Protein 7W5K (pdb70)

Secondary structure (DSSP, 8-state):
-PPPSSPEEP-EEETTEEE--SEEEEEE-TTT-SEEEEEEE--HHHHHHHHHHHHHHHHTSSSTTS-HHHHHHHHHHHHHHHHHHHHHHHHHHHHHH---HHHHHHHHHHHHHHHHHHHHHHHH--EEEETTS-TTEEEEEEEEE-SEEEEE--SSSHHHHHHTTHHHHHHTT-EEEEE--GGG-HHHHHHHHHHHHTTPPTTSEEE--S-IIIIIHHHHT-TT--EEEEES-HHHHHHHHHHHHHTT--EEEEE----EEEEE-TTS-HHHHHHHHHHHHHGGGG--TT-EEEEEEEHHHHHHHHHHHHHHHHTS-BS-TTSTT--B---S-HHHHHHHHHHHHHHHHTTPEEEE--SEE--SSS-EE--EEEES--TTSHHHHS---SSEEEEEEESSHHHHHHHHH-SS--SEEEEE-SBHHHHHHHHHHS--SEEEESSSS---TTS-B--SGGGEES-BSHHHHHHHTEEEEEEEEE-S----S--/---SSPEEPPEEETTEEE--SSEEEEE-TTT-SEEEEEE---HHHHHHHHHHHHHHHHTTSSSSS-HHHHHHHHHHHHHHHHHTHHHHHHHHHHHH---HHHHHHHHHHHHHHHHHHHHHHHH--EEEE--S-TTEEEEEEEEE-SEEEEE--SSSHHHHHHTTHHHHHHTT-EEEEE--GGG-HHHHHHHHHHHHTTPPTTSEEE--S-IIIIIHHHHT-TT--EEEEES-HHHHHHHHHHHHHTT--EEEEE----EEEEE-TTS-HHHHHHHHHHHHHGGGG--TT-EEEEEEEHHHHHHHHHHHHHHHHTS-BS-TTSTT--B---S-HHHHHHHHHHHHHHHHTTPEEEE--SEE--SSS-EE--EEEES--TTSHHHHS---SSEEEEEEESSHHHHHHHHH-SS--SEEEEE-SBHHHHHHHHHHS--SEEEES-SS---TTS-B--SGGGEES-BSHHHHHHHTEEEEEEEEE-SPP--S--/-PPPSSPEEPPEEETTEEE--SSEEEEE-TTT-SEEEEEE---HHHHHHHHHHHHHHHHTSSSTTS-HHHHHHHHHHHHHHHHHTHHHHHHHHHHHH---HHHHHHHHHHHHHHHHHHHHHHHH--EEEE--S-TT-EEEEEEEE-SEEEEE--SSSHHHHHHTTHHHHHHTT-EEEEE--GGG-HHHHHHHHHHHHTTPPTTSEEE--S-IIIIIHHHHT-TT--EEEEES-HHHHHHHHHHHHHTT--EEEEE----EEEEE-TTS-HHHHHHHHHHHHHGGGG--TT-EEEEEEEGGGHHHHHHHHHHHHHTS-BS-TTSTT--B---S-HHHHHHHHHHHHHH---PEEEE--SEE-SSSS-EE--EEEES--TTSHHHHS---SSEEEEEEESSHHHHHHHHH-SS--SEEEEE-SBHHHHHHHHHHS--SEEEES-SS---TTS-B--SGGGEES-BSHHHHHHHTEEEEEEEE-/---SSPEEPPEEETTEEE--SEEEEEE-TTT-SEEEEEEE--HHHHHHHHHHHHHHHHTSSSTTS-HHHHHHHHHHHHHHHHHTHHHHHHHHHHHH---HHHHHHHHHHHHHHHHHHHHHHHH--EEEE--S-TT-EEEEEEEE-SEEEEE--SSSHHHHHHTTHHHHHHTT-EEEEE--GGG-HHHHHHHHHHHHTTPPTTSEEE--S-IIIIIHHHHT-TT--EEEEES-HHHHHHHHHHHHHTT--EEEEE----EEEEE-TTS-HHHHHHHHHHHHHGGGG--TT-EEEEEEEHHHHHHHHHHHHHHHHTS-BS-TTSTT--B---S-HHHHHHHHHHHHHHHHTTPEEEE--SEE--SSS-EE--EEEES--TTSHHHHS---SSEEEEEEESSHHHHHHHHH-SS--SEEEEE-SBHHHHHHHHHHS--SEEEES-SS---TTS-B--SGGGEES-BSHHHHHHTTEEEEEEEE-

InterPro domains:
  IPR015590 Aldehyde dehydrogenase domain [PF00171] (30-486)
  IPR016161 Aldehyde/histidinol dehydrogenase [SSF53720] (12-490)
  IPR016162 Aldehyde dehydrogenase, N-terminal [G3DSA:3.40.605.10] (31-486)
  IPR016163 Aldehyde dehydrogenase, C-terminal [G3DSA:3.40.309.10] (267-457)
  IPR029510 Aldehyde dehydrogenase, glutamic acid active site [PS00687] (261-268)

B-factor: mean 35.24, std 9.29, range [18.1, 87.81]

Solvent-accessible surface area: 54364 Å² total; per-residue (Å²): 174,76,44,24,186,171,40,86,97,11,18,13,8,2,21,31,99,103,52,92,15,173,66,29,32,89,21,43,1,12,0,18,91,51,68,0,0,78,1,1,112,10,52,135,110,22,0,41,81,0,1,47,0,0,35,116,3,23,91,90,10,38,0,26,12,50,31,0,27,68,1,0,48,14,0,30,104,0,4,31,10,0,130,137,64,67,86,67,0,0,48,18,2,0,0,2,0,0,2,1,15,50,21,0,63,34,10,1,64,37,0,6,15,0,0,18,0,0,2,5,0,0,7,5,4,49,0,12,0,7,21,8,11,11,106,31,33,1,0,3,0,0,24,16,17,14,0,0,0,0,0,10,4,23,40,4,7,0,1,26,15,0,0,11,4,0,0,0,0,0,0,2,0,0,0,0,0,0,7,0,9,39,22,1,0,0,1,0,1,6,0,0,67,2,0,43,66,4,47,15,34,135,0,0,1,0,0,0,0,3,39,39,215,83,1,2,58,13,0,5,77,15,118,47,0,23,1,0,0,8,12,19,59,8,48,76,0,51,46,0,0,46,3,0,1,100,9,16,1,3,39,9,0,0,6,3,3,2,1,5,5,0,0,0,1,35,53,10,49,13,81,13,0,0,0,0,0,0,25,0,1,0,26,1,1,0,2,2,25,14,6,2,8,4,0,0,0,28,123,92,22,2,100,110,0,7,151,44,0,27,45,25,5,116,110,8,93,33,6,54,0,25,62,91,106,9,14,0,0,0,0,1,21,133,75,32,12,132,45,0,50,64,41,2,54,94,0,100,92,71,44,9,116,54,51,10,33,8,29,93,38,113,89,77,64,19,52,1,0,20,9,0,0,0,6,78,12,109,77,91,7,3,0,5,129,40,39,2,36,1,0,0,0,0,2,14,50,1,78,65,38,91,74,0,8,62,35,1,18,82,24,77,32,4,5,1,1,0,0,6,0,65,16,2,39,51,1,17,26,0,1,37,103,2,53,1,0,41,0,4,2,15,1,7,49,26,24,26,2,7,5,1,11,0,0,4,59,13,0,0,14,12,5,0,0,0,24,31,0,0,34,42,0,5,5,21,0,4,0,7,5,46,16,58,162,35,102,63,51,6,115,138,50,20,170,162,36,80,101,11,15,12,8,2,15,37,87,108,55,88,17,188,87,40,41,89,21,47,1,11,0,20,90,46,71,0,0,75,0,1,102,7,59,94,108,25,0,70,80,0,1,46,0,0,43,122,2,23,86,89,11,36,0,26,11,54,29,0,28,70,2,0,45,14,0,30,110,0,4,31,20,0,134,136,62,75,83,65,0,0,53,20,2,0,0,1,0,0,2,1,16,51,22,0,58,36,9,1,64,36,0,5,16,0,0,15,0,0,1,5,0,0,6,5,5,50,1,14,0,8,21,8,9,11,74,22,32,1,0,3,0,0,23,19,17,11,0,0,0,0,0,11,3,23,42,4,9,0,1,29,16,0,0,12,4,0,0,0,0,0,0,1,0,0,0,0,0,0,9,0,9,27,21,1,0,0,1,0,1,7,0,0,69,0,1,44,58,3,47,14,34,128,0,0,1,0,0,0,0,1,26,42,203,46,0,3,50,7,0,4,65,26,119,48,0,22,2,0,0,8,12,18,58,14,46,78,0,48,38,0,0,48,3,0,2,99,7,14,1,2,39,11,0,0,7,3,3,3,2,3,5,0,0,0,2,33,50,10,43,43,120,8,0,1,0,0,0,0,28,0,0,0,31,1,1,0,2,4,26,20,7,3,7,4,0,0,0,32,111,91,24,0,123,58,0,4,118,61,0,16,44,21,3,122,101,9,91,36,8,48,0,42,67,91,101,7,18,0,0,0,0,1,20,133,76,31,11,136,48,0,51,52,32,2,55,96,0,99,92,79,53,9,104,57,22,8,27,7,25,87,31,112,81,80,63,21,50,1,0,63,9,0,0,0,6,84,13,133,68,94,11,14,0,5,103,56,44,2,34,1,0,0,0,0,2,13,44,1,79,64,39,88,71,0,9,58,38,1,22,60,19,80,24,4,6,0,1,1,0,5,0,50,14,2,50,49,1,19,25,0,0,37,98,2,46,0,0,42,1,5,1,6,1,8,40,25,24,24,2,8,7,1,10,0,0,3,52,15,0,0,15,16,5,0,0,0,24,31,0,0,37,47,0,6,5,21,0,2,0,6,6,48,25,41,176,35,109,70,54,2,116,127,92,54,24,194,156,29,85,93,8,16,9,7,2,17,32,94,112,58,88,17,182,78,28,39,81,20,45,1,10,1,6,87,47,68,0,0,75,1,1,99,4,52,93,118,24,0,72,69,0,1,48,0,0,37,119,2,25,88,92,10,37,0,26,11,53,28,0,31,64,2,0,43,14,0,30,109,0,3,32,21,0,134,136,65,72,87,66,1,0,45,20,2,0,0,2,1,0,3,1,16,53,22,0,56,36,10,1,59,34,0,8,16,0,0,28,0,0,2,4,0,0,7,4,4,50,4,35,0,9,19,9,10,8,115,39,32,4,0,3,5,0,21,19,17,11,0,0,0,0,0,10,4,21,42,4,9,0,1,27,16,0,0,13,4,0,0,0,0,0,0,1,0,0,0,0,0,0,7,0,10,39,19,1,0,0,2,0,0,6,0,0,66,2,0,42,64,2,42,14,34,119,1,0,2,0,0,0,0,2,19,41,179,24,0,2,52,8,0,5,67,28,122,46,0,21,0,0,0,7,11,19,60,11,48,75,0,47,39,0,0,46,4,0,1,101,6,16,2,2,43,9,0,0,7,3,2,1,1,3,5,0,0,0,2,32,53,11,74,24,89,72,0,0,75,6,0,4,79,0,1,2,39,1,1,0,2,3,25,18,6,1,7,5,0,0,0,32,124,91,20,3,126,113,0,3,145,40,0,28,61,53,3,109,164,25,120,36,7,57,0,15,69,89,100,7,78,1,0,1,0,1,23,138,75,32,11,132,43,0,53,56,40,1,62,86,0,115,91,56,9,112,62,50,4,18,11,27,86,35,112,94,66,88,21,43,4,0,67,8,0,0,0,7,86,12,139,73,111,11,9,0,4,80,56,43,3,35,2,0,0,0,0,1,14,49,1,78,66,35,90,72,0,5,62,34,1,19,61,12,65,34,6,5,1,1,1,0,15,0,75,24,2,28,58,1,8,26,0,1,34,105,2,52,1,0,40,1,4,2,20,6,20,42,36,17,24,3,9,7,1,10,0,0,3,62,18,0,1,13,8,4,0,0,0,27,32,0,0,32,37,0,5,9,8,0,3,0,8,6,92,132,54,23,164,148,32,86,97,10,15,7,8,4,27,31,109,111,64,87,15,195,84,38,37,79,20,44,1,11,1,9,83,35,74,0,0,72,0,0,87,4,59,125,115,23,0,69,74,0,1,53,1,0,39,102,2,23,89,95,13,37,0,26,13,52,32,0,29,70,2,0,40,15,0,30,117,0,2,20,16,0,124,134,63,67,86,65,1,0,51,21,3,0,0,2,1,0,3,0,15,53,21,1,66,34,8,2,69,36,0,11,14,0,0,17,0,0,2,5,0,0,7,4,4,49,1,13,0,7,21,7,10,9,122,44,29,3,0,2,0,0,24,18,18,11,0,0,0,0,0,11,3,23,41,4,8,0,2,30,14,0,0,10,4,0,0,0,0,0,0,1,0,0,0,0,0,0,8,0,10,29,24,1,0,0,1,0,0,7,0,0,64,0,0,42,66,6,47,16,32,132,1,0,2,0,0,0,0,0,30,37,217,34,0,3,54,11,0,5,80,29,127,47,0,27,6,0,0,7,11,19,58,12,50,78,0,48,38,2,0,48,3,0,1,100,8,17,2,2,44,12,1,0,8,3,3,3,2,3,5,0,1,0,2,32,51,10,70,29,109,73,0,0,70,8,0,3,76,0,0,1,40,2,1,0,2,2,26,17,7,0,8,4,0,0,0,32,120,92,22,1,112,131,0,5,156,51,0,25,40,71,3,121,154,26,109,31,6,62,0,45,64,94,99,8,83,4,1,1,0,1,20,136,76,33,9,132,44,0,49,63,39,2,55,94,0,100,91,59,48,8,112,62,51,8,27,7,26,86,36,115,98,74,101,15,53,4,0,62,9,0,0,0,7,70,12,112,79,72,5,5,0,5,140,57,44,2,34,2,0,0,0,0,1,14,40,2,83,62,42,108,70,0,19,62,31,1,19,86,25,76,31,5,5,1,1,0,0,15,0,71,14,4,28,51,1,10,22,0,0,31,92,1,54,1,0,44,1,3,2,18,23,17,45,38,18,24,3,9,6,6,10,0,0,4,53,13,0,1,14,21,6,0,0,1,25,63,0,0,24,26,0,3,5,19,0,3,0,6,6,106

Structure (mmCIF, N/CA/C/O backbone):
data_7W5K
#
_entry.id   7W5K
#
_cell.length_a   80.305
_cell.length_b   117.928
_cell.length_c   108.179
_cell.angle_alpha   90.000
_cell.angle_beta   95.140
_cell.angle_gamma   90.000
#
_symmetry.space_group_name_H-M   'P 1 21 1'
#
loop_
_entity.id
_entity.type
_entity.pdbx_description
1 polymer 'L-sorbosone dehydrogenase, NAD(P) dependent'
2 non-polymer 'NADP NICOTINAMIDE-ADENINE-DINUCLEOTIDE PHOSPHATE'
3 water water
#
loop_
_atom_site.group_PDB
_atom_site.id
_atom_site.type_symbol
_atom_site.label_atom_id
_atom_site.label_alt_id
_atom_site.label_comp_id
_atom_site.label_asym_id
_atom_site.label_entity_id
_atom_site.label_seq_id
_atom_site.pdbx_PDB_ins_code
_atom_site.Cartn_x
_atom_site.Cartn_y
_atom_site.Cartn_z
_atom_site.occupancy
_atom_site.B_iso_or_equiv
_atom_site.auth_seq_id
_atom_site.auth_comp_id
_atom_site.auth_asym_id
_atom_site.auth_atom_id
_atom_site.pdbx_PDB_model_num
ATOM 1 N N . VAL A 1 8 ? -9.148 24.687 30.043 1.00 48.30 8 VAL A N 1
ATOM 2 C CA . VAL A 1 8 ? -8.471 25.947 29.753 1.00 43.90 8 VAL A CA 1
ATOM 3 C C . VAL A 1 8 ? -7.205 26.081 30.602 1.00 45.34 8 VAL A C 1
ATOM 4 O O . VAL A 1 8 ? -6.121 26.304 30.066 1.00 46.67 8 VAL A O 1
ATOM 8 N N . SER A 1 9 ? -7.329 25.922 31.918 1.00 39.91 9 SER A N 1
ATOM 9 C CA . SER A 1 9 ? -6.261 26.278 32.841 1.00 40.52 9 SER A CA 1
ATOM 10 C C . SER A 1 9 ? -5.498 25.039 33.307 1.00 37.05 9 SER A C 1
ATOM 11 O O . SER A 1 9 ? -6.096 24.066 33.778 1.00 34.20 9 SER A O 1
ATOM 14 N N . LEU A 1 10 ? -4.176 25.090 33.172 1.00 29.81 10 LEU A N 1
ATOM 15 C CA . LEU A 1 10 ? -3.249 24.065 33.622 1.00 33.04 10 LEU A CA 1
ATOM 16 C C . LEU A 1 10 ? -2.964 24.239 35.107 1.00 32.28 10 LEU A C 1
ATOM 17 O O . LEU A 1 10 ? -3.146 25.325 35.665 1.00 32.56 10 LEU A O 1
ATOM 22 N N . PRO A 1 11 ? -2.560 23.171 35.786 1.00 32.76 11 PRO A N 1
ATOM 23 C CA . PRO A 1 11 ? -2.310 23.285 37.225 1.00 34.76 11 PRO A CA 1
ATOM 24 C C . PRO A 1 11 ? -1.181 24.266 37.492 1.00 30.99 11 PRO A C 1
ATOM 25 O O . PRO A 1 11 ? -0.125 24.211 36.859 1.00 33.40 11 PRO A O 1
ATOM 29 N N . LEU A 1 12 ? -1.406 25.142 38.472 1.00 32.46 12 LEU A N 1
ATOM 30 C CA . LEU A 1 12 ? -0.406 26.139 38.851 1.00 36.36 12 LEU A CA 1
ATOM 31 C C . LEU A 1 12 ? 0.898 25.485 39.263 1.00 35.03 12 LEU A C 1
ATOM 32 O O . LEU A 1 12 ? 1.981 25.968 38.923 1.00 42.20 12 LEU A O 1
ATOM 37 N N . LYS A 1 13 ? 0.812 24.399 40.019 1.00 33.19 13 LYS A N 1
ATOM 38 C CA . LYS A 1 13 ? 1.951 23.595 40.403 1.00 31.05 13 LYS A CA 1
ATOM 39 C C . LYS A 1 13 ? 1.572 22.156 40.077 1.00 34.52 13 LYS A C 1
ATOM 40 O O . LYS A 1 13 ? 0.396 21.800 40.200 1.00 36.57 13 LYS A O 1
ATOM 46 N N . PRO A 1 14 ? 2.505 21.318 39.626 1.00 33.38 14 PRO A N 1
ATOM 47 C CA . PRO A 1 14 ? 2.113 19.960 39.225 1.00 30.55 14 PRO A CA 1
ATOM 48 C C . PRO A 1 14 ? 1.451 19.215 40.376 1.00 33.06 14 PRO A C 1
ATOM 49 O O . PRO A 1 14 ? 1.900 19.268 41.526 1.00 33.95 14 PRO A O 1
ATOM 53 N N . ARG A 1 15 ? 0.373 18.511 40.058 1.00 31.35 15 ARG A N 1
ATOM 54 C CA . ARG A 1 15 ? -0.344 17.779 41.086 1.00 28.34 15 ARG A CA 1
ATOM 55 C C . ARG A 1 15 ? 0.459 16.549 41.465 1.00 32.58 15 ARG A C 1
ATOM 56 O O . ARG A 1 15 ? 0.782 15.710 40.612 1.00 29.41 15 ARG A O 1
ATOM 64 N N . GLU A 1 16 ? 0.817 16.467 42.734 1.00 29.80 16 GLU A N 1
ATOM 65 C CA . GLU A 1 16 ? 1.573 15.342 43.244 1.00 30.07 16 GLU A CA 1
ATOM 66 C C . GLU A 1 16 ? 0.603 14.267 43.703 1.00 29.97 16 GLU A C 1
ATOM 67 O O . GLU A 1 16 ? -0.196 14.489 44.618 1.00 31.19 16 GLU A O 1
ATOM 73 N N . PHE A 1 17 ? 0.704 13.104 43.098 1.00 30.65 17 PHE A N 1
ATOM 74 C CA . PHE A 1 17 ? -0.136 11.976 43.443 1.00 28.89 17 PHE A CA 1
ATOM 75 C C . PHE A 1 17 ? 0.567 11.076 44.447 1.00 28.19 17 PHE A C 1
ATOM 76 O O . PHE A 1 17 ? 1.789 11.118 44.620 1.00 29.16 17 PHE A O 1
ATOM 84 N N . GLY A 1 18 ? -0.238 10.276 45.141 1.00 26.88 18 GLY A N 1
ATOM 85 C CA . GLY A 1 18 ? 0.248 9.117 45.850 1.00 23.01 18 GLY A CA 1
ATOM 86 C C . GLY A 1 18 ? 0.069 7.862 45.006 1.00 25.15 18 GLY A C 1
ATOM 87 O O . GLY A 1 18 ? -0.417 7.893 43.876 1.00 27.39 18 GLY A O 1
ATOM 88 N N . PHE A 1 19 ? 0.565 6.753 45.530 1.00 26.22 19 PHE A N 1
ATOM 89 C CA . PHE A 1 19 ? 0.141 5.463 45.007 1.00 26.83 19 PHE A CA 1
ATOM 90 C C . PHE A 1 19 ? -0.841 4.821 45.986 1.00 25.32 19 PHE A C 1
ATOM 91 O O . PHE A 1 19 ? -1.105 5.339 47.068 1.00 29.83 19 PHE A O 1
ATOM 99 N N . PHE A 1 20 ? -1.425 3.706 45.575 1.00 27.10 20 PHE A N 1
ATOM 100 C CA . PHE A 1 20 ? -2.626 3.185 46.221 1.00 26.81 20 PHE A CA 1
ATOM 101 C C . PHE A 1 20 ? -2.414 1.719 46.533 1.00 24.45 20 PHE A C 1
ATOM 102 O O . PHE A 1 20 ? -2.354 0.884 45.626 1.00 26.80 20 PHE A O 1
ATOM 110 N N . ILE A 1 21 ? -2.295 1.404 47.806 1.00 27.40 21 ILE A N 1
ATOM 111 C CA . ILE A 1 21 ? -2.114 0.029 48.234 1.00 29.36 21 ILE A CA 1
ATOM 112 C C . ILE A 1 21 ? -3.074 -0.246 49.366 1.00 28.57 21 ILE A C 1
ATOM 113 O O . ILE A 1 21 ? -3.144 0.531 50.322 1.00 31.16 21 ILE A O 1
ATOM 118 N N . ASP A 1 22 ? -3.815 -1.348 49.253 1.00 31.08 22 ASP A N 1
ATOM 119 C CA . ASP A 1 22 ? -4.660 -1.835 50.334 1.00 30.03 22 ASP A CA 1
ATOM 120 C C . ASP A 1 22 ? -5.642 -0.769 50.797 1.00 29.54 22 ASP A C 1
ATOM 121 O O . ASP A 1 22 ? -5.821 -0.535 51.993 1.00 29.44 22 ASP A O 1
ATOM 126 N N . GLY A 1 23 ? -6.281 -0.119 49.830 1.00 27.18 23 GLY A N 1
ATOM 127 C CA . GLY A 1 23 ? -7.261 0.891 50.127 1.00 27.04 23 GLY A CA 1
ATOM 128 C C . GLY A 1 23 ? -6.682 2.169 50.667 1.00 28.90 23 GLY A C 1
ATOM 129 O O . GLY A 1 23 ? -7.442 3.088 50.971 1.00 29.17 23 GLY A O 1
ATOM 130 N N . GLU A 1 24 ? -5.364 2.221 50.721 1.00 30.66 24 GLU A N 1
ATOM 131 C CA . GLU A 1 24 ? -4.705 3.387 51.320 1.00 35.19 24 GLU A CA 1
ATOM 132 C C . GLU A 1 24 ? -3.831 4.119 50.325 1.00 31.47 24 GLU A C 1
ATOM 133 O O . GLU A 1 24 ? -3.053 3.475 49.620 1.00 28.95 24 GLU A O 1
ATOM 139 N N . TRP A 1 25 ? -3.991 5.428 50.274 1.00 32.01 25 TRP A N 1
ATOM 140 C CA . TRP A 1 25 ? -3.069 6.257 49.519 1.00 27.60 25 TRP A CA 1
ATOM 141 C C . TRP A 1 25 ? -1.745 6.382 50.261 1.00 31.37 25 TRP A C 1
ATOM 142 O O . TRP A 1 25 ? -1.704 6.459 51.494 1.00 31.50 25 TRP A O 1
ATOM 153 N N . ARG A 1 26 ? -0.660 6.284 49.508 1.00 29.51 26 ARG A N 1
ATOM 154 C CA . ARG A 1 26 ? 0.689 6.269 50.045 1.00 31.26 26 ARG A CA 1
ATOM 155 C C . ARG A 1 26 ? 1.434 7.464 49.493 1.00 33.59 26 ARG A C 1
ATOM 156 O O . ARG A 1 26 ? 1.341 7.760 48.296 1.00 30.64 26 ARG A O 1
ATOM 164 N N . ALA A 1 27 ? 2.094 8.196 50.371 1.00 31.27 27 ALA A N 1
ATOM 165 C CA . ALA A 1 27 ? 3.003 9.208 49.885 1.00 34.53 27 ALA A CA 1
ATOM 166 C C . ALA A 1 27 ? 4.128 8.505 49.141 1.00 40.69 27 ALA A C 1
ATOM 167 O O . ALA A 1 27 ? 4.628 7.462 49.572 1.00 48.98 27 ALA A O 1
ATOM 169 N N . GLY A 1 28 ? 4.528 9.053 48.022 1.00 40.25 28 GLY A N 1
ATOM 170 C CA . GLY A 1 28 ? 5.725 8.533 47.401 1.00 43.47 28 GLY A CA 1
ATOM 171 C C . GLY A 1 28 ? 6.956 8.978 48.169 1.00 40.78 28 GLY A C 1
ATOM 172 O O . GLY A 1 28 ? 6.899 9.829 49.057 1.00 39.52 28 GLY A O 1
ATOM 173 N N . LYS A 1 29 ? 8.081 8.335 47.868 1.00 40.63 29 LYS A N 1
ATOM 174 C CA . LYS A 1 29 ? 9.383 8.834 48.294 1.00 36.35 29 LYS A CA 1
ATOM 175 C C . LYS A 1 29 ? 10.100 9.504 47.126 1.00 45.49 29 LYS A C 1
ATOM 176 O O . LYS A 1 29 ? 10.448 10.688 47.192 1.00 47.47 29 LYS A O 1
ATOM 182 N N . ASP A 1 30 ? 10.289 8.774 46.030 1.00 46.47 30 ASP A N 1
ATOM 183 C CA . ASP A 1 30 ? 10.764 9.351 44.783 1.00 38.07 30 ASP A CA 1
ATOM 184 C C . ASP A 1 30 ? 9.596 9.606 43.841 1.00 36.77 30 ASP A C 1
ATOM 185 O O . ASP A 1 30 ? 8.601 8.875 43.836 1.00 33.98 30 ASP A O 1
ATOM 190 N N . PHE A 1 31 ? 9.732 10.638 43.023 1.00 34.77 31 PHE A N 1
ATOM 191 C CA . PHE A 1 31 ? 8.643 11.050 42.158 1.00 34.12 31 PHE A CA 1
ATOM 192 C C . PHE A 1 31 ? 9.130 11.228 40.738 1.00 32.86 31 PHE A C 1
ATOM 193 O O . PHE A 1 31 ? 10.209 11.763 40.499 1.00 33.47 31 PHE A O 1
ATOM 201 N N . PHE A 1 32 ? 8.302 10.775 39.807 1.00 33.24 32 PHE A N 1
ATOM 202 C CA . PHE A 1 32 ? 8.450 11.084 38.404 1.00 30.91 32 PHE A CA 1
ATOM 203 C C . PHE A 1 32 ? 7.707 12.380 38.134 1.00 29.69 32 PHE A C 1
ATOM 204 O O . PHE A 1 32 ? 6.559 12.536 38.552 1.00 28.77 32 PHE A O 1
ATOM 212 N N . ASP A 1 33 ? 8.376 13.327 37.485 1.00 33.83 33 ASP A N 1
ATOM 213 C CA . ASP A 1 33 ? 7.772 14.613 37.152 1.00 29.40 33 ASP A CA 1
ATOM 214 C C . ASP A 1 33 ? 7.279 14.559 35.723 1.00 27.94 33 ASP A C 1
ATOM 215 O O . ASP A 1 33 ? 8.066 14.361 34.791 1.00 33.33 33 ASP A O 1
ATOM 220 N N . ARG A 1 34 ? 5.978 14.692 35.559 1.00 26.79 34 ARG A N 1
ATOM 221 C CA . ARG A 1 34 ? 5.359 14.585 34.256 1.00 28.85 34 ARG A CA 1
ATOM 222 C C . ARG A 1 34 ? 4.922 15.963 33.800 1.00 25.19 34 ARG A C 1
ATOM 223 O O . ARG A 1 34 ? 4.237 16.680 34.535 1.00 26.65 34 ARG A O 1
ATOM 231 N N . SER A 1 35 ? 5.343 16.333 32.602 1.00 29.87 35 SER A N 1
ATOM 232 C CA . SER A 1 35 ? 4.889 17.541 31.943 1.00 29.06 35 SER A CA 1
ATOM 233 C C . SER A 1 35 ? 3.869 17.180 30.885 1.00 26.09 35 SER A C 1
ATOM 234 O O . SER A 1 35 ? 3.924 16.102 30.289 1.00 29.84 35 SER A O 1
ATOM 237 N N . SER A 1 36 ? 2.938 18.086 30.667 1.00 29.15 36 SER A N 1
ATOM 238 C CA . SER A 1 36 ? 1.986 17.930 29.590 1.00 30.64 36 SER A CA 1
ATOM 239 C C . SER A 1 36 ? 2.730 17.740 28.279 1.00 31.19 36 SER A C 1
ATOM 240 O O . SER A 1 36 ? 3.537 18.600 27.904 1.00 33.68 36 SER A O 1
ATOM 243 N N . PRO A 1 37 ? 2.524 16.638 27.567 1.00 31.00 37 PRO A N 1
ATOM 244 C CA . PRO A 1 37 ? 3.146 16.526 26.243 1.00 33.25 37 PRO A CA 1
ATOM 245 C C . PRO A 1 37 ? 2.627 17.573 25.281 1.00 31.70 37 PRO A C 1
ATOM 246 O O . PRO A 1 37 ? 3.305 17.869 24.295 1.00 34.91 37 PRO A O 1
ATOM 250 N N . ALA A 1 38 ? 1.446 18.138 25.528 1.00 30.38 38 ALA A N 1
ATOM 251 C CA . ALA A 1 38 ? 0.907 19.166 24.648 1.00 33.95 38 ALA A CA 1
ATOM 252 C C . ALA A 1 38 ? 1.320 20.573 25.034 1.00 36.24 38 ALA A C 1
ATOM 253 O O . ALA A 1 38 ? 1.238 21.473 24.193 1.00 39.88 38 ALA A O 1
ATOM 255 N N . HIS A 1 39 ? 1.730 20.794 26.277 1.00 36.64 39 HIS A N 1
ATOM 256 C CA . HIS A 1 39 ? 1.935 22.147 26.765 1.00 40.05 39 HIS A CA 1
ATOM 257 C C . HIS A 1 39 ? 3.336 22.422 27.275 1.00 36.78 39 HIS A C 1
ATOM 258 O O . HIS A 1 39 ? 3.668 23.595 27.484 1.00 34.57 39 HIS A O 1
ATOM 265 N N . ASP A 1 40 ? 4.179 21.396 27.420 1.00 35.76 40 ASP A N 1
ATOM 266 C CA . ASP A 1 40 ? 5.508 21.539 28.025 1.00 40.13 40 ASP A CA 1
ATOM 267 C C . ASP A 1 40 ? 5.423 22.296 29.343 1.00 37.88 40 ASP A C 1
ATOM 268 O O . ASP A 1 40 ? 6.245 23.156 29.652 1.00 36.63 40 ASP A O 1
ATOM 273 N N . VAL A 1 41 ? 4.423 21.948 30.139 1.00 35.49 41 VAL A N 1
ATOM 274 C CA . VAL A 1 41 ? 4.277 22.510 31.468 1.00 31.03 41 VAL A CA 1
ATOM 275 C C . VAL A 1 41 ? 4.197 21.337 32.430 1.00 33.80 41 VAL A C 1
ATOM 276 O O . VAL A 1 41 ? 3.521 20.339 32.134 1.00 33.36 41 VAL A O 1
ATOM 280 N N . PRO A 1 42 ? 4.868 21.402 33.574 1.00 30.80 42 PRO A N 1
ATOM 281 C CA . PRO A 1 42 ? 4.711 20.345 34.575 1.00 29.32 42 PRO A CA 1
ATOM 282 C C . PRO A 1 42 ? 3.262 20.266 35.013 1.00 28.45 42 PRO A C 1
ATOM 283 O O . PRO A 1 42 ? 2.653 21.273 35.369 1.00 32.13 42 PRO A O 1
ATOM 287 N N . VAL A 1 43 ? 2.714 19.058 35.027 1.00 26.03 43 VAL A N 1
ATOM 288 C CA . VAL A 1 43 ? 1.308 18.864 35.346 1.00 27.08 43 VAL A CA 1
ATOM 289 C C . VAL A 1 43 ? 1.125 17.934 36.529 1.00 25.56 43 VAL A C 1
ATOM 290 O O . VAL A 1 43 ? 0.236 18.148 37.355 1.00 27.90 43 VAL A O 1
ATOM 294 N N . THR A 1 44 ? 1.941 16.891 36.620 1.00 22.77 44 THR A N 1
ATOM 295 C CA . THR A 1 44 ? 1.746 15.885 37.637 1.00 28.68 44 THR A CA 1
ATOM 296 C C . THR A 1 44 ? 3.085 15.428 38.173 1.00 27.18 44 THR A C 1
ATOM 297 O O . THR A 1 44 ? 4.133 15.577 37.541 1.00 27.64 44 THR A O 1
ATOM 301 N N . ARG A 1 45 ? 3.010 14.875 39.371 1.00 25.63 45 ARG A N 1
ATOM 302 C CA . ARG A 1 45 ? 4.143 14.308 40.078 1.00 30.91 45 ARG A CA 1
ATOM 303 C C . ARG A 1 45 ? 3.676 12.971 40.615 1.00 27.43 45 ARG A C 1
ATOM 304 O O . ARG A 1 45 ? 2.709 12.913 41.380 1.00 27.27 45 ARG A O 1
ATOM 312 N N . ILE A 1 46 ? 4.320 11.894 40.185 1.00 29.06 46 ILE A N 1
ATOM 313 C CA . ILE A 1 46 ? 3.820 10.544 40.382 1.00 28.04 46 ILE A CA 1
ATOM 314 C C . ILE A 1 46 ? 4.853 9.767 41.191 1.00 29.66 46 ILE A C 1
ATOM 315 O O . ILE A 1 46 ? 6.045 9.852 40.887 1.00 29.25 46 ILE A O 1
ATOM 320 N N . PRO A 1 47 ? 4.452 9.056 42.231 1.00 29.75 47 PRO A N 1
ATOM 321 C CA . PRO A 1 47 ? 5.411 8.239 42.971 1.00 31.71 47 PRO A CA 1
ATOM 322 C C . PRO A 1 47 ? 6.136 7.277 42.040 1.00 31.81 47 PRO A C 1
ATOM 323 O O . PRO A 1 47 ? 5.528 6.667 41.154 1.00 33.74 47 PRO A O 1
ATOM 327 N N . ARG A 1 48 ? 7.456 7.183 42.209 1.00 33.92 48 ARG A N 1
ATOM 328 C CA . ARG A 1 48 ? 8.223 6.091 41.611 1.00 31.92 48 ARG A CA 1
ATOM 329 C C . ARG A 1 48 ? 8.260 4.998 42.658 1.00 31.76 48 ARG A C 1
ATOM 330 O O . ARG A 1 48 ? 8.972 5.099 43.662 1.00 32.82 48 ARG A O 1
ATOM 338 N N . CYS A 1 49 ? 7.430 3.984 42.464 1.00 27.37 49 CYS A N 1
ATOM 339 C CA . CYS A 1 49 ? 7.347 2.971 43.486 1.00 27.97 49 CYS A CA 1
ATOM 340 C C . CYS A 1 49 ? 8.500 2.004 43.380 1.00 31.05 49 CYS A C 1
ATOM 341 O O . CYS A 1 49 ? 9.134 1.839 42.338 1.00 29.62 49 CYS A O 1
ATOM 344 N N . THR A 1 50 ? 8.699 1.305 44.470 1.00 28.63 50 THR A N 1
ATOM 345 C CA . THR A 1 50 ? 9.782 0.366 44.610 1.00 29.56 50 THR A CA 1
ATOM 346 C C . THR A 1 50 ? 9.200 -1.015 44.479 1.00 33.75 50 THR A C 1
ATOM 347 O O . THR A 1 50 ? 7.975 -1.221 44.441 1.00 33.37 50 THR A O 1
ATOM 351 N N . ARG A 1 51 ? 10.084 -2.004 44.443 1.00 36.39 51 ARG A N 1
ATOM 352 C CA . ARG A 1 51 ? 9.623 -3.408 44.367 1.00 38.46 51 ARG A CA 1
ATOM 353 C C . ARG A 1 51 ? 8.958 -3.771 45.690 1.00 31.74 51 ARG A C 1
ATOM 354 O O . ARG A 1 51 ? 8.043 -4.596 45.673 1.00 31.54 51 ARG A O 1
ATOM 362 N N . GLU A 1 52 ? 9.404 -3.150 46.778 1.00 31.45 52 GLU A N 1
ATOM 363 C CA . GLU A 1 52 ? 8.734 -3.447 48.042 1.00 36.27 52 GLU A CA 1
ATOM 364 C C . GLU A 1 52 ? 7.294 -2.946 48.025 1.00 31.24 52 GLU A C 1
ATOM 365 O O . GLU A 1 52 ? 6.385 -3.656 48.468 1.00 32.42 52 GLU A O 1
ATOM 371 N N . ASP A 1 53 ? 7.069 -1.749 47.466 1.00 32.44 53 ASP A N 1
ATOM 372 C CA . ASP A 1 53 ? 5.710 -1.273 47.223 1.00 32.00 53 ASP A CA 1
ATOM 373 C C . ASP A 1 53 ? 4.938 -2.280 46.404 1.00 26.19 53 ASP A C 1
ATOM 374 O O . ASP A 1 53 ? 3.828 -2.683 46.773 1.00 30.01 53 ASP A O 1
ATOM 379 N N . LEU A 1 54 ? 5.532 -2.730 45.303 1.00 29.29 54 LEU A N 1
ATOM 380 C CA . LEU A 1 54 ? 4.867 -3.726 44.474 1.00 28.47 54 LEU A CA 1
ATOM 381 C C . LEU A 1 54 ? 4.546 -4.972 45.286 1.00 28.44 54 LEU A C 1
ATOM 382 O O . LEU A 1 54 ? 3.413 -5.465 45.263 1.00 26.56 54 LEU A O 1
ATOM 387 N N . ASP A 1 55 ? 5.527 -5.478 46.038 1.00 29.81 55 ASP A N 1
ATOM 388 C CA . ASP A 1 55 ? 5.272 -6.650 46.862 1.00 29.38 55 ASP A CA 1
ATOM 389 C C . ASP A 1 55 ? 4.124 -6.397 47.821 1.00 27.59 55 ASP A C 1
ATOM 390 O O . ASP A 1 55 ? 3.255 -7.258 48.000 1.00 26.88 55 ASP A O 1
ATOM 395 N N . GLU A 1 56 ? 4.086 -5.205 48.416 1.00 27.17 56 GLU A N 1
ATOM 396 C CA . GLU A 1 56 ? 3.013 -4.875 49.339 1.00 29.73 56 GLU A CA 1
ATOM 397 C C . GLU A 1 56 ? 1.680 -4.874 48.620 1.00 27.47 56 GLU A C 1
ATOM 398 O O . GLU A 1 56 ? 0.681 -5.374 49.142 1.00 30.40 56 GLU A O 1
ATOM 404 N N . ALA A 1 57 ? 1.646 -4.281 47.428 1.00 25.69 57 ALA A N 1
ATOM 405 C CA . ALA A 1 57 ? 0.422 -4.260 46.640 1.00 26.12 57 ALA A CA 1
ATOM 406 C C . ALA A 1 57 ? -0.010 -5.671 46.285 1.00 27.63 57 ALA A C 1
ATOM 407 O O . ALA A 1 57 ? -1.197 -6.009 46.379 1.00 26.29 57 ALA A O 1
ATOM 409 N N . VAL A 1 58 ? 0.938 -6.516 45.877 1.00 26.14 58 VAL A N 1
ATOM 410 C CA . VAL A 1 58 ? 0.587 -7.903 45.616 1.00 24.49 58 VAL A CA 1
ATOM 411 C C . VAL A 1 58 ? 0.077 -8.561 46.888 1.00 28.57 58 VAL A C 1
ATOM 412 O O . VAL A 1 58 ? -0.926 -9.291 46.867 1.00 26.77 58 VAL A O 1
ATOM 416 N N . ALA A 1 59 ? 0.754 -8.304 48.017 1.00 27.55 59 ALA A N 1
ATOM 417 C CA . ALA A 1 59 ? 0.328 -8.866 49.297 1.00 32.21 59 ALA A CA 1
ATOM 418 C C . ALA A 1 59 ? -1.072 -8.398 49.657 1.00 27.50 59 ALA A C 1
ATOM 419 O O . ALA A 1 59 ? -1.900 -9.189 50.124 1.00 26.82 59 ALA A O 1
ATOM 421 N N . ALA A 1 60 ? -1.355 -7.114 49.428 1.00 27.07 60 ALA A N 1
ATOM 422 C CA . ALA A 1 60 ? -2.700 -6.592 49.638 1.00 27.02 60 ALA A CA 1
ATOM 423 C C . ALA A 1 60 ? -3.697 -7.238 48.682 1.00 28.03 60 ALA A C 1
ATOM 424 O O . ALA A 1 60 ? -4.816 -7.596 49.078 1.00 30.84 60 ALA A O 1
ATOM 426 N N . ALA A 1 61 ? -3.327 -7.349 47.400 1.00 25.97 61 ALA A N 1
ATOM 427 C CA . ALA A 1 61 ? -4.225 -7.969 46.426 1.00 27.31 61 ALA A CA 1
ATOM 428 C C . ALA A 1 61 ? -4.460 -9.428 46.769 1.00 27.88 61 ALA A C 1
ATOM 429 O O . ALA A 1 61 ? -5.579 -9.945 46.636 1.00 27.47 61 ALA A O 1
ATOM 431 N N . ARG A 1 62 ? -3.404 -10.104 47.212 1.00 29.79 62 ARG A N 1
ATOM 432 C CA . ARG A 1 62 ? -3.537 -11.476 47.660 1.00 28.05 62 ARG A CA 1
ATOM 433 C C . ARG A 1 62 ? -4.468 -11.567 48.852 1.00 28.70 62 ARG A C 1
ATOM 434 O O . ARG A 1 62 ? -5.428 -12.346 48.846 1.00 29.78 62 ARG A O 1
ATOM 442 N N . ARG A 1 63 ? -4.199 -10.762 49.882 1.00 30.23 63 ARG A N 1
ATOM 443 C CA . ARG A 1 63 ? -5.046 -10.745 51.064 1.00 30.42 63 ARG A CA 1
ATOM 444 C C . ARG A 1 63 ? -6.494 -10.496 50.683 1.00 26.87 63 ARG A C 1
ATOM 445 O O . ARG A 1 63 ? -7.389 -11.279 51.027 1.00 31.87 63 ARG A O 1
ATOM 453 N N . ALA A 1 64 ? -6.731 -9.424 49.930 1.00 28.61 64 ALA A N 1
ATOM 454 C CA . ALA A 1 64 ? -8.091 -9.074 49.548 1.00 28.72 64 ALA A CA 1
ATOM 455 C C . ALA A 1 64 ? -8.720 -10.171 48.720 1.00 27.45 64 ALA A C 1
ATOM 456 O O . ALA A 1 64 ? -9.944 -10.340 48.739 1.00 30.73 64 ALA A O 1
ATOM 458 N N . PHE A 1 65 ? -7.909 -10.922 47.981 1.00 25.93 65 PHE A N 1
ATOM 459 C CA . PHE A 1 65 ? -8.481 -12.001 47.196 1.00 28.36 65 PHE A CA 1
ATOM 460 C C . PHE A 1 65 ? -8.780 -13.222 48.052 1.00 29.18 65 PHE A C 1
ATOM 461 O O . PHE A 1 65 ? -9.846 -13.836 47.902 1.00 30.64 65 PHE A O 1
ATOM 469 N N . GLU A 1 66 ? -7.853 -13.586 48.948 1.00 28.19 66 GLU A N 1
ATOM 470 C CA . GLU A 1 66 ? -7.999 -14.805 49.734 1.00 31.88 66 GLU A CA 1
ATOM 471 C C . GLU A 1 66 ? -8.988 -14.642 50.878 1.00 30.65 66 GLU A C 1
ATOM 472 O O . GLU A 1 66 ? -9.576 -15.627 51.319 1.00 36.01 66 GLU A O 1
ATOM 478 N N . ASN A 1 67 ? -9.179 -13.432 51.391 1.00 30.60 67 ASN A N 1
ATOM 479 C CA . ASN A 1 67 ? -10.071 -13.314 52.536 1.00 33.59 67 ASN A CA 1
ATOM 480 C C . ASN A 1 67 ? -11.535 -13.220 52.137 1.00 34.58 67 ASN A C 1
ATOM 481 O O . ASN A 1 67 ? -12.388 -13.003 53.001 1.00 31.66 67 ASN A O 1
ATOM 486 N N . GLY A 1 68 ? -11.839 -13.356 50.851 1.00 34.94 68 GLY A N 1
ATOM 487 C CA . GLY A 1 68 ? -13.206 -13.325 50.407 1.00 30.55 68 GLY A CA 1
ATOM 488 C C . GLY A 1 68 ? -13.854 -11.962 50.377 1.00 31.47 68 GLY A C 1
ATOM 489 O O . GLY A 1 68 ? -15.034 -11.881 50.037 1.00 36.21 68 GLY A O 1
ATOM 490 N N . SER A 1 69 ? -13.121 -10.882 50.670 1.00 30.51 69 SER A N 1
ATOM 491 C CA . SER A 1 69 ? -13.733 -9.559 50.712 1.00 28.54 69 SER A CA 1
ATOM 492 C C . SER A 1 69 ? -14.252 -9.110 49.356 1.00 30.25 69 SER A C 1
ATOM 493 O O . SER A 1 69 ? -15.039 -8.164 49.294 1.00 31.89 69 SER A O 1
ATOM 496 N N . TRP A 1 70 ? -13.860 -9.786 48.282 1.00 26.11 70 TRP A N 1
ATOM 497 C CA . TRP A 1 70 ? -14.227 -9.382 46.939 1.00 26.33 70 TRP A CA 1
ATOM 498 C C . TRP A 1 70 ? -14.682 -10.589 46.140 1.00 25.96 70 TRP A C 1
ATOM 499 O O . TRP A 1 70 ? -15.798 -10.611 45.611 1.00 29.16 70 TRP A O 1
ATOM 510 N N . ALA A 1 71 ? -13.811 -11.597 46.051 1.00 28.16 71 ALA A N 1
ATOM 511 C CA . ALA A 1 71 ? -14.164 -12.822 45.347 1.00 28.44 71 ALA A CA 1
ATOM 512 C C . ALA A 1 71 ? -15.239 -13.601 46.089 1.00 29.28 71 ALA A C 1
ATOM 513 O O . ALA A 1 71 ? -16.047 -14.294 45.459 1.00 29.59 71 ALA A O 1
ATOM 515 N N . GLY A 1 72 ? -15.282 -13.486 47.415 1.00 27.68 72 GLY A N 1
ATOM 516 C CA . GLY A 1 72 ? -16.296 -14.194 48.163 1.00 30.53 72 GLY A CA 1
ATOM 517 C C . GLY A 1 72 ? -17.646 -13.525 48.160 1.00 29.43 72 GLY A C 1
ATOM 518 O O . GLY A 1 72 ? -18.618 -14.125 48.616 1.00 30.17 72 GLY A O 1
ATOM 519 N N . LEU A 1 73 ? -17.719 -12.276 47.703 1.00 29.40 73 LEU A N 1
ATOM 520 C CA . LEU A 1 73 ? -19.001 -11.603 47.591 1.00 27.27 73 LEU A CA 1
ATOM 521 C C . LEU A 1 73 ? -19.824 -12.238 46.494 1.00 29.75 73 LEU A C 1
ATOM 522 O O . LEU A 1 73 ? -19.312 -12.953 45.621 1.00 28.49 73 LEU A O 1
ATOM 527 N N . ALA A 1 74 ? -21.123 -11.974 46.558 1.00 25.95 74 ALA A N 1
ATOM 528 C CA . ALA A 1 74 ? -21.983 -12.207 45.416 1.00 27.82 74 ALA A CA 1
ATOM 529 C C . ALA A 1 74 ? -21.572 -11.296 44.267 1.00 27.53 74 ALA A C 1
ATOM 530 O O . ALA A 1 74 ? -21.127 -10.164 44.471 1.00 25.24 74 ALA A O 1
ATOM 532 N N . ALA A 1 75 ? -21.722 -11.805 43.047 1.00 24.95 75 ALA A N 1
ATOM 533 C CA . ALA A 1 75 ? -21.553 -10.967 41.867 1.00 23.05 75 ALA A CA 1
ATOM 534 C C . ALA A 1 75 ? -22.347 -9.680 42.000 1.00 26.13 75 ALA A C 1
ATOM 535 O O . ALA A 1 75 ? -21.883 -8.610 41.595 1.00 31.40 75 ALA A O 1
ATOM 537 N N . ALA A 1 76 ? -23.537 -9.764 42.600 1.00 25.89 76 ALA A N 1
ATOM 538 C CA . ALA A 1 76 ? -24.369 -8.587 42.809 1.00 26.86 76 ALA A CA 1
ATOM 539 C C . ALA A 1 76 ? -23.593 -7.478 43.506 1.00 28.54 76 ALA A C 1
ATOM 540 O O . ALA A 1 76 ? -23.747 -6.296 43.174 1.00 24.07 76 ALA A O 1
ATOM 542 N N . ASP A 1 77 ? -22.738 -7.851 44.444 1.00 25.70 77 ASP A N 1
ATOM 543 C CA . ASP A 1 77 ? -21.973 -6.841 45.218 1.00 30.20 77 ASP A CA 1
ATOM 544 C C . ASP A 1 77 ? -20.831 -6.305 44.353 1.00 28.70 77 ASP A C 1
ATOM 545 O O . ASP A 1 77 ? -20.564 -5.107 44.417 1.00 29.24 77 ASP A O 1
ATOM 550 N N . ARG A 1 78 ? -20.189 -7.173 43.579 1.00 28.65 78 ARG A N 1
ATOM 551 C CA . ARG A 1 78 ? -19.180 -6.674 42.651 1.00 27.51 78 ARG A CA 1
ATOM 552 C C . ARG A 1 78 ? -19.822 -5.810 41.573 1.00 25.82 78 ARG A C 1
ATOM 553 O O . ARG A 1 78 ? -19.283 -4.759 41.194 1.00 24.53 78 ARG A O 1
ATOM 561 N N . ALA A 1 79 ? -20.968 -6.246 41.058 1.00 27.35 79 ALA A N 1
ATOM 562 C CA . ALA A 1 79 ? -21.700 -5.424 40.105 1.00 26.82 79 ALA A CA 1
ATOM 563 C C . ALA A 1 79 ? -22.079 -4.086 40.725 1.00 29.90 79 ALA A C 1
ATOM 564 O O . ALA A 1 79 ? -22.009 -3.044 40.061 1.00 28.99 79 ALA A O 1
ATOM 566 N N . ALA A 1 80 ? -22.486 -4.092 41.998 1.00 27.90 80 ALA A N 1
ATOM 567 C CA . ALA A 1 80 ? -22.854 -2.843 42.658 1.00 27.89 80 ALA A CA 1
ATOM 568 C C . ALA A 1 80 ? -21.700 -1.854 42.618 1.00 29.54 80 ALA A C 1
ATOM 569 O O . ALA A 1 80 ? -21.877 -0.683 42.259 1.00 28.14 80 ALA A O 1
ATOM 571 N N . VAL A 1 81 ? -20.505 -2.313 42.988 1.00 25.32 81 VAL A N 1
ATOM 572 C CA . VAL A 1 81 ? -19.340 -1.438 42.981 1.00 27.87 81 VAL A CA 1
ATOM 573 C C . VAL A 1 81 ? -19.037 -0.975 41.562 1.00 26.46 81 VAL A C 1
ATOM 574 O O . VAL A 1 81 ? -18.809 0.217 41.314 1.00 28.27 81 VAL A O 1
ATOM 578 N N . LEU A 1 82 ? -19.025 -1.912 40.609 1.00 27.42 82 LEU A N 1
ATOM 579 C CA . LEU A 1 82 ? -18.720 -1.548 39.229 1.00 24.74 82 LEU A CA 1
ATOM 580 C C . LEU A 1 82 ? -19.748 -0.564 38.687 1.00 25.47 82 LEU A C 1
ATOM 581 O O . LEU A 1 82 ? -19.397 0.406 38.003 1.00 26.88 82 LEU A O 1
ATOM 586 N N . LEU A 1 83 ? -21.025 -0.799 38.990 1.00 24.77 83 LEU A N 1
ATOM 587 C CA . LEU A 1 83 ? -22.073 0.111 38.553 1.00 29.37 83 LEU A CA 1
ATOM 588 C C . LEU A 1 83 ? -21.938 1.459 39.230 1.00 27.70 83 LEU A C 1
ATOM 589 O O . LEU A 1 83 ? -22.142 2.500 38.601 1.00 30.67 83 LEU A O 1
ATOM 594 N N . LYS A 1 84 ? -21.602 1.462 40.515 1.00 29.05 84 LYS A N 1
ATOM 595 C CA . LYS A 1 84 ? -21.393 2.737 41.181 1.00 27.58 84 LYS A CA 1
ATOM 596 C C . LYS A 1 84 ? -20.177 3.441 40.600 1.00 28.84 84 LYS A C 1
ATOM 597 O O . LYS A 1 84 ? -20.218 4.648 40.343 1.00 30.03 84 LYS A O 1
ATOM 603 N N . ALA A 1 85 ? -19.097 2.691 40.362 1.00 27.72 85 ALA A N 1
ATOM 604 C CA . ALA A 1 85 ? -17.932 3.257 39.694 1.00 28.22 85 ALA A CA 1
ATOM 605 C C . ALA A 1 85 ? -18.324 3.846 38.351 1.00 27.49 85 ALA A C 1
ATOM 606 O O . ALA A 1 85 ? -17.889 4.946 37.999 1.00 26.88 85 ALA A O 1
ATOM 608 N N . ALA A 1 86 ? -19.137 3.118 37.582 1.00 24.62 86 ALA A N 1
ATOM 609 C CA . ALA A 1 86 ? -19.619 3.651 36.312 1.00 28.44 86 ALA A CA 1
ATOM 610 C C . ALA A 1 86 ? -20.319 4.985 36.518 1.00 28.64 86 ALA A C 1
ATOM 611 O O . ALA A 1 86 ? -20.163 5.910 35.711 1.00 28.88 86 ALA A O 1
ATOM 613 N N . GLY A 1 87 ? -21.122 5.092 37.578 1.00 26.21 87 GLY A N 1
ATOM 614 C CA . GLY A 1 87 ? -21.745 6.365 37.888 1.00 27.93 87 GLY A CA 1
ATOM 615 C C . GLY A 1 87 ? -20.729 7.436 38.240 1.00 28.29 87 GLY A C 1
ATOM 616 O O . GLY A 1 87 ? -20.829 8.577 37.782 1.00 28.93 87 GLY A O 1
ATOM 617 N N . LEU A 1 88 ? -19.732 7.080 39.050 1.00 24.25 88 LEU A N 1
ATOM 618 C CA . LEU A 1 88 ? -18.693 8.038 39.407 1.00 31.66 88 LEU A CA 1
ATOM 619 C C . LEU A 1 88 ? -17.879 8.447 38.186 1.00 29.31 88 LEU A C 1
ATOM 620 O O . LEU A 1 88 ? -17.459 9.603 38.079 1.00 29.74 88 LEU A O 1
ATOM 625 N N . LEU A 1 89 ? -17.632 7.516 37.263 1.00 28.32 89 LEU A N 1
ATOM 626 C CA . LEU A 1 89 ? -16.975 7.892 36.014 1.00 31.68 89 LEU A CA 1
ATOM 627 C C . LEU A 1 89 ? -17.756 8.983 35.308 1.00 32.08 89 LEU A C 1
ATOM 628 O O . LEU A 1 89 ? -17.179 9.971 34.840 1.00 29.31 89 LEU A O 1
ATOM 633 N N . ARG A 1 90 ? -19.075 8.808 35.204 1.00 29.91 90 ARG A N 1
ATOM 634 C CA . ARG A 1 90 ? -19.888 9.834 34.562 1.00 32.39 90 ARG A CA 1
ATOM 635 C C . ARG A 1 90 ? -19.765 11.162 35.298 1.00 26.54 90 ARG A C 1
ATOM 636 O O . ARG A 1 90 ? -19.545 12.208 34.677 1.00 33.16 90 ARG A O 1
ATOM 644 N N . GLU A 1 91 ? -19.897 11.133 36.626 1.00 28.82 91 GLU A N 1
ATOM 645 C CA . GLU A 1 91 ? -19.820 12.356 37.424 1.00 32.10 91 GLU A CA 1
ATOM 646 C C . GLU A 1 91 ? -18.470 13.045 37.280 1.00 30.96 91 GLU A C 1
ATOM 647 O O . GLU A 1 91 ? -18.376 14.278 37.323 1.00 32.80 91 GLU A O 1
ATOM 653 N N . ARG A 1 92 ? -17.406 12.266 37.190 1.00 32.92 92 ARG A N 1
ATOM 654 C CA . ARG A 1 92 ? -16.062 12.810 37.195 1.00 27.67 92 ARG A CA 1
ATOM 655 C C . ARG A 1 92 ? -15.455 12.859 35.814 1.00 27.05 92 ARG A C 1
ATOM 656 O O . ARG A 1 92 ? -14.255 13.120 35.685 1.00 31.53 92 ARG A O 1
ATOM 664 N N . ARG A 1 93 ? -16.273 12.630 34.787 1.00 27.88 93 ARG A N 1
ATOM 665 C CA . ARG A 1 93 ? -15.853 12.666 33.396 1.00 31.17 93 ARG A CA 1
ATOM 666 C C . ARG A 1 93 ? -14.903 13.820 33.110 1.00 31.40 93 ARG A C 1
ATOM 667 O O . ARG A 1 93 ? -13.786 13.626 32.618 1.00 33.11 93 ARG A O 1
ATOM 675 N N . ASP A 1 94 ? -15.344 15.036 33.415 1.00 30.19 94 ASP A N 1
ATOM 676 C CA . ASP A 1 94 ? -14.551 16.205 33.061 1.00 32.97 94 ASP A CA 1
ATOM 677 C C . ASP A 1 94 ? -13.211 16.199 33.786 1.00 31.38 94 ASP A C 1
ATOM 678 O O . ASP A 1 94 ? -12.173 16.516 33.196 1.00 31.12 94 ASP A O 1
ATOM 683 N N . ASP A 1 95 ? -13.209 15.817 35.060 1.00 33.77 95 ASP A N 1
ATOM 684 C CA . ASP A 1 95 ? -11.960 15.793 35.804 1.00 30.27 95 ASP A CA 1
ATOM 685 C C . ASP A 1 95 ? -11.024 14.708 35.272 1.00 32.55 95 ASP A C 1
ATOM 686 O O . ASP A 1 95 ? -9.842 14.965 35.012 1.00 30.56 95 ASP A O 1
ATOM 691 N N . ILE A 1 96 ? -11.540 13.490 35.087 1.00 29.92 96 ILE A N 1
ATOM 692 C CA . ILE A 1 96 ? -10.733 12.416 34.518 1.00 28.02 96 ILE A CA 1
ATOM 693 C C . ILE A 1 96 ? -10.168 12.844 33.171 1.00 27.23 96 ILE A C 1
ATOM 694 O O . ILE A 1 96 ? -8.983 12.652 32.878 1.00 29.29 96 ILE A O 1
ATOM 699 N N . ALA A 1 97 ? -11.030 13.391 32.316 1.00 23.80 97 ALA A N 1
ATOM 700 C CA . ALA A 1 97 ? -10.606 13.803 30.992 1.00 26.31 97 ALA A CA 1
ATOM 701 C C . ALA A 1 97 ? -9.558 14.899 31.085 1.00 28.06 97 ALA A C 1
ATOM 702 O O . ALA A 1 97 ? -8.594 14.925 30.309 1.00 31.17 97 ALA A O 1
ATOM 704 N N . TYR A 1 98 ? -9.726 15.816 32.027 1.00 28.42 98 TYR A N 1
ATOM 705 C CA . TYR A 1 98 ? -8.730 16.861 32.205 1.00 23.35 98 TYR A CA 1
ATOM 706 C C . TYR A 1 98 ? -7.360 16.263 32.483 1.00 26.29 98 TYR A C 1
ATOM 707 O O . TYR A 1 98 ? -6.393 16.551 31.771 1.00 29.43 98 TYR A O 1
ATOM 716 N N . TRP A 1 99 ? -7.266 15.381 33.486 1.00 26.99 99 TRP A N 1
ATOM 717 C CA . TRP A 1 99 ? -5.977 14.779 33.813 1.00 28.66 99 TRP A CA 1
ATOM 718 C C . TRP A 1 99 ? -5.489 13.886 32.690 1.00 29.41 99 TRP A C 1
ATOM 719 O O . TRP A 1 99 ? -4.282 13.842 32.414 1.00 27.16 99 TRP A O 1
ATOM 730 N N . GLU A 1 100 ? -6.414 13.220 32.001 1.00 26.06 100 GLU A N 1
ATOM 731 C CA . GLU A 1 100 ? -6.024 12.358 30.863 1.00 26.20 100 GLU A CA 1
ATOM 732 C C . GLU A 1 100 ? -5.330 13.218 29.808 1.00 26.21 100 GLU A C 1
ATOM 733 O O . GLU A 1 100 ? -4.231 12.877 29.387 1.00 23.50 100 GLU A O 1
ATOM 739 N N . VAL A 1 101 ? -5.979 14.311 29.435 1.00 26.43 101 VAL A N 1
ATOM 740 C CA . VAL A 1 101 ? -5.391 15.195 28.444 1.00 26.77 101 VAL A CA 1
ATOM 741 C C . VAL A 1 101 ? -4.024 15.665 28.909 1.00 27.85 101 VAL A C 1
ATOM 742 O O . VAL A 1 101 ? -3.042 15.618 28.156 1.00 27.38 101 VAL A O 1
ATOM 746 N N . LEU A 1 102 ? -3.942 16.095 30.169 1.00 28.58 102 LEU A N 1
ATOM 747 C CA . LEU A 1 102 ? -2.717 16.692 30.689 1.00 28.66 102 LEU A CA 1
ATOM 748 C C . LEU A 1 102 ? -1.536 15.752 30.550 1.00 29.67 102 LEU A C 1
ATOM 749 O O . LEU A 1 102 ? -0.432 16.180 30.205 1.00 27.70 102 LEU A O 1
ATOM 754 N N . GLU A 1 103 ? -1.730 14.477 30.848 1.00 27.18 103 GLU A N 1
ATOM 755 C CA . GLU A 1 103 ? -0.592 13.573 30.825 1.00 26.85 103 GLU A CA 1
ATOM 756 C C . GLU A 1 103 ? -0.390 12.915 29.481 1.00 28.35 103 GLU A C 1
ATOM 757 O O . GLU A 1 103 ? 0.723 12.473 29.168 1.00 29.43 103 GLU A O 1
ATOM 763 N N . ASN A 1 104 ? -1.435 12.844 28.682 1.00 25.73 104 ASN A N 1
ATOM 764 C CA . ASN A 1 104 ? -1.387 12.107 27.438 1.00 27.05 104 ASN A CA 1
ATOM 765 C C . ASN A 1 104 ? -1.316 13.010 26.226 1.00 26.90 104 ASN A C 1
ATOM 766 O O . ASN A 1 104 ? -0.631 12.684 25.250 1.00 27.88 104 ASN A O 1
ATOM 771 N N . GLY A 1 105 ? -2.008 14.141 26.268 1.00 26.12 105 GLY A N 1
ATOM 772 C CA . GLY A 1 105 ? -2.020 15.031 25.133 1.00 27.23 105 GLY A CA 1
ATOM 773 C C . GLY A 1 105 ? -3.163 14.817 24.174 1.00 30.74 105 GLY A C 1
ATOM 774 O O . GLY A 1 105 ? -3.261 15.566 23.198 1.00 29.17 105 GLY A O 1
ATOM 775 N N . LYS A 1 106 ? -4.012 13.801 24.400 1.00 28.85 106 LYS A N 1
ATOM 776 C CA . LYS A 1 106 ? -5.160 13.593 23.537 1.00 26.83 106 LYS A CA 1
ATOM 777 C C . LYS A 1 106 ? -6.147 14.752 23.697 1.00 27.83 106 LYS A C 1
ATOM 778 O O . LYS A 1 106 ? -6.160 15.434 24.729 1.00 26.15 106 LYS A O 1
ATOM 784 N N . PRO A 1 107 ? -6.957 15.011 22.675 1.00 25.63 107 PRO A N 1
ATOM 785 C CA . PRO A 1 107 ? -7.949 16.089 22.763 1.00 27.92 107 PRO A CA 1
ATOM 786 C C . PRO A 1 107 ? -8.970 15.840 23.862 1.00 27.79 107 PRO A C 1
ATOM 787 O O . PRO A 1 107 ? -9.385 14.703 24.111 1.00 25.69 107 PRO A O 1
ATOM 791 N N . ILE A 1 108 ? -9.434 16.939 24.471 1.00 29.93 108 ILE A N 1
ATOM 792 C CA . ILE A 1 108 ? -10.386 16.839 25.579 1.00 29.40 108 ILE A CA 1
ATOM 793 C C . ILE A 1 108 ? -11.679 16.177 25.123 1.00 30.24 108 ILE A C 1
ATOM 794 O O . ILE A 1 108 ? -12.249 15.346 25.842 1.00 33.62 108 ILE A O 1
ATOM 799 N N . SER A 1 109 ? -12.145 16.504 23.915 1.00 30.13 109 SER A N 1
ATOM 800 C CA . SER A 1 109 ? -13.366 15.896 23.392 1.00 31.31 109 SER A CA 1
ATOM 801 C C . SER A 1 109 ? -13.204 14.394 23.222 1.00 30.74 109 SER A C 1
ATOM 802 O O . SER A 1 109 ? -14.112 13.618 23.553 1.00 32.22 109 SER A O 1
ATOM 805 N N . GLN A 1 110 ? -12.068 13.960 22.678 1.00 30.38 110 GLN A N 1
ATOM 806 C CA . GLN A 1 110 ? -11.820 12.530 22.606 1.00 30.60 110 GLN A CA 1
ATOM 807 C C . GLN A 1 110 ? -11.742 11.933 24.005 1.00 33.76 110 GLN A C 1
ATOM 808 O O . GLN A 1 110 ? -12.354 10.891 24.283 1.00 30.82 110 GLN A O 1
ATOM 814 N N . ALA A 1 111 ? -10.996 12.591 24.902 1.00 25.27 111 ALA A N 1
ATOM 815 C CA . ALA A 1 111 ? -10.851 12.085 26.266 1.00 29.07 111 ALA A CA 1
ATOM 816 C C . ALA A 1 111 ? -12.206 11.926 26.945 1.00 32.10 111 ALA A C 1
ATOM 817 O O . ALA A 1 111 ? -12.477 10.901 27.578 1.00 34.95 111 ALA A O 1
ATOM 819 N N . LYS A 1 112 ? -13.087 12.908 26.784 1.00 32.48 112 LYS A N 1
ATOM 820 C CA . LYS A 1 112 ? -14.413 12.795 27.368 1.00 35.58 112 LYS A CA 1
ATOM 821 C C . LYS A 1 112 ? -15.190 11.653 26.736 1.00 35.96 112 LYS A C 1
ATOM 822 O O . LYS A 1 112 ? -15.802 10.842 27.439 1.00 37.85 112 LYS A O 1
ATOM 828 N N . GLY A 1 113 ? -15.155 11.560 25.407 1.00 31.42 113 GLY A N 1
ATOM 829 C CA . GLY A 1 113 ? -15.841 10.473 24.735 1.00 34.06 113 GLY A CA 1
ATOM 830 C C . GLY A 1 113 ? -15.274 9.119 25.100 1.00 35.34 113 GLY A C 1
ATOM 831 O O . GLY A 1 113 ? -16.004 8.122 25.140 1.00 35.73 113 GLY A O 1
ATOM 832 N N . GLU A 1 114 ? -13.966 9.061 25.362 1.00 31.51 114 GLU A N 1
ATOM 833 C CA . GLU A 1 114 ? -13.372 7.830 25.863 1.00 35.62 114 GLU A CA 1
ATOM 834 C C . GLU A 1 114 ? -13.994 7.418 27.181 1.00 29.95 114 GLU A C 1
ATOM 835 O O . GLU A 1 114 ? -14.148 6.222 27.441 1.00 29.87 114 GLU A O 1
ATOM 841 N N . ILE A 1 115 ? -14.350 8.394 28.024 1.00 34.21 115 ILE A N 1
ATOM 842 C CA . ILE A 1 115 ? -14.935 8.073 29.320 1.00 31.52 115 ILE A CA 1
ATOM 843 C C . ILE A 1 115 ? -16.256 7.349 29.137 1.00 32.58 115 ILE A C 1
ATOM 844 O O . ILE A 1 115 ? -16.589 6.449 29.914 1.00 31.11 115 ILE A O 1
ATOM 849 N N . ASP A 1 116 ? -17.021 7.715 28.098 1.00 31.76 116 ASP A N 1
ATOM 850 C CA . ASP A 1 116 ? -18.251 6.989 27.801 1.00 30.29 116 ASP A CA 1
ATOM 851 C C . ASP A 1 116 ? -17.970 5.514 27.591 1.00 29.47 116 ASP A C 1
ATOM 852 O O . ASP A 1 116 ? -18.701 4.658 28.092 1.00 31.21 116 ASP A O 1
ATOM 857 N N . HIS A 1 117 ? -16.925 5.198 26.834 1.00 26.04 117 HIS A N 1
ATOM 858 C CA . HIS A 1 117 ? -16.566 3.806 26.661 1.00 29.27 117 HIS A CA 1
ATOM 859 C C . HIS A 1 117 ? -16.183 3.187 27.995 1.00 26.01 117 HIS A C 1
ATOM 860 O O . HIS A 1 117 ? -16.546 2.040 28.287 1.00 26.32 117 HIS A O 1
ATOM 867 N N . CYS A 1 118 ? -15.463 3.947 28.826 1.00 26.20 118 CYS A N 1
ATOM 868 C CA . CYS A 1 118 ? -15.124 3.480 30.161 1.00 25.32 118 CYS A CA 1
ATOM 869 C C . CYS A 1 118 ? -16.373 3.155 30.953 1.00 27.39 118 CYS A C 1
ATOM 870 O O . CYS A 1 118 ? -16.435 2.130 31.633 1.00 24.64 118 CYS A O 1
ATOM 873 N N . ILE A 1 119 ? -17.387 4.012 30.862 1.00 24.62 119 ILE A N 1
ATOM 874 C CA . ILE A 1 119 ? -18.623 3.752 31.575 1.00 26.59 119 ILE A CA 1
ATOM 875 C C . ILE A 1 119 ? -19.259 2.481 31.047 1.00 27.97 119 ILE A C 1
ATOM 876 O O . ILE A 1 119 ? -19.665 1.603 31.813 1.00 30.33 119 ILE A O 1
ATOM 881 N N . ALA A 1 120 ? -19.314 2.350 29.722 1.00 26.94 120 ALA A N 1
ATOM 882 C CA . ALA A 1 120 ? -19.838 1.137 29.118 1.00 29.41 120 ALA A CA 1
ATOM 883 C C . ALA A 1 120 ? -19.072 -0.087 29.599 1.00 27.62 120 ALA A C 1
ATOM 884 O O . ALA A 1 120 ? -19.673 -1.123 29.896 1.00 24.49 120 ALA A O 1
ATOM 886 N N . CYS A 1 121 ? -17.747 0.021 29.699 1.00 27.59 121 CYS A N 1
ATOM 887 C CA . CYS A 1 121 ? -16.957 -1.113 30.169 1.00 27.45 121 CYS A CA 1
ATOM 888 C C . CYS A 1 121 ? -17.341 -1.486 31.581 1.00 22.58 121 CYS A C 1
ATOM 889 O O . CYS A 1 121 ? -17.520 -2.666 31.897 1.00 22.91 121 CYS A O 1
ATOM 892 N N . PHE A 1 122 ? -17.463 -0.489 32.449 1.00 24.74 122 PHE A N 1
ATOM 893 C CA . PHE A 1 122 ? -17.832 -0.773 33.828 1.00 27.00 122 PHE A CA 1
ATOM 894 C C . PHE A 1 122 ? -19.214 -1.390 33.904 1.00 26.33 122 PHE A C 1
ATOM 895 O O . PHE A 1 122 ? -19.447 -2.310 34.697 1.00 27.03 122 PHE A O 1
ATOM 903 N N . GLU A 1 123 ? -20.150 -0.880 33.106 1.00 25.30 123 GLU A N 1
ATOM 904 C CA . GLU A 1 123 ? -21.475 -1.485 33.047 1.00 25.92 123 GLU A CA 1
ATOM 905 C C . GLU A 1 123 ? -21.408 -2.881 32.457 1.00 29.32 123 GLU A C 1
ATOM 906 O O . GLU A 1 123 ? -22.046 -3.815 32.962 1.00 29.01 123 GLU A O 1
ATOM 912 N N . MET A 1 124 ? -20.674 -3.034 31.354 1.00 28.14 124 MET A N 1
ATOM 913 C CA . MET A 1 124 ? -20.530 -4.356 30.760 1.00 28.55 124 MET A CA 1
ATOM 914 C C . MET A 1 124 ? -19.975 -5.338 31.782 1.00 27.19 124 MET A C 1
ATOM 915 O O . MET A 1 124 ? -20.505 -6.438 31.964 1.00 26.61 124 MET A O 1
ATOM 920 N N . ALA A 1 125 ? -18.911 -4.940 32.474 1.00 26.68 125 ALA A N 1
ATOM 921 C CA . ALA A 1 125 ? -18.322 -5.803 33.490 1.00 27.99 125 ALA A CA 1
ATOM 922 C C . ALA A 1 125 ? -19.291 -6.048 34.632 1.00 25.90 125 ALA A C 1
ATOM 923 O O . ALA A 1 125 ? -19.373 -7.164 35.163 1.00 26.01 125 ALA A O 1
ATOM 925 N N . ALA A 1 126 ? -20.016 -5.010 35.040 1.00 25.49 126 ALA A N 1
ATOM 926 C CA . ALA A 1 126 ? -20.996 -5.183 36.101 1.00 26.67 126 ALA A CA 1
ATOM 927 C C . ALA A 1 126 ? -22.009 -6.237 35.706 1.00 25.58 126 ALA A C 1
ATOM 928 O O . ALA A 1 126 ? -22.310 -7.156 36.479 1.00 26.34 126 ALA A O 1
ATOM 930 N N . GLY A 1 127 ? -22.529 -6.121 34.488 1.00 25.11 127 GLY A N 1
ATOM 931 C CA . GLY A 1 127 ? -23.404 -7.148 33.969 1.00 25.73 127 GLY A CA 1
ATOM 932 C C . GLY A 1 127 ? -22.705 -8.484 33.878 1.00 24.71 127 GLY A C 1
ATOM 933 O O . GLY A 1 127 ? -23.237 -9.508 34.311 1.00 28.26 127 GLY A O 1
ATOM 934 N N . ALA A 1 128 ? -21.487 -8.486 33.333 1.00 25.40 128 ALA A N 1
ATOM 935 C CA . ALA A 1 128 ? -20.770 -9.744 33.175 1.00 24.99 128 ALA A CA 1
ATOM 936 C C . ALA A 1 128 ? -20.499 -10.389 34.518 1.00 22.28 128 ALA A C 1
ATOM 937 O O . ALA A 1 128 ? -20.506 -11.617 34.622 1.00 26.42 128 ALA A O 1
ATOM 939 N N . ALA A 1 129 ? -20.284 -9.584 35.558 1.00 23.65 129 ALA A N 1
ATOM 940 C CA . ALA A 1 129 ? -20.059 -10.140 36.888 1.00 25.51 129 ALA A CA 1
ATOM 941 C C . ALA A 1 129 ? -21.154 -11.129 37.250 1.00 24.80 129 ALA A C 1
ATOM 942 O O . ALA A 1 129 ? -20.880 -12.232 37.734 1.00 28.30 129 ALA A O 1
ATOM 944 N N . ARG A 1 130 ? -22.395 -10.772 36.953 1.00 24.55 130 ARG A N 1
ATOM 945 C CA . ARG A 1 130 ? -23.522 -11.620 37.287 1.00 25.16 130 ARG A CA 1
ATOM 946 C C . ARG A 1 130 ? -23.645 -12.784 36.329 1.00 25.47 130 ARG A C 1
ATOM 947 O O . ARG A 1 130 ? -24.048 -13.879 36.731 1.00 28.26 130 ARG A O 1
ATOM 955 N N . MET A 1 131 ? -23.317 -12.568 35.062 1.00 26.10 131 MET A N 1
ATOM 956 C CA . MET A 1 131 ? -23.558 -13.603 34.079 1.00 26.67 131 MET A CA 1
ATOM 957 C C . MET A 1 131 ? -22.409 -14.570 33.976 1.00 25.61 131 MET A C 1
ATOM 958 O O . MET A 1 131 ? -22.572 -15.621 33.357 1.00 27.89 131 MET A O 1
ATOM 963 N N . LEU A 1 132 ? -21.281 -14.259 34.609 1.00 24.85 132 LEU A N 1
ATOM 964 C CA . LEU A 1 132 ? -20.135 -15.156 34.612 1.00 24.89 132 LEU A CA 1
ATOM 965 C C . LEU A 1 132 ? -20.546 -16.543 35.077 1.00 24.86 132 LEU A C 1
ATOM 966 O O . LEU A 1 132 ? -21.046 -16.720 36.189 1.00 28.36 132 LEU A O 1
ATOM 971 N N . HIS A 1 133 ? -20.366 -17.530 34.218 1.00 24.06 133 HIS A N 1
ATOM 972 C CA . HIS A 1 133 ? -20.916 -18.832 34.531 1.00 27.45 133 HIS A CA 1
ATOM 973 C C . HIS A 1 133 ? -20.043 -19.909 33.922 1.00 27.98 133 HIS A C 1
ATOM 974 O O . HIS A 1 133 ? -19.316 -19.674 32.954 1.00 29.10 133 HIS A O 1
ATOM 981 N N . GLY A 1 134 ? -20.140 -21.103 34.487 1.00 26.94 134 GLY A N 1
ATOM 982 C CA . GLY A 1 134 ? -19.522 -22.247 33.859 1.00 28.59 134 GLY A CA 1
ATOM 983 C C . GLY A 1 134 ? -20.600 -23.152 33.316 1.00 28.72 134 GLY A C 1
ATOM 984 O O . GLY A 1 134 ? -21.663 -22.674 32.912 1.00 27.42 134 GLY A O 1
ATOM 985 N N . ASP A 1 135 ? -20.362 -24.455 33.317 1.00 26.94 135 ASP A N 1
ATOM 986 C CA . ASP A 1 135 ? -21.291 -25.399 32.727 1.00 28.77 135 ASP A CA 1
ATOM 987 C C . ASP A 1 135 ? -21.680 -26.468 33.726 1.00 29.31 135 ASP A C 1
ATOM 988 O O . ASP A 1 135 ? -20.891 -26.844 34.599 1.00 30.87 135 ASP A O 1
ATOM 993 N N . THR A 1 136 ? -22.884 -26.996 33.562 1.00 26.97 136 THR A N 1
ATOM 994 C CA . THR A 1 136 ? -23.240 -28.258 34.190 1.00 27.33 136 THR A CA 1
ATOM 995 C C . THR A 1 136 ? -23.370 -29.322 33.118 1.00 29.52 136 THR A C 1
ATOM 996 O O . THR A 1 136 ? -23.936 -29.079 32.044 1.00 28.36 136 THR A O 1
ATOM 1000 N N . PHE A 1 137 ? -22.852 -30.499 33.417 1.00 25.77 137 PHE A N 1
ATOM 1001 C CA . PHE A 1 137 ? -22.997 -31.649 32.544 1.00 29.53 137 PHE A CA 1
ATOM 1002 C C . PHE A 1 137 ? -23.818 -32.639 33.344 1.00 30.20 137 PHE A C 1
ATOM 1003 O O . PHE A 1 137 ? -23.295 -33.485 34.084 1.00 28.56 137 PHE A O 1
ATOM 1011 N N . ASN A 1 138 ? -25.127 -32.466 33.211 1.00 26.46 138 ASN A N 1
ATOM 1012 C CA . ASN A 1 138 ? -26.128 -33.334 33.796 1.00 28.61 138 ASN A CA 1
ATOM 1013 C C . ASN A 1 138 ? -26.407 -34.518 32.907 1.00 27.98 138 ASN A C 1
ATOM 1014 O O . ASN A 1 138 ? -27.309 -35.307 33.189 1.00 29.42 138 ASN A O 1
ATOM 1019 N N . ASN A 1 139 ? -25.628 -34.658 31.844 1.00 30.51 139 ASN A N 1
ATOM 1020 C CA . ASN A 1 139 ? -25.850 -35.643 30.802 1.00 30.02 139 ASN A CA 1
ATOM 1021 C C . ASN A 1 139 ? -24.831 -36.773 30.866 1.00 29.37 139 ASN A C 1
ATOM 1022 O O . ASN A 1 139 ? -24.661 -37.509 29.888 1.00 31.57 139 ASN A O 1
ATOM 1027 N N . LEU A 1 140 ? -24.129 -36.917 31.981 1.00 28.76 140 LEU A N 1
ATOM 1028 C CA . LEU A 1 140 ? -23.016 -37.854 32.035 1.00 30.14 140 LEU A CA 1
ATOM 1029 C C . LEU A 1 140 ? -23.408 -39.207 32.587 1.00 31.27 140 LEU A C 1
ATOM 1030 O O . LEU A 1 140 ? -22.558 -40.092 32.659 1.00 31.38 140 LEU A O 1
ATOM 1035 N N . GLY A 1 141 ? -24.668 -39.383 32.984 1.00 35.16 141 GLY A N 1
ATOM 1036 C CA . GLY A 1 141 ? -25.131 -40.620 33.582 1.00 34.52 141 GLY A CA 1
ATOM 1037 C C . GLY A 1 141 ? -25.716 -40.395 34.964 1.00 42.78 141 GLY A C 1
ATOM 1038 O O . GLY A 1 141 ? -25.443 -39.371 35.608 1.00 41.38 141 GLY A O 1
ATOM 1039 N N . GLU A 1 142 ? -26.515 -41.358 35.441 1.00 41.87 142 GLU A N 1
ATOM 1040 C CA . GLU A 1 142 ? -27.155 -41.208 36.745 1.00 42.35 142 GLU A CA 1
ATOM 1041 C C . GLU A 1 142 ? -26.129 -41.027 37.850 1.00 38.92 142 GLU A C 1
ATOM 1042 O O . GLU A 1 142 ? -26.374 -40.282 38.806 1.00 40.56 142 GLU A O 1
ATOM 1048 N N . GLY A 1 143 ? -25.010 -41.740 37.774 1.00 32.14 143 GLY A N 1
ATOM 1049 C CA . GLY A 1 143 ? -24.047 -41.730 38.846 1.00 36.45 143 GLY A CA 1
ATOM 1050 C C . GLY A 1 143 ? -22.868 -40.811 38.652 1.00 39.22 143 GLY A C 1
ATOM 1051 O O . GLY A 1 143 ? -21.939 -40.848 39.467 1.00 37.20 143 GLY A O 1
ATOM 1052 N N . LEU A 1 144 ? -22.865 -39.985 37.613 1.00 32.35 144 LEU A N 1
ATOM 1053 C CA . LEU A 1 144 ? -21.743 -39.083 37.376 1.00 33.09 144 LEU A CA 1
ATOM 1054 C C . LEU A 1 144 ? -22.313 -37.721 37.021 1.00 29.79 144 LEU A C 1
ATOM 1055 O O . LEU A 1 144 ? -22.982 -37.560 35.992 1.00 32.19 144 LEU A O 1
ATOM 1060 N N . PHE A 1 145 ? -22.069 -36.753 37.887 1.00 28.89 145 PHE A N 1
ATOM 1061 C CA . PHE A 1 145 ? -22.467 -35.380 37.651 1.00 27.41 145 PHE A CA 1
ATOM 1062 C C . PHE A 1 145 ? -21.218 -34.581 37.324 1.00 31.45 145 PHE A C 1
ATOM 1063 O O . PHE A 1 145 ? -20.200 -34.697 38.017 1.00 31.66 145 PHE A O 1
ATOM 1071 N N . GLY A 1 146 ? -21.272 -33.825 36.250 1.00 26.53 146 GLY A N 1
ATOM 1072 C CA . GLY A 1 146 ? -20.149 -33.010 35.833 1.00 24.81 146 GLY A CA 1
ATOM 1073 C C . GLY A 1 146 ? -20.547 -31.555 35.823 1.00 30.18 146 GLY A C 1
ATOM 1074 O O . GLY A 1 146 ? -21.699 -31.214 35.512 1.00 28.12 146 GLY A O 1
ATOM 1075 N N . MET A 1 147 ? -19.618 -30.702 36.231 1.00 26.10 147 MET A N 1
ATOM 1076 C CA . MET A 1 147 ? -19.810 -29.282 36.056 1.00 25.92 147 MET A CA 1
ATOM 1077 C C . MET A 1 147 ? -18.463 -28.659 35.741 1.00 28.85 147 MET A C 1
ATOM 1078 O O . MET A 1 147 ? -17.403 -29.263 35.931 1.00 26.56 147 MET A O 1
ATOM 1083 N N . VAL A 1 148 ? -18.536 -27.454 35.195 1.00 28.85 148 VAL A N 1
ATOM 1084 C CA . VAL A 1 148 ? -17.381 -26.617 34.963 1.00 28.66 148 VAL A CA 1
ATOM 1085 C C . VAL A 1 148 ? -17.634 -25.325 35.708 1.00 27.50 148 VAL A C 1
ATOM 1086 O O . VAL A 1 148 ? -18.637 -24.648 35.457 1.00 25.17 148 VAL A O 1
ATOM 1090 N N . LEU A 1 149 ? -16.773 -25.035 36.672 1.00 23.53 149 LEU A N 1
ATOM 1091 C CA . LEU A 1 149 ? -16.809 -23.793 37.414 1.00 22.36 149 LEU A CA 1
ATOM 1092 C C . LEU A 1 149 ? -15.850 -22.788 36.796 1.00 25.41 149 LEU A C 1
ATOM 1093 O O . LEU A 1 149 ? -14.809 -23.146 36.239 1.00 26.15 149 LEU A O 1
ATOM 1098 N N . ARG A 1 150 ? -16.221 -21.523 36.886 1.00 22.74 150 ARG A N 1
ATOM 1099 C CA . ARG A 1 150 ? -15.296 -20.435 36.656 1.00 25.27 150 ARG A CA 1
ATOM 1100 C C . ARG A 1 150 ? -15.045 -19.758 37.987 1.00 26.31 150 ARG A C 1
ATOM 1101 O O . ARG A 1 150 ? -15.945 -19.659 38.829 1.00 23.90 150 ARG A O 1
ATOM 1109 N N . GLU A 1 151 ? -13.807 -19.347 38.198 1.00 24.43 151 GLU A N 1
ATOM 1110 C CA . GLU A 1 151 ? -13.484 -18.656 39.420 1.00 22.87 151 GLU A CA 1
ATOM 1111 C C . GLU A 1 151 ? -12.422 -17.632 39.100 1.00 28.63 151 GLU A C 1
ATOM 1112 O O . GLU A 1 151 ? -11.573 -17.873 38.233 1.00 26.17 151 GLU A O 1
ATOM 1118 N N . PRO A 1 152 ? -12.431 -16.491 39.777 1.00 27.28 152 PRO A N 1
ATOM 1119 C CA . PRO A 1 152 ? -11.374 -15.504 39.559 1.00 26.60 152 PRO A CA 1
ATOM 1120 C C . PRO A 1 152 ? -10.015 -16.168 39.700 1.00 24.97 152 PRO A C 1
ATOM 1121 O O . PRO A 1 152 ? -9.792 -16.978 40.604 1.00 25.37 152 PRO A O 1
ATOM 1125 N N . ILE A 1 153 ? -9.115 -15.873 38.761 1.00 22.37 153 ILE A N 1
ATOM 1126 C CA . ILE A 1 153 ? -7.825 -16.545 38.835 1.00 24.38 153 ILE A CA 1
ATOM 1127 C C . ILE A 1 153 ? -7.088 -16.125 40.102 1.00 24.50 153 ILE A C 1
ATOM 1128 O O . ILE A 1 153 ? -6.313 -16.905 40.669 1.00 28.18 153 ILE A O 1
ATOM 1133 N N . GLY A 1 154 ? -7.378 -14.934 40.615 1.00 22.37 154 GLY A N 1
ATOM 1134 C CA . GLY A 1 154 ? -6.736 -14.487 41.826 1.00 27.13 154 GLY A CA 1
ATOM 1135 C C . GLY A 1 154 ? -6.169 -13.100 41.683 1.00 24.77 154 GLY A C 1
ATOM 1136 O O . GLY A 1 154 ? -6.897 -12.169 41.316 1.00 26.71 154 GLY A O 1
ATOM 1137 N N . VAL A 1 155 ? -4.883 -12.945 41.979 1.00 23.16 155 VAL A N 1
ATOM 1138 C CA . VAL A 1 155 ? -4.247 -11.632 41.919 1.00 25.68 155 VAL A CA 1
ATOM 1139 C C . VAL A 1 155 ? -3.805 -11.355 40.490 1.00 24.17 155 VAL A C 1
ATOM 1140 O O . VAL A 1 155 ? -2.990 -12.090 39.915 1.00 21.23 155 VAL A O 1
ATOM 1144 N N . VAL A 1 156 ? -4.316 -10.277 39.920 1.00 22.78 156 VAL A N 1
ATOM 1145 C CA . VAL A 1 156 ? -4.045 -9.962 38.533 1.00 20.91 156 VAL A CA 1
ATOM 1146 C C . VAL A 1 156 ? -3.185 -8.711 38.486 1.00 20.18 156 VAL A C 1
ATOM 1147 O O . VAL A 1 156 ? -3.517 -7.689 39.102 1.00 22.08 156 VAL A O 1
ATOM 1151 N N . GLY A 1 157 ? -2.043 -8.821 37.812 1.00 20.09 157 GLY A N 1
ATOM 1152 C CA . GLY A 1 157 ? -1.278 -7.648 37.469 1.00 18.10 157 GLY A CA 1
ATOM 1153 C C . GLY A 1 157 ? -1.867 -7.022 36.215 1.00 21.86 157 GLY A C 1
ATOM 1154 O O . GLY A 1 157 ? -2.306 -7.707 35.291 1.00 24.44 157 GLY A O 1
ATOM 1155 N N . LEU A 1 158 ? -1.876 -5.705 36.193 1.00 22.03 158 LEU A N 1
ATOM 1156 C CA . LEU A 1 158 ? -2.440 -4.951 35.086 1.00 22.30 158 LEU A CA 1
ATOM 1157 C C . LEU A 1 158 ? -1.430 -3.886 34.712 1.00 23.34 158 LEU A C 1
ATOM 1158 O O . LEU A 1 158 ? -1.156 -2.968 35.496 1.00 27.03 158 LEU A O 1
ATOM 1163 N N . ILE A 1 159 ? -0.847 -4.028 33.536 1.00 25.37 159 ILE A N 1
ATOM 1164 C CA . ILE A 1 159 ? 0.101 -3.058 33.017 1.00 22.41 159 ILE A CA 1
ATOM 1165 C C . ILE A 1 159 ? -0.547 -2.440 31.793 1.00 26.46 159 ILE A C 1
ATOM 1166 O O . ILE A 1 159 ? -1.122 -3.151 30.957 1.00 25.81 159 ILE A O 1
ATOM 1171 N N . THR A 1 160 ? -0.564 -1.124 31.752 1.00 21.48 160 THR A N 1
ATOM 1172 C CA . THR A 1 160 ? -1.271 -0.412 30.708 1.00 22.10 160 THR A CA 1
ATOM 1173 C C . THR A 1 160 ? -0.324 0.581 30.061 1.00 26.85 160 THR A C 1
ATOM 1174 O O . THR A 1 160 ? 0.722 0.920 30.629 1.00 24.07 160 THR A O 1
ATOM 1178 N N . PRO A 1 161 ? -0.623 1.001 28.842 1.00 26.60 161 PRO A N 1
ATOM 1179 C CA . PRO A 1 161 ? 0.262 1.924 28.130 1.00 24.05 161 PRO A CA 1
ATOM 1180 C C . PRO A 1 161 ? -0.200 3.359 28.276 1.00 27.84 161 PRO A C 1
ATOM 1181 O O . PRO A 1 161 ? -1.223 3.640 28.915 1.00 22.97 161 PRO A O 1
ATOM 1185 N N . TRP A 1 162 ? 0.518 4.278 27.644 1.00 29.45 162 TRP A N 1
ATOM 1186 C CA . TRP A 1 162 ? 0.182 5.679 27.798 1.00 27.04 162 TRP A CA 1
ATOM 1187 C C . TRP A 1 162 ? -0.779 6.196 26.739 1.00 26.13 162 TRP A C 1
ATOM 1188 O O . TRP A 1 162 ? -1.193 7.356 26.823 1.00 29.07 162 TRP A O 1
ATOM 1199 N N . ASN A 1 163 ? -1.143 5.394 25.738 1.00 25.35 163 ASN A N 1
ATOM 1200 C CA . ASN A 1 163 ? -1.897 5.989 24.636 1.00 26.03 163 ASN A CA 1
ATOM 1201 C C . ASN A 1 163 ? -3.373 6.158 24.975 1.00 24.67 163 ASN A C 1
ATOM 1202 O O . ASN A 1 163 ? -3.973 7.183 24.635 1.00 25.55 163 ASN A O 1
ATOM 1207 N N . PHE A 1 164 ? -3.971 5.188 25.650 1.00 25.72 164 PHE A N 1
ATOM 1208 C CA . PHE A 1 164 ? -5.336 5.303 26.168 1.00 23.47 164 PHE A CA 1
ATOM 1209 C C . PHE A 1 164 ? -5.262 4.917 27.632 1.00 27.74 164 PHE A C 1
ATOM 1210 O O . PHE A 1 164 ? -5.747 3.856 28.048 1.00 28.94 164 PHE A O 1
ATOM 1218 N N . PRO A 1 165 ? -4.611 5.756 28.440 1.00 28.75 165 PRO A N 1
ATOM 1219 C CA . PRO A 1 165 ? -4.322 5.357 29.820 1.00 28.00 165 PRO A CA 1
ATOM 1220 C C . PRO A 1 165 ? -5.569 4.993 30.587 1.00 23.98 165 PRO A C 1
ATOM 1221 O O . PRO A 1 165 ? -5.651 3.898 31.156 1.00 23.55 165 PRO A O 1
ATOM 1225 N N . PHE A 1 166 ? -6.551 5.881 30.607 1.00 23.95 166 PHE A N 1
ATOM 1226 C CA . PHE A 1 166 ? -7.753 5.599 31.371 1.00 24.58 166 PHE A CA 1
ATOM 1227 C C . PHE A 1 166 ? -8.627 4.578 30.666 1.00 24.35 166 PHE A C 1
ATOM 1228 O O . PHE A 1 166 ? -9.165 3.666 31.300 1.00 25.45 166 PHE A O 1
ATOM 1236 N N . MET A 1 167 ? -8.769 4.703 29.354 1.00 26.46 167 MET A N 1
ATOM 1237 C CA . MET A 1 167 ? -9.699 3.835 28.654 1.00 28.08 167 MET A CA 1
ATOM 1238 C C . MET A 1 167 ? -9.225 2.390 28.649 1.00 28.60 167 MET A C 1
ATOM 1239 O O . MET A 1 167 ? -10.011 1.464 28.890 1.00 25.76 167 MET A O 1
ATOM 1244 N N . ILE A 1 168 ? -7.957 2.166 28.323 1.00 26.89 168 ILE A N 1
ATOM 1245 C CA . ILE A 1 168 ? -7.484 0.791 28.327 1.00 30.73 168 ILE A CA 1
ATOM 1246 C C . ILE A 1 168 ? -7.576 0.220 29.731 1.00 24.96 168 ILE A C 1
ATOM 1247 O O . ILE A 1 168 ? -7.989 -0.923 29.926 1.00 25.97 168 ILE A O 1
ATOM 1252 N N . LEU A 1 169 ? -7.237 1.027 30.731 1.00 25.78 169 LEU A N 1
ATOM 1253 C CA . LEU A 1 169 ? -7.430 0.617 32.111 1.00 25.11 169 LEU A CA 1
ATOM 1254 C C . LEU A 1 169 ? -8.863 0.172 32.339 1.00 27.41 169 LEU A C 1
ATOM 1255 O O . LEU A 1 169 ? -9.113 -0.901 32.900 1.00 25.83 169 LEU A O 1
ATOM 1260 N N . CYS A 1 170 ? -9.821 0.990 31.885 1.00 27.27 170 CYS A N 1
ATOM 1261 C CA . CYS A 1 170 ? -11.228 0.670 32.074 1.00 27.74 170 CYS A CA 1
ATOM 1262 C C . CYS A 1 170 ? -11.684 -0.447 31.155 1.00 28.71 170 CYS A C 1
ATOM 1263 O O . CYS A 1 170 ? -12.755 -1.019 31.366 1.00 25.96 170 CYS A O 1
ATOM 1266 N N . GLU A 1 171 ? -10.907 -0.752 30.134 1.00 25.77 171 GLU A N 1
ATOM 1267 C CA . GLU A 1 171 ? -11.170 -1.880 29.272 1.00 25.93 171 GLU A CA 1
ATOM 1268 C C . GLU A 1 171 ? -10.539 -3.148 29.819 1.00 25.70 171 GLU A C 1
ATOM 1269 O O . GLU A 1 171 ? -10.523 -4.172 29.138 1.00 30.77 171 GLU A O 1
ATOM 1275 N N . ARG A 1 172 ? -10.006 -3.087 31.033 1.00 25.52 172 ARG A N 1
ATOM 1276 C CA . ARG A 1 172 ? -9.359 -4.225 31.663 1.00 25.97 172 ARG A CA 1
ATOM 1277 C C . ARG A 1 172 ? -9.850 -4.387 33.086 1.00 24.99 172 ARG A C 1
ATOM 1278 O O . ARG A 1 172 ? -10.481 -5.387 33.425 1.00 27.45 172 ARG A O 1
ATOM 1286 N N . ALA A 1 173 ? -9.554 -3.397 33.920 1.00 25.15 173 ALA A N 1
ATOM 1287 C CA . ALA A 1 173 ? -9.820 -3.498 35.354 1.00 25.54 173 ALA A CA 1
ATOM 1288 C C . ALA A 1 173 ? -11.242 -3.946 35.698 1.00 23.80 173 ALA A C 1
ATOM 1289 O O . ALA A 1 173 ? -11.387 -4.880 36.502 1.00 27.44 173 ALA A O 1
ATOM 1291 N N . PRO A 1 174 ? -12.315 -3.339 35.171 1.00 26.36 174 PRO A N 1
ATOM 1292 C CA . PRO A 1 174 ? -13.651 -3.798 35.588 1.00 24.91 174 PRO A CA 1
ATOM 1293 C C . PRO A 1 174 ? -13.915 -5.237 35.208 1.00 25.51 174 PRO A C 1
ATOM 1294 O O . PRO A 1 174 ? -14.539 -5.969 35.983 1.00 29.63 174 PRO A O 1
ATOM 1298 N N . PHE A 1 175 ? -13.446 -5.667 34.031 1.00 24.04 175 PHE A N 1
ATOM 1299 C CA . PHE A 1 175 ? -13.632 -7.053 33.613 1.00 28.21 175 PHE A CA 1
ATOM 1300 C C . PHE A 1 175 ? -12.815 -7.999 34.478 1.00 24.95 175 PHE A C 1
ATOM 1301 O O . PHE A 1 175 ? -13.269 -9.099 34.812 1.00 23.48 175 PHE A O 1
ATOM 1309 N N . ILE A 1 176 ? -11.613 -7.581 34.857 1.00 23.70 176 ILE A N 1
ATOM 1310 C CA . ILE A 1 176 ? -10.816 -8.387 35.763 1.00 25.59 176 ILE A CA 1
ATOM 1311 C C . ILE A 1 176 ? -11.501 -8.455 37.117 1.00 25.18 176 ILE A C 1
ATOM 1312 O O . ILE A 1 176 ? -11.693 -9.538 37.684 1.00 22.78 176 ILE A O 1
ATOM 1317 N N . LEU A 1 177 ? -11.942 -7.295 37.608 1.00 24.21 177 LEU A N 1
ATOM 1318 C CA . LEU A 1 177 ? -12.569 -7.199 38.920 1.00 24.57 177 LEU A CA 1
ATOM 1319 C C . LEU A 1 177 ? -13.859 -7.995 38.982 1.00 27.16 177 LEU A C 1
ATOM 1320 O O . LEU A 1 177 ? -14.162 -8.628 40.006 1.00 25.31 177 LEU A O 1
ATOM 1325 N N . ALA A 1 178 ? -14.603 -8.006 37.867 1.00 25.16 178 ALA A N 1
ATOM 1326 C CA . ALA A 1 178 ? -15.969 -8.518 37.847 1.00 27.12 178 ALA A CA 1
ATOM 1327 C C . ALA A 1 178 ? -16.041 -9.942 38.364 1.00 23.49 178 ALA A C 1
ATOM 1328 O O . ALA A 1 178 ? -16.995 -10.311 39.059 1.00 21.43 178 ALA A O 1
ATOM 1330 N N . SER A 1 179 ? -15.052 -10.761 38.021 1.00 23.15 179 SER A N 1
ATOM 1331 C CA . SER A 1 179 ? -15.051 -12.153 38.436 1.00 22.11 179 SER A CA 1
ATOM 1332 C C . SER A 1 179 ? -14.690 -12.324 39.902 1.00 26.09 179 SER A C 1
ATOM 1333 O O . SER A 1 179 ? -14.920 -13.403 40.458 1.00 23.77 179 SER A O 1
ATOM 1336 N N . GLY A 1 180 ? -14.134 -11.295 40.537 1.00 22.34 180 GLY A N 1
ATOM 1337 C CA . GLY A 1 180 ? -13.617 -11.441 41.879 1.00 24.00 180 GLY A CA 1
ATOM 1338 C C . GLY A 1 180 ? -12.115 -11.396 41.965 1.00 25.38 180 GLY A C 1
ATOM 1339 O O . GLY A 1 180 ? -11.572 -11.571 43.061 1.00 26.22 180 GLY A O 1
ATOM 1340 N N . CYS A 1 181 ? -11.420 -11.179 40.849 1.00 26.88 181 CYS A N 1
ATOM 1341 C CA . CYS A 1 181 ? -9.984 -10.967 40.906 1.00 24.24 181 CYS A CA 1
ATOM 1342 C C . CYS A 1 181 ? -9.671 -9.678 41.649 1.00 23.06 181 CYS A C 1
ATOM 1343 O O . CYS A 1 181 ? -10.496 -8.776 41.760 1.00 22.66 181 CYS A O 1
ATOM 1346 N N . THR A 1 182 ? -8.469 -9.624 42.203 1.00 25.83 182 THR A N 1
ATOM 1347 C CA . THR A 1 182 ? -7.899 -8.397 42.714 1.00 20.71 182 THR A CA 1
ATOM 1348 C C . THR A 1 182 ? -6.803 -7.943 41.760 1.00 23.16 182 THR A C 1
ATOM 1349 O O . THR A 1 182 ? -6.256 -8.726 40.976 1.00 22.67 182 THR A O 1
ATOM 1353 N N . LEU A 1 183 ? -6.467 -6.672 41.846 1.00 24.28 183 LEU A N 1
ATOM 1354 C CA . LEU A 1 183 ? -5.654 -6.053 40.814 1.00 25.83 183 LEU A CA 1
ATOM 1355 C C . LEU A 1 183 ? -4.469 -5.360 41.432 1.00 21.76 183 LEU A C 1
ATOM 1356 O O . LEU A 1 183 ? -4.609 -4.644 42.422 1.00 24.89 183 LEU A O 1
ATOM 1361 N N . VAL A 1 184 ? -3.312 -5.546 40.818 1.00 24.48 184 VAL A N 1
ATOM 1362 C CA . VAL A 1 184 ? -2.175 -4.659 41.017 1.00 22.89 184 VAL A CA 1
ATOM 1363 C C . VAL A 1 184 ? -1.894 -4.022 39.668 1.00 24.57 184 VAL A C 1
ATOM 1364 O O . VAL A 1 184 ? -1.622 -4.725 38.683 1.00 24.30 184 VAL A O 1
ATOM 1368 N N . VAL A 1 185 ? -1.981 -2.700 39.615 1.00 20.72 185 VAL A N 1
ATOM 1369 C CA . VAL A 1 185 ? -1.969 -1.954 38.364 1.00 23.64 185 VAL A CA 1
ATOM 1370 C C . VAL A 1 185 ? -0.713 -1.091 38.302 1.00 24.13 185 VAL A C 1
ATOM 1371 O O . VAL A 1 185 ? -0.401 -0.361 39.250 1.00 22.35 185 VAL A O 1
ATOM 1375 N N . LYS A 1 186 ? 0.011 -1.177 37.192 1.00 23.67 186 LYS A N 1
ATOM 1376 C CA . LYS A 1 186 ? 1.043 -0.183 36.888 1.00 24.27 186 LYS A CA 1
ATOM 1377 C C . LYS A 1 186 ? 0.674 0.505 35.592 1.00 23.35 186 LYS A C 1
ATOM 1378 O O . LYS A 1 186 ? 0.837 -0.087 34.511 1.00 25.11 186 LYS A O 1
ATOM 1384 N N . PRO A 1 187 ? 0.183 1.740 35.634 1.00 25.47 187 PRO A N 1
ATOM 1385 C CA . PRO A 1 187 ? -0.058 2.485 34.396 1.00 22.09 187 PRO A CA 1
ATOM 1386 C C . PRO A 1 187 ? 1.269 2.949 33.818 1.00 24.97 187 PRO A C 1
ATOM 1387 O O . PRO A 1 187 ? 2.325 2.815 34.437 1.00 24.10 187 PRO A O 1
ATOM 1391 N N . ALA A 1 188 ? 1.205 3.500 32.614 1.00 25.51 188 ALA A N 1
ATOM 1392 C CA . ALA A 1 188 ? 2.405 4.068 32.034 1.00 28.53 188 ALA A CA 1
ATOM 1393 C C . ALA A 1 188 ? 2.935 5.141 32.962 1.00 25.78 188 ALA A C 1
ATOM 1394 O O . ALA A 1 188 ? 2.169 5.880 33.582 1.00 27.23 188 ALA A O 1
ATOM 1396 N N . GLU A 1 189 ? 4.252 5.159 33.124 1.00 27.20 189 GLU A N 1
ATOM 1397 C CA . GLU A 1 189 ? 4.869 6.189 33.943 1.00 26.92 189 GLU A CA 1
ATOM 1398 C C . GLU A 1 189 ? 4.393 7.583 33.549 1.00 26.94 189 GLU A C 1
ATOM 1399 O O . GLU A 1 189 ? 4.126 8.421 34.417 1.00 30.92 189 GLU A O 1
ATOM 1405 N N . VAL A 1 190 ? 4.255 7.844 32.242 1.00 26.38 190 VAL A N 1
ATOM 1406 C CA . VAL A 1 190 ? 3.935 9.201 31.787 1.00 26.46 190 VAL A CA 1
ATOM 1407 C C . VAL A 1 190 ? 2.463 9.547 31.895 1.00 24.79 190 VAL A C 1
ATOM 1408 O O . VAL A 1 190 ? 2.097 10.722 31.760 1.00 27.04 190 VAL A O 1
ATOM 1412 N N . THR A 1 191 ? 1.610 8.560 32.136 1.00 26.01 191 THR A N 1
ATOM 1413 C CA . THR A 1 191 ? 0.178 8.748 32.191 1.00 23.29 191 THR A CA 1
ATOM 1414 C C . THR A 1 191 ? -0.365 7.905 33.340 1.00 26.44 191 THR A C 1
ATOM 1415 O O . THR A 1 191 ? -1.143 6.974 33.154 1.00 25.20 191 THR A O 1
ATOM 1419 N N . SER A 1 192 ? 0.082 8.212 34.553 1.00 25.12 192 SER A N 1
ATOM 1420 C CA . SER A 1 192 ? -0.357 7.458 35.715 1.00 23.75 192 SER A CA 1
ATOM 1421 C C . SER A 1 192 ? -1.535 8.105 36.430 1.00 23.46 192 SER A C 1
ATOM 1422 O O . SER A 1 192 ? -2.264 7.402 37.142 1.00 23.19 192 SER A O 1
ATOM 1425 N N . ALA A 1 193 ? -1.754 9.406 36.219 1.00 24.67 193 ALA A N 1
ATOM 1426 C CA . ALA A 1 193 ? -2.727 10.165 37.006 1.00 23.28 193 ALA A CA 1
ATOM 1427 C C . ALA A 1 193 ? -4.101 9.516 36.992 1.00 22.46 193 ALA A C 1
ATOM 1428 O O . ALA A 1 193 ? -4.667 9.218 38.047 1.00 29.80 193 ALA A O 1
ATOM 1430 N N . THR A 1 194 ? -4.658 9.290 35.799 1.00 24.26 194 THR A N 1
ATOM 1431 C CA . THR A 1 194 ? -6.051 8.867 35.731 1.00 26.32 194 THR A CA 1
ATOM 1432 C C . THR A 1 194 ? -6.244 7.457 36.245 1.00 24.09 194 THR A C 1
ATOM 1433 O O . THR A 1 194 ? -7.341 7.120 36.698 1.00 25.44 194 THR A O 1
ATOM 1437 N N . THR A 1 195 ? -5.200 6.643 36.207 1.00 24.72 195 THR A N 1
ATOM 1438 C CA . THR A 1 195 ? -5.279 5.349 36.856 1.00 24.83 195 THR A CA 1
ATOM 1439 C C . THR A 1 195 ? -5.372 5.522 38.353 1.00 24.79 195 THR A C 1
ATOM 1440 O O . THR A 1 195 ? -6.135 4.819 39.021 1.00 23.89 195 THR A O 1
ATOM 1444 N N . LEU A 1 196 ? -4.605 6.469 38.896 1.00 26.80 196 LEU A N 1
ATOM 1445 C CA . LEU A 1 196 ? -4.760 6.801 40.301 1.00 25.24 196 LEU A CA 1
ATOM 1446 C C . LEU A 1 196 ? -6.137 7.387 40.565 1.00 23.17 196 LEU A C 1
ATOM 1447 O O . LEU A 1 196 ? -6.715 7.144 41.621 1.00 27.09 196 LEU A O 1
ATOM 1452 N N . LEU A 1 197 ? -6.687 8.148 39.616 1.00 25.10 197 LEU A N 1
ATOM 1453 C CA . LEU A 1 197 ? -8.057 8.630 39.770 1.00 26.24 197 LEU A CA 1
ATOM 1454 C C . LEU A 1 197 ? -9.045 7.472 39.808 1.00 26.14 197 LEU A C 1
ATOM 1455 O O . LEU A 1 197 ? -10.001 7.490 40.591 1.00 28.47 197 LEU A O 1
ATOM 1460 N N . LEU A 1 198 ? -8.812 6.432 38.998 1.00 26.99 198 LEU A N 1
ATOM 1461 C CA . LEU A 1 198 ? -9.710 5.280 39.038 1.00 27.89 198 LEU A CA 1
ATOM 1462 C C . LEU A 1 198 ? -9.665 4.602 40.396 1.00 28.29 198 LEU A C 1
ATOM 1463 O O . LEU A 1 198 ? -10.709 4.187 40.918 1.00 25.71 198 LEU A O 1
ATOM 1468 N N . ALA A 1 199 ? -8.466 4.507 40.997 1.00 26.20 199 ALA A N 1
ATOM 1469 C CA . ALA A 1 199 ? -8.355 3.944 42.342 1.00 24.32 199 ALA A CA 1
ATOM 1470 C C . ALA A 1 199 ? -9.225 4.722 43.314 1.00 26.41 199 ALA A C 1
ATOM 1471 O O . ALA A 1 199 ? -9.970 4.133 44.103 1.00 28.55 199 ALA A O 1
ATOM 1473 N N . GLU A 1 200 ? -9.187 6.050 43.222 1.00 24.27 200 GLU A N 1
ATOM 1474 C CA . GLU A 1 200 ? -10.049 6.884 44.048 1.00 27.96 200 GLU A CA 1
ATOM 1475 C C . GLU A 1 200 ? -11.520 6.610 43.755 1.00 27.66 200 GLU A C 1
ATOM 1476 O O . GLU A 1 200 ? -12.331 6.411 44.670 1.00 28.86 200 GLU A O 1
ATOM 1482 N N . ILE A 1 201 ? -11.873 6.576 42.472 1.00 27.37 201 ILE A N 1
ATOM 1483 C CA . ILE A 1 201 ? -13.238 6.285 42.058 1.00 24.67 201 ILE A CA 1
ATOM 1484 C C . ILE A 1 201 ? -13.671 4.917 42.569 1.00 29.51 201 ILE A C 1
ATOM 1485 O O . ILE A 1 201 ? -14.747 4.761 43.169 1.00 29.62 201 ILE A O 1
ATOM 1490 N N . LEU A 1 202 ? -12.816 3.915 42.391 1.00 25.76 202 LEU A N 1
ATOM 1491 C CA . LEU A 1 202 ? -13.160 2.571 42.826 1.00 26.06 202 LEU A CA 1
ATOM 1492 C C . LEU A 1 202 ? -13.365 2.510 44.333 1.00 27.70 202 LEU A C 1
ATOM 1493 O O . LEU A 1 202 ? -14.283 1.834 44.814 1.00 28.35 202 LEU A O 1
ATOM 1498 N N . ALA A 1 203 ? -12.504 3.190 45.095 1.00 27.30 203 ALA A N 1
ATOM 1499 C CA . ALA A 1 203 ? -12.691 3.260 46.541 1.00 28.05 203 ALA A CA 1
ATOM 1500 C C . ALA A 1 203 ? -13.995 3.969 46.879 1.00 27.68 203 ALA A C 1
ATOM 1501 O O . ALA A 1 203 ? -14.753 3.506 47.733 1.00 29.46 203 ALA A O 1
ATOM 1503 N N . ASP A 1 204 ? -14.283 5.089 46.209 1.00 25.98 204 ASP A N 1
ATOM 1504 C CA . ASP A 1 204 ? -15.564 5.743 46.445 1.00 30.11 204 ASP A CA 1
ATOM 1505 C C . ASP A 1 204 ? -16.720 4.867 45.998 1.00 32.47 204 ASP A C 1
ATOM 1506 O O . ASP A 1 204 ? -17.822 4.967 46.552 1.00 32.42 204 ASP A O 1
ATOM 1511 N N . ALA A 1 205 ? -16.496 3.997 45.016 1.00 28.29 205 ALA A N 1
ATOM 1512 C CA . ALA A 1 205 ? -17.566 3.111 44.587 1.00 29.92 205 ALA A CA 1
ATOM 1513 C C . ALA A 1 205 ? -17.781 1.965 45.564 1.00 30.01 205 ALA A C 1
ATOM 1514 O O . ALA A 1 205 ? -18.698 1.168 45.371 1.00 30.68 205 ALA A O 1
ATOM 1516 N N . GLY A 1 206 ? -16.979 1.882 46.616 1.00 28.42 206 GLY A N 1
ATOM 1517 C CA . GLY A 1 206 ? -17.111 0.814 47.565 1.00 29.18 206 GLY A CA 1
ATOM 1518 C C . GLY A 1 206 ? -16.227 -0.379 47.307 1.00 30.52 206 GLY A C 1
ATOM 1519 O O . GLY A 1 206 ? -16.440 -1.422 47.925 1.00 30.81 206 GLY A O 1
ATOM 1520 N N . LEU A 1 207 ? -15.259 -0.275 46.404 1.00 31.12 207 LEU A N 1
ATOM 1521 C CA . LEU A 1 207 ? -14.350 -1.385 46.202 1.00 27.44 207 LEU A CA 1
ATOM 1522 C C . LEU A 1 207 ? -13.578 -1.668 47.482 1.00 26.01 207 LEU A C 1
ATOM 1523 O O . LEU A 1 207 ? -12.952 -0.756 48.037 1.00 27.91 207 LEU A O 1
ATOM 1528 N N . PRO A 1 208 ? -13.585 -2.896 47.976 1.00 27.72 208 PRO A N 1
ATOM 1529 C CA . PRO A 1 208 ? -12.822 -3.192 49.184 1.00 24.97 208 PRO A CA 1
ATOM 1530 C C . PRO A 1 208 ? -11.349 -2.897 48.974 1.00 26.80 208 PRO A C 1
ATOM 1531 O O . PRO A 1 208 ? -10.823 -2.981 47.859 1.00 27.73 208 PRO A O 1
ATOM 1535 N N . LYS A 1 209 ? -10.690 -2.555 50.076 1.00 25.46 209 LYS A N 1
ATOM 1536 C CA . LYS A 1 209 ? -9.266 -2.278 50.061 1.00 28.96 209 LYS A CA 1
ATOM 1537 C C . LYS A 1 209 ? -8.494 -3.483 49.528 1.00 26.55 209 LYS A C 1
ATOM 1538 O O . LYS A 1 209 ? -8.902 -4.635 49.692 1.00 28.53 209 LYS A O 1
ATOM 1544 N N . GLY A 1 210 ? -7.383 -3.204 48.847 1.00 25.69 210 GLY A N 1
ATOM 1545 C CA . GLY A 1 210 ? -6.525 -4.243 48.322 1.00 25.98 210 GLY A CA 1
ATOM 1546 C C . GLY A 1 210 ? -7.019 -4.875 47.043 1.00 26.97 210 GLY A C 1
ATOM 1547 O O . GLY A 1 210 ? -6.270 -5.628 46.408 1.00 28.91 210 GLY A O 1
ATOM 1548 N N . VAL A 1 211 ? -8.248 -4.581 46.633 1.00 25.55 211 VAL A N 1
ATOM 1549 C CA . VAL A 1 211 ? -8.796 -5.171 45.423 1.00 29.14 211 VAL A CA 1
ATOM 1550 C C . VAL A 1 211 ? -8.231 -4.486 44.186 1.00 24.72 211 VAL A C 1
ATOM 1551 O O . VAL A 1 211 ? -8.011 -5.124 43.152 1.00 25.54 211 VAL A O 1
ATOM 1555 N N . PHE A 1 212 ? -7.963 -3.197 44.275 1.00 24.88 212 PHE A N 1
ATOM 1556 C CA . PHE A 1 212 ? -7.373 -2.438 43.186 1.00 22.70 212 PHE A CA 1
ATOM 1557 C C . PHE A 1 212 ? -6.225 -1.644 43.784 1.00 26.81 212 PHE A C 1
ATOM 1558 O O . PHE A 1 212 ? -6.442 -0.742 44.599 1.00 26.50 212 PHE A O 1
ATOM 1566 N N . ASN A 1 213 ? -5.011 -2.012 43.423 1.00 25.76 213 ASN A N 1
ATOM 1567 C CA . ASN A 1 213 ? -3.816 -1.345 43.893 1.00 23.57 213 ASN A CA 1
ATOM 1568 C C . ASN A 1 213 ? -3.077 -0.781 42.701 1.00 24.39 213 ASN A C 1
ATOM 1569 O O . ASN A 1 213 ? -3.019 -1.409 41.645 1.00 27.09 213 ASN A O 1
ATOM 1574 N N . VAL A 1 214 ? -2.550 0.423 42.855 1.00 26.04 214 VAL A N 1
ATOM 1575 C CA . VAL A 1 214 ? -1.767 1.065 41.814 1.00 25.84 214 VAL A CA 1
ATOM 1576 C C . VAL A 1 214 ? -0.381 1.301 42.364 1.00 26.76 214 VAL A C 1
ATOM 1577 O O . VAL A 1 214 ? -0.208 2.012 43.364 1.00 24.11 214 VAL A O 1
ATOM 1581 N N . VAL A 1 215 ? 0.563 0.650 41.712 1.00 24.10 215 VAL A N 1
ATOM 1582 C CA . VAL A 1 215 ? 1.988 0.872 42.026 1.00 27.17 215 VAL A CA 1
ATOM 1583 C C . VAL A 1 215 ? 2.522 1.566 40.776 1.00 25.04 215 VAL A C 1
ATOM 1584 O O . VAL A 1 215 ? 2.623 0.919 39.735 1.00 29.55 215 VAL A O 1
ATOM 1588 N N . THR A 1 216 ? 2.745 2.869 40.867 1.00 26.14 216 THR A N 1
ATOM 1589 C CA . THR A 1 216 ? 3.241 3.620 39.741 1.00 29.90 216 THR A CA 1
ATOM 1590 C C . THR A 1 216 ? 4.746 3.468 39.632 1.00 26.56 216 THR A C 1
ATOM 1591 O O . THR A 1 216 ? 5.437 3.168 40.594 1.00 30.56 216 THR A O 1
ATOM 1595 N N . GLY A 1 217 ? 5.251 3.662 38.446 1.00 28.56 217 GLY A N 1
ATOM 1596 C CA . GLY A 1 217 ? 6.670 3.527 38.223 1.00 31.64 217 GLY A CA 1
ATOM 1597 C C . GLY A 1 217 ? 6.917 3.007 36.827 1.00 30.21 217 GLY A C 1
ATOM 1598 O O . GLY A 1 217 ? 5.998 2.853 36.027 1.00 33.88 217 GLY A O 1
ATOM 1599 N N . THR A 1 218 ? 8.173 2.697 36.565 1.00 32.42 218 THR A N 1
ATOM 1600 C CA . THR A 1 218 ? 8.556 2.346 35.210 1.00 34.38 218 THR A CA 1
ATOM 1601 C C . THR A 1 218 ? 8.288 0.877 34.956 1.00 28.51 218 THR A C 1
ATOM 1602 O O . THR A 1 218 ? 8.302 0.052 35.877 1.00 28.47 218 THR A O 1
ATOM 1606 N N . GLY A 1 219 ? 8.040 0.555 33.688 1.00 31.34 219 GLY A N 1
ATOM 1607 C CA . GLY A 1 219 ? 7.894 -0.836 33.310 1.00 28.87 219 GLY A CA 1
ATOM 1608 C C . GLY A 1 219 ? 9.137 -1.648 33.601 1.00 31.25 219 GLY A C 1
ATOM 1609 O O . GLY A 1 219 ? 9.048 -2.842 33.910 1.00 27.66 219 GLY A O 1
ATOM 1610 N N . ARG A 1 220 ? 10.320 -0.911 33.562 1.00 33.65 220 ARG A N 1
ATOM 1611 C CA . ARG A 1 220 ? 11.591 -1.651 33.760 1.00 33.48 220 ARG A CA 1
ATOM 1612 C C . ARG A 1 220 ? 11.791 -1.941 35.251 1.00 34.44 220 ARG A C 1
ATOM 1613 O O . ARG A 1 220 ? 12.526 -2.882 35.557 1.00 36.11 220 ARG A O 1
ATOM 1621 N N . THR A 1 221 ? 11.142 -1.240 36.129 1.00 31.25 221 THR A N 1
ATOM 1622 C CA . THR A 1 22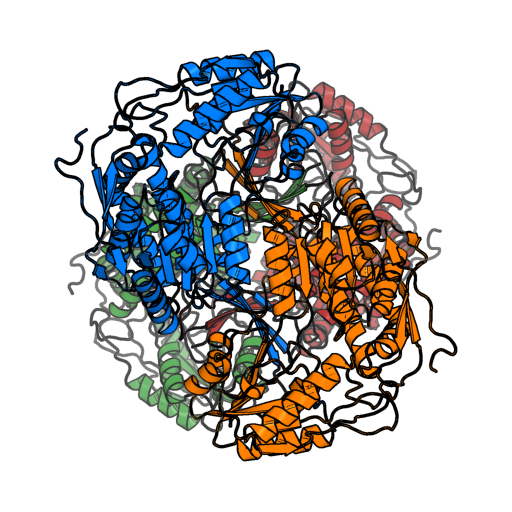1 ? 11.272 -1.542 37.552 1.00 30.81 221 THR A CA 1
ATOM 1623 C C . THR A 1 221 ? 10.013 -2.236 38.073 1.00 27.37 221 THR A C 1
ATOM 1624 O O . THR A 1 221 ? 9.995 -3.450 38.271 1.00 30.55 221 THR A O 1
ATOM 1628 N N . VAL A 1 222 ? 8.926 -1.483 38.204 1.00 27.90 222 VAL A N 1
ATOM 1629 C CA . VAL A 1 222 ? 7.698 -2.028 38.765 1.00 25.47 222 VAL A CA 1
ATOM 1630 C C . VAL A 1 222 ? 7.094 -3.045 37.805 1.00 26.54 222 VAL A C 1
ATOM 1631 O O . VAL A 1 222 ? 6.725 -4.156 38.201 1.00 25.93 222 VAL A O 1
ATOM 1635 N N . GLY A 1 223 ? 6.996 -2.678 36.524 1.00 27.19 223 GLY A N 1
ATOM 1636 C CA . GLY A 1 223 ? 6.401 -3.573 35.546 1.00 25.34 223 GLY A CA 1
ATOM 1637 C C . GLY A 1 223 ? 7.128 -4.898 35.463 1.00 26.90 223 GLY A C 1
ATOM 1638 O O . GLY A 1 223 ? 6.510 -5.964 35.502 1.00 25.77 223 GLY A O 1
ATOM 1639 N N . GLN A 1 224 ? 8.455 -4.846 35.308 1.00 29.02 224 GLN A N 1
ATOM 1640 C CA . GLN A 1 224 ? 9.229 -6.080 35.231 1.00 28.64 224 GLN A CA 1
ATOM 1641 C C . GLN A 1 224 ? 9.048 -6.912 36.489 1.00 29.74 224 GLN A C 1
ATOM 1642 O O . GLN A 1 224 ? 8.959 -8.141 36.417 1.00 34.91 224 GLN A O 1
ATOM 1648 N N . ALA A 1 225 ? 9.009 -6.259 37.657 1.00 28.89 225 ALA A N 1
ATOM 1649 C CA . ALA A 1 225 ? 8.787 -7.001 38.891 1.00 34.25 225 ALA A CA 1
ATOM 1650 C C . ALA A 1 225 ? 7.385 -7.603 38.925 1.00 28.57 225 ALA A C 1
ATOM 1651 O O . ALA A 1 225 ? 7.191 -8.708 39.447 1.00 26.39 225 ALA A O 1
ATOM 1653 N N . MET A 1 226 ? 6.408 -6.913 38.344 1.00 26.13 226 MET A N 1
ATOM 1654 C CA . MET A 1 226 ? 5.065 -7.473 38.250 1.00 27.86 226 MET A CA 1
ATOM 1655 C C . MET A 1 226 ? 5.052 -8.721 37.375 1.00 28.32 226 MET A C 1
ATOM 1656 O O . MET A 1 226 ? 4.424 -9.728 37.725 1.00 24.76 226 MET A O 1
ATOM 1661 N N . THR A 1 227 ? 5.681 -8.648 36.194 1.00 24.20 227 THR A N 1
ATOM 1662 C CA . THR A 1 227 ? 5.683 -9.806 35.313 1.00 27.28 227 THR A CA 1
ATOM 1663 C C . THR A 1 227 ? 6.444 -10.958 35.941 1.00 26.13 227 THR A C 1
ATOM 1664 O O . THR A 1 227 ? 6.130 -12.131 35.695 1.00 25.26 227 THR A O 1
ATOM 1668 N N . GLU A 1 228 ? 7.424 -10.646 36.771 1.00 26.09 228 GLU A N 1
ATOM 1669 C CA . GLU A 1 228 ? 8.186 -11.679 37.447 1.00 29.81 228 GLU A CA 1
ATOM 1670 C C . GLU A 1 228 ? 7.592 -12.074 38.782 1.00 25.68 228 GLU A C 1
ATOM 1671 O O . GLU A 1 228 ? 8.165 -12.926 39.453 1.00 27.39 228 GLU A O 1
ATOM 1677 N N . HIS A 1 229 ? 6.477 -11.478 39.200 1.00 28.42 229 HIS A N 1
ATOM 1678 C CA . HIS A 1 229 ? 6.062 -11.676 40.577 1.00 27.67 229 HIS A CA 1
ATOM 1679 C C . HIS A 1 229 ? 5.612 -13.110 40.809 1.00 30.34 229 HIS A C 1
ATOM 1680 O O . HIS A 1 229 ? 4.930 -13.722 39.977 1.00 25.35 229 HIS A O 1
ATOM 1687 N N . GLN A 1 230 ? 6.060 -13.664 41.932 1.00 32.48 230 GLN A N 1
ATOM 1688 C CA . GLN A 1 230 ? 5.776 -15.044 42.271 1.00 29.06 230 GLN A CA 1
ATOM 1689 C C . GLN A 1 230 ? 4.353 -15.223 42.742 1.00 28.77 230 GLN A C 1
ATOM 1690 O O . GLN A 1 230 ? 3.880 -16.361 42.846 1.00 33.00 230 GLN A O 1
ATOM 1696 N N . ASP A 1 231 ? 3.644 -14.131 42.990 1.00 25.52 231 ASP A N 1
ATOM 1697 C CA . ASP A 1 231 ? 2.327 -14.241 43.582 1.00 26.77 231 ASP A CA 1
ATOM 1698 C C . ASP A 1 231 ? 1.256 -13.533 42.764 1.00 28.15 231 ASP A C 1
ATOM 1699 O O . ASP A 1 231 ? 0.104 -13.440 43.212 1.00 26.70 231 ASP A O 1
ATOM 1704 N N . ILE A 1 232 ? 1.581 -13.077 41.565 1.00 27.25 232 ILE A N 1
ATOM 1705 C CA . ILE A 1 232 ? 0.573 -12.584 40.638 1.00 21.68 232 ILE A CA 1
ATOM 1706 C C . ILE A 1 232 ? 0.164 -13.744 39.744 1.00 22.11 232 ILE A C 1
ATOM 1707 O O . ILE A 1 232 ? 0.995 -14.330 39.043 1.00 24.20 232 ILE A O 1
ATOM 1712 N N . ASP A 1 233 ? -1.112 -14.088 39.774 1.00 22.70 233 ASP A N 1
ATOM 1713 C CA . ASP A 1 233 ? -1.575 -15.274 39.063 1.00 23.89 233 ASP A CA 1
ATOM 1714 C C . ASP A 1 233 ? -1.759 -15.022 37.582 1.00 24.81 233 ASP A C 1
ATOM 1715 O O . ASP A 1 233 ? -1.660 -15.951 36.774 1.00 25.38 233 ASP A O 1
ATOM 1720 N N . MET A 1 234 ? -2.019 -13.777 37.215 1.00 24.66 234 MET A N 1
ATOM 1721 C CA . MET A 1 234 ? -2.257 -13.432 35.835 1.00 24.17 234 MET A CA 1
ATOM 1722 C C . MET A 1 234 ? -1.858 -11.992 35.634 1.00 22.45 234 MET A C 1
ATOM 1723 O O . MET A 1 234 ? -1.985 -11.166 36.533 1.00 23.32 234 MET A O 1
ATOM 1728 N N . LEU A 1 235 ? -1.381 -11.687 34.445 1.00 25.33 235 LEU A N 1
ATOM 1729 C CA . LEU A 1 235 ? -1.008 -10.316 34.157 1.00 24.99 235 LEU A CA 1
ATOM 1730 C C . LEU A 1 235 ? -1.725 -9.907 32.892 1.00 24.82 235 LEU A C 1
ATOM 1731 O O . LEU A 1 235 ? -1.623 -10.584 31.866 1.00 25.43 235 LEU A O 1
ATOM 1736 N N . SER A 1 236 ? -2.509 -8.849 33.003 1.00 24.53 236 SER A N 1
ATOM 1737 C CA . SER A 1 236 ? -3.029 -8.154 31.851 1.00 24.67 236 SER A CA 1
ATOM 1738 C C . SER A 1 236 ? -1.957 -7.163 31.421 1.00 26.91 236 SER A C 1
ATOM 1739 O O . SER A 1 236 ? -1.627 -6.231 32.161 1.00 23.14 236 SER A O 1
ATOM 1742 N N . PHE A 1 237 ? -1.377 -7.376 30.250 1.00 26.89 237 PHE A N 1
ATOM 1743 C CA . PHE A 1 237 ? -0.399 -6.448 29.714 1.00 21.03 237 PHE A CA 1
ATOM 1744 C C . PHE A 1 237 ? -0.908 -5.879 28.406 1.00 26.11 237 PHE A C 1
ATOM 1745 O O . PHE A 1 237 ? -1.257 -6.625 27.483 1.00 28.33 237 PHE A O 1
ATOM 1753 N N . THR A 1 238 ? -0.914 -4.562 28.311 1.00 27.13 238 THR A N 1
ATOM 1754 C CA . THR A 1 238 ? -1.238 -3.889 27.068 1.00 24.05 238 THR A CA 1
ATOM 1755 C C . THR A 1 238 ? -0.083 -2.966 26.745 1.00 26.22 238 THR A C 1
ATOM 1756 O O . THR A 1 238 ? 0.271 -2.096 27.550 1.00 28.72 238 THR A O 1
ATOM 1760 N N . GLY A 1 239 ? 0.519 -3.175 25.588 1.00 25.78 239 GLY A N 1
ATOM 1761 C CA . GLY A 1 239 ? 1.719 -2.453 25.230 1.00 26.34 239 GLY A CA 1
ATOM 1762 C C . GLY A 1 239 ? 2.383 -3.147 24.060 1.00 31.42 239 GLY A C 1
ATOM 1763 O O . GLY A 1 239 ? 1.744 -3.897 23.325 1.00 29.72 239 GLY A O 1
ATOM 1764 N N . SER A 1 240 ? 3.660 -2.858 23.891 1.00 30.54 240 SER A N 1
ATOM 1765 C CA . SER A 1 240 ? 4.345 -3.320 22.700 1.00 32.73 240 SER A CA 1
ATOM 1766 C C . SER A 1 240 ? 4.508 -4.836 22.713 1.00 31.72 240 SER A C 1
ATOM 1767 O O . SER A 1 240 ? 4.563 -5.479 23.768 1.00 30.37 240 SER A O 1
ATOM 1770 N N . THR A 1 241 ? 4.561 -5.408 21.512 1.00 27.70 241 THR A N 1
ATOM 1771 C CA . THR A 1 241 ? 4.894 -6.816 21.396 1.00 30.36 241 THR A CA 1
ATOM 1772 C C . THR A 1 241 ? 6.257 -7.094 22.012 1.00 27.83 241 THR A C 1
ATOM 1773 O O . THR A 1 241 ? 6.448 -8.121 22.670 1.00 27.30 241 THR A O 1
ATOM 1777 N N . GLY A 1 242 ? 7.199 -6.159 21.865 1.00 28.61 242 GLY A N 1
ATOM 1778 C CA . GLY A 1 242 ? 8.510 -6.350 22.474 1.00 29.69 242 GLY A CA 1
ATOM 1779 C C . GLY A 1 242 ? 8.425 -6.555 23.975 1.00 26.57 242 GLY A C 1
ATOM 1780 O O . GLY A 1 242 ? 8.982 -7.508 24.516 1.00 29.66 242 GLY A O 1
ATOM 1781 N N . VAL A 1 243 ? 7.697 -5.677 24.667 1.00 27.53 243 VAL A N 1
ATOM 1782 C CA . VAL A 1 243 ? 7.565 -5.840 26.109 1.00 27.60 243 VAL A CA 1
ATOM 1783 C C . VAL A 1 243 ? 6.632 -6.999 26.420 1.00 29.90 243 VAL A C 1
ATOM 1784 O O . VAL A 1 243 ? 6.821 -7.719 27.414 1.00 27.87 243 VAL A O 1
ATOM 1788 N N . GLY A 1 244 ? 5.641 -7.230 25.557 1.00 27.66 244 GLY A N 1
ATOM 1789 C CA . GLY A 1 244 ? 4.826 -8.416 25.712 1.00 27.85 244 GLY A CA 1
ATOM 1790 C C . GLY A 1 244 ? 5.676 -9.661 25.797 1.00 28.81 244 GLY A C 1
ATOM 1791 O O . GLY A 1 244 ? 5.442 -10.532 26.641 1.00 29.71 244 GLY A O 1
ATOM 1792 N N . LYS A 1 245 ? 6.685 -9.757 24.928 1.00 28.54 245 LYS A N 1
ATOM 1793 C CA . LYS A 1 245 ? 7.607 -10.883 24.991 1.00 30.25 245 LYS A CA 1
ATOM 1794 C C . LYS A 1 245 ? 8.359 -10.907 26.314 1.00 31.06 245 LYS A C 1
ATOM 1795 O O . LYS A 1 245 ? 8.580 -11.983 26.885 1.00 31.25 245 LYS A O 1
ATOM 1801 N N . SER A 1 246 ? 8.728 -9.730 26.843 1.00 29.64 246 SER A N 1
ATOM 1802 C CA . SER A 1 246 ? 9.356 -9.702 28.160 1.00 27.82 246 SER A CA 1
ATOM 1803 C C . SER A 1 246 ? 8.427 -10.285 29.215 1.00 26.86 246 SER A C 1
ATOM 1804 O O . SER A 1 246 ? 8.860 -11.072 30.060 1.00 30.54 246 SER A O 1
ATOM 1807 N N . CYS A 1 247 ? 7.137 -9.934 29.162 1.00 25.14 247 CYS A N 1
ATOM 1808 C CA . CYS A 1 247 ? 6.167 -10.534 30.072 1.00 29.01 247 CYS A CA 1
ATOM 1809 C C . CYS A 1 247 ? 6.149 -12.051 29.956 1.00 28.00 247 CYS A C 1
ATOM 1810 O O . CYS A 1 247 ? 6.131 -12.754 30.970 1.00 28.78 247 CYS A O 1
ATOM 1813 N N . ILE A 1 248 ? 6.162 -12.569 28.724 1.00 23.91 248 ILE A N 1
ATOM 1814 C CA . ILE A 1 248 ? 6.092 -14.010 28.517 1.00 24.39 248 ILE A CA 1
ATOM 1815 C C . ILE A 1 248 ? 7.303 -14.701 29.134 1.00 27.08 248 ILE A C 1
ATOM 1816 O O . ILE A 1 248 ? 7.161 -15.646 29.921 1.00 23.82 248 ILE A O 1
ATOM 1821 N N . HIS A 1 249 ? 8.512 -14.221 28.803 1.00 25.28 249 HIS A N 1
ATOM 1822 C CA . HIS A 1 249 ? 9.719 -14.706 29.463 1.00 27.87 249 HIS A CA 1
ATOM 1823 C C . HIS A 1 249 ? 9.574 -14.624 30.974 1.00 28.94 249 HIS A C 1
ATOM 1824 O O . HIS A 1 249 ? 9.862 -15.586 31.696 1.00 30.91 249 HIS A O 1
ATOM 1831 N N . ALA A 1 250 ? 9.101 -13.479 31.467 1.00 26.81 250 ALA A N 1
ATOM 1832 C CA . ALA A 1 250 ? 9.021 -13.289 32.903 1.00 31.42 250 ALA A CA 1
ATOM 1833 C C . ALA A 1 250 ? 8.050 -14.277 33.527 1.00 27.02 250 ALA A C 1
ATOM 1834 O O . ALA A 1 250 ? 8.321 -14.826 34.600 1.00 27.79 250 ALA A O 1
ATOM 1836 N N . ALA A 1 251 ? 6.939 -14.560 32.844 1.00 26.86 251 ALA A N 1
ATOM 1837 C CA . ALA A 1 251 ? 6.018 -15.588 33.330 1.00 30.31 251 ALA A CA 1
ATOM 1838 C C . ALA A 1 251 ? 6.710 -16.944 33.392 1.00 26.25 251 ALA A C 1
ATOM 1839 O O . ALA A 1 251 ? 6.584 -17.681 34.375 1.00 28.83 251 ALA A O 1
ATOM 1841 N N . ALA A 1 252 ? 7.438 -17.297 32.337 1.00 25.56 252 ALA A N 1
ATOM 1842 C CA . ALA A 1 252 ? 8.160 -18.560 32.352 1.00 29.02 252 ALA A CA 1
ATOM 1843 C C . ALA A 1 252 ? 9.182 -18.575 33.473 1.00 30.34 252 ALA A C 1
ATOM 1844 O O . ALA A 1 252 ? 9.352 -19.588 34.161 1.00 30.01 252 ALA A O 1
ATOM 1846 N N . ASP A 1 253 ? 9.820 -17.438 33.719 1.00 28.16 253 ASP A N 1
ATOM 1847 C CA . ASP A 1 253 ? 10.892 -17.397 34.699 1.00 29.48 253 ASP A CA 1
ATOM 1848 C C . ASP A 1 253 ? 10.382 -17.260 36.112 1.00 27.74 253 ASP A C 1
ATOM 1849 O O . ASP A 1 253 ? 11.166 -17.437 37.050 1.00 33.17 253 ASP A O 1
ATOM 1854 N N . SER A 1 254 ? 9.091 -16.979 36.289 1.00 29.32 254 SER A N 1
ATOM 1855 C CA . SER A 1 254 ? 8.536 -16.888 37.629 1.00 26.49 254 SER A CA 1
ATOM 1856 C C . SER A 1 254 ? 7.555 -18.029 37.852 1.00 29.58 254 SER A C 1
ATOM 1857 O O . SER A 1 254 ? 7.966 -19.188 37.934 1.00 30.55 254 SER A O 1
ATOM 1860 N N . ASN A 1 255 ? 6.256 -17.725 37.894 1.00 29.53 255 ASN A N 1
ATOM 1861 C CA . ASN A 1 255 ? 5.259 -18.651 38.414 1.00 26.48 255 ASN A CA 1
ATOM 1862 C C . ASN A 1 255 ? 4.307 -19.158 37.346 1.00 29.66 255 ASN A C 1
ATOM 1863 O O . ASN A 1 255 ? 3.229 -19.666 37.684 1.00 27.06 255 ASN A O 1
ATOM 1868 N N . LEU A 1 256 ? 4.654 -18.982 36.072 1.00 25.53 256 LEU A N 1
ATOM 1869 C CA . LEU A 1 256 ? 3.798 -19.404 34.973 1.00 30.42 256 LEU A CA 1
ATOM 1870 C C . LEU A 1 256 ? 2.477 -18.642 34.978 1.00 28.96 256 LEU A C 1
ATOM 1871 O O . LEU A 1 256 ? 1.450 -19.153 34.514 1.00 30.88 256 LEU A O 1
ATOM 1876 N N . LYS A 1 257 ? 2.482 -17.427 35.521 1.00 25.29 257 LYS A N 1
ATOM 1877 C CA . LYS A 1 257 ? 1.270 -16.627 35.526 1.00 24.12 257 LYS A CA 1
ATOM 1878 C C . LYS A 1 257 ? 0.708 -16.542 34.114 1.00 26.71 257 LYS A C 1
ATOM 1879 O O . LYS A 1 257 ? 1.461 -16.500 33.136 1.00 27.25 257 LYS A O 1
ATOM 1885 N N . LYS A 1 258 ? -0.619 -16.587 34.010 1.00 26.70 258 LYS A N 1
ATOM 1886 C CA . LYS A 1 258 ? -1.265 -16.391 32.722 1.00 28.09 258 LYS A CA 1
ATOM 1887 C C . LYS A 1 258 ? -1.039 -14.956 32.260 1.00 30.00 258 LYS A C 1
ATOM 1888 O O . LYS A 1 258 ? -0.885 -14.034 33.070 1.00 27.18 258 LYS A O 1
ATOM 1894 N N . LEU A 1 259 ? -1.029 -14.761 30.947 1.00 25.45 259 LEU A N 1
ATOM 1895 C CA . LEU A 1 259 ? -0.787 -13.437 30.394 1.00 28.03 259 LEU A CA 1
ATOM 1896 C C . LEU A 1 259 ? -1.914 -13.090 29.440 1.00 28.04 259 LEU A C 1
ATOM 1897 O O . LEU A 1 259 ? -2.153 -13.818 28.472 1.00 26.50 259 LEU A O 1
ATOM 1902 N N . GLY A 1 260 ? -2.598 -11.981 29.717 1.00 22.75 260 GLY A N 1
ATOM 1903 C CA . GLY A 1 260 ? -3.508 -11.408 28.756 1.00 24.49 260 GLY A CA 1
ATOM 1904 C C . GLY A 1 260 ? -2.751 -10.316 28.045 1.00 26.95 260 GLY A C 1
ATOM 1905 O O . GLY A 1 260 ? -2.528 -9.244 28.612 1.00 26.30 260 GLY A O 1
ATOM 1906 N N . LEU A 1 261 ? -2.324 -10.586 26.813 1.00 23.67 261 LEU A N 1
ATOM 1907 C CA . LEU A 1 261 ? -1.420 -9.694 26.103 1.00 27.06 261 LEU A CA 1
ATOM 1908 C C . LEU A 1 261 ? -2.208 -8.958 25.030 1.00 25.03 261 LEU A C 1
ATOM 1909 O O . LEU A 1 261 ? -2.918 -9.575 24.228 1.00 23.48 261 LEU A O 1
ATOM 1914 N N . GLU A 1 262 ? -2.132 -7.642 25.073 1.00 25.39 262 GLU A N 1
ATOM 1915 C CA . GLU A 1 262 ? -2.713 -6.769 24.066 1.00 26.04 262 GLU A CA 1
ATOM 1916 C C . GLU A 1 262 ? -1.524 -6.002 23.534 1.00 26.99 262 GLU A C 1
ATOM 1917 O O . GLU A 1 262 ? -1.043 -5.057 24.168 1.00 24.09 262 GLU A O 1
ATOM 1923 N N . LEU A 1 263 ? -1.026 -6.442 22.383 1.00 27.77 263 LEU A N 1
ATOM 1924 C CA . LEU A 1 263 ? 0.281 -6.037 21.948 1.00 28.19 263 LEU A CA 1
ATOM 1925 C C . LEU A 1 263 ? 0.155 -5.082 20.761 1.00 29.19 263 LEU A C 1
ATOM 1926 O O . LEU A 1 263 ? -0.856 -4.363 20.642 1.00 30.88 263 LEU A O 1
ATOM 1931 N N . GLY A 1 264 ? 1.173 -5.051 19.919 1.00 29.19 264 GLY A N 1
ATOM 1932 C CA . GLY A 1 264 ? 1.207 -4.130 18.820 1.00 28.80 264 GLY A CA 1
ATOM 1933 C C . GLY A 1 264 ? 0.271 -4.550 17.702 1.00 26.91 264 GLY A C 1
ATOM 1934 O O . GLY A 1 264 ? -0.389 -5.590 17.726 1.00 24.59 264 GLY A O 1
ATOM 1935 N N . GLY A 1 265 ? 0.248 -3.712 16.681 1.00 25.80 265 GLY A N 1
ATOM 1936 C CA . GLY A 1 265 ? -0.522 -3.998 15.492 1.00 25.96 265 GLY A CA 1
ATOM 1937 C C . GLY A 1 265 ? 0.060 -3.211 14.348 1.00 30.50 265 GLY A C 1
ATOM 1938 O O . GLY A 1 265 ? 0.812 -2.250 14.542 1.00 27.61 265 GLY A O 1
ATOM 1939 N N . LYS A 1 266 ? -0.239 -3.684 13.142 1.00 30.63 266 LYS A N 1
ATOM 1940 C CA . LYS A 1 266 ? 0.058 -2.983 11.922 1.00 24.90 266 LYS A CA 1
ATOM 1941 C C . LYS A 1 266 ? -1.175 -3.249 11.072 1.00 27.99 266 LYS A C 1
ATOM 1942 O O . LYS A 1 266 ? -1.175 -4.060 10.142 1.00 28.09 266 LYS A O 1
ATOM 1948 N N . ASN A 1 267 ? -2.244 -2.577 11.427 1.00 26.77 267 ASN A N 1
ATOM 1949 C CA . ASN A 1 267 ? -3.550 -3.061 11.043 1.00 26.58 267 ASN A CA 1
ATOM 1950 C C . ASN A 1 267 ? -3.902 -2.602 9.639 1.00 27.33 267 ASN A C 1
ATOM 1951 O O . ASN A 1 267 ? -3.615 -1.464 9.264 1.00 30.30 267 ASN A O 1
ATOM 1956 N N . PRO A 1 268 ? -4.470 -3.495 8.842 1.00 28.46 268 PRO A N 1
ATOM 1957 C CA . PRO A 1 268 ? -4.882 -3.134 7.491 1.00 26.89 268 PRO A CA 1
ATOM 1958 C C . PRO A 1 268 ? -6.255 -2.484 7.477 1.00 30.10 268 PRO A C 1
ATOM 1959 O O . PRO A 1 268 ? -7.156 -2.835 8.249 1.00 33.33 268 PRO A O 1
ATOM 1963 N N . ILE A 1 269 ? -6.419 -1.527 6.573 1.00 24.66 269 ILE A N 1
ATOM 1964 C CA . ILE A 1 269 ? -7.741 -1.059 6.213 1.00 26.35 269 ILE A CA 1
ATOM 1965 C C . ILE A 1 269 ? -7.878 -1.327 4.724 1.00 28.49 269 ILE A C 1
ATOM 1966 O O . ILE A 1 269 ? -7.177 -0.727 3.898 1.00 29.37 269 ILE A O 1
ATOM 1971 N N . VAL A 1 270 ? -8.715 -2.300 4.392 1.00 27.56 270 VAL A N 1
ATOM 1972 C CA . VAL A 1 270 ? -8.907 -2.733 3.017 1.00 30.99 270 VAL A CA 1
ATOM 1973 C C . VAL A 1 270 ? -10.062 -1.927 2.437 1.00 26.55 270 VAL A C 1
ATOM 1974 O O . VAL A 1 270 ? -11.188 -1.972 2.943 1.00 29.29 270 VAL A O 1
ATOM 1978 N N . VAL A 1 271 ? -9.773 -1.142 1.413 1.00 30.88 271 VAL A N 1
ATOM 1979 C CA . VAL A 1 271 ? -10.773 -0.275 0.809 1.00 31.90 271 VAL A CA 1
ATOM 1980 C C . VAL A 1 271 ? -11.001 -0.763 -0.612 1.00 32.88 271 VAL A C 1
ATOM 1981 O O . VAL A 1 271 ? -10.077 -0.766 -1.436 1.00 34.59 271 VAL A O 1
ATOM 1985 N N . PHE A 1 272 ? -12.222 -1.201 -0.884 1.00 31.34 272 PHE A N 1
ATOM 1986 C CA . PHE A 1 272 ? -12.603 -1.662 -2.205 1.00 31.93 272 PHE A CA 1
ATOM 1987 C C . PHE A 1 272 ? -13.217 -0.531 -3.019 1.00 32.80 272 PHE A C 1
ATOM 1988 O O . PHE A 1 272 ? -13.795 0.419 -2.483 1.00 31.81 272 PHE A O 1
ATOM 1996 N N . ALA A 1 273 ? -13.082 -0.650 -4.337 1.00 37.43 273 ALA A N 1
ATOM 1997 C CA . ALA A 1 273 ? -13.666 0.349 -5.217 1.00 32.23 273 ALA A CA 1
ATOM 1998 C C . ALA A 1 273 ? -15.164 0.472 -4.997 1.00 35.62 273 ALA A C 1
ATOM 1999 O O . ALA A 1 273 ? -15.725 1.560 -5.158 1.00 37.37 273 ALA A O 1
ATOM 2001 N N . ASP A 1 274 ? -15.833 -0.621 -4.626 1.00 33.24 274 ASP A N 1
ATOM 2002 C CA . ASP A 1 274 ? -17.280 -0.581 -4.458 1.00 31.02 274 ASP A CA 1
ATOM 2003 C C . ASP A 1 274 ? -17.701 -0.156 -3.063 1.00 33.15 274 ASP A C 1
ATOM 2004 O O . ASP A 1 274 ? -18.882 -0.268 -2.727 1.00 36.05 274 ASP A O 1
ATOM 2009 N N . SER A 1 275 ? -16.764 0.293 -2.233 1.00 32.83 275 SER A N 1
ATOM 2010 C CA . SER A 1 275 ? -17.150 0.880 -0.965 1.00 33.90 275 SER A CA 1
ATOM 2011 C C . SER A 1 275 ? -17.621 2.312 -1.183 1.00 32.60 275 SER A C 1
ATOM 2012 O O . SER A 1 275 ? -17.402 2.913 -2.233 1.00 35.81 275 SER A O 1
ATOM 2015 N N . ASN A 1 276 ? -18.269 2.869 -0.172 1.00 35.15 276 ASN A N 1
ATOM 2016 C CA . ASN A 1 276 ? -18.477 4.309 -0.154 1.00 31.93 276 ASN A CA 1
ATOM 2017 C C . ASN A 1 276 ? -17.119 4.941 0.110 1.00 38.34 276 ASN A C 1
ATOM 2018 O O . ASN A 1 276 ? -16.641 4.967 1.248 1.00 35.63 276 ASN A O 1
ATOM 2023 N N . LEU A 1 277 ? -16.475 5.414 -0.961 1.00 31.43 277 LEU A N 1
ATOM 2024 C CA . LEU A 1 277 ? -15.080 5.828 -0.869 1.00 37.92 277 LEU A CA 1
ATOM 2025 C C . LEU A 1 277 ? -14.910 7.033 0.046 1.00 37.10 277 LEU A C 1
ATOM 2026 O O . LEU A 1 277 ? -13.907 7.141 0.763 1.00 35.04 277 LEU A O 1
ATOM 2031 N N . GLU A 1 278 ? -15.873 7.954 0.027 1.00 39.73 278 GLU A N 1
ATOM 2032 C CA . GLU A 1 278 ? -15.804 9.114 0.905 1.00 39.04 278 GLU A CA 1
ATOM 2033 C C . GLU A 1 278 ? -15.906 8.687 2.365 1.00 36.01 278 GLU A C 1
ATOM 2034 O O . GLU A 1 278 ? -15.151 9.175 3.208 1.00 38.91 278 GLU A O 1
ATOM 2040 N N . ASP A 1 279 ? -16.829 7.772 2.679 1.00 39.21 279 ASP A N 1
ATOM 2041 C CA . ASP A 1 279 ? -16.904 7.221 4.028 1.00 36.08 279 ASP A CA 1
ATOM 2042 C C . ASP A 1 279 ? -15.599 6.531 4.396 1.00 34.61 279 ASP A C 1
ATOM 2043 O O . ASP A 1 279 ? -15.007 6.810 5.447 1.00 39.25 279 ASP A O 1
ATOM 2048 N N . ALA A 1 280 ? -15.109 5.658 3.511 1.00 31.87 280 ALA A N 1
ATOM 2049 C CA . ALA A 1 280 ? -13.862 4.952 3.777 1.00 30.49 280 ALA A CA 1
ATOM 2050 C C . ALA A 1 280 ? -12.707 5.922 3.945 1.00 31.41 280 ALA A C 1
ATOM 2051 O O . ALA A 1 280 ? -11.872 5.744 4.835 1.00 31.98 280 ALA A O 1
ATOM 2053 N N . ALA A 1 281 ? -12.644 6.965 3.111 1.00 31.04 281 ALA A N 1
ATOM 2054 C CA . ALA A 1 281 ? -11.554 7.931 3.245 1.00 33.66 281 ALA A CA 1
ATOM 2055 C C . ALA A 1 281 ? -11.595 8.618 4.601 1.00 33.07 281 ALA A C 1
ATOM 2056 O O . ALA A 1 281 ? -10.551 8.833 5.231 1.00 31.59 281 ALA A O 1
ATOM 2058 N N . ASP A 1 282 ? -12.788 9.013 5.041 1.00 30.30 282 ASP A N 1
ATOM 2059 C CA . ASP A 1 282 ? -12.927 9.578 6.375 1.00 35.91 282 ASP A CA 1
ATOM 2060 C C . ASP A 1 282 ? -12.483 8.577 7.437 1.00 34.88 282 ASP A C 1
ATOM 2061 O O . ASP A 1 282 ? -11.713 8.909 8.348 1.00 31.70 282 ASP A O 1
ATOM 2066 N N . ALA A 1 283 ? -12.953 7.336 7.323 1.00 33.86 283 ALA A N 1
ATOM 2067 C CA . ALA A 1 283 ? -12.568 6.311 8.288 1.00 30.14 283 ALA A CA 1
ATOM 2068 C C . ALA A 1 283 ? -11.083 6.012 8.208 1.00 29.87 283 ALA A C 1
ATOM 2069 O O . ALA A 1 283 ? -10.446 5.713 9.224 1.00 33.58 283 ALA A O 1
ATOM 2071 N N . VAL A 1 284 ? -10.519 6.028 7.005 1.00 29.39 284 VAL A N 1
ATOM 2072 C CA . VAL A 1 284 ? -9.088 5.796 6.892 1.00 30.18 284 VAL A CA 1
ATOM 2073 C C . VAL A 1 284 ? -8.320 6.924 7.569 1.00 31.80 284 VAL A C 1
ATOM 2074 O O . VAL A 1 284 ? -7.419 6.685 8.384 1.00 32.56 284 VAL A O 1
ATOM 2078 N N . ALA A 1 285 ? -8.678 8.172 7.252 1.00 32.57 285 ALA A N 1
ATOM 2079 C CA . ALA A 1 285 ? -8.045 9.315 7.901 1.00 31.30 285 ALA A CA 1
ATOM 2080 C C . ALA A 1 285 ? -8.199 9.228 9.412 1.00 32.15 285 ALA A C 1
ATOM 2081 O O . ALA A 1 285 ? -7.239 9.428 10.163 1.00 32.91 285 ALA A O 1
ATOM 2083 N N . PHE A 1 286 ? -9.421 8.957 9.871 1.00 32.03 286 PHE A N 1
ATOM 2084 C CA . PHE A 1 286 ? -9.660 8.749 11.290 1.00 32.01 286 PHE A CA 1
ATOM 2085 C C . PHE A 1 286 ? -8.820 7.595 11.817 1.00 33.82 286 PHE A C 1
ATOM 2086 O O . PHE A 1 286 ? -8.152 7.718 12.851 1.00 29.85 286 PHE A O 1
ATOM 2094 N N . GLY A 1 287 ? -8.834 6.466 11.098 1.00 28.09 287 GLY A N 1
ATOM 2095 C CA . GLY A 1 287 ? -8.236 5.252 11.615 1.00 31.36 287 GLY A CA 1
ATOM 2096 C C . GLY A 1 287 ? -6.763 5.394 11.925 1.00 30.33 287 GLY A C 1
ATOM 2097 O O . GLY A 1 287 ? -6.269 4.810 12.889 1.00 28.41 287 GLY A O 1
ATOM 2098 N N . ILE A 1 288 ? -6.055 6.202 11.149 1.00 26.73 288 ILE A N 1
ATOM 2099 C CA . ILE A 1 288 ? -4.640 6.404 11.390 1.00 30.32 288 ILE A CA 1
ATOM 2100 C C . ILE A 1 288 ? -4.367 7.669 12.196 1.00 28.96 288 ILE A C 1
ATOM 2101 O O . ILE A 1 288 ? -3.288 7.777 12.787 1.00 29.95 288 ILE A O 1
ATOM 2106 N N . SER A 1 289 ? -5.307 8.620 12.241 1.00 28.96 289 SER A N 1
ATOM 2107 C CA . SER A 1 289 ? -5.087 9.893 12.920 1.00 32.52 289 SER A CA 1
ATOM 2108 C C . SER A 1 289 ? -5.664 9.964 14.323 1.00 29.39 289 SER A C 1
ATOM 2109 O O . SER A 1 289 ? -5.196 10.787 15.125 1.00 28.59 289 SER A O 1
ATOM 2112 N N . PHE A 1 290 ? -6.681 9.166 14.623 1.00 29.13 290 PHE A N 1
ATOM 2113 C CA . PHE A 1 290 ? -7.244 9.138 15.963 1.00 32.13 290 PHE A CA 1
ATOM 2114 C C . PHE A 1 290 ? -6.139 8.905 16.979 1.00 29.21 290 PHE A C 1
ATOM 2115 O O . PHE A 1 290 ? -5.278 8.040 16.787 1.00 29.17 290 PHE A O 1
ATOM 2123 N N . ASN A 1 291 ? -6.152 9.705 18.045 1.00 26.57 291 ASN A N 1
ATOM 2124 C CA . ASN A 1 291 ? -5.110 9.650 19.056 1.00 26.16 291 ASN A CA 1
ATOM 2125 C C . ASN A 1 291 ? -3.736 9.919 18.454 1.00 29.54 291 ASN A C 1
ATOM 2126 O O . ASN A 1 291 ? -2.719 9.428 18.958 1.00 29.96 291 ASN A O 1
ATOM 2131 N N . THR A 1 292 ? -3.713 10.714 17.377 1.00 29.79 292 THR A N 1
ATOM 2132 C CA . THR A 1 292 ? -2.503 10.988 16.602 1.00 27.13 292 THR A CA 1
ATOM 2133 C C . THR A 1 292 ? -1.803 9.692 16.208 1.00 25.94 292 THR A C 1
ATOM 2134 O O . THR A 1 292 ? -0.581 9.569 16.265 1.00 27.75 292 THR A O 1
ATOM 2138 N N . GLY A 1 293 ? -2.593 8.706 15.800 1.00 27.01 293 GLY A N 1
ATOM 2139 C CA . GLY A 1 293 ? -2.022 7.436 15.414 1.00 27.58 293 GLY A CA 1
ATOM 2140 C C . GLY A 1 293 ? -1.388 6.627 16.526 1.00 28.12 293 GLY A C 1
ATOM 2141 O O . GLY A 1 293 ? -0.889 5.531 16.249 1.00 30.25 293 GLY A O 1
ATOM 2142 N N . GLN A 1 294 ? -1.387 7.116 17.770 1.00 23.72 294 GLN A N 1
ATOM 2143 C CA . GLN A 1 294 ? -0.876 6.342 18.907 1.00 26.95 294 GLN A CA 1
ATOM 2144 C C . GLN A 1 294 ? -2.003 5.434 19.377 1.00 28.98 294 GLN A C 1
ATOM 2145 O O . GLN A 1 294 ? -2.664 5.651 20.394 1.00 27.39 294 GLN A O 1
ATOM 2151 N N . CYS A 1 295 ? -2.255 4.429 18.556 1.00 29.52 295 CYS A N 1
ATOM 2152 C CA . CYS A 1 295 ? -3.427 3.589 18.706 1.00 27.46 295 CYS A CA 1
ATOM 2153 C C . CYS A 1 295 ? -3.066 2.246 18.108 1.00 29.81 295 CYS A C 1
ATOM 2154 O O . CYS A 1 295 ? -2.692 2.174 16.932 1.00 29.13 295 CYS A O 1
ATOM 2157 N N . ALA A 1 296 ? -3.166 1.193 18.915 1.00 27.91 296 ALA A N 1
ATOM 2158 C CA . ALA A 1 296 ? -2.764 -0.117 18.434 1.00 29.96 296 ALA A CA 1
ATOM 2159 C C . ALA A 1 296 ? -3.710 -0.662 17.378 1.00 28.16 296 ALA A C 1
ATOM 2160 O O . ALA A 1 296 ? -3.310 -1.520 16.591 1.00 28.74 296 ALA A O 1
ATOM 2162 N N . VAL A 1 297 ? -4.963 -0.221 17.379 1.00 27.06 297 VAL A N 1
ATOM 2163 C CA . VAL A 1 297 ? -5.915 -0.638 16.366 1.00 29.72 297 VAL A CA 1
ATOM 2164 C C . VAL A 1 297 ? -5.965 0.365 15.222 1.00 29.71 297 VAL A C 1
ATOM 2165 O O . VAL A 1 297 ? -6.878 0.315 14.394 1.00 28.13 297 VAL A O 1
ATOM 2169 N N . SER A 1 298 ? -5.006 1.284 15.166 1.00 26.47 298 SER A N 1
ATOM 2170 C CA . SER A 1 298 ? -4.998 2.249 14.081 1.00 30.24 298 SER A CA 1
ATOM 2171 C C . SER A 1 298 ? -4.883 1.543 12.736 1.00 27.69 298 SER A C 1
ATOM 2172 O O . SER A 1 298 ? -4.196 0.531 12.592 1.00 30.29 298 SER A O 1
ATOM 2175 N N . SER A 1 299 ? -5.593 2.057 11.751 1.00 26.09 299 SER A N 1
ATOM 2176 C CA . SER A 1 299 ? -5.495 1.475 10.423 1.00 28.70 299 SER A CA 1
ATOM 2177 C C . SER A 1 299 ? -4.249 2.090 9.802 1.00 29.64 299 SER A C 1
ATOM 2178 O O . SER A 1 299 ? -4.288 3.157 9.193 1.00 32.26 299 SER A O 1
ATOM 2181 N N . SER A 1 300 ? -3.111 1.443 10.034 1.00 28.31 300 SER A N 1
ATOM 2182 C CA . SER A 1 300 ? -1.834 1.976 9.595 1.00 28.84 300 SER A CA 1
ATOM 2183 C C . SER A 1 300 ? -1.476 1.560 8.180 1.00 28.90 300 SER A C 1
ATOM 2184 O O . SER A 1 300 ? -0.584 2.169 7.579 1.00 29.87 300 SER A O 1
ATOM 2187 N N . ARG A 1 301 ? -2.121 0.531 7.644 1.00 27.63 301 ARG A N 1
ATOM 2188 C CA . ARG A 1 301 ? -1.818 0.048 6.301 1.00 28.33 301 ARG A CA 1
ATOM 2189 C C . ARG A 1 301 ? -3.080 0.167 5.461 1.00 28.57 301 ARG A C 1
ATOM 2190 O O . ARG A 1 301 ? -4.007 -0.638 5.592 1.00 30.87 301 ARG A O 1
ATOM 2198 N N . LEU A 1 302 ? -3.113 1.195 4.620 1.00 27.61 302 LEU A N 1
ATOM 2199 C CA . LEU A 1 302 ? -4.180 1.358 3.647 1.00 28.32 302 LEU A CA 1
ATOM 2200 C C . LEU A 1 302 ? -3.953 0.362 2.531 1.00 28.94 302 LEU A C 1
ATOM 2201 O O . LEU A 1 302 ? -2.879 0.325 1.921 1.00 32.43 302 LEU A O 1
ATOM 2206 N N . ILE A 1 303 ? -4.936 -0.472 2.299 1.00 29.53 303 ILE A N 1
ATOM 2207 C CA . ILE A 1 303 ? -4.867 -1.482 1.264 1.00 30.40 303 ILE A CA 1
ATOM 2208 C C . ILE A 1 303 ? -6.042 -1.209 0.346 1.00 30.52 303 ILE A C 1
ATOM 2209 O O . ILE A 1 303 ? -7.180 -1.591 0.643 1.00 29.13 303 ILE A O 1
ATOM 2214 N N . VAL A 1 304 ? -5.787 -0.502 -0.741 1.00 26.71 304 VAL A N 1
ATOM 2215 C CA . VAL A 1 304 ? -6.860 0.066 -1.536 1.00 31.77 304 VAL A CA 1
ATOM 2216 C C . VAL A 1 304 ? -6.815 -0.539 -2.928 1.00 29.85 304 VAL A C 1
ATOM 2217 O O . VAL A 1 304 ? -5.736 -0.799 -3.471 1.00 32.65 304 VAL A O 1
ATOM 2221 N N . GLU A 1 305 ? -7.996 -0.821 -3.476 1.00 32.28 305 GLU A N 1
ATOM 2222 C CA . GLU A 1 305 ? -8.081 -1.384 -4.814 1.00 28.78 305 GLU A CA 1
ATOM 2223 C C . GLU A 1 305 ? -7.439 -0.436 -5.817 1.00 31.53 305 GLU A C 1
ATOM 2224 O O . GLU A 1 305 ? -7.769 0.759 -5.866 1.00 33.88 305 GLU A O 1
ATOM 2230 N N . ARG A 1 306 ? -6.533 -0.984 -6.628 1.00 32.42 306 ARG A N 1
ATOM 2231 C CA . ARG A 1 306 ? -5.694 -0.160 -7.492 1.00 40.27 306 ARG A CA 1
ATOM 2232 C C . ARG A 1 306 ? -6.509 0.766 -8.380 1.00 34.62 306 ARG A C 1
ATOM 2233 O O . ARG A 1 306 ? -6.085 1.895 -8.646 1.00 38.14 306 ARG A O 1
ATOM 2241 N N . SER A 1 307 ? -7.690 0.321 -8.815 1.00 36.52 307 SER A N 1
ATOM 2242 C CA . SER A 1 307 ? -8.497 1.107 -9.748 1.00 38.47 307 SER A CA 1
ATOM 2243 C C . SER A 1 307 ? -8.903 2.457 -9.164 1.00 38.61 307 SER A C 1
ATOM 2244 O O . SER A 1 307 ? -9.142 3.416 -9.915 1.00 36.63 307 SER A O 1
ATOM 2247 N N . VAL A 1 308 ? -9.016 2.548 -7.839 1.00 39.61 308 VAL A N 1
ATOM 2248 C CA . VAL A 1 308 ? -9.367 3.795 -7.177 1.00 38.61 308 VAL A CA 1
ATOM 2249 C C . VAL A 1 308 ? -8.273 4.259 -6.233 1.00 34.18 308 VAL A C 1
ATOM 2250 O O . VAL A 1 308 ? -8.482 5.188 -5.457 1.00 35.20 308 VAL A O 1
ATOM 2254 N N . ALA A 1 309 ? -7.111 3.610 -6.281 1.00 36.83 309 ALA A N 1
ATOM 2255 C CA . ALA A 1 309 ? -6.075 3.830 -5.279 1.00 37.97 309 ALA A CA 1
ATOM 2256 C C . ALA A 1 309 ? -5.676 5.296 -5.237 1.00 38.54 309 ALA A C 1
ATOM 2257 O O . ALA A 1 309 ? -5.600 5.902 -4.158 1.00 36.30 309 ALA A O 1
ATOM 2259 N N . GLU A 1 310 ? -5.403 5.882 -6.409 1.00 37.70 310 GLU A N 1
ATOM 2260 C CA . GLU A 1 310 ? -4.907 7.250 -6.432 1.00 39.25 310 GLU A CA 1
ATOM 2261 C C . GLU A 1 310 ? -6.000 8.222 -6.044 1.00 36.75 310 GLU A C 1
ATOM 2262 O O . GLU A 1 310 ? -5.774 9.127 -5.234 1.00 36.65 310 GLU A O 1
ATOM 2268 N N . LYS A 1 311 ? -7.220 7.957 -6.495 1.00 38.61 311 LYS A N 1
ATOM 2269 C CA . LYS A 1 311 ? -8.344 8.780 -6.081 1.00 36.65 311 LYS A CA 1
ATOM 2270 C C . LYS A 1 311 ? -8.538 8.695 -4.581 1.00 38.15 311 LYS A C 1
ATOM 2271 O O . LYS A 1 311 ? -8.730 9.713 -3.907 1.00 38.60 311 LYS A O 1
ATOM 2277 N N . PHE A 1 312 ? -8.461 7.483 -4.040 1.00 36.66 312 PHE A N 1
ATOM 2278 C CA . PHE A 1 312 ? -8.696 7.309 -2.623 1.00 33.89 312 PHE A CA 1
ATOM 2279 C C . PHE A 1 312 ? -7.588 7.933 -1.795 1.00 29.99 312 PHE A C 1
ATOM 2280 O O . PHE A 1 312 ? -7.858 8.659 -0.832 1.00 30.35 312 PHE A O 1
ATOM 2288 N N . GLU A 1 313 ? -6.332 7.673 -2.167 1.00 30.02 313 GLU A N 1
ATOM 2289 C CA . GLU A 1 313 ? -5.217 8.280 -1.457 1.00 28.60 313 GLU A CA 1
ATOM 2290 C C . GLU A 1 313 ? -5.359 9.787 -1.415 1.00 35.58 313 GLU A C 1
ATOM 2291 O O . GLU A 1 313 ? -5.121 10.422 -0.376 1.00 34.24 313 GLU A O 1
ATOM 2297 N N . ARG A 1 314 ? -5.777 10.376 -2.537 1.00 35.16 314 ARG A N 1
ATOM 2298 C CA . ARG A 1 314 ? -6.016 11.810 -2.565 1.00 36.49 314 ARG A CA 1
ATOM 2299 C C . ARG A 1 314 ? -7.192 12.186 -1.673 1.00 33.04 314 ARG A C 1
ATOM 2300 O O . ARG A 1 314 ? -7.147 13.217 -0.993 1.00 33.17 314 ARG A O 1
ATOM 2308 N N . LEU A 1 315 ? -8.259 11.374 -1.671 1.00 30.41 315 LEU A N 1
ATOM 2309 C CA . LEU A 1 315 ? -9.360 11.612 -0.740 1.00 34.47 315 LEU A CA 1
ATOM 2310 C C . LEU A 1 315 ? -8.874 11.591 0.709 1.00 35.02 315 LEU A C 1
ATOM 2311 O O . LEU A 1 315 ? -9.280 12.428 1.529 1.00 33.30 315 LEU A O 1
ATOM 2316 N N . VAL A 1 316 ? -7.994 10.642 1.035 1.00 32.19 316 VAL A N 1
ATOM 2317 C CA . VAL A 1 316 ? -7.485 10.542 2.397 1.00 34.20 316 VAL A CA 1
ATOM 2318 C C . VAL A 1 316 ? -6.610 11.742 2.726 1.00 32.84 316 VAL A C 1
ATOM 2319 O O . VAL A 1 316 ? -6.690 12.296 3.827 1.00 35.44 316 VAL A O 1
ATOM 2323 N N . VAL A 1 317 ? -5.767 12.162 1.784 1.00 31.47 317 VAL A N 1
ATOM 2324 C CA . VAL A 1 317 ? -4.978 13.371 1.993 1.00 32.04 317 VAL A CA 1
ATOM 2325 C C . VAL A 1 317 ? -5.898 14.549 2.287 1.00 33.15 317 VAL A C 1
ATOM 2326 O O . VAL A 1 317 ? -5.705 15.279 3.263 1.00 33.01 317 VAL A O 1
ATOM 2330 N N . ALA A 1 318 ? -6.912 14.750 1.444 1.00 31.96 318 ALA A N 1
ATOM 2331 C CA . ALA A 1 318 ? -7.852 15.838 1.673 1.00 35.03 318 ALA A CA 1
ATOM 2332 C C . ALA A 1 318 ? -8.486 15.710 3.044 1.00 37.14 318 ALA A C 1
ATOM 2333 O O . ALA A 1 318 ? -8.809 16.712 3.689 1.00 40.81 318 ALA A O 1
ATOM 2335 N N . LYS A 1 319 ? -8.755 14.490 3.477 1.00 37.46 319 LYS A N 1
ATOM 2336 C CA . LYS A 1 319 ? -9.302 14.359 4.816 1.00 38.74 319 LYS A CA 1
ATOM 2337 C C . LYS A 1 319 ? -8.245 14.710 5.871 1.00 37.66 319 LYS A C 1
ATOM 2338 O O . LYS A 1 319 ? -8.554 15.365 6.873 1.00 35.82 319 LYS A O 1
ATOM 2344 N N . MET A 1 320 ? -7.025 14.233 5.686 1.00 32.32 320 MET A N 1
ATOM 2345 C CA . MET A 1 320 ? -5.978 14.439 6.709 1.00 37.48 320 MET A CA 1
ATOM 2346 C C . MET A 1 320 ? -5.661 15.926 6.851 1.00 39.48 320 MET A C 1
ATOM 2347 O O . MET A 1 320 ? -5.412 16.350 7.972 1.00 40.36 320 MET A O 1
ATOM 2352 N N . GLU A 1 321 ? -5.707 16.660 5.747 1.00 46.97 321 GLU A N 1
ATOM 2353 C CA . GLU A 1 321 ? -5.353 18.094 5.727 1.00 41.37 321 GLU A CA 1
ATOM 2354 C C . GLU A 1 321 ? -6.354 18.897 6.547 1.00 41.77 321 GLU A C 1
ATOM 2355 O O . GLU A 1 321 ? -5.985 19.964 7.028 1.00 41.36 321 GLU A O 1
ATOM 2361 N N . LYS A 1 322 ? -7.566 18.375 6.702 1.00 42.82 322 LYS A N 1
ATOM 2362 C CA . LYS A 1 322 ? -8.537 19.085 7.517 1.00 45.53 322 LYS A CA 1
ATOM 2363 C C . LYS A 1 322 ? -8.633 18.574 8.931 1.00 42.48 322 LYS A C 1
ATOM 2364 O O . LYS A 1 322 ? -9.502 19.032 9.658 1.00 40.22 322 LYS A O 1
ATOM 2370 N N . ILE A 1 323 ? -7.816 17.602 9.324 1.00 40.77 323 ILE A N 1
ATOM 2371 C CA . ILE A 1 323 ? -7.881 17.147 10.705 1.00 43.22 323 ILE A CA 1
ATOM 2372 C C . ILE A 1 323 ? -7.395 18.276 11.602 1.00 37.27 323 ILE A C 1
ATOM 2373 O O . ILE A 1 323 ? -6.281 18.785 11.436 1.00 39.86 323 ILE A O 1
ATOM 2378 N N . ARG A 1 324 ? -8.242 18.695 12.537 1.00 38.92 324 ARG A N 1
ATOM 2379 C CA . ARG A 1 324 ? -7.889 19.805 13.414 1.00 43.32 324 ARG A CA 1
ATOM 2380 C C . ARG A 1 324 ? -6.839 19.336 14.415 1.00 41.33 324 ARG A C 1
ATOM 2381 O O . ARG A 1 324 ? -7.131 18.548 15.322 1.00 37.26 324 ARG A O 1
ATOM 2389 N N . VAL A 1 325 ? -5.603 19.784 14.207 1.00 38.81 325 VAL A N 1
ATOM 2390 C CA . VAL A 1 325 ? -4.502 19.573 15.136 1.00 43.07 325 VAL A CA 1
ATOM 2391 C C . VAL A 1 325 ? -4.386 20.818 15.992 1.00 43.10 325 VAL A C 1
ATOM 2392 O O . VAL A 1 325 ? -4.561 21.938 15.499 1.00 47.21 325 VAL A O 1
ATOM 2396 N N . GLY A 1 326 ? -4.103 20.640 17.273 1.00 47.97 326 GLY A N 1
ATOM 2397 C CA . GLY A 1 326 ? -3.990 21.819 18.109 1.00 49.62 326 GLY A CA 1
ATOM 2398 C C . GLY A 1 326 ? -4.054 21.473 19.581 1.00 45.29 326 GLY A C 1
ATOM 2399 O O . GLY A 1 326 ? -3.901 20.318 19.972 1.00 47.54 326 GLY A O 1
ATOM 2400 N N . ASP A 1 327 ? -4.273 22.520 20.366 1.00 47.98 327 ASP A N 1
ATOM 2401 C CA . ASP A 1 327 ? -4.362 22.453 21.813 1.00 41.02 327 ASP A CA 1
ATOM 2402 C C . ASP A 1 327 ? -5.438 21.448 22.208 1.00 38.89 327 ASP A C 1
ATOM 2403 O O . ASP A 1 327 ? -6.607 21.627 21.844 1.00 38.58 327 ASP A O 1
ATOM 2408 N N . PRO A 1 328 ? -5.095 20.389 22.937 1.00 39.72 328 PRO A N 1
ATOM 2409 C CA . PRO A 1 328 ? -6.090 19.351 23.238 1.00 37.20 328 PRO A CA 1
ATOM 2410 C C . PRO A 1 328 ? -7.274 19.861 24.020 1.00 36.61 328 PRO A C 1
ATOM 2411 O O . PRO A 1 328 ? -8.321 19.210 24.033 1.00 34.56 328 PRO A O 1
ATOM 2415 N N . PHE A 1 329 ? -7.139 20.986 24.708 1.00 40.53 329 PHE A N 1
ATOM 2416 C CA . PHE A 1 329 ? -8.266 21.505 25.456 1.00 36.22 329 PHE A CA 1
ATOM 2417 C C . PHE A 1 329 ? -9.215 22.303 24.593 1.00 39.51 329 PHE A C 1
ATOM 2418 O O . PHE A 1 329 ? -10.319 22.626 25.051 1.00 41.33 329 PHE A O 1
ATOM 2426 N N . ASP A 1 330 ? -8.815 22.616 23.373 1.00 38.19 330 ASP A N 1
ATOM 2427 C CA . ASP A 1 330 ? -9.754 23.104 22.381 1.00 41.20 330 ASP A CA 1
ATOM 2428 C C . ASP A 1 330 ? -10.725 21.983 22.047 1.00 37.39 330 ASP A C 1
ATOM 2429 O O . ASP A 1 330 ? -10.307 20.975 21.468 1.00 39.09 330 ASP A O 1
ATOM 2434 N N . PRO A 1 331 ? -12.018 22.122 22.347 1.00 41.92 331 PRO A N 1
ATOM 2435 C CA . PRO A 1 331 ? -12.956 21.022 22.051 1.00 43.75 331 PRO A CA 1
ATOM 2436 C C . PRO A 1 331 ? -13.044 20.698 20.574 1.00 46.40 331 PRO A C 1
ATOM 2437 O O . PRO A 1 331 ? -13.542 19.625 20.213 1.00 44.70 331 PRO A O 1
ATOM 2441 N N . GLU A 1 332 ? -12.595 21.600 19.708 1.00 46.88 332 GLU A N 1
ATOM 2442 C CA . GLU A 1 332 ? -12.582 21.321 18.283 1.00 48.09 332 GLU A CA 1
ATOM 2443 C C . GLU A 1 332 ? -11.327 20.573 17.844 1.00 42.85 332 GLU A C 1
ATOM 2444 O O . GLU A 1 332 ? -11.307 20.020 16.740 1.00 41.06 332 GLU A O 1
ATOM 2450 N N . THR A 1 333 ? -10.280 20.557 18.668 1.00 39.99 333 THR A N 1
ATOM 2451 C CA . THR A 1 333 ? -9.078 19.810 18.320 1.00 39.82 333 THR A CA 1
ATOM 2452 C C . THR A 1 333 ? -9.425 18.333 18.144 1.00 39.53 333 THR A C 1
ATOM 2453 O O . THR A 1 333 ? -10.086 17.732 18.991 1.00 39.26 333 THR A O 1
ATOM 2457 N N . GLN A 1 334 ? -8.989 17.753 17.034 1.00 35.68 334 GLN A N 1
ATOM 2458 C CA . GLN A 1 334 ? -9.309 16.366 16.749 1.00 39.16 334 GLN A CA 1
ATOM 2459 C C . GLN A 1 334 ? -8.158 15.413 17.035 1.00 37.38 334 GLN A C 1
ATOM 2460 O O . GLN A 1 334 ? -8.398 14.259 17.407 1.00 35.42 334 GLN A O 1
ATOM 2466 N N . ILE A 1 335 ? -6.915 15.844 16.864 1.00 35.31 335 ILE A N 1
ATOM 2467 C CA . ILE A 1 335 ? -5.782 15.033 17.275 1.00 35.29 335 ILE A CA 1
ATOM 2468 C C . ILE A 1 335 ? -4.883 15.885 18.150 1.00 32.95 335 ILE A C 1
ATOM 2469 O O . ILE A 1 335 ? -4.722 17.086 17.911 1.00 33.04 335 ILE A O 1
ATOM 2474 N N . GLY A 1 336 ? -4.332 15.266 19.195 1.00 32.82 336 GLY A N 1
ATOM 2475 C CA . GLY A 1 336 ? -3.527 15.954 20.165 1.00 30.15 336 GLY A CA 1
ATOM 2476 C C . GLY A 1 336 ? -2.050 15.639 20.051 1.00 27.43 336 GLY A C 1
ATOM 2477 O O . GLY A 1 336 ? -1.541 15.235 18.998 1.00 28.45 336 GLY A O 1
ATOM 2478 N N . ALA A 1 337 ? -1.350 15.811 21.161 1.00 30.73 337 ALA A N 1
ATOM 2479 C CA . ALA A 1 337 ? 0.092 15.743 21.138 1.00 29.05 337 ALA A CA 1
ATOM 2480 C C . ALA A 1 337 ? 0.554 14.292 21.111 1.00 30.03 337 ALA A C 1
ATOM 2481 O O . ALA A 1 337 ? -0.168 13.372 21.510 1.00 32.04 337 ALA A O 1
ATOM 2483 N N . ILE A 1 338 ? 1.766 14.092 20.594 1.00 27.97 338 ILE A N 1
ATOM 2484 C CA . ILE A 1 338 ? 2.452 12.832 20.819 1.00 29.38 338 ILE A CA 1
ATOM 2485 C C . ILE A 1 338 ? 2.798 12.735 22.296 1.00 30.05 338 ILE A C 1
ATOM 2486 O O . ILE A 1 338 ? 3.320 13.685 22.896 1.00 30.87 338 ILE A O 1
ATOM 2491 N N . THR A 1 339 ? 2.496 11.591 22.897 1.00 29.42 339 THR A N 1
ATOM 2492 C CA . THR A 1 339 ? 2.484 11.528 24.351 1.00 29.75 339 THR A CA 1
ATOM 2493 C C . THR A 1 339 ? 3.896 11.555 24.928 1.00 30.62 339 THR A C 1
ATOM 2494 O O . THR A 1 339 ? 4.129 12.153 25.984 1.00 30.15 339 THR A O 1
ATOM 2498 N N . THR A 1 340 ? 4.845 10.896 24.270 1.00 33.93 340 THR A N 1
ATOM 2499 C CA . THR A 1 340 ? 6.210 10.829 24.762 1.00 31.54 340 THR A CA 1
ATOM 2500 C C . THR A 1 340 ? 7.170 11.339 23.706 1.00 32.40 340 THR A C 1
ATOM 2501 O O . THR A 1 340 ? 6.882 11.311 22.507 1.00 31.43 340 THR A O 1
ATOM 2505 N N . GLU A 1 341 ? 8.313 11.818 24.180 1.00 31.39 341 GLU A N 1
ATOM 2506 C CA . GLU A 1 341 ? 9.343 12.275 23.270 1.00 35.11 341 GLU A CA 1
ATOM 2507 C C . GLU A 1 341 ? 9.901 11.121 22.468 1.00 31.58 341 GLU A C 1
ATOM 2508 O O . GLU A 1 341 ? 10.147 11.263 21.268 1.00 32.22 341 GLU A O 1
ATOM 2514 N N . ALA A 1 342 ? 10.122 9.975 23.121 1.00 33.94 342 ALA A N 1
ATOM 2515 C CA . ALA A 1 342 ? 10.614 8.803 22.415 1.00 32.75 342 ALA A CA 1
ATOM 2516 C C . ALA A 1 342 ? 9.677 8.437 21.276 1.00 34.14 342 ALA A C 1
ATOM 2517 O O . ALA A 1 342 ? 10.120 8.238 20.139 1.00 36.42 342 ALA A O 1
ATOM 2519 N N . GLN A 1 343 ? 8.366 8.386 21.545 1.00 32.87 343 GLN A N 1
ATOM 2520 C CA . GLN A 1 343 ? 7.444 8.035 20.467 1.00 31.77 343 GLN A CA 1
ATOM 2521 C C . GLN A 1 343 ? 7.450 9.102 19.388 1.00 32.28 343 GLN A C 1
ATOM 2522 O O . GLN A 1 343 ? 7.347 8.784 18.198 1.00 30.45 343 GLN A O 1
ATOM 2528 N N . ASN A 1 344 ? 7.557 10.370 19.787 1.00 29.19 344 ASN A N 1
ATOM 2529 C CA . ASN A 1 344 ? 7.665 11.440 18.803 1.00 34.59 344 ASN A CA 1
ATOM 2530 C C . ASN A 1 344 ? 8.880 11.230 17.904 1.00 32.59 344 ASN A C 1
ATOM 2531 O O . ASN A 1 344 ? 8.779 11.288 16.670 1.00 27.97 344 ASN A O 1
ATOM 2536 N N . LYS A 1 345 ? 10.032 10.940 18.511 1.00 29.86 345 LYS A N 1
ATOM 2537 C CA . LYS A 1 345 ? 11.228 10.669 17.724 1.00 32.79 345 LYS A CA 1
ATOM 2538 C C . LYS A 1 345 ? 11.044 9.430 16.860 1.00 32.90 345 LYS A C 1
ATOM 2539 O O . LYS A 1 345 ? 11.446 9.411 15.692 1.00 29.77 345 LYS A O 1
ATOM 2545 N N . THR A 1 346 ? 10.481 8.367 17.440 1.00 33.85 346 THR A N 1
ATOM 2546 C CA . THR A 1 346 ? 10.217 7.150 16.684 1.00 32.80 346 THR A CA 1
ATOM 2547 C C . THR A 1 346 ? 9.371 7.441 15.452 1.00 31.26 346 THR A C 1
ATOM 2548 O O . THR A 1 346 ? 9.704 7.009 14.341 1.00 33.31 346 THR A O 1
ATOM 2552 N N . ILE A 1 347 ? 8.281 8.193 15.627 1.00 30.64 347 ILE A N 1
ATOM 2553 C CA . ILE A 1 347 ? 7.398 8.497 14.505 1.00 28.39 347 ILE A CA 1
ATOM 2554 C C . ILE A 1 347 ? 8.146 9.297 13.445 1.00 32.32 347 ILE A C 1
ATOM 2555 O O . ILE A 1 347 ? 8.131 8.955 12.255 1.00 34.35 347 ILE A O 1
ATOM 2560 N N . LEU A 1 348 ? 8.821 10.369 13.867 1.00 34.74 348 LEU A N 1
ATOM 2561 C CA . LEU A 1 348 ? 9.597 11.172 12.927 1.00 35.69 348 LEU A CA 1
ATOM 2562 C C . LEU A 1 348 ? 10.659 10.328 12.227 1.00 34.38 348 LEU A C 1
ATOM 2563 O O . LEU A 1 348 ? 10.837 10.436 11.008 1.00 36.41 348 LEU A O 1
ATOM 2568 N N . ASP A 1 349 ? 11.355 9.464 12.981 1.00 33.74 349 ASP A N 1
ATOM 2569 C CA . ASP A 1 349 ? 12.329 8.555 12.380 1.00 32.92 349 ASP A CA 1
ATOM 2570 C C . ASP A 1 349 ? 11.682 7.675 11.323 1.00 37.80 349 ASP A C 1
ATOM 2571 O O . ASP A 1 349 ? 12.259 7.456 10.253 1.00 39.89 349 ASP A O 1
ATOM 2576 N N . TYR A 1 350 ? 10.493 7.148 11.614 1.00 33.43 350 TYR A N 1
ATOM 2577 C CA . TYR A 1 350 ? 9.831 6.282 10.654 1.00 36.42 350 TYR A CA 1
ATOM 2578 C C . TYR A 1 350 ? 9.409 7.067 9.427 1.00 31.66 350 TYR A C 1
ATOM 2579 O O . TYR A 1 350 ? 9.496 6.567 8.304 1.00 34.47 350 TYR A O 1
ATOM 2588 N N . ILE A 1 351 ? 8.989 8.311 9.618 1.00 36.15 351 ILE A N 1
ATOM 2589 C CA . ILE A 1 351 ? 8.711 9.157 8.468 1.00 35.78 351 ILE A CA 1
ATOM 2590 C C . ILE A 1 351 ? 9.976 9.349 7.637 1.00 39.62 351 ILE A C 1
ATOM 2591 O O . ILE A 1 351 ? 9.964 9.177 6.412 1.00 42.01 351 ILE A O 1
ATOM 2596 N N . ALA A 1 352 ? 11.101 9.647 8.297 1.00 38.10 352 ALA A N 1
ATOM 2597 C CA . ALA A 1 352 ? 12.373 9.741 7.582 1.00 38.92 352 ALA A CA 1
ATOM 2598 C C . ALA A 1 352 ? 12.711 8.426 6.900 1.00 41.69 352 ALA A C 1
ATOM 2599 O O . ALA A 1 352 ? 13.081 8.399 5.720 1.00 39.63 352 ALA A O 1
ATOM 2601 N N . LYS A 1 353 ? 12.605 7.319 7.639 1.00 40.06 353 LYS A N 1
ATOM 2602 C CA . LYS A 1 353 ? 12.884 6.018 7.050 1.00 39.75 353 LYS A CA 1
ATOM 2603 C C . LYS A 1 353 ? 11.974 5.752 5.858 1.00 39.23 353 LYS A C 1
ATOM 2604 O O . LYS A 1 353 ? 12.399 5.155 4.865 1.00 40.21 353 LYS A O 1
ATOM 2610 N N . GLY A 1 354 ? 10.705 6.135 5.960 1.00 38.83 354 GLY A N 1
ATOM 2611 C CA . GLY A 1 354 ? 9.813 5.985 4.824 1.00 41.65 354 GLY A CA 1
ATOM 2612 C C . GLY A 1 354 ? 10.318 6.710 3.592 1.00 43.69 354 GLY A C 1
ATOM 2613 O O . GLY A 1 354 ? 10.352 6.146 2.495 1.00 45.22 354 GLY A O 1
ATOM 2614 N N . LYS A 1 355 ? 10.692 7.986 3.750 1.00 40.84 355 LYS A N 1
ATOM 2615 C CA . LYS A 1 355 ? 11.220 8.733 2.612 1.00 42.37 355 LYS A CA 1
ATOM 2616 C C . LYS A 1 355 ? 12.534 8.128 2.141 1.00 43.28 355 LYS A C 1
ATOM 2617 O O . LYS A 1 355 ? 12.724 7.880 0.944 1.00 45.57 355 LYS A O 1
ATOM 2623 N N . ALA A 1 356 ? 13.436 7.845 3.083 1.00 41.57 356 ALA A N 1
ATOM 2624 C CA . ALA A 1 356 ? 14.746 7.315 2.740 1.00 37.24 356 ALA A CA 1
ATOM 2625 C C . ALA A 1 356 ? 14.635 6.001 1.991 1.00 41.56 356 ALA A C 1
ATOM 2626 O O . ALA A 1 356 ? 15.453 5.724 1.106 1.00 35.05 356 ALA A O 1
ATOM 2628 N N . GLU A 1 357 ? 13.586 5.225 2.279 1.00 43.08 357 GLU A N 1
ATOM 2629 C CA . GLU A 1 357 ? 13.414 3.886 1.647 1.00 42.11 357 GLU A CA 1
ATOM 2630 C C . GLU A 1 357 ? 12.675 4.014 0.312 1.00 40.66 357 GLU A C 1
ATOM 2631 O O . GLU A 1 357 ? 12.454 2.988 -0.324 1.00 41.03 357 GLU A O 1
ATOM 2637 N N . GLY A 1 358 ? 12.304 5.230 -0.086 1.00 39.84 358 GLY A N 1
ATOM 2638 C CA . GLY A 1 358 ? 11.721 5.421 -1.392 1.00 41.15 358 GLY A CA 1
ATOM 2639 C C . GLY A 1 358 ? 10.216 5.482 -1.440 1.00 39.53 358 GLY A C 1
ATOM 2640 O O . GLY A 1 358 ? 9.655 5.537 -2.540 1.00 46.77 358 GLY A O 1
ATOM 2641 N N . ALA A 1 359 ? 9.540 5.442 -0.299 1.00 44.00 359 ALA A N 1
ATOM 2642 C CA . ALA A 1 359 ? 8.099 5.635 -0.305 1.00 41.55 359 ALA A CA 1
ATOM 2643 C C . ALA A 1 359 ? 7.779 7.088 -0.628 1.00 38.96 359 ALA A C 1
ATOM 2644 O O . ALA A 1 359 ? 8.544 8.000 -0.305 1.00 43.65 359 ALA A O 1
ATOM 2646 N N . LYS A 1 360 ? 6.652 7.298 -1.291 1.00 34.70 360 LYS A N 1
ATOM 2647 C CA . LYS A 1 360 ? 6.234 8.636 -1.684 1.00 36.55 360 LYS A CA 1
ATOM 2648 C C . LYS A 1 360 ? 5.358 9.260 -0.598 1.00 36.91 360 LYS A C 1
ATOM 2649 O O . LYS A 1 360 ? 4.267 8.762 -0.297 1.00 37.99 360 LYS A O 1
ATOM 2655 N N . LEU A 1 361 ? 5.828 10.365 -0.033 1.00 37.93 361 LEU A N 1
ATOM 2656 C CA . LEU A 1 361 ? 5.047 11.133 0.925 1.00 38.74 361 LEU A CA 1
ATOM 2657 C C . LEU A 1 361 ? 3.949 11.896 0.192 1.00 36.65 361 LEU A C 1
ATOM 2658 O O . LEU A 1 361 ? 4.234 12.666 -0.728 1.00 42.39 361 LEU A O 1
ATOM 2663 N N . LEU A 1 362 ? 2.696 11.688 0.586 1.00 36.43 362 LEU A N 1
ATOM 2664 C CA . LEU A 1 362 ? 1.596 12.420 -0.033 1.00 39.39 362 LEU A CA 1
ATOM 2665 C C . LEU A 1 362 ? 1.135 13.605 0.787 1.00 35.57 362 LEU A C 1
ATOM 2666 O O . LEU A 1 362 ? 0.618 14.574 0.224 1.00 38.24 362 LEU A O 1
ATOM 2671 N N . CYS A 1 363 ? 1.267 13.528 2.103 1.00 31.52 363 CYS A N 1
ATOM 2672 C CA . CYS A 1 363 ? 0.870 14.630 2.958 1.00 32.83 363 CYS A CA 1
ATOM 2673 C C . CYS A 1 363 ? 1.524 14.421 4.309 1.00 33.80 363 CYS A C 1
ATOM 2674 O O . CYS A 1 363 ? 1.978 13.318 4.639 1.00 36.33 363 CYS A O 1
ATOM 2677 N N . GLY A 1 364 ? 1.587 15.506 5.074 1.00 35.80 364 GLY A N 1
ATOM 2678 C CA . GLY A 1 364 ? 2.191 15.440 6.389 1.00 31.72 364 GLY A CA 1
ATOM 2679 C C . GLY A 1 364 ? 3.670 15.157 6.257 1.00 35.24 364 GLY A C 1
ATOM 2680 O O . GLY A 1 364 ? 4.352 15.692 5.376 1.00 38.53 364 GLY A O 1
ATOM 2681 N N . GLY A 1 365 ? 4.170 14.265 7.106 1.00 34.40 365 GLY A N 1
ATOM 2682 C CA . GLY A 1 365 ? 5.569 13.941 7.103 1.00 32.68 365 GLY A CA 1
ATOM 2683 C C . GLY A 1 365 ? 6.394 14.725 8.095 1.00 38.46 365 GLY A C 1
ATOM 2684 O O . GLY A 1 365 ? 7.596 14.464 8.226 1.00 44.18 365 GLY A O 1
ATOM 2685 N N . GLY A 1 366 ? 5.804 15.692 8.790 1.00 37.49 366 GLY A N 1
ATOM 2686 C CA . GLY A 1 366 ? 6.560 16.499 9.721 1.00 35.43 366 GLY A CA 1
ATOM 2687 C C . GLY A 1 366 ? 5.761 16.823 10.966 1.00 39.77 366 GLY A C 1
ATOM 2688 O O . GLY A 1 366 ? 4.594 16.445 11.106 1.00 42.23 366 GLY A O 1
ATOM 2689 N N . ILE A 1 367 ? 6.421 17.543 11.871 1.00 38.07 367 ILE A N 1
ATOM 2690 C CA . ILE A 1 367 ? 5.740 18.021 13.058 1.00 37.25 367 ILE A CA 1
ATOM 2691 C C . ILE A 1 367 ? 4.749 19.117 12.685 1.00 39.04 367 ILE A C 1
ATOM 2692 O O . ILE A 1 367 ? 4.764 19.670 11.583 1.00 45.61 367 ILE A O 1
ATOM 2697 N N . VAL A 1 368 ? 3.824 19.376 13.598 1.00 41.26 368 VAL A N 1
ATOM 2698 C CA . VAL A 1 368 ? 3.020 20.591 13.603 1.00 41.27 368 VAL A CA 1
ATOM 2699 C C . VAL A 1 368 ? 3.577 21.461 14.722 1.00 42.29 368 VAL A C 1
ATOM 2700 O O . VAL A 1 368 ? 3.549 21.065 15.896 1.00 44.88 368 VAL A O 1
ATOM 2704 N N . ASP A 1 369 ? 4.109 22.623 14.372 1.00 45.02 369 ASP A N 1
ATOM 2705 C CA . ASP A 1 369 ? 4.848 23.435 15.334 1.00 52.33 369 ASP A CA 1
ATOM 2706 C C . ASP A 1 369 ? 3.919 24.467 15.956 1.00 52.82 369 ASP A C 1
ATOM 2707 O O . ASP A 1 369 ? 3.547 25.452 15.311 1.00 51.45 369 ASP A O 1
ATOM 2712 N N . PHE A 1 370 ? 3.535 24.228 17.206 1.00 55.09 370 PHE A N 1
ATOM 2713 C CA . PHE A 1 370 ? 2.837 25.219 18.009 1.00 58.72 370 PHE A CA 1
ATOM 2714 C C . PHE A 1 370 ? 3.771 25.934 18.976 1.00 54.75 370 PHE A C 1
ATOM 2715 O O . PHE A 1 370 ? 3.299 26.686 19.835 1.00 58.84 370 PHE A O 1
ATOM 2723 N N . GLY A 1 371 ? 5.081 25.705 18.858 1.00 54.07 371 GLY A N 1
ATOM 2724 C CA . GLY A 1 371 ? 6.066 26.267 19.766 1.00 50.70 371 GLY A CA 1
ATOM 2725 C C . GLY A 1 371 ? 6.085 25.607 21.131 1.00 52.36 371 GLY A C 1
ATOM 2726 O O . GLY A 1 371 ? 7.039 25.780 21.896 1.00 59.23 371 GLY A O 1
ATOM 2727 N N . LYS A 1 372 ? 5.016 24.879 21.456 1.00 56.51 372 LYS A N 1
ATOM 2728 C CA . LYS A 1 372 ? 4.916 24.062 22.657 1.00 54.90 372 LYS A CA 1
ATOM 2729 C C . LYS A 1 372 ? 4.476 22.653 22.267 1.00 52.66 372 LYS A C 1
ATOM 2730 O O . LYS A 1 372 ? 3.820 22.444 21.239 1.00 50.83 372 LYS A O 1
ATOM 2736 N N . GLY A 1 373 ? 4.822 21.687 23.119 1.00 46.57 373 GLY A N 1
ATOM 2737 C CA . GLY A 1 373 ? 4.490 20.287 22.910 1.00 43.00 373 GLY A CA 1
ATOM 2738 C C . GLY A 1 373 ? 4.916 19.656 21.597 1.00 42.64 373 GLY A C 1
ATOM 2739 O O . GLY A 1 373 ? 5.567 20.301 20.773 1.00 49.18 373 GLY A O 1
ATOM 2740 N N . GLN A 1 374 ? 4.509 18.408 21.367 1.00 42.71 374 GLN A N 1
ATOM 2741 C CA . GLN A 1 374 ? 4.948 17.631 20.211 1.00 38.62 374 GLN A CA 1
ATOM 2742 C C . GLN A 1 374 ? 3.740 17.158 19.418 1.00 37.95 374 GLN A C 1
ATOM 2743 O O . GLN A 1 374 ? 2.992 16.288 19.877 1.00 40.05 374 GLN A O 1
ATOM 2749 N N . TYR A 1 375 ? 3.540 17.747 18.242 1.00 38.54 375 TYR A N 1
ATOM 2750 C CA . TYR A 1 375 ? 2.469 17.369 17.336 1.00 38.53 375 TYR A CA 1
ATOM 2751 C C . TYR A 1 375 ? 3.044 16.912 16.002 1.00 41.28 375 TYR A C 1
ATOM 2752 O O . TYR A 1 375 ? 4.071 17.424 15.545 1.00 40.26 375 TYR A O 1
ATOM 2761 N N . ILE A 1 376 ? 2.368 15.960 15.362 1.00 35.52 376 ILE A N 1
ATOM 2762 C CA . ILE A 1 376 ? 2.833 15.417 14.092 1.00 37.79 376 ILE A CA 1
ATOM 2763 C C . ILE A 1 376 ? 1.676 15.437 13.106 1.00 35.11 376 ILE A C 1
ATOM 2764 O O . ILE A 1 376 ? 0.541 15.120 13.469 1.00 33.34 376 ILE A O 1
ATOM 2769 N N . GLN A 1 377 ? 1.950 15.886 11.888 1.00 38.47 377 GLN A N 1
ATOM 2770 C CA . GLN A 1 377 ? 0.906 15.965 10.881 1.00 37.53 377 GLN A CA 1
ATOM 2771 C C . GLN A 1 377 ? 0.415 14.560 10.539 1.00 33.90 377 GLN A C 1
ATOM 2772 O O . GLN A 1 377 ? 1.214 13.613 10.481 1.00 33.02 377 GLN A O 1
ATOM 2774 N N . PRO A 1 378 ? -0.882 14.377 10.321 1.00 33.40 378 PRO A N 1
ATOM 2775 C CA . PRO A 1 378 ? -1.339 13.127 9.712 1.00 32.74 378 PRO A CA 1
ATOM 2776 C C . PRO A 1 378 ? -0.624 12.908 8.390 1.00 32.68 378 PRO A C 1
ATOM 2777 O O . PRO A 1 378 ? -0.600 13.780 7.518 1.00 33.41 378 PRO A O 1
ATOM 2781 N N . THR A 1 379 ? -0.035 11.728 8.257 1.00 33.83 379 THR A N 1
ATOM 2782 C CA . THR A 1 379 ? 0.962 11.443 7.242 1.00 29.36 379 THR A CA 1
ATOM 2783 C C . THR A 1 379 ? 0.524 10.233 6.442 1.00 31.96 379 THR A C 1
ATOM 2784 O O . THR A 1 379 ? 0.151 9.207 7.015 1.00 32.59 379 THR A O 1
ATOM 2788 N N . LEU A 1 380 ? 0.542 10.364 5.122 1.00 36.45 380 LEU A N 1
ATOM 2789 C CA . LEU A 1 380 ? 0.210 9.277 4.215 1.00 34.57 380 LEU A CA 1
ATOM 2790 C C . LEU A 1 380 ? 1.388 9.035 3.290 1.00 33.47 380 LEU A C 1
ATOM 2791 O O . LEU A 1 380 ? 1.875 9.967 2.643 1.00 33.93 380 LEU A O 1
ATOM 2796 N N . PHE A 1 381 ? 1.858 7.796 3.258 1.00 30.57 381 PHE A N 1
ATOM 2797 C CA . PHE A 1 381 ? 2.833 7.339 2.284 1.00 31.15 381 PHE A CA 1
ATOM 2798 C C . PHE A 1 381 ? 2.158 6.435 1.263 1.00 34.42 381 PHE A C 1
ATOM 2799 O O . PHE A 1 381 ? 1.347 5.578 1.621 1.00 33.32 381 PHE A O 1
ATOM 2807 N N . THR A 1 382 ? 2.497 6.621 -0.002 1.00 34.65 382 THR A N 1
ATOM 2808 C CA . THR A 1 382 ? 2.172 5.633 -1.016 1.00 33.70 382 THR A CA 1
ATOM 2809 C C . THR A 1 382 ? 3.480 5.142 -1.636 1.00 32.87 382 THR A C 1
ATOM 2810 O O . THR A 1 382 ? 4.567 5.506 -1.183 1.00 33.49 382 THR A O 1
ATOM 2814 N N . ASP A 1 383 ? 3.367 4.318 -2.681 1.00 31.98 383 ASP A N 1
ATOM 2815 C CA . ASP A 1 383 ? 4.513 3.602 -3.254 1.00 38.20 383 ASP A CA 1
ATOM 2816 C C . ASP A 1 383 ? 5.286 2.882 -2.155 1.00 35.25 383 ASP A C 1
ATOM 2817 O O . ASP A 1 383 ? 6.521 2.903 -2.103 1.00 40.82 383 ASP A O 1
ATOM 2822 N N . VAL A 1 384 ? 4.550 2.245 -1.263 1.00 38.73 384 VAL A N 1
ATOM 2823 C CA . VAL A 1 384 ? 5.141 1.547 -0.135 1.00 37.13 384 VAL A CA 1
ATOM 2824 C C . VAL A 1 384 ? 5.393 0.108 -0.544 1.00 41.39 384 VAL A C 1
ATOM 2825 O O . VAL A 1 384 ? 4.478 -0.587 -0.998 1.00 38.04 384 VAL A O 1
ATOM 2829 N N . LYS A 1 385 ? 6.636 -0.328 -0.406 1.00 42.14 385 LYS A N 1
ATOM 2830 C CA . LYS A 1 385 ? 6.839 -1.729 -0.726 1.00 45.00 385 LYS A CA 1
ATOM 2831 C C . LYS A 1 385 ? 6.760 -2.546 0.556 1.00 44.44 385 LYS A C 1
ATOM 2832 O O . LYS A 1 385 ? 7.158 -2.062 1.623 1.00 43.75 385 LYS A O 1
ATOM 2838 N N . PRO A 1 386 ? 6.234 -3.770 0.467 1.00 44.55 386 PRO A N 1
ATOM 2839 C CA . PRO A 1 386 ? 6.006 -4.564 1.688 1.00 43.47 386 PRO A CA 1
ATOM 2840 C C . PRO A 1 386 ? 7.221 -4.695 2.592 1.00 41.79 386 PRO A C 1
ATOM 2841 O O . PRO A 1 386 ? 7.060 -4.844 3.809 1.00 42.51 386 PRO A O 1
ATOM 2845 N N . SER A 1 387 ? 8.433 -4.587 2.049 1.00 43.23 387 SER A N 1
ATOM 2846 C CA . SER A 1 387 ? 9.645 -4.738 2.840 1.00 41.58 387 SER A CA 1
ATOM 2847 C C . SER A 1 387 ? 10.091 -3.455 3.528 1.00 42.49 387 SER A C 1
ATOM 2848 O O . SER A 1 387 ? 10.969 -3.511 4.397 1.00 45.29 387 SER A O 1
ATOM 2851 N N . MET A 1 388 ? 9.530 -2.305 3.169 1.00 42.36 388 MET A N 1
ATOM 2852 C CA . MET A 1 388 ? 9.977 -1.086 3.816 1.00 37.68 388 MET A CA 1
ATOM 2853 C C . MET A 1 388 ? 9.602 -1.098 5.286 1.00 41.78 388 MET A C 1
ATOM 2854 O O . MET A 1 388 ? 8.654 -1.764 5.711 1.00 42.10 388 MET A O 1
ATOM 2859 N N . GLY A 1 389 ? 10.367 -0.335 6.066 1.00 43.79 389 GLY A N 1
ATOM 2860 C CA . GLY A 1 389 ? 10.103 -0.260 7.489 1.00 38.29 389 GLY A CA 1
ATOM 2861 C C . GLY A 1 389 ? 8.700 0.220 7.799 1.00 34.11 389 GLY A C 1
ATOM 2862 O O . GLY A 1 389 ? 8.031 -0.325 8.678 1.00 34.14 389 GLY A O 1
ATOM 2863 N N . ILE A 1 390 ? 8.238 1.253 7.090 1.00 33.37 390 ILE A N 1
ATOM 2864 C CA . ILE A 1 390 ? 6.904 1.772 7.349 1.00 34.24 390 ILE A CA 1
ATOM 2865 C C . ILE A 1 390 ? 5.827 0.784 6.915 1.00 33.78 390 ILE A C 1
ATOM 2866 O O . ILE A 1 390 ? 4.672 0.917 7.327 1.00 32.01 390 ILE A O 1
ATOM 2871 N N . ALA A 1 391 ? 6.169 -0.173 6.049 1.00 33.21 391 ALA A N 1
ATOM 2872 C CA . ALA A 1 391 ? 5.254 -1.251 5.704 1.00 30.82 391 ALA A CA 1
ATOM 2873 C C . ALA A 1 391 ? 5.189 -2.231 6.856 1.00 34.03 391 ALA A C 1
ATOM 2874 O O . ALA A 1 391 ? 4.147 -2.838 7.135 1.00 34.37 391 ALA A O 1
ATOM 2876 N N . ARG A 1 392 ? 6.274 -2.438 7.570 1.00 36.59 392 ARG A N 1
ATOM 2877 C CA . ARG A 1 392 ? 6.202 -3.526 8.576 1.00 38.04 392 ARG A CA 1
ATOM 2878 C C . ARG A 1 392 ? 6.172 -3.024 10.019 1.00 38.90 392 ARG A C 1
ATOM 2879 O O . ARG A 1 392 ? 5.380 -3.570 10.788 1.00 34.43 392 ARG A O 1
ATOM 2887 N N . ASP A 1 393 ? 6.992 -2.038 10.377 1.00 32.60 393 ASP A N 1
ATOM 2888 C CA . ASP A 1 393 ? 7.030 -1.691 11.776 1.00 34.50 393 ASP A CA 1
ATOM 2889 C C . ASP A 1 393 ? 5.816 -0.871 12.158 1.00 31.21 393 ASP A C 1
ATOM 2890 O O . ASP A 1 393 ? 5.316 -0.055 11.377 1.00 30.10 393 ASP A O 1
ATOM 2895 N N . GLU A 1 394 ? 5.331 -1.116 13.362 1.00 30.73 394 GLU A N 1
ATOM 2896 C CA . GLU A 1 394 ? 4.311 -0.256 13.922 1.00 31.67 394 GLU A CA 1
ATOM 2897 C C . GLU A 1 394 ? 4.944 1.094 14.228 1.00 27.78 394 GLU A C 1
ATOM 2898 O O . GLU A 1 394 ? 5.877 1.193 15.034 1.00 31.75 394 GLU A O 1
ATOM 2904 N N . ILE A 1 395 ? 4.470 2.125 13.544 1.00 28.93 395 ILE A N 1
ATOM 2905 C CA . ILE A 1 395 ? 4.996 3.453 13.787 1.00 31.82 395 ILE A CA 1
ATOM 2906 C C . ILE A 1 395 ? 4.370 4.063 15.036 1.00 27.62 395 ILE A C 1
ATOM 2907 O O . ILE A 1 395 ? 5.010 4.862 15.721 1.00 27.33 395 ILE A O 1
ATOM 2912 N N . PHE A 1 396 ? 3.128 3.695 15.358 1.00 28.67 396 PHE A N 1
ATOM 2913 C CA . PHE A 1 396 ? 2.407 4.244 16.516 1.00 27.57 396 PHE A CA 1
ATOM 2914 C C . PHE A 1 396 ? 2.342 5.759 16.440 1.00 30.69 396 PHE A C 1
ATOM 2915 O O . PHE A 1 396 ? 2.565 6.470 17.424 1.00 29.19 396 PHE A O 1
ATOM 2923 N N . GLY A 1 397 ? 2.114 6.246 15.236 1.00 31.98 397 GLY A N 1
ATOM 2924 C CA . GLY A 1 397 ? 1.902 7.641 14.986 1.00 26.70 397 GLY A CA 1
ATOM 2925 C C . GLY A 1 397 ? 0.969 7.753 13.817 1.00 28.22 397 GLY A C 1
ATOM 2926 O O . GLY A 1 397 ? 0.592 6.749 13.205 1.00 29.79 397 GLY A O 1
ATOM 2927 N N . PRO A 1 398 ? 0.620 8.968 13.461 1.00 31.27 398 PRO A N 1
ATOM 2928 C CA . PRO A 1 398 ? -0.375 9.201 12.391 1.00 26.92 398 PRO A CA 1
ATOM 2929 C C . PRO A 1 398 ? 0.198 9.008 10.990 1.00 31.59 398 PRO A C 1
ATOM 2930 O O . PRO A 1 398 ? 0.115 9.890 10.136 1.00 30.59 398 PRO A O 1
ATOM 2934 N N . VAL A 1 399 ? 0.790 7.840 10.747 1.00 31.93 399 VAL A N 1
ATOM 2935 C CA . VAL A 1 399 ? 1.526 7.587 9.519 1.00 29.10 399 VAL A CA 1
ATOM 2936 C C . VAL A 1 399 ? 0.886 6.407 8.810 1.00 29.64 399 VAL A C 1
ATOM 2937 O O . VAL A 1 399 ? 0.959 5.262 9.278 1.00 32.69 399 VAL A O 1
ATOM 2941 N N . LEU A 1 400 ? 0.246 6.688 7.689 1.00 28.42 400 LEU A N 1
ATOM 2942 C CA . LEU A 1 400 ? -0.471 5.691 6.923 1.00 28.75 400 LEU A CA 1
ATOM 2943 C C . LEU A 1 400 ? 0.379 5.266 5.731 1.00 33.93 400 LEU A C 1
ATOM 2944 O O . LEU A 1 400 ? 0.929 6.117 5.022 1.00 28.78 400 LEU A O 1
ATOM 2949 N N . ALA A 1 401 ? 0.505 3.953 5.541 1.00 29.45 401 ALA A N 1
ATOM 2950 C CA . ALA A 1 401 ? 1.174 3.359 4.394 1.00 31.85 401 ALA A CA 1
ATOM 2951 C C . ALA A 1 401 ? 0.126 2.780 3.452 1.00 32.53 401 ALA A C 1
ATOM 2952 O O . ALA A 1 401 ? -0.720 1.978 3.867 1.00 31.03 401 ALA A O 1
ATOM 2954 N N . SER A 1 402 ? 0.184 3.177 2.191 1.00 30.38 402 SER A N 1
ATOM 2955 C CA . SER A 1 402 ? -0.834 2.803 1.225 1.00 31.50 402 SER A CA 1
ATOM 2956 C C . SER A 1 402 ? -0.324 1.684 0.332 1.00 31.84 402 SER A C 1
ATOM 2957 O O . SER A 1 402 ? 0.788 1.765 -0.200 1.00 33.36 402 SER A O 1
ATOM 2960 N N . PHE A 1 403 ? -1.144 0.646 0.169 1.00 30.97 403 PHE A N 1
ATOM 2961 C CA . PHE A 1 403 ? -0.829 -0.476 -0.699 1.00 32.52 403 PHE A CA 1
ATOM 2962 C C . PHE A 1 403 ? -1.992 -0.717 -1.641 1.00 31.76 403 PHE A C 1
ATOM 2963 O O . PHE A 1 403 ? -3.157 -0.571 -1.260 1.00 33.05 403 PHE A O 1
ATOM 2971 N N . HIS A 1 404 ? -1.677 -1.085 -2.874 1.00 33.81 404 HIS A N 1
ATOM 2972 C CA . HIS A 1 404 ? -2.714 -1.279 -3.868 1.00 36.18 404 HIS A CA 1
ATOM 2973 C C . HIS A 1 404 ? -2.858 -2.756 -4.182 1.00 34.48 404 HIS A C 1
ATOM 2974 O O . HIS A 1 404 ? -1.893 -3.517 -4.152 1.00 34.03 404 HIS A O 1
ATOM 2981 N N . PHE A 1 405 ? -4.072 -3.139 -4.535 1.00 40.26 405 PHE A N 1
ATOM 2982 C CA . PHE A 1 405 ? -4.357 -4.513 -4.894 1.00 35.96 405 PHE A CA 1
ATOM 2983 C C . PHE A 1 405 ? -5.363 -4.501 -6.025 1.00 37.20 405 PHE A C 1
ATOM 2984 O O . PHE A 1 405 ? -6.083 -3.520 -6.241 1.00 34.76 405 PHE A O 1
ATOM 2992 N N . ASP A 1 406 ? -5.402 -5.606 -6.749 1.00 39.90 406 ASP A N 1
ATOM 2993 C CA . ASP A 1 406 ? -6.413 -5.799 -7.771 1.00 40.66 406 ASP A CA 1
ATOM 2994 C C . ASP A 1 406 ? -7.460 -6.816 -7.382 1.00 36.86 406 ASP A C 1
ATOM 2995 O O . ASP A 1 406 ? -8.620 -6.655 -7.745 1.00 39.06 406 ASP A O 1
ATOM 3000 N N . THR A 1 407 ? -7.086 -7.833 -6.618 1.00 38.67 407 THR A N 1
ATOM 3001 C CA . THR A 1 407 ? -7.980 -8.935 -6.322 1.00 38.65 407 THR A CA 1
ATOM 3002 C C . THR A 1 407 ? -8.250 -9.001 -4.828 1.00 36.61 407 THR A C 1
ATOM 3003 O O . THR A 1 407 ? -7.440 -8.552 -4.009 1.00 37.50 407 THR A O 1
ATOM 3007 N N . VAL A 1 408 ? -9.406 -9.574 -4.492 1.00 32.97 408 VAL A N 1
ATOM 3008 C CA . VAL A 1 408 ? -9.728 -9.832 -3.096 1.00 30.93 408 VAL A CA 1
ATOM 3009 C C . VAL A 1 408 ? -8.604 -10.619 -2.436 1.00 34.48 408 VAL A C 1
ATOM 3010 O O . VAL A 1 408 ? -8.113 -10.250 -1.361 1.00 34.40 408 VAL A O 1
ATOM 3014 N N . ASP A 1 409 ? -8.135 -11.677 -3.106 1.00 34.95 409 ASP A N 1
ATOM 3015 C CA . ASP A 1 409 ? -7.044 -12.478 -2.563 1.00 35.18 409 ASP A CA 1
ATOM 3016 C C . ASP A 1 409 ? -5.821 -11.632 -2.293 1.00 31.30 409 ASP A C 1
ATOM 3017 O O . ASP A 1 409 ? -5.167 -11.807 -1.260 1.00 32.91 409 ASP A O 1
ATOM 3022 N N . GLU A 1 410 ? -5.473 -10.736 -3.227 1.00 32.40 410 GLU A N 1
ATOM 3023 C CA . GLU A 1 410 ? -4.309 -9.877 -3.027 1.00 36.05 410 GLU A CA 1
ATOM 3024 C C . GLU A 1 410 ? -4.514 -8.974 -1.820 1.00 36.03 410 GLU A C 1
ATOM 3025 O O . GLU A 1 410 ? -3.611 -8.820 -0.990 1.00 36.23 410 GLU A O 1
ATOM 3031 N N . ALA A 1 411 ? -5.694 -8.343 -1.725 1.00 29.54 411 ALA A N 1
ATOM 3032 C CA . ALA A 1 411 ? -5.982 -7.509 -0.569 1.00 28.18 411 ALA A CA 1
ATOM 3033 C C . ALA A 1 411 ? -5.820 -8.318 0.707 1.00 33.45 411 ALA A C 1
ATOM 3034 O O . ALA A 1 411 ? -5.244 -7.841 1.691 1.00 31.68 411 ALA A O 1
ATOM 3036 N N . ILE A 1 412 ? -6.282 -9.563 0.696 1.00 32.23 412 ILE A N 1
ATOM 3037 C CA . ILE A 1 412 ? -6.192 -10.366 1.906 1.00 31.80 412 ILE A CA 1
ATOM 3038 C C . ILE A 1 412 ? -4.744 -10.740 2.196 1.00 31.66 412 ILE A C 1
ATOM 3039 O O . ILE A 1 412 ? -4.288 -10.662 3.342 1.00 29.21 412 ILE A O 1
ATOM 3044 N N . ALA A 1 413 ? -3.980 -11.089 1.158 1.00 31.79 413 ALA A N 1
ATOM 3045 C CA . ALA A 1 413 ? -2.578 -11.425 1.367 1.00 29.52 413 ALA A CA 1
ATOM 3046 C C . ALA A 1 413 ? -1.802 -10.220 1.867 1.00 30.50 413 ALA A C 1
ATOM 3047 O O . ALA A 1 413 ? -0.964 -10.344 2.767 1.00 29.12 413 ALA A O 1
ATOM 3049 N N . ILE A 1 414 ? -2.057 -9.044 1.291 1.00 26.84 414 ILE A N 1
ATOM 3050 C CA . ILE A 1 414 ? -1.417 -7.830 1.791 1.00 29.80 414 ILE A CA 1
ATOM 3051 C C . ILE A 1 414 ? -1.832 -7.568 3.234 1.00 30.16 414 ILE A C 1
ATOM 3052 O O . ILE A 1 414 ? -0.990 -7.302 4.101 1.00 30.79 414 ILE A O 1
ATOM 3057 N N . ALA A 1 415 ? -3.139 -7.637 3.507 1.00 28.95 415 ALA A N 1
ATOM 3058 C CA . ALA A 1 415 ? -3.646 -7.377 4.850 1.00 28.72 415 ALA A CA 1
ATOM 3059 C C . ALA A 1 415 ? -3.018 -8.318 5.869 1.00 32.40 415 ALA A C 1
ATOM 3060 O O . ALA A 1 415 ? -2.662 -7.899 6.979 1.00 28.73 415 ALA A O 1
ATOM 3062 N N . ASN A 1 416 ? -2.861 -9.589 5.496 1.00 29.32 416 ASN A N 1
ATOM 3063 C CA . ASN A 1 416 ? -2.270 -10.610 6.346 1.00 33.48 416 ASN A CA 1
ATOM 3064 C C . ASN A 1 416 ? -0.760 -10.562 6.358 1.00 28.89 416 ASN A C 1
ATOM 3065 O O . ASN A 1 416 ? -0.147 -11.314 7.124 1.00 29.40 416 ASN A O 1
ATOM 3070 N N . ASP A 1 417 ? -0.144 -9.730 5.515 1.00 29.88 417 ASP A N 1
ATOM 3071 C CA . ASP A 1 417 ? 1.316 -9.689 5.418 1.00 29.28 417 ASP A CA 1
ATOM 3072 C C . ASP A 1 417 ? 1.870 -8.874 6.595 1.00 33.23 417 ASP A C 1
ATOM 3073 O O . ASP A 1 417 ? 2.346 -7.741 6.464 1.00 33.90 417 ASP A O 1
ATOM 3078 N N . THR A 1 418 ? 1.810 -9.485 7.775 1.00 30.29 418 THR A N 1
ATOM 3079 C CA . THR A 1 418 ? 2.278 -8.834 8.993 1.00 33.28 418 THR A CA 1
ATOM 3080 C C . THR A 1 418 ? 2.477 -9.892 10.074 1.00 31.96 418 THR A C 1
ATOM 3081 O O . THR A 1 418 ? 1.816 -10.930 10.052 1.00 32.99 418 THR A O 1
ATOM 3085 N N . VAL A 1 419 ? 3.405 -9.651 11.006 1.00 29.61 419 VAL A N 1
ATOM 3086 C CA . VAL A 1 419 ? 3.445 -10.520 12.183 1.00 33.53 419 VAL A CA 1
ATOM 3087 C C . VAL A 1 419 ? 2.296 -10.264 13.126 1.00 30.04 419 VAL A C 1
ATOM 3088 O O . VAL A 1 419 ? 2.080 -11.045 14.051 1.00 29.97 419 VAL A O 1
ATOM 3092 N N . TYR A 1 420 ? 1.588 -9.171 12.933 1.00 27.99 420 TYR A N 1
ATOM 3093 C CA . TYR A 1 420 ? 0.551 -8.760 13.846 1.00 27.78 420 TYR A CA 1
ATOM 3094 C C . TYR A 1 420 ? -0.790 -9.322 13.409 1.00 29.59 420 TYR A C 1
ATOM 3095 O O . TYR A 1 420 ? -0.913 -10.064 12.430 1.00 32.07 420 TYR A O 1
ATOM 3104 N N . GLY A 1 421 ? -1.810 -8.978 14.166 1.00 26.94 421 GLY A N 1
ATOM 3105 C CA . GLY A 1 421 ? -3.131 -9.449 13.835 1.00 27.29 421 GLY A CA 1
ATOM 3106 C C . GLY A 1 421 ? -4.105 -8.881 14.824 1.00 25.08 421 GLY A C 1
ATOM 3107 O O . GLY A 1 421 ? -4.980 -9.578 15.329 1.00 26.41 421 GLY A O 1
ATOM 3108 N N . LEU A 1 422 ? -3.922 -7.612 15.154 1.00 27.98 422 LEU A N 1
ATOM 3109 C CA . LEU A 1 422 ? -4.788 -7.018 16.154 1.00 26.35 422 LEU A CA 1
ATOM 3110 C C . LEU A 1 422 ? -6.127 -6.634 15.553 1.00 28.26 422 LEU A C 1
ATOM 3111 O O . LEU A 1 422 ? -7.185 -7.001 16.073 1.00 27.94 422 LEU A O 1
ATOM 3116 N N . ALA A 1 423 ? -6.092 -5.850 14.487 1.00 26.78 423 ALA A N 1
ATOM 3117 C CA . ALA A 1 423 ? -7.287 -5.207 13.988 1.00 26.19 423 ALA A CA 1
ATOM 3118 C C . ALA A 1 423 ? -7.250 -5.210 12.477 1.00 29.96 423 ALA A C 1
ATOM 3119 O O . ALA A 1 423 ? -6.194 -5.329 11.855 1.00 28.91 423 ALA A O 1
ATOM 3121 N N . ALA A 1 424 ? -8.424 -5.054 11.894 1.00 27.33 424 ALA A N 1
ATOM 3122 C CA . ALA A 1 424 ? -8.510 -4.924 10.457 1.00 31.29 424 ALA A CA 1
ATOM 3123 C C . ALA A 1 424 ? -9.819 -4.239 10.148 1.00 27.76 424 ALA A C 1
ATOM 3124 O O . ALA A 1 424 ? -10.790 -4.345 10.903 1.00 30.44 424 ALA A O 1
ATOM 3126 N N . SER A 1 425 ? -9.838 -3.559 9.019 1.00 32.14 425 SER A N 1
ATOM 3127 C CA . SER A 1 425 ? -11.016 -2.844 8.565 1.00 29.34 425 SER A CA 1
ATOM 3128 C C . SER A 1 425 ? -11.183 -3.186 7.095 1.00 31.24 425 SER A C 1
ATOM 3129 O O . SER A 1 425 ? -10.197 -3.233 6.355 1.00 31.83 425 SER A O 1
ATOM 3132 N N . VAL A 1 426 ? -12.401 -3.482 6.678 1.00 31.35 426 VAL A N 1
ATOM 3133 C CA . VAL A 1 426 ? -12.669 -3.718 5.269 1.00 30.14 426 VAL A CA 1
ATOM 3134 C C . VAL A 1 426 ? -13.796 -2.793 4.863 1.00 28.00 426 VAL A C 1
ATOM 3135 O O . VAL A 1 426 ? -14.809 -2.681 5.564 1.00 25.64 426 VAL A O 1
ATOM 3139 N N . TRP A 1 427 ? -13.606 -2.114 3.749 1.00 29.51 427 TRP A N 1
ATOM 3140 C CA . TRP A 1 427 ? -14.580 -1.159 3.249 1.00 29.88 427 TRP A CA 1
ATOM 3141 C C . TRP A 1 427 ? -15.038 -1.686 1.904 1.00 26.38 427 TRP A C 1
ATOM 3142 O O . TRP A 1 427 ? -14.250 -1.783 0.957 1.00 30.95 427 TRP A O 1
ATOM 3153 N N . SER A 1 428 ? -16.294 -2.083 1.848 1.00 25.92 428 SER A N 1
ATOM 3154 C CA . SER A 1 428 ? -16.874 -2.625 0.632 1.00 30.00 428 SER A CA 1
ATOM 3155 C C . SER A 1 428 ? -18.364 -2.747 0.860 1.00 33.37 428 SER A C 1
ATOM 3156 O O . SER A 1 428 ? -18.798 -3.166 1.937 1.00 29.97 428 SER A O 1
ATOM 3159 N N . LYS A 1 429 ? -19.139 -2.367 -0.145 1.00 31.98 429 LYS A N 1
ATOM 3160 C CA . LYS A 1 429 ? -20.558 -2.654 -0.091 1.00 33.50 429 LYS A CA 1
ATOM 3161 C C . LYS A 1 429 ? -20.852 -4.083 -0.502 1.00 30.04 429 LYS A C 1
ATOM 3162 O O . LYS A 1 429 ? -21.963 -4.574 -0.282 1.00 34.91 429 LYS A O 1
ATOM 3168 N N . ASP A 1 430 ? -19.875 -4.777 -1.051 1.00 32.53 430 ASP A N 1
ATOM 3169 C CA . ASP A 1 430 ? -20.108 -6.125 -1.529 1.00 34.05 430 ASP A CA 1
ATOM 3170 C C . ASP A 1 430 ? -20.019 -7.089 -0.358 1.00 33.96 430 ASP A C 1
ATOM 3171 O O . ASP A 1 430 ? -18.970 -7.194 0.290 1.00 29.87 430 ASP A O 1
ATOM 3176 N N . ILE A 1 431 ? -21.123 -7.784 -0.085 1.00 33.20 431 ILE A N 1
ATOM 3177 C CA . ILE A 1 431 ? -21.163 -8.681 1.063 1.00 30.38 431 ILE A CA 1
ATOM 3178 C C . ILE A 1 431 ? -20.090 -9.768 0.948 1.00 34.76 431 ILE A C 1
ATOM 3179 O O . ILE A 1 431 ? -19.466 -10.147 1.946 1.00 30.92 431 ILE A O 1
ATOM 3184 N N . ASP A 1 432 ? -19.835 -10.266 -0.265 1.00 32.07 432 ASP A N 1
ATOM 3185 C CA . ASP A 1 432 ? -18.857 -11.345 -0.422 1.00 34.29 432 ASP A CA 1
ATOM 3186 C C . ASP A 1 432 ? -17.441 -10.860 -0.158 1.00 29.46 432 ASP A C 1
ATOM 3187 O O . ASP A 1 432 ? -16.663 -11.539 0.514 1.00 30.15 432 ASP A O 1
ATOM 3192 N N . LYS A 1 433 ? -17.078 -9.702 -0.707 1.00 31.36 433 LYS A N 1
ATOM 3193 C CA . LYS A 1 433 ? -15.767 -9.145 -0.410 1.00 30.07 433 LYS A CA 1
ATOM 3194 C C . LYS A 1 433 ? -15.643 -8.851 1.077 1.00 30.90 433 LYS A C 1
ATOM 3195 O O . LYS A 1 433 ? -14.648 -9.219 1.711 1.00 27.63 433 LYS A O 1
ATOM 3201 N N . ALA A 1 434 ? -16.666 -8.213 1.655 1.00 28.36 434 ALA A N 1
ATOM 3202 C CA . ALA A 1 434 ? -16.645 -7.918 3.083 1.00 31.32 434 ALA A CA 1
ATOM 3203 C C . ALA A 1 434 ? -16.474 -9.196 3.893 1.00 31.69 434 ALA A C 1
ATOM 3204 O O . ALA A 1 434 ? -15.659 -9.256 4.823 1.00 30.02 434 ALA A O 1
ATOM 3206 N N . LEU A 1 435 ? -17.240 -10.229 3.557 1.00 27.93 435 LEU A N 1
ATOM 3207 C CA . LEU A 1 435 ? -17.147 -11.466 4.317 1.00 27.28 435 LEU A CA 1
ATOM 3208 C C . LEU A 1 435 ? -15.833 -12.175 4.051 1.00 30.03 435 LEU A C 1
ATOM 3209 O O . LEU A 1 435 ? -15.240 -12.746 4.966 1.00 34.53 435 LEU A O 1
ATOM 3214 N N . ALA A 1 436 ? -15.360 -12.161 2.808 1.00 26.11 436 ALA A N 1
ATOM 3215 C CA . ALA A 1 436 ? -14.094 -12.817 2.520 1.00 28.05 436 ALA A CA 1
ATOM 3216 C C . ALA A 1 436 ? -12.960 -12.174 3.311 1.00 29.31 436 ALA A C 1
ATOM 3217 O O . ALA A 1 436 ? -12.155 -12.865 3.943 1.00 32.50 436 ALA A O 1
ATOM 3219 N N . VAL A 1 437 ? -12.863 -10.848 3.266 1.00 29.66 437 VAL A N 1
ATOM 3220 C CA . VAL A 1 437 ? -11.804 -10.167 4.002 1.00 32.27 437 VAL A CA 1
ATOM 3221 C C . VAL A 1 437 ? -11.967 -10.401 5.499 1.00 28.69 437 VAL A C 1
ATOM 3222 O O . VAL A 1 437 ? -11.006 -10.724 6.206 1.00 29.39 437 VAL A O 1
ATOM 3226 N N . THR A 1 438 ? -13.195 -10.266 5.993 1.00 28.02 438 THR A N 1
ATOM 3227 C CA . THR A 1 438 ? -13.448 -10.440 7.410 1.00 25.40 438 THR A CA 1
ATOM 3228 C C . THR A 1 438 ? -13.022 -11.821 7.862 1.00 29.16 438 THR A C 1
ATOM 3229 O O . THR A 1 438 ? -12.362 -11.972 8.893 1.00 31.08 438 THR A O 1
ATOM 3233 N N . ARG A 1 439 ? -13.388 -12.842 7.100 1.00 27.17 439 ARG A N 1
ATOM 3234 C CA . ARG A 1 439 ? -13.100 -14.205 7.505 1.00 25.91 439 ARG A CA 1
ATOM 3235 C C . ARG A 1 439 ? -11.668 -14.613 7.219 1.00 28.63 439 ARG A C 1
ATOM 3236 O O . ARG A 1 439 ? -11.152 -15.521 7.879 1.00 31.03 439 ARG A O 1
ATOM 3244 N N . ARG A 1 440 ? -11.001 -13.973 6.270 1.00 28.98 440 ARG A N 1
ATOM 3245 C CA . ARG A 1 440 ? -9.702 -14.466 5.862 1.00 26.88 440 ARG A CA 1
ATOM 3246 C C . ARG A 1 440 ? -8.538 -13.618 6.341 1.00 26.94 440 ARG A C 1
ATOM 3247 O O . ARG A 1 440 ? -7.392 -14.065 6.240 1.00 31.71 440 ARG A O 1
ATOM 3255 N N . VAL A 1 441 ? -8.778 -12.439 6.880 1.00 26.39 441 VAL A N 1
ATOM 3256 C CA . VAL A 1 441 ? -7.690 -11.632 7.415 1.00 29.58 441 VAL A CA 1
ATOM 3257 C C . VAL A 1 441 ? -7.533 -11.928 8.895 1.00 26.68 441 VAL A C 1
ATOM 3258 O O . VAL A 1 441 ? -8.500 -11.845 9.662 1.00 26.76 441 VAL A O 1
ATOM 3262 N N . ARG A 1 442 ? -6.303 -12.235 9.302 1.00 26.14 442 ARG A N 1
ATOM 3263 C CA . ARG A 1 442 ? -6.015 -12.692 10.662 1.00 31.13 442 ARG A CA 1
ATOM 3264 C C . ARG A 1 442 ? -5.890 -11.508 11.618 1.00 27.28 442 ARG A C 1
ATOM 3265 O O . ARG A 1 442 ? -4.804 -11.087 12.013 1.00 27.56 442 ARG A O 1
ATOM 3273 N N . ALA A 1 443 ? -7.036 -10.973 12.014 1.00 26.72 443 ALA A N 1
ATOM 3274 C CA . ALA A 1 443 ? -7.076 -9.884 12.979 1.00 25.77 443 ALA A CA 1
ATOM 3275 C C . ALA A 1 443 ? -8.181 -10.167 13.982 1.00 25.78 443 ALA A C 1
ATOM 3276 O O . ALA A 1 443 ? -9.233 -10.691 13.609 1.00 27.49 443 ALA A O 1
ATOM 3278 N N . GLY A 1 444 ? -7.945 -9.827 15.255 1.00 24.31 444 GLY A N 1
ATOM 3279 C CA . GLY A 1 444 ? -8.930 -10.132 16.285 1.00 23.42 444 GLY A CA 1
ATOM 3280 C C . GLY A 1 444 ? -10.095 -9.167 16.354 1.00 26.91 444 GLY A C 1
ATOM 3281 O O . GLY A 1 444 ? -11.168 -9.526 16.855 1.00 23.63 444 GLY A O 1
ATOM 3282 N N . ARG A 1 445 ? -9.918 -7.953 15.866 1.00 26.84 445 ARG A N 1
ATOM 3283 C CA . ARG A 1 445 ? -10.983 -6.956 15.880 1.00 28.70 445 ARG A CA 1
ATOM 3284 C C . ARG A 1 445 ? -11.177 -6.487 14.451 1.00 28.88 445 ARG A C 1
ATOM 3285 O O . ARG A 1 445 ? -10.283 -5.865 13.873 1.00 30.27 445 ARG A O 1
ATOM 3293 N N . PHE A 1 446 ? -12.335 -6.817 13.900 1.00 29.64 446 PHE A N 1
ATOM 3294 C CA . PHE A 1 446 ? -12.629 -6.477 12.494 1.00 27.83 446 PHE A CA 1
ATOM 3295 C C . PHE A 1 446 ? -13.732 -5.434 12.415 1.00 23.14 446 PHE A C 1
ATOM 3296 O O . PHE A 1 446 ? -14.706 -5.525 13.157 1.00 25.63 446 PHE A O 1
ATOM 3304 N N . TRP A 1 447 ? -13.532 -4.450 11.552 1.00 26.72 447 TRP A N 1
ATOM 3305 C CA . TRP A 1 447 ? -14.552 -3.459 11.283 1.00 26.69 447 TRP A CA 1
ATOM 3306 C C . TRP A 1 447 ? -14.910 -3.539 9.812 1.00 27.70 447 TRP A C 1
ATOM 3307 O O . TRP A 1 447 ? -14.027 -3.543 8.948 1.00 31.95 447 TRP A O 1
ATOM 3318 N N . VAL A 1 448 ? -16.198 -3.656 9.534 1.00 27.47 448 VAL A N 1
ATOM 3319 C CA . VAL A 1 448 ? -16.693 -3.700 8.171 1.00 27.62 448 VAL A CA 1
ATOM 3320 C C . VAL A 1 448 ? -17.471 -2.417 7.945 1.00 27.45 448 VAL A C 1
ATOM 3321 O O . VAL A 1 448 ? -18.493 -2.177 8.603 1.00 24.99 448 VAL A O 1
ATOM 3325 N N . ASN A 1 449 ? -16.973 -1.596 7.016 1.00 26.02 449 ASN A N 1
ATOM 3326 C CA . ASN A 1 449 ? -17.566 -0.296 6.692 1.00 31.96 449 ASN A CA 1
ATOM 3327 C C . ASN A 1 449 ? -17.685 0.569 7.933 1.00 30.99 449 ASN A C 1
ATOM 3328 O O . ASN A 1 449 ? -18.669 1.283 8.133 1.00 38.34 449 ASN A O 1
ATOM 3333 N N . THR A 1 450 ? -16.692 0.448 8.794 1.00 28.30 450 THR A N 1
ATOM 3334 C CA . THR A 1 450 ? -16.577 1.245 9.999 1.00 28.96 450 THR A CA 1
ATOM 3335 C C . THR A 1 450 ? -15.128 1.135 10.444 1.00 31.63 450 THR A C 1
ATOM 3336 O O . THR A 1 450 ? -14.323 0.435 9.824 1.00 30.23 450 THR A O 1
ATOM 3340 N N . ILE A 1 451 ? -14.801 1.825 11.524 1.00 29.61 451 ILE A N 1
ATOM 3341 C CA . ILE A 1 451 ? -13.481 1.718 12.122 1.00 31.14 451 ILE A CA 1
ATOM 3342 C C . ILE A 1 451 ? -13.648 2.036 13.590 1.00 30.99 451 ILE A C 1
ATOM 3343 O O . ILE A 1 451 ? -14.357 2.978 13.944 1.00 32.39 451 ILE A O 1
ATOM 3348 N N . MET A 1 452 ? -13.037 1.220 14.442 1.00 31.27 452 MET A N 1
ATOM 3349 C CA . MET A 1 452 ? -12.966 1.490 15.879 1.00 37.38 452 MET A CA 1
ATOM 3350 C C . MET A 1 452 ? -14.340 1.745 16.494 1.00 33.70 452 MET A C 1
ATOM 3351 O O . MET A 1 452 ? -14.538 2.663 17.289 1.00 34.24 452 MET A O 1
ATOM 3356 N N . SER A 1 453 ? -15.304 0.935 16.105 1.00 29.15 453 SER A N 1
ATOM 3357 C CA . SER A 1 453 ? -16.645 1.027 16.637 1.00 30.80 453 SER A CA 1
ATOM 3358 C C . SER A 1 453 ? -16.947 -0.276 17.361 1.00 28.97 453 SER A C 1
ATOM 3359 O O . SER A 1 453 ? -16.194 -1.245 17.287 1.00 33.83 453 SER A O 1
ATOM 3362 N N . GLY A 1 454 ? -18.053 -0.284 18.075 1.00 30.23 454 GLY A N 1
ATOM 3363 C CA . GLY A 1 454 ? -18.430 -1.431 18.867 1.00 34.53 454 GLY A CA 1
ATOM 3364 C C . GLY A 1 454 ? -17.931 -1.228 20.279 1.00 34.70 454 GLY A C 1
ATOM 3365 O O . GLY A 1 454 ? -16.745 -0.978 20.509 1.00 42.71 454 GLY A O 1
ATOM 3366 N N . GLY A 1 455 ? -18.835 -1.377 21.231 1.00 36.14 455 GLY A N 1
ATOM 3367 C CA . GLY A 1 455 ? -18.534 -1.216 22.625 1.00 32.38 455 GLY A CA 1
ATOM 3368 C C . GLY A 1 455 ? -18.006 -2.479 23.248 1.00 31.42 455 GLY A C 1
ATOM 3369 O O . GLY A 1 455 ? -17.629 -3.435 22.569 1.00 27.95 455 GLY A O 1
ATOM 3370 N N . PRO A 1 456 ? -17.978 -2.497 24.565 1.00 31.87 456 PRO A N 1
ATOM 3371 C CA . PRO A 1 456 ? -17.364 -3.611 25.290 1.00 28.39 456 PRO A CA 1
ATOM 3372 C C . PRO A 1 456 ? -18.190 -4.888 25.311 1.00 29.35 456 PRO A C 1
ATOM 3373 O O . PRO A 1 456 ? -17.838 -5.820 26.040 1.00 31.98 456 PRO A O 1
ATOM 3377 N N . GLU A 1 457 ? -19.276 -4.955 24.536 1.00 25.78 457 GLU A N 1
ATOM 3378 C CA . GLU A 1 457 ? -20.053 -6.187 24.479 1.00 27.17 457 GLU A CA 1
ATOM 3379 C C . GLU A 1 457 ? -19.232 -7.322 23.904 1.00 31.12 457 GLU A C 1
ATOM 3380 O O . GLU A 1 457 ? -19.443 -8.493 24.248 1.00 34.16 457 GLU A O 1
ATOM 3386 N N . THR A 1 458 ? -18.300 -6.998 23.073 1.00 29.47 458 THR A N 1
ATOM 3387 C CA . THR A 1 458 ? -17.572 -7.967 22.316 1.00 27.71 458 THR A CA 1
ATOM 3388 C C . THR A 1 458 ? -16.156 -8.090 22.843 1.00 28.67 458 THR A C 1
ATOM 3389 O O . THR A 1 458 ? -15.593 -7.124 23.369 1.00 28.62 458 THR A O 1
ATOM 3393 N N . PRO A 1 459 ? -15.560 -9.269 22.727 1.00 31.79 459 PRO A N 1
ATOM 3394 C CA . PRO A 1 459 ? -14.150 -9.416 23.090 1.00 27.96 459 PRO A CA 1
ATOM 3395 C C . PRO A 1 459 ? -13.271 -8.674 22.103 1.00 29.85 459 PRO A C 1
ATOM 3396 O O . PRO A 1 459 ? -13.611 -8.489 20.929 1.00 30.99 459 PRO A O 1
ATOM 3400 N N . LEU A 1 460 ? -12.129 -8.243 22.590 1.00 28.50 460 LEU A N 1
ATOM 3401 C CA . LEU A 1 460 ? -11.135 -7.631 21.738 1.00 24.19 460 LEU A CA 1
ATOM 3402 C C . LEU A 1 460 ? -9.795 -8.285 22.020 1.00 27.87 460 LEU A C 1
ATOM 3403 O O . LEU A 1 460 ? -9.507 -8.693 23.150 1.00 25.44 460 LEU A O 1
ATOM 3408 N N . GLY A 1 461 ? -8.965 -8.348 20.996 1.00 26.63 461 GLY A N 1
ATOM 3409 C CA . GLY A 1 461 ? -7.658 -8.948 21.145 1.00 28.35 461 GLY A CA 1
ATOM 3410 C C . GLY A 1 461 ? -7.079 -9.216 19.779 1.00 28.26 461 GLY A C 1
ATOM 3411 O O . GLY A 1 461 ? -7.668 -8.875 18.750 1.00 26.54 461 GLY A O 1
ATOM 3412 N N . GLY A 1 462 ? -5.908 -9.840 19.789 1.00 25.56 462 GLY A N 1
ATOM 3413 C CA . GLY A 1 462 ? -5.207 -9.984 18.535 1.00 27.09 462 GLY A CA 1
ATOM 3414 C C . GLY A 1 462 ? -4.935 -11.413 18.129 1.00 28.61 462 GLY A C 1
ATOM 3415 O O . GLY A 1 462 ? -4.988 -12.340 18.948 1.00 27.72 462 GLY A O 1
ATOM 3416 N N . PHE A 1 463 ? -4.668 -11.597 16.842 1.00 28.02 463 PHE A N 1
ATOM 3417 C CA . PHE A 1 463 ? -4.033 -12.814 16.379 1.00 26.15 463 PHE A CA 1
ATOM 3418 C C . PHE A 1 463 ? -2.532 -12.619 16.461 1.00 24.30 463 PHE A C 1
ATOM 3419 O O . PHE A 1 463 ? -2.043 -11.495 16.589 1.00 22.74 463 PHE A O 1
ATOM 3427 N N . LYS A 1 464 ? -1.804 -13.724 16.324 1.00 23.20 464 LYS A N 1
ATOM 3428 C CA . LYS A 1 464 ? -0.362 -13.710 16.042 1.00 28.00 464 LYS A CA 1
ATOM 3429 C C . LYS A 1 464 ? 0.359 -12.890 17.110 1.00 25.76 464 LYS A C 1
ATOM 3430 O O . LYS A 1 464 ? 0.136 -13.115 18.305 1.00 28.25 464 LYS A O 1
ATOM 3436 N N . GLN A 1 465 ? 1.231 -11.963 16.746 1.00 31.53 465 GLN A N 1
ATOM 3437 C CA . GLN A 1 465 ? 2.037 -11.247 17.717 1.00 27.35 465 GLN A CA 1
ATOM 3438 C C . GLN A 1 465 ? 1.316 -10.044 18.284 1.00 28.26 465 GLN A C 1
ATOM 3439 O O . GLN A 1 465 ? 1.925 -9.245 19.002 1.00 27.60 465 GLN A O 1
ATOM 3445 N N . SER A 1 466 ? 0.031 -9.905 17.996 1.00 25.63 466 SER A N 1
ATOM 3446 C CA . SER A 1 466 ? -0.721 -8.794 18.553 1.00 27.70 466 SER A CA 1
ATOM 3447 C C . SER A 1 466 ? -1.272 -9.097 19.929 1.00 28.30 466 SER A C 1
ATOM 3448 O O . SER A 1 466 ? -1.822 -8.197 20.567 1.00 26.25 466 SER A O 1
ATOM 3451 N N . GLY A 1 467 ? -1.122 -10.317 20.414 1.00 28.80 467 GLY A N 1
ATOM 3452 C CA . GLY A 1 467 ? -1.403 -10.566 21.812 1.00 29.26 467 GLY A CA 1
ATOM 3453 C C . GLY A 1 467 ? -1.920 -11.967 22.047 1.00 27.61 467 GLY A C 1
ATOM 3454 O O . GLY A 1 467 ? -1.965 -12.802 21.154 1.00 24.38 467 GLY A O 1
ATOM 3455 N N . TRP A 1 468 ? -2.260 -12.203 23.303 1.00 25.33 468 TRP A N 1
ATOM 3456 C CA . TRP A 1 468 ? -2.858 -13.432 23.789 1.00 24.59 468 TRP A CA 1
ATOM 3457 C C . TRP A 1 468 ? -4.137 -13.087 24.525 1.00 29.18 468 TRP A C 1
ATOM 3458 O O . TRP A 1 468 ? -4.180 -12.119 25.299 1.00 24.74 468 TRP A O 1
ATOM 3469 N N . GLY A 1 469 ? -5.150 -13.913 24.330 1.00 26.04 469 GLY A N 1
ATOM 3470 C CA . GLY A 1 469 ? -6.367 -13.744 25.063 1.00 23.31 469 GLY A CA 1
ATOM 3471 C C . GLY A 1 469 ? -7.211 -12.640 24.480 1.00 28.10 469 GLY A C 1
ATOM 3472 O O . GLY A 1 469 ? -6.860 -11.963 23.509 1.00 27.85 469 GLY A O 1
ATOM 3473 N N . ARG A 1 470 ? -8.363 -12.462 25.099 1.00 25.84 470 ARG A N 1
ATOM 3474 C CA . ARG A 1 470 ? -9.297 -11.439 24.692 1.00 25.14 470 ARG A CA 1
ATOM 3475 C C . ARG A 1 470 ? -9.687 -10.611 25.904 1.00 28.02 470 ARG A C 1
ATOM 3476 O O . ARG A 1 470 ? -9.619 -11.067 27.044 1.00 29.42 470 ARG A O 1
ATOM 3484 N N . GLU A 1 471 ? -10.097 -9.380 25.646 1.00 29.24 471 GLU A N 1
ATOM 3485 C CA . GLU A 1 471 ? -10.491 -8.458 26.692 1.00 27.44 471 GLU A CA 1
ATOM 3486 C C . GLU A 1 471 ? -11.894 -7.973 26.368 1.00 26.18 471 GLU A C 1
ATOM 3487 O O . GLU A 1 471 ? -12.332 -8.039 25.220 1.00 29.23 471 GLU A O 1
ATOM 3493 N N . ALA A 1 472 ? -12.586 -7.470 27.392 1.00 27.32 472 ALA A N 1
ATOM 3494 C CA . ALA A 1 472 ? -13.974 -7.017 27.299 1.00 24.48 472 ALA A CA 1
ATOM 3495 C C . ALA A 1 472 ? -14.932 -8.128 26.896 1.00 28.17 472 ALA A C 1
ATOM 3496 O O . ALA A 1 472 ? -14.533 -9.289 26.733 1.00 30.86 472 ALA A O 1
ATOM 3498 N N . GLY A 1 473 ? -16.202 -7.776 26.728 1.00 28.87 473 GLY A N 1
ATOM 3499 C CA . GLY A 1 473 ? -17.217 -8.797 26.591 1.00 28.03 473 GLY A CA 1
ATOM 3500 C C . GLY A 1 473 ? -17.278 -9.660 27.849 1.00 30.87 473 GLY A C 1
ATOM 3501 O O . GLY A 1 473 ? -16.640 -9.401 28.873 1.00 26.58 473 GLY A O 1
ATOM 3502 N N . LEU A 1 474 ? -18.099 -10.701 27.754 1.00 28.46 474 LEU A N 1
ATOM 3503 C CA . LEU A 1 474 ? -18.034 -11.741 28.763 1.00 30.90 474 LEU A CA 1
ATOM 3504 C C . LEU A 1 474 ? -16.690 -12.444 28.709 1.00 32.24 474 LEU A C 1
ATOM 3505 O O . LEU A 1 474 ? -16.137 -12.807 29.756 1.00 31.09 474 LEU A O 1
ATOM 3510 N N . TYR A 1 475 ? -16.136 -12.592 27.498 1.00 30.74 475 TYR A N 1
ATOM 3511 C CA . TYR A 1 475 ? -14.824 -13.207 27.300 1.00 33.40 475 TYR A CA 1
ATOM 3512 C C . TYR A 1 475 ? -13.755 -12.585 28.180 1.00 29.92 475 TYR A C 1
ATOM 3513 O O . TYR A 1 475 ? -12.981 -13.295 28.829 1.00 33.23 475 TYR A O 1
ATOM 3522 N N . GLY A 1 476 ? -13.666 -11.254 28.170 1.00 28.70 476 GLY A N 1
ATOM 3523 C CA . GLY A 1 476 ? -12.637 -10.593 28.944 1.00 28.10 476 GLY A CA 1
ATOM 3524 C C . GLY A 1 476 ? -12.789 -10.845 30.427 1.00 30.55 476 GLY A C 1
ATOM 3525 O O . GLY A 1 476 ? -11.802 -10.913 31.153 1.00 29.85 476 GLY A O 1
ATOM 3526 N N . VAL A 1 477 ? -14.027 -10.974 30.900 1.00 26.70 477 VAL A N 1
ATOM 3527 C CA . VAL A 1 477 ? -14.229 -11.392 32.276 1.00 24.95 477 VAL A CA 1
ATOM 3528 C C . VAL A 1 477 ? -13.797 -12.844 32.457 1.00 29.86 477 VAL A C 1
ATOM 3529 O O . VAL A 1 477 ? -13.178 -13.197 33.467 1.00 22.79 477 VAL A O 1
ATOM 3533 N N . GLU A 1 478 ? -14.136 -13.715 31.496 1.00 23.93 478 GLU A N 1
ATOM 3534 C CA . GLU A 1 478 ? -13.735 -15.110 31.619 1.00 26.96 478 GLU A CA 1
ATOM 3535 C C . GLU A 1 478 ? -12.225 -15.284 31.524 1.00 24.97 478 GLU A C 1
ATOM 3536 O O . GLU A 1 478 ? -11.683 -16.226 32.107 1.00 24.55 478 GLU A O 1
ATOM 3542 N N . GLU A 1 479 ? -11.534 -14.396 30.806 1.00 24.27 479 GLU A N 1
ATOM 3543 C CA . GLU A 1 479 ? -10.090 -14.544 30.620 1.00 27.14 479 GLU A CA 1
ATOM 3544 C C . GLU A 1 479 ? -9.344 -14.529 31.941 1.00 26.77 479 GLU A C 1
ATOM 3545 O O . GLU A 1 479 ? -8.283 -15.152 32.062 1.00 26.84 479 GLU A O 1
ATOM 3551 N N . TYR A 1 480 ? -9.880 -13.822 32.935 1.00 22.53 480 TYR A N 1
ATOM 3552 C CA . TYR A 1 480 ? -9.272 -13.719 34.251 1.00 26.61 480 TYR A CA 1
ATOM 3553 C C . TYR A 1 480 ? -9.935 -14.658 35.231 1.00 24.23 480 TYR A C 1
ATOM 3554 O O . TYR A 1 480 ? -9.834 -14.480 36.444 1.00 28.29 480 TYR A O 1
ATOM 3563 N N . THR A 1 481 ? -10.618 -15.653 34.721 1.00 24.18 481 THR A N 1
ATOM 3564 C CA . THR A 1 481 ? -11.139 -16.707 35.551 1.00 28.08 481 THR A CA 1
ATOM 3565 C C . THR A 1 481 ? -10.405 -17.998 35.210 1.00 30.35 481 THR A C 1
ATOM 3566 O O . THR A 1 481 ? -9.871 -18.161 34.106 1.00 27.30 481 THR A O 1
ATOM 3569 N N . GLN A 1 482 ? -10.354 -18.909 36.173 1.00 25.66 482 GLN A N 1
ATOM 3570 C CA . GLN A 1 482 ? -9.864 -20.244 35.905 1.00 26.48 482 GLN A CA 1
ATOM 3571 C C . GLN A 1 482 ? -11.057 -21.162 35.738 1.00 25.87 482 GLN A C 1
ATOM 3572 O O . GLN A 1 482 ? -12.087 -20.979 36.389 1.00 26.85 482 GLN A O 1
ATOM 3578 N N . ILE A 1 483 ? -10.925 -22.101 34.816 1.00 23.86 483 ILE A N 1
ATOM 3579 C CA . ILE A 1 483 ? -11.943 -23.094 34.546 1.00 21.44 483 ILE A CA 1
ATOM 3580 C C . ILE A 1 483 ? -11.637 -24.318 35.395 1.00 25.99 483 ILE A C 1
ATOM 3581 O O . ILE A 1 483 ? -10.514 -24.840 35.356 1.00 24.29 483 ILE A O 1
ATOM 3586 N N . LYS A 1 484 ? -12.622 -24.762 36.180 1.00 22.25 484 LYS A N 1
ATOM 3587 C CA . LYS A 1 484 ? -12.465 -25.905 37.074 1.00 24.73 484 LYS A CA 1
ATOM 3588 C C . LYS A 1 484 ? -13.523 -26.945 36.727 1.00 24.64 484 LYS A C 1
ATOM 3589 O O . LYS A 1 484 ? -14.720 -26.730 36.943 1.00 23.83 484 LYS A O 1
ATOM 3595 N N . SER A 1 485 ? -13.085 -28.054 36.162 1.00 24.73 485 SER A N 1
ATOM 3596 C CA . SER A 1 485 ? -13.983 -29.160 35.908 1.00 27.45 485 SER A CA 1
ATOM 3597 C C . SER A 1 485 ? -14.206 -29.923 37.196 1.00 27.27 485 SER A C 1
ATOM 3598 O O . SER A 1 485 ? -13.280 -30.147 37.974 1.00 24.85 485 SER A O 1
ATOM 3601 N N . VAL A 1 486 ? -15.448 -30.310 37.428 1.00 27.63 486 VAL A N 1
ATOM 3602 C CA . VAL A 1 486 ? -15.798 -31.018 38.639 1.00 26.20 486 VAL A CA 1
ATOM 3603 C C . VAL A 1 486 ? -16.634 -32.204 38.231 1.00 30.70 486 VAL A C 1
ATOM 3604 O O . VAL A 1 486 ? -17.684 -32.044 37.597 1.00 27.82 486 VAL A O 1
ATOM 3608 N N . HIS A 1 487 ? -16.177 -33.389 38.600 1.00 31.61 487 HIS A N 1
ATOM 3609 C CA . HIS A 1 487 ? -16.956 -34.593 38.410 1.00 32.24 487 HIS A CA 1
ATOM 3610 C C . HIS A 1 487 ? -17.260 -35.173 39.777 1.00 28.78 487 HIS A C 1
ATOM 3611 O O . HIS A 1 487 ? -16.362 -35.336 40.610 1.00 27.60 487 HIS A O 1
ATOM 3618 N N . ILE A 1 488 ? -18.543 -35.415 40.002 1.00 29.28 488 ILE A N 1
ATOM 3619 C CA . ILE A 1 488 ? -19.076 -35.974 41.225 1.00 27.92 488 ILE A CA 1
ATOM 3620 C C . ILE A 1 488 ? -19.658 -37.330 40.862 1.00 34.39 488 ILE A C 1
ATOM 3621 O O . ILE A 1 488 ? -20.542 -37.428 39.999 1.00 32.12 488 ILE A O 1
ATOM 3626 N N . GLU A 1 489 ? -19.159 -38.370 41.504 1.00 33.04 489 GLU A N 1
ATOM 3627 C CA . GLU A 1 489 ? -19.769 -39.672 41.384 1.00 38.51 489 GLU A CA 1
ATOM 3628 C C . GLU A 1 489 ? -20.726 -39.841 42.547 1.00 36.76 489 GLU A C 1
ATOM 3629 O O . GLU A 1 489 ? -20.349 -39.618 43.699 1.00 39.60 489 GLU A O 1
ATOM 3635 N N . THR A 1 490 ? -21.970 -40.174 42.239 1.00 39.36 490 THR A N 1
ATOM 3636 C CA . THR A 1 490 ? -22.947 -40.529 43.249 1.00 44.10 490 THR A CA 1
ATOM 3637 C C . THR A 1 490 ? -23.118 -42.042 43.240 1.00 46.20 490 THR A C 1
ATOM 3638 O O . THR A 1 490 ? -22.507 -42.756 42.442 1.00 48.71 490 THR A O 1
ATOM 3642 N N . GLY A 1 491 ? -23.931 -42.543 44.154 1.00 54.59 491 GLY A N 1
ATOM 3643 C CA . GLY A 1 491 ? -24.064 -43.987 44.152 1.00 60.46 491 GLY A CA 1
ATOM 3644 C C . GLY A 1 491 ? -22.815 -44.675 44.694 1.00 67.54 491 GLY A C 1
ATOM 3645 O O . GLY A 1 491 ? -22.007 -44.094 45.430 1.00 66.18 491 GLY A O 1
ATOM 3646 N N . LYS A 1 492 ? -22.660 -45.941 44.311 1.00 67.80 492 LYS A N 1
ATOM 3647 C CA . LYS A 1 492 ? -21.614 -46.789 44.869 1.00 65.59 492 LYS A CA 1
ATOM 3648 C C . LYS A 1 492 ? -20.403 -46.838 43.946 1.00 61.20 492 LYS A C 1
ATOM 3649 O O . LYS A 1 492 ? -20.539 -46.984 42.725 1.00 52.42 492 LYS A O 1
ATOM 3655 N N . ARG A 1 493 ? -19.216 -46.704 44.545 1.00 55.60 493 ARG A N 1
ATOM 3656 C CA . ARG A 1 493 ? -17.983 -46.803 43.777 1.00 49.84 493 ARG A CA 1
ATOM 3657 C C . ARG A 1 493 ? -17.720 -48.254 43.409 1.00 48.03 493 ARG A C 1
ATOM 3658 O O . ARG A 1 493 ? -17.756 -49.141 44.271 1.00 48.17 493 ARG A O 1
ATOM 3666 N N . SER A 1 494 ? -17.478 -48.499 42.126 1.00 45.99 494 SER A N 1
ATOM 3667 C CA . SER A 1 494 ? -16.980 -49.798 41.693 1.00 49.04 494 SER A CA 1
ATOM 3668 C C . SER A 1 494 ? -15.478 -49.822 41.951 1.00 44.72 494 SER A C 1
ATOM 3669 O O . SER A 1 494 ? -14.728 -49.029 41.376 1.00 46.85 494 SER A O 1
ATOM 3672 N N . HIS A 1 495 ? -15.042 -50.687 42.850 1.00 40.21 495 HIS A N 1
ATOM 3673 C CA . HIS A 1 495 ? -13.680 -50.579 43.333 1.00 39.27 495 HIS A CA 1
ATOM 3674 C C . HIS A 1 495 ? -12.690 -51.034 42.271 1.00 38.56 495 HIS A C 1
ATOM 3675 O O . HIS A 1 495 ? -12.921 -52.005 41.548 1.00 43.65 495 HIS A O 1
ATOM 3682 N N . TRP A 1 496 ? -11.580 -50.310 42.182 1.00 36.55 496 TRP A N 1
ATOM 3683 C CA . TRP A 1 496 ? -10.488 -50.699 41.302 1.00 38.85 496 TRP A CA 1
ATOM 3684 C C . TRP A 1 496 ? -9.815 -51.976 41.779 1.00 39.72 496 TRP A C 1
ATOM 3685 O O . TRP A 1 496 ? -9.517 -52.872 40.979 1.00 40.54 496 TRP A O 1
ATOM 3696 N N . ILE A 1 497 ? -9.582 -52.079 43.078 1.00 41.61 497 ILE A N 1
ATOM 3697 C CA . ILE A 1 497 ? -8.827 -53.173 43.664 1.00 40.38 497 ILE A CA 1
ATOM 3698 C C . ILE A 1 497 ? -9.797 -54.226 44.179 1.00 48.73 497 ILE A C 1
ATOM 3699 O O . ILE A 1 497 ? -10.764 -53.903 44.884 1.00 44.72 497 ILE A O 1
ATOM 3704 N N . SER A 1 498 ? -9.544 -55.481 43.822 1.00 55.14 498 SER A N 1
ATOM 3705 C CA . SER A 1 498 ? -10.315 -56.597 44.358 1.00 67.21 498 SER A CA 1
ATOM 3706 C C . SER A 1 498 ? -9.465 -57.411 45.340 1.00 69.02 498 SER A C 1
ATOM 3707 O O . SER A 1 498 ? -9.264 -57.006 46.491 1.00 60.91 498 SER A O 1
ATOM 3710 N N . SER B 1 9 ? 3.997 -63.065 20.766 1.00 38.20 9 SER B N 1
ATOM 3711 C CA . SER B 1 9 ? 3.501 -61.939 21.558 1.00 35.73 9 SER B CA 1
ATOM 3712 C C . SER B 1 9 ? 4.344 -60.673 21.327 1.00 38.92 9 SER B C 1
ATOM 3713 O O . SER B 1 9 ? 3.878 -59.737 20.680 1.00 37.56 9 SER B O 1
ATOM 3716 N N . LEU B 1 10 ? 5.592 -60.648 21.814 1.00 37.95 10 LEU B N 1
ATOM 3717 C CA . LEU B 1 10 ? 6.449 -59.482 21.600 1.00 34.75 10 LEU B CA 1
ATOM 3718 C C . LEU B 1 10 ? 7.095 -59.501 20.218 1.00 35.01 10 LEU B C 1
ATOM 3719 O O . LEU B 1 10 ? 7.193 -60.549 19.585 1.00 39.24 10 LEU B O 1
ATOM 3724 N N . PRO B 1 11 ? 7.489 -58.337 19.694 1.00 38.49 11 PRO B N 1
ATOM 3725 C CA . PRO B 1 11 ? 8.074 -58.324 18.353 1.00 37.82 11 PRO B CA 1
ATOM 3726 C C . PRO B 1 11 ? 9.404 -59.060 18.302 1.00 37.91 11 PRO B C 1
ATOM 3727 O O . PRO B 1 11 ? 10.283 -58.889 19.155 1.00 36.45 11 PRO B O 1
ATOM 3731 N N . LEU B 1 12 ? 9.576 -59.868 17.264 1.00 38.26 12 LEU B N 1
ATOM 3732 C CA . LEU B 1 12 ? 10.843 -60.622 17.094 1.00 40.31 12 LEU B CA 1
ATOM 3733 C C . LEU B 1 12 ? 11.922 -59.613 16.730 1.00 40.17 12 LEU B C 1
ATOM 3734 O O . LEU B 1 12 ? 13.048 -59.767 17.196 1.00 35.22 12 LEU B O 1
ATOM 3739 N N . LYS B 1 13 ? 11.578 -58.653 15.883 1.00 39.40 13 LYS B N 1
ATOM 3740 C CA . LYS B 1 13 ? 12.469 -57.553 15.580 1.00 41.52 13 LYS B CA 1
ATOM 3741 C C . LYS B 1 13 ? 11.727 -56.248 15.825 1.00 36.25 13 LYS B C 1
ATOM 3742 O O . LYS B 1 13 ? 10.514 -56.193 15.667 1.00 32.66 13 LYS B O 1
ATOM 3748 N N . PRO B 1 14 ? 12.415 -55.199 16.271 1.00 39.75 14 PRO B N 1
ATOM 3749 C CA . PRO B 1 14 ? 11.711 -53.934 16.529 1.00 31.74 14 PRO B CA 1
ATOM 3750 C C . PRO B 1 14 ? 11.082 -53.433 15.246 1.00 31.48 14 PRO B C 1
ATOM 3751 O O . PRO B 1 14 ? 11.660 -53.556 14.164 1.00 35.61 14 PRO B O 1
ATOM 3755 N N . ARG B 1 15 ? 9.873 -52.911 15.369 1.00 34.71 15 ARG B N 1
ATOM 3756 C CA . ARG B 1 15 ? 9.154 -52.367 14.229 1.00 31.48 15 ARG B CA 1
ATOM 3757 C C . ARG B 1 15 ? 9.748 -51.014 13.855 1.00 31.42 15 ARG B C 1
ATOM 3758 O O . ARG B 1 15 ? 9.843 -50.112 14.693 1.00 27.44 15 ARG B O 1
ATOM 3766 N N . GLU B 1 16 ? 10.174 -50.873 12.608 1.00 34.09 16 GLU B N 1
ATOM 3767 C CA . GLU B 1 16 ? 10.727 -49.610 12.150 1.00 34.85 16 GLU B CA 1
ATOM 3768 C C . GLU B 1 16 ? 9.587 -48.716 11.678 1.00 31.07 16 GLU B C 1
ATOM 3769 O O . GLU B 1 16 ? 8.848 -49.075 10.755 1.00 33.59 16 GLU B O 1
ATOM 3775 N N . PHE B 1 17 ? 9.431 -47.569 12.322 1.00 31.42 17 PHE B N 1
ATOM 3776 C CA . PHE B 1 17 ? 8.432 -46.602 11.902 1.00 33.07 17 PHE B CA 1
ATOM 3777 C C . PHE B 1 17 ? 9.080 -45.551 11.018 1.00 34.26 17 PHE B C 1
ATOM 3778 O O . PHE B 1 17 ? 10.289 -45.307 11.074 1.00 32.57 17 PHE B O 1
ATOM 3786 N N . GLY B 1 18 ? 8.257 -44.950 10.179 1.00 28.27 18 GLY B N 1
ATOM 3787 C CA . GLY B 1 18 ? 8.606 -43.718 9.525 1.00 28.87 18 GLY B CA 1
ATOM 3788 C C . GLY B 1 18 ? 7.973 -42.567 10.260 1.00 30.91 18 GLY B C 1
ATOM 3789 O O . GLY B 1 18 ? 7.173 -42.746 11.174 1.00 33.59 18 GLY B O 1
ATOM 3790 N N . PHE B 1 19 ? 8.348 -41.369 9.854 1.00 31.08 19 PHE B N 1
ATOM 3791 C CA . PHE B 1 19 ? 7.594 -40.211 10.280 1.00 28.39 19 PHE B CA 1
ATOM 3792 C C . PHE B 1 19 ? 6.678 -39.780 9.145 1.00 30.35 19 PHE B C 1
ATOM 3793 O O . PHE B 1 19 ? 6.703 -40.328 8.037 1.00 31.95 19 PHE B O 1
ATOM 3801 N N . PHE B 1 20 ? 5.815 -38.825 9.455 1.00 26.81 20 PHE B N 1
ATOM 3802 C CA . PHE B 1 20 ? 4.652 -38.547 8.628 1.00 29.21 20 PHE B CA 1
ATOM 3803 C C . PHE B 1 20 ? 4.532 -37.050 8.394 1.00 28.88 20 PHE B C 1
ATOM 3804 O O . PHE B 1 20 ? 4.220 -36.301 9.319 1.00 30.33 20 PHE B O 1
ATOM 3812 N N . ILE B 1 21 ? 4.802 -36.601 7.179 1.00 30.49 21 ILE B N 1
ATOM 3813 C CA . ILE B 1 21 ? 4.538 -35.220 6.815 1.00 30.19 21 ILE B CA 1
ATOM 3814 C C . ILE B 1 21 ? 3.830 -35.220 5.462 1.00 31.25 21 ILE B C 1
ATOM 3815 O O . ILE B 1 21 ? 4.188 -35.987 4.559 1.00 31.21 21 ILE B O 1
ATOM 3819 N N . ASP B 1 22 ? 2.767 -34.426 5.370 1.00 29.32 22 ASP B N 1
ATOM 3820 C CA . ASP B 1 22 ? 2.036 -34.207 4.133 1.00 31.25 22 ASP B CA 1
ATOM 3821 C C . ASP B 1 22 ? 1.513 -35.519 3.555 1.00 35.29 22 ASP B C 1
ATOM 3822 O O . ASP B 1 22 ? 1.617 -35.784 2.355 1.00 35.62 22 ASP B O 1
ATOM 3827 N N . GLY B 1 23 ? 0.949 -36.352 4.423 1.00 33.57 23 GLY B N 1
ATOM 3828 C CA . GLY B 1 23 ? 0.355 -37.583 3.969 1.00 32.45 23 GLY B CA 1
ATOM 3829 C C . GLY B 1 23 ? 1.335 -38.633 3.519 1.00 33.32 23 GLY B C 1
ATOM 3830 O O . GLY B 1 23 ? 0.903 -39.709 3.082 1.00 35.69 23 GLY B O 1
ATOM 3831 N N . GLU B 1 24 ? 2.635 -38.362 3.610 1.00 35.44 24 GLU B N 1
ATOM 3832 C CA . GLU B 1 24 ? 3.666 -39.265 3.123 1.00 34.25 24 GLU B CA 1
ATOM 3833 C C . GLU B 1 24 ? 4.382 -39.842 4.324 1.00 33.48 24 GLU B C 1
ATOM 3834 O O . GLU B 1 24 ? 4.854 -39.094 5.186 1.00 35.36 24 GLU B O 1
ATOM 3840 N N . TRP B 1 25 ? 4.493 -41.158 4.366 1.00 31.43 25 TRP B N 1
ATOM 3841 C CA . TRP B 1 25 ? 5.355 -41.772 5.349 1.00 32.10 25 TRP B CA 1
ATOM 3842 C C . TRP B 1 25 ? 6.803 -41.640 4.910 1.00 33.99 25 TRP B C 1
ATOM 3843 O O . TRP B 1 25 ? 7.168 -42.028 3.798 1.00 35.74 25 TRP B O 1
ATOM 3854 N N . ARG B 1 26 ? 7.643 -41.165 5.811 1.00 32.25 26 ARG B N 1
ATOM 3855 C CA . ARG B 1 26 ? 9.011 -40.829 5.465 1.00 32.26 26 ARG B CA 1
ATOM 3856 C C . ARG B 1 26 ? 9.924 -41.771 6.214 1.00 31.50 26 ARG B C 1
ATOM 3857 O O . ARG B 1 26 ? 9.839 -41.873 7.443 1.00 31.27 26 ARG B O 1
ATOM 3865 N N . ALA B 1 27 ? 10.789 -42.450 5.471 1.00 30.13 27 ALA B N 1
ATOM 3866 C CA . ALA B 1 27 ? 11.758 -43.325 6.089 1.00 30.99 27 ALA B CA 1
ATOM 3867 C C . ALA B 1 27 ? 12.690 -42.488 6.949 1.00 35.25 27 ALA B C 1
ATOM 3868 O O . ALA B 1 27 ? 13.021 -41.345 6.612 1.00 37.16 27 ALA B O 1
ATOM 3870 N N . GLY B 1 28 ? 13.023 -43.002 8.109 1.00 31.79 28 GLY B N 1
ATOM 3871 C CA . GLY B 1 28 ? 14.042 -42.350 8.883 1.00 35.52 28 GLY B CA 1
ATOM 3872 C C . GLY B 1 28 ? 15.428 -42.653 8.351 1.00 40.08 28 GLY B C 1
ATOM 3873 O O . GLY B 1 28 ? 15.676 -43.641 7.652 1.00 31.75 28 GLY B O 1
ATOM 3874 N N . LYS B 1 29 ? 16.353 -41.772 8.705 1.00 39.68 29 LYS B N 1
ATOM 3875 C CA . LYS B 1 29 ? 17.771 -42.027 8.532 1.00 37.49 29 LYS B CA 1
ATOM 3876 C C . LYS B 1 29 ? 18.416 -42.372 9.867 1.00 37.12 29 LYS B C 1
ATOM 3877 O O . LYS B 1 29 ? 19.041 -43.428 10.017 1.00 40.41 29 LYS B O 1
ATOM 3883 N N . ASP B 1 30 ? 18.243 -41.502 10.854 1.00 36.64 30 ASP B N 1
ATOM 3884 C CA . ASP B 1 30 ? 18.629 -41.780 12.225 1.00 37.65 30 ASP B CA 1
ATOM 3885 C C . ASP B 1 30 ? 17.419 -42.229 13.023 1.00 35.60 30 ASP B C 1
ATOM 3886 O O . ASP B 1 30 ? 16.296 -41.769 12.803 1.00 37.41 30 ASP B O 1
ATOM 3891 N N . PHE B 1 31 ? 17.664 -43.122 13.968 1.00 34.92 31 PHE B N 1
ATOM 3892 C CA . PHE B 1 31 ? 16.584 -43.791 14.657 1.00 36.27 31 PHE B CA 1
ATOM 3893 C C . PHE B 1 31 ? 16.811 -43.806 16.153 1.00 33.00 31 PHE B C 1
ATOM 3894 O O . PHE B 1 31 ? 17.936 -43.957 16.629 1.00 33.86 31 PHE B O 1
ATOM 3902 N N . PHE B 1 32 ? 15.727 -43.635 16.884 1.00 33.95 32 PHE B N 1
ATOM 3903 C CA . PHE B 1 32 ? 15.707 -43.971 18.291 1.00 32.38 32 PHE B CA 1
ATOM 3904 C C . PHE B 1 32 ? 15.274 -45.425 18.407 1.00 30.86 32 PHE B C 1
ATOM 3905 O O . PHE B 1 32 ? 14.301 -45.846 17.768 1.00 35.12 32 PHE B O 1
ATOM 3913 N N . ASP B 1 33 ? 16.030 -46.200 19.165 1.00 31.72 33 ASP B N 1
ATOM 3914 C CA . ASP B 1 33 ? 15.709 -47.595 19.405 1.00 31.02 33 ASP B CA 1
ATOM 3915 C C . ASP B 1 33 ? 14.969 -47.659 20.718 1.00 32.29 33 ASP B C 1
ATOM 3916 O O . ASP B 1 33 ? 15.535 -47.351 21.765 1.00 32.64 33 ASP B O 1
ATOM 3921 N N . ARG B 1 34 ? 13.720 -48.076 20.666 1.00 32.28 34 ARG B N 1
ATOM 3922 C CA . ARG B 1 34 ? 12.895 -48.141 21.853 1.00 29.74 34 ARG B CA 1
ATOM 3923 C C . ARG B 1 34 ? 12.767 -49.595 22.258 1.00 29.86 34 ARG B C 1
ATOM 3924 O O . ARG B 1 34 ? 12.367 -50.434 21.442 1.00 29.48 34 ARG B O 1
ATOM 3932 N N . SER B 1 35 ? 13.120 -49.889 23.503 1.00 30.87 35 SER B N 1
ATOM 3933 C CA . SER B 1 35 ? 12.869 -51.195 24.079 1.00 31.02 35 SER B CA 1
ATOM 3934 C C . SER B 1 35 ? 11.656 -51.115 24.992 1.00 32.69 35 SER B C 1
ATOM 3935 O O . SER B 1 35 ? 11.403 -50.084 25.625 1.00 31.85 35 SER B O 1
ATOM 3938 N N . SER B 1 36 ? 10.911 -52.214 25.053 1.00 30.01 36 SER B N 1
ATOM 3939 C CA . SER B 1 36 ? 9.783 -52.303 25.961 1.00 30.78 36 SER B CA 1
ATOM 3940 C C . SER B 1 36 ? 10.249 -52.003 27.378 1.00 33.50 36 SER B C 1
ATOM 3941 O O . SER B 1 36 ? 11.152 -52.690 27.884 1.00 34.41 36 SER B O 1
ATOM 3944 N N . PRO B 1 37 ? 9.692 -50.991 28.041 1.00 31.38 37 PRO B N 1
ATOM 3945 C CA . PRO B 1 37 ? 10.089 -50.745 29.435 1.00 35.87 37 PRO B CA 1
ATOM 3946 C C . PRO B 1 37 ? 9.720 -51.888 30.361 1.00 34.25 37 PRO B C 1
ATOM 3947 O O . PRO B 1 37 ? 10.360 -52.052 31.403 1.00 36.43 37 PRO B O 1
ATOM 3951 N N . ALA B 1 38 ? 8.733 -52.699 29.995 1.00 30.68 38 ALA B N 1
ATOM 3952 C CA . ALA B 1 38 ? 8.322 -53.839 30.802 1.00 38.32 38 ALA B CA 1
ATOM 3953 C C . ALA B 1 38 ? 9.076 -55.116 30.476 1.00 36.48 38 ALA B C 1
ATOM 3954 O O . ALA B 1 38 ? 9.136 -56.012 31.321 1.00 42.25 38 ALA B O 1
ATOM 3956 N N . HIS B 1 39 ? 9.644 -55.227 29.278 1.00 37.52 39 HIS B N 1
ATOM 3957 C CA . HIS B 1 39 ? 10.198 -56.488 28.819 1.00 40.88 39 HIS B CA 1
ATOM 3958 C C . HIS B 1 39 ? 11.667 -56.431 28.438 1.00 41.46 39 HIS B C 1
ATOM 3959 O O . HIS B 1 39 ? 12.257 -57.495 28.211 1.00 45.51 39 HIS B O 1
ATOM 3966 N N . ASP B 1 40 ? 12.280 -55.244 28.387 1.00 39.26 40 ASP B N 1
ATOM 3967 C CA . ASP B 1 40 ? 13.680 -55.093 27.963 1.00 39.22 40 ASP B CA 1
ATOM 3968 C C . ASP B 1 40 ? 13.940 -55.870 26.676 1.00 37.63 40 ASP B C 1
ATOM 3969 O O . ASP B 1 40 ? 14.865 -56.675 26.571 1.00 39.29 40 ASP B O 1
ATOM 3974 N N . VAL B 1 41 ? 13.046 -55.676 25.716 1.00 36.74 41 VAL B N 1
ATOM 3975 C CA . VAL B 1 41 ? 13.181 -56.230 24.377 1.00 35.54 41 VAL B CA 1
ATOM 3976 C C . VAL B 1 41 ? 13.029 -55.083 23.385 1.00 38.35 41 VAL B C 1
ATOM 3977 O O . VAL B 1 41 ? 12.170 -54.213 23.585 1.00 36.82 41 VAL B O 1
ATOM 3981 N N . PRO B 1 42 ? 13.814 -55.028 22.315 1.00 35.92 42 PRO B N 1
ATOM 3982 C CA . PRO B 1 42 ? 13.577 -53.992 21.305 1.00 34.23 42 PRO B CA 1
ATOM 3983 C C . PRO B 1 42 ? 12.173 -54.128 20.739 1.00 32.50 42 PRO B C 1
ATOM 3984 O O . PRO B 1 42 ? 11.727 -55.225 20.396 1.00 34.48 42 PRO B O 1
ATOM 3988 N N . VAL B 1 43 ? 11.456 -53.012 20.643 1.00 30.26 43 VAL B N 1
ATOM 3989 C CA . VAL B 1 43 ? 10.094 -53.039 20.141 1.00 29.02 43 VAL B CA 1
ATOM 3990 C C . VAL B 1 43 ? 9.926 -52.148 18.921 1.00 26.53 43 VAL B C 1
ATOM 3991 O O . VAL B 1 43 ? 9.229 -52.514 17.973 1.00 30.59 43 VAL B O 1
ATOM 3995 N N . THR B 1 44 ? 10.559 -50.987 18.908 1.00 26.98 44 THR B N 1
ATOM 3996 C CA . THR B 1 44 ? 10.362 -50.070 17.802 1.00 29.39 44 THR B CA 1
ATOM 3997 C C . THR B 1 44 ? 11.651 -49.331 17.482 1.00 31.65 44 THR B C 1
ATOM 3998 O O . THR B 1 44 ? 12.553 -49.194 18.315 1.00 26.61 44 THR B O 1
ATOM 4002 N N . ARG B 1 45 ? 11.688 -48.803 16.268 1.00 27.29 45 ARG B N 1
ATOM 4003 C CA . ARG B 1 45 ? 12.742 -47.917 15.824 1.00 32.03 45 ARG B CA 1
ATOM 4004 C C . ARG B 1 45 ? 12.010 -46.716 15.270 1.00 30.87 45 ARG B C 1
ATOM 4005 O O . ARG B 1 45 ? 11.120 -46.865 14.423 1.00 31.21 45 ARG B O 1
ATOM 4013 N N . ILE B 1 46 ? 12.297 -45.552 15.839 1.00 33.15 46 ILE B N 1
ATOM 4014 C CA . ILE B 1 46 ? 11.531 -44.339 15.604 1.00 29.40 46 ILE B CA 1
ATOM 4015 C C . ILE B 1 46 ? 12.471 -43.340 14.966 1.00 30.01 46 ILE B C 1
ATOM 4016 O O . ILE B 1 46 ? 13.575 -43.131 15.473 1.00 31.21 46 ILE B O 1
ATOM 4021 N N . PRO B 1 47 ? 12.103 -42.735 13.845 1.00 31.39 47 PRO B N 1
ATOM 4022 C CA . PRO B 1 47 ? 12.963 -41.731 13.227 1.00 28.74 47 PRO B CA 1
ATOM 4023 C C . PRO B 1 47 ? 13.294 -40.636 14.214 1.00 31.03 47 PRO B C 1
ATOM 4024 O O . PRO B 1 47 ? 12.440 -40.178 14.979 1.00 31.26 47 PRO B O 1
ATOM 4028 N N . ARG B 1 48 ? 14.564 -40.271 14.242 1.00 32.28 48 ARG B N 1
ATOM 4029 C CA . ARG B 1 48 ? 14.993 -39.065 14.932 1.00 37.98 48 ARG B CA 1
ATOM 4030 C C . ARG B 1 48 ? 15.044 -37.978 13.878 1.00 34.38 48 ARG B C 1
ATOM 4031 O O . ARG B 1 48 ? 16.017 -37.866 13.131 1.00 33.86 48 ARG B O 1
ATOM 4039 N N . CYS B 1 49 ? 13.987 -37.184 13.812 1.00 30.94 49 CYS B N 1
ATOM 4040 C CA . CYS B 1 49 ? 13.900 -36.214 12.744 1.00 33.04 49 CYS B CA 1
ATOM 4041 C C . CYS B 1 49 ? 14.727 -34.984 13.062 1.00 33.25 49 CYS B C 1
ATOM 4042 O O . CYS B 1 49 ? 15.186 -34.766 14.187 1.00 31.09 49 CYS B O 1
ATOM 4045 N N . THR B 1 50 ? 14.887 -34.168 12.035 1.00 33.27 50 THR B N 1
ATOM 4046 C CA . THR B 1 50 ? 15.673 -32.952 12.091 1.00 33.59 50 THR B CA 1
ATOM 4047 C C . THR B 1 50 ? 14.748 -31.742 12.158 1.00 33.39 50 THR B C 1
ATOM 4048 O O . THR B 1 50 ? 13.523 -31.850 12.032 1.00 32.90 50 THR B O 1
ATOM 4052 N N . ARG B 1 51 ? 15.352 -30.574 12.368 1.00 34.29 51 ARG B N 1
ATOM 4053 C CA . ARG B 1 51 ? 14.593 -29.335 12.299 1.00 33.36 51 ARG B CA 1
ATOM 4054 C C . ARG B 1 51 ? 14.052 -29.114 10.902 1.00 33.80 51 ARG B C 1
ATOM 4055 O O . ARG B 1 51 ? 12.964 -28.553 10.739 1.00 32.15 51 ARG B O 1
ATOM 4063 N N . GLU B 1 52 ? 14.787 -29.583 9.892 1.00 33.05 52 GLU B N 1
ATOM 4064 C CA . GLU B 1 52 ? 14.342 -29.474 8.509 1.00 33.20 52 GLU B CA 1
ATOM 4065 C C . GLU B 1 52 ? 13.117 -30.345 8.261 1.00 34.54 52 GLU B C 1
ATOM 4066 O O . GLU B 1 52 ? 12.211 -29.946 7.521 1.00 32.47 52 GLU B O 1
ATOM 4072 N N . ASP B 1 53 ? 13.091 -31.553 8.840 1.00 29.15 53 ASP B N 1
ATOM 4073 C CA . ASP B 1 53 ? 11.880 -32.365 8.818 1.00 29.08 53 ASP B CA 1
ATOM 4074 C C . ASP B 1 53 ? 10.736 -31.614 9.463 1.00 30.42 53 ASP B C 1
ATOM 4075 O O . ASP B 1 53 ? 9.610 -31.584 8.946 1.00 32.47 53 ASP B O 1
ATOM 4080 N N . LEU B 1 54 ? 11.012 -31.012 10.617 1.00 30.93 54 LEU B N 1
ATOM 4081 C CA . LEU B 1 54 ? 10.005 -30.210 11.287 1.00 30.61 54 LEU B CA 1
ATOM 4082 C C . LEU B 1 54 ? 9.517 -29.095 10.375 1.00 29.46 54 LEU B C 1
ATOM 4083 O O . LEU B 1 54 ? 8.309 -28.877 10.236 1.00 28.04 54 LEU B O 1
ATOM 4088 N N . ASP B 1 55 ? 10.450 -28.371 9.744 1.00 27.13 55 ASP B N 1
ATOM 4089 C CA . ASP B 1 55 ? 10.057 -27.285 8.851 1.00 28.28 55 ASP B CA 1
ATOM 4090 C C . ASP B 1 55 ? 9.151 -27.783 7.743 1.00 27.45 55 ASP B C 1
ATOM 4091 O O . ASP B 1 55 ? 8.140 -27.151 7.429 1.00 29.08 55 ASP B O 1
ATOM 4096 N N . GLU B 1 56 ? 9.486 -28.928 7.156 1.00 28.18 56 GLU B N 1
ATOM 4097 C CA . GLU B 1 56 ? 8.648 -29.483 6.107 1.00 33.98 56 GLU B CA 1
ATOM 4098 C C . GLU B 1 56 ? 7.268 -29.813 6.645 1.00 30.11 56 GLU B C 1
ATOM 4099 O O . GLU B 1 56 ? 6.258 -29.568 5.977 1.00 32.27 56 GLU B O 1
ATOM 4105 N N . ALA B 1 57 ? 7.211 -30.396 7.842 1.00 26.80 57 ALA B N 1
ATOM 4106 C CA . ALA B 1 57 ? 5.921 -30.715 8.441 1.00 32.12 57 ALA B CA 1
ATOM 4107 C C . ALA B 1 57 ? 5.115 -29.456 8.707 1.00 26.74 57 ALA B C 1
ATOM 4108 O O . ALA B 1 57 ? 3.920 -29.389 8.402 1.00 30.28 57 ALA B O 1
ATOM 4110 N N . VAL B 1 58 ? 5.757 -28.443 9.279 1.00 27.41 58 VAL B N 1
ATOM 4111 C CA . VAL B 1 58 ? 5.073 -27.177 9.472 1.00 28.74 58 VAL B CA 1
ATOM 4112 C C . VAL B 1 58 ? 4.644 -26.611 8.126 1.00 30.57 58 VAL B C 1
ATOM 4113 O O . VAL B 1 58 ? 3.510 -26.139 7.969 1.00 31.51 58 VAL B O 1
ATOM 4117 N N . ALA B 1 59 ? 5.528 -26.690 7.124 1.00 27.75 59 ALA B N 1
ATOM 4118 C CA . ALA B 1 59 ? 5.180 -26.209 5.790 1.00 30.16 59 ALA B CA 1
ATOM 4119 C C . ALA B 1 59 ? 3.991 -26.968 5.219 1.00 28.67 59 ALA B C 1
ATOM 4120 O O . ALA B 1 59 ? 3.082 -26.370 4.625 1.00 28.48 59 ALA B O 1
ATOM 4122 N N . ALA B 1 60 ? 3.985 -28.289 5.387 1.00 25.94 60 ALA B N 1
ATOM 4123 C CA . ALA B 1 60 ? 2.850 -29.088 4.953 1.00 28.39 60 ALA B CA 1
ATOM 4124 C C . ALA B 1 60 ? 1.599 -28.697 5.722 1.00 28.35 60 ALA B C 1
ATOM 4125 O O . ALA B 1 60 ? 0.519 -28.559 5.135 1.00 26.40 60 ALA B O 1
ATOM 4127 N N . ALA B 1 61 ? 1.733 -28.532 7.042 1.00 23.82 61 ALA B N 1
ATOM 4128 C CA . ALA B 1 61 ? 0.614 -28.106 7.869 1.00 26.02 61 ALA B CA 1
ATOM 4129 C C . ALA B 1 61 ? 0.134 -26.731 7.462 1.00 26.24 61 ALA B C 1
ATOM 4130 O O . ALA B 1 61 ? -1.072 -26.465 7.447 1.00 26.49 61 ALA B O 1
ATOM 4132 N N . ARG B 1 62 ? 1.068 -25.836 7.152 1.00 27.50 62 ARG B N 1
ATOM 4133 C CA . ARG B 1 62 ? 0.698 -24.507 6.686 1.00 28.45 62 ARG B CA 1
ATOM 4134 C C . ARG B 1 62 ? -0.060 -24.582 5.372 1.00 26.87 62 ARG B C 1
ATOM 4135 O O . ARG B 1 62 ? -1.113 -23.952 5.198 1.00 30.19 62 ARG B O 1
ATOM 4143 N N . ARG B 1 63 ? 0.504 -25.303 4.413 1.00 26.45 63 ARG B N 1
ATOM 4144 C CA . ARG B 1 63 ? -0.168 -25.520 3.141 1.00 29.44 63 ARG B CA 1
ATOM 4145 C C . ARG B 1 63 ? -1.548 -26.122 3.361 1.00 29.51 63 ARG B C 1
ATOM 4146 O O . ARG B 1 63 ? -2.553 -25.589 2.873 1.00 29.77 63 ARG B O 1
ATOM 4154 N N . ALA B 1 64 ? -1.625 -27.218 4.126 1.00 27.17 64 ALA B N 1
ATOM 4155 C CA . ALA B 1 64 ? -2.923 -27.857 4.328 1.00 27.89 64 ALA B CA 1
ATOM 4156 C C . ALA B 1 64 ? -3.902 -26.909 5.009 1.00 27.86 64 ALA B C 1
ATOM 4157 O O . ALA B 1 64 ? -5.103 -26.950 4.730 1.00 29.94 64 ALA B O 1
ATOM 4159 N N . PHE B 1 65 ? -3.404 -26.003 5.848 1.00 29.25 65 PHE B N 1
ATOM 4160 C CA . PHE B 1 65 ? -4.309 -25.062 6.491 1.00 28.72 65 PHE B CA 1
ATOM 4161 C C . PHE B 1 65 ? -4.678 -23.915 5.556 1.00 30.14 65 PHE B C 1
ATOM 4162 O O . PHE B 1 65 ? -5.839 -23.509 5.499 1.00 31.03 65 PHE B O 1
ATOM 4170 N N . GLU B 1 66 ? -3.710 -23.381 4.813 1.00 34.99 66 GLU B N 1
ATOM 4171 C CA . GLU B 1 66 ? -3.984 -22.201 4.007 1.00 32.03 66 GLU B CA 1
ATOM 4172 C C . GLU B 1 66 ? -4.779 -22.544 2.758 1.00 32.61 66 GLU B C 1
ATOM 4173 O O . GLU B 1 66 ? -5.509 -21.691 2.246 1.00 32.50 66 GLU B O 1
ATOM 4179 N N . ASN B 1 67 ? -4.662 -23.763 2.248 1.00 33.14 67 ASN B N 1
ATOM 4180 C CA . ASN B 1 67 ? -5.350 -24.089 1.007 1.00 29.76 67 ASN B CA 1
ATOM 4181 C C . ASN B 1 67 ? -6.799 -24.502 1.213 1.00 30.88 67 ASN B C 1
ATOM 4182 O O . ASN B 1 67 ? -7.440 -24.938 0.251 1.00 30.59 67 ASN B O 1
ATOM 4187 N N . GLY B 1 68 ? -7.315 -24.417 2.439 1.00 33.04 68 GLY B N 1
ATOM 4188 C CA . GLY B 1 68 ? -8.704 -24.757 2.708 1.00 27.60 68 GLY B CA 1
ATOM 4189 C C . GLY B 1 68 ? -9.031 -26.230 2.698 1.00 30.57 68 GLY B C 1
ATOM 4190 O O . GLY B 1 68 ? -10.202 -26.595 2.833 1.00 30.77 68 GLY B O 1
ATOM 4191 N N . SER B 1 69 ? -8.034 -27.100 2.556 1.00 30.32 69 SER B N 1
ATOM 4192 C CA . SER B 1 69 ? -8.329 -28.519 2.441 1.00 29.48 69 SER B CA 1
ATOM 4193 C C . SER B 1 69 ? -8.932 -29.092 3.707 1.00 31.76 69 SER B C 1
ATOM 4194 O O . SER B 1 69 ? -9.438 -30.220 3.674 1.00 31.18 69 SER B O 1
ATOM 4197 N N . TRP B 1 70 ? -8.867 -28.357 4.813 1.00 27.19 70 TRP B N 1
ATOM 4198 C CA . TRP B 1 70 ? -9.343 -28.852 6.091 1.00 29.97 70 TRP B CA 1
ATOM 4199 C C . TRP B 1 70 ? -10.145 -27.772 6.805 1.00 26.83 70 TRP B C 1
ATOM 4200 O O . TRP B 1 70 ? -11.291 -27.993 7.201 1.00 26.84 70 TRP B O 1
ATOM 4211 N N . ALA B 1 71 ? -9.524 -26.607 7.001 1.00 28.38 71 ALA B N 1
ATOM 4212 C CA . ALA B 1 71 ? -10.215 -25.477 7.609 1.00 27.93 71 ALA B CA 1
ATOM 4213 C C . ALA B 1 71 ? -11.288 -24.916 6.678 1.00 29.64 71 ALA B C 1
ATOM 4214 O O . ALA B 1 71 ? -12.262 -24.304 7.141 1.00 25.92 71 ALA B O 1
ATOM 4216 N N . GLY B 1 72 ? -11.113 -25.086 5.365 1.00 31.42 72 GLY B N 1
ATOM 4217 C CA . GLY B 1 72 ? -12.120 -24.612 4.439 1.00 33.13 72 GLY B CA 1
ATOM 4218 C C . GLY B 1 72 ? -13.309 -25.527 4.317 1.00 32.76 72 GLY B C 1
ATOM 4219 O O . GLY B 1 72 ? -14.353 -25.107 3.811 1.00 36.15 72 GLY B O 1
ATOM 4220 N N . LEU B 1 73 ? -13.188 -26.750 4.824 1.00 28.75 73 LEU B N 1
ATOM 4221 C CA . LEU B 1 73 ? -14.300 -27.691 4.808 1.00 27.15 73 LEU B CA 1
ATOM 4222 C C . LEU B 1 73 ? -15.402 -27.241 5.757 1.00 29.98 73 LEU B C 1
ATOM 4223 O O . LEU B 1 73 ? -15.195 -26.436 6.676 1.00 27.59 73 LEU B O 1
ATOM 4228 N N . ALA B 1 74 ? -16.596 -27.764 5.507 1.00 30.45 74 ALA B N 1
ATOM 4229 C CA . ALA B 1 74 ? -17.667 -27.684 6.481 1.00 29.91 74 ALA B CA 1
ATOM 4230 C C . ALA B 1 74 ? -17.282 -28.493 7.711 1.00 29.61 74 ALA B C 1
ATOM 4231 O O . ALA B 1 74 ? -16.570 -29.495 7.620 1.00 33.55 74 ALA B O 1
ATOM 4233 N N . ALA B 1 75 ? -17.738 -28.035 8.876 1.00 31.57 75 ALA B N 1
ATOM 4234 C CA . ALA B 1 75 ? -17.548 -28.817 10.091 1.00 29.70 75 ALA B CA 1
ATOM 4235 C C . ALA B 1 75 ? -17.964 -30.263 9.871 1.00 30.01 75 ALA B C 1
ATOM 4236 O O . ALA B 1 75 ? -17.332 -31.194 10.388 1.00 27.95 75 ALA B O 1
ATOM 4238 N N . ALA B 1 76 ? -19.026 -30.456 9.081 1.00 30.83 76 ALA B N 1
ATOM 4239 C CA . ALA B 1 76 ? -19.540 -31.783 8.778 1.00 28.28 76 ALA B CA 1
ATOM 4240 C C . ALA B 1 76 ? -18.451 -32.688 8.236 1.00 28.23 76 ALA B C 1
ATOM 4241 O O . ALA B 1 76 ? -18.370 -33.869 8.597 1.00 30.08 76 ALA B O 1
ATOM 4243 N N . ASP B 1 77 ? -17.587 -32.138 7.404 1.00 28.24 77 ASP B N 1
ATOM 4244 C CA . ASP B 1 77 ? -16.540 -32.969 6.765 1.00 28.24 77 ASP B CA 1
ATOM 4245 C C . ASP B 1 77 ? -15.421 -33.245 7.770 1.00 25.96 77 ASP B C 1
ATOM 4246 O O . ASP B 1 77 ? -14.883 -34.349 7.750 1.00 29.21 77 ASP B O 1
ATOM 4251 N N . ARG B 1 78 ? -15.092 -32.267 8.603 1.00 25.97 78 ARG B N 1
ATOM 4252 C CA . ARG B 1 78 ? -14.133 -32.545 9.663 1.00 26.48 78 ARG B CA 1
ATOM 4253 C C . ARG B 1 78 ? -14.708 -33.549 10.645 1.00 28.94 78 ARG B C 1
ATOM 4254 O O . ARG B 1 78 ? -14.037 -34.525 11.008 1.00 28.84 78 ARG B O 1
ATOM 4262 N N . ALA B 1 79 ? -15.972 -33.361 11.033 1.00 25.28 79 ALA B N 1
ATOM 4263 C CA . ALA B 1 79 ? -16.610 -34.328 11.910 1.00 28.52 79 ALA B CA 1
ATOM 4264 C C . ALA B 1 79 ? -16.614 -35.709 11.266 1.00 29.76 79 ALA B C 1
ATOM 4265 O O . ALA B 1 79 ? -16.361 -36.710 11.943 1.00 31.01 79 ALA B O 1
ATOM 4267 N N . ALA B 1 80 ? -16.856 -35.778 9.951 1.00 26.61 80 ALA B N 1
ATOM 4268 C CA . ALA B 1 80 ? -16.880 -37.072 9.265 1.00 30.30 80 ALA B CA 1
ATOM 4269 C C . ALA B 1 80 ? -15.567 -37.811 9.459 1.00 28.15 80 ALA B C 1
ATOM 4270 O O . ALA B 1 80 ? -15.553 -38.996 9.808 1.00 27.35 80 ALA B O 1
ATOM 4272 N N . VAL B 1 81 ? -14.450 -37.118 9.235 1.00 27.41 81 VAL B N 1
ATOM 4273 C CA . VAL B 1 81 ? -13.142 -37.739 9.400 1.00 25.44 81 VAL B CA 1
ATOM 4274 C C . VAL B 1 81 ? -12.945 -38.167 10.845 1.00 27.32 81 VAL B C 1
ATOM 4275 O O . VAL B 1 81 ? -12.557 -39.308 11.132 1.00 29.42 81 VAL B O 1
ATOM 4279 N N . LEU B 1 82 ? -13.242 -37.264 11.777 1.00 27.59 82 LEU B N 1
ATOM 4280 C CA . LEU B 1 82 ? -13.063 -37.572 13.189 1.00 27.92 82 LEU B CA 1
ATOM 4281 C C . LEU B 1 82 ? -13.949 -38.731 13.614 1.00 28.52 82 LEU B C 1
ATOM 4282 O O . LEU B 1 82 ? -13.524 -39.592 14.396 1.00 27.75 82 LEU B O 1
ATOM 4287 N N . LEU B 1 83 ? -15.200 -38.749 13.147 1.00 24.89 83 LEU B N 1
ATOM 4288 C CA . LEU B 1 83 ? -16.072 -39.873 13.467 1.00 30.08 83 LEU B CA 1
ATOM 4289 C C . LEU B 1 83 ? -15.524 -41.131 12.834 1.00 25.83 83 LEU B C 1
ATOM 4290 O O . LEU B 1 83 ? -15.559 -42.227 13.411 1.00 25.68 83 LEU B O 1
ATOM 4295 N N . LYS B 1 84 ? -14.954 -41.006 11.646 1.00 27.15 84 LYS B N 1
ATOM 4296 C CA . LYS B 1 84 ? -14.310 -42.190 11.029 1.00 33.15 84 LYS B CA 1
ATOM 4297 C C . LYS B 1 84 ? -13.047 -42.545 11.816 1.00 28.59 84 LYS B C 1
ATOM 4298 O O . LYS B 1 84 ? -12.848 -43.731 12.062 1.00 28.13 84 LYS B O 1
ATOM 4304 N N . ALA B 1 85 ? -12.229 -41.551 12.169 1.00 30.32 85 ALA B N 1
ATOM 4305 C CA . ALA B 1 85 ? -11.081 -41.912 12.985 1.00 27.73 85 ALA B CA 1
ATOM 4306 C C . ALA B 1 85 ? -11.541 -42.659 14.240 1.00 27.60 85 ALA B C 1
ATOM 4307 O O . ALA B 1 85 ? -11.002 -43.716 14.573 1.00 29.17 85 ALA B O 1
ATOM 4309 N N . ALA B 1 86 ? -12.558 -42.139 14.940 1.00 27.59 86 ALA B N 1
ATOM 4310 C CA . ALA B 1 86 ? -13.076 -42.822 16.130 1.00 25.81 86 ALA B CA 1
ATOM 4311 C C . ALA B 1 86 ? -13.462 -44.264 15.823 1.00 32.66 86 ALA B C 1
ATOM 4312 O O . ALA B 1 86 ? -13.116 -45.187 16.578 1.00 28.23 86 ALA B O 1
ATOM 4314 N N . GLY B 1 87 ? -14.131 -44.481 14.684 1.00 28.11 87 GLY B N 1
ATOM 4315 C CA . GLY B 1 87 ? -14.458 -45.841 14.283 1.00 25.84 87 GLY B CA 1
ATOM 4316 C C . GLY B 1 87 ? -13.226 -46.694 14.055 1.00 29.11 87 GLY B C 1
ATOM 4317 O O . GLY B 1 87 ? -13.162 -47.837 14.506 1.00 29.37 87 GLY B O 1
ATOM 4318 N N . LEU B 1 88 ? -12.224 -46.146 13.371 1.00 26.78 88 LEU B N 1
ATOM 4319 C CA . LEU B 1 88 ? -11.009 -46.916 13.144 1.00 30.05 88 LEU B CA 1
ATOM 4320 C C . LEU B 1 88 ? -10.274 -47.189 14.452 1.00 29.29 88 LEU B C 1
ATOM 4321 O O . LEU B 1 88 ? -9.690 -48.267 14.626 1.00 31.85 88 LEU B O 1
ATOM 4326 N N . LEU B 1 89 ? -10.297 -46.233 15.384 1.00 28.85 89 LEU B N 1
ATOM 4327 C CA . LEU B 1 89 ? -9.730 -46.460 16.714 1.00 29.77 89 LEU B CA 1
ATOM 4328 C C . LEU B 1 89 ? -10.325 -47.711 17.349 1.00 28.54 89 LEU B C 1
ATOM 4329 O O . LEU B 1 89 ? -9.600 -48.546 17.902 1.00 25.60 89 LEU B O 1
ATOM 4334 N N . ARG B 1 90 ? -11.655 -47.840 17.286 1.00 28.30 90 ARG B N 1
ATOM 4335 C CA . ARG B 1 90 ? -12.322 -49.033 17.801 1.00 33.68 90 ARG B CA 1
ATOM 4336 C C . ARG B 1 90 ? -11.838 -50.284 17.083 1.00 27.88 90 ARG B C 1
ATOM 4337 O O . ARG B 1 90 ? -11.473 -51.278 17.718 1.00 34.89 90 ARG B O 1
ATOM 4345 N N . GLU B 1 91 ? -11.823 -50.249 15.757 1.00 27.36 91 GLU B N 1
ATOM 4346 C CA . GLU B 1 91 ? -11.383 -51.415 14.998 1.00 35.41 91 GLU B CA 1
ATOM 4347 C C . GLU B 1 91 ? -9.956 -51.780 15.350 1.00 31.40 91 GLU B C 1
ATOM 4348 O O . GLU B 1 91 ? -9.605 -52.960 15.408 1.00 29.93 91 GLU B O 1
ATOM 4354 N N . ARG B 1 92 ? -9.113 -50.776 15.568 1.00 32.27 92 ARG B N 1
ATOM 4355 C CA . ARG B 1 92 ? -7.698 -50.997 15.796 1.00 30.61 92 ARG B CA 1
ATOM 4356 C C . ARG B 1 92 ? -7.333 -50.915 17.265 1.00 30.47 92 ARG B C 1
ATOM 4357 O O . ARG B 1 92 ? -6.144 -50.811 17.583 1.00 30.46 92 ARG B O 1
ATOM 4365 N N . ARG B 1 93 ? -8.328 -50.920 18.161 1.00 28.74 93 ARG B N 1
ATOM 4366 C CA . ARG B 1 93 ? -8.068 -50.836 19.595 1.00 32.88 93 ARG B CA 1
ATOM 4367 C C . ARG B 1 93 ? -6.913 -51.737 20.033 1.00 32.38 93 ARG B C 1
ATOM 4368 O O . ARG B 1 93 ? -5.918 -51.269 20.599 1.00 33.86 93 ARG B O 1
ATOM 4376 N N . ASP B 1 94 ? -7.026 -53.033 19.727 1.00 34.15 94 ASP B N 1
ATOM 4377 C CA . ASP B 1 94 ? -6.059 -54.024 20.192 1.00 34.94 94 ASP B CA 1
ATOM 4378 C C . ASP B 1 94 ? -4.665 -53.739 19.658 1.00 34.20 94 ASP B C 1
ATOM 4379 O O . ASP B 1 94 ? -3.672 -53.923 20.371 1.00 33.58 94 ASP B O 1
ATOM 4384 N N . ASP B 1 95 ? -4.566 -53.336 18.388 1.00 29.62 95 ASP B N 1
ATOM 4385 C CA . ASP B 1 95 ? -3.256 -53.051 17.818 1.00 33.80 95 ASP B CA 1
ATOM 4386 C C . ASP B 1 95 ? -2.645 -51.813 18.459 1.00 32.64 95 ASP B C 1
ATOM 4387 O O . ASP B 1 95 ? -1.486 -51.834 18.886 1.00 30.72 95 ASP B O 1
ATOM 4392 N N . ILE B 1 96 ? -3.423 -50.735 18.553 1.00 31.76 96 ILE B N 1
ATOM 4393 C CA . ILE B 1 96 ? -2.946 -49.518 19.202 1.00 32.51 96 ILE B CA 1
ATOM 4394 C C . ILE B 1 96 ? -2.492 -49.824 20.618 1.00 30.37 96 ILE B C 1
ATOM 4395 O O . ILE B 1 96 ? -1.400 -49.428 21.038 1.00 33.98 96 ILE B O 1
ATOM 4400 N N . ALA B 1 97 ? -3.329 -50.537 21.373 1.00 30.24 97 ALA B N 1
ATOM 4401 C CA . ALA B 1 97 ? -2.997 -50.851 22.760 1.00 33.69 97 ALA B CA 1
ATOM 4402 C C . ALA B 1 97 ? -1.743 -51.704 22.844 1.00 29.73 97 ALA B C 1
ATOM 4403 O O . ALA B 1 97 ? -0.911 -51.517 23.734 1.00 28.86 97 ALA B O 1
ATOM 4405 N N . TYR B 1 98 ? -1.603 -52.665 21.938 1.00 30.42 98 TYR B N 1
ATOM 4406 C CA . TYR B 1 98 ? -0.411 -53.500 21.944 1.00 31.53 98 TYR B CA 1
ATOM 4407 C C . TYR B 1 98 ? 0.843 -52.648 21.783 1.00 30.86 98 TYR B C 1
ATOM 4408 O O . TYR B 1 98 ? 1.796 -52.772 22.557 1.00 29.01 98 TYR B O 1
ATOM 4417 N N . TRP B 1 99 ? 0.861 -51.776 20.776 1.00 29.69 99 TRP B N 1
ATOM 4418 C CA . TRP B 1 99 ? 2.011 -50.901 20.608 1.00 29.67 99 TRP B CA 1
ATOM 4419 C C . TRP B 1 99 ? 2.113 -49.895 21.738 1.00 30.03 99 TRP B C 1
ATOM 4420 O O . TRP B 1 99 ? 3.220 -49.546 22.151 1.00 29.17 99 TRP B O 1
ATOM 4431 N N . GLU B 1 100 ? 0.974 -49.434 22.257 1.00 28.02 100 GLU B N 1
ATOM 4432 C CA . GLU B 1 100 ? 1.000 -48.520 23.386 1.00 28.69 100 GLU B CA 1
ATOM 4433 C C . GLU B 1 100 ? 1.674 -49.172 24.571 1.00 29.59 100 GLU B C 1
ATOM 4434 O O . GLU B 1 100 ? 2.514 -48.561 25.236 1.00 32.53 100 GLU B O 1
ATOM 4440 N N . VAL B 1 101 ? 1.293 -50.412 24.864 1.00 30.93 101 VAL B N 1
ATOM 4441 C CA . VAL B 1 101 ? 1.924 -51.154 25.949 1.00 30.10 101 VAL B CA 1
ATOM 4442 C C . VAL B 1 101 ? 3.409 -51.341 25.675 1.00 29.04 101 VAL B C 1
ATOM 4443 O O . VAL B 1 101 ? 4.253 -51.123 26.552 1.00 30.44 101 VAL B O 1
ATOM 4447 N N . LEU B 1 102 ? 3.749 -51.745 24.450 1.00 31.55 102 LEU B N 1
ATOM 4448 C CA . LEU B 1 102 ? 5.135 -52.074 24.148 1.00 31.79 102 LEU B CA 1
ATOM 4449 C C . LEU B 1 102 ? 6.047 -50.906 24.456 1.00 28.07 102 LEU B C 1
ATOM 4450 O O . LEU B 1 102 ? 7.105 -51.081 25.059 1.00 26.89 102 LEU B O 1
ATOM 4455 N N . GLU B 1 103 ? 5.637 -49.707 24.068 1.00 29.72 103 GLU B N 1
ATOM 4456 C CA . GLU B 1 103 ? 6.459 -48.525 24.235 1.00 26.21 103 GLU B CA 1
ATOM 4457 C C . GLU B 1 103 ? 6.253 -47.829 25.570 1.00 25.75 103 GLU B C 1
ATOM 4458 O O . GLU B 1 103 ? 7.152 -47.115 26.023 1.00 30.35 103 GLU B O 1
ATOM 4464 N N . ASN B 1 104 ? 5.112 -48.020 26.221 1.00 28.26 104 ASN B N 1
ATOM 4465 C CA . ASN B 1 104 ? 4.853 -47.293 27.451 1.00 27.16 104 ASN B CA 1
ATOM 4466 C C . ASN B 1 104 ? 5.007 -48.163 28.688 1.00 27.16 104 ASN B C 1
ATOM 4467 O O . ASN B 1 104 ? 5.521 -47.689 29.702 1.00 28.58 104 ASN B O 1
ATOM 4472 N N . GLY B 1 105 ? 4.595 -49.429 28.620 1.00 26.62 105 GLY B N 1
ATOM 4473 C CA . GLY B 1 105 ? 4.648 -50.329 29.755 1.00 31.02 105 GLY B CA 1
ATOM 4474 C C . GLY B 1 105 ? 3.377 -50.399 30.573 1.00 31.70 105 GLY B C 1
ATOM 4475 O O . GLY B 1 105 ? 3.292 -51.237 31.480 1.00 27.69 105 GLY B O 1
ATOM 4476 N N . LYS B 1 106 ? 2.376 -49.573 30.260 1.00 26.52 106 LYS B N 1
ATOM 4477 C CA . LYS B 1 106 ? 1.120 -49.601 30.984 1.00 28.39 106 LYS B CA 1
ATOM 4478 C C . LYS B 1 106 ? 0.409 -50.925 30.739 1.00 29.58 106 LYS B C 1
ATOM 4479 O O . LYS B 1 106 ? 0.668 -51.600 29.746 1.00 35.94 106 LYS B O 1
ATOM 4485 N N . PRO B 1 107 ? -0.486 -51.323 31.634 1.00 30.47 107 PRO B N 1
ATOM 4486 C CA . PRO B 1 107 ? -1.226 -52.569 31.414 1.00 29.18 107 PRO B CA 1
ATOM 4487 C C . PRO B 1 107 ? -2.062 -52.513 30.141 1.00 32.63 107 PRO B C 1
ATOM 4488 O O . PRO B 1 107 ? -2.602 -51.465 29.763 1.00 32.73 107 PRO B O 1
ATOM 4492 N N . ILE B 1 108 ? -2.171 -53.675 29.491 1.00 30.15 108 ILE B N 1
ATOM 4493 C CA . ILE B 1 108 ? -2.944 -53.799 28.258 1.00 32.82 108 ILE B CA 1
ATOM 4494 C C . ILE B 1 108 ? -4.409 -53.500 28.527 1.00 33.25 108 ILE B C 1
ATOM 4495 O O . ILE B 1 108 ? -5.097 -52.897 27.695 1.00 35.91 108 ILE B O 1
ATOM 4500 N N . SER B 1 109 ? -4.918 -53.925 29.685 1.00 34.72 109 SER B N 1
ATOM 4501 C CA . SER B 1 109 ? -6.301 -53.605 30.027 1.00 36.13 109 SER B CA 1
ATOM 4502 C C . SER B 1 109 ? -6.494 -52.103 30.125 1.00 32.49 109 SER B C 1
ATOM 4503 O O . SER B 1 109 ? -7.493 -51.554 29.642 1.00 34.40 109 SER B O 1
ATOM 4506 N N . GLN B 1 110 ? -5.552 -51.426 30.772 1.00 31.65 110 GLN B N 1
ATOM 4507 C CA . GLN B 1 110 ? -5.613 -49.979 30.859 1.00 30.35 110 GLN B CA 1
ATOM 4508 C C . GLN B 1 110 ? -5.510 -49.345 29.478 1.00 28.91 110 GLN B C 1
ATOM 4509 O O . GLN B 1 110 ? -6.336 -48.509 29.113 1.00 31.17 110 GLN B O 1
ATOM 4515 N N . ALA B 1 111 ? -4.517 -49.763 28.683 1.00 32.56 111 ALA B N 1
ATOM 4516 C CA . ALA B 1 111 ? -4.339 -49.207 27.340 1.00 33.09 111 ALA B CA 1
ATOM 4517 C C . ALA B 1 111 ? -5.604 -49.358 26.497 1.00 30.55 111 ALA B C 1
ATOM 4518 O O . ALA B 1 111 ? -5.985 -48.437 25.767 1.00 33.88 111 ALA B O 1
ATOM 4520 N N . LYS B 1 112 ? -6.269 -50.511 26.590 1.00 30.97 112 LYS B N 1
ATOM 4521 C CA . LYS B 1 112 ? -7.512 -50.704 25.854 1.00 35.36 112 LYS B CA 1
ATOM 4522 C C . LYS B 1 112 ? -8.584 -49.752 26.352 1.00 35.58 112 LYS B C 1
ATOM 4523 O O . LYS B 1 112 ? -9.277 -49.112 25.554 1.00 36.34 112 LYS B O 1
ATOM 4529 N N . GLY B 1 113 ? -8.707 -49.614 27.669 1.00 35.40 113 GLY B N 1
ATOM 4530 C CA . GLY B 1 113 ? -9.662 -48.674 28.214 1.00 28.34 113 GLY B CA 1
ATOM 4531 C C . GLY B 1 113 ? -9.349 -47.242 27.842 1.00 33.75 113 GLY B C 1
ATOM 4532 O O . GLY B 1 113 ? -10.264 -46.434 27.659 1.00 38.92 113 GLY B O 1
ATOM 4533 N N . GLU B 1 114 ? -8.059 -46.901 27.730 1.00 35.86 114 GLU B N 1
ATOM 4534 C CA . GLU B 1 114 ? -7.685 -45.572 27.239 1.00 30.94 114 GLU B CA 1
ATOM 4535 C C . GLU B 1 114 ? -8.173 -45.351 25.818 1.00 29.67 114 GLU B C 1
ATOM 4536 O O . GLU B 1 114 ? -8.575 -44.238 25.461 1.00 30.76 114 GLU B O 1
ATOM 4542 N N . ILE B 1 115 ? -8.153 -46.398 24.991 1.00 29.38 115 ILE B N 1
ATOM 4543 C CA . ILE B 1 115 ? -8.615 -46.221 23.621 1.00 30.41 115 ILE B CA 1
ATOM 4544 C C . ILE B 1 115 ? -10.075 -45.825 23.625 1.00 31.47 115 ILE B C 1
ATOM 4545 O O . ILE B 1 115 ? -10.509 -45.003 22.807 1.00 33.08 115 ILE B O 1
ATOM 4550 N N . ASP B 1 116 ? -10.851 -46.383 24.560 1.00 31.62 116 ASP B N 1
ATOM 4551 C CA . ASP B 1 116 ? -12.254 -45.996 24.667 1.00 30.80 116 ASP B CA 1
ATOM 4552 C C . ASP B 1 116 ? -12.363 -44.506 24.900 1.00 26.68 116 ASP B C 1
ATOM 4553 O O . ASP B 1 116 ? -13.116 -43.813 24.213 1.00 28.94 116 ASP B O 1
ATOM 4558 N N . HIS B 1 117 ? -11.561 -43.980 25.819 1.00 29.12 117 HIS B N 1
ATOM 4559 C CA . HIS B 1 117 ? -11.573 -42.542 26.021 1.00 27.72 117 HIS B CA 1
ATOM 4560 C C . HIS B 1 117 ? -11.147 -41.806 24.761 1.00 27.54 117 HIS B C 1
ATOM 4561 O O . HIS B 1 117 ? -11.724 -40.768 24.412 1.00 26.75 117 HIS B O 1
ATOM 4568 N N . CYS B 1 118 ? -10.132 -42.330 24.069 1.00 26.69 118 CYS B N 1
ATOM 4569 C CA . CYS B 1 118 ? -9.691 -41.732 22.818 1.00 26.42 118 CYS B CA 1
ATOM 4570 C C . CYS B 1 118 ? -10.826 -41.667 21.820 1.00 27.27 118 CYS B C 1
ATOM 4571 O O . CYS B 1 118 ? -10.969 -40.672 21.097 1.00 28.76 118 CYS B O 1
ATOM 4574 N N . ILE B 1 119 ? -11.614 -42.744 21.737 1.00 27.90 119 ILE B N 1
ATOM 4575 C CA . ILE B 1 119 ? -12.769 -42.767 20.848 1.00 29.60 119 ILE B CA 1
ATOM 4576 C C . ILE B 1 119 ? -13.770 -41.712 21.286 1.00 26.32 119 ILE B C 1
ATOM 4577 O O . ILE B 1 119 ? -14.287 -40.940 20.473 1.00 26.72 119 ILE B O 1
ATOM 4582 N N . ALA B 1 120 ? -14.032 -41.641 22.589 1.00 26.09 120 ALA B N 1
ATOM 4583 C CA . ALA B 1 120 ? -14.908 -40.591 23.093 1.00 28.52 120 ALA B CA 1
ATOM 4584 C C . ALA B 1 120 ? -14.370 -39.207 22.729 1.00 31.08 120 ALA B C 1
ATOM 4585 O O . ALA B 1 120 ? -15.142 -38.310 22.357 1.00 27.02 120 ALA B O 1
ATOM 4587 N N . CYS B 1 121 ? -13.046 -39.013 22.837 1.00 27.11 121 CYS B N 1
ATOM 4588 C CA . CYS B 1 121 ? -12.462 -37.725 22.469 1.00 25.43 121 CYS B CA 1
ATOM 4589 C C . CYS B 1 121 ? -12.703 -37.417 21.006 1.00 24.79 121 CYS B C 1
ATOM 4590 O O . CYS B 1 121 ? -13.085 -36.300 20.654 1.00 25.86 121 CYS B O 1
ATOM 4593 N N . PHE B 1 122 ? -12.484 -38.399 20.134 1.00 23.16 122 PHE B N 1
ATOM 4594 C CA . PHE B 1 122 ? -12.722 -38.163 18.719 1.00 26.14 122 PHE B CA 1
ATOM 4595 C C . PHE B 1 122 ? -14.177 -37.853 18.440 1.00 25.29 122 PHE B C 1
ATOM 4596 O O . PHE B 1 122 ? -14.484 -36.939 17.667 1.00 25.01 122 PHE B O 1
ATOM 4604 N N . GLU B 1 123 ? -15.091 -38.592 19.068 1.00 25.81 123 GLU B N 1
ATOM 4605 C CA . GLU B 1 123 ? -16.504 -38.304 18.869 1.00 26.55 123 GLU B CA 1
ATOM 4606 C C . GLU B 1 123 ? -16.833 -36.917 19.373 1.00 23.67 123 GLU B C 1
ATOM 4607 O O . GLU B 1 123 ? -17.497 -36.137 18.685 1.00 25.81 123 GLU B O 1
ATOM 4613 N N . MET B 1 124 ? -16.364 -36.596 20.580 1.00 24.17 124 MET B N 1
ATOM 4614 C CA . MET B 1 124 ? -16.597 -35.282 21.166 1.00 19.84 124 MET B CA 1
ATOM 4615 C C . MET B 1 124 ? -16.091 -34.188 20.255 1.00 23.75 124 MET B C 1
ATOM 4616 O O . MET B 1 124 ? -16.782 -33.190 20.022 1.00 27.10 124 MET B O 1
ATOM 4621 N N . ALA B 1 125 ? -14.865 -34.345 19.752 1.00 21.66 125 ALA B N 1
ATOM 4622 C CA . ALA B 1 125 ? -14.320 -33.357 18.835 1.00 23.92 125 ALA B CA 1
ATOM 4623 C C . ALA B 1 125 ? -15.151 -33.287 17.571 1.00 25.54 125 ALA B C 1
ATOM 4624 O O . ALA B 1 125 ? -15.424 -32.196 17.059 1.00 24.20 125 ALA B O 1
ATOM 4626 N N . ALA B 1 126 ? -15.572 -34.442 17.055 1.00 23.05 126 ALA B N 1
ATOM 4627 C CA . ALA B 1 126 ? -16.408 -34.414 15.870 1.00 23.83 126 ALA B CA 1
ATOM 4628 C C . ALA B 1 126 ? -17.664 -33.611 16.144 1.00 25.63 126 ALA B C 1
ATOM 4629 O O . ALA B 1 126 ? -18.012 -32.700 15.383 1.00 26.92 126 ALA B O 1
ATOM 4631 N N . GLY B 1 127 ? -18.326 -33.898 17.270 1.00 27.12 127 GLY B N 1
ATOM 4632 C CA . GLY B 1 127 ? -19.487 -33.113 17.651 1.00 28.40 127 GLY B CA 1
ATOM 4633 C C . GLY B 1 127 ? -19.134 -31.653 17.830 1.00 26.95 127 GLY B C 1
ATOM 4634 O O . GLY B 1 127 ? -19.811 -30.765 17.308 1.00 25.52 127 GLY B O 1
ATOM 4635 N N . ALA B 1 128 ? -18.040 -31.393 18.543 1.00 25.16 128 ALA B N 1
ATOM 4636 C CA . ALA B 1 128 ? -17.612 -30.020 18.768 1.00 26.90 128 ALA B CA 1
ATOM 4637 C C . ALA B 1 128 ? -17.290 -29.317 17.456 1.00 25.14 128 ALA B C 1
ATOM 4638 O O . ALA B 1 128 ? -17.500 -28.109 17.340 1.00 23.34 128 ALA B O 1
ATOM 4640 N N . ALA B 1 129 ? -16.792 -30.052 16.457 1.00 22.36 129 ALA B N 1
ATOM 4641 C CA . ALA B 1 129 ? -16.517 -29.430 15.169 1.00 25.43 129 ALA B CA 1
ATOM 4642 C C . ALA B 1 129 ? -17.739 -28.680 14.654 1.00 26.74 129 ALA B C 1
ATOM 4643 O O . ALA B 1 129 ? -17.627 -27.568 14.119 1.00 26.12 129 ALA B O 1
ATOM 4645 N N . ARG B 1 130 ? -18.912 -29.287 14.799 1.00 25.00 130 ARG B N 1
ATOM 4646 C CA . ARG B 1 130 ? -20.157 -28.683 14.347 1.00 28.08 130 ARG B CA 1
ATOM 4647 C C . ARG B 1 130 ? -20.645 -27.600 15.290 1.00 24.69 130 ARG B C 1
ATOM 4648 O O . ARG B 1 130 ? -21.247 -26.618 14.851 1.00 25.14 130 ARG B O 1
ATOM 4656 N N . MET B 1 131 ? -20.428 -27.772 16.580 1.00 25.54 131 MET B N 1
ATOM 4657 C CA . MET B 1 131 ? -21.024 -26.812 17.534 1.00 26.73 131 MET B CA 1
ATOM 4658 C C . MET B 1 131 ? -20.091 -25.620 17.753 1.00 25.83 131 MET B C 1
ATOM 4659 O O . MET B 1 131 ? -20.541 -24.636 18.313 1.00 26.33 131 MET B O 1
ATOM 4664 N N . LEU B 1 132 ? -18.858 -25.712 17.268 1.00 25.71 132 LEU B N 1
ATOM 4665 C CA . LEU B 1 132 ? -17.932 -24.600 17.380 1.00 21.65 132 LEU B CA 1
ATOM 4666 C C . LEU B 1 132 ? -18.588 -23.357 16.830 1.00 26.06 132 LEU B C 1
ATOM 4667 O O . LEU B 1 132 ? -18.938 -23.299 15.642 1.00 25.69 132 LEU B O 1
ATOM 4672 N N . HIS B 1 133 ? -18.758 -22.364 17.695 1.00 23.90 133 HIS B N 1
ATOM 4673 C CA . HIS B 1 133 ? -19.542 -21.197 17.335 1.00 25.27 133 HIS B CA 1
ATOM 4674 C C . HIS B 1 133 ? -18.978 -19.975 18.044 1.00 27.34 133 HIS B C 1
ATOM 4675 O O . HIS B 1 133 ? -18.312 -20.081 19.072 1.00 24.26 133 HIS B O 1
ATOM 4682 N N . GLY B 1 134 ? -19.245 -18.807 17.471 1.00 25.31 134 GLY B N 1
ATOM 4683 C CA . GLY B 1 134 ? -18.952 -17.565 18.143 1.00 24.25 134 GLY B CA 1
ATOM 4684 C C . GLY B 1 134 ? -20.252 -16.891 18.509 1.00 28.04 134 GLY B C 1
ATOM 4685 O O . GLY B 1 134 ? -21.235 -17.566 18.806 1.00 24.86 134 GLY B O 1
ATOM 4686 N N . ASP B 1 135 ? -20.289 -15.569 18.498 1.00 29.22 135 ASP B N 1
ATOM 4687 C CA . ASP B 1 135 ? -21.472 -14.852 18.941 1.00 29.27 135 ASP B CA 1
ATOM 4688 C C . ASP B 1 135 ? -21.946 -13.893 17.868 1.00 25.94 135 ASP B C 1
ATOM 4689 O O . ASP B 1 135 ? -21.156 -13.391 17.062 1.00 28.43 135 ASP B O 1
ATOM 4694 N N . THR B 1 136 ? -23.244 -13.635 17.875 1.00 26.30 136 THR B N 1
ATOM 4695 C CA . THR B 1 136 ? -23.797 -12.486 17.180 1.00 28.00 136 THR B CA 1
ATOM 4696 C C . THR B 1 136 ? -24.280 -11.508 18.222 1.00 25.28 136 THR B C 1
ATOM 4697 O O . THR B 1 136 ? -24.876 -11.905 19.224 1.00 25.89 136 THR B O 1
ATOM 4701 N N . PHE B 1 137 ? -24.020 -10.236 17.979 1.00 29.04 137 PHE B N 1
ATOM 4702 C CA . PHE B 1 137 ? -24.519 -9.170 18.822 1.00 24.36 137 PHE B CA 1
ATOM 4703 C C . PHE B 1 137 ? -25.431 -8.360 17.919 1.00 26.94 137 PHE B C 1
ATOM 4704 O O . PHE B 1 137 ? -25.012 -7.434 17.213 1.00 25.03 137 PHE B O 1
ATOM 4712 N N . ASN B 1 138 ? -26.684 -8.791 17.904 1.00 25.62 138 ASN B N 1
ATOM 4713 C CA . ASN B 1 138 ? -27.748 -8.144 17.166 1.00 25.75 138 ASN B CA 1
ATOM 4714 C C . ASN B 1 138 ? -28.396 -7.042 17.974 1.00 29.15 138 ASN B C 1
ATOM 4715 O O . ASN B 1 138 ? -29.405 -6.476 17.542 1.00 27.26 138 ASN B O 1
ATOM 4720 N N . ASN B 1 139 ? -27.814 -6.732 19.141 1.00 31.75 139 ASN B N 1
ATOM 4721 C CA . ASN B 1 139 ? -28.346 -5.817 20.144 1.00 25.52 139 ASN B CA 1
ATOM 4722 C C . ASN B 1 139 ? -27.567 -4.513 20.194 1.00 24.82 139 ASN B C 1
ATOM 4723 O O . ASN B 1 139 ? -27.618 -3.803 21.199 1.00 27.31 139 ASN B O 1
ATOM 4728 N N . LEU B 1 140 ? -26.783 -4.218 19.171 1.00 27.26 140 LEU B N 1
ATOM 4729 C CA . LEU B 1 140 ? -25.883 -3.079 19.245 1.00 30.60 140 LEU B CA 1
ATOM 4730 C C . LEU B 1 140 ? -26.452 -1.802 18.633 1.00 30.27 140 LEU B C 1
ATOM 4731 O O . LEU B 1 140 ? -25.758 -0.782 18.664 1.00 28.00 140 LEU B O 1
ATOM 4736 N N . GLY B 1 141 ? -27.670 -1.809 18.095 1.00 31.25 141 GLY B N 1
ATOM 4737 C CA . GLY B 1 141 ? -28.213 -0.625 17.469 1.00 31.56 141 GLY B CA 1
ATOM 4738 C C . GLY B 1 141 ? -28.676 -0.882 16.029 1.00 37.48 141 GLY B C 1
ATOM 4739 O O . GLY B 1 141 ? -28.470 -1.944 15.454 1.00 37.19 141 GLY B O 1
ATOM 4740 N N . GLU B 1 142 ? -29.379 0.077 15.453 1.00 42.93 142 GLU B N 1
ATOM 4741 C CA . GLU B 1 142 ? -29.964 -0.155 14.112 1.00 45.19 142 GLU B CA 1
ATOM 4742 C C . GLU B 1 142 ? -28.868 -0.335 13.064 1.00 42.08 142 GLU B C 1
ATOM 4743 O O . GLU B 1 142 ? -28.999 -1.256 12.255 1.00 49.71 142 GLU B O 1
ATOM 4749 N N . GLY B 1 143 ? -27.843 0.504 13.078 1.00 32.35 143 GLY B N 1
ATOM 4750 C CA . GLY B 1 143 ? -26.818 0.410 12.080 1.00 39.21 143 GLY B CA 1
ATOM 4751 C C . GLY B 1 143 ? -25.539 -0.241 12.530 1.00 42.86 143 GLY B C 1
ATOM 4752 O O . GLY B 1 143 ? -24.512 -0.089 11.863 1.00 43.66 143 GLY B O 1
ATOM 4753 N N . LEU B 1 144 ? -25.540 -0.924 13.668 1.00 37.47 144 LEU B N 1
ATOM 4754 C CA . LEU B 1 144 ? -24.307 -1.545 14.136 1.00 31.72 144 LEU B CA 1
ATOM 4755 C C . LEU B 1 144 ? -24.602 -3.000 14.445 1.00 30.94 144 LEU B C 1
ATOM 4756 O O . LEU B 1 144 ? -25.338 -3.319 15.388 1.00 32.40 144 LEU B O 1
ATOM 4761 N N . PHE B 1 145 ? -24.032 -3.874 13.631 1.00 29.16 145 PHE B N 1
ATOM 4762 C CA . PHE B 1 145 ? -24.113 -5.301 13.839 1.00 27.79 145 PHE B CA 1
ATOM 4763 C C . PHE B 1 145 ? -22.756 -5.823 14.270 1.00 33.17 145 PHE B C 1
ATOM 4764 O O . PHE B 1 145 ? -21.741 -5.554 13.614 1.00 30.54 145 PHE B O 1
ATOM 4772 N N . GLY B 1 146 ? -22.749 -6.586 15.347 1.00 30.63 146 GLY B N 1
ATOM 4773 C CA . GLY B 1 146 ? -21.524 -7.135 15.897 1.00 27.82 146 GLY B CA 1
ATOM 4774 C C . GLY B 1 146 ? -21.570 -8.647 15.864 1.00 31.27 146 GLY B C 1
ATOM 4775 O O . GLY B 1 146 ? -22.618 -9.253 16.109 1.00 30.28 146 GLY B O 1
ATOM 4776 N N . MET B 1 147 ? -20.428 -9.249 15.572 1.00 27.98 147 MET B N 1
ATOM 4777 C CA . MET B 1 147 ? -20.294 -10.688 15.668 1.00 30.54 147 MET B CA 1
ATOM 4778 C C . MET B 1 147 ? -18.951 -10.989 16.276 1.00 28.19 147 MET B C 1
ATOM 4779 O O . MET B 1 147 ? -18.027 -10.166 16.259 1.00 30.68 147 MET B O 1
ATOM 4784 N N . VAL B 1 148 ? -18.858 -12.204 16.780 1.00 24.99 148 VAL B N 1
ATOM 4785 C CA . VAL B 1 148 ? -17.611 -12.773 17.230 1.00 26.15 148 VAL B CA 1
ATOM 4786 C C . VAL B 1 148 ? -17.435 -14.059 16.460 1.00 27.95 148 VAL B C 1
ATOM 4787 O O . VAL B 1 148 ? -18.278 -14.963 16.552 1.00 27.39 148 VAL B O 1
ATOM 4791 N N . LEU B 1 149 ? -16.391 -14.114 15.649 1.00 26.90 149 LEU B N 1
ATOM 4792 C CA . LEU B 1 149 ? -16.093 -15.314 14.895 1.00 26.29 149 LEU B CA 1
ATOM 4793 C C . LEU B 1 149 ? -15.048 -16.125 15.626 1.00 27.33 149 LEU B C 1
ATOM 4794 O O . LEU B 1 149 ? -14.146 -15.586 16.275 1.00 28.73 149 LEU B O 1
ATOM 4799 N N . ARG B 1 150 ? -15.175 -17.426 15.492 1.00 22.36 150 ARG B N 1
ATOM 4800 C CA . ARG B 1 150 ? -14.116 -18.344 15.833 1.00 21.22 150 ARG B CA 1
ATOM 4801 C C . ARG B 1 150 ? -13.577 -18.924 14.541 1.00 24.45 150 ARG B C 1
ATOM 4802 O O . ARG B 1 150 ? -14.328 -19.190 13.595 1.00 24.73 150 ARG B O 1
ATOM 4810 N N . GLU B 1 151 ? -12.269 -19.074 14.484 1.00 24.96 151 GLU B N 1
ATOM 4811 C CA . GLU B 1 151 ? -11.656 -19.661 13.312 1.00 26.38 151 GLU B CA 1
ATOM 4812 C C . GLU B 1 151 ? -10.452 -20.430 13.805 1.00 25.22 151 GLU B C 1
ATOM 4813 O O . GLU B 1 151 ? -9.828 -20.018 14.786 1.00 25.87 151 GLU B O 1
ATOM 4819 N N . PRO B 1 152 ? -10.121 -21.554 13.189 1.00 24.22 152 PRO B N 1
ATOM 4820 C CA . PRO B 1 152 ? -8.919 -22.285 13.611 1.00 23.01 152 PRO B CA 1
ATOM 4821 C C . PRO B 1 152 ? -7.695 -21.374 13.595 1.00 28.85 152 PRO B C 1
ATOM 4822 O O . PRO B 1 152 ? -7.486 -20.591 12.654 1.00 24.14 152 PRO B O 1
ATOM 4826 N N . ILE B 1 153 ? -6.902 -21.442 14.674 1.00 24.75 153 ILE B N 1
ATOM 4827 C CA . ILE B 1 153 ? -5.765 -20.539 14.785 1.00 23.55 153 ILE B CA 1
ATOM 4828 C C . ILE B 1 153 ? -4.774 -20.829 13.675 1.00 25.16 153 ILE B C 1
ATOM 4829 O O . ILE B 1 153 ? -4.052 -19.934 13.227 1.00 24.70 153 ILE B O 1
ATOM 4834 N N . GLY B 1 154 ? -4.751 -22.068 13.189 1.00 26.17 154 GLY B N 1
ATOM 4835 C CA . GLY B 1 154 ? -3.897 -22.438 12.087 1.00 24.11 154 GLY B CA 1
ATOM 4836 C C . GLY B 1 154 ? -3.054 -23.656 12.367 1.00 26.11 154 GLY B C 1
ATOM 4837 O O . GLY B 1 154 ? -3.555 -24.721 12.745 1.00 26.01 154 GLY B O 1
ATOM 4838 N N . VAL B 1 155 ? -1.753 -23.496 12.188 1.00 24.51 155 VAL B N 1
ATOM 4839 C CA . VAL B 1 155 ? -0.830 -24.602 12.363 1.00 24.48 155 VAL B CA 1
ATOM 4840 C C . VAL B 1 155 ? -0.564 -24.744 13.847 1.00 26.34 155 VAL B C 1
ATOM 4841 O O . VAL B 1 155 ? -0.087 -23.813 14.502 1.00 26.07 155 VAL B O 1
ATOM 4845 N N . VAL B 1 156 ? -0.880 -25.907 14.381 1.00 24.91 156 VAL B N 1
ATOM 4846 C CA . VAL B 1 156 ? -0.745 -26.168 15.794 1.00 24.73 156 VAL B CA 1
ATOM 4847 C C . VAL B 1 156 ? 0.346 -27.210 15.943 1.00 27.36 156 VAL B C 1
ATOM 4848 O O . VAL B 1 156 ? 0.325 -28.244 15.264 1.00 28.54 156 VAL B O 1
ATOM 4852 N N . GLY B 1 157 ? 1.351 -26.889 16.751 1.00 27.03 157 GLY B N 1
ATOM 4853 C CA . GLY B 1 157 ? 2.312 -27.887 17.165 1.00 22.41 157 GLY B CA 1
ATOM 4854 C C . GLY B 1 157 ? 1.753 -28.649 18.346 1.00 27.55 157 GLY B C 1
ATOM 4855 O O . GLY B 1 157 ? 1.052 -28.096 19.193 1.00 31.07 157 GLY B O 1
ATOM 4856 N N . LEU B 1 158 ? 2.041 -29.944 18.389 1.00 25.56 158 LEU B N 1
ATOM 4857 C CA . LEU B 1 158 ? 1.520 -30.790 19.453 1.00 24.97 158 LEU B CA 1
ATOM 4858 C C . LEU B 1 158 ? 2.664 -31.643 19.968 1.00 25.98 158 LEU B C 1
ATOM 4859 O O . LEU B 1 158 ? 3.190 -32.499 19.248 1.00 30.84 158 LEU B O 1
ATOM 4864 N N . ILE B 1 159 ? 3.054 -31.397 21.205 1.00 27.70 159 ILE B N 1
ATOM 4865 C CA . ILE B 1 159 ? 4.120 -32.141 21.849 1.00 28.01 159 ILE B CA 1
ATOM 4866 C C . ILE B 1 159 ? 3.491 -32.886 23.008 1.00 25.81 159 ILE B C 1
ATOM 4867 O O . ILE B 1 159 ? 2.763 -32.288 23.809 1.00 26.28 159 ILE B O 1
ATOM 4872 N N . THR B 1 160 ? 3.720 -34.185 23.068 1.00 23.08 160 THR B N 1
ATOM 4873 C CA . THR B 1 160 ? 3.045 -35.019 24.047 1.00 28.50 160 THR B CA 1
ATOM 4874 C C . THR B 1 160 ? 4.043 -35.835 24.848 1.00 28.75 160 THR B C 1
ATOM 4875 O O . THR B 1 160 ? 5.158 -36.108 24.387 1.00 24.85 160 THR B O 1
ATOM 4879 N N . PRO B 1 161 ? 3.657 -36.271 26.037 1.00 28.73 161 PRO B N 1
ATOM 4880 C CA . PRO B 1 161 ? 4.604 -36.967 26.901 1.00 27.10 161 PRO B CA 1
ATOM 4881 C C . PRO B 1 161 ? 4.491 -38.461 26.713 1.00 28.22 161 PRO B C 1
ATOM 4882 O O . PRO B 1 161 ? 3.661 -38.918 25.928 1.00 27.29 161 PRO B O 1
ATOM 4886 N N . TRP B 1 162 ? 5.287 -39.232 27.442 1.00 27.29 162 TRP B N 1
ATOM 4887 C CA . TRP B 1 162 ? 5.290 -40.663 27.238 1.00 25.25 162 TRP B CA 1
ATOM 4888 C C . TRP B 1 162 ? 4.337 -41.408 28.153 1.00 26.15 162 TRP B C 1
ATOM 4889 O O . TRP B 1 162 ? 4.218 -42.629 28.014 1.00 28.46 162 TRP B O 1
ATOM 4900 N N . ASN B 1 163 ? 3.680 -40.731 29.098 1.00 24.85 163 ASN B N 1
ATOM 4901 C CA . ASN B 1 163 ? 2.924 -41.480 30.100 1.00 28.27 163 ASN B CA 1
ATOM 4902 C C . ASN B 1 163 ? 1.572 -41.933 29.567 1.00 30.36 163 ASN B C 1
ATOM 4903 O O . ASN B 1 163 ? 1.122 -43.042 29.885 1.00 29.30 163 ASN B O 1
ATOM 4908 N N . PHE B 1 164 ? 0.908 -41.093 28.777 1.00 28.52 164 PHE B N 1
ATOM 4909 C CA . PHE B 1 164 ? -0.330 -41.458 28.086 1.00 29.51 164 PHE B CA 1
ATOM 4910 C C . PHE B 1 164 ? -0.164 -41.060 26.631 1.00 31.51 164 PHE B C 1
ATOM 4911 O O . PHE B 1 164 ? -0.826 -40.139 26.135 1.00 29.22 164 PHE B O 1
ATOM 4919 N N . PRO B 1 165 ? 0.728 -41.749 25.921 1.00 29.51 165 PRO B N 1
ATOM 4920 C CA . PRO B 1 165 ? 1.126 -41.282 24.585 1.00 29.23 165 PRO B CA 1
ATOM 4921 C C . PRO B 1 165 ? -0.044 -41.145 23.646 1.00 29.52 165 PRO B C 1
ATOM 4922 O O . PRO B 1 165 ? -0.224 -40.094 23.025 1.00 30.18 165 PRO B O 1
ATOM 4926 N N . PHE B 1 166 ? -0.833 -42.203 23.517 1.00 29.06 166 PHE B N 1
ATOM 4927 C CA . PHE B 1 166 ? -1.969 -42.184 22.616 1.00 29.04 166 PHE B CA 1
ATOM 4928 C C . PHE B 1 166 ? -3.128 -41.399 23.205 1.00 29.09 166 PHE B C 1
ATOM 4929 O O . PHE B 1 166 ? -3.761 -40.595 22.510 1.00 27.92 166 PHE B O 1
ATOM 4937 N N . MET B 1 167 ? -3.393 -41.588 24.493 1.00 26.87 167 MET B N 1
ATOM 4938 C CA . MET B 1 167 ? -4.559 -40.949 25.074 1.00 29.27 167 MET B CA 1
ATOM 4939 C C . MET B 1 167 ? -4.411 -39.441 25.090 1.00 28.67 167 MET B C 1
ATOM 4940 O O . MET B 1 167 ? -5.328 -38.717 24.690 1.00 30.30 167 MET B O 1
ATOM 4945 N N . ILE B 1 168 ? -3.275 -38.943 25.578 1.00 29.76 168 ILE B N 1
ATOM 4946 C CA . ILE B 1 168 ? -3.093 -37.500 25.602 1.00 28.99 168 ILE B CA 1
ATOM 4947 C C . ILE B 1 168 ? -3.120 -36.969 24.178 1.00 28.50 168 ILE B C 1
ATOM 4948 O O . ILE B 1 168 ? -3.680 -35.900 23.906 1.00 29.73 168 ILE B O 1
ATOM 4953 N N . LEU B 1 169 ? -2.534 -37.724 23.245 1.00 28.86 169 LEU B N 1
ATOM 4954 C CA . LEU B 1 169 ? -2.655 -37.388 21.830 1.00 28.38 169 LEU B CA 1
ATOM 4955 C C . LEU B 1 169 ? -4.117 -37.246 21.430 1.00 26.88 169 LEU B C 1
ATOM 4956 O O . LEU B 1 169 ? -4.500 -36.270 20.773 1.00 26.09 169 LEU B O 1
ATOM 4961 N N . CYS B 1 170 ? -4.951 -38.222 21.810 1.00 23.86 170 CYS B N 1
ATOM 4962 C CA . CYS B 1 170 ? -6.356 -38.140 21.447 1.00 27.86 170 CYS B CA 1
ATOM 4963 C C . CYS B 1 170 ? -7.119 -37.127 22.291 1.00 27.44 170 CYS B C 1
ATOM 4964 O O . CYS B 1 170 ? -8.205 -36.712 21.903 1.00 29.56 170 CYS B O 1
ATOM 4967 N N . GLU B 1 171 ? -6.568 -36.691 23.412 1.00 27.62 171 GLU B N 1
ATOM 4968 C CA . GLU B 1 171 ? -7.159 -35.613 24.180 1.00 28.19 171 GLU B CA 1
ATOM 4969 C C . GLU B 1 171 ? -6.715 -34.249 23.681 1.00 28.07 171 GLU B C 1
ATOM 4970 O O . GLU B 1 171 ? -6.973 -33.244 24.347 1.00 30.43 171 GLU B O 1
ATOM 4976 N N . ARG B 1 172 ? -6.015 -34.198 22.552 1.00 25.76 172 ARG B N 1
ATOM 4977 C CA . ARG B 1 172 ? -5.567 -32.936 21.986 1.00 25.73 172 ARG B CA 1
ATOM 4978 C C . ARG B 1 172 ? -5.908 -32.884 20.510 1.00 26.97 172 ARG B C 1
ATOM 4979 O O . ARG B 1 172 ? -6.668 -32.018 20.076 1.00 26.08 172 ARG B O 1
ATOM 4987 N N . ALA B 1 173 ? -5.327 -33.811 19.743 1.00 27.66 173 ALA B N 1
ATOM 4988 C CA . ALA B 1 173 ? -5.366 -33.814 18.292 1.00 23.91 173 ALA B CA 1
ATOM 4989 C C . ALA B 1 173 ? -6.786 -33.633 17.764 1.00 22.94 173 ALA B C 1
ATOM 4990 O O . ALA B 1 173 ? -7.033 -32.692 17.001 1.00 25.51 173 ALA B O 1
ATOM 4992 N N . PRO B 1 174 ? -7.756 -34.458 18.162 1.00 27.62 174 PRO B N 1
ATOM 4993 C CA . PRO B 1 174 ? -9.093 -34.292 17.574 1.00 23.48 174 PRO B CA 1
ATOM 4994 C C . PRO B 1 174 ? -9.692 -32.940 17.869 1.00 25.11 174 PRO B C 1
ATOM 4995 O O . PRO B 1 174 ? -10.324 -32.333 16.997 1.00 25.92 174 PRO B O 1
ATOM 4999 N N . PHE B 1 175 ? -9.486 -32.431 19.079 1.00 23.71 175 PHE B N 1
ATOM 5000 C CA . PHE B 1 175 ? -10.042 -31.131 19.419 1.00 25.86 175 PHE B CA 1
ATOM 5001 C C . PHE B 1 175 ? -9.381 -30.017 18.623 1.00 26.74 175 PHE B C 1
ATOM 5002 O O . PHE B 1 175 ? -10.041 -29.035 18.242 1.00 25.07 175 PHE B O 1
ATOM 5010 N N . ILE B 1 176 ? -8.074 -30.135 18.400 1.00 22.35 176 ILE B N 1
ATOM 5011 C CA . ILE B 1 176 ? -7.371 -29.160 17.584 1.00 26.18 176 ILE B CA 1
ATOM 5012 C C . ILE B 1 176 ? -7.834 -29.254 16.132 1.00 24.94 176 ILE B C 1
ATOM 5013 O O . ILE B 1 176 ? -8.102 -28.240 15.477 1.00 23.62 176 ILE B O 1
ATOM 5018 N N . LEU B 1 177 ? -7.921 -30.480 15.610 1.00 25.71 177 LEU B N 1
ATOM 5019 C CA . LEU B 1 177 ? -8.343 -30.679 14.230 1.00 26.86 177 LEU B CA 1
ATOM 5020 C C . LEU B 1 177 ? -9.769 -30.221 14.021 1.00 27.09 177 LEU B C 1
ATOM 5021 O O . LEU B 1 177 ? -10.111 -29.759 12.928 1.00 27.34 177 LEU B O 1
ATOM 5026 N N . ALA B 1 178 ? -10.612 -30.362 15.052 1.00 29.09 178 ALA B N 1
ATOM 5027 C CA . ALA B 1 178 ? -12.043 -30.123 14.911 1.00 24.92 178 ALA B CA 1
ATOM 5028 C C . ALA B 1 178 ? -12.325 -28.733 14.361 1.00 29.36 178 ALA B C 1
ATOM 5029 O O . ALA B 1 178 ? -13.203 -28.564 13.510 1.00 27.95 178 ALA B O 1
ATOM 5031 N N . SER B 1 179 ? -11.580 -27.725 14.825 1.00 22.57 179 SER B N 1
ATOM 5032 C CA . SER B 1 179 ? -11.801 -26.365 14.353 1.00 24.18 179 SER B CA 1
ATOM 5033 C C . SER B 1 179 ? -11.288 -26.157 12.933 1.00 31.34 179 SER B C 1
ATOM 5034 O O . SER B 1 179 ? -11.636 -25.155 12.297 1.00 24.43 179 SER B O 1
ATOM 5037 N N . GLY B 1 180 ? -10.452 -27.062 12.427 1.00 24.51 180 GLY B N 1
ATOM 5038 C CA . GLY B 1 180 ? -9.814 -26.834 11.156 1.00 25.48 180 GLY B CA 1
ATOM 5039 C C . GLY B 1 180 ? -8.349 -26.526 11.263 1.00 26.80 180 GLY B C 1
ATOM 5040 O O . GLY B 1 180 ? -7.727 -26.218 10.243 1.00 25.96 180 GLY B O 1
ATOM 5041 N N . CYS B 1 181 ? -7.786 -26.561 12.472 1.00 27.72 181 CYS B N 1
ATOM 5042 C CA . CYS B 1 181 ? -6.345 -26.459 12.620 1.00 26.71 181 CYS B CA 1
ATOM 5043 C C . CYS B 1 181 ? -5.670 -27.644 11.961 1.00 24.53 181 CYS B C 1
ATOM 5044 O O . CYS B 1 181 ? -6.248 -28.733 11.838 1.00 22.35 181 CYS B O 1
ATOM 5047 N N . THR B 1 182 ? -4.437 -27.424 11.538 1.00 22.17 182 THR B N 1
ATOM 5048 C CA . THR B 1 182 ? -3.569 -28.511 11.134 1.00 22.24 182 THR B CA 1
ATOM 5049 C C . THR B 1 182 ? -2.517 -28.723 12.218 1.00 25.72 182 THR B C 1
ATOM 5050 O O . THR B 1 182 ? -2.303 -27.870 13.082 1.00 25.49 182 THR B O 1
ATOM 5054 N N . LEU B 1 183 ? -1.881 -29.890 12.179 1.00 22.57 183 LEU B N 1
ATOM 5055 C CA . LEU B 1 183 ? -1.074 -30.350 13.290 1.00 24.72 183 LEU B CA 1
ATOM 5056 C C . LEU B 1 183 ? 0.308 -30.776 12.838 1.00 25.61 183 LEU B C 1
ATOM 5057 O O . LEU B 1 183 ? 0.473 -31.442 11.811 1.00 22.77 183 LEU B O 1
ATOM 5062 N N . VAL B 1 184 ? 1.293 -30.376 13.623 1.00 22.95 184 VAL B N 1
ATOM 5063 C CA . VAL B 1 184 ? 2.603 -31.001 13.629 1.00 26.09 184 VAL B CA 1
ATOM 5064 C C . VAL B 1 184 ? 2.789 -31.556 15.023 1.00 25.36 184 VAL B C 1
ATOM 5065 O O . VAL B 1 184 ? 2.703 -30.813 16.011 1.00 30.87 184 VAL B O 1
ATOM 5069 N N . VAL B 1 185 ? 2.993 -32.861 15.103 1.00 24.58 185 VAL B N 1
ATOM 5070 C CA . VAL B 1 185 ? 2.971 -33.604 16.350 1.00 24.80 185 VAL B CA 1
ATOM 5071 C C . VAL B 1 185 ? 4.353 -34.167 16.577 1.00 30.42 185 VAL B C 1
ATOM 5072 O O . VAL B 1 185 ? 4.900 -34.849 15.702 1.00 28.29 185 VAL B O 1
ATOM 5076 N N . LYS B 1 186 ? 4.911 -33.899 17.749 1.00 27.79 186 LYS B N 1
ATOM 5077 C CA . LYS B 1 186 ? 6.094 -34.626 18.193 1.00 29.06 186 LYS B CA 1
ATOM 5078 C C . LYS B 1 186 ? 5.706 -35.407 19.439 1.00 26.14 186 LYS B C 1
ATOM 5079 O O . LYS B 1 186 ? 5.568 -34.829 20.529 1.00 27.23 186 LYS B O 1
ATOM 5085 N N . PRO B 1 187 ? 5.476 -36.702 19.329 1.00 24.33 187 PRO B N 1
ATOM 5086 C CA . PRO B 1 187 ? 5.245 -37.498 20.527 1.00 25.81 187 PRO B CA 1
ATOM 5087 C C . PRO B 1 187 ? 6.559 -37.676 21.255 1.00 26.45 187 PRO B C 1
ATOM 5088 O O . PRO B 1 187 ? 7.630 -37.305 20.765 1.00 25.32 187 PRO B O 1
ATOM 5092 N N . ALA B 1 188 ? 6.464 -38.232 22.455 1.00 28.35 188 ALA B N 1
ATOM 5093 C CA . ALA B 1 188 ? 7.676 -38.560 23.180 1.00 28.40 188 ALA B CA 1
ATOM 5094 C C . ALA B 1 188 ? 8.476 -39.562 22.364 1.00 29.07 188 ALA B C 1
ATOM 5095 O O . ALA B 1 188 ? 7.926 -40.480 21.752 1.00 25.78 188 ALA B O 1
ATOM 5097 N N . GLU B 1 189 ? 9.776 -39.324 22.308 1.00 33.22 189 GLU B N 1
ATOM 5098 C CA . GLU B 1 189 ? 10.692 -40.209 21.607 1.00 34.05 189 GLU B CA 1
ATOM 5099 C C . GLU B 1 189 ? 10.510 -41.665 22.023 1.00 32.56 189 GLU B C 1
ATOM 5100 O O . GLU B 1 189 ? 10.551 -42.572 21.179 1.00 33.50 189 GLU B O 1
ATOM 5106 N N . VAL B 1 190 ? 10.286 -41.913 23.319 1.00 25.93 190 VAL B N 1
ATOM 5107 C CA . VAL B 1 190 ? 10.151 -43.293 23.777 1.00 26.48 190 VAL B CA 1
ATOM 5108 C C . VAL B 1 190 ? 8.776 -43.872 23.487 1.00 28.64 190 VAL B C 1
ATOM 5109 O O . VAL B 1 190 ? 8.588 -45.089 23.585 1.00 27.35 190 VAL B O 1
ATOM 5113 N N . THR B 1 191 ? 7.797 -43.048 23.139 1.00 26.46 191 THR B N 1
ATOM 5114 C CA . THR B 1 191 ? 6.449 -43.548 22.921 1.00 28.66 191 THR B CA 1
ATOM 5115 C C . THR B 1 191 ? 5.823 -42.850 21.719 1.00 28.60 191 THR B C 1
ATOM 5116 O O . THR B 1 191 ? 4.785 -42.198 21.819 1.00 29.56 191 THR B O 1
ATOM 5120 N N . SER B 1 192 ? 6.459 -43.017 20.560 1.00 28.35 192 SER B N 1
ATOM 5121 C CA . SER B 1 192 ? 5.988 -42.398 19.326 1.00 28.99 192 SER B CA 1
ATOM 5122 C C . SER B 1 192 ? 5.107 -43.309 18.484 1.00 26.53 192 SER B C 1
ATOM 5123 O O . SER B 1 192 ? 4.359 -42.798 17.640 1.00 29.30 192 SER B O 1
ATOM 5126 N N . ALA B 1 193 ? 5.177 -44.629 18.700 1.00 26.49 193 ALA B N 1
ATOM 5127 C CA . ALA B 1 193 ? 4.546 -45.599 17.807 1.00 25.66 193 ALA B CA 1
ATOM 5128 C C . ALA B 1 193 ? 3.065 -45.306 17.617 1.00 29.17 193 ALA B C 1
ATOM 5129 O O . ALA B 1 193 ? 2.588 -45.146 16.488 1.00 29.63 193 ALA B O 1
ATOM 5131 N N . THR B 1 194 ? 2.312 -45.242 18.718 1.00 27.04 194 THR B N 1
ATOM 5132 C CA . THR B 1 194 ? 0.873 -45.081 18.579 1.00 30.19 194 THR B CA 1
ATOM 5133 C C . THR B 1 194 ? 0.492 -43.716 18.034 1.00 28.51 194 THR B C 1
ATOM 5134 O O . THR B 1 194 ? -0.589 -43.577 17.460 1.00 29.08 194 THR B O 1
ATOM 5138 N N . THR B 1 195 ? 1.353 -42.709 18.185 1.00 30.32 195 THR B N 1
ATOM 5139 C CA . THR B 1 195 ? 1.086 -41.439 17.521 1.00 27.61 195 THR B CA 1
ATOM 5140 C C . THR B 1 195 ? 1.190 -41.595 16.013 1.00 27.17 195 THR B C 1
ATOM 5141 O O . THR B 1 195 ? 0.374 -41.044 15.257 1.00 27.04 195 THR B O 1
ATOM 5145 N N . LEU B 1 196 ? 2.186 -42.362 15.560 1.00 25.72 196 LEU B N 1
ATOM 5146 C CA . LEU B 1 196 ? 2.285 -42.674 14.142 1.00 28.28 196 LEU B CA 1
ATOM 5147 C C . LEU B 1 196 ? 1.109 -43.522 13.685 1.00 27.00 196 LEU B C 1
ATOM 5148 O O . LEU B 1 196 ? 0.597 -43.329 12.580 1.00 29.52 196 LEU B O 1
ATOM 5153 N N . LEU B 1 197 ? 0.636 -44.426 14.543 1.00 28.07 197 LEU B N 1
ATOM 5154 C CA . LEU B 1 197 ? -0.571 -45.177 14.232 1.00 25.81 197 LEU B CA 1
ATOM 5155 C C . LEU B 1 197 ? -1.773 -44.253 14.094 1.00 31.74 197 LEU B C 1
ATOM 5156 O O . LEU B 1 197 ? -2.642 -44.473 13.239 1.00 29.56 197 LEU B O 1
ATOM 5161 N N . LEU B 1 198 ? -1.855 -43.215 14.932 1.00 28.88 198 LEU B N 1
ATOM 5162 C CA . LEU B 1 198 ? -2.954 -42.280 14.766 1.00 25.90 198 LEU B CA 1
ATOM 5163 C C . LEU B 1 198 ? -2.835 -41.566 13.437 1.00 28.00 198 LEU B C 1
ATOM 5164 O O . LEU B 1 198 ? -3.843 -41.323 12.772 1.00 27.00 198 LEU B O 1
ATOM 5169 N N . ALA B 1 199 ? -1.601 -41.225 13.031 1.00 28.41 199 ALA B N 1
ATOM 5170 C CA . ALA B 1 199 ? -1.409 -40.599 11.730 1.00 25.48 199 ALA B CA 1
ATOM 5171 C C . ALA B 1 199 ? -1.981 -41.482 10.629 1.00 30.19 199 ALA B C 1
ATOM 5172 O O . ALA B 1 199 ? -2.704 -41.006 9.748 1.00 30.46 199 ALA B O 1
ATOM 5174 N N . GLU B 1 200 ? -1.715 -42.786 10.705 1.00 28.84 200 GLU B N 1
ATOM 5175 C CA . GLU B 1 200 ? -2.287 -43.725 9.752 1.00 29.93 200 GLU B CA 1
ATOM 5176 C C . GLU B 1 200 ? -3.809 -43.769 9.881 1.00 32.57 200 GLU B C 1
ATOM 5177 O O . GLU B 1 200 ? -4.536 -43.694 8.879 1.00 26.89 200 GLU B O 1
ATOM 5183 N N . ILE B 1 201 ? -4.307 -43.853 11.123 1.00 30.10 201 ILE B N 1
ATOM 5184 C CA . ILE B 1 201 ? -5.748 -43.896 11.359 1.00 30.23 201 ILE B CA 1
ATOM 5185 C C . ILE B 1 201 ? -6.421 -42.679 10.746 1.00 29.28 201 ILE B C 1
ATOM 5186 O O . ILE B 1 201 ? -7.483 -42.782 10.114 1.00 28.14 201 ILE B O 1
ATOM 5191 N N . LEU B 1 202 ? -5.823 -41.505 10.946 1.00 29.37 202 LEU B N 1
ATOM 5192 C CA . LEU B 1 202 ? -6.394 -40.277 10.410 1.00 26.07 202 LEU B CA 1
ATOM 5193 C C . LEU B 1 202 ? -6.366 -40.280 8.890 1.00 28.24 202 LEU B C 1
ATOM 5194 O O . LEU B 1 202 ? -7.330 -39.843 8.249 1.00 27.61 202 LEU B O 1
ATOM 5199 N N . ALA B 1 203 ? -5.259 -40.743 8.300 1.00 24.51 203 ALA B N 1
ATOM 5200 C CA . ALA B 1 203 ? -5.181 -40.840 6.846 1.00 29.12 203 ALA B CA 1
ATOM 5201 C C . ALA B 1 203 ? -6.236 -41.803 6.333 1.00 28.52 203 ALA B C 1
ATOM 5202 O O . ALA B 1 203 ? -6.980 -41.493 5.394 1.00 30.95 203 ALA B O 1
ATOM 5204 N N . ASP B 1 204 ? -6.351 -42.961 6.985 1.00 27.74 204 ASP B N 1
ATOM 5205 C CA . ASP B 1 204 ? -7.412 -43.893 6.639 1.00 29.36 204 ASP B CA 1
ATOM 5206 C C . ASP B 1 204 ? -8.772 -43.277 6.913 1.00 26.99 204 ASP B C 1
ATOM 5207 O O . ASP B 1 204 ? -9.764 -43.664 6.293 1.00 29.90 204 ASP B O 1
ATOM 5212 N N . ALA B 1 205 ? -8.850 -42.335 7.856 1.00 31.86 205 ALA B N 1
ATOM 5213 C CA . ALA B 1 205 ? -10.125 -41.686 8.136 1.00 27.68 205 ALA B CA 1
ATOM 5214 C C . ALA B 1 205 ? -10.484 -40.627 7.105 1.00 29.69 205 ALA B C 1
ATOM 5215 O O . ALA B 1 205 ? -11.560 -40.024 7.207 1.00 27.20 205 ALA B O 1
ATOM 5217 N N . GLY B 1 206 ? -9.611 -40.365 6.131 1.00 26.03 206 GLY B N 1
ATOM 5218 C CA . GLY B 1 206 ? -9.873 -39.337 5.144 1.00 30.30 206 GLY B CA 1
ATOM 5219 C C . GLY B 1 206 ? -9.312 -37.979 5.488 1.00 29.11 206 GLY B C 1
ATOM 5220 O O . GLY B 1 206 ? -9.607 -37.014 4.783 1.00 31.81 206 GLY B O 1
ATOM 5221 N N . LEU B 1 207 ? -8.502 -37.877 6.532 1.00 29.72 207 LEU B N 1
ATOM 5222 C CA . LEU B 1 207 ? -7.845 -36.615 6.841 1.00 27.85 207 LEU B CA 1
ATOM 5223 C C . LEU B 1 207 ? -6.937 -36.209 5.687 1.00 29.01 207 LEU B C 1
ATOM 5224 O O . LEU B 1 207 ? -6.081 -37.004 5.270 1.00 35.11 207 LEU B O 1
ATOM 5229 N N . PRO B 1 208 ? -7.075 -35.000 5.153 1.00 27.18 208 PRO B N 1
ATOM 5230 C CA . PRO B 1 208 ? -6.197 -34.583 4.056 1.00 30.77 208 PRO B CA 1
ATOM 5231 C C . PRO B 1 208 ? -4.733 -34.597 4.465 1.00 35.29 208 PRO B C 1
ATOM 5232 O O . PRO B 1 208 ? -4.388 -34.448 5.639 1.00 33.35 208 PRO B O 1
ATOM 5236 N N . LYS B 1 209 ? -3.872 -34.768 3.466 1.00 33.86 209 LYS B N 1
ATOM 5237 C CA . LYS B 1 209 ? -2.438 -34.696 3.682 1.00 33.62 209 LYS B CA 1
ATOM 5238 C C . LYS B 1 209 ? -2.070 -33.362 4.320 1.00 31.98 209 LYS B C 1
ATOM 5239 O O . LYS B 1 209 ? -2.665 -32.319 4.030 1.00 30.55 209 LYS B O 1
ATOM 5245 N N . GLY B 1 210 ? -1.057 -33.402 5.177 1.00 31.88 210 GLY B N 1
ATOM 5246 C CA . GLY B 1 210 ? -0.544 -32.210 5.810 1.00 29.07 210 GLY B CA 1
ATOM 5247 C C . GLY B 1 210 ? -1.331 -31.718 6.994 1.00 27.21 210 GLY B C 1
ATOM 5248 O O . GLY B 1 210 ? -0.869 -30.794 7.677 1.00 25.96 210 GLY B O 1
ATOM 5249 N N . VAL B 1 211 ? -2.514 -32.279 7.250 1.00 25.41 211 VAL B N 1
ATOM 5250 C CA . VAL B 1 211 ? -3.316 -31.819 8.374 1.00 23.31 211 VAL B CA 1
ATOM 5251 C C . VAL B 1 211 ? -2.804 -32.411 9.674 1.00 27.53 211 VAL B C 1
ATOM 5252 O O . VAL B 1 211 ? -2.859 -31.767 10.727 1.00 25.98 211 VAL B O 1
ATOM 5256 N N . PHE B 1 212 ? -2.292 -33.630 9.624 1.00 26.13 212 PHE B N 1
ATOM 5257 C CA . PHE B 1 212 ? -1.708 -34.277 10.783 1.00 26.28 212 PHE B CA 1
ATOM 5258 C C . PHE B 1 212 ? -0.341 -34.772 10.349 1.00 28.34 212 PHE B C 1
ATOM 5259 O O . PHE B 1 212 ? -0.229 -35.709 9.553 1.00 26.85 212 PHE B O 1
ATOM 5267 N N . ASN B 1 213 ? 0.689 -34.131 10.859 1.00 27.07 213 ASN B N 1
ATOM 5268 C CA . ASN B 1 213 ? 2.052 -34.503 10.562 1.00 26.81 213 ASN B CA 1
ATOM 5269 C C . ASN B 1 213 ? 2.703 -34.922 11.859 1.00 25.49 213 ASN B C 1
ATOM 5270 O O . ASN B 1 213 ? 2.458 -34.315 12.901 1.00 26.17 213 ASN B O 1
ATOM 5275 N N . VAL B 1 214 ? 3.481 -35.993 11.801 1.00 26.18 214 VAL B N 1
ATOM 5276 C CA . VAL B 1 214 ? 4.225 -36.476 12.948 1.00 26.13 214 VAL B CA 1
ATOM 5277 C C . VAL B 1 214 ? 5.697 -36.376 12.618 1.00 29.15 214 VAL B C 1
ATOM 5278 O O . VAL B 1 214 ? 6.178 -37.019 11.673 1.00 26.66 214 VAL B O 1
ATOM 5282 N N . VAL B 1 215 ? 6.395 -35.544 13.376 1.00 24.93 215 VAL B N 1
ATOM 5283 C CA . VAL B 1 215 ? 7.833 -35.406 13.312 1.00 23.74 215 VAL B CA 1
ATOM 5284 C C . VAL B 1 215 ? 8.344 -36.008 14.604 1.00 25.74 215 VAL B C 1
ATOM 5285 O O . VAL B 1 215 ? 8.238 -35.402 15.671 1.00 26.84 215 VAL B O 1
ATOM 5289 N N . THR B 1 216 ? 8.842 -37.222 14.520 1.00 28.82 216 THR B N 1
ATOM 5290 C CA . THR B 1 216 ? 9.350 -37.870 15.704 1.00 27.95 216 THR B CA 1
ATOM 5291 C C . THR B 1 216 ? 10.770 -37.385 15.975 1.00 31.45 216 THR B C 1
ATOM 5292 O O . THR B 1 216 ? 11.478 -36.900 15.091 1.00 27.88 216 THR B O 1
ATOM 5296 N N . GLY B 1 217 ? 11.177 -37.502 17.210 1.00 30.74 217 GLY B N 1
ATOM 5297 C CA . GLY B 1 217 ? 12.488 -37.042 17.582 1.00 28.43 217 GLY B CA 1
ATOM 5298 C C . GLY B 1 217 ? 12.482 -36.540 19.006 1.00 31.50 217 GLY B C 1
ATOM 5299 O O . GLY B 1 217 ? 11.515 -36.711 19.748 1.00 30.39 217 GLY B O 1
ATOM 5300 N N . THR B 1 218 ? 13.588 -35.906 19.357 1.00 31.73 218 THR B N 1
ATOM 5301 C CA . THR B 1 218 ? 13.848 -35.511 20.730 1.00 29.07 218 THR B CA 1
ATOM 5302 C C . THR B 1 218 ? 13.198 -34.174 21.034 1.00 28.61 218 THR B C 1
ATOM 5303 O O . THR B 1 218 ? 12.918 -33.379 20.131 1.00 27.98 218 THR B O 1
ATOM 5307 N N . GLY B 1 219 ? 12.925 -33.944 22.318 1.00 29.44 219 GLY B N 1
ATOM 5308 C CA . GLY B 1 219 ? 12.410 -32.647 22.724 1.00 30.06 219 GLY B CA 1
ATOM 5309 C C . GLY B 1 219 ? 13.364 -31.508 22.435 1.00 30.55 219 GLY B C 1
ATOM 5310 O O . GLY B 1 219 ? 12.965 -30.453 21.947 1.00 30.84 219 GLY B O 1
ATOM 5311 N N . ARG B 1 220 ? 14.645 -31.779 22.638 1.00 37.71 220 ARG B N 1
ATOM 5312 C CA . ARG B 1 220 ? 15.682 -30.745 22.423 1.00 39.92 220 ARG B CA 1
ATOM 5313 C C . ARG B 1 220 ? 15.804 -30.402 20.936 1.00 33.63 220 ARG B C 1
ATOM 5314 O O . ARG B 1 220 ? 16.105 -29.253 20.639 1.00 38.73 220 ARG B O 1
ATOM 5322 N N . THR B 1 221 ? 15.565 -31.359 20.044 1.00 31.96 221 THR B N 1
ATOM 5323 C CA . THR B 1 221 ? 15.760 -31.067 18.634 1.00 35.91 221 THR B CA 1
ATOM 5324 C C . THR B 1 221 ? 14.413 -30.698 18.039 1.00 32.85 221 THR B C 1
ATOM 5325 O O . THR B 1 221 ? 14.191 -29.536 17.701 1.00 34.18 221 THR B O 1
ATOM 5329 N N . VAL B 1 222 ? 13.504 -31.664 17.926 1.00 32.32 222 VAL B N 1
ATOM 5330 C CA . VAL B 1 222 ? 12.230 -31.396 17.262 1.00 32.10 222 VAL B CA 1
ATOM 5331 C C . VAL B 1 222 ? 11.332 -30.527 18.131 1.00 28.43 222 VAL B C 1
ATOM 5332 O O . VAL B 1 222 ? 10.779 -29.526 17.668 1.00 29.28 222 VAL B O 1
ATOM 5336 N N . GLY B 1 223 ? 11.164 -30.899 19.402 1.00 29.25 223 GLY B N 1
ATOM 5337 C CA . GLY B 1 223 ? 10.268 -30.144 20.261 1.00 30.17 223 GLY B CA 1
ATOM 5338 C C . GLY B 1 223 ? 10.668 -28.685 20.369 1.00 29.71 223 GLY B C 1
ATOM 5339 O O . GLY B 1 223 ? 9.849 -27.781 20.175 1.00 32.77 223 GLY B O 1
ATOM 5340 N N . GLN B 1 224 ? 11.937 -28.438 20.683 1.00 28.92 224 GLN B N 1
ATOM 5341 C CA . GLN B 1 224 ? 12.414 -27.070 20.799 1.00 32.44 224 GLN B CA 1
ATOM 5342 C C . GLN B 1 224 ? 12.208 -26.311 19.499 1.00 29.14 224 GLN B C 1
ATOM 5343 O O . GLN B 1 224 ? 11.821 -25.141 19.508 1.00 29.23 224 GLN B O 1
ATOM 5349 N N . ALA B 1 225 ? 12.458 -26.966 18.371 1.00 32.04 225 ALA B N 1
ATOM 5350 C CA . ALA B 1 225 ? 12.269 -26.306 17.092 1.00 32.00 225 ALA B CA 1
ATOM 5351 C C . ALA B 1 225 ? 10.806 -25.959 16.860 1.00 31.50 225 ALA B C 1
ATOM 5352 O O . ALA B 1 225 ? 10.502 -24.945 16.223 1.00 30.26 225 ALA B O 1
ATOM 5354 N N . MET B 1 226 ? 9.898 -26.799 17.367 1.00 30.09 226 MET B N 1
ATOM 5355 C CA . MET B 1 226 ? 8.469 -26.545 17.280 1.00 29.51 226 MET B CA 1
ATOM 5356 C C . MET B 1 226 ? 8.082 -25.328 18.095 1.00 29.59 226 MET B C 1
ATOM 5357 O O . MET B 1 226 ? 7.411 -24.419 17.602 1.00 29.01 226 MET B O 1
ATOM 5362 N N . THR B 1 227 ? 8.501 -25.301 19.354 1.00 26.92 227 THR B N 1
ATOM 5363 C CA . THR B 1 227 ? 8.136 -24.195 20.215 1.00 27.67 227 THR B CA 1
ATOM 5364 C C . THR B 1 227 ? 8.752 -22.903 19.720 1.00 29.62 227 THR B C 1
ATOM 5365 O O . THR B 1 227 ? 8.187 -21.829 19.923 1.00 26.25 227 THR B O 1
ATOM 5369 N N . GLU B 1 228 ? 9.901 -22.985 19.067 1.00 29.63 228 GLU B N 1
ATOM 5370 C CA . GLU B 1 228 ? 10.519 -21.800 18.512 1.00 27.27 228 GLU B CA 1
ATOM 5371 C C . GLU B 1 228 ? 10.041 -21.514 17.102 1.00 29.50 228 GLU B C 1
ATOM 5372 O O . GLU B 1 228 ? 10.515 -20.556 16.486 1.00 26.80 228 GLU B O 1
ATOM 5378 N N . HIS B 1 229 ? 9.157 -22.339 16.554 1.00 28.62 229 HIS B N 1
ATOM 5379 C CA . HIS B 1 229 ? 8.913 -22.248 15.128 1.00 27.67 229 HIS B CA 1
ATOM 5380 C C . HIS B 1 229 ? 8.191 -20.959 14.785 1.00 26.62 229 HIS B C 1
ATOM 5381 O O . HIS B 1 229 ? 7.225 -20.568 15.442 1.00 31.94 229 HIS B O 1
ATOM 5388 N N . GLN B 1 230 ? 8.667 -20.300 13.738 1.00 28.42 230 GLN B N 1
ATOM 5389 C CA . GLN B 1 230 ? 8.110 -19.017 13.349 1.00 28.46 230 GLN B CA 1
ATOM 5390 C C . GLN B 1 230 ? 6.764 -19.141 12.661 1.00 28.35 230 GLN B C 1
ATOM 5391 O O . GLN B 1 230 ? 6.124 -18.113 12.414 1.00 29.60 230 GLN B O 1
ATOM 5397 N N . ASP B 1 231 ? 6.330 -20.359 12.325 1.00 28.28 231 ASP B N 1
ATOM 5398 C CA . ASP B 1 231 ? 5.110 -20.548 11.548 1.00 30.99 231 ASP B CA 1
ATOM 5399 C C . ASP B 1 231 ? 4.129 -21.514 12.209 1.00 32.70 231 ASP B C 1
ATOM 5400 O O . ASP B 1 231 ? 3.123 -21.914 11.582 1.00 24.66 231 ASP B O 1
ATOM 5405 N N . ILE B 1 232 ? 4.394 -21.899 13.449 1.00 29.77 232 ILE B N 1
ATOM 5406 C CA . ILE B 1 232 ? 3.415 -22.589 14.272 1.00 27.89 232 ILE B CA 1
ATOM 5407 C C . ILE B 1 232 ? 2.683 -21.524 15.070 1.00 26.29 232 ILE B C 1
ATOM 5408 O O . ILE B 1 232 ? 3.302 -20.715 15.772 1.00 27.64 232 ILE B O 1
ATOM 5413 N N . ASP B 1 233 ? 1.375 -21.472 14.890 1.00 25.55 233 ASP B N 1
ATOM 5414 C CA . ASP B 1 233 ? 0.562 -20.430 15.485 1.00 25.59 233 ASP B CA 1
ATOM 5415 C C . ASP B 1 233 ? 0.245 -20.725 16.929 1.00 23.65 233 ASP B C 1
ATOM 5416 O O . ASP B 1 233 ? -0.014 -19.813 17.712 1.00 26.04 233 ASP B O 1
ATOM 5421 N N . MET B 1 234 ? 0.229 -21.991 17.292 1.00 30.22 234 MET B N 1
ATOM 5422 C CA . MET B 1 234 ? -0.098 -22.347 18.654 1.00 30.29 234 MET B CA 1
ATOM 5423 C C . MET B 1 234 ? 0.538 -23.698 18.903 1.00 25.21 234 MET B C 1
ATOM 5424 O O . MET B 1 234 ? 0.701 -24.495 17.981 1.00 25.32 234 MET B O 1
ATOM 5429 N N . LEU B 1 235 ? 0.926 -23.944 20.140 1.00 25.91 235 LEU B N 1
ATOM 5430 C CA . LEU B 1 235 ? 1.527 -25.221 20.469 1.00 27.28 235 LEU B CA 1
ATOM 5431 C C . LEU B 1 235 ? 0.810 -25.785 21.676 1.00 27.79 235 LEU B C 1
ATOM 5432 O O . LEU B 1 235 ? 0.706 -25.119 22.708 1.00 28.55 235 LEU B O 1
ATOM 5437 N N . SER B 1 236 ? 0.278 -26.980 21.525 1.00 25.67 236 SER B N 1
ATOM 5438 C CA . SER B 1 236 ? -0.192 -27.751 22.653 1.00 25.95 236 SER B CA 1
ATOM 5439 C C . SER B 1 236 ? 1.002 -28.512 23.199 1.00 26.30 236 SER B C 1
ATOM 5440 O O . SER B 1 236 ? 1.577 -29.357 22.505 1.00 26.63 236 SER B O 1
ATOM 5443 N N . PHE B 1 237 ? 1.395 -28.191 24.420 1.00 28.10 237 PHE B N 1
ATOM 5444 C CA . PHE B 1 237 ? 2.458 -28.911 25.095 1.00 23.41 237 PHE B CA 1
ATOM 5445 C C . PHE B 1 237 ? 1.869 -29.574 26.316 1.00 24.83 237 PHE B C 1
ATOM 5446 O O . PHE B 1 237 ? 1.215 -28.917 27.131 1.00 28.22 237 PHE B O 1
ATOM 5454 N N . THR B 1 238 ? 2.119 -30.862 26.442 1.00 26.07 238 THR B N 1
ATOM 5455 C CA . THR B 1 238 ? 1.782 -31.624 27.630 1.00 25.83 238 THR B CA 1
ATOM 5456 C C . THR B 1 238 ? 3.064 -32.298 28.087 1.00 28.13 238 THR B C 1
ATOM 5457 O O . THR B 1 238 ? 3.665 -33.064 27.328 1.00 30.95 238 THR B O 1
ATOM 5461 N N . GLY B 1 239 ? 3.485 -32.008 29.311 1.00 29.24 239 GLY B N 1
ATOM 5462 C CA . GLY B 1 239 ? 4.767 -32.468 29.804 1.00 27.04 239 GLY B CA 1
ATOM 5463 C C . GLY B 1 239 ? 5.136 -31.679 31.046 1.00 32.51 239 GLY B C 1
ATOM 5464 O O . GLY B 1 239 ? 4.270 -31.133 31.720 1.00 31.75 239 GLY B O 1
ATOM 5465 N N . SER B 1 240 ? 6.430 -31.662 31.350 1.00 31.52 240 SER B N 1
ATOM 5466 C CA . SER B 1 240 ? 6.871 -31.078 32.606 1.00 32.31 240 SER B CA 1
ATOM 5467 C C . SER B 1 240 ? 6.663 -29.570 32.617 1.00 31.83 240 SER B C 1
ATOM 5468 O O . SER B 1 240 ? 6.675 -28.902 31.577 1.00 31.62 240 SER B O 1
ATOM 5471 N N . THR B 1 241 ? 6.472 -29.039 33.822 1.00 31.78 241 THR B N 1
ATOM 5472 C CA . THR B 1 241 ? 6.439 -27.596 33.986 1.00 28.96 241 THR B CA 1
ATOM 5473 C C . THR B 1 241 ? 7.746 -26.983 33.504 1.00 30.71 241 THR B C 1
ATOM 5474 O O . THR B 1 241 ? 7.749 -25.906 32.894 1.00 31.76 241 THR B O 1
ATOM 5478 N N . GLY B 1 242 ? 8.861 -27.682 33.730 1.00 28.10 242 GLY B N 1
ATOM 5479 C CA . GLY B 1 242 ? 10.146 -27.190 33.260 1.00 28.33 242 GLY B CA 1
ATOM 5480 C C . GLY B 1 242 ? 10.187 -26.993 31.757 1.00 28.02 242 GLY B C 1
ATOM 5481 O O . GLY B 1 242 ? 10.606 -25.941 31.267 1.00 29.87 242 GLY B O 1
ATOM 5482 N N . VAL B 1 243 ? 9.773 -28.009 30.999 1.00 28.40 243 VAL B N 1
ATOM 5483 C CA . VAL B 1 243 ? 9.813 -27.865 29.547 1.00 30.03 243 VAL B CA 1
ATOM 5484 C C . VAL B 1 243 ? 8.701 -26.928 29.087 1.00 28.57 243 VAL B C 1
ATOM 5485 O O . VAL B 1 243 ? 8.848 -26.214 28.083 1.00 30.87 243 VAL B O 1
ATOM 5489 N N . GLY B 1 244 ? 7.581 -26.907 29.815 1.00 26.53 244 GLY B N 1
ATOM 5490 C CA . GLY B 1 244 ? 6.547 -25.920 29.546 1.00 27.26 244 GLY B CA 1
ATOM 5491 C C . GLY B 1 244 ? 7.070 -24.497 29.593 1.00 30.44 244 GLY B C 1
ATOM 5492 O O . GLY B 1 244 ? 6.740 -23.671 28.736 1.00 29.89 244 GLY B O 1
ATOM 5493 N N . LYS B 1 245 ? 7.868 -24.178 30.620 1.00 28.60 245 LYS B N 1
ATOM 5494 C CA . LYS B 1 245 ? 8.465 -22.847 30.687 1.00 29.92 245 LYS B CA 1
ATOM 5495 C C . LYS B 1 245 ? 9.374 -22.606 29.495 1.00 27.23 245 LYS B C 1
ATOM 5496 O O . LYS B 1 245 ? 9.488 -21.479 29.002 1.00 29.49 245 LYS B O 1
ATOM 5502 N N . SER B 1 246 ? 10.091 -23.640 29.071 1.00 23.96 246 SER B N 1
ATOM 5503 C CA . SER B 1 246 ? 10.909 -23.516 27.879 1.00 26.73 246 SER B CA 1
ATOM 5504 C C . SER B 1 246 ? 10.035 -23.227 26.663 1.00 29.85 246 SER B C 1
ATOM 5505 O O . SER B 1 246 ? 10.411 -22.433 25.793 1.00 28.05 246 SER B O 1
ATOM 5508 N N . CYS B 1 247 ? 8.864 -23.873 26.581 1.00 25.28 247 CYS B N 1
ATOM 5509 C CA . CYS B 1 247 ? 7.912 -23.548 25.520 1.00 27.08 247 CYS B CA 1
ATOM 5510 C C . CYS B 1 247 ? 7.538 -22.083 25.570 1.00 28.09 247 CYS B C 1
ATOM 5511 O O . CYS B 1 247 ? 7.480 -21.410 24.530 1.00 28.45 247 CYS B O 1
ATOM 5514 N N . ILE B 1 248 ? 7.297 -21.571 26.778 1.00 25.10 248 ILE B N 1
ATOM 5515 C CA . ILE B 1 248 ? 6.910 -20.174 26.941 1.00 27.48 248 ILE B CA 1
ATOM 5516 C C . ILE B 1 248 ? 8.024 -19.254 26.461 1.00 28.32 248 ILE B C 1
ATOM 5517 O O . ILE B 1 248 ? 7.791 -18.301 25.703 1.00 25.85 248 ILE B O 1
ATOM 5522 N N . HIS B 1 249 ? 9.250 -19.511 26.916 1.00 27.40 249 HIS B N 1
ATOM 5523 C CA . HIS B 1 249 ? 10.395 -18.747 26.425 1.00 31.25 249 HIS B CA 1
ATOM 5524 C C . HIS B 1 249 ? 10.457 -18.783 24.913 1.00 24.39 249 HIS B C 1
ATOM 5525 O O . HIS B 1 249 ? 10.651 -17.755 24.254 1.00 25.44 249 HIS B O 1
ATOM 5532 N N . ALA B 1 250 ? 10.293 -19.974 24.351 1.00 25.55 250 ALA B N 1
ATOM 5533 C CA . ALA B 1 250 ? 10.385 -20.138 22.910 1.00 25.70 250 ALA B CA 1
ATOM 5534 C C . ALA B 1 250 ? 9.275 -19.376 22.195 1.00 24.85 250 ALA B C 1
ATOM 5535 O O . ALA B 1 250 ? 9.508 -18.759 21.147 1.00 27.36 250 ALA B O 1
ATOM 5537 N N . ALA B 1 251 ? 8.069 -19.363 22.764 1.00 25.42 251 ALA B N 1
ATOM 5538 C CA . ALA B 1 251 ? 7.010 -18.553 22.172 1.00 22.92 251 ALA B CA 1
ATOM 5539 C C . ALA B 1 251 ? 7.411 -17.085 22.163 1.00 30.26 251 ALA B C 1
ATOM 5540 O O . ALA B 1 251 ? 7.297 -16.402 21.135 1.00 31.72 251 ALA B O 1
ATOM 5542 N N . ALA B 1 252 ? 7.907 -16.587 23.304 1.00 24.74 252 ALA B N 1
ATOM 5543 C CA . ALA B 1 252 ? 8.351 -15.199 23.384 1.00 27.91 252 ALA B CA 1
ATOM 5544 C C . ALA B 1 252 ? 9.498 -14.923 22.421 1.00 28.40 252 ALA B C 1
ATOM 5545 O O . ALA B 1 252 ? 9.593 -13.828 21.859 1.00 32.94 252 ALA B O 1
ATOM 5547 N N . ASP B 1 253 ? 10.387 -15.896 22.225 1.00 29.67 253 ASP B N 1
ATOM 5548 C CA . ASP B 1 253 ? 11.548 -15.664 21.372 1.00 32.02 253 ASP B CA 1
ATOM 5549 C C . ASP B 1 253 ? 11.238 -15.876 19.903 1.00 30.81 253 ASP B C 1
ATOM 5550 O O . ASP B 1 253 ? 12.068 -15.544 19.054 1.00 33.91 253 ASP B O 1
ATOM 5555 N N . SER B 1 254 ? 10.073 -16.425 19.581 1.00 33.47 254 SER B N 1
ATOM 5556 C CA . SER B 1 254 ? 9.719 -16.609 18.182 1.00 29.53 254 SER B CA 1
ATOM 5557 C C . SER B 1 254 ? 8.537 -15.728 17.814 1.00 29.32 254 SER B C 1
ATOM 5558 O O . SER B 1 254 ? 8.664 -14.506 17.717 1.00 32.33 254 SER B O 1
ATOM 5561 N N . ASN B 1 255 ? 7.375 -16.336 17.639 1.00 28.81 255 ASN B N 1
ATOM 5562 C CA . ASN B 1 255 ? 6.273 -15.668 16.976 1.00 31.92 255 ASN B CA 1
ATOM 5563 C C . ASN B 1 255 ? 5.106 -15.407 17.908 1.00 29.02 255 ASN B C 1
ATOM 5564 O O . ASN B 1 255 ? 4.007 -15.108 17.433 1.00 29.75 255 ASN B O 1
ATOM 5569 N N . LEU B 1 256 ? 5.321 -15.517 19.216 1.00 27.58 256 LEU B N 1
ATOM 5570 C CA . LEU B 1 256 ? 4.269 -15.310 20.203 1.00 28.68 256 LEU B CA 1
ATOM 5571 C C . LEU B 1 256 ? 3.163 -16.332 20.016 1.00 26.22 256 LEU B C 1
ATOM 5572 O O . LEU B 1 256 ? 1.991 -16.052 20.266 1.00 28.24 256 LEU B O 1
ATOM 5577 N N . LYS B 1 257 ? 3.542 -17.504 19.522 1.00 26.14 257 LYS B N 1
ATOM 5578 C CA . LYS B 1 257 ? 2.584 -18.575 19.357 1.00 27.77 257 LYS B CA 1
ATOM 5579 C C . LYS B 1 257 ? 1.869 -18.812 20.674 1.00 29.42 257 LYS B C 1
ATOM 5580 O O . LYS B 1 257 ? 2.461 -18.717 21.754 1.00 28.47 257 LYS B O 1
ATOM 5586 N N . LYS B 1 258 ? 0.575 -19.059 20.585 1.00 26.12 258 LYS B N 1
ATOM 5587 C CA . LYS B 1 258 ? -0.153 -19.411 21.783 1.00 27.23 258 LYS B CA 1
ATOM 5588 C C . LYS B 1 258 ? 0.299 -20.773 22.276 1.00 26.10 258 LYS B C 1
ATOM 5589 O O . LYS B 1 258 ? 0.788 -21.613 21.510 1.00 24.46 258 LYS B O 1
ATOM 5595 N N . LEU B 1 259 ? 0.163 -20.980 23.578 1.00 24.99 259 LEU B N 1
ATOM 5596 C CA . LEU B 1 259 ? 0.562 -22.237 24.188 1.00 26.99 259 LEU B CA 1
ATOM 5597 C C . LEU B 1 259 ? -0.608 -22.788 24.979 1.00 27.45 259 LEU B C 1
ATOM 5598 O O . LEU B 1 259 ? -1.181 -22.087 25.819 1.00 29.40 259 LEU B O 1
ATOM 5603 N N . GLY B 1 260 ? -0.998 -24.007 24.663 1.00 26.46 260 GLY B N 1
ATOM 5604 C CA . GLY B 1 260 ? -1.857 -24.762 25.539 1.00 22.56 260 GLY B CA 1
ATOM 5605 C C . GLY B 1 260 ? -0.943 -25.668 26.324 1.00 27.31 260 GLY B C 1
ATOM 5606 O O . GLY B 1 260 ? -0.411 -26.639 25.782 1.00 29.97 260 GLY B O 1
ATOM 5607 N N . LEU B 1 261 ? -0.721 -25.331 27.589 1.00 31.66 261 LEU B N 1
ATOM 5608 C CA . LEU B 1 261 ? 0.254 -26.004 28.433 1.00 25.84 261 LEU B CA 1
ATOM 5609 C C . LEU B 1 261 ? -0.499 -26.889 29.399 1.00 26.61 261 LEU B C 1
ATOM 5610 O O . LEU B 1 261 ? -1.408 -26.425 30.097 1.00 29.52 261 LEU B O 1
ATOM 5615 N N . GLU B 1 262 ? -0.150 -28.161 29.393 1.00 23.51 262 GLU B N 1
ATOM 5616 C CA . GLU B 1 262 ? -0.648 -29.156 30.331 1.00 31.85 262 GLU B CA 1
ATOM 5617 C C . GLU B 1 262 ? 0.604 -29.684 31.017 1.00 29.12 262 GLU B C 1
ATOM 5618 O O . GLU B 1 262 ? 1.354 -30.477 30.437 1.00 27.01 262 GLU B O 1
ATOM 5624 N N . LEU B 1 263 ? 0.845 -29.202 32.232 1.00 26.99 263 LEU B N 1
ATOM 5625 C CA . LEU B 1 263 ? 2.136 -29.307 32.869 1.00 25.54 263 LEU B CA 1
ATOM 5626 C C . LEU B 1 263 ? 2.061 -30.273 34.049 1.00 28.62 263 LEU B C 1
ATOM 5627 O O . LEU B 1 263 ? 1.227 -31.198 34.050 1.00 29.46 263 LEU B O 1
ATOM 5632 N N . GLY B 1 264 ? 2.927 -30.073 35.032 1.00 28.79 264 GLY B N 1
ATOM 5633 C CA . GLY B 1 264 ? 3.020 -30.978 36.147 1.00 29.28 264 GLY B CA 1
ATOM 5634 C C . GLY B 1 264 ? 1.880 -30.804 37.119 1.00 30.05 264 GLY B C 1
ATOM 5635 O O . GLY B 1 264 ? 1.023 -29.922 36.997 1.00 26.27 264 GLY B O 1
ATOM 5636 N N . GLY B 1 265 ? 1.908 -31.655 38.135 1.00 30.32 265 GLY B N 1
ATOM 5637 C CA . GLY B 1 265 ? 0.948 -31.571 39.212 1.00 26.32 265 GLY B CA 1
ATOM 5638 C C . GLY B 1 265 ? 1.476 -32.224 40.465 1.00 27.23 265 GLY B C 1
ATOM 5639 O O . GLY B 1 265 ? 2.378 -33.071 40.436 1.00 28.64 265 GLY B O 1
ATOM 5640 N N . LYS B 1 266 ? 0.912 -31.801 41.571 1.00 24.46 266 LYS B N 1
ATOM 5641 C CA . LYS B 1 266 ? 1.141 -32.426 42.843 1.00 28.45 266 LYS B CA 1
ATOM 5642 C C . LYS B 1 266 ? -0.233 -32.425 43.490 1.00 29.85 266 LYS B C 1
ATOM 5643 O O . LYS B 1 266 ? -0.520 -31.645 44.406 1.00 29.12 266 LYS B O 1
ATOM 5649 N N . ASN B 1 267 ? -1.080 -33.310 42.997 1.00 22.62 267 ASN B N 1
ATOM 5650 C CA . ASN B 1 267 ? -2.501 -33.090 43.183 1.00 28.34 267 ASN B CA 1
ATOM 5651 C C . ASN B 1 267 ? -2.946 -33.588 44.541 1.00 28.16 267 ASN B C 1
ATOM 5652 O O . ASN B 1 267 ? -2.527 -34.659 44.980 1.00 27.88 267 ASN B O 1
ATOM 5657 N N . PRO B 1 268 ? -3.784 -32.821 45.215 1.00 28.79 268 PRO B N 1
ATOM 5658 C CA . PRO B 1 268 ? -4.307 -33.268 46.500 1.00 29.95 268 PRO B CA 1
ATOM 5659 C C . PRO B 1 268 ? -5.460 -34.230 46.293 1.00 26.16 268 PRO B C 1
ATOM 5660 O O . PRO B 1 268 ? -6.272 -34.077 45.381 1.00 32.87 268 PRO B O 1
ATOM 5664 N N . ILE B 1 269 ? -5.537 -35.234 47.151 1.00 29.52 269 ILE B N 1
ATOM 5665 C CA . ILE B 1 269 ? -6.766 -35.983 47.323 1.00 27.91 269 ILE B CA 1
ATOM 5666 C C . ILE B 1 269 ? -7.140 -35.795 48.783 1.00 29.98 269 ILE B C 1
ATOM 5667 O O . ILE B 1 269 ? -6.428 -36.256 49.686 1.00 27.95 269 ILE B O 1
ATOM 5672 N N . VAL B 1 270 ? -8.208 -35.037 49.010 1.00 27.28 270 VAL B N 1
ATOM 5673 C CA . VAL B 1 270 ? -8.652 -34.674 50.346 1.00 28.07 270 VAL B CA 1
ATOM 5674 C C . VAL B 1 270 ? -9.690 -35.692 50.794 1.00 31.69 270 VAL B C 1
ATOM 5675 O O . VAL B 1 270 ? -10.754 -35.821 50.176 1.00 33.89 270 VAL B O 1
ATOM 5679 N N . VAL B 1 271 ? -9.396 -36.415 51.868 1.00 33.10 271 VAL B N 1
ATOM 5680 C CA . VAL B 1 271 ? -10.296 -37.446 52.368 1.00 31.95 271 VAL B CA 1
ATOM 5681 C C . VAL B 1 271 ? -10.805 -37.018 53.730 1.00 26.50 271 VAL B C 1
ATOM 5682 O O . VAL B 1 271 ? -10.019 -36.839 54.663 1.00 29.25 271 VAL B O 1
ATOM 5686 N N . PHE B 1 272 ? -12.111 -36.856 53.839 1.00 32.64 272 PHE B N 1
ATOM 5687 C CA . PHE B 1 272 ? -12.733 -36.542 55.111 1.00 33.05 272 PHE B CA 1
ATOM 5688 C C . PHE B 1 272 ? -13.173 -37.816 55.814 1.00 33.83 272 PHE B C 1
ATOM 5689 O O . PHE B 1 272 ? -13.481 -38.834 55.179 1.00 29.71 272 PHE B O 1
ATOM 5697 N N . ALA B 1 273 ? -13.226 -37.725 57.145 1.00 31.73 273 ALA B N 1
ATOM 5698 C CA . ALA B 1 273 ? -13.668 -38.834 57.981 1.00 31.63 273 ALA B CA 1
ATOM 5699 C C . ALA B 1 273 ? -15.053 -39.313 57.594 1.00 31.92 273 ALA B C 1
ATOM 5700 O O . ALA B 1 273 ? -15.383 -40.487 57.792 1.00 35.49 273 ALA B O 1
ATOM 5702 N N . ASP B 1 274 ? -15.896 -38.420 57.094 1.00 29.26 274 ASP B N 1
ATOM 5703 C CA . ASP B 1 274 ? -17.250 -38.789 56.717 1.00 31.53 274 ASP B CA 1
ATOM 5704 C C . ASP B 1 274 ? -17.338 -39.280 55.275 1.00 36.23 274 ASP B C 1
ATOM 5705 O O . ASP B 1 274 ? -18.443 -39.393 54.733 1.00 37.50 274 ASP B O 1
ATOM 5710 N N . SER B 1 275 ? -16.204 -39.521 54.628 1.00 32.38 275 SER B N 1
ATOM 5711 C CA . SER B 1 275 ? -16.261 -40.152 53.328 1.00 32.45 275 SER B CA 1
ATOM 5712 C C . SER B 1 275 ? -16.525 -41.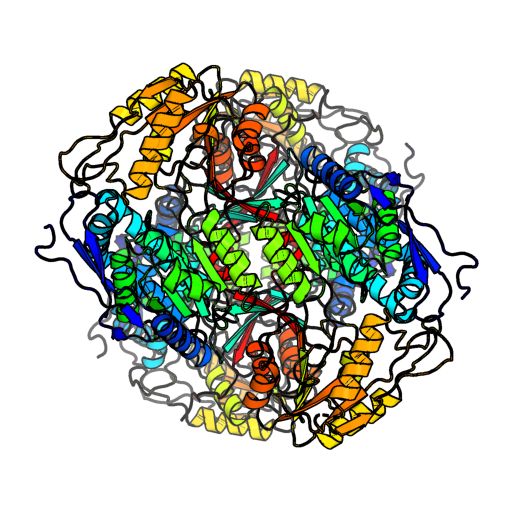643 53.491 1.00 32.02 275 SER B C 1
ATOM 5713 O O . SER B 1 275 ? -16.421 -42.207 54.580 1.00 32.76 275 SER B O 1
ATOM 5716 N N . ASN B 1 276 ? -16.897 -42.284 52.396 1.00 31.16 276 ASN B N 1
ATOM 5717 C CA . ASN B 1 276 ? -16.866 -43.739 52.340 1.00 29.14 276 ASN B CA 1
ATOM 5718 C C . ASN B 1 276 ? -15.398 -44.134 52.309 1.00 32.76 276 ASN B C 1
ATOM 5719 O O . ASN B 1 276 ? -14.721 -43.997 51.283 1.00 30.08 276 ASN B O 1
ATOM 5724 N N . LEU B 1 277 ? -14.884 -44.548 53.465 1.00 30.21 277 LEU B N 1
ATOM 5725 C CA . LEU B 1 277 ? -13.448 -44.728 53.613 1.00 30.00 277 LEU B CA 1
ATOM 5726 C C . LEU B 1 277 ? -12.946 -45.833 52.707 1.00 30.39 277 LEU B C 1
ATOM 5727 O O . LEU B 1 277 ? -11.852 -45.736 52.144 1.00 31.24 277 LEU B O 1
ATOM 5732 N N . GLU B 1 278 ? -13.736 -46.889 52.544 1.00 31.66 278 GLU B N 1
ATOM 5733 C CA . GLU B 1 278 ? -13.322 -47.965 51.658 1.00 37.12 278 GLU B CA 1
ATOM 5734 C C . GLU B 1 278 ? -13.239 -47.471 50.220 1.00 32.73 278 GLU B C 1
ATOM 5735 O O . GLU B 1 278 ? -12.246 -47.715 49.527 1.00 28.66 278 GLU B O 1
ATOM 5741 N N . ASP B 1 279 ? -14.272 -46.751 49.769 1.00 32.53 279 ASP B N 1
ATOM 5742 C CA . ASP B 1 279 ? -14.268 -46.169 48.428 1.00 29.83 279 ASP B CA 1
ATOM 5743 C C . ASP B 1 279 ? -13.118 -45.197 48.257 1.00 30.05 279 ASP B C 1
ATOM 5744 O O . ASP B 1 279 ? -12.417 -45.222 47.237 1.00 29.59 279 ASP B O 1
ATOM 5749 N N . ALA B 1 280 ? -12.926 -44.310 49.241 1.00 29.41 280 ALA B N 1
ATOM 5750 C CA . ALA B 1 280 ? -11.857 -43.323 49.154 1.00 24.78 280 ALA B CA 1
ATOM 5751 C C . ALA B 1 280 ? -10.493 -43.994 49.129 1.00 29.37 280 ALA B C 1
ATOM 5752 O O . ALA B 1 280 ? -9.613 -43.594 48.360 1.00 28.35 280 ALA B O 1
ATOM 5754 N N . ALA B 1 281 ? -10.302 -45.023 49.965 1.00 31.62 281 ALA B N 1
ATOM 5755 C CA . ALA B 1 281 ? -9.035 -45.746 49.987 1.00 28.22 281 ALA B CA 1
ATOM 5756 C C . ALA B 1 281 ? -8.754 -46.379 48.637 1.00 27.37 281 ALA B C 1
ATOM 5757 O O . ALA B 1 281 ? -7.646 -46.268 48.101 1.00 27.08 281 ALA B O 1
ATOM 5759 N N . ASP B 1 282 ? -9.759 -47.032 48.058 1.00 30.45 282 ASP B N 1
ATOM 5760 C CA . ASP B 1 282 ? -9.599 -47.562 46.709 1.00 28.80 282 ASP B CA 1
ATOM 5761 C C . ASP B 1 282 ? -9.252 -46.451 45.722 1.00 30.20 282 ASP B C 1
ATOM 5762 O O . ASP B 1 282 ? -8.321 -46.579 44.917 1.00 28.95 282 ASP B O 1
ATOM 5767 N N . ALA B 1 283 ? -9.979 -45.338 45.790 1.00 25.97 283 ALA B N 1
ATOM 5768 C CA . ALA B 1 283 ? -9.723 -44.230 44.879 1.00 28.66 283 ALA B CA 1
ATOM 5769 C C . ALA B 1 283 ? -8.351 -43.613 45.096 1.00 29.82 283 ALA B C 1
ATOM 5770 O O . ALA B 1 283 ? -7.684 -43.214 44.136 1.00 32.59 283 ALA B O 1
ATOM 5772 N N . VAL B 1 284 ? -7.923 -43.496 46.350 1.00 29.58 284 VAL B N 1
ATOM 5773 C CA . VAL B 1 284 ? -6.599 -42.960 46.618 1.00 29.27 284 VAL B CA 1
ATOM 5774 C C . VAL B 1 284 ? -5.537 -43.892 46.055 1.00 27.89 284 VAL B C 1
ATOM 5775 O O . VAL B 1 284 ? -4.597 -43.464 45.376 1.00 34.58 284 VAL B O 1
ATOM 5779 N N . ALA B 1 285 ? -5.658 -45.183 46.354 1.00 29.56 285 ALA B N 1
ATOM 5780 C CA . ALA B 1 285 ? -4.725 -46.158 45.806 1.00 31.95 285 ALA B CA 1
ATOM 5781 C C . ALA B 1 285 ? -4.719 -46.094 44.287 1.00 29.33 285 ALA B C 1
ATOM 5782 O O . ALA B 1 285 ? -3.655 -46.037 43.654 1.00 29.04 285 ALA B O 1
ATOM 5784 N N . PHE B 1 286 ? -5.907 -46.088 43.686 1.00 27.63 286 PHE B N 1
ATOM 5785 C CA . PHE B 1 286 ? -5.991 -45.908 42.246 1.00 28.05 286 PHE B CA 1
ATOM 5786 C C . PHE B 1 286 ? -5.344 -44.598 41.836 1.00 27.68 286 PHE B C 1
ATOM 5787 O O . PHE B 1 286 ? -4.495 -44.566 40.937 1.00 29.96 286 PHE B O 1
ATOM 5795 N N . GLY B 1 287 ? -5.698 -43.512 42.527 1.00 26.43 287 GLY B N 1
ATOM 5796 C CA . GLY B 1 287 ? -5.289 -42.188 42.090 1.00 28.36 287 GLY B CA 1
ATOM 5797 C C . GLY B 1 287 ? -3.790 -42.002 42.022 1.00 31.36 287 GLY B C 1
ATOM 5798 O O . GLY B 1 287 ? -3.292 -41.240 41.192 1.00 29.91 287 GLY B O 1
ATOM 5799 N N . ILE B 1 288 ? -3.048 -42.666 42.901 1.00 32.55 288 ILE B N 1
ATOM 5800 C CA . ILE B 1 288 ? -1.596 -42.582 42.860 1.00 26.08 288 ILE B CA 1
ATOM 5801 C C . ILE B 1 288 ? -0.975 -43.770 42.121 1.00 25.46 288 ILE B C 1
ATOM 5802 O O . ILE B 1 288 ? 0.167 -43.665 41.651 1.00 26.19 288 ILE B O 1
ATOM 5807 N N . SER B 1 289 ? -1.690 -44.884 41.981 1.00 25.98 289 SER B N 1
ATOM 5808 C CA . SER B 1 289 ? -1.089 -46.050 41.343 1.00 32.01 289 SER B CA 1
ATOM 5809 C C . SER B 1 289 ? -1.422 -46.187 39.868 1.00 28.01 289 SER B C 1
ATOM 5810 O O . SER B 1 289 ? -0.695 -46.880 39.151 1.00 32.74 289 SER B O 1
ATOM 5813 N N . PHE B 1 290 ? -2.508 -45.584 39.410 1.00 27.03 290 PHE B N 1
ATOM 5814 C CA . PHE B 1 290 ? -2.865 -45.630 38.000 1.00 30.39 290 PHE B CA 1
ATOM 5815 C C . PHE B 1 290 ? -1.695 -45.191 37.132 1.00 30.22 290 PHE B C 1
ATOM 5816 O O . PHE B 1 290 ? -1.069 -44.161 37.389 1.00 28.86 290 PHE B O 1
ATOM 5824 N N . ASN B 1 291 ? -1.413 -45.977 36.093 1.00 32.83 291 ASN B N 1
ATOM 5825 C CA . ASN B 1 291 ? -0.277 -45.725 35.217 1.00 29.86 291 ASN B CA 1
ATOM 5826 C C . ASN B 1 291 ? 1.029 -45.720 36.001 1.00 30.13 291 ASN B C 1
ATOM 5827 O O . ASN B 1 291 ? 1.972 -45.000 35.654 1.00 29.71 291 ASN B O 1
ATOM 5832 N N . THR B 1 292 ? 1.054 -46.513 37.075 1.00 29.16 292 THR B N 1
ATOM 5833 C CA . THR B 1 292 ? 2.171 -46.579 38.009 1.00 25.56 292 THR B CA 1
ATOM 5834 C C . THR B 1 292 ? 2.563 -45.190 38.480 1.00 27.54 292 THR B C 1
ATOM 5835 O O . THR B 1 292 ? 3.745 -44.850 38.569 1.00 29.80 292 THR B O 1
ATOM 5839 N N . GLY B 1 293 ? 1.554 -44.370 38.767 1.00 28.15 293 GLY B N 1
ATOM 5840 C CA . GLY B 1 293 ? 1.793 -43.015 39.203 1.00 25.37 293 GLY B CA 1
ATOM 5841 C C . GLY B 1 293 ? 2.375 -42.110 38.152 1.00 29.16 293 GLY B C 1
ATOM 5842 O O . GLY B 1 293 ? 2.635 -40.933 38.440 1.00 28.33 293 GLY B O 1
ATOM 5843 N N . GLN B 1 294 ? 2.599 -42.614 36.938 1.00 29.44 294 GLN B N 1
ATOM 5844 C CA . GLN B 1 294 ? 3.101 -41.774 35.855 1.00 30.53 294 GLN B CA 1
ATOM 5845 C C . GLN B 1 294 ? 1.894 -41.064 35.262 1.00 27.04 294 GLN B C 1
ATOM 5846 O O . GLN B 1 294 ? 1.411 -41.348 34.163 1.00 30.14 294 GLN B O 1
ATOM 5852 N N . CYS B 1 295 ? 1.389 -40.139 36.056 1.00 26.70 295 CYS B N 1
ATOM 5853 C CA . CYS B 1 295 ? 0.100 -39.526 35.790 1.00 32.55 295 CYS B CA 1
ATOM 5854 C C . CYS B 1 295 ? 0.142 -38.138 36.389 1.00 29.45 295 CYS B C 1
ATOM 5855 O O . CYS B 1 295 ? 0.462 -37.980 37.573 1.00 34.70 295 CYS B O 1
ATOM 5858 N N . ALA B 1 296 ? -0.114 -37.139 35.556 1.00 27.72 296 ALA B N 1
ATOM 5859 C CA . ALA B 1 296 ? -0.061 -35.775 36.040 1.00 30.95 296 ALA B CA 1
ATOM 5860 C C . ALA B 1 296 ? -1.246 -35.455 36.929 1.00 31.28 296 ALA B C 1
ATOM 5861 O O . ALA B 1 296 ? -1.160 -34.528 37.740 1.00 29.20 296 ALA B O 1
ATOM 5863 N N . VAL B 1 297 ? -2.367 -36.167 36.763 1.00 26.95 297 VAL B N 1
ATOM 5864 C CA . VAL B 1 297 ? -3.523 -35.967 37.628 1.00 28.19 297 VAL B CA 1
ATOM 5865 C C . VAL B 1 297 ? -3.537 -36.976 38.770 1.00 29.69 297 VAL B C 1
ATOM 5866 O O . VAL B 1 297 ? -4.525 -37.072 39.499 1.00 30.06 297 VAL B O 1
ATOM 5870 N N . SER B 1 298 ? -2.443 -37.708 38.960 1.00 28.86 298 SER B N 1
ATOM 5871 C CA . SER B 1 298 ? -2.365 -38.644 40.069 1.00 29.06 298 SER B CA 1
ATOM 5872 C C . SER B 1 298 ? -2.575 -37.912 41.385 1.00 25.32 298 SER B C 1
ATOM 5873 O O . SER B 1 298 ? -2.155 -36.770 41.562 1.00 25.10 298 SER B O 1
ATOM 5876 N N . SER B 1 299 ? -3.274 -38.560 42.293 1.00 29.98 299 SER B N 1
ATOM 5877 C CA . SER B 1 299 ? -3.507 -37.979 43.606 1.00 30.30 299 SER B CA 1
ATOM 5878 C C . SER B 1 299 ? -2.283 -38.339 44.440 1.00 30.76 299 SER B C 1
ATOM 5879 O O . SER B 1 299 ? -2.244 -39.354 45.125 1.00 30.75 299 SER B O 1
ATOM 5882 N N . SER B 1 300 ? -1.259 -37.501 44.348 1.00 31.38 300 SER B N 1
ATOM 5883 C CA . SER B 1 300 ? 0.018 -37.759 44.991 1.00 31.23 300 SER B CA 1
ATOM 5884 C C . SER B 1 300 ? 0.084 -37.243 46.418 1.00 29.24 300 SER B C 1
ATOM 5885 O O . SER B 1 300 ? 1.018 -37.599 47.145 1.00 27.90 300 SER B O 1
ATOM 5888 N N . ARG B 1 301 ? -0.826 -36.365 46.818 1.00 25.48 301 ARG B N 1
ATOM 5889 C CA . ARG B 1 301 ? -0.817 -35.811 48.170 1.00 24.73 301 ARG B CA 1
ATOM 5890 C C . ARG B 1 301 ? -2.149 -36.147 48.815 1.00 27.17 301 ARG B C 1
ATOM 5891 O O . ARG B 1 301 ? -3.166 -35.515 48.523 1.00 29.48 301 ARG B O 1
ATOM 5899 N N . LEU B 1 302 ? -2.136 -37.156 49.673 1.00 28.73 302 LEU B N 1
ATOM 5900 C CA . LEU B 1 302 ? -3.296 -37.518 50.469 1.00 27.49 302 LEU B CA 1
ATOM 5901 C C . LEU B 1 302 ? -3.431 -36.543 51.625 1.00 27.89 302 LEU B C 1
ATOM 5902 O O . LEU B 1 302 ? -2.523 -36.413 52.448 1.00 28.92 302 LEU B O 1
ATOM 5907 N N . ILE B 1 303 ? -4.565 -35.882 51.702 1.00 29.10 303 ILE B N 1
ATOM 5908 C CA . ILE B 1 303 ? -4.835 -34.937 52.762 1.00 29.33 303 ILE B CA 1
ATOM 5909 C C . ILE B 1 303 ? -6.064 -35.480 53.474 1.00 27.16 303 ILE B C 1
ATOM 5910 O O . ILE B 1 303 ? -7.198 -35.321 53.013 1.00 29.37 303 ILE B O 1
ATOM 5915 N N . VAL B 1 304 ? -5.837 -36.187 54.571 1.00 24.68 304 VAL B N 1
ATOM 5916 C CA . VAL B 1 304 ? -6.878 -36.979 55.204 1.00 29.87 304 VAL B CA 1
ATOM 5917 C C . VAL B 1 304 ? -7.148 -36.407 56.589 1.00 27.37 304 VAL B C 1
ATOM 5918 O O . VAL B 1 304 ? -6.230 -35.981 57.296 1.00 28.49 304 VAL B O 1
ATOM 5922 N N . GLU B 1 305 ? -8.421 -36.373 56.950 1.00 26.23 305 GLU B N 1
ATOM 5923 C CA . GLU B 1 305 ? -8.833 -35.873 58.276 1.00 30.05 305 GLU B CA 1
ATOM 5924 C C . GLU B 1 305 ? -8.115 -36.678 59.355 1.00 31.33 305 GLU B C 1
ATOM 5925 O O . GLU B 1 305 ? -8.152 -37.909 59.290 1.00 31.37 305 GLU B O 1
ATOM 5931 N N . ARG B 1 306 ? -7.564 -35.978 60.331 1.00 23.76 306 ARG B N 1
ATOM 5932 C CA . ARG B 1 306 ? -6.719 -36.617 61.341 1.00 33.63 306 ARG B CA 1
ATOM 5933 C C . ARG B 1 306 ? -7.424 -37.743 62.080 1.00 28.36 306 ARG B C 1
ATOM 5934 O O . ARG B 1 306 ? -6.798 -38.746 62.430 1.00 32.75 306 ARG B O 1
ATOM 5942 N N . SER B 1 307 ? -8.724 -37.603 62.317 1.00 33.27 307 SER B N 1
ATOM 5943 C CA . SER B 1 307 ? -9.446 -38.601 63.096 1.00 31.66 307 SER B CA 1
ATOM 5944 C C . SER B 1 307 ? -9.429 -39.973 62.432 1.00 31.93 307 SER B C 1
ATOM 5945 O O . SER B 1 307 ? -9.446 -40.999 63.126 1.00 33.76 307 SER B O 1
ATOM 5948 N N . VAL B 1 308 ? -9.358 -40.023 61.104 1.00 26.96 308 VAL B N 1
ATOM 5949 C CA . VAL B 1 308 ? -9.298 -41.292 60.392 1.00 31.56 308 VAL B CA 1
ATOM 5950 C C . VAL B 1 308 ? -7.984 -41.443 59.664 1.00 30.29 308 VAL B C 1
ATOM 5951 O O . VAL B 1 308 ? -7.782 -42.439 58.963 1.00 32.93 308 VAL B O 1
ATOM 5955 N N . ALA B 1 309 ? -7.062 -40.501 59.862 1.00 26.90 309 ALA B N 1
ATOM 5956 C CA . ALA B 1 309 ? -5.871 -40.419 59.024 1.00 28.20 309 ALA B CA 1
ATOM 5957 C C . ALA B 1 309 ? -5.072 -41.706 59.084 1.00 31.83 309 ALA B C 1
ATOM 5958 O O . ALA B 1 309 ? -4.727 -42.292 58.050 1.00 30.30 309 ALA B O 1
ATOM 5960 N N . GLU B 1 310 ? -4.750 -42.157 60.295 1.00 32.17 310 GLU B N 1
ATOM 5961 C CA . GLU B 1 310 ? -3.885 -43.319 60.406 1.00 29.72 310 GLU B CA 1
ATOM 5962 C C . GLU B 1 310 ? -4.617 -44.577 59.973 1.00 28.11 310 GLU B C 1
ATOM 5963 O O . GLU B 1 310 ? -4.031 -45.426 59.301 1.00 31.27 310 GLU B O 1
ATOM 5969 N N . LYS B 1 311 ? -5.917 -44.680 60.264 1.00 28.47 311 LYS B N 1
ATOM 5970 C CA . LYS B 1 311 ? -6.655 -45.810 59.726 1.00 26.75 311 LYS B CA 1
ATOM 5971 C C . LYS B 1 311 ? -6.705 -45.727 58.211 1.00 30.66 311 LYS B C 1
ATOM 5972 O O . LYS B 1 311 ? -6.385 -46.703 57.520 1.00 29.28 311 LYS B O 1
ATOM 5974 N N . PHE B 1 312 ? -6.986 -44.532 57.681 1.00 27.79 312 PHE B N 1
ATOM 5975 C CA . PHE B 1 312 ? -7.178 -44.406 56.243 1.00 30.61 312 PHE B CA 1
ATOM 5976 C C . PHE B 1 312 ? -5.898 -44.711 55.486 1.00 30.35 312 PHE B C 1
ATOM 5977 O O . PHE B 1 312 ? -5.941 -45.371 54.446 1.00 27.56 312 PHE B O 1
ATOM 5985 N N . GLU B 1 313 ? -4.757 -44.219 55.982 1.00 30.72 313 GLU B N 1
ATOM 5986 C CA . GLU B 1 313 ? -3.478 -44.546 55.367 1.00 29.63 313 GLU B CA 1
ATOM 5987 C C . GLU B 1 313 ? -3.304 -46.047 55.268 1.00 32.49 313 GLU B C 1
ATOM 5988 O O . GLU B 1 313 ? -2.859 -46.575 54.240 1.00 31.47 313 GLU B O 1
ATOM 5994 N N . ARG B 1 314 ? -3.680 -46.756 56.328 1.00 31.42 314 ARG B N 1
ATOM 5995 C CA . ARG B 1 314 ? -3.592 -48.205 56.299 1.00 31.28 314 ARG B CA 1
ATOM 5996 C C . ARG B 1 314 ? -4.568 -48.791 55.296 1.00 28.14 314 ARG B C 1
ATOM 5997 O O . ARG B 1 314 ? -4.236 -49.762 54.610 1.00 29.19 314 ARG B O 1
ATOM 6005 N N . LEU B 1 315 ? -5.785 -48.234 55.218 1.00 26.98 315 LEU B N 1
ATOM 6006 C CA . LEU B 1 315 ? -6.726 -48.678 54.191 1.00 30.87 315 LEU B CA 1
ATOM 6007 C C . LEU B 1 315 ? -6.113 -48.526 52.808 1.00 32.39 315 LEU B C 1
ATOM 6008 O O . LEU B 1 315 ? -6.312 -49.377 51.926 1.00 32.65 315 LEU B O 1
ATOM 6013 N N . VAL B 1 316 ? -5.367 -47.440 52.597 1.00 31.06 316 VAL B N 1
ATOM 6014 C CA . VAL B 1 316 ? -4.709 -47.261 51.315 1.00 30.75 316 VAL B CA 1
ATOM 6015 C C . VAL B 1 316 ? -3.622 -48.302 51.144 1.00 28.26 316 VAL B C 1
ATOM 6016 O O . VAL B 1 316 ? -3.457 -48.870 50.063 1.00 31.03 316 VAL B O 1
ATOM 6020 N N . VAL B 1 317 ? -2.870 -48.577 52.208 1.00 27.29 317 VAL B N 1
ATOM 6021 C CA . VAL B 1 317 ? -1.837 -49.605 52.138 1.00 27.99 317 VAL B CA 1
ATOM 6022 C C . VAL B 1 317 ? -2.445 -50.931 51.708 1.00 30.59 317 VAL B C 1
ATOM 6023 O O . VAL B 1 317 ? -1.961 -51.585 50.778 1.00 33.77 317 VAL B O 1
ATOM 6027 N N . ALA B 1 318 ? -3.524 -51.343 52.381 1.00 29.08 318 ALA B N 1
ATOM 6028 C CA . ALA B 1 318 ? -4.191 -52.582 52.009 1.00 29.39 318 ALA B CA 1
ATOM 6029 C C . ALA B 1 318 ? -4.593 -52.536 50.548 1.00 34.84 318 ALA B C 1
ATOM 6030 O O . ALA B 1 318 ? -4.349 -53.488 49.800 1.00 38.24 318 ALA B O 1
ATOM 6032 N N . LYS B 1 319 ? -5.111 -51.390 50.102 1.00 35.19 319 LYS B N 1
ATOM 6033 C CA . LYS B 1 319 ? -5.496 -51.267 48.709 1.00 33.36 319 LYS B CA 1
ATOM 6034 C C . LYS B 1 319 ? -4.277 -51.375 47.812 1.00 32.11 319 LYS B C 1
ATOM 6035 O O . LYS B 1 319 ? -4.258 -52.186 46.881 1.00 33.65 319 LYS B O 1
ATOM 6041 N N . MET B 1 320 ? -3.207 -50.648 48.142 1.00 30.19 320 MET B N 1
ATOM 6042 C CA . MET B 1 320 ? -2.025 -50.665 47.279 1.00 30.33 320 MET B CA 1
ATOM 6043 C C . MET B 1 320 ? -1.360 -52.033 47.235 1.00 35.25 320 MET B C 1
ATOM 6044 O O . MET B 1 320 ? -0.842 -52.446 46.191 1.00 38.60 320 MET B O 1
ATOM 6049 N N . GLU B 1 321 ? -1.322 -52.736 48.359 1.00 34.47 321 GLU B N 1
ATOM 6050 C CA . GLU B 1 321 ? -0.655 -54.024 48.348 1.00 33.45 321 GLU B CA 1
ATOM 6051 C C . GLU B 1 321 ? -1.437 -55.065 47.563 1.00 35.34 321 GLU B C 1
ATOM 6052 O O . GLU B 1 321 ? -0.890 -56.117 47.236 1.00 38.13 321 GLU B O 1
ATOM 6058 N N . LYS B 1 322 ? -2.694 -54.805 47.251 1.00 37.52 322 LYS B N 1
ATOM 6059 C CA . LYS B 1 322 ? -3.458 -55.740 46.444 1.00 36.63 322 LYS B CA 1
ATOM 6060 C C . LYS B 1 322 ? -3.444 -55.374 44.967 1.00 37.34 322 LYS B C 1
ATOM 6061 O O . LYS B 1 322 ? -4.011 -56.108 44.153 1.00 37.57 322 LYS B O 1
ATOM 6067 N N . ILE B 1 323 ? -2.770 -54.284 44.603 1.00 39.13 323 ILE B N 1
ATOM 6068 C CA . ILE B 1 323 ? -2.699 -53.860 43.212 1.00 36.95 323 ILE B CA 1
ATOM 6069 C C . ILE B 1 323 ? -1.869 -54.872 42.441 1.00 36.56 323 ILE B C 1
ATOM 6070 O O . ILE B 1 323 ? -0.704 -55.118 42.771 1.00 36.99 323 ILE B O 1
ATOM 6075 N N . ARG B 1 324 ? -2.457 -55.456 41.407 1.00 38.69 324 ARG B N 1
ATOM 6076 C CA . ARG B 1 324 ? -1.749 -56.472 40.637 1.00 33.59 324 ARG B CA 1
ATOM 6077 C C . ARG B 1 324 ? -0.682 -55.787 39.795 1.00 37.66 324 ARG B C 1
ATOM 6078 O O . ARG B 1 324 ? -0.999 -55.034 38.865 1.00 37.29 324 ARG B O 1
ATOM 6086 N N . VAL B 1 325 ? 0.580 -55.969 40.181 1.00 40.71 325 VAL B N 1
ATOM 6087 C CA . VAL B 1 325 ? 1.731 -55.520 39.404 1.00 44.09 325 VAL B CA 1
ATOM 6088 C C . VAL B 1 325 ? 2.248 -56.710 38.614 1.00 46.95 325 VAL B C 1
ATOM 6089 O O . VAL B 1 325 ? 2.236 -57.842 39.111 1.00 48.44 325 VAL B O 1
ATOM 6093 N N . GLY B 1 326 ? 2.688 -56.470 37.382 1.00 45.21 326 GLY B N 1
ATOM 6094 C CA . GLY B 1 326 ? 3.161 -57.576 36.571 1.00 44.52 326 GLY B CA 1
ATOM 6095 C C . GLY B 1 326 ? 3.278 -57.194 35.111 1.00 39.87 326 GLY B C 1
ATOM 6096 O O . GLY B 1 326 ? 3.295 -56.013 34.760 1.00 37.89 326 GLY B O 1
ATOM 6097 N N . ASP B 1 327 ? 3.400 -58.226 34.279 1.00 45.09 327 ASP B N 1
ATOM 6098 C CA . ASP B 1 327 ? 3.515 -58.063 32.841 1.00 38.44 327 ASP B CA 1
ATOM 6099 C C . ASP B 1 327 ? 2.320 -57.260 32.355 1.00 35.98 327 ASP B C 1
ATOM 6100 O O . ASP B 1 327 ? 1.177 -57.687 32.561 1.00 34.93 327 ASP B O 1
ATOM 6105 N N . PRO B 1 328 ? 2.526 -56.103 31.728 1.00 32.83 328 PRO B N 1
ATOM 6106 C CA . PRO B 1 328 ? 1.383 -55.299 31.292 1.00 33.29 328 PRO B CA 1
ATOM 6107 C C . PRO B 1 328 ? 0.480 -56.036 30.330 1.00 34.06 328 PRO B C 1
ATOM 6108 O O . PRO B 1 328 ? -0.698 -55.689 30.225 1.00 32.78 328 PRO B O 1
ATOM 6112 N N . PHE B 1 329 ? 0.978 -57.065 29.651 1.00 34.22 329 PHE B N 1
ATOM 6113 C CA . PHE B 1 329 ? 0.129 -57.829 28.753 1.00 34.56 329 PHE B CA 1
ATOM 6114 C C . PHE B 1 329 ? -0.722 -58.852 29.480 1.00 35.74 329 PHE B C 1
ATOM 6115 O O . PHE B 1 329 ? -1.624 -59.434 28.874 1.00 34.28 329 PHE B O 1
ATOM 6123 N N . ASP B 1 330 ? -0.455 -59.096 30.740 1.00 34.93 330 ASP B N 1
ATOM 6124 C CA . ASP B 1 330 ? -1.402 -59.832 31.539 1.00 36.14 330 ASP B CA 1
ATOM 6125 C C . ASP B 1 330 ? -2.662 -58.981 31.668 1.00 35.21 330 ASP B C 1
ATOM 6126 O O . ASP B 1 330 ? -2.585 -57.865 32.192 1.00 37.67 330 ASP B O 1
ATOM 6131 N N . PRO B 1 331 ? -3.817 -59.427 31.179 1.00 36.49 331 PRO B N 1
ATOM 6132 C CA . PRO B 1 331 ? -5.019 -58.587 31.310 1.00 39.71 331 PRO B CA 1
ATOM 6133 C C . PRO B 1 331 ? -5.368 -58.297 32.758 1.00 39.26 331 PRO B C 1
ATOM 6134 O O . PRO B 1 331 ? -6.123 -57.354 33.020 1.00 39.68 331 PRO B O 1
ATOM 6138 N N . GLU B 1 332 ? -4.826 -59.074 33.700 1.00 39.40 332 GLU B N 1
ATOM 6139 C CA . GLU B 1 332 ? -5.028 -58.869 35.130 1.00 41.50 332 GLU B CA 1
ATOM 6140 C C . GLU B 1 332 ? -4.079 -57.827 35.716 1.00 41.46 332 GLU B C 1
ATOM 6141 O O . GLU B 1 332 ? -4.373 -57.261 36.777 1.00 39.26 332 GLU B O 1
ATOM 6147 N N . THR B 1 333 ? -2.967 -57.543 35.046 1.00 34.67 333 THR B N 1
ATOM 6148 C CA . THR B 1 333 ? -2.049 -56.530 35.539 1.00 37.92 333 THR B CA 1
ATOM 6149 C C . THR B 1 333 ? -2.759 -55.187 35.647 1.00 34.29 333 THR B C 1
ATOM 6150 O O . THR B 1 333 ? -3.439 -54.753 34.716 1.00 33.27 333 THR B O 1
ATOM 6154 N N . GLN B 1 334 ? -2.618 -54.536 36.795 1.00 34.02 334 GLN B N 1
ATOM 6155 C CA . GLN B 1 334 ? -3.292 -53.267 37.000 1.00 33.61 334 GLN B CA 1
ATOM 6156 C C . GLN B 1 334 ? -2.370 -52.077 36.858 1.00 30.88 334 GLN B C 1
ATOM 6157 O O . GLN B 1 334 ? -2.826 -50.994 36.495 1.00 34.37 334 GLN B O 1
ATOM 6163 N N . ILE B 1 335 ? -1.102 -52.221 37.197 1.00 31.33 335 ILE B N 1
ATOM 6164 C CA . ILE B 1 335 ? -0.133 -51.173 36.936 1.00 32.48 335 ILE B CA 1
ATOM 6165 C C . ILE B 1 335 ? 1.069 -51.799 36.251 1.00 33.49 335 ILE B C 1
ATOM 6166 O O . ILE B 1 335 ? 1.459 -52.928 36.565 1.00 30.45 335 ILE B O 1
ATOM 6171 N N . GLY B 1 336 ? 1.626 -51.077 35.291 1.00 30.55 336 GLY B N 1
ATOM 6172 C CA . GLY B 1 336 ? 2.732 -51.574 34.517 1.00 31.86 336 GLY B CA 1
ATOM 6173 C C . GLY B 1 336 ? 4.070 -50.963 34.858 1.00 33.92 336 GLY B C 1
ATOM 6174 O O . GLY B 1 336 ? 4.315 -50.500 35.981 1.00 32.55 336 GLY B O 1
ATOM 6175 N N . ALA B 1 337 ? 4.948 -50.969 33.864 1.00 29.86 337 ALA B N 1
ATOM 6176 C CA . ALA B 1 337 ? 6.326 -50.575 34.059 1.00 31.49 337 ALA B CA 1
ATOM 6177 C C . ALA B 1 337 ? 6.447 -49.065 34.131 1.00 29.64 337 ALA B C 1
ATOM 6178 O O . ALA B 1 337 ? 5.607 -48.317 33.615 1.00 29.31 337 ALA B O 1
ATOM 6180 N N . ILE B 1 338 ? 7.498 -48.622 34.811 1.00 28.50 338 ILE B N 1
ATOM 6181 C CA . ILE B 1 338 ? 7.929 -47.248 34.668 1.00 30.30 338 ILE B CA 1
ATOM 6182 C C . ILE B 1 338 ? 8.452 -47.081 33.254 1.00 29.87 338 ILE B C 1
ATOM 6183 O O . ILE B 1 338 ? 9.212 -47.917 32.748 1.00 31.43 338 ILE B O 1
ATOM 6188 N N . THR B 1 339 ? 8.017 -46.020 32.595 1.00 28.61 339 THR B N 1
ATOM 6189 C CA . THR B 1 339 ? 8.182 -45.954 31.153 1.00 31.77 339 THR B CA 1
ATOM 6190 C C . THR B 1 339 ? 9.627 -45.688 30.770 1.00 30.92 339 THR B C 1
ATOM 6191 O O . THR B 1 339 ? 10.118 -46.228 29.771 1.00 29.37 339 THR B O 1
ATOM 6195 N N . THR B 1 340 ? 10.316 -44.844 31.530 1.00 29.56 340 THR B N 1
ATOM 6196 C CA . THR B 1 340 ? 11.699 -44.513 31.227 1.00 32.60 340 THR B CA 1
ATOM 6197 C C . THR B 1 340 ? 12.588 -44.791 32.430 1.00 32.93 340 THR B C 1
ATOM 6198 O O . THR B 1 340 ? 12.141 -44.760 33.587 1.00 30.12 340 THR B O 1
ATOM 6202 N N . GLU B 1 341 ? 13.861 -45.064 32.140 1.00 35.41 341 GLU B N 1
ATOM 6203 C CA . GLU B 1 341 ? 14.825 -45.282 33.213 1.00 38.51 341 GLU B CA 1
ATOM 6204 C C . GLU B 1 341 ? 15.038 -44.011 34.011 1.00 32.61 341 GLU B C 1
ATOM 6205 O O . GLU B 1 341 ? 15.151 -44.057 35.241 1.00 36.86 341 GLU B O 1
ATOM 6211 N N . ALA B 1 342 ? 15.085 -42.871 33.328 1.00 32.35 342 ALA B N 1
ATOM 6212 C CA . ALA B 1 342 ? 15.214 -41.600 34.026 1.00 35.07 342 ALA B CA 1
ATOM 6213 C C . ALA B 1 342 ? 14.100 -41.432 35.049 1.00 34.85 342 ALA B C 1
ATOM 6214 O O . ALA B 1 342 ? 14.359 -41.122 36.216 1.00 34.29 342 ALA B O 1
ATOM 6216 N N . GLN B 1 343 ? 12.853 -41.678 34.640 1.00 30.92 343 GLN B N 1
ATOM 6217 C CA . GLN B 1 343 ? 11.742 -41.531 35.574 1.00 37.17 343 GLN B CA 1
ATOM 6218 C C . GLN B 1 343 ? 11.817 -42.574 36.674 1.00 34.73 343 GLN B C 1
ATOM 6219 O O . GLN B 1 343 ? 11.475 -42.296 37.830 1.00 30.26 343 GLN B O 1
ATOM 6225 N N . ASN B 1 344 ? 12.224 -43.790 36.313 1.00 31.85 344 ASN B N 1
ATOM 6226 C CA . ASN B 1 344 ? 12.410 -44.836 37.303 1.00 33.27 344 ASN B CA 1
ATOM 6227 C C . ASN B 1 344 ? 13.436 -44.413 38.348 1.00 32.00 344 ASN B C 1
ATOM 6228 O O . ASN B 1 344 ? 13.205 -44.555 39.551 1.00 31.79 344 ASN B O 1
ATOM 6233 N N . LYS B 1 345 ? 14.577 -43.887 37.904 1.00 34.32 345 LYS B N 1
ATOM 6234 C CA . LYS B 1 345 ? 15.567 -43.388 38.851 1.00 34.98 345 LYS B CA 1
ATOM 6235 C C . LYS B 1 345 ? 15.002 -42.237 39.665 1.00 32.47 345 LYS B C 1
ATOM 6236 O O . LYS B 1 345 ? 15.152 -42.199 40.890 1.00 37.27 345 LYS B O 1
ATOM 6242 N N . THR B 1 346 ? 14.341 -41.290 38.994 1.00 32.45 346 THR B N 1
ATOM 6243 C CA . THR B 1 346 ? 13.710 -40.165 39.683 1.00 34.09 346 THR B CA 1
ATOM 6244 C C . THR B 1 346 ? 12.773 -40.649 40.789 1.00 30.86 346 THR B C 1
ATOM 6245 O O . THR B 1 346 ? 12.842 -40.183 41.929 1.00 30.41 346 THR B O 1
ATOM 6249 N N . ILE B 1 347 ? 11.898 -41.608 40.475 1.00 30.33 347 ILE B N 1
ATOM 6250 C CA . ILE B 1 347 ? 10.961 -42.091 41.489 1.00 32.84 347 ILE B CA 1
ATOM 6251 C C . ILE B 1 34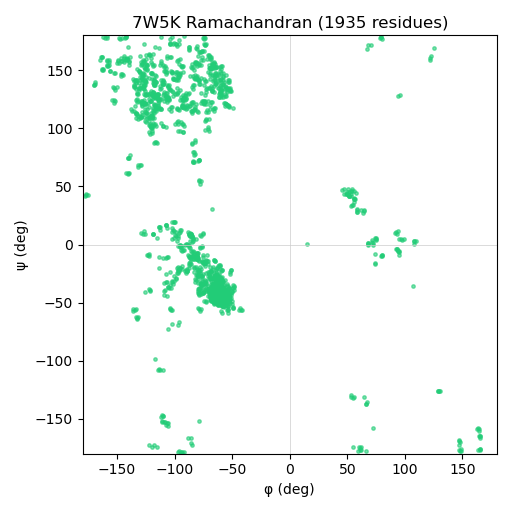7 ? 11.720 -42.726 42.646 1.00 36.48 347 ILE B C 1
ATOM 6252 O O . ILE B 1 347 ? 11.486 -42.401 43.816 1.00 35.11 347 ILE B O 1
ATOM 6257 N N . LEU B 1 348 ? 12.654 -43.632 42.330 1.00 29.75 348 LEU B N 1
ATOM 6258 C CA . LEU B 1 348 ? 13.420 -44.301 43.371 1.00 34.92 348 LEU B CA 1
ATOM 6259 C C . LEU B 1 348 ? 14.180 -43.299 44.221 1.00 37.29 348 LEU B C 1
ATOM 6260 O O . LEU B 1 348 ? 14.209 -43.419 45.453 1.00 33.17 348 LEU B O 1
ATOM 6265 N N . ASP B 1 349 ? 14.809 -42.309 43.576 1.00 37.44 349 ASP B N 1
ATOM 6266 C CA . ASP B 1 349 ? 15.493 -41.258 44.316 1.00 35.03 349 ASP B CA 1
ATOM 6267 C C . ASP B 1 349 ? 14.538 -40.526 45.231 1.00 33.93 349 ASP B C 1
ATOM 6268 O O . ASP B 1 349 ? 14.893 -40.188 46.363 1.00 36.69 349 ASP B O 1
ATOM 6273 N N . TYR B 1 350 ? 13.329 -40.250 44.753 1.00 31.48 350 TYR B N 1
ATOM 6274 C CA . TYR B 1 350 ? 12.381 -39.536 45.596 1.00 35.41 350 TYR B CA 1
ATOM 6275 C C . TYR B 1 350 ? 11.942 -40.395 46.772 1.00 33.96 350 TYR B C 1
ATOM 6276 O O . TYR B 1 350 ? 11.741 -39.886 47.878 1.00 32.85 350 TYR B O 1
ATOM 6285 N N . ILE B 1 351 ? 11.793 -41.697 46.556 1.00 29.58 351 ILE B N 1
ATOM 6286 C CA . ILE B 1 351 ? 11.527 -42.586 47.680 1.00 37.11 351 ILE B CA 1
ATOM 6287 C C . ILE B 1 351 ? 12.689 -42.567 48.658 1.00 33.96 351 ILE B C 1
ATOM 6288 O O . ILE B 1 351 ? 12.497 -42.500 49.879 1.00 34.77 351 ILE B O 1
ATOM 6293 N N . ALA B 1 352 ? 13.912 -42.621 48.138 1.00 35.34 352 ALA B N 1
ATOM 6294 C CA . ALA B 1 352 ? 15.085 -42.519 48.992 1.00 36.67 352 ALA B CA 1
ATOM 6295 C C . ALA B 1 352 ? 15.080 -41.204 49.760 1.00 37.20 352 ALA B C 1
ATOM 6296 O O . ALA B 1 352 ? 15.316 -41.183 50.972 1.00 41.82 352 ALA B O 1
ATOM 6298 N N . LYS B 1 353 ? 14.832 -40.088 49.068 1.00 37.21 353 LYS B N 1
ATOM 6299 C CA . LYS B 1 353 ? 14.760 -38.797 49.754 1.00 39.22 353 LYS B CA 1
ATOM 6300 C C . LYS B 1 353 ? 13.654 -38.783 50.798 1.00 41.67 353 LYS B C 1
ATOM 6301 O O . LYS B 1 353 ? 13.820 -38.207 51.879 1.00 44.59 353 LYS B O 1
ATOM 6307 N N . GLY B 1 354 ? 12.501 -39.374 50.475 1.00 40.09 354 GLY B N 1
ATOM 6308 C CA . GLY B 1 354 ? 11.432 -39.467 51.455 1.00 37.07 354 GLY B CA 1
ATOM 6309 C C . GLY B 1 354 ? 11.896 -40.132 52.735 1.00 40.92 354 GLY B C 1
ATOM 6310 O O . GLY B 1 354 ? 11.686 -39.609 53.834 1.00 43.21 354 GLY B O 1
ATOM 6311 N N . LYS B 1 355 ? 12.566 -41.281 52.610 1.00 37.18 355 LYS B N 1
ATOM 6312 C CA . LYS B 1 355 ? 13.080 -41.964 53.794 1.00 40.63 355 LYS B CA 1
ATOM 6313 C C . LYS B 1 355 ? 14.135 -41.115 54.484 1.00 42.11 355 LYS B C 1
ATOM 6314 O O . LYS B 1 355 ? 14.071 -40.885 55.698 1.00 41.69 355 LYS B O 1
ATOM 6320 N N . ALA B 1 356 ? 15.086 -40.600 53.703 1.00 36.72 356 ALA B N 1
ATOM 6321 C CA . ALA B 1 356 ? 16.188 -39.828 54.251 1.00 39.19 356 ALA B CA 1
ATOM 6322 C C . ALA B 1 356 ? 15.700 -38.590 54.973 1.00 42.42 356 ALA B C 1
ATOM 6323 O O . ALA B 1 356 ? 16.285 -38.195 55.982 1.00 47.30 356 ALA B O 1
ATOM 6325 N N . GLU B 1 357 ? 14.616 -37.992 54.503 1.00 40.42 357 GLU B N 1
ATOM 6326 C CA . GLU B 1 357 ? 14.110 -36.771 55.104 1.00 43.24 357 GLU B CA 1
ATOM 6327 C C . GLU B 1 357 ? 13.202 -37.034 56.290 1.00 41.27 357 GLU B C 1
ATOM 6328 O O . GLU B 1 357 ? 12.682 -36.081 56.875 1.00 44.19 357 GLU B O 1
ATOM 6334 N N . GLY B 1 358 ? 13.020 -38.297 56.666 1.00 42.96 358 GLY B N 1
ATOM 6335 C CA . GLY B 1 358 ? 12.308 -38.653 57.870 1.00 38.61 358 GLY B CA 1
ATOM 6336 C C . GLY B 1 358 ? 10.874 -39.061 57.671 1.00 36.97 358 GLY B C 1
ATOM 6337 O O . GLY B 1 358 ? 10.172 -39.279 58.662 1.00 44.25 358 GLY B O 1
ATOM 6338 N N . ALA B 1 359 ? 10.403 -39.154 56.434 1.00 39.51 359 ALA B N 1
ATOM 6339 C CA . ALA B 1 359 ? 9.045 -39.626 56.223 1.00 39.14 359 ALA B CA 1
ATOM 6340 C C . ALA B 1 359 ? 8.950 -41.107 56.563 1.00 39.52 359 ALA B C 1
ATOM 6341 O O . ALA B 1 359 ? 9.908 -41.868 56.403 1.00 38.18 359 ALA B O 1
ATOM 6343 N N . LYS B 1 360 ? 7.786 -41.505 57.062 1.00 33.93 360 LYS B N 1
ATOM 6344 C CA . LYS B 1 360 ? 7.540 -42.876 57.466 1.00 31.45 360 LYS B CA 1
ATOM 6345 C C . LYS B 1 360 ? 6.995 -43.653 56.271 1.00 38.17 360 LYS B C 1
ATOM 6346 O O . LYS B 1 360 ? 5.910 -43.342 55.763 1.00 35.17 360 LYS B O 1
ATOM 6352 N N . LEU B 1 361 ? 7.748 -44.662 55.828 1.00 37.80 361 LEU B N 1
ATOM 6353 C CA . LEU B 1 361 ? 7.287 -45.548 54.769 1.00 29.82 361 LEU B CA 1
ATOM 6354 C C . LEU B 1 361 ? 6.238 -46.494 55.323 1.00 32.27 361 LEU B C 1
ATOM 6355 O O . LEU B 1 361 ? 6.527 -47.271 56.235 1.00 39.26 361 LEU B O 1
ATOM 6360 N N . LEU B 1 362 ? 5.041 -46.476 54.744 1.00 31.24 362 LEU B N 1
ATOM 6361 C CA . LEU B 1 362 ? 3.987 -47.377 55.187 1.00 35.21 362 LEU B CA 1
ATOM 6362 C C . LEU B 1 362 ? 3.845 -48.606 54.303 1.00 34.97 362 LEU B C 1
ATOM 6363 O O . LEU B 1 362 ? 3.389 -49.650 54.776 1.00 35.13 362 LEU B O 1
ATOM 6368 N N . CYS B 1 363 ? 4.186 -48.496 53.025 1.00 36.94 363 CYS B N 1
ATOM 6369 C CA . CYS B 1 363 ? 4.112 -49.631 52.117 1.00 34.47 363 CYS B CA 1
ATOM 6370 C C . CYS B 1 363 ? 4.931 -49.288 50.889 1.00 32.55 363 CYS B C 1
ATOM 6371 O O . CYS B 1 363 ? 5.236 -48.120 50.634 1.00 35.99 363 CYS B O 1
ATOM 6374 N N . GLY B 1 364 ? 5.288 -50.322 50.136 1.00 34.12 364 GLY B N 1
ATOM 6375 C CA . GLY B 1 364 ? 6.051 -50.105 48.923 1.00 33.37 364 GLY B CA 1
ATOM 6376 C C . GLY B 1 364 ? 7.422 -49.571 49.267 1.00 35.19 364 GLY B C 1
ATOM 6377 O O . GLY B 1 364 ? 8.063 -50.016 50.223 1.00 33.27 364 GLY B O 1
ATOM 6378 N N . GLY B 1 365 ? 7.870 -48.577 48.512 1.00 33.99 365 GLY B N 1
ATOM 6379 C CA . GLY B 1 365 ? 9.167 -47.989 48.753 1.00 33.75 365 GLY B CA 1
ATOM 6380 C C . GLY B 1 365 ? 10.287 -48.576 47.929 1.00 33.31 365 GLY B C 1
ATOM 6381 O O . GLY B 1 365 ? 11.417 -48.088 48.003 1.00 36.85 365 GLY B O 1
ATOM 6382 N N . GLY B 1 366 ? 10.023 -49.619 47.162 1.00 33.75 366 GLY B N 1
ATOM 6383 C CA . GLY B 1 366 ? 11.056 -50.245 46.372 1.00 40.78 366 GLY B CA 1
ATOM 6384 C C . GLY B 1 366 ? 10.521 -50.683 45.026 1.00 44.69 366 GLY B C 1
ATOM 6385 O O . GLY B 1 366 ? 9.336 -50.519 44.711 1.00 41.13 366 GLY B O 1
ATOM 6386 N N . ILE B 1 367 ? 11.432 -51.241 44.233 1.00 39.65 367 ILE B N 1
ATOM 6387 C CA . ILE B 1 367 ? 11.054 -51.822 42.966 1.00 38.82 367 ILE B CA 1
ATOM 6388 C C . ILE B 1 367 ? 10.262 -53.103 43.189 1.00 39.37 367 ILE B C 1
ATOM 6389 O O . ILE B 1 367 ? 10.250 -53.689 44.276 1.00 41.24 367 ILE B O 1
ATOM 6394 N N . VAL B 1 368 ? 9.573 -53.529 42.136 1.00 41.40 368 VAL B N 1
ATOM 6395 C CA . VAL B 1 368 ? 9.070 -54.891 42.012 1.00 42.38 368 VAL B CA 1
ATOM 6396 C C . VAL B 1 368 ? 10.015 -55.606 41.059 1.00 47.85 368 VAL B C 1
ATOM 6397 O O . VAL B 1 368 ? 10.167 -55.194 39.899 1.00 45.36 368 VAL B O 1
ATOM 6401 N N . ASP B 1 369 ? 10.679 -56.650 41.549 1.00 47.16 369 ASP B N 1
ATOM 6402 C CA . ASP B 1 369 ? 11.726 -57.312 40.778 1.00 54.08 369 ASP B CA 1
ATOM 6403 C C . ASP B 1 369 ? 11.106 -58.481 40.025 1.00 59.54 369 ASP B C 1
ATOM 6404 O O . ASP B 1 369 ? 10.828 -59.540 40.597 1.00 51.93 369 ASP B O 1
ATOM 6409 N N . PHE B 1 370 ? 10.900 -58.286 38.728 1.00 57.11 370 PHE B N 1
ATOM 6410 C CA . PHE B 1 370 ? 10.512 -59.359 37.834 1.00 52.07 370 PHE B CA 1
ATOM 6411 C C . PHE B 1 370 ? 11.694 -59.885 37.039 1.00 55.86 370 PHE B C 1
ATOM 6412 O O . PHE B 1 370 ? 11.520 -60.742 36.169 1.00 54.66 370 PHE B O 1
ATOM 6420 N N . GLY B 1 371 ? 12.898 -59.400 37.334 1.00 58.28 371 GLY B N 1
ATOM 6421 C CA . GLY B 1 371 ? 14.101 -59.767 36.609 1.00 58.75 371 GLY B CA 1
ATOM 6422 C C . GLY B 1 371 ? 14.160 -59.129 35.239 1.00 56.81 371 GLY B C 1
ATOM 6423 O O . GLY B 1 371 ? 15.220 -59.023 34.602 1.00 61.95 371 GLY B O 1
ATOM 6424 N N . LYS B 1 372 ? 12.979 -58.649 34.849 1.00 51.48 372 LYS B N 1
ATOM 6425 C CA . LYS B 1 372 ? 12.835 -57.946 33.561 1.00 56.97 372 LYS B CA 1
ATOM 6426 C C . LYS B 1 372 ? 12.044 -56.663 33.807 1.00 55.62 372 LYS B C 1
ATOM 6427 O O . LYS B 1 372 ? 11.225 -56.628 34.738 1.00 56.61 372 LYS B O 1
ATOM 6433 N N . GLY B 1 373 ? 12.289 -55.652 33.000 1.00 47.94 373 GLY B N 1
ATOM 6434 C CA . GLY B 1 373 ? 11.631 -54.361 33.110 1.00 44.50 373 GLY B CA 1
ATOM 6435 C C . GLY B 1 373 ? 11.819 -53.570 34.390 1.00 46.90 373 GLY B C 1
ATOM 6436 O O . GLY B 1 373 ? 12.558 -53.977 35.291 1.00 48.32 373 GLY B O 1
ATOM 6437 N N . GLN B 1 374 ? 11.127 -52.439 34.489 1.00 40.81 374 GLN B N 1
ATOM 6438 C CA . GLN B 1 374 ? 11.254 -51.533 35.628 1.00 40.16 374 GLN B CA 1
ATOM 6439 C C . GLN B 1 374 ? 9.884 -51.295 36.241 1.00 39.00 374 GLN B C 1
ATOM 6440 O O . GLN B 1 374 ? 9.064 -50.562 35.679 1.00 34.00 374 GLN B O 1
ATOM 6446 N N . TYR B 1 375 ? 9.644 -51.903 37.394 1.00 38.59 375 TYR B N 1
ATOM 6447 C CA . TYR B 1 375 ? 8.398 -51.750 38.119 1.00 35.20 375 TYR B CA 1
ATOM 6448 C C . TYR B 1 375 ? 8.673 -51.171 39.496 1.00 41.10 375 TYR B C 1
ATOM 6449 O O . TYR B 1 375 ? 9.724 -51.423 40.096 1.00 40.44 375 TYR B O 1
ATOM 6458 N N . ILE B 1 376 ? 7.729 -50.385 39.999 1.00 33.55 376 ILE B N 1
ATOM 6459 C CA . ILE B 1 376 ? 7.887 -49.772 41.306 1.00 36.05 376 ILE B CA 1
ATOM 6460 C C . ILE B 1 376 ? 6.613 -50.023 42.091 1.00 34.67 376 ILE B C 1
ATOM 6461 O O . ILE B 1 376 ? 5.509 -49.924 41.543 1.00 32.01 376 ILE B O 1
ATOM 6466 N N . GLN B 1 377 ? 6.774 -50.431 43.340 1.00 35.09 377 GLN B N 1
ATOM 6467 C CA . GLN B 1 377 ? 5.629 -50.704 44.184 1.00 32.93 377 GLN B CA 1
ATOM 6468 C C . GLN B 1 377 ? 4.857 -49.421 44.453 1.00 33.13 377 GLN B C 1
ATOM 6469 O O . GLN B 1 377 ? 5.461 -48.351 44.600 1.00 30.77 377 GLN B O 1
ATOM 6475 N N . PRO B 1 378 ? 3.535 -49.497 44.530 1.00 29.54 378 PRO B N 1
ATOM 6476 C CA . PRO B 1 378 ? 2.773 -48.391 45.110 1.00 28.25 378 PRO B CA 1
ATOM 6477 C C . PRO B 1 378 ? 3.282 -48.118 46.515 1.00 31.60 378 PRO B C 1
ATOM 6478 O O . PRO B 1 378 ? 3.451 -49.028 47.330 1.00 32.51 378 PRO B O 1
ATOM 6482 N N . THR B 1 379 ? 3.579 -46.855 46.767 1.00 32.78 379 THR B N 1
ATOM 6483 C CA . THR B 1 379 ? 4.329 -46.424 47.927 1.00 33.71 379 THR B CA 1
ATOM 6484 C C . THR B 1 379 ? 3.534 -45.349 48.647 1.00 36.27 379 THR B C 1
ATOM 6485 O O . THR B 1 379 ? 3.067 -44.388 48.022 1.00 35.18 379 THR B O 1
ATOM 6489 N N . LEU B 1 380 ? 3.366 -45.516 49.949 1.00 31.48 380 LEU B N 1
ATOM 6490 C CA . LEU B 1 380 ? 2.681 -44.530 50.766 1.00 29.99 380 LEU B CA 1
ATOM 6491 C C . LEU B 1 380 ? 3.655 -44.075 51.835 1.00 28.82 380 LEU B C 1
ATOM 6492 O O . LEU B 1 380 ? 4.218 -44.904 52.553 1.00 36.43 380 LEU B O 1
ATOM 6497 N N . PHE B 1 381 ? 3.898 -42.769 51.887 1.00 32.25 381 PHE B N 1
ATOM 6498 C CA . PHE B 1 381 ? 4.640 -42.115 52.951 1.00 28.16 381 PHE B CA 1
ATOM 6499 C C . PHE B 1 381 ? 3.684 -41.352 53.840 1.00 31.16 381 PHE B C 1
ATOM 6500 O O . PHE B 1 381 ? 2.778 -40.674 53.348 1.00 31.25 381 PHE B O 1
ATOM 6508 N N . THR B 1 382 ? 3.878 -41.456 55.145 1.00 32.05 382 THR B N 1
ATOM 6509 C CA . THR B 1 382 ? 3.221 -40.522 56.038 1.00 30.52 382 THR B CA 1
ATOM 6510 C C . THR B 1 382 ? 4.287 -39.798 56.854 1.00 33.91 382 THR B C 1
ATOM 6511 O O . THR B 1 382 ? 5.490 -39.943 56.606 1.00 35.03 382 THR B O 1
ATOM 6515 N N . ASP B 1 383 ? 3.840 -39.017 57.835 1.00 36.13 383 ASP B N 1
ATOM 6516 C CA . ASP B 1 383 ? 4.731 -38.132 58.577 1.00 33.81 383 ASP B CA 1
ATOM 6517 C C . ASP B 1 383 ? 5.544 -37.276 57.614 1.00 37.71 383 ASP B C 1
ATOM 6518 O O . ASP B 1 383 ? 6.766 -37.144 57.719 1.00 33.93 383 ASP B O 1
ATOM 6523 N N . VAL B 1 384 ? 4.855 -36.733 56.624 1.00 39.76 384 VAL B N 1
ATOM 6524 C CA . VAL B 1 384 ? 5.502 -35.901 55.628 1.00 39.37 384 VAL B CA 1
ATOM 6525 C C . VAL B 1 384 ? 5.359 -34.463 56.101 1.00 39.18 384 VAL B C 1
ATOM 6526 O O . VAL B 1 384 ? 4.239 -33.989 56.309 1.00 42.69 384 VAL B O 1
ATOM 6530 N N . LYS B 1 385 ? 6.464 -33.761 56.235 1.00 46.77 385 LYS B N 1
ATOM 6531 C CA . LYS B 1 385 ? 6.326 -32.332 56.582 1.00 50.31 385 LYS B CA 1
ATOM 6532 C C . LYS B 1 385 ? 6.154 -31.583 55.264 1.00 48.41 385 LYS B C 1
ATOM 6533 O O . LYS B 1 385 ? 6.761 -32.012 54.276 1.00 42.61 385 LYS B O 1
ATOM 6539 N N . PRO B 1 386 ? 5.362 -30.501 55.179 1.00 46.17 386 PRO B N 1
ATOM 6540 C CA . PRO B 1 386 ? 5.247 -29.807 53.884 1.00 46.78 386 PRO B CA 1
ATOM 6541 C C . PRO B 1 386 ? 6.568 -29.437 53.210 1.00 43.28 386 PRO B C 1
ATOM 6542 O O . PRO B 1 386 ? 6.603 -29.267 51.988 1.00 44.94 386 PRO B O 1
ATOM 6546 N N . SER B 1 387 ? 7.653 -29.344 53.960 1.00 45.30 387 SER B N 1
ATOM 6547 C CA . SER B 1 387 ? 8.927 -28.942 53.384 1.00 44.30 387 SER B CA 1
ATOM 6548 C C . SER B 1 387 ? 9.706 -30.085 52.740 1.00 44.37 387 SER B C 1
ATOM 6549 O O . SER B 1 387 ? 10.760 -29.829 52.144 1.00 46.55 387 SER B O 1
ATOM 6552 N N . MET B 1 388 ? 9.285 -31.334 52.908 1.00 36.33 388 MET B N 1
ATOM 6553 C CA . MET B 1 388 ? 10.027 -32.429 52.305 1.00 42.10 388 MET B CA 1
ATOM 6554 C C . MET B 1 388 ? 9.881 -32.415 50.789 1.00 42.12 388 MET B C 1
ATOM 6555 O O . MET B 1 388 ? 8.888 -31.928 50.238 1.00 42.02 388 MET B O 1
ATOM 6560 N N . GLY B 1 389 ? 10.884 -32.979 50.118 1.00 37.09 389 GLY B N 1
ATOM 6561 C CA . GLY B 1 389 ? 10.843 -33.038 48.670 1.00 38.42 389 GLY B CA 1
ATOM 6562 C C . GLY B 1 389 ? 9.632 -33.790 48.163 1.00 35.20 389 GLY B C 1
ATOM 6563 O O . GLY B 1 389 ? 8.934 -33.324 47.260 1.00 35.22 389 GLY B O 1
ATOM 6564 N N . ILE B 1 390 ? 9.337 -34.939 48.777 1.00 33.88 390 ILE B N 1
ATOM 6565 C CA . ILE B 1 390 ? 8.220 -35.762 48.355 1.00 35.78 390 ILE B CA 1
ATOM 6566 C C . ILE B 1 390 ? 6.897 -35.067 48.605 1.00 32.44 390 ILE B C 1
ATOM 6567 O O . ILE B 1 390 ? 5.878 -35.465 48.026 1.00 32.21 390 ILE B O 1
ATOM 6572 N N . ALA B 1 391 ? 6.885 -34.067 49.489 1.00 30.91 391 ALA B N 1
ATOM 6573 C CA . ALA B 1 391 ? 5.702 -33.247 49.715 1.00 30.29 391 ALA B CA 1
ATOM 6574 C C . ALA B 1 391 ? 5.473 -32.267 48.583 1.00 31.50 391 ALA B C 1
ATOM 6575 O O . ALA B 1 391 ? 4.328 -31.913 48.292 1.00 33.64 391 ALA B O 1
ATOM 6577 N N . ARG B 1 392 ? 6.546 -31.767 47.987 1.00 33.49 392 ARG B N 1
ATOM 6578 C CA . ARG B 1 392 ? 6.454 -30.656 47.059 1.00 34.19 392 ARG B CA 1
ATOM 6579 C C . ARG B 1 392 ? 6.657 -31.085 45.619 1.00 30.56 392 ARG B C 1
ATOM 6580 O O . ARG B 1 392 ? 5.898 -30.675 44.743 1.00 30.95 392 ARG B O 1
ATOM 6588 N N . ASP B 1 393 ? 7.655 -31.923 45.372 1.00 28.04 393 ASP B N 1
ATOM 6589 C CA . ASP B 1 393 ? 8.035 -32.270 44.016 1.00 29.69 393 ASP B CA 1
ATOM 6590 C C . ASP B 1 393 ? 7.140 -33.332 43.409 1.00 33.25 393 ASP B C 1
ATOM 6591 O O . ASP B 1 393 ? 6.744 -34.302 44.074 1.00 32.30 393 ASP B O 1
ATOM 6596 N N . GLU B 1 394 ? 6.864 -33.164 42.119 1.00 27.49 394 GLU B N 1
ATOM 6597 C CA . GLU B 1 394 ? 6.138 -34.177 41.375 1.00 28.61 394 GLU B CA 1
ATOM 6598 C C . GLU B 1 394 ? 7.042 -35.384 41.182 1.00 32.04 394 GLU B C 1
ATOM 6599 O O . GLU B 1 394 ? 8.050 -35.313 40.473 1.00 34.17 394 GLU B O 1
ATOM 6605 N N . ILE B 1 395 ? 6.676 -36.499 41.799 1.00 30.54 395 ILE B N 1
ATOM 6606 C CA . ILE B 1 395 ? 7.509 -37.684 41.700 1.00 29.89 395 ILE B CA 1
ATOM 6607 C C . ILE B 1 395 ? 7.232 -38.418 40.399 1.00 32.75 395 ILE B C 1
ATOM 6608 O O . ILE B 1 395 ? 8.130 -39.047 39.824 1.00 31.94 395 ILE B O 1
ATOM 6613 N N . PHE B 1 396 ? 6.006 -38.316 39.900 1.00 30.64 396 PHE B N 1
ATOM 6614 C CA . PHE B 1 396 ? 5.582 -39.037 38.711 1.00 33.18 396 PHE B CA 1
ATOM 6615 C C . PHE B 1 396 ? 5.809 -40.530 38.878 1.00 32.40 396 PHE B C 1
ATOM 6616 O O . PHE B 1 396 ? 6.173 -41.243 37.941 1.00 32.74 396 PHE B O 1
ATOM 6624 N N . GLY B 1 397 ? 5.546 -41.011 40.079 1.00 32.39 397 GLY B N 1
ATOM 6625 C CA . GLY B 1 397 ? 5.567 -42.418 40.339 1.00 29.36 397 GLY B CA 1
ATOM 6626 C C . GLY B 1 397 ? 4.459 -42.714 41.313 1.00 28.53 397 GLY B C 1
ATOM 6627 O O . GLY B 1 397 ? 3.734 -41.813 41.748 1.00 26.39 397 GLY B O 1
ATOM 6628 N N . PRO B 1 398 ? 4.289 -43.974 41.636 1.00 27.94 398 PRO B N 1
ATOM 6629 C CA . PRO B 1 398 ? 3.189 -44.403 42.523 1.00 26.43 398 PRO B CA 1
ATOM 6630 C C . PRO B 1 398 ? 3.518 -44.132 43.984 1.00 27.85 398 PRO B C 1
ATOM 6631 O O . PRO B 1 398 ? 3.496 -45.029 44.825 1.00 29.08 398 PRO B O 1
ATOM 6635 N N . VAL B 1 399 ? 3.846 -42.885 44.287 1.00 26.78 399 VAL B N 1
ATOM 6636 C CA . VAL B 1 399 ? 4.368 -42.505 45.584 1.00 26.91 399 VAL B CA 1
ATOM 6637 C C . VAL B 1 399 ? 3.410 -41.504 46.185 1.00 27.55 399 VAL B C 1
ATOM 6638 O O . VAL B 1 399 ? 3.301 -40.362 45.716 1.00 32.17 399 VAL B O 1
ATOM 6642 N N . LEU B 1 400 ? 2.718 -41.932 47.219 1.00 28.00 400 LEU B N 1
ATOM 6643 C CA . LEU B 1 400 ? 1.721 -41.131 47.882 1.00 26.43 400 LEU B CA 1
ATOM 6644 C C . LEU B 1 400 ? 2.335 -40.535 49.134 1.00 30.63 400 LEU B C 1
ATOM 6645 O O . LEU B 1 400 ? 2.954 -41.252 49.931 1.00 30.10 400 LEU B O 1
ATOM 6650 N N . ALA B 1 401 ? 2.178 -39.228 49.293 1.00 26.33 401 ALA B N 1
ATOM 6651 C CA . ALA B 1 401 ? 2.556 -38.524 50.504 1.00 29.12 401 ALA B CA 1
ATOM 6652 C C . ALA B 1 401 ? 1.275 -38.154 51.226 1.00 30.19 401 ALA B C 1
ATOM 6653 O O . ALA B 1 401 ? 0.368 -37.577 50.616 1.00 31.50 401 ALA B O 1
ATOM 6655 N N . SER B 1 402 ? 1.181 -38.526 52.501 1.00 29.03 402 SER B N 1
ATOM 6656 C CA . SER B 1 402 ? -0.038 -38.345 53.279 1.00 28.61 402 SER B CA 1
ATOM 6657 C C . SER B 1 402 ? 0.103 -37.186 54.258 1.00 31.59 402 SER B C 1
ATOM 6658 O O . SER B 1 402 ? 1.106 -37.076 54.971 1.00 28.17 402 SER B O 1
ATOM 6661 N N . PHE B 1 403 ? -0.909 -36.333 54.305 1.00 30.94 403 PHE B N 1
ATOM 6662 C CA . PHE B 1 403 ? -0.914 -35.200 55.216 1.00 31.76 403 PHE B CA 1
ATOM 6663 C C . PHE B 1 403 ? -2.211 -35.214 56.006 1.00 33.28 403 PHE B C 1
ATOM 6664 O O . PHE B 1 403 ? -3.259 -35.568 55.470 1.00 30.77 403 PHE B O 1
ATOM 6672 N N . HIS B 1 404 ? -2.149 -34.819 57.272 1.00 34.19 404 HIS B N 1
ATOM 6673 C CA . HIS B 1 404 ? -3.322 -34.862 58.131 1.00 31.00 404 HIS B CA 1
ATOM 6674 C C . HIS B 1 404 ? -3.842 -33.458 58.385 1.00 30.34 404 HIS B C 1
ATOM 6675 O O . HIS B 1 404 ? -3.081 -32.487 58.388 1.00 33.28 404 HIS B O 1
ATOM 6682 N N . PHE B 1 405 ? -5.150 -33.359 58.621 1.00 30.88 405 PHE B N 1
ATOM 6683 C CA . PHE B 1 405 ? -5.744 -32.061 58.900 1.00 32.08 405 PHE B CA 1
ATOM 6684 C C . PHE B 1 405 ? -6.880 -32.219 59.896 1.00 32.09 405 PHE B C 1
ATOM 6685 O O . PHE B 1 405 ? -7.507 -33.275 59.993 1.00 31.01 405 PHE B O 1
ATOM 6693 N N . ASP B 1 406 ? -7.197 -31.118 60.569 1.00 31.00 406 ASP B N 1
ATOM 6694 C CA . ASP B 1 406 ? -8.327 -31.093 61.483 1.00 34.22 406 ASP B CA 1
ATOM 6695 C C . ASP B 1 406 ? -9.528 -30.367 60.907 1.00 32.98 406 ASP B C 1
ATOM 6696 O O . ASP B 1 406 ? -10.668 -30.763 61.162 1.00 35.38 406 ASP B O 1
ATOM 6701 N N . THR B 1 407 ? -9.304 -29.319 60.132 1.00 30.57 407 THR B N 1
ATOM 6702 C CA . THR B 1 407 ? -10.396 -28.498 59.646 1.00 35.63 407 THR B CA 1
ATOM 6703 C C . THR B 1 407 ? -10.428 -28.473 58.131 1.00 32.47 407 THR B C 1
ATOM 6704 O O . THR B 1 407 ? -9.426 -28.718 57.449 1.00 29.24 407 THR B O 1
ATOM 6708 N N . VAL B 1 408 ? -11.619 -28.163 57.625 1.00 31.89 408 VAL B N 1
ATOM 6709 C CA . VAL B 1 408 ? -11.793 -27.947 56.199 1.00 30.78 408 VAL B CA 1
ATOM 6710 C C . VAL B 1 408 ? -10.790 -26.918 55.698 1.00 33.40 408 VAL B C 1
ATOM 6711 O O . VAL B 1 408 ? -10.129 -27.126 54.673 1.00 30.43 408 VAL B O 1
ATOM 6715 N N . ASP B 1 409 ? -10.629 -25.813 56.436 1.00 31.34 409 ASP B N 1
ATOM 6716 C CA . ASP B 1 409 ? -9.682 -24.778 56.035 1.00 32.13 409 ASP B CA 1
ATOM 6717 C C . ASP B 1 409 ? -8.264 -25.328 55.924 1.00 33.90 409 ASP B C 1
ATOM 6718 O O . ASP B 1 409 ? -7.521 -24.994 54.990 1.00 28.59 409 ASP B O 1
ATOM 6723 N N . GLU B 1 410 ? -7.847 -26.127 56.907 1.00 35.51 410 GLU B N 1
ATOM 6724 C CA . GLU B 1 410 ? -6.510 -26.700 56.842 1.00 33.85 410 GLU B CA 1
ATOM 6725 C C . GLU B 1 410 ? -6.403 -27.620 55.642 1.00 29.25 410 GLU B C 1
ATOM 6726 O O . GLU B 1 410 ? -5.405 -27.594 54.913 1.00 33.03 410 GLU B O 1
ATOM 6732 N N . ALA B 1 411 ? -7.422 -28.443 55.430 1.00 28.13 411 ALA B N 1
ATOM 6733 C CA . ALA B 1 411 ? -7.431 -29.340 54.284 1.00 29.13 411 ALA B CA 1
ATOM 6734 C C . ALA B 1 411 ? -7.249 -28.573 52.982 1.00 28.50 411 ALA B C 1
ATOM 6735 O O . ALA B 1 411 ? -6.421 -28.948 52.144 1.00 28.30 411 ALA B O 1
ATOM 6737 N N . ILE B 1 412 ? -7.990 -27.473 52.799 1.00 32.25 412 ILE B N 1
ATOM 6738 C CA . ILE B 1 412 ? -7.839 -26.776 51.526 1.00 28.52 412 ILE B CA 1
ATOM 6739 C C . ILE B 1 412 ? -6.495 -26.058 51.484 1.00 28.65 412 ILE B C 1
ATOM 6740 O O . ILE B 1 412 ? -5.892 -25.938 50.409 1.00 31.11 412 ILE B O 1
ATOM 6744 N N . ALA B 1 413 ? -6.000 -25.560 52.627 1.00 29.14 413 ALA B N 1
ATOM 6745 C CA . ALA B 1 413 ? -4.703 -24.883 52.628 1.00 29.90 413 ALA B CA 1
ATOM 6746 C C . ALA B 1 413 ? -3.573 -25.854 52.295 1.00 31.25 413 ALA B C 1
ATOM 6747 O O . ALA B 1 413 ? -2.671 -25.531 51.512 1.00 30.28 413 ALA B O 1
ATOM 6749 N N . ILE B 1 414 ? -3.589 -27.039 52.899 1.00 26.99 414 ILE B N 1
ATOM 6750 C CA . ILE B 1 414 ? -2.624 -28.058 52.512 1.00 31.29 414 ILE B CA 1
ATOM 6751 C C . ILE B 1 414 ? -2.816 -28.406 51.040 1.00 31.50 414 ILE B C 1
ATOM 6752 O O . ILE B 1 414 ? -1.854 -28.445 50.261 1.00 30.90 414 ILE B O 1
ATOM 6757 N N . ALA B 1 415 ? -4.071 -28.623 50.632 1.00 26.41 415 ALA B N 1
ATOM 6758 C CA . ALA B 1 415 ? -4.344 -28.949 49.234 1.00 28.38 415 ALA B CA 1
ATOM 6759 C C . ALA B 1 415 ? -3.810 -27.867 48.314 1.00 30.73 415 ALA B C 1
ATOM 6760 O O . ALA B 1 415 ? -3.231 -28.169 47.261 1.00 26.23 415 ALA B O 1
ATOM 6762 N N . ASN B 1 416 ? -3.971 -26.599 48.713 1.00 29.09 416 ASN B N 1
ATOM 6763 C CA . ASN B 1 416 ? -3.494 -25.477 47.919 1.00 30.18 416 ASN B CA 1
ATOM 6764 C C . ASN B 1 416 ? -2.013 -25.217 48.083 1.00 30.50 416 ASN B C 1
ATOM 6765 O O . ASN B 1 416 ? -1.457 -24.424 47.310 1.00 27.72 416 ASN B O 1
ATOM 6770 N N . ASP B 1 417 ? -1.363 -25.876 49.046 1.00 30.94 417 ASP B N 1
ATOM 6771 C CA . ASP B 1 417 ? 0.040 -25.603 49.346 1.00 30.51 417 ASP B CA 1
ATOM 6772 C C . ASP B 1 417 ? 0.887 -26.305 48.293 1.00 30.22 417 ASP B C 1
ATOM 6773 O O . ASP B 1 417 ? 1.522 -27.336 48.521 1.00 31.50 417 ASP B O 1
ATOM 6778 N N . THR B 1 418 ? 0.849 -25.727 47.102 1.00 28.08 418 THR B N 1
ATOM 6779 C CA . THR B 1 418 ? 1.571 -26.265 45.972 1.00 29.28 418 THR B CA 1
ATOM 6780 C C . THR B 1 418 ? 1.675 -25.180 44.924 1.00 28.14 418 THR B C 1
ATOM 6781 O O . THR B 1 418 ? 0.813 -24.306 44.803 1.00 27.15 418 THR B O 1
ATOM 6785 N N . VAL B 1 419 ? 2.759 -25.262 44.167 1.00 28.51 419 VAL B N 1
ATOM 6786 C CA . VAL B 1 419 ? 2.946 -24.414 43.013 1.00 27.65 419 VAL B CA 1
ATOM 6787 C C . VAL B 1 419 ? 2.039 -24.851 41.862 1.00 27.57 419 VAL B C 1
ATOM 6788 O O . VAL B 1 419 ? 1.732 -24.060 40.961 1.00 28.48 419 VAL B O 1
ATOM 6792 N N . TYR B 1 420 ? 1.544 -26.078 41.919 1.00 23.84 420 TYR B N 1
ATOM 6793 C CA . TYR B 1 420 ? 0.755 -26.679 40.862 1.00 27.01 420 TYR B CA 1
ATOM 6794 C C . TYR B 1 420 ? -0.729 -26.454 41.126 1.00 28.04 420 TYR B C 1
ATOM 6795 O O . TYR B 1 420 ? -1.136 -25.805 42.098 1.00 29.69 420 TYR B O 1
ATOM 6803 N N . GLY B 1 421 ? -1.553 -26.981 40.236 1.00 27.95 421 GLY B N 1
ATOM 6804 C CA . GLY B 1 421 ? -2.981 -26.860 40.402 1.00 25.73 421 GLY B CA 1
ATOM 6805 C C . GLY B 1 421 ? -3.693 -27.600 39.299 1.00 29.02 421 GLY B C 1
ATOM 6806 O O . GLY B 1 421 ? -4.658 -27.094 38.719 1.00 28.92 421 GLY B O 1
ATOM 6807 N N . LEU B 1 422 ? -3.208 -28.798 38.986 1.00 29.10 422 LEU B N 1
ATOM 6808 C CA . LEU B 1 422 ? -3.791 -29.539 37.883 1.00 28.41 422 LEU B CA 1
ATOM 6809 C C . LEU B 1 422 ? -5.112 -30.179 38.293 1.00 27.35 422 LEU B C 1
ATOM 6810 O O . LEU B 1 422 ? -6.150 -29.970 37.651 1.00 25.04 422 LEU B O 1
ATOM 6815 N N . ALA B 1 423 ? -5.079 -30.965 39.358 1.00 26.74 423 ALA B N 1
ATOM 6816 C CA . ALA B 1 423 ? -6.189 -31.810 39.736 1.00 26.99 423 ALA B CA 1
ATOM 6817 C C . ALA B 1 423 ? -6.313 -31.808 41.252 1.00 31.24 423 ALA B C 1
ATOM 6818 O O . ALA B 1 423 ? -5.387 -31.445 41.990 1.00 27.50 423 ALA B O 1
ATOM 6820 N N . ALA B 1 424 ? -7.492 -32.201 41.701 1.00 26.56 424 ALA B N 1
ATOM 6821 C CA . ALA B 1 424 ? -7.744 -32.369 43.114 1.00 28.71 424 ALA B CA 1
ATOM 6822 C C . ALA B 1 424 ? -8.926 -33.298 43.247 1.00 28.56 424 ALA B C 1
ATOM 6823 O O . ALA B 1 424 ? -9.774 -33.394 42.356 1.00 28.53 424 ALA B O 1
ATOM 6825 N N . SER B 1 425 ? -8.970 -33.969 44.372 1.00 30.92 425 SER B N 1
ATOM 6826 C CA . SER B 1 425 ? -10.022 -34.919 44.645 1.00 26.75 425 SER B CA 1
ATOM 6827 C C . SER B 1 425 ? -10.473 -34.662 46.073 1.00 29.26 425 SER B C 1
ATOM 6828 O O . SER B 1 425 ? -9.655 -34.344 46.940 1.00 29.68 425 SER B O 1
ATOM 6831 N N . VAL B 1 426 ? -11.774 -34.672 46.301 1.00 29.49 426 VAL B N 1
ATOM 6832 C CA . VAL B 1 426 ? -12.270 -34.558 47.658 1.00 30.13 426 VAL B CA 1
ATOM 6833 C C . VAL B 1 426 ? -13.232 -35.699 47.898 1.00 27.62 426 VAL B C 1
ATOM 6834 O O . VAL B 1 426 ? -14.060 -36.027 47.038 1.00 27.84 426 VAL B O 1
ATOM 6838 N N . TRP B 1 427 ? -13.077 -36.336 49.043 1.00 28.42 427 TRP B N 1
ATOM 6839 C CA . TRP B 1 427 ? -13.907 -37.453 49.445 1.00 28.05 427 TRP B CA 1
ATOM 6840 C C . TRP B 1 427 ? -14.609 -37.046 50.730 1.00 32.02 427 TRP B C 1
ATOM 6841 O O . TRP B 1 427 ? -13.961 -36.794 51.760 1.00 29.94 427 TRP B O 1
ATOM 6852 N N . SER B 1 428 ? -15.926 -36.925 50.644 1.00 30.50 428 SER B N 1
ATOM 6853 C CA . SER B 1 428 ? -16.742 -36.561 51.786 1.00 29.38 428 SER B CA 1
ATOM 6854 C C . SER B 1 428 ? -18.183 -36.772 51.388 1.00 32.80 428 SER B C 1
ATOM 6855 O O . SER B 1 428 ? -18.549 -36.535 50.234 1.00 31.70 428 SER B O 1
ATOM 6858 N N . LYS B 1 429 ? -18.972 -37.295 52.316 1.00 34.75 429 LYS B N 1
ATOM 6859 C CA . LYS B 1 429 ? -20.404 -37.327 52.076 1.00 38.01 429 LYS B CA 1
ATOM 6860 C C . LYS B 1 429 ? -21.039 -35.983 52.376 1.00 31.65 429 LYS B C 1
ATOM 6861 O O . LYS B 1 429 ? -22.201 -35.764 52.031 1.00 32.19 429 LYS B O 1
ATOM 6867 N N . ASP B 1 430 ? -20.288 -35.085 52.992 1.00 31.69 430 ASP B N 1
ATOM 6868 C CA . ASP B 1 430 ? -20.804 -33.788 53.384 1.00 32.56 430 ASP B CA 1
ATOM 6869 C C . ASP B 1 430 ? -20.760 -32.837 52.193 1.00 33.75 430 ASP B C 1
ATOM 6870 O O . ASP B 1 430 ? -19.673 -32.508 51.694 1.00 28.37 430 ASP B O 1
ATOM 6875 N N . ILE B 1 431 ? -21.941 -32.385 51.759 1.00 28.22 431 ILE B N 1
ATOM 6876 C CA . ILE B 1 431 ? -22.030 -31.528 50.584 1.00 29.21 431 ILE B CA 1
ATOM 6877 C C . ILE B 1 431 ? -21.243 -30.244 50.799 1.00 31.84 431 ILE B C 1
ATOM 6878 O O . ILE B 1 431 ? -20.532 -29.785 49.898 1.00 31.67 431 ILE B O 1
ATOM 6883 N N . ASP B 1 432 ? -21.296 -29.690 52.009 1.00 34.12 432 ASP B N 1
ATOM 6884 C CA . ASP B 1 432 ? -20.617 -28.402 52.303 1.00 30.31 432 ASP B CA 1
ATOM 6885 C C . ASP B 1 432 ? -19.108 -28.599 52.255 1.00 33.22 432 ASP B C 1
ATOM 6886 O O . ASP B 1 432 ? -18.439 -27.763 51.658 1.00 30.61 432 ASP B O 1
ATOM 6891 N N . LYS B 1 433 ? -18.620 -29.672 52.869 1.00 32.09 433 LYS B N 1
ATOM 6892 C CA . LYS B 1 433 ? -17.196 -29.973 52.795 1.00 33.80 433 LYS B CA 1
ATOM 6893 C C . LYS B 1 433 ? -16.773 -30.196 51.355 1.00 29.53 433 LYS B C 1
ATOM 6894 O O . LYS B 1 433 ? -15.742 -29.683 50.908 1.00 30.36 433 LYS B O 1
ATOM 6900 N N . ALA B 1 434 ? -17.548 -30.992 50.624 1.00 27.74 434 ALA B N 1
ATOM 6901 C CA . ALA B 1 434 ? -17.238 -31.249 49.225 1.00 30.87 434 ALA B CA 1
ATOM 6902 C C . ALA B 1 434 ? -17.211 -29.949 48.424 1.00 30.56 434 ALA B C 1
ATOM 6903 O O . ALA B 1 434 ? -16.278 -29.704 47.652 1.00 29.19 434 ALA B O 1
ATOM 6905 N N . LEU B 1 435 ? -18.233 -29.104 48.591 1.00 28.68 435 LEU B N 1
ATOM 6906 C CA . LEU B 1 435 ? -18.290 -27.872 47.816 1.00 29.30 435 LEU B CA 1
ATOM 6907 C C . LEU B 1 435 ? -17.216 -26.890 48.261 1.00 31.08 435 LEU B C 1
ATOM 6908 O O . LEU B 1 435 ? -16.659 -26.157 47.437 1.00 28.66 435 LEU B O 1
ATOM 6913 N N . ALA B 1 436 ? -16.945 -26.829 49.565 1.00 28.15 436 ALA B N 1
ATOM 6914 C CA . ALA B 1 436 ? -15.905 -25.939 50.048 1.00 27.78 436 ALA B CA 1
ATOM 6915 C C . ALA B 1 436 ? -14.558 -26.333 49.466 1.00 30.15 436 ALA B C 1
ATOM 6916 O O . ALA B 1 436 ? -13.857 -25.509 48.871 1.00 30.79 436 ALA B O 1
ATOM 6918 N N . VAL B 1 437 ? -14.187 -27.600 49.593 1.00 28.88 437 VAL B N 1
ATOM 6919 C CA . VAL B 1 437 ? -12.905 -27.998 49.037 1.00 31.42 437 VAL B CA 1
ATOM 6920 C C . VAL B 1 437 ? -12.914 -27.793 47.531 1.00 30.06 437 VAL B C 1
ATOM 6921 O O . VAL B 1 437 ? -11.979 -27.222 46.962 1.00 27.91 437 VAL B O 1
ATOM 6925 N N . THR B 1 438 ? -14.000 -28.208 46.877 1.00 28.18 438 THR B N 1
ATOM 6926 C CA . THR B 1 438 ? -14.095 -28.083 45.430 1.00 29.44 438 THR B CA 1
ATOM 6927 C C . THR B 1 438 ? -13.936 -26.640 44.991 1.00 27.60 438 THR B C 1
ATOM 6928 O O . THR B 1 438 ? -13.190 -26.345 44.051 1.00 28.23 438 THR B O 1
ATOM 6932 N N . ARG B 1 439 ? -14.619 -25.722 45.673 1.00 25.16 439 ARG B N 1
ATOM 6933 C CA . ARG B 1 439 ? -14.601 -24.330 45.250 1.00 28.30 439 ARG B CA 1
ATOM 6934 C C . ARG B 1 439 ? -13.332 -23.596 45.669 1.00 28.18 439 ARG B C 1
ATOM 6935 O O . ARG B 1 439 ? -12.934 -22.642 44.993 1.00 26.93 439 ARG B O 1
ATOM 6943 N N . ARG B 1 440 ? -12.659 -24.022 46.742 1.00 24.84 440 ARG B N 1
ATOM 6944 C CA . ARG B 1 440 ? -11.559 -23.225 47.272 1.00 26.50 440 ARG B CA 1
ATOM 6945 C C . ARG B 1 440 ? -10.195 -23.814 46.966 1.00 27.38 440 ARG B C 1
ATOM 6946 O O . ARG B 1 440 ? -9.189 -23.119 47.143 1.00 28.44 440 ARG B O 1
ATOM 6954 N N . VAL B 1 441 ? -10.126 -25.043 46.465 1.00 30.00 441 VAL B N 1
ATOM 6955 C CA . VAL B 1 441 ? -8.845 -25.622 46.074 1.00 28.00 441 VAL B CA 1
ATOM 6956 C C . VAL B 1 441 ? -8.596 -25.301 44.611 1.00 25.32 441 VAL B C 1
ATOM 6957 O O . VAL B 1 441 ? -9.455 -25.537 43.755 1.00 26.25 441 VAL B O 1
ATOM 6961 N N . ARG B 1 442 ? -7.425 -24.740 44.335 1.00 28.65 442 ARG B N 1
ATOM 6962 C CA . ARG B 1 442 ? -7.051 -24.234 43.019 1.00 25.75 442 ARG B CA 1
ATOM 6963 C C . ARG B 1 442 ? -6.536 -25.383 42.174 1.00 24.52 442 ARG B C 1
ATOM 6964 O O . ARG B 1 442 ? -5.328 -25.597 42.026 1.00 26.48 442 ARG B O 1
ATOM 6972 N N . ALA B 1 443 ? -7.477 -26.155 41.641 1.00 24.71 443 ALA B N 1
ATOM 6973 C CA . ALA B 1 443 ? -7.170 -27.249 40.736 1.00 25.44 443 ALA B CA 1
ATOM 6974 C C . ALA B 1 443 ? -8.134 -27.188 39.566 1.00 25.64 443 ALA B C 1
ATOM 6975 O O . ALA B 1 443 ? -9.322 -26.925 39.754 1.00 25.25 443 ALA B O 1
ATOM 6977 N N . GLY B 1 444 ? -7.627 -27.462 38.363 1.00 26.43 444 GLY B N 1
ATOM 6978 C CA . GLY B 1 444 ? -8.458 -27.368 37.174 1.00 24.87 444 GLY B CA 1
ATOM 6979 C C . GLY B 1 444 ? -9.343 -28.567 36.939 1.00 24.92 444 GLY B C 1
ATOM 6980 O O . GLY B 1 444 ? -10.334 -28.465 36.208 1.00 23.25 444 GLY B O 1
ATOM 6981 N N . ARG B 1 445 ? -8.993 -29.710 37.523 1.00 26.84 445 ARG B N 1
ATOM 6982 C CA . ARG B 1 445 ? -9.752 -30.944 37.364 1.00 26.87 445 ARG B CA 1
ATOM 6983 C C . ARG B 1 445 ? -10.121 -31.442 38.750 1.00 29.11 445 ARG B C 1
ATOM 6984 O O . ARG B 1 445 ? -9.251 -31.825 39.541 1.00 28.26 445 ARG B O 1
ATOM 6992 N N . PHE B 1 446 ? -11.396 -31.424 39.068 1.00 28.51 446 PHE B N 1
ATOM 6993 C CA . PHE B 1 446 ? -11.790 -31.762 40.417 1.00 26.69 446 PHE B CA 1
ATOM 6994 C C . PHE B 1 446 ? -12.661 -32.998 40.400 1.00 28.43 446 PHE B C 1
ATOM 6995 O O . PHE B 1 446 ? -13.545 -33.138 39.553 1.00 31.31 446 PHE B O 1
ATOM 7003 N N . TRP B 1 447 ? -12.409 -33.889 41.350 1.00 30.43 447 TRP B N 1
ATOM 7004 C CA . TRP B 1 447 ? -13.207 -35.088 41.521 1.00 31.24 447 TRP B CA 1
ATOM 7005 C C . TRP B 1 447 ? -13.775 -35.108 42.929 1.00 30.43 447 TRP B C 1
ATOM 7006 O O . TRP B 1 447 ? -13.045 -34.945 43.908 1.00 32.31 447 TRP B O 1
ATOM 7017 N N . VAL B 1 448 ? -15.079 -35.297 43.024 1.00 31.69 448 VAL B N 1
ATOM 7018 C CA . VAL B 1 448 ? -15.765 -35.380 44.298 1.00 31.32 448 VAL B CA 1
ATOM 7019 C C . VAL B 1 448 ? -16.247 -36.809 44.437 1.00 28.18 448 VAL B C 1
ATOM 7020 O O . VAL B 1 448 ? -17.054 -37.275 43.622 1.00 25.60 448 VAL B O 1
ATOM 7024 N N . ASN B 1 449 ? -15.730 -37.512 45.450 1.00 28.92 449 ASN B N 1
ATOM 7025 C CA . ASN B 1 449 ? -16.095 -38.909 45.688 1.00 28.76 449 ASN B CA 1
ATOM 7026 C C . ASN B 1 449 ? -15.867 -39.753 44.444 1.00 30.42 449 ASN B C 1
ATOM 7027 O O . ASN B 1 449 ? -16.613 -40.692 44.164 1.00 31.24 449 ASN B O 1
ATOM 7032 N N . THR B 1 450 ? -14.833 -39.402 43.690 1.00 28.88 450 THR B N 1
ATOM 7033 C CA . THR B 1 450 ? -14.394 -40.163 42.535 1.00 31.88 450 THR B CA 1
ATOM 7034 C C . THR B 1 450 ? -12.965 -39.727 42.264 1.00 31.40 450 THR B C 1
ATOM 7035 O O . THR B 1 450 ? -12.457 -38.818 42.918 1.00 36.72 450 THR B O 1
ATOM 7039 N N . ILE B 1 451 ? -12.338 -40.343 41.264 1.00 31.60 451 ILE B N 1
ATOM 7040 C CA . ILE B 1 451 ? -11.003 -39.967 40.795 1.00 33.02 451 ILE B CA 1
ATOM 7041 C C . ILE B 1 451 ? -10.923 -40.286 39.321 1.00 29.34 451 ILE B C 1
ATOM 7042 O O . ILE B 1 451 ? -11.297 -41.383 38.899 1.00 33.83 451 ILE B O 1
ATOM 7046 N N . MET B 1 452 ? -10.365 -39.362 38.548 1.00 34.42 452 MET B N 1
ATOM 7047 C CA . MET B 1 452 ? -10.019 -39.652 37.154 1.00 36.95 452 MET B CA 1
ATOM 7048 C C . MET B 1 452 ? -11.210 -40.211 36.390 1.00 33.91 452 MET B C 1
ATOM 7049 O O . MET B 1 452 ? -11.102 -41.159 35.613 1.00 37.98 452 MET B O 1
ATOM 7054 N N . SER B 1 453 ? -12.359 -39.625 36.636 1.00 32.41 453 SER B N 1
ATOM 7055 C CA . SER B 1 453 ? -13.582 -39.987 35.963 1.00 38.20 453 SER B CA 1
ATOM 7056 C C . SER B 1 453 ? -13.972 -38.784 35.128 1.00 37.20 453 SER B C 1
ATOM 7057 O O . SER B 1 453 ? -13.373 -37.709 35.240 1.00 33.35 453 SER B O 1
ATOM 7060 N N . GLY B 1 454 ? -14.944 -38.986 34.252 1.00 38.61 454 GLY B N 1
ATOM 7061 C CA . GLY B 1 454 ? -15.368 -37.915 33.379 1.00 35.28 454 GLY B CA 1
ATOM 7062 C C . GLY B 1 454 ? -14.679 -38.000 32.043 1.00 34.30 454 GLY B C 1
ATOM 7063 O O . GLY B 1 454 ? -13.451 -38.072 31.958 1.00 41.51 454 GLY B O 1
ATOM 7064 N N . GLY B 1 455 ? -15.481 -37.961 30.991 1.00 36.34 455 GLY B N 1
ATOM 7065 C CA . GLY B 1 455 ? -14.999 -38.015 29.636 1.00 34.03 455 GLY B CA 1
ATOM 7066 C C . GLY B 1 455 ? -14.672 -36.658 29.059 1.00 30.53 455 GLY B C 1
ATOM 7067 O O . GLY B 1 455 ? -14.589 -35.647 29.765 1.00 28.67 455 GLY B O 1
ATOM 7068 N N . PRO B 1 456 ? -14.499 -36.623 27.738 1.00 28.80 456 PRO B N 1
ATOM 7069 C CA . PRO B 1 456 ? -14.064 -35.403 27.056 1.00 28.24 456 PRO B CA 1
ATOM 7070 C C . PRO B 1 456 ? -15.148 -34.351 26.905 1.00 28.43 456 PRO B C 1
ATOM 7071 O O . PRO B 1 456 ? -14.952 -33.403 26.141 1.00 25.92 456 PRO B O 1
ATOM 7075 N N . GLU B 1 457 ? -16.302 -34.529 27.553 1.00 27.88 457 GLU B N 1
ATOM 7076 C CA . GLU B 1 457 ? -17.303 -33.471 27.550 1.00 28.82 457 GLU B CA 1
ATOM 7077 C C . GLU B 1 457 ? -16.790 -32.239 28.270 1.00 27.88 457 GLU B C 1
ATOM 7078 O O . GLU B 1 457 ? -17.205 -31.122 27.958 1.00 31.22 457 GLU B O 1
ATOM 7084 N N . THR B 1 458 ? -15.894 -32.425 29.238 1.00 25.82 458 THR B N 1
ATOM 7085 C CA . THR B 1 458 ? -15.487 -31.337 30.093 1.00 28.83 458 THR B CA 1
ATOM 7086 C C . THR B 1 458 ? -14.064 -30.890 29.754 1.00 28.02 458 THR B C 1
ATOM 7087 O O . THR B 1 458 ? -13.227 -31.702 29.346 1.00 26.46 458 THR B O 1
ATOM 7091 N N . PRO B 1 459 ? -13.767 -29.603 29.902 1.00 25.66 459 PRO B N 1
ATOM 7092 C CA . PRO B 1 459 ? -12.397 -29.137 29.681 1.00 28.92 459 PRO B CA 1
ATOM 7093 C C . PRO B 1 459 ? -11.483 -29.650 30.773 1.00 24.34 459 PRO B C 1
ATOM 7094 O O . PRO B 1 459 ? -11.899 -29.914 31.901 1.00 27.27 459 PRO B O 1
ATOM 7098 N N . LEU B 1 460 ? -10.228 -29.804 30.432 1.00 27.30 460 LEU B N 1
ATOM 7099 C CA . LEU B 1 460 ? -9.238 -30.206 31.409 1.00 25.62 460 LEU B CA 1
ATOM 7100 C C . LEU B 1 460 ? -8.069 -29.257 31.301 1.00 24.51 460 LEU B C 1
ATOM 7101 O O . LEU B 1 460 ? -7.753 -28.748 30.225 1.00 23.14 460 LEU B O 1
ATOM 7106 N N . GLY B 1 461 ? -7.431 -29.035 32.428 1.00 25.34 461 GLY B N 1
ATOM 7107 C CA . GLY B 1 461 ? -6.282 -28.163 32.476 1.00 25.32 461 GLY B CA 1
ATOM 7108 C C . GLY B 1 461 ? -6.011 -27.835 33.922 1.00 26.42 461 GLY B C 1
ATOM 7109 O O . GLY B 1 461 ? -6.680 -28.325 34.832 1.00 27.28 461 GLY B O 1
ATOM 7110 N N . GLY B 1 462 ? -5.016 -26.994 34.112 1.00 23.43 462 GLY B N 1
ATOM 7111 C CA . GLY B 1 462 ? -4.575 -26.728 35.454 1.00 27.06 462 GLY B CA 1
ATOM 7112 C C . GLY B 1 462 ? -4.640 -25.265 35.804 1.00 26.13 462 GLY B C 1
ATOM 7113 O O . GLY B 1 462 ? -4.799 -24.405 34.926 1.00 25.06 462 GLY B O 1
ATOM 7114 N N . PHE B 1 463 ? -4.574 -24.998 37.102 1.00 26.51 463 PHE B N 1
ATOM 7115 C CA . PHE B 1 463 ? -4.263 -23.688 37.639 1.00 25.93 463 PHE B CA 1
ATOM 7116 C C . PHE B 1 463 ? -2.762 -23.559 37.765 1.00 28.71 463 PHE B C 1
ATOM 7117 O O . PHE B 1 463 ? -2.018 -24.534 37.618 1.00 27.94 463 PHE B O 1
ATOM 7125 N N . LYS B 1 464 ? -2.325 -22.332 38.051 1.00 26.81 464 LYS B N 1
ATOM 7126 C CA . LYS B 1 464 ? -0.979 -22.033 38.542 1.00 28.14 464 LYS B CA 1
ATOM 7127 C C . LYS B 1 464 ? 0.034 -22.657 37.579 1.00 30.62 464 LYS B C 1
ATOM 7128 O O . LYS B 1 464 ? -0.110 -22.500 36.359 1.00 24.48 464 LYS B O 1
ATOM 7134 N N . GLN B 1 465 ? 1.030 -23.382 38.066 1.00 26.15 465 GLN B N 1
ATOM 7135 C CA . GLN B 1 465 ? 2.106 -23.862 37.228 1.00 26.99 465 GLN B CA 1
ATOM 7136 C C . GLN B 1 465 ? 1.764 -25.170 36.559 1.00 28.80 465 GLN B C 1
ATOM 7137 O O . GLN B 1 465 ? 2.636 -25.779 35.931 1.00 30.93 465 GLN B O 1
ATOM 7143 N N . SER B 1 466 ? 0.514 -25.602 36.660 1.00 28.96 466 SER B N 1
ATOM 7144 C CA . SER B 1 466 ? 0.094 -26.824 36.004 1.00 29.82 466 SER B CA 1
ATOM 7145 C C . SER B 1 466 ? -0.307 -26.595 34.558 1.00 31.05 466 SER B C 1
ATOM 7146 O O . SER B 1 466 ? -0.546 -27.566 33.834 1.00 28.26 466 SER B O 1
ATOM 7149 N N . GLY B 1 467 ? -0.359 -25.356 34.106 1.00 26.84 467 GLY B N 1
ATOM 7150 C CA . GLY B 1 467 ? -0.486 -25.141 32.685 1.00 26.39 467 GLY B CA 1
ATOM 7151 C C . GLY B 1 467 ? -1.282 -23.899 32.362 1.00 28.85 467 GLY B C 1
ATOM 7152 O O . GLY B 1 467 ? -1.711 -23.141 33.237 1.00 25.83 467 GLY B O 1
ATOM 7153 N N . TRP B 1 468 ? -1.461 -23.715 31.057 1.00 27.29 468 TRP B N 1
ATOM 7154 C CA . TRP B 1 468 ? -2.226 -22.636 30.459 1.00 25.85 468 TRP B CA 1
ATOM 7155 C C . TRP B 1 468 ? -3.262 -23.249 29.543 1.00 26.92 468 TRP B C 1
ATOM 7156 O O . TRP B 1 468 ? -2.965 -24.208 28.821 1.00 27.49 468 TRP B O 1
ATOM 7167 N N . GLY B 1 469 ? -4.460 -22.679 29.555 1.00 26.58 469 GLY B N 1
ATOM 7168 C CA . GLY B 1 469 ? -5.510 -23.117 28.671 1.00 26.02 469 GLY B CA 1
ATOM 7169 C C . GLY B 1 469 ? -6.192 -24.379 29.160 1.00 28.45 469 GLY B C 1
ATOM 7170 O O . GLY B 1 469 ? -5.859 -24.959 30.198 1.00 27.91 469 GLY B O 1
ATOM 7171 N N . ARG B 1 470 ? -7.188 -24.796 28.389 1.00 23.24 470 ARG B N 1
ATOM 7172 C CA . ARG B 1 470 ? -7.929 -26.005 28.669 1.00 27.97 470 ARG B CA 1
ATOM 7173 C C . ARG B 1 470 ? -7.976 -26.863 27.416 1.00 29.90 470 ARG B C 1
ATOM 7174 O O . ARG B 1 470 ? -7.891 -26.355 26.295 1.00 33.33 470 ARG B O 1
ATOM 7182 N N . GLU B 1 471 ? -8.131 -28.168 27.620 1.00 28.71 471 GLU B N 1
ATOM 7183 C CA . GLU B 1 471 ? -8.191 -29.146 26.549 1.00 27.81 471 GLU B CA 1
ATOM 7184 C C . GLU B 1 471 ? -9.476 -29.939 26.697 1.00 29.52 471 GLU B C 1
ATOM 7185 O O . GLU B 1 471 ? -10.100 -29.943 27.762 1.00 27.09 471 GLU B O 1
ATOM 7191 N N . ALA B 1 472 ? -9.855 -30.616 25.612 1.00 26.14 472 ALA B N 1
ATOM 7192 C CA . ALA B 1 472 ? -11.100 -31.369 25.551 1.00 28.07 472 ALA B CA 1
ATOM 7193 C C . ALA B 1 472 ? -12.321 -30.490 25.794 1.00 27.01 472 ALA B C 1
ATOM 7194 O O . ALA B 1 472 ? -12.203 -29.275 25.967 1.00 26.85 472 ALA B O 1
ATOM 7196 N N . GLY B 1 473 ? -13.497 -31.098 25.808 1.00 27.82 473 GLY B N 1
ATOM 7197 C CA . GLY B 1 473 ? -14.742 -30.354 25.785 1.00 26.81 473 GLY B CA 1
ATOM 7198 C C . GLY B 1 473 ? -14.824 -29.506 24.515 1.00 26.74 473 GLY B C 1
ATOM 7199 O O . GLY B 1 473 ? -13.992 -29.558 23.618 1.00 29.51 473 GLY B O 1
ATOM 7200 N N . LEU B 1 474 ? -15.873 -28.695 24.465 1.00 30.24 474 LEU B N 1
ATOM 7201 C CA . LEU B 1 474 ? -15.885 -27.646 23.458 1.00 25.30 474 LEU B CA 1
ATOM 7202 C C . LEU B 1 474 ? -14.771 -26.634 23.726 1.00 27.70 474 LEU B C 1
ATOM 7203 O O . LEU B 1 474 ? -14.159 -26.127 22.778 1.00 29.30 474 LEU B O 1
ATOM 7208 N N . TYR B 1 475 ? -14.457 -26.388 25.007 1.00 28.48 475 TYR B N 1
ATOM 7209 C CA . TYR B 1 475 ? -13.366 -25.489 25.391 1.00 27.84 475 TYR B CA 1
ATOM 7210 C C . TYR B 1 475 ? -12.083 -25.820 24.655 1.00 28.63 475 TYR B C 1
ATOM 7211 O O . TYR B 1 475 ? -11.404 -24.931 24.117 1.00 28.39 475 TYR B O 1
ATOM 7220 N N . GLY B 1 476 ? -11.719 -27.101 24.656 1.00 26.04 476 GLY B N 1
ATOM 7221 C CA . GLY B 1 476 ? -10.478 -27.507 24.040 1.00 27.63 476 GLY B CA 1
ATOM 7222 C C . GLY B 1 476 ? -10.458 -27.252 22.558 1.00 29.27 476 GLY B C 1
ATOM 7223 O O . GLY B 1 476 ? -9.401 -26.958 21.990 1.00 29.69 476 GLY B O 1
ATOM 7224 N N . VAL B 1 477 ? -11.615 -27.377 21.902 1.00 28.68 477 VAL B N 1
ATOM 7225 C CA . VAL B 1 477 ? -11.693 -26.990 20.500 1.00 24.26 477 VAL B CA 1
ATOM 7226 C C . VAL B 1 477 ? -11.566 -25.481 20.361 1.00 23.80 477 VAL B C 1
ATOM 7227 O O . VAL B 1 477 ? -10.812 -24.977 19.516 1.00 22.93 477 VAL B O 1
ATOM 7231 N N . GLU B 1 478 ? -12.275 -24.737 21.212 1.00 25.04 478 GLU B N 1
ATOM 7232 C CA . GLU B 1 478 ? -12.201 -23.281 21.158 1.00 26.72 478 GLU B CA 1
ATOM 7233 C C . GLU B 1 478 ? -10.799 -22.790 21.480 1.00 27.88 478 GLU B C 1
ATOM 7234 O O . GLU B 1 478 ? -10.383 -21.739 20.985 1.00 27.59 478 GLU B O 1
ATOM 7240 N N . GLU B 1 479 ? -10.053 -23.552 22.287 1.00 26.72 479 GLU B N 1
ATOM 7241 C CA . GLU B 1 479 ? -8.719 -23.130 22.692 1.00 31.14 479 GLU B CA 1
ATOM 7242 C C . GLU B 1 479 ? -7.804 -22.937 21.496 1.00 29.08 479 GLU B C 1
ATOM 7243 O O . GLU B 1 479 ? -6.875 -22.124 21.548 1.00 25.91 479 GLU B O 1
ATOM 7249 N N . TYR B 1 480 ? -8.045 -23.681 20.420 1.00 26.79 480 TYR B N 1
ATOM 7250 C CA . TYR B 1 480 ? -7.235 -23.637 19.213 1.00 25.08 480 TYR B CA 1
ATOM 7251 C C . TYR B 1 480 ? -7.894 -22.831 18.108 1.00 25.11 480 TYR B C 1
ATOM 7252 O O . TYR B 1 480 ? -7.553 -22.985 16.934 1.00 28.09 480 TYR B O 1
ATOM 7261 N N . THR B 1 481 ? -8.836 -21.982 18.463 1.00 21.88 481 THR B N 1
ATOM 7262 C CA . THR B 1 481 ? -9.400 -21.016 17.546 1.00 25.13 481 THR B CA 1
ATOM 7263 C C . THR B 1 481 ? -8.988 -19.625 17.980 1.00 26.19 481 THR B C 1
ATOM 7264 O O . THR B 1 481 ? -8.667 -19.376 19.142 1.00 25.82 481 THR B O 1
ATOM 7268 N N . GLN B 1 482 ? -9.018 -18.709 17.039 1.00 25.13 482 GLN B N 1
ATOM 7269 C CA . GLN B 1 482 ? -8.863 -17.315 17.391 1.00 26.44 482 GLN B CA 1
ATOM 7270 C C . GLN B 1 482 ? -10.236 -16.672 17.399 1.00 24.48 482 GLN B C 1
ATOM 7271 O O . GLN B 1 482 ? -11.120 -17.063 16.636 1.00 27.18 482 GLN B O 1
ATOM 7277 N N . ILE B 1 483 ? -10.437 -15.760 18.324 1.00 25.24 483 ILE B N 1
ATOM 7278 C CA . ILE B 1 483 ? -11.686 -15.029 18.428 1.00 23.86 483 ILE B CA 1
ATOM 7279 C C . ILE B 1 483 ? -11.529 -13.752 17.617 1.00 26.29 483 ILE B C 1
ATOM 7280 O O . ILE B 1 483 ? -10.565 -13.003 17.801 1.00 24.41 483 ILE B O 1
ATOM 7285 N N . LYS B 1 484 ? -12.442 -13.539 16.682 1.00 27.79 484 LYS B N 1
ATOM 7286 C CA . LYS B 1 484 ? -12.415 -12.390 15.794 1.00 24.61 484 LYS B CA 1
ATOM 7287 C C . LYS B 1 484 ? -13.729 -11.646 15.981 1.00 24.25 484 LYS B C 1
ATOM 7288 O O . LYS B 1 484 ? -14.790 -12.122 15.557 1.00 24.56 484 LYS B O 1
ATOM 7294 N N . SER B 1 485 ? -13.673 -10.504 16.646 1.00 21.58 485 SER B N 1
ATOM 7295 C CA . SER B 1 485 ? -14.860 -9.678 16.742 1.00 27.44 485 SER B CA 1
ATOM 7296 C C . SER B 1 485 ? -15.016 -8.893 15.451 1.00 23.33 485 SER B C 1
ATOM 7297 O O . SER B 1 485 ? -14.039 -8.446 14.842 1.00 25.58 485 SER B O 1
ATOM 7300 N N . VAL B 1 486 ? -16.250 -8.752 15.014 1.00 29.08 486 VAL B N 1
ATOM 7301 C CA . VAL B 1 486 ? -16.547 -8.077 13.766 1.00 27.21 486 VAL B CA 1
ATOM 7302 C C . VAL B 1 486 ? -17.657 -7.106 14.060 1.00 25.35 486 VAL B C 1
ATOM 7303 O O . VAL B 1 486 ? -18.728 -7.506 14.524 1.00 25.17 486 VAL B O 1
ATOM 7307 N N . HIS B 1 487 ? -17.395 -5.850 13.762 1.00 27.48 487 HIS B N 1
ATOM 7308 C CA . HIS B 1 487 ? -18.443 -4.822 13.898 1.00 28.10 487 HIS B CA 1
ATOM 7309 C C . HIS B 1 487 ? -18.740 -4.309 12.494 1.00 24.28 487 HIS B C 1
ATOM 7310 O O . HIS B 1 487 ? -17.820 -3.861 11.817 1.00 28.38 487 HIS B O 1
ATOM 7317 N N . ILE B 1 488 ? -19.980 -4.462 12.073 1.00 30.55 488 ILE B N 1
ATOM 7318 C CA . ILE B 1 488 ? -20.394 -3.976 10.738 1.00 31.63 488 ILE B CA 1
ATOM 7319 C C . ILE B 1 488 ? -21.309 -2.778 10.941 1.00 31.09 488 ILE B C 1
ATOM 7320 O O . ILE B 1 488 ? -22.295 -2.901 11.664 1.00 31.00 488 ILE B O 1
ATOM 7325 N N . GLU B 1 489 ? -20.932 -1.659 10.351 1.00 30.43 489 GLU B N 1
ATOM 7326 C CA . GLU B 1 489 ? -21.784 -0.459 10.367 1.00 34.66 489 GLU B CA 1
ATOM 7327 C C . GLU B 1 489 ? -22.573 -0.497 9.062 1.00 35.88 489 GLU B C 1
ATOM 7328 O O . GLU B 1 489 ? -21.944 -0.611 8.015 1.00 33.80 489 GLU B O 1
ATOM 7334 N N . THR B 1 490 ? -23.897 -0.443 9.144 1.00 37.95 490 THR B N 1
ATOM 7335 C CA . THR B 1 490 ? -24.770 -0.511 7.982 1.00 47.01 490 THR B CA 1
ATOM 7336 C C . THR B 1 490 ? -25.417 0.821 7.641 1.00 49.31 490 THR B C 1
ATOM 7337 O O . THR B 1 490 ? -25.776 1.036 6.482 1.00 53.80 490 THR B O 1
ATOM 7341 N N . GLY B 1 491 ? -25.583 1.718 8.626 1.00 51.06 491 GLY B N 1
ATOM 7342 C CA . GLY B 1 491 ? -26.025 3.065 8.341 1.00 53.83 491 GLY B CA 1
ATOM 7343 C C . GLY B 1 491 ? -24.886 3.903 7.809 1.00 58.13 491 GLY B C 1
ATOM 7344 O O . GLY B 1 491 ? -23.720 3.521 7.896 1.00 59.24 491 GLY B O 1
ATOM 7345 N N . LYS B 1 492 ? -25.229 5.058 7.240 1.00 59.39 492 LYS B N 1
ATOM 7346 C CA . LYS B 1 492 ? -24.192 5.927 6.698 1.00 60.16 492 LYS B CA 1
ATOM 7347 C C . LYS B 1 492 ? -23.321 6.469 7.818 1.00 53.88 492 LYS B C 1
ATOM 7348 O O . LYS B 1 492 ? -23.796 6.780 8.917 1.00 47.83 492 LYS B O 1
ATOM 7354 N N . ARG B 1 493 ? -22.027 6.541 7.535 1.00 49.95 493 ARG B N 1
ATOM 7355 C CA . ARG B 1 493 ? -21.067 6.954 8.542 1.00 50.84 493 ARG B CA 1
ATOM 7356 C C . ARG B 1 493 ? -21.197 8.451 8.789 1.00 47.64 493 ARG B C 1
ATOM 7357 O O . ARG B 1 493 ? -21.295 9.250 7.847 1.00 42.02 493 ARG B O 1
ATOM 7365 N N . SER B 1 494 ? -21.271 8.824 10.060 1.00 41.66 494 SER B N 1
ATOM 7366 C CA . SER B 1 494 ? -21.171 10.228 10.412 1.00 44.90 494 SER B CA 1
ATOM 7367 C C . SER B 1 494 ? -19.696 10.586 10.381 1.00 47.77 494 SER B C 1
ATOM 7368 O O . SER B 1 494 ? -18.915 10.052 11.172 1.00 45.47 494 SER B O 1
ATOM 7371 N N . HIS B 1 495 ? -19.311 11.455 9.447 1.00 45.44 495 HIS B N 1
ATOM 7372 C CA . HIS B 1 495 ? -17.899 11.678 9.183 1.00 44.84 495 HIS B CA 1
ATOM 7373 C C . HIS B 1 495 ? -17.203 12.319 10.375 1.00 45.98 495 HIS B C 1
ATOM 7374 O O . HIS B 1 495 ? -17.768 13.168 11.073 1.00 42.15 495 HIS B O 1
ATOM 7381 N N . TRP B 1 496 ? -15.966 11.881 10.609 1.00 39.46 496 TRP B N 1
ATOM 7382 C CA . TRP B 1 496 ? -15.131 12.475 11.644 1.00 42.35 496 TRP B CA 1
ATOM 7383 C C . TRP B 1 496 ? -14.587 13.828 11.213 1.00 43.10 496 TRP B C 1
ATOM 7384 O O . TRP B 1 496 ? -14.420 14.726 12.048 1.00 42.40 496 TRP B O 1
ATOM 7395 N N . ILE B 1 497 ? -14.341 13.994 9.918 1.00 43.97 497 ILE B N 1
ATOM 7396 C CA . ILE B 1 497 ? -13.732 15.192 9.356 1.00 46.22 497 ILE B CA 1
ATOM 7397 C C . ILE B 1 497 ? -14.769 15.874 8.477 1.00 46.74 497 ILE B C 1
ATOM 7398 O O . ILE B 1 497 ? -15.306 15.259 7.544 1.00 45.29 497 ILE B O 1
ATOM 7403 N N . SER B 1 498 ? -15.035 17.148 8.766 1.00 58.58 498 SER B N 1
ATOM 7404 C CA . SER B 1 498 ? -15.986 17.967 8.012 1.00 61.59 498 SER B CA 1
ATOM 7405 C C . SER B 1 498 ? -15.540 18.190 6.562 1.00 63.94 498 SER B C 1
ATOM 7406 O O . SER B 1 498 ? -14.513 18.828 6.299 1.00 63.57 498 SER B O 1
ATOM 7409 N N . VAL C 1 8 ? -46.624 4.740 60.446 1.00 51.86 8 VAL C N 1
ATOM 7410 C CA . VAL C 1 8 ? -47.089 4.750 59.058 1.00 48.75 8 VAL C CA 1
ATOM 7411 C C . VAL C 1 8 ? -48.570 5.103 58.948 1.00 48.39 8 VAL C C 1
ATOM 7412 O O . VAL C 1 8 ? -49.426 4.477 59.574 1.00 54.34 8 VAL C O 1
ATOM 7416 N N . SER C 1 9 ? -48.865 6.095 58.121 1.00 47.36 9 SER C N 1
ATOM 7417 C CA . SER C 1 9 ? -50.225 6.562 57.889 1.00 48.65 9 SER C CA 1
ATOM 7418 C C . SER C 1 9 ? -50.802 5.882 56.656 1.00 47.94 9 SER C C 1
ATOM 7419 O O . SER C 1 9 ? -50.122 5.760 55.633 1.00 44.40 9 SER C O 1
ATOM 7422 N N . LEU C 1 10 ? -52.023 5.390 56.775 1.00 48.00 10 LEU C N 1
ATOM 7423 C CA . LEU C 1 10 ? -52.735 4.880 55.621 1.00 45.10 10 LEU C CA 1
ATOM 7424 C C . LEU C 1 10 ? -53.371 6.051 54.880 1.00 47.61 10 LEU C C 1
ATOM 7425 O O . LEU C 1 10 ? -53.587 7.118 55.462 1.00 49.13 10 LEU C O 1
ATOM 7430 N N . PRO C 1 11 ? -53.663 5.893 53.590 1.00 48.17 11 PRO C N 1
ATOM 7431 C CA . PRO C 1 11 ? -54.192 7.024 52.819 1.00 51.21 11 PRO C CA 1
ATOM 7432 C C . PRO C 1 11 ? -55.517 7.517 53.382 1.00 54.59 11 PRO C C 1
ATOM 7433 O O . PRO C 1 11 ? -56.389 6.726 53.751 1.00 56.30 11 PRO C O 1
ATOM 7437 N N . LEU C 1 12 ? -55.630 8.845 53.496 1.00 53.92 12 LEU C N 1
ATOM 7438 C CA . LEU C 1 12 ? -56.862 9.458 53.982 1.00 57.04 12 LEU C CA 1
ATOM 7439 C C . LEU C 1 12 ? -58.017 9.199 53.024 1.00 55.15 12 LEU C C 1
ATOM 7440 O O . LEU C 1 12 ? -59.130 8.866 53.449 1.00 56.38 12 LEU C O 1
ATOM 7445 N N . LYS C 1 13 ? -57.766 9.347 51.730 1.00 52.12 13 LYS C N 1
ATOM 7446 C CA . LYS C 1 13 ? -58.667 8.995 50.651 1.00 50.26 13 LYS C CA 1
ATOM 7447 C C . LYS C 1 13 ? -57.885 8.112 49.694 1.00 49.53 13 LYS C C 1
ATOM 7448 O O . LYS C 1 13 ? -56.666 8.254 49.581 1.00 50.48 13 LYS C O 1
ATOM 7454 N N . PRO C 1 14 ? -58.537 7.149 49.051 1.00 50.96 14 PRO C N 1
ATOM 7455 C CA . PRO C 1 14 ? -57.795 6.246 48.165 1.00 42.49 14 PRO C CA 1
ATOM 7456 C C . PRO C 1 14 ? -57.116 7.029 47.057 1.00 44.34 14 PRO C C 1
ATOM 7457 O O . PRO C 1 14 ? -57.698 7.940 46.466 1.00 42.98 14 PRO C O 1
ATOM 7461 N N . ARG C 1 15 ? -55.872 6.662 46.772 1.00 43.55 15 ARG C N 1
ATOM 7462 C CA . ARG C 1 15 ? -55.135 7.341 45.718 1.00 43.92 15 ARG C CA 1
ATOM 7463 C C . ARG C 1 15 ? -55.659 6.901 44.359 1.00 41.30 15 ARG C C 1
ATOM 7464 O O . ARG C 1 15 ? -55.659 5.707 44.038 1.00 43.43 15 ARG C O 1
ATOM 7472 N N . GLU C 1 16 ? -56.098 7.855 43.554 1.00 39.15 16 GLU C N 1
ATOM 7473 C CA . GLU C 1 16 ? -56.586 7.538 42.221 1.00 41.77 16 GLU C CA 1
ATOM 7474 C C . GLU C 1 16 ? -55.407 7.496 41.270 1.00 38.66 16 GLU C C 1
ATOM 7475 O O . GLU C 1 16 ? -54.651 8.466 41.161 1.00 39.60 16 GLU C O 1
ATOM 7481 N N . PHE C 1 17 ? -55.231 6.362 40.621 1.00 40.05 17 PHE C N 1
ATOM 7482 C CA . PHE C 1 17 ? -54.207 6.207 39.607 1.00 39.87 17 PHE C CA 1
ATOM 7483 C C . PHE C 1 17 ? -54.802 6.403 38.225 1.00 39.46 17 PHE C C 1
ATOM 7484 O O . PHE C 1 17 ? -56.018 6.290 38.008 1.00 38.05 17 PHE C O 1
ATOM 7492 N N . GLY C 1 18 ? -53.929 6.720 37.287 1.00 28.93 18 GLY C N 1
ATOM 7493 C CA . GLY C 1 18 ? -54.252 6.580 35.891 1.00 30.62 18 GLY C CA 1
ATOM 7494 C C . GLY C 1 18 ? -53.684 5.266 35.398 1.00 33.14 18 GLY C C 1
ATOM 7495 O O . GLY C 1 18 ? -52.928 4.592 36.089 1.00 35.18 18 GLY C O 1
ATOM 7496 N N . PHE C 1 19 ? -54.055 4.912 34.185 1.00 29.92 19 PHE C N 1
ATOM 7497 C CA . PHE C 1 19 ? -53.316 3.880 33.491 1.00 33.22 19 PHE C CA 1
ATOM 7498 C C . PHE C 1 19 ? -52.342 4.561 32.542 1.00 35.37 19 PHE C C 1
ATOM 7499 O O . PHE C 1 19 ? -52.339 5.786 32.381 1.00 37.36 19 PHE C O 1
ATOM 7507 N N . PHE C 1 20 ? -51.475 3.765 31.941 1.00 33.97 20 PHE C N 1
ATOM 7508 C CA . PHE C 1 20 ? -50.280 4.310 31.314 1.00 34.89 20 PHE C CA 1
ATOM 7509 C C . PHE C 1 20 ? -50.190 3.782 29.897 1.00 32.98 20 PHE C C 1
ATOM 7510 O O . PHE C 1 20 ? -49.928 2.593 29.684 1.00 35.50 20 PHE C O 1
ATOM 7518 N N . ILE C 1 21 ? -50.400 4.664 28.931 1.00 32.61 21 ILE C N 1
ATOM 7519 C CA . ILE C 1 21 ? -50.316 4.307 27.527 1.00 31.83 21 ILE C CA 1
ATOM 7520 C C . ILE C 1 21 ? -49.488 5.354 26.813 1.00 34.18 21 ILE C C 1
ATOM 7521 O O . ILE C 1 21 ? -49.737 6.555 26.966 1.00 34.67 21 ILE C O 1
ATOM 7526 N N . ASP C 1 22 ? -48.493 4.891 26.054 1.00 38.19 22 ASP C N 1
ATOM 7527 C CA . ASP C 1 22 ? -47.679 5.738 25.193 1.00 33.09 22 ASP C CA 1
ATOM 7528 C C . ASP C 1 22 ? -47.087 6.894 25.985 1.00 36.01 22 ASP C C 1
ATOM 7529 O O . ASP C 1 22 ? -47.169 8.052 25.585 1.00 38.20 22 ASP C O 1
ATOM 7534 N N . GLY C 1 23 ? -46.537 6.568 27.154 1.00 34.73 23 GLY C N 1
ATOM 7535 C CA . GLY C 1 23 ? -45.873 7.546 27.982 1.00 35.34 23 GLY C CA 1
ATOM 7536 C C . GLY C 1 23 ? -46.786 8.527 28.677 1.00 40.57 23 GLY C C 1
ATOM 7537 O O . GLY C 1 23 ? -46.294 9.402 29.405 1.00 44.01 23 GLY C O 1
ATOM 7538 N N . GLU C 1 24 ? -48.096 8.403 28.500 1.00 39.80 24 GLU C N 1
ATOM 7539 C CA . GLU C 1 24 ? -49.061 9.337 29.064 1.00 43.27 24 GLU C CA 1
ATOM 7540 C C . GLU C 1 24 ? -49.876 8.652 30.154 1.00 39.66 24 GLU C C 1
ATOM 7541 O O . GLU C 1 24 ? -50.326 7.512 29.984 1.00 36.97 24 GLU C O 1
ATOM 7547 N N . TRP C 1 25 ? -50.050 9.346 31.272 1.00 42.58 25 TRP C N 1
ATOM 7548 C CA . TRP C 1 25 ? -51.031 8.926 32.259 1.00 34.25 25 TRP C CA 1
ATOM 7549 C C . TRP C 1 25 ? -52.430 9.189 31.726 1.00 39.33 25 TRP C C 1
ATOM 7550 O O . TRP C 1 25 ? -52.704 10.245 31.138 1.00 35.80 25 TRP C O 1
ATOM 7561 N N . ARG C 1 26 ? -53.302 8.202 31.881 1.00 37.54 26 ARG C N 1
ATOM 7562 C CA . ARG C 1 26 ? -54.640 8.256 31.315 1.00 37.02 26 ARG C CA 1
ATOM 7563 C C . ARG C 1 26 ? -55.640 8.213 32.451 1.00 39.61 26 ARG C C 1
ATOM 7564 O O . ARG C 1 26 ? -55.564 7.332 33.311 1.00 38.73 26 ARG C O 1
ATOM 7572 N N . ALA C 1 27 ? -56.547 9.184 32.472 1.00 42.98 27 ALA C N 1
ATOM 7573 C CA . ALA C 1 27 ? -57.609 9.162 33.461 1.00 40.10 27 ALA C CA 1
ATOM 7574 C C . ALA C 1 27 ? -58.488 7.951 33.221 1.00 39.87 27 ALA C C 1
ATOM 7575 O O . ALA C 1 27 ? -58.797 7.607 32.079 1.00 40.72 27 ALA C O 1
ATOM 7577 N N . GLY C 1 28 ? -58.870 7.290 34.292 1.00 39.54 28 GLY C N 1
ATOM 7578 C CA . GLY C 1 28 ? -59.870 6.264 34.163 1.00 43.89 28 GLY C CA 1
ATOM 7579 C C . GLY C 1 28 ? -61.257 6.853 34.006 1.00 41.93 28 GLY C C 1
ATOM 7580 O O . GLY C 1 28 ? -61.499 8.020 34.295 1.00 39.67 28 GLY C O 1
ATOM 7581 N N . LYS C 1 29 ? -62.177 6.033 33.501 1.00 44.19 29 LYS C N 1
ATOM 7582 C CA . LYS C 1 29 ? -63.598 6.343 33.574 1.00 44.62 29 LYS C CA 1
ATOM 7583 C C . LYS C 1 29 ? -64.230 5.517 34.684 1.00 47.92 29 LYS C C 1
ATOM 7584 O O . LYS C 1 29 ? -64.804 6.052 35.639 1.00 48.50 29 LYS C O 1
ATOM 7590 N N . ASP C 1 30 ? -64.080 4.210 34.587 1.00 43.05 30 ASP C N 1
ATOM 7591 C CA . ASP C 1 30 ? -64.438 3.291 35.641 1.00 42.09 30 ASP C CA 1
ATOM 7592 C C . ASP C 1 30 ? -63.199 2.920 36.430 1.00 44.47 30 ASP C C 1
ATOM 7593 O O . ASP C 1 30 ? -62.090 2.866 35.896 1.00 44.05 30 ASP C O 1
ATOM 7598 N N . PHE C 1 31 ? -63.404 2.668 37.709 1.00 40.33 31 PHE C N 1
ATOM 7599 C CA . PHE C 1 31 ? -62.318 2.433 38.634 1.00 44.77 31 PHE C CA 1
ATOM 7600 C C . PHE C 1 31 ? -62.633 1.211 39.461 1.00 44.80 31 PHE C C 1
ATOM 7601 O O . PHE C 1 31 ? -63.783 0.977 39.840 1.00 44.99 31 PHE C O 1
ATOM 7609 N N . PHE C 1 32 ? -61.603 0.432 39.715 1.00 43.64 32 PHE C N 1
ATOM 7610 C CA . PHE C 1 32 ? -61.652 -0.593 40.730 1.00 41.58 32 PHE C CA 1
ATOM 7611 C C . PHE C 1 32 ? -61.246 0.062 42.037 1.00 42.61 32 PHE C C 1
ATOM 7612 O O . PHE C 1 32 ? -60.257 0.799 42.086 1.00 48.01 32 PHE C O 1
ATOM 7620 N N . ASP C 1 33 ? -62.033 -0.146 43.077 1.00 42.84 33 ASP C N 1
ATOM 7621 C CA . ASP C 1 33 ? -61.713 0.400 44.386 1.00 41.69 33 ASP C CA 1
ATOM 7622 C C . ASP C 1 33 ? -61.037 -0.681 45.208 1.00 45.16 33 ASP C C 1
ATOM 7623 O O . ASP C 1 33 ? -61.624 -1.738 45.456 1.00 46.38 33 ASP C O 1
ATOM 7628 N N . ARG C 1 34 ? -59.790 -0.435 45.582 1.00 43.24 34 ARG C N 1
ATOM 7629 C CA . ARG C 1 34 ? -58.989 -1.407 46.300 1.00 40.43 34 ARG C CA 1
ATOM 7630 C C . ARG C 1 34 ? -58.822 -0.953 47.737 1.00 39.94 34 ARG C C 1
ATOM 7631 O O . ARG C 1 34 ? -58.374 0.169 47.992 1.00 39.69 34 ARG C O 1
ATOM 7639 N N . SER C 1 35 ? -59.172 -1.823 48.666 1.00 40.45 35 SER C N 1
ATOM 7640 C CA . SER C 1 35 ? -58.917 -1.559 50.068 1.00 42.44 35 SER C CA 1
ATOM 7641 C C . SER C 1 35 ? -57.721 -2.375 50.531 1.00 40.65 35 SER C C 1
ATOM 7642 O O . SER C 1 35 ? -57.442 -3.457 50.006 1.00 43.41 35 SER C O 1
ATOM 7645 N N . SER C 1 36 ? -56.993 -1.829 51.489 1.00 41.80 36 SER C N 1
ATOM 7646 C CA . SER C 1 36 ? -55.900 -2.570 52.083 1.00 46.36 36 SER C CA 1
ATOM 7647 C C . SER C 1 36 ? -56.406 -3.910 52.605 1.00 46.37 36 SER C C 1
ATOM 7648 O O . SER C 1 36 ? -57.280 -3.930 53.484 1.00 44.84 36 SER C O 1
ATOM 7651 N N . PRO C 1 37 ? -55.883 -5.039 52.117 1.00 46.95 37 PRO C N 1
ATOM 7652 C CA . PRO C 1 37 ? -56.311 -6.333 52.667 1.00 46.13 37 PRO C CA 1
ATOM 7653 C C . PRO C 1 37 ? -55.944 -6.475 54.113 1.00 45.75 37 PRO C C 1
ATOM 7654 O O . PRO C 1 37 ? -56.521 -7.319 54.802 1.00 56.21 37 PRO C O 1
ATOM 7658 N N . ALA C 1 38 ? -54.982 -5.696 54.588 1.00 44.32 38 ALA C N 1
ATOM 7659 C CA . ALA C 1 38 ? -54.585 -5.727 55.985 1.00 49.52 38 ALA C CA 1
ATOM 7660 C C . ALA C 1 38 ? -55.350 -4.745 56.861 1.00 47.95 38 ALA C C 1
ATOM 7661 O O . ALA C 1 38 ? -55.397 -4.939 58.082 1.00 47.97 38 ALA C O 1
ATOM 7663 N N . HIS C 1 39 ? -55.925 -3.689 56.278 1.00 49.35 39 HIS C N 1
ATOM 7664 C CA . HIS C 1 39 ? -56.511 -2.600 57.051 1.00 53.02 39 HIS C CA 1
ATOM 7665 C C . HIS C 1 39 ? -57.974 -2.315 56.735 1.00 50.27 39 HIS C C 1
ATOM 7666 O O . HIS C 1 39 ? -58.592 -1.529 57.458 1.00 56.50 39 HIS C O 1
ATOM 7673 N N . ASP C 1 40 ? -58.541 -2.928 55.697 1.00 51.09 40 ASP C N 1
ATOM 7674 C CA . ASP C 1 40 ? -59.926 -2.692 55.272 1.00 56.76 40 ASP C CA 1
ATOM 7675 C C . ASP C 1 40 ? -60.264 -1.202 55.199 1.00 57.82 40 ASP C C 1
ATOM 7676 O O . ASP C 1 40 ? -61.342 -0.770 55.615 1.00 60.93 40 ASP C O 1
ATOM 7681 N N . VAL C 1 41 ? -59.349 -0.408 54.648 1.00 54.23 41 VAL C N 1
ATOM 7682 C CA . VAL C 1 41 ? -59.611 1.003 54.364 1.00 47.73 41 VAL C CA 1
ATOM 7683 C C . VAL C 1 41 ? -59.323 1.188 52.883 1.00 43.09 41 VAL C C 1
ATOM 7684 O O . VAL C 1 41 ? -58.467 0.479 52.341 1.00 46.47 41 VAL C O 1
ATOM 7688 N N . PRO C 1 42 ? -60.057 2.029 52.164 1.00 44.43 42 PRO C N 1
ATOM 7689 C CA . PRO C 1 42 ? -59.688 2.274 50.769 1.00 45.61 42 PRO C 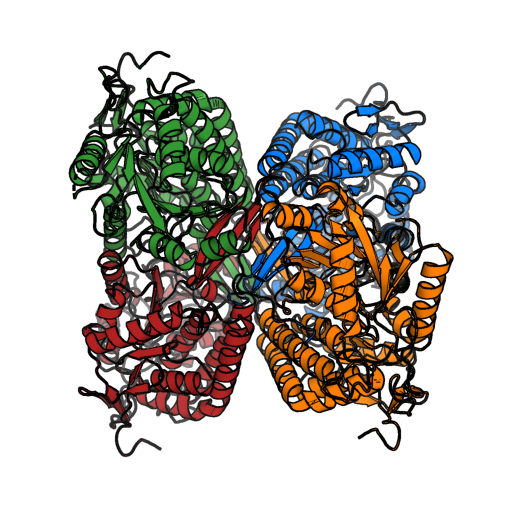CA 1
ATOM 7690 C C . PRO C 1 42 ? -58.280 2.844 50.701 1.00 47.92 42 PRO C C 1
ATOM 7691 O O . PRO C 1 42 ? -57.899 3.718 51.486 1.00 45.86 42 PRO C O 1
ATOM 7695 N N . VAL C 1 43 ? -57.485 2.301 49.784 1.00 46.01 43 VAL C N 1
ATOM 7696 C CA . VAL C 1 43 ? -56.113 2.739 49.602 1.00 45.26 43 VAL C CA 1
ATOM 7697 C C . VAL C 1 43 ? -55.874 3.234 48.187 1.00 39.05 43 VAL C C 1
ATOM 7698 O O . VAL C 1 43 ? -55.237 4.271 47.992 1.00 42.89 43 VAL C O 1
ATOM 7702 N N . THR C 1 44 ? -56.438 2.561 47.194 1.00 37.11 44 THR C N 1
ATOM 7703 C CA . THR C 1 44 ? -56.187 2.957 45.825 1.00 38.09 44 THR C CA 1
ATOM 7704 C C . THR C 1 44 ? -57.458 2.864 45.011 1.00 38.98 44 THR C C 1
ATOM 7705 O O . THR C 1 44 ? -58.422 2.171 45.351 1.00 42.48 44 THR C O 1
ATOM 7709 N N . ARG C 1 45 ? -57.447 3.646 43.927 1.00 39.99 45 ARG C N 1
ATOM 7710 C CA . ARG C 1 45 ? -58.536 3.659 42.928 1.00 39.80 45 ARG C CA 1
ATOM 7711 C C . ARG C 1 45 ? -57.806 3.456 41.604 1.00 40.40 45 ARG C C 1
ATOM 7712 O O . ARG C 1 45 ? -57.005 4.327 41.250 1.00 43.15 45 ARG C O 1
ATOM 7720 N N . ILE C 1 46 ? -58.113 2.400 40.872 1.00 43.56 46 ILE C N 1
ATOM 7721 C CA . ILE C 1 46 ? -57.364 1.944 39.709 1.00 43.44 46 ILE C CA 1
ATOM 7722 C C . ILE C 1 46 ? -58.296 1.937 38.514 1.00 39.40 46 ILE C C 1
ATOM 7723 O O . ILE C 1 46 ? -59.397 1.390 38.601 1.00 45.75 46 ILE C O 1
ATOM 7728 N N . PRO C 1 47 ? -57.903 2.516 37.390 1.00 37.55 47 PRO C N 1
ATOM 7729 C CA . PRO C 1 47 ? -58.748 2.474 36.197 1.00 37.10 47 PRO C CA 1
ATOM 7730 C C . PRO C 1 47 ? -59.117 1.047 35.835 1.00 40.31 47 PRO C C 1
ATOM 7731 O O . PRO C 1 47 ? -58.281 0.138 35.840 1.00 41.81 47 PRO C O 1
ATOM 7735 N N . ARG C 1 48 ? -60.395 0.845 35.561 1.00 43.59 48 ARG C N 1
ATOM 7736 C CA . ARG C 1 48 ? -60.865 -0.384 34.944 1.00 43.40 48 ARG C CA 1
ATOM 7737 C C . ARG C 1 48 ? -60.866 -0.125 33.445 1.00 45.65 48 ARG C C 1
ATOM 7738 O O . ARG C 1 48 ? -61.799 0.468 32.906 1.00 49.60 48 ARG C O 1
ATOM 7746 N N . CYS C 1 49 ? -59.806 -0.551 32.769 1.00 43.91 49 CYS C N 1
ATOM 7747 C CA . CYS C 1 49 ? -59.638 -0.254 31.353 1.00 41.30 49 CYS C CA 1
ATOM 7748 C C . CYS C 1 49 ? -60.435 -1.223 30.476 1.00 44.14 49 CYS C C 1
ATOM 7749 O O . CYS C 1 49 ? -60.974 -2.220 30.945 1.00 36.55 49 CYS C O 1
ATOM 7752 N N . THR C 1 50 ? -60.518 -0.895 29.186 1.00 40.76 50 THR C N 1
ATOM 7753 C CA . THR C 1 50 ? -61.290 -1.598 28.173 1.00 42.86 50 THR C CA 1
ATOM 7754 C C . THR C 1 50 ? -60.445 -2.312 27.119 1.00 48.07 50 THR C C 1
ATOM 7755 O O . THR C 1 50 ? -59.240 -2.073 26.995 1.00 45.34 50 THR C O 1
ATOM 7759 N N . ARG C 1 51 ? -61.197 -2.989 26.192 1.00 43.76 51 ARG C N 1
ATOM 7760 C CA . ARG C 1 51 ? -60.464 -3.555 25.050 1.00 45.78 51 ARG C CA 1
ATOM 7761 C C . ARG C 1 51 ? -59.877 -2.372 24.268 1.00 45.07 51 ARG C C 1
ATOM 7762 O O . ARG C 1 51 ? -58.763 -2.525 23.760 1.00 41.57 51 ARG C O 1
ATOM 7770 N N . GLU C 1 52 ? -60.537 -1.244 24.216 1.00 45.42 52 GLU C N 1
ATOM 7771 C CA . GLU C 1 52 ? -60.016 -0.125 23.448 1.00 47.20 52 GLU C CA 1
ATOM 7772 C C . GLU C 1 52 ? -58.756 0.459 24.068 1.00 40.93 52 GLU C C 1
ATOM 7773 O O . GLU C 1 52 ? -57.813 0.793 23.344 1.00 42.99 52 GLU C O 1
ATOM 7779 N N . ASP C 1 53 ? -58.730 0.599 25.401 1.00 38.74 53 ASP C N 1
ATOM 7780 C CA . ASP C 1 53 ? -57.502 0.963 26.105 1.00 40.94 53 ASP C CA 1
ATOM 7781 C C . ASP C 1 53 ? -56.412 -0.062 25.827 1.00 43.46 53 ASP C C 1
ATOM 7782 O O . ASP C 1 53 ? -55.288 0.292 25.458 1.00 41.01 53 ASP C O 1
ATOM 7787 N N . LEU C 1 54 ? -56.754 -1.349 25.953 1.00 37.93 54 LEU C N 1
ATOM 7788 C CA . LEU C 1 54 ? -55.798 -2.413 25.684 1.00 37.50 54 LEU C CA 1
ATOM 7789 C C . LEU C 1 54 ? -55.256 -2.321 24.264 1.00 39.12 54 LEU C C 1
ATOM 7790 O O . LEU C 1 54 ? -54.037 -2.314 24.053 1.00 37.72 54 LEU C O 1
ATOM 7795 N N . ASP C 1 55 ? -56.150 -2.223 23.276 1.00 39.49 55 ASP C N 1
ATOM 7796 C CA . ASP C 1 55 ? -55.719 -2.086 21.887 1.00 40.07 55 ASP C CA 1
ATOM 7797 C C . ASP C 1 55 ? -54.834 -0.871 21.716 1.00 37.99 55 ASP C C 1
ATOM 7798 O O . ASP C 1 55 ? -53.904 -0.876 20.904 1.00 36.73 55 ASP C O 1
ATOM 7803 N N . GLU C 1 56 ? -55.172 0.212 22.413 1.00 37.73 56 GLU C N 1
ATOM 7804 C CA . GLU C 1 56 ? -54.398 1.436 22.314 1.00 41.04 56 GLU C CA 1
ATOM 7805 C C . GLU C 1 56 ? -52.983 1.229 22.835 1.00 36.17 56 GLU C C 1
ATOM 7806 O O . GLU C 1 56 ? -52.011 1.654 22.202 1.00 35.63 56 GLU C O 1
ATOM 7812 N N . ALA C 1 57 ? -52.855 0.574 23.992 1.00 29.41 57 ALA C N 1
ATOM 7813 C CA . ALA C 1 57 ? -51.543 0.285 24.548 1.00 35.11 57 ALA C CA 1
ATOM 7814 C C . ALA C 1 57 ? -50.754 -0.635 23.636 1.00 36.09 57 ALA C C 1
ATOM 7815 O O . ALA C 1 57 ? -49.559 -0.415 23.411 1.00 35.22 57 ALA C O 1
ATOM 7817 N N . VAL C 1 58 ? -51.406 -1.679 23.109 1.00 33.26 58 VAL C N 1
ATOM 7818 C CA . VAL C 1 58 ? -50.741 -2.585 22.179 1.00 33.07 58 VAL C CA 1
ATOM 7819 C C . VAL C 1 58 ? -50.282 -1.823 20.952 1.00 34.96 58 VAL C C 1
ATOM 7820 O O . VAL C 1 58 ? -49.164 -2.033 20.455 1.00 33.92 58 VAL C O 1
ATOM 7824 N N . ALA C 1 59 ? -51.136 -0.934 20.438 1.00 29.82 59 ALA C N 1
ATOM 7825 C CA . ALA C 1 59 ? -50.744 -0.110 19.299 1.00 32.74 59 ALA C CA 1
ATOM 7826 C C . ALA C 1 59 ? -49.565 0.787 19.652 1.00 35.93 59 ALA C C 1
ATOM 7827 O O . ALA C 1 59 ? -48.662 0.988 18.826 1.00 31.65 59 ALA C O 1
ATOM 7829 N N . ALA C 1 60 ? -49.570 1.363 20.863 1.00 32.30 60 ALA C N 1
ATOM 7830 C CA . ALA C 1 60 ? -48.427 2.162 21.305 1.00 33.09 60 ALA C CA 1
ATOM 7831 C C . ALA C 1 60 ? -47.179 1.297 21.417 1.00 33.85 60 ALA C C 1
ATOM 7832 O O . ALA C 1 60 ? -46.111 1.666 20.915 1.00 33.92 60 ALA C O 1
ATOM 7834 N N . ALA C 1 61 ? -47.310 0.118 22.049 1.00 30.76 61 ALA C N 1
ATOM 7835 C CA . ALA C 1 61 ? -46.193 -0.814 22.151 1.00 31.04 61 ALA C CA 1
ATOM 7836 C C . ALA C 1 61 ? -45.727 -1.251 20.771 1.00 32.62 61 ALA C C 1
ATOM 7837 O O . ALA C 1 61 ? -44.519 -1.359 20.517 1.00 32.60 61 ALA C O 1
ATOM 7839 N N . ARG C 1 62 ? -46.672 -1.488 19.862 1.00 31.73 62 ARG C N 1
ATOM 7840 C CA . ARG C 1 62 ? -46.310 -1.831 18.496 1.00 29.68 62 ARG C CA 1
ATOM 7841 C C . ARG C 1 62 ? -45.521 -0.718 17.856 1.00 34.36 62 ARG C C 1
ATOM 7842 O O . ARG C 1 62 ? -44.443 -0.946 17.299 1.00 38.45 62 ARG C O 1
ATOM 7850 N N . ARG C 1 63 ? -46.069 0.497 17.915 1.00 32.72 63 ARG C N 1
ATOM 7851 C CA . ARG C 1 63 ? -45.397 1.680 17.405 1.00 33.19 63 ARG C CA 1
ATOM 7852 C C . ARG C 1 63 ? -44.007 1.812 18.006 1.00 32.59 63 ARG C C 1
ATOM 7853 O O . ARG C 1 63 ? -43.012 1.924 17.280 1.00 31.49 63 ARG C O 1
ATOM 7861 N N . ALA C 1 64 ? -43.923 1.774 19.341 1.00 26.98 64 ALA C N 1
ATOM 7862 C CA . ALA C 1 64 ? -42.643 1.956 20.012 1.00 27.71 64 ALA C CA 1
ATOM 7863 C C . ALA C 1 64 ? -41.668 0.858 19.632 1.00 33.30 64 ALA C C 1
ATOM 7864 O O . ALA C 1 64 ? -40.454 1.081 19.618 1.00 36.83 64 ALA C O 1
ATOM 7866 N N . PHE C 1 65 ? -42.177 -0.326 19.304 1.00 30.75 65 PHE C N 1
ATOM 7867 C CA . PHE C 1 65 ? -41.295 -1.397 18.866 1.00 34.86 65 PHE C CA 1
ATOM 7868 C C . PHE C 1 65 ? -40.880 -1.223 17.414 1.00 34.93 65 PHE C C 1
ATOM 7869 O O . PHE C 1 65 ? -39.709 -1.420 17.080 1.00 36.31 65 PHE C O 1
ATOM 7877 N N . GLU C 1 66 ? -41.823 -0.857 16.537 1.00 37.58 66 GLU C N 1
ATOM 7878 C CA . GLU C 1 66 ? -41.521 -0.801 15.113 1.00 36.95 66 GLU C CA 1
ATOM 7879 C C . GLU C 1 66 ? -40.706 0.428 14.747 1.00 33.23 66 GLU C C 1
ATOM 7880 O O . GLU C 1 66 ? -39.963 0.391 13.762 1.00 33.00 66 GLU C O 1
ATOM 7886 N N . ASN C 1 67 ? -40.817 1.518 15.508 1.00 31.17 67 ASN C N 1
ATOM 7887 C CA . ASN C 1 67 ? -40.101 2.721 15.105 1.00 34.72 67 ASN C CA 1
ATOM 7888 C C . ASN C 1 67 ? -38.648 2.736 15.558 1.00 33.36 67 ASN C C 1
ATOM 7889 O O . ASN C 1 67 ? -37.947 3.703 15.270 1.00 36.10 67 ASN C O 1
ATOM 7894 N N . GLY C 1 68 ? -38.162 1.679 16.202 1.00 38.09 68 GLY C N 1
ATOM 7895 C CA . GLY C 1 68 ? -36.778 1.645 16.631 1.00 36.42 68 GLY C CA 1
ATOM 7896 C C . GLY C 1 68 ? -36.457 2.498 17.839 1.00 38.79 68 GLY C C 1
ATOM 7897 O O . GLY C 1 68 ? -35.276 2.622 18.192 1.00 42.14 68 GLY C O 1
ATOM 7898 N N . SER C 1 69 ? -37.462 3.110 18.473 1.00 33.07 69 SER C N 1
ATOM 7899 C CA . SER C 1 69 ? -37.210 3.962 19.622 1.00 33.41 69 SER C CA 1
ATOM 7900 C C . SER C 1 69 ? -36.659 3.177 20.800 1.00 33.90 69 SER C C 1
ATOM 7901 O O . SER C 1 69 ? -36.155 3.777 21.757 1.00 28.12 69 SER C O 1
ATOM 7904 N N . TRP C 1 70 ? -36.757 1.856 20.757 1.00 35.16 70 TRP C N 1
ATOM 7905 C CA . TRP C 1 70 ? -36.307 1.049 21.876 1.00 34.05 70 TRP C CA 1
ATOM 7906 C C . TRP C 1 70 ? -35.512 -0.145 21.367 1.00 29.01 70 TRP C C 1
ATOM 7907 O O . TRP C 1 70 ? -34.337 -0.303 21.704 1.00 31.85 70 TRP C O 1
ATOM 7918 N N . ALA C 1 71 ? -36.131 -0.957 20.514 1.00 27.84 71 ALA C N 1
ATOM 7919 C CA . ALA C 1 71 ? -35.443 -2.108 19.949 1.00 28.46 71 ALA C CA 1
ATOM 7920 C C . ALA C 1 71 ? -34.325 -1.688 19.007 1.00 31.90 71 ALA C C 1
ATOM 7921 O O . ALA C 1 71 ? -33.377 -2.445 18.802 1.00 31.94 71 ALA C O 1
ATOM 7923 N N . GLY C 1 72 ? -34.446 -0.515 18.392 1.00 32.60 72 GLY C N 1
ATOM 7924 C CA . GLY C 1 72 ? -33.441 -0.033 17.468 1.00 31.95 72 GLY C CA 1
ATOM 7925 C C . GLY C 1 72 ? -32.258 0.615 18.124 1.00 34.70 72 GLY C C 1
ATOM 7926 O O . GLY C 1 72 ? -31.251 0.875 17.456 1.00 36.62 72 GLY C O 1
ATOM 7927 N N . LEU C 1 73 ? -32.381 0.894 19.416 1.00 30.06 73 LEU C N 1
ATOM 7928 C CA . LEU C 1 73 ? -31.308 1.448 20.207 1.00 26.62 73 LEU C CA 1
ATOM 7929 C C . LEU C 1 73 ? -30.192 0.425 20.384 1.00 31.38 73 LEU C C 1
ATOM 7930 O O . LEU C 1 73 ? -30.367 -0.782 20.177 1.00 32.34 73 LEU C O 1
ATOM 7935 N N . ALA C 1 74 ? -29.021 0.926 20.740 1.00 33.70 74 ALA C N 1
ATOM 7936 C CA . ALA C 1 74 ? -27.983 0.049 21.249 1.00 32.02 74 ALA C CA 1
ATOM 7937 C C . ALA C 1 74 ? -28.423 -0.534 22.586 1.00 27.14 74 ALA C C 1
ATOM 7938 O O . ALA C 1 74 ? -29.118 0.119 23.370 1.00 28.32 74 ALA C O 1
ATOM 7940 N N . ALA C 1 75 ? -28.020 -1.786 22.830 1.00 26.07 75 ALA C N 1
ATOM 7941 C CA . ALA C 1 75 ? -28.221 -2.390 24.143 1.00 28.87 75 ALA C CA 1
ATOM 7942 C C . ALA C 1 75 ? -27.725 -1.457 25.236 1.00 27.98 75 ALA C C 1
ATOM 7943 O O . ALA C 1 75 ? -28.280 -1.422 26.339 1.00 28.74 75 ALA C O 1
ATOM 7945 N N . ALA C 1 76 ? -26.647 -0.721 24.956 1.00 28.91 76 ALA C N 1
ATOM 7946 C CA . ALA C 1 76 ? -26.138 0.256 25.911 1.00 30.12 76 ALA C CA 1
ATOM 7947 C C . ALA C 1 76 ? -27.228 1.228 26.346 1.00 27.99 76 ALA C C 1
ATOM 7948 O O . ALA C 1 76 ? -27.334 1.559 27.534 1.00 28.96 76 ALA C O 1
ATOM 7950 N N . ASP C 1 77 ? -28.070 1.680 25.405 1.00 26.80 77 ASP C N 1
ATOM 7951 C CA . ASP C 1 77 ? -29.110 2.649 25.769 1.00 28.91 77 ASP C CA 1
ATOM 7952 C C . ASP C 1 77 ? -30.263 1.988 26.505 1.00 30.86 77 ASP C C 1
ATOM 7953 O O . ASP C 1 77 ? -30.835 2.584 27.424 1.00 32.25 77 ASP C O 1
ATOM 7958 N N . ARG C 1 78 ? -30.615 0.756 26.134 1.00 25.45 78 ARG C N 1
ATOM 7959 C CA . ARG C 1 78 ? -31.592 0.044 26.940 1.00 29.07 78 ARG C CA 1
ATOM 7960 C C . ARG C 1 78 ? -31.038 -0.217 28.328 1.00 30.46 78 ARG C C 1
ATOM 7961 O O . ARG C 1 78 ? -31.743 -0.027 29.327 1.00 30.99 78 ARG C O 1
ATOM 7969 N N . ALA C 1 79 ? -29.761 -0.613 28.410 1.00 24.69 79 ALA C N 1
ATOM 7970 C CA . ALA C 1 79 ? -29.132 -0.822 29.706 1.00 24.06 79 ALA C CA 1
ATOM 7971 C C . ALA C 1 79 ? -29.145 0.451 30.532 1.00 28.62 79 ALA C C 1
ATOM 7972 O O . ALA C 1 79 ? -29.400 0.408 31.741 1.00 31.07 79 ALA C O 1
ATOM 7974 N N . ALA C 1 80 ? -28.876 1.598 29.897 1.00 30.09 80 ALA C N 1
ATOM 7975 C CA . ALA C 1 80 ? -28.858 2.862 30.632 1.00 32.37 80 ALA C CA 1
ATOM 7976 C C . ALA C 1 80 ? -30.195 3.100 31.318 1.00 30.55 80 ALA C C 1
ATOM 7977 O O . ALA C 1 80 ? -30.249 3.423 32.513 1.00 30.13 80 ALA C O 1
ATOM 7979 N N . VAL C 1 81 ? -31.286 2.906 30.576 1.00 28.39 81 VAL C N 1
ATOM 7980 C CA . VAL C 1 81 ? -32.622 3.096 31.134 1.00 29.31 81 VAL C CA 1
ATOM 7981 C C . VAL C 1 81 ? -32.876 2.116 32.270 1.00 27.76 81 VAL C C 1
ATOM 7982 O O . VAL C 1 81 ? -33.329 2.497 33.357 1.00 29.78 81 VAL C O 1
ATOM 7986 N N . LEU C 1 82 ? -32.591 0.838 32.039 1.00 27.39 82 LEU C N 1
ATOM 7987 C CA . LEU C 1 82 ? -32.821 -0.151 33.084 1.00 28.40 82 LEU C CA 1
ATOM 7988 C C . LEU C 1 82 ? -31.973 0.152 34.316 1.00 28.71 82 LEU C C 1
ATOM 7989 O O . LEU C 1 82 ? -32.445 0.023 35.450 1.00 30.95 82 LEU C O 1
ATOM 7994 N N . LEU C 1 83 ? -30.718 0.562 34.111 1.00 28.67 83 LEU C N 1
ATOM 7995 C CA . LEU C 1 83 ? -29.869 0.924 35.239 1.00 31.72 83 LEU C CA 1
ATOM 7996 C C . LEU C 1 83 ? -30.392 2.156 35.955 1.00 30.52 83 LEU C C 1
ATOM 7997 O O . LEU C 1 83 ? -30.422 2.196 37.188 1.00 31.08 83 LEU C O 1
ATOM 8002 N N . LYS C 1 84 ? -30.827 3.163 35.201 1.00 30.84 84 LYS C N 1
ATOM 8003 C CA . LYS C 1 84 ? -31.422 4.332 35.832 1.00 30.87 84 LYS C CA 1
ATOM 8004 C C . LYS C 1 84 ? -32.720 3.940 36.536 1.00 31.71 84 LYS C C 1
ATOM 8005 O O . LYS C 1 84 ? -32.967 4.354 37.677 1.00 33.36 84 LYS C O 1
ATOM 8011 N N . ALA C 1 85 ? -33.524 3.087 35.897 1.00 29.04 85 ALA C N 1
ATOM 8012 C CA . ALA C 1 85 ? -34.716 2.560 36.551 1.00 29.27 85 ALA C CA 1
ATOM 8013 C C . ALA C 1 85 ? -34.351 1.892 37.864 1.00 29.60 85 ALA C C 1
ATOM 8014 O O . ALA C 1 85 ? -34.993 2.131 38.894 1.00 32.77 85 ALA C O 1
ATOM 8016 N N . ALA C 1 86 ? -33.305 1.058 37.845 1.00 30.67 86 ALA C N 1
ATOM 8017 C CA . ALA C 1 86 ? -32.827 0.421 39.069 1.00 29.51 86 ALA C CA 1
ATOM 8018 C C . ALA C 1 86 ? -32.468 1.457 40.131 1.00 32.81 86 ALA C C 1
ATOM 8019 O O . ALA C 1 86 ? -32.817 1.296 41.309 1.00 29.74 86 ALA C O 1
ATOM 8021 N N . GLY C 1 87 ? -31.795 2.544 39.724 1.00 30.47 87 GLY C N 1
ATOM 8022 C CA . GLY C 1 87 ? -31.476 3.609 40.663 1.00 29.47 87 GLY C CA 1
ATOM 8023 C C . GLY C 1 87 ? -32.717 4.269 41.234 1.00 33.98 87 GLY C C 1
ATOM 8024 O O . GLY C 1 87 ? -32.802 4.524 42.438 1.00 33.74 87 GLY C O 1
ATOM 8025 N N . LEU C 1 88 ? -33.701 4.549 40.377 1.00 36.17 88 LEU C N 1
ATOM 8026 C CA . LEU C 1 88 ? -34.950 5.133 40.857 1.00 37.83 88 LEU C CA 1
ATOM 8027 C C . LEU C 1 88 ? -35.701 4.154 41.751 1.00 34.44 88 LEU C C 1
ATOM 8028 O O . LEU C 1 88 ? -36.369 4.565 42.701 1.00 34.07 88 LEU C O 1
ATOM 8033 N N . LEU C 1 89 ? -35.632 2.860 41.441 1.00 35.55 89 LEU C N 1
ATOM 8034 C CA . LEU C 1 89 ? -36.201 1.862 42.337 1.00 31.62 89 LEU C CA 1
ATOM 8035 C C . LEU C 1 89 ? -35.616 1.990 43.737 1.00 34.53 89 LEU C C 1
ATOM 8036 O O . LEU C 1 89 ? -36.345 1.975 44.733 1.00 36.52 89 LEU C O 1
ATOM 8041 N N . ARG C 1 90 ? -34.292 2.090 43.832 1.00 35.51 90 ARG C N 1
ATOM 8042 C CA . ARG C 1 90 ? -33.669 2.270 45.138 1.00 38.65 90 ARG C CA 1
ATOM 8043 C C . ARG C 1 90 ? -34.160 3.550 45.798 1.00 34.82 90 ARG C C 1
ATOM 8044 O O . ARG C 1 90 ? -34.574 3.541 46.961 1.00 33.60 90 ARG C O 1
ATOM 8052 N N . GLU C 1 91 ? -34.141 4.659 45.054 1.00 32.00 91 GLU C N 1
ATOM 8053 C CA . GLU C 1 91 ? -34.578 5.933 45.608 1.00 35.86 91 GLU C CA 1
ATOM 8054 C C . GLU C 1 91 ? -36.015 5.849 46.104 1.00 39.41 91 GLU C C 1
ATOM 8055 O O . GLU C 1 91 ? -36.343 6.358 47.183 1.00 34.78 91 GLU C O 1
ATOM 8061 N N . ARG C 1 92 ? -36.870 5.151 45.361 1.00 38.07 92 ARG C N 1
ATOM 8062 C CA . ARG C 1 92 ? -38.296 5.098 45.648 1.00 34.07 92 ARG C CA 1
ATOM 8063 C C . ARG C 1 92 ? -38.711 3.825 46.370 1.00 38.57 92 ARG C C 1
ATOM 8064 O O . ARG C 1 92 ? -39.913 3.549 46.470 1.00 38.14 92 ARG C O 1
ATOM 8072 N N . ARG C 1 93 ? -37.739 3.049 46.866 1.00 37.10 93 ARG C N 1
ATOM 8073 C CA . ARG C 1 93 ? -38.010 1.822 47.608 1.00 39.43 93 ARG C CA 1
ATOM 8074 C C . ARG C 1 93 ? -39.153 2.008 48.598 1.00 38.04 93 ARG C C 1
ATOM 8075 O O . ARG C 1 93 ? -40.142 1.270 48.565 1.00 39.73 93 ARG C O 1
ATOM 8083 N N . ASP C 1 94 ? -39.042 3.014 49.470 1.00 39.65 94 ASP C N 1
ATOM 8084 C CA . ASP C 1 94 ? -40.048 3.218 50.508 1.00 39.94 94 ASP C CA 1
ATOM 8085 C C . ASP C 1 94 ? -41.429 3.478 49.914 1.00 40.19 94 ASP C C 1
ATOM 8086 O O . ASP C 1 94 ? -42.433 2.967 50.419 1.00 42.10 94 ASP C O 1
ATOM 8091 N N . ASP C 1 95 ? -41.504 4.287 48.855 1.00 39.95 95 ASP C N 1
ATOM 8092 C CA . ASP C 1 95 ? -42.792 4.600 48.246 1.00 36.66 95 ASP C CA 1
ATOM 8093 C C . ASP C 1 95 ? -43.387 3.387 47.540 1.00 39.85 95 ASP C C 1
ATOM 8094 O O . ASP C 1 95 ? -44.579 3.091 47.694 1.00 41.16 95 ASP C O 1
ATOM 8099 N N . ILE C 1 96 ? -42.589 2.695 46.728 1.00 35.83 96 ILE C N 1
ATOM 8100 C CA . ILE C 1 96 ? -43.081 1.468 46.115 1.00 39.71 96 ILE C CA 1
ATOM 8101 C C . ILE C 1 96 ? -43.521 0.487 47.189 1.00 38.67 96 ILE C C 1
ATOM 8102 O O . ILE C 1 96 ? -44.605 -0.107 47.103 1.00 36.34 96 ILE C O 1
ATOM 8107 N N . ALA C 1 97 ? -42.681 0.295 48.215 1.00 33.70 97 ALA C N 1
ATOM 8108 C CA . ALA C 1 97 ? -43.012 -0.682 49.247 1.00 32.42 97 ALA C CA 1
ATOM 8109 C C . ALA C 1 97 ? -44.314 -0.317 49.946 1.00 41.10 97 ALA C C 1
ATOM 8110 O O . ALA C 1 97 ? -45.164 -1.178 50.175 1.00 39.03 97 ALA C O 1
ATOM 8112 N N . TYR C 1 98 ? -44.510 0.969 50.230 1.00 38.95 98 TYR C N 1
ATOM 8113 C CA . TYR C 1 98 ? -45.740 1.433 50.859 1.00 36.49 98 TYR C CA 1
ATOM 8114 C C . TYR C 1 98 ? -46.964 1.061 50.031 1.00 36.21 98 TYR C C 1
ATOM 8115 O O . TYR C 1 98 ? -47.910 0.440 50.532 1.00 37.39 98 TYR C O 1
ATOM 8124 N N . TRP C 1 99 ? -46.961 1.416 48.751 1.00 33.58 99 TRP C N 1
ATOM 8125 C CA . TRP C 1 99 ? -48.098 1.048 47.924 1.00 36.74 99 TRP C CA 1
ATOM 8126 C C . TRP C 1 99 ? -48.181 -0.457 47.738 1.00 37.61 99 TRP C C 1
ATOM 8127 O O . TRP C 1 99 ? -49.288 -1.006 47.664 1.00 37.88 99 TRP C O 1
ATOM 8138 N N . GLU C 1 100 ? -47.032 -1.138 47.676 1.00 32.05 100 GLU C N 1
ATOM 8139 C CA . GLU C 1 100 ? -47.054 -2.590 47.581 1.00 37.02 100 GLU C CA 1
ATOM 8140 C C . GLU C 1 100 ? -47.745 -3.190 48.794 1.00 34.66 100 GLU C C 1
ATOM 8141 O O . GLU C 1 100 ? -48.641 -4.025 48.655 1.00 35.86 100 GLU C O 1
ATOM 8147 N N . VAL C 1 101 ? -47.352 -2.753 49.993 1.00 34.35 101 VAL C N 1
ATOM 8148 C CA . VAL C 1 101 ? -48.002 -3.210 51.217 1.00 36.29 101 VAL C CA 1
ATOM 8149 C C . VAL C 1 101 ? -49.487 -2.878 51.194 1.00 39.16 101 VAL C C 1
ATOM 8150 O O . VAL C 1 101 ? -50.335 -3.728 51.493 1.00 37.84 101 VAL C O 1
ATOM 8154 N N . LEU C 1 102 ? -49.822 -1.642 50.826 1.00 37.90 102 LEU C N 1
ATOM 8155 C CA . LEU C 1 102 ? -51.216 -1.220 50.870 1.00 37.79 102 LEU C CA 1
ATOM 8156 C C . LEU C 1 102 ? -52.101 -2.106 50.001 1.00 40.77 102 LEU C C 1
ATOM 8157 O O . LEU C 1 102 ? -53.189 -2.512 50.421 1.00 40.68 102 LEU C O 1
ATOM 8162 N N . GLU C 1 103 ? -51.658 -2.421 48.790 1.00 37.00 103 GLU C N 1
ATOM 8163 C CA . GLU C 1 103 ? -52.521 -3.179 47.898 1.00 37.04 103 GLU C CA 1
ATOM 8164 C C . GLU C 1 103 ? -52.387 -4.680 48.084 1.00 35.97 103 GLU C C 1
ATOM 8165 O O . GLU C 1 103 ? -53.279 -5.418 47.658 1.00 41.06 103 GLU C O 1
ATOM 8171 N N . ASN C 1 104 ? -51.290 -5.149 48.674 1.00 39.96 104 ASN C N 1
ATOM 8172 C CA . ASN C 1 104 ? -51.017 -6.579 48.798 1.00 38.98 104 ASN C CA 1
ATOM 8173 C C . ASN C 1 104 ? -51.154 -7.115 50.211 1.00 39.32 104 ASN C C 1
ATOM 8174 O O . ASN C 1 104 ? -51.625 -8.239 50.397 1.00 39.14 104 ASN C O 1
ATOM 8179 N N . GLY C 1 105 ? -50.720 -6.363 51.209 1.00 36.39 105 GLY C N 1
ATOM 8180 C CA . GLY C 1 105 ? -50.764 -6.855 52.557 1.00 35.08 105 GLY C CA 1
ATOM 8181 C C . GLY C 1 105 ? -49.502 -7.542 53.019 1.00 37.67 105 GLY C C 1
ATOM 8182 O O . GLY C 1 105 ? -49.446 -7.977 54.172 1.00 36.99 105 GLY C O 1
ATOM 8183 N N . LYS C 1 106 ? -48.505 -7.701 52.152 1.00 38.44 106 LYS C N 1
ATOM 8184 C CA . LYS C 1 106 ? -47.264 -8.299 52.593 1.00 38.20 106 LYS C CA 1
ATOM 8185 C C . LYS C 1 106 ? -46.583 -7.350 53.573 1.00 37.99 106 LYS C C 1
ATOM 8186 O O . LYS C 1 106 ? -46.820 -6.142 53.542 1.00 39.82 106 LYS C O 1
ATOM 8192 N N . PRO C 1 107 ? -45.737 -7.873 54.458 1.00 36.35 107 PRO C N 1
ATOM 8193 C CA . PRO C 1 107 ? -45.038 -7.001 55.403 1.00 38.50 107 PRO C CA 1
ATOM 8194 C C . PRO C 1 107 ? -44.175 -5.972 54.684 1.00 42.58 107 PRO C C 1
ATOM 8195 O O . PRO C 1 107 ? -43.665 -6.214 53.588 1.00 42.06 107 PRO C O 1
ATOM 8199 N N . ILE C 1 108 ? -44.046 -4.794 55.303 1.00 41.46 108 ILE C N 1
ATOM 8200 C CA . ILE C 1 108 ? -43.253 -3.726 54.700 1.00 40.33 108 ILE C CA 1
ATOM 8201 C C . ILE C 1 108 ? -41.795 -4.144 54.602 1.00 41.01 108 ILE C C 1
ATOM 8202 O O . ILE C 1 108 ? -41.125 -3.866 53.603 1.00 39.70 108 ILE C O 1
ATOM 8207 N N . SER C 1 109 ? -41.293 -4.844 55.626 1.00 42.34 109 SER C N 1
ATOM 8208 C CA . SER C 1 109 ? -39.916 -5.316 55.610 1.00 40.06 109 SER C CA 1
ATOM 8209 C C . SER C 1 109 ? -39.689 -6.241 54.430 1.00 44.28 109 SER C C 1
ATOM 8210 O O . SER C 1 109 ? -38.708 -6.099 53.688 1.00 47.12 109 SER C O 1
ATOM 8213 N N . GLN C 1 110 ? -40.615 -7.175 54.219 1.00 43.62 110 GLN C N 1
ATOM 8214 C CA . GLN C 1 110 ? -40.538 -8.044 53.054 1.00 37.41 110 GLN C CA 1
ATOM 8215 C C . GLN C 1 110 ? -40.647 -7.238 51.770 1.00 40.01 110 GLN C C 1
ATOM 8216 O O . GLN C 1 110 ? -39.857 -7.421 50.841 1.00 42.51 110 GLN C O 1
ATOM 8222 N N . ALA C 1 111 ? -41.620 -6.333 51.705 1.00 38.33 111 ALA C N 1
ATOM 8223 C CA . ALA C 1 111 ? -41.792 -5.526 50.505 1.00 39.66 111 ALA C CA 1
ATOM 8224 C C . ALA C 1 111 ? -40.511 -4.787 50.159 1.00 42.55 111 ALA C C 1
ATOM 8225 O O . ALA C 1 111 ? -40.176 -4.623 48.980 1.00 40.63 111 ALA C O 1
ATOM 8227 N N . LYS C 1 112 ? -39.814 -4.283 51.173 1.00 41.76 112 LYS C N 1
ATOM 8228 C CA . LYS C 1 112 ? -38.561 -3.584 50.933 1.00 39.62 112 LYS C CA 1
ATOM 8229 C C . LYS C 1 112 ? -37.484 -4.533 50.415 1.00 43.71 112 LYS C C 1
ATOM 8230 O O . LYS C 1 112 ? -36.777 -4.209 49.454 1.00 48.37 112 LYS C O 1
ATOM 8236 N N . GLY C 1 113 ? -37.357 -5.714 51.018 1.00 39.20 113 GLY C N 1
ATOM 8237 C CA . GLY C 1 113 ? -36.378 -6.677 50.539 1.00 38.32 113 GLY C CA 1
ATOM 8238 C C . GLY C 1 113 ? -36.683 -7.174 49.144 1.00 42.57 113 GLY C C 1
ATOM 8239 O O . GLY C 1 113 ? -35.767 -7.460 48.365 1.00 42.92 113 GLY C O 1
ATOM 8240 N N . GLU C 1 114 ? -37.970 -7.294 48.812 1.00 38.05 114 GLU C N 1
ATOM 8241 C CA . GLU C 1 114 ? -38.344 -7.617 47.447 1.00 36.78 114 GLU C CA 1
ATOM 8242 C C . GLU C 1 114 ? -37.855 -6.544 46.494 1.00 38.16 114 GLU C C 1
ATOM 8243 O O . GLU C 1 114 ? -37.459 -6.850 45.362 1.00 37.08 114 GLU C O 1
ATOM 8249 N N . ILE C 1 115 ? -37.870 -5.276 46.933 1.00 36.06 115 ILE C N 1
ATOM 8250 C CA . ILE C 1 115 ? -37.407 -4.199 46.064 1.00 36.21 115 ILE C CA 1
ATOM 8251 C C . ILE C 1 115 ? -35.931 -4.377 45.753 1.00 34.35 115 ILE C C 1
ATOM 8252 O O . ILE C 1 115 ? -35.470 -4.062 44.649 1.00 35.30 115 ILE C O 1
ATOM 8257 N N . ASP C 1 116 ? -35.163 -4.866 46.721 1.00 35.23 116 ASP C N 1
ATOM 8258 C CA . ASP C 1 116 ? -33.765 -5.166 46.445 1.00 37.57 116 ASP C CA 1
ATOM 8259 C C . ASP C 1 116 ? -33.662 -6.158 45.305 1.00 35.02 116 ASP C C 1
ATOM 8260 O O . ASP C 1 116 ? -32.936 -5.933 44.333 1.00 36.17 116 ASP C O 1
ATOM 8265 N N . HIS C 1 117 ? -34.453 -7.225 45.367 1.00 30.92 117 HIS C N 1
ATOM 8266 C CA . HIS C 1 117 ? -34.437 -8.196 44.287 1.00 31.95 117 HIS C CA 1
ATOM 8267 C C . HIS C 1 117 ? -34.872 -7.565 42.969 1.00 31.62 117 HIS C C 1
ATOM 8268 O O . HIS C 1 117 ? -34.305 -7.864 41.912 1.00 32.34 117 HIS C O 1
ATOM 8275 N N . CYS C 1 118 ? -35.882 -6.696 43.014 1.00 33.40 118 CYS C N 1
ATOM 8276 C CA . CYS C 1 118 ? -36.291 -5.954 41.827 1.00 32.18 118 CYS C CA 1
ATOM 8277 C C . CYS C 1 118 ? -35.127 -5.165 41.252 1.00 31.98 118 CYS C C 1
ATOM 8278 O O . CYS C 1 118 ? -34.958 -5.099 40.026 1.00 27.84 118 CYS C O 1
ATOM 8281 N N . ILE C 1 119 ? -34.333 -4.530 42.126 1.00 29.97 119 ILE C N 1
ATOM 8282 C CA . ILE C 1 119 ? -33.164 -3.785 41.659 1.00 31.26 119 ILE C CA 1
ATOM 8283 C C . ILE C 1 119 ? -32.176 -4.734 41.005 1.00 31.78 119 ILE C C 1
ATOM 8284 O O . ILE C 1 119 ? -31.672 -4.473 39.907 1.00 29.48 119 ILE C O 1
ATOM 8289 N N . ALA C 1 120 ? -31.912 -5.868 41.663 1.00 29.33 120 ALA C N 1
ATOM 8290 C CA . ALA C 1 120 ? -31.068 -6.889 41.076 1.00 29.99 120 ALA C CA 1
ATOM 8291 C C . ALA C 1 120 ? -31.596 -7.300 39.713 1.00 30.25 120 ALA C C 1
ATOM 8292 O O . ALA C 1 120 ? -30.828 -7.464 38.759 1.00 31.84 120 ALA C O 1
ATOM 8294 N N . CYS C 1 121 ? -32.913 -7.444 39.593 1.00 29.46 121 CYS C N 1
ATOM 8295 C CA . CYS C 1 121 ? -33.492 -7.817 38.306 1.00 30.27 121 CYS C CA 1
ATOM 8296 C C . CYS C 1 121 ? -33.216 -6.765 37.249 1.00 27.13 121 CYS C C 1
ATOM 8297 O O . CYS C 1 121 ? -32.831 -7.091 36.123 1.00 28.40 121 CYS C O 1
ATOM 8300 N N . PHE C 1 122 ? -33.420 -5.492 37.585 1.00 25.67 122 PHE C N 1
ATOM 8301 C CA . PHE C 1 122 ? -33.155 -4.448 36.603 1.00 28.19 122 PHE C CA 1
ATOM 8302 C C . PHE C 1 122 ? -31.687 -4.421 36.213 1.00 25.61 122 PHE C C 1
ATOM 8303 O O . PHE C 1 122 ? -31.354 -4.281 35.029 1.00 27.35 122 PHE C O 1
ATOM 8311 N N . GLU C 1 123 ? -30.798 -4.572 37.189 1.00 27.13 123 GLU C N 1
ATOM 8312 C CA . GLU C 1 123 ? -29.369 -4.602 36.893 1.00 27.56 123 GLU C CA 1
ATOM 8313 C C . GLU C 1 123 ? -29.028 -5.802 36.031 1.00 29.27 123 GLU C C 1
ATOM 8314 O O . GLU C 1 123 ? -28.359 -5.676 34.998 1.00 30.09 123 GLU C O 1
ATOM 8320 N N . MET C 1 124 ? -29.510 -6.976 36.438 1.00 27.85 124 MET C N 1
ATOM 8321 C CA . MET C 1 124 ? -29.314 -8.180 35.655 1.00 25.05 124 MET C CA 1
ATOM 8322 C C . MET C 1 124 ? -29.822 -7.972 34.244 1.00 28.82 124 MET C C 1
ATOM 8323 O O . MET C 1 124 ? -29.138 -8.296 33.262 1.00 27.06 124 MET C O 1
ATOM 8328 N N . ALA C 1 125 ? -31.023 -7.398 34.130 1.00 23.21 125 ALA C N 1
ATOM 8329 C CA . ALA C 1 125 ? -31.591 -7.161 32.818 1.00 21.27 125 ALA C CA 1
ATOM 8330 C C . ALA C 1 125 ? -30.717 -6.208 32.030 1.00 25.59 125 ALA C C 1
ATOM 8331 O O . ALA C 1 125 ? -30.485 -6.418 30.832 1.00 25.64 125 ALA C O 1
ATOM 8333 N N . ALA C 1 126 ? -30.200 -5.169 32.698 1.00 24.01 126 ALA C N 1
ATOM 8334 C CA . ALA C 1 126 ? -29.291 -4.234 32.046 1.00 25.96 126 ALA C CA 1
ATOM 8335 C C . ALA C 1 126 ? -28.048 -4.948 31.549 1.00 26.81 126 ALA C C 1
ATOM 8336 O O . ALA C 1 126 ? -27.623 -4.738 30.410 1.00 28.20 126 ALA C O 1
ATOM 8338 N N . GLY C 1 127 ? -27.447 -5.794 32.400 1.00 27.74 127 GLY C N 1
ATOM 8339 C CA . GLY C 1 127 ? -26.299 -6.576 31.963 1.00 24.89 127 GLY C CA 1
ATOM 8340 C C . GLY C 1 127 ? -26.648 -7.472 30.793 1.00 28.01 127 GLY C C 1
ATOM 8341 O O . GLY C 1 127 ? -25.972 -7.460 29.756 1.00 25.81 127 GLY C O 1
ATOM 8342 N N . ALA C 1 128 ? -27.770 -8.194 30.915 1.00 27.50 128 ALA C N 1
ATOM 8343 C CA . ALA C 1 128 ? -28.205 -9.103 29.861 1.00 27.59 128 ALA C CA 1
ATOM 8344 C C . ALA C 1 128 ? -28.497 -8.366 28.566 1.00 24.60 128 ALA C C 1
ATOM 8345 O O . ALA C 1 128 ? -28.265 -8.918 27.488 1.00 25.77 128 ALA C O 1
ATOM 8347 N N . ALA C 1 129 ? -28.985 -7.120 28.646 1.00 24.50 129 ALA C N 1
ATOM 8348 C CA . ALA C 1 129 ? -29.239 -6.354 27.427 1.00 24.80 129 ALA C CA 1
ATOM 8349 C C . ALA C 1 129 ? -28.000 -6.320 26.548 1.00 28.02 129 ALA C C 1
ATOM 8350 O O . ALA C 1 129 ? -28.081 -6.512 25.329 1.00 30.83 129 ALA C O 1
ATOM 8352 N N . ARG C 1 130 ? -26.843 -6.100 27.156 1.00 27.13 130 ARG C N 1
ATOM 8353 C CA . ARG C 1 130 ? -25.599 -6.070 26.406 1.00 29.58 130 ARG C CA 1
ATOM 8354 C C . ARG C 1 130 ? -25.132 -7.468 26.058 1.00 25.27 130 ARG C C 1
ATOM 8355 O O . ARG C 1 130 ? -24.509 -7.666 25.017 1.00 28.65 130 ARG C O 1
ATOM 8363 N N . MET C 1 131 ? -25.390 -8.443 26.908 1.00 27.30 131 MET C N 1
ATOM 8364 C CA . MET C 1 131 ? -24.835 -9.762 26.648 1.00 25.11 131 MET C CA 1
ATOM 8365 C C . MET C 1 131 ? -25.730 -10.619 25.782 1.00 32.43 131 MET C C 1
ATOM 8366 O O . MET C 1 131 ? -25.304 -11.702 25.359 1.00 34.16 131 MET C O 1
ATOM 8371 N N . LEU C 1 132 ? -26.955 -10.169 25.529 1.00 29.19 132 LEU C N 1
ATOM 8372 C CA . LEU C 1 132 ? -27.868 -10.890 24.664 1.00 26.80 132 LEU C CA 1
ATOM 8373 C C . LEU C 1 132 ? -27.217 -11.162 23.320 1.00 27.60 132 LEU C C 1
ATOM 8374 O O . LEU C 1 132 ? -26.864 -10.239 22.586 1.00 25.11 132 LEU C O 1
ATOM 8379 N N . HIS C 1 133 ? -27.070 -12.436 22.984 1.00 29.19 133 HIS C N 1
ATOM 8380 C CA . HIS C 1 133 ? -26.278 -12.764 21.817 1.00 28.02 133 HIS C CA 1
ATOM 8381 C C . HIS C 1 133 ? -26.808 -14.037 21.178 1.00 29.89 133 HIS C C 1
ATOM 8382 O O . HIS C 1 133 ? -27.497 -14.840 21.809 1.00 28.34 133 HIS C O 1
ATOM 8389 N N . GLY C 1 134 ? -26.487 -14.198 19.906 1.00 26.73 134 GLY C N 1
ATOM 8390 C CA . GLY C 1 134 ? -26.719 -15.460 19.259 1.00 27.81 134 GLY C CA 1
ATOM 8391 C C . GLY C 1 134 ? -25.389 -16.088 18.950 1.00 27.27 134 GLY C C 1
ATOM 8392 O O . GLY C 1 134 ? -24.406 -15.848 19.656 1.00 29.41 134 GLY C O 1
ATOM 8393 N N . ASP C 1 135 ? -25.334 -16.842 17.867 1.00 26.37 135 ASP C N 1
ATOM 8394 C CA . ASP C 1 135 ? -24.158 -17.605 17.504 1.00 26.06 135 ASP C CA 1
ATOM 8395 C C . ASP C 1 135 ? -23.714 -17.236 16.107 1.00 27.25 135 ASP C C 1
ATOM 8396 O O . ASP C 1 135 ? -24.520 -16.840 15.262 1.00 28.60 135 ASP C O 1
ATOM 8401 N N . THR C 1 136 ? -22.423 -17.368 15.875 1.00 26.66 136 THR C N 1
ATOM 8402 C CA . THR C 1 136 ? -21.889 -17.414 14.531 1.00 25.09 136 THR C CA 1
ATOM 8403 C C . THR C 1 136 ? -21.411 -18.824 14.291 1.00 26.14 136 THR C C 1
ATOM 8404 O O . THR C 1 136 ? -20.899 -19.478 15.206 1.00 23.52 136 THR C O 1
ATOM 8408 N N . PHE C 1 137 ? -21.650 -19.311 13.085 1.00 26.03 137 PHE C N 1
ATOM 8409 C CA . PHE C 1 137 ? -21.148 -20.606 12.672 1.00 26.20 137 PHE C CA 1
ATOM 8410 C C . PHE C 1 137 ? -20.228 -20.308 11.511 1.00 29.22 137 PHE C C 1
ATOM 8411 O O . PHE C 1 137 ? -20.636 -20.280 10.348 1.00 29.69 137 PHE C O 1
ATOM 8419 N N . ASN C 1 138 ? -18.979 -20.036 11.876 1.00 27.97 138 ASN C N 1
ATOM 8420 C CA . ASN C 1 138 ? -17.883 -19.797 10.962 1.00 26.07 138 ASN C CA 1
ATOM 8421 C C . ASN C 1 138 ? -17.242 -21.094 10.517 1.00 26.92 138 ASN C C 1
ATOM 8422 O O . ASN C 1 138 ? -16.218 -21.074 9.815 1.00 25.27 138 ASN C O 1
ATOM 8427 N N . ASN C 1 139 ? -17.853 -22.219 10.888 1.00 25.63 139 ASN C N 1
ATOM 8428 C CA . ASN C 1 139 ? -17.303 -23.549 10.689 1.00 26.59 139 ASN C CA 1
ATOM 8429 C C . ASN C 1 139 ? -18.035 -24.315 9.600 1.00 26.94 139 ASN C C 1
ATOM 8430 O O . ASN C 1 139 ? -17.955 -25.543 9.558 1.00 27.28 139 ASN C O 1
ATOM 8435 N N . LEU C 1 140 ? -18.802 -23.635 8.756 1.00 29.01 140 LEU C N 1
ATOM 8436 C CA . LEU C 1 140 ? -19.655 -24.344 7.818 1.00 25.95 140 LEU C CA 1
ATOM 8437 C C . LEU C 1 140 ? -19.010 -24.507 6.462 1.00 28.32 140 LEU C C 1
ATOM 8438 O O . LEU C 1 140 ? -19.603 -25.136 5.588 1.00 34.83 140 LEU C O 1
ATOM 8443 N N . GLY C 1 141 ? -17.803 -23.981 6.280 1.00 31.79 141 GLY C N 1
ATOM 8444 C CA . GLY C 1 141 ? -17.075 -24.062 5.031 1.00 30.08 141 GLY C CA 1
ATOM 8445 C C . GLY C 1 141 ? -16.763 -22.669 4.540 1.00 33.35 141 GLY C C 1
ATOM 8446 O O . GLY C 1 141 ? -17.437 -21.712 4.938 1.00 34.61 141 GLY C O 1
ATOM 8447 N N . GLU C 1 142 ? -15.755 -22.518 3.676 1.00 38.26 142 GLU C N 1
ATOM 8448 C CA . GLU C 1 142 ? -15.412 -21.172 3.225 1.00 35.69 142 GLU C CA 1
ATOM 8449 C C . GLU C 1 142 ? -16.563 -20.512 2.467 1.00 36.48 142 GLU C C 1
ATOM 8450 O O . GLU C 1 142 ? -16.660 -19.279 2.453 1.00 36.28 142 GLU C O 1
ATOM 8456 N N . GLY C 1 143 ? -17.411 -21.290 1.796 1.00 33.93 143 GLY C N 1
ATOM 8457 C CA . GLY C 1 143 ? -18.484 -20.695 1.030 1.00 33.65 143 GLY C CA 1
ATOM 8458 C C . GLY C 1 143 ? -19.821 -20.640 1.743 1.00 39.86 143 GLY C C 1
ATOM 8459 O O . GLY C 1 143 ? -20.802 -20.184 1.146 1.00 39.54 143 GLY C O 1
ATOM 8460 N N . LEU C 1 144 ? -19.887 -21.026 3.018 1.00 36.42 144 LEU C N 1
ATOM 8461 C CA . LEU C 1 144 ? -21.140 -20.995 3.758 1.00 33.42 144 LEU C CA 1
ATOM 8462 C C . LEU C 1 144 ? -20.888 -20.434 5.149 1.00 34.53 144 LEU C C 1
ATOM 8463 O O . LEU C 1 144 ? -20.178 -21.051 5.950 1.00 31.67 144 LEU C O 1
ATOM 8468 N N . PHE C 1 145 ? -21.473 -19.272 5.436 1.00 30.28 145 PHE C N 1
ATOM 8469 C CA . PHE C 1 145 ? -21.404 -18.645 6.748 1.00 32.66 145 PHE C CA 1
ATOM 8470 C C . PHE C 1 145 ? -22.758 -18.712 7.437 1.00 32.18 145 PHE C C 1
ATOM 8471 O O . PHE C 1 145 ? -23.774 -18.312 6.864 1.00 34.15 145 PHE C O 1
ATOM 8479 N N . GLY C 1 146 ? -22.759 -19.149 8.686 1.00 30.02 146 GLY C N 1
ATOM 8480 C CA . GLY C 1 146 ? -23.977 -19.288 9.444 1.00 30.49 146 GLY C CA 1
ATOM 8481 C C . GLY C 1 146 ? -23.960 -18.363 10.645 1.00 29.93 146 GLY C C 1
ATOM 8482 O O . GLY C 1 146 ? -22.904 -18.094 11.228 1.00 28.40 146 GLY C O 1
ATOM 8483 N N . MET C 1 147 ? -25.139 -17.857 10.978 1.00 26.08 147 MET C N 1
ATOM 8484 C CA . MET C 1 147 ? -25.356 -17.054 12.168 1.00 26.78 147 MET C CA 1
ATOM 8485 C C . MET C 1 147 ? -26.672 -17.454 12.794 1.00 28.54 147 MET C C 1
ATOM 8486 O O . MET C 1 147 ? -27.584 -17.976 12.142 1.00 29.61 147 MET C O 1
ATOM 8491 N N . VAL C 1 148 ? -26.764 -17.160 14.071 1.00 27.33 148 VAL C N 1
ATOM 8492 C CA . VAL C 1 148 ? -28.014 -17.212 14.781 1.00 27.38 148 VAL C CA 1
ATOM 8493 C C . VAL C 1 148 ? -28.162 -15.844 15.412 1.00 29.38 148 VAL C C 1
ATOM 8494 O O . VAL C 1 148 ? -27.306 -15.430 16.204 1.00 28.59 148 VAL C O 1
ATOM 8498 N N . LEU C 1 149 ? -29.186 -15.117 14.996 1.00 25.32 149 LEU C N 1
ATOM 8499 C CA . LEU C 1 149 ? -29.513 -13.827 15.558 1.00 24.30 149 LEU C CA 1
ATOM 8500 C C . LEU C 1 149 ? -30.575 -14.016 16.615 1.00 28.08 149 LEU C C 1
ATOM 8501 O O . LEU C 1 149 ? -31.418 -14.915 16.536 1.00 27.60 149 LEU C O 1
ATOM 8506 N N . ARG C 1 150 ? -30.496 -13.182 17.629 1.00 26.77 150 ARG C N 1
ATOM 8507 C CA . ARG C 1 150 ? -31.585 -12.990 18.553 1.00 24.97 150 ARG C CA 1
ATOM 8508 C C . ARG C 1 150 ? -32.112 -11.583 18.345 1.00 27.37 150 ARG C C 1
ATOM 8509 O O . ARG C 1 150 ? -31.347 -10.658 18.037 1.00 26.70 150 ARG C O 1
ATOM 8517 N N . GLU C 1 151 ? -33.427 -11.444 18.427 1.00 24.57 151 GLU C N 1
ATOM 8518 C CA . GLU C 1 151 ? -34.057 -10.145 18.306 1.00 27.61 151 GLU C CA 1
ATOM 8519 C C . GLU C 1 151 ? -35.277 -10.151 19.205 1.00 26.11 151 GLU C C 1
ATOM 8520 O O . GLU C 1 151 ? -35.884 -11.208 19.403 1.00 27.15 151 GLU C O 1
ATOM 8526 N N . PRO C 1 152 ? -35.630 -9.014 19.796 1.00 27.57 152 PRO C N 1
ATOM 8527 C CA . PRO C 1 152 ? -36.851 -8.949 20.600 1.00 26.01 152 PRO C CA 1
ATOM 8528 C C . PRO C 1 152 ? -38.041 -9.441 19.795 1.00 26.71 152 PRO C C 1
ATOM 8529 O O . PRO C 1 152 ? -38.214 -9.079 18.631 1.00 27.35 152 PRO C O 1
ATOM 8533 N N . ILE C 1 153 ? -38.864 -10.282 20.417 1.00 27.16 153 ILE C N 1
ATOM 8534 C CA . ILE C 1 153 ? -39.995 -10.854 19.694 1.00 28.28 153 ILE C CA 1
ATOM 8535 C C . ILE C 1 153 ? -40.962 -9.755 19.256 1.00 33.34 153 ILE C C 1
ATOM 8536 O O . ILE C 1 153 ? -41.678 -9.906 18.255 1.00 32.47 153 ILE C O 1
ATOM 8541 N N . GLY C 1 154 ? -40.976 -8.627 19.963 1.00 26.37 154 GLY C N 1
ATOM 8542 C CA . GLY C 1 154 ? -41.844 -7.534 19.587 1.00 24.52 154 GLY C CA 1
ATOM 8543 C C . GLY C 1 154 ? -42.675 -7.046 20.750 1.00 29.45 154 GLY C C 1
ATOM 8544 O O . GLY C 1 154 ? -42.132 -6.716 21.808 1.00 31.68 154 GLY C O 1
ATOM 8545 N N . VAL C 1 155 ? -43.992 -7.000 20.579 1.00 30.95 155 VAL C N 1
ATOM 8546 C CA . VAL C 1 155 ? -44.874 -6.522 21.639 1.00 28.49 155 VAL C CA 1
ATOM 8547 C C . VAL C 1 155 ? -45.177 -7.662 22.599 1.00 30.66 155 VAL C C 1
ATOM 8548 O O . VAL C 1 155 ? -45.715 -8.701 22.201 1.00 29.30 155 VAL C O 1
ATOM 8552 N N . VAL C 1 156 ? -44.868 -7.460 23.870 1.00 26.67 156 VAL C N 1
ATOM 8553 C CA . VAL C 1 156 ? -45.046 -8.494 24.865 1.00 25.44 156 VAL C CA 1
ATOM 8554 C C . VAL C 1 156 ? -46.128 -8.065 25.837 1.00 28.17 156 VAL C C 1
ATOM 8555 O O . VAL C 1 156 ? -46.040 -6.998 26.461 1.00 26.81 156 VAL C O 1
ATOM 8559 N N . GLY C 1 157 ? -47.146 -8.911 25.965 1.00 30.18 157 GLY C N 1
ATOM 8560 C CA . GLY C 1 157 ? -48.113 -8.748 27.010 1.00 26.19 157 GLY C CA 1
ATOM 8561 C C . GLY C 1 157 ? -47.548 -9.329 28.280 1.00 27.80 157 GLY C C 1
ATOM 8562 O O . GLY C 1 157 ? -46.812 -10.315 28.265 1.00 32.49 157 GLY C O 1
ATOM 8563 N N . LEU C 1 158 ? -47.851 -8.669 29.389 1.00 31.80 158 LEU C N 1
ATOM 8564 C CA . LEU C 1 158 ? -47.337 -9.066 30.690 1.00 32.01 158 LEU C CA 1
ATOM 8565 C C . LEU C 1 158 ? -48.500 -9.043 31.661 1.00 30.99 158 LEU C C 1
ATOM 8566 O O . LEU C 1 158 ? -49.036 -7.977 31.979 1.00 33.78 158 LEU C O 1
ATOM 8571 N N . ILE C 1 159 ? -48.892 -10.212 32.127 1.00 33.54 159 ILE C N 1
ATOM 8572 C CA . ILE C 1 159 ? -49.958 -10.349 33.101 1.00 32.64 159 ILE C CA 1
ATOM 8573 C C . ILE C 1 159 ? -49.326 -10.885 34.368 1.00 35.53 159 ILE C C 1
ATOM 8574 O O . ILE C 1 159 ? -48.556 -11.855 34.326 1.00 35.13 159 ILE C O 1
ATOM 8579 N N . THR C 1 160 ? -49.586 -10.220 35.476 1.00 33.84 160 THR C N 1
ATOM 8580 C CA . THR C 1 160 ? -48.908 -10.557 36.713 1.00 33.73 160 THR C CA 1
ATOM 8581 C C . THR C 1 160 ? -49.938 -10.795 37.796 1.00 34.47 160 THR C C 1
ATOM 8582 O O . THR C 1 160 ? -51.084 -10.343 37.691 1.00 35.97 160 THR C O 1
ATOM 8586 N N . PRO C 1 161 ? -49.577 -11.525 38.823 1.00 36.83 161 PRO C N 1
ATOM 8587 C CA . PRO C 1 161 ? -50.535 -11.817 39.884 1.00 37.73 161 PRO C CA 1
ATOM 8588 C C . PRO C 1 161 ? -50.414 -10.819 41.015 1.00 36.96 161 PRO C C 1
ATOM 8589 O O . PRO C 1 161 ? -49.591 -9.903 40.965 1.00 35.07 161 PRO C O 1
ATOM 8593 N N . TRP C 1 162 ? -51.221 -11.000 42.048 1.00 34.42 162 TRP C N 1
ATOM 8594 C CA . TRP C 1 162 ? -51.245 -10.065 43.152 1.00 30.96 162 TRP C CA 1
ATOM 8595 C C . TRP C 1 162 ? -50.338 -10.470 44.298 1.00 38.06 162 TRP C C 1
ATOM 8596 O O . TRP C 1 162 ? -50.222 -9.713 45.270 1.00 34.92 162 TRP C O 1
ATOM 8607 N N . ASN C 1 163 ? -49.707 -11.644 44.232 1.00 34.27 163 ASN C N 1
ATOM 8608 C CA . ASN C 1 163 ? -48.971 -12.081 45.411 1.00 36.80 163 ASN C CA 1
ATOM 8609 C C . ASN C 1 163 ? -47.621 -11.381 45.515 1.00 33.33 163 ASN C C 1
ATOM 8610 O O . ASN C 1 163 ? -47.177 -11.033 46.615 1.00 35.69 163 ASN C O 1
ATOM 8615 N N . PHE C 1 164 ? -46.950 -11.172 44.394 1.00 34.02 164 PHE C N 1
ATOM 8616 C CA . PHE C 1 164 ? -45.714 -10.398 44.350 1.00 36.06 164 PHE C CA 1
ATOM 8617 C C . PHE C 1 164 ? -45.867 -9.422 43.204 1.00 37.10 164 PHE C C 1
ATOM 8618 O O . PHE C 1 164 ? -45.196 -9.535 42.169 1.00 33.10 164 PHE C O 1
ATOM 8626 N N . PRO C 1 165 ? -46.788 -8.469 43.345 1.00 36.34 165 PRO C N 1
ATOM 8627 C CA . PRO C 1 165 ? -47.123 -7.613 42.198 1.00 34.04 165 PRO C CA 1
ATOM 8628 C C . PRO C 1 165 ? -45.911 -6.871 41.675 1.00 33.88 165 PRO C C 1
ATOM 8629 O O . PRO C 1 165 ? -45.595 -6.957 40.479 1.00 32.66 165 PRO C O 1
ATOM 8633 N N . PHE C 1 166 ? -45.195 -6.164 42.550 1.00 32.45 166 PHE C N 1
ATOM 8634 C CA . PHE C 1 166 ? -44.050 -5.414 42.065 1.00 35.43 166 PHE C CA 1
ATOM 8635 C C . PHE C 1 166 ? -42.879 -6.332 41.740 1.00 34.97 166 PHE C C 1
ATOM 8636 O O . PHE C 1 166 ? -42.182 -6.124 40.739 1.00 31.03 166 PHE C O 1
ATOM 8644 N N . MET C 1 167 ? -42.634 -7.336 42.582 1.00 31.84 167 MET C N 1
ATOM 8645 C CA . MET C 1 167 ? -41.457 -8.164 42.388 1.00 30.67 167 MET C CA 1
ATOM 8646 C C . MET C 1 167 ? -41.559 -8.998 41.123 1.00 35.22 167 MET C C 1
ATOM 8647 O O . MET C 1 167 ? -40.593 -9.095 40.355 1.00 36.35 167 MET C O 1
ATOM 8652 N N . ILE C 1 168 ? -42.694 -9.664 40.918 1.00 29.73 168 ILE C N 1
ATOM 8653 C CA . ILE C 1 168 ? -42.835 -10.485 39.723 1.00 30.76 168 ILE C CA 1
ATOM 8654 C C . ILE C 1 168 ? -42.793 -9.605 38.488 1.00 29.59 168 ILE C C 1
ATOM 8655 O O . ILE C 1 168 ? -42.185 -9.956 37.473 1.00 33.57 168 ILE C O 1
ATOM 8660 N N . LEU C 1 169 ? -43.414 -8.432 38.568 1.00 28.52 169 LEU C N 1
ATOM 8661 C CA . LEU C 1 169 ? -43.308 -7.452 37.495 1.00 30.15 169 LEU C CA 1
ATOM 8662 C C . LEU C 1 169 ? -41.852 -7.170 37.138 1.00 31.68 169 LEU C C 1
ATOM 8663 O O . LEU C 1 169 ? -41.460 -7.168 35.961 1.00 30.30 169 LEU C O 1
ATOM 8668 N N . CYS C 1 170 ? -41.039 -6.919 38.153 1.00 27.58 170 CYS C N 1
ATOM 8669 C CA . CYS C 1 170 ? -39.629 -6.670 37.938 1.00 33.51 170 CYS C CA 1
ATOM 8670 C C . CYS C 1 170 ? -38.872 -7.946 37.602 1.00 32.08 170 CYS C C 1
ATOM 8671 O O . CYS C 1 170 ? -37.750 -7.868 37.111 1.00 31.68 170 CYS C O 1
ATOM 8674 N N . GLU C 1 171 ? -39.454 -9.113 37.860 1.00 27.99 171 GLU C N 1
ATOM 8675 C CA . GLU C 1 171 ? -38.862 -10.377 37.454 1.00 29.80 171 GLU C CA 1
ATOM 8676 C C . GLU C 1 171 ? -39.259 -10.759 36.043 1.00 30.33 171 GLU C C 1
ATOM 8677 O O . GLU C 1 171 ? -38.983 -11.888 35.616 1.00 36.75 171 GLU C O 1
ATOM 8683 N N . ARG C 1 172 ? -39.926 -9.854 35.327 1.00 30.45 172 ARG C N 1
ATOM 8684 C CA . ARG C 1 172 ? -40.319 -10.063 33.940 1.00 27.71 172 ARG C CA 1
ATOM 8685 C C . ARG C 1 172 ? -39.967 -8.853 33.085 1.00 30.79 172 ARG C C 1
ATOM 8686 O O . ARG C 1 172 ? -39.163 -8.952 32.149 1.00 32.71 172 ARG C O 1
ATOM 8694 N N . ALA C 1 173 ? -40.590 -7.707 33.397 1.00 28.12 173 ALA C N 1
ATOM 8695 C CA . ALA C 1 173 ? -40.555 -6.490 32.586 1.00 27.72 173 ALA C CA 1
ATOM 8696 C C . ALA C 1 173 ? -39.151 -6.073 32.155 1.00 28.01 173 ALA C C 1
ATOM 8697 O O . ALA C 1 173 ? -38.920 -5.883 30.956 1.00 29.31 173 ALA C O 1
ATOM 8699 N N . PRO C 1 174 ? -38.188 -5.899 33.072 1.00 29.65 174 PRO C N 1
ATOM 8700 C CA . PRO C 1 174 ? -36.858 -5.470 32.609 1.00 27.89 174 PRO C CA 1
ATOM 8701 C C . PRO C 1 174 ? -36.209 -6.507 31.714 1.00 25.56 174 PRO C C 1
ATOM 8702 O O . PRO C 1 174 ? -35.477 -6.143 30.792 1.00 27.46 174 PRO C O 1
ATOM 8706 N N . PHE C 1 175 ? -36.425 -7.797 31.985 1.00 24.76 175 PHE C N 1
ATOM 8707 C CA . PHE C 1 175 ? -35.869 -8.838 31.126 1.00 27.22 175 PHE C CA 1
ATOM 8708 C C . PHE C 1 175 ? -36.513 -8.816 29.746 1.00 29.22 175 PHE C C 1
ATOM 8709 O O . PHE C 1 175 ? -35.840 -9.036 28.729 1.00 27.58 175 PHE C O 1
ATOM 8717 N N . ILE C 1 176 ? -37.817 -8.556 29.692 1.00 28.39 176 ILE C N 1
ATOM 8718 C CA . ILE C 1 176 ? -38.480 -8.394 28.404 1.00 28.40 176 ILE C CA 1
ATOM 8719 C C . ILE C 1 176 ? -37.973 -7.132 27.721 1.00 29.21 176 ILE C C 1
ATOM 8720 O O . ILE C 1 176 ? -37.658 -7.131 26.523 1.00 24.40 176 ILE C O 1
ATOM 8725 N N . LEU C 1 177 ? -37.888 -6.036 28.482 1.00 27.01 177 LEU C N 1
ATOM 8726 C CA . LEU C 1 177 ? -37.448 -4.766 27.916 1.00 28.42 177 LEU C CA 1
ATOM 8727 C C . LEU C 1 177 ? -36.009 -4.825 27.416 1.00 28.93 177 LEU C C 1
ATOM 8728 O O . LEU C 1 177 ? -35.671 -4.161 26.428 1.00 25.58 177 LEU C O 1
ATOM 8733 N N . ALA C 1 178 ? -35.160 -5.615 28.087 1.00 28.06 178 ALA C N 1
ATOM 8734 C CA . ALA C 1 178 ? -33.725 -5.616 27.815 1.00 25.96 178 ALA C CA 1
ATOM 8735 C C . ALA C 1 178 ? -33.431 -5.936 26.360 1.00 25.20 178 ALA C C 1
ATOM 8736 O O . ALA C 1 178 ? -32.562 -5.311 25.746 1.00 26.14 178 ALA C O 1
ATOM 8738 N N . SER C 1 179 ? -34.165 -6.879 25.780 1.00 26.08 179 SER C N 1
ATOM 8739 C CA . SER C 1 179 ? -33.912 -7.268 24.402 1.00 26.90 179 SER C CA 1
ATOM 8740 C C . SER C 1 179 ? -34.389 -6.236 23.409 1.00 27.81 179 SER C C 1
ATOM 8741 O O . SER C 1 179 ? -34.031 -6.333 22.234 1.00 27.81 179 SER C O 1
ATOM 8744 N N . GLY C 1 180 ? -35.207 -5.280 23.841 1.00 28.49 180 GLY C N 1
ATOM 8745 C CA . GLY C 1 180 ? -35.825 -4.338 22.935 1.00 26.02 180 GLY C CA 1
ATOM 8746 C C . GLY C 1 180 ? -37.302 -4.561 22.741 1.00 28.65 180 GLY C C 1
ATOM 8747 O O . GLY C 1 180 ? -37.935 -3.793 22.009 1.00 29.29 180 GLY C O 1
ATOM 8748 N N . CYS C 1 181 ? -37.878 -5.558 23.408 1.00 25.39 181 CYS C N 1
ATOM 8749 C CA . CYS C 1 181 ? -39.317 -5.747 23.362 1.00 25.66 181 CYS C CA 1
ATOM 8750 C C . CYS C 1 181 ? -40.029 -4.566 23.999 1.00 30.07 181 CYS C C 1
ATOM 8751 O O . CYS C 1 181 ? -39.500 -3.905 24.900 1.00 31.65 181 CYS C O 1
ATOM 8754 N N . THR C 1 182 ? -41.254 -4.322 23.546 1.00 30.34 182 THR C N 1
ATOM 8755 C CA . THR C 1 182 ? -42.126 -3.393 24.242 1.00 30.92 182 THR C CA 1
ATOM 8756 C C . THR C 1 182 ? -43.159 -4.189 25.013 1.00 30.41 182 THR C C 1
ATOM 8757 O O . THR C 1 182 ? -43.395 -5.374 24.749 1.00 31.54 182 THR C O 1
ATOM 8761 N N . LEU C 1 183 ? -43.763 -3.528 25.987 1.00 29.25 183 LEU C N 1
ATOM 8762 C CA . LEU C 1 183 ? -44.585 -4.211 26.963 1.00 27.75 183 LEU C CA 1
ATOM 8763 C C . LEU C 1 183 ? -45.958 -3.573 27.047 1.00 31.44 183 LEU C C 1
ATOM 8764 O O . LEU C 1 183 ? -46.090 -2.343 27.083 1.00 30.82 183 LEU C O 1
ATOM 8769 N N . VAL C 1 184 ? -46.971 -4.426 27.107 1.00 27.98 184 VAL C N 1
ATOM 8770 C CA . VAL C 1 184 ? -48.294 -4.049 27.578 1.00 32.72 184 VAL C CA 1
ATOM 8771 C C . VAL C 1 184 ? -48.549 -4.877 28.822 1.00 28.65 184 VAL C C 1
ATOM 8772 O O . VAL C 1 184 ? -48.531 -6.109 28.762 1.00 29.52 184 VAL C O 1
ATOM 8776 N N . VAL C 1 185 ? -48.754 -4.207 29.950 1.00 31.23 185 VAL C N 1
ATOM 8777 C CA . VAL C 1 185 ? -48.805 -4.854 31.253 1.00 28.59 185 VAL C CA 1
ATOM 8778 C C . VAL C 1 185 ? -50.204 -4.707 31.827 1.00 31.36 185 VAL C C 1
ATOM 8779 O O . VAL C 1 185 ? -50.731 -3.596 31.901 1.00 32.42 185 VAL C O 1
ATOM 8783 N N . LYS C 1 186 ? -50.801 -5.819 32.244 1.00 35.42 186 LYS C N 1
ATOM 8784 C CA . LYS C 1 186 ? -51.994 -5.790 33.091 1.00 33.49 186 LYS C CA 1
ATOM 8785 C C . LYS C 1 186 ? -51.645 -6.462 34.401 1.00 33.65 186 LYS C C 1
ATOM 8786 O O . LYS C 1 186 ? -51.560 -7.703 34.458 1.00 31.24 186 LYS C O 1
ATOM 8792 N N . PRO C 1 187 ? -51.419 -5.695 35.465 1.00 32.89 187 PRO C N 1
ATOM 8793 C CA . PRO C 1 187 ? -51.182 -6.290 36.779 1.00 34.74 187 PRO C CA 1
ATOM 8794 C C . PRO C 1 187 ? -52.482 -6.831 37.329 1.00 36.01 187 PRO C C 1
ATOM 8795 O O . PRO C 1 187 ? -53.557 -6.596 36.774 1.00 32.29 187 PRO C O 1
ATOM 8799 N N . ALA C 1 188 ? -52.380 -7.547 38.447 1.00 34.54 188 ALA C N 1
ATOM 8800 C CA . ALA C 1 188 ? -53.599 -8.006 39.090 1.00 33.90 188 ALA C CA 1
ATOM 8801 C C . ALA C 1 188 ? -54.437 -6.786 39.442 1.00 40.71 188 ALA C C 1
ATOM 8802 O O . ALA C 1 188 ? -53.927 -5.798 39.987 1.00 35.27 188 ALA C O 1
ATOM 8804 N N . GLU C 1 189 ? -55.728 -6.860 39.108 1.00 41.40 189 GLU C N 1
ATOM 8805 C CA . GLU C 1 189 ? -56.640 -5.751 39.366 1.00 43.67 189 GLU C CA 1
ATOM 8806 C C . GLU C 1 189 ? -56.503 -5.257 40.794 1.00 40.75 189 GLU C C 1
ATOM 8807 O O . GLU C 1 189 ? -56.554 -4.049 41.059 1.00 40.88 189 GLU C O 1
ATOM 8813 N N . VAL C 1 190 ? -56.259 -6.174 41.725 1.00 40.08 190 VAL C N 1
ATOM 8814 C CA . VAL C 1 190 ? -56.228 -5.827 43.174 1.00 35.83 190 VAL C CA 1
ATOM 8815 C C . VAL C 1 190 ? -54.869 -5.252 43.589 1.00 41.23 190 VAL C C 1
ATOM 8816 O O . VAL C 1 190 ? -54.768 -4.713 44.689 1.00 39.67 190 VAL C O 1
ATOM 8820 N N . THR C 1 191 ? -53.862 -5.378 42.735 1.00 39.20 191 THR C N 1
ATOM 8821 C CA . THR C 1 191 ? -52.529 -4.902 43.082 1.00 37.25 191 THR C CA 1
ATOM 8822 C C . THR C 1 191 ? -51.885 -4.250 41.862 1.00 36.20 191 THR C C 1
ATOM 8823 O O . THR C 1 191 ? -50.857 -4.709 41.364 1.00 35.01 191 THR C O 1
ATOM 8827 N N . SER C 1 192 ? -52.507 -3.176 41.367 1.00 36.87 192 SER C N 1
ATOM 8828 C CA . SER C 1 192 ? -52.017 -2.479 40.186 1.00 31.83 192 SER C CA 1
ATOM 8829 C C . SER C 1 192 ? -51.110 -1.303 40.506 1.00 35.34 192 SER C C 1
ATOM 8830 O O . SER C 1 192 ? -50.305 -0.925 39.651 1.00 39.57 192 SER C O 1
ATOM 8833 N N . ALA C 1 193 ? -51.183 -0.754 41.721 1.00 35.02 193 ALA C N 1
ATOM 8834 C CA . ALA C 1 193 ? -50.517 0.511 42.025 1.00 36.58 193 ALA C CA 1
ATOM 8835 C C . ALA C 1 193 ? -49.030 0.473 41.679 1.00 38.09 193 ALA C C 1
ATOM 8836 O O . ALA C 1 193 ? -48.527 1.313 40.920 1.00 34.37 193 ALA C O 1
ATOM 8838 N N . THR C 1 194 ? -48.305 -0.494 42.235 1.00 35.22 194 THR C N 1
ATOM 8839 C CA . THR C 1 194 ? -46.859 -0.479 42.069 1.00 36.51 194 THR C CA 1
ATOM 8840 C C . THR C 1 194 ? -46.444 -0.746 40.637 1.00 31.89 194 THR C C 1
ATOM 8841 O O . THR C 1 194 ? -45.357 -0.333 40.236 1.00 35.97 194 THR C O 1
ATOM 8845 N N . THR C 1 195 ? -47.297 -1.405 39.862 1.00 32.29 195 THR C N 1
ATOM 8846 C CA . THR C 1 195 ? -47.048 -1.567 38.441 1.00 32.00 195 THR C CA 1
ATOM 8847 C C . THR C 1 195 ? -47.158 -0.239 37.707 1.00 36.14 195 THR C C 1
ATOM 8848 O O . THR C 1 195 ? -46.379 0.037 36.784 1.00 35.26 195 THR C O 1
ATOM 8852 N N . LEU C 1 196 ? -48.145 0.580 38.078 1.00 33.45 196 LEU C N 1
ATOM 8853 C CA . LEU C 1 196 ? -48.205 1.942 37.569 1.00 35.56 196 LEU C CA 1
ATOM 8854 C C . LEU C 1 196 ? -47.029 2.769 38.076 1.00 32.02 196 LEU C C 1
ATOM 8855 O O . LEU C 1 196 ? -46.525 3.645 37.364 1.00 32.18 196 LEU C O 1
ATOM 8860 N N . LEU C 1 197 ? -46.590 2.522 39.306 1.00 29.76 197 LEU C N 1
ATOM 8861 C CA . LEU C 1 197 ? -45.411 3.217 39.802 1.00 31.98 197 LEU C CA 1
ATOM 8862 C C . LEU C 1 197 ? -44.182 2.855 38.980 1.00 36.36 197 LEU C C 1
ATOM 8863 O O . LEU C 1 197 ? -43.335 3.713 38.696 1.00 36.88 197 LEU C O 1
ATOM 8868 N N . LEU C 1 198 ? -44.067 1.588 38.583 1.00 32.17 198 LEU C N 1
ATOM 8869 C CA . LEU C 1 198 ? -42.955 1.218 37.724 1.00 35.18 198 LEU C CA 1
ATOM 8870 C C . LEU C 1 198 ? -43.064 1.933 36.394 1.00 34.13 198 LEU C C 1
ATOM 8871 O O . LEU C 1 198 ? -42.050 2.307 35.800 1.00 32.70 198 LEU C O 1
ATOM 8876 N N . ALA C 1 199 ? -44.290 2.109 35.895 1.00 33.28 199 ALA C N 1
ATOM 8877 C CA . ALA C 1 199 ? -44.456 2.870 34.664 1.00 34.85 199 ALA C CA 1
ATOM 8878 C C . ALA C 1 199 ? -43.884 4.269 34.830 1.00 34.99 199 ALA C C 1
ATOM 8879 O O . ALA C 1 199 ? -43.198 4.784 33.937 1.00 31.69 199 ALA C O 1
ATOM 8881 N N . GLU C 1 200 ? -44.155 4.895 35.979 1.00 33.51 200 GLU C N 1
ATOM 8882 C CA . GLU C 1 200 ? -43.584 6.202 36.259 1.00 36.46 200 GLU C CA 1
ATOM 8883 C C . GLU C 1 200 ? -42.067 6.116 36.383 1.00 33.84 200 GLU C C 1
ATOM 8884 O O . GLU C 1 200 ? -41.339 6.913 35.780 1.00 35.24 200 GLU C O 1
ATOM 8890 N N . ILE C 1 201 ? -41.580 5.136 37.146 1.00 32.70 201 ILE C N 1
ATOM 8891 C CA . ILE C 1 201 ? -40.142 4.931 37.312 1.00 34.22 201 ILE C CA 1
ATOM 8892 C C . ILE C 1 201 ? -39.467 4.753 35.960 1.00 35.37 201 ILE C C 1
ATOM 8893 O O . ILE C 1 201 ? -38.402 5.327 35.696 1.00 31.55 201 ILE C O 1
ATOM 8898 N N . LEU C 1 202 ? -40.070 3.939 35.092 1.00 30.91 202 LEU C N 1
ATOM 8899 C CA . LEU C 1 202 ? -39.482 3.697 33.783 1.00 30.03 202 LEU C CA 1
ATOM 8900 C C . LEU C 1 202 ? -39.496 4.959 32.934 1.00 35.34 202 LEU C C 1
ATOM 8901 O O . LEU C 1 202 ? -38.513 5.259 32.242 1.00 36.84 202 LEU C O 1
ATOM 8906 N N . ALA C 1 203 ? -40.597 5.711 32.965 1.00 31.81 203 ALA C N 1
ATOM 8907 C CA . ALA C 1 203 ? -40.621 6.972 32.232 1.00 34.59 203 ALA C CA 1
ATOM 8908 C C . ALA C 1 203 ? -39.543 7.905 32.757 1.00 34.96 203 ALA C C 1
ATOM 8909 O O . ALA C 1 203 ? -38.773 8.486 31.981 1.00 32.87 203 ALA C O 1
ATOM 8911 N N . ASP C 1 204 ? -39.438 8.015 34.083 1.00 30.98 204 ASP C N 1
ATOM 8912 C CA . ASP C 1 204 ? -38.423 8.881 34.666 1.00 33.24 204 ASP C CA 1
ATOM 8913 C C . ASP C 1 204 ? -37.026 8.381 34.355 1.00 35.91 204 ASP C C 1
ATOM 8914 O O . ASP C 1 204 ? -36.071 9.166 34.339 1.00 35.11 204 ASP C O 1
ATOM 8919 N N . ALA C 1 205 ? -36.883 7.079 34.143 1.00 32.59 205 ALA C N 1
ATOM 8920 C CA . ALA C 1 205 ? -35.607 6.497 33.782 1.00 33.56 205 ALA C CA 1
ATOM 8921 C C . ALA C 1 205 ? -35.273 6.729 32.321 1.00 35.70 205 ALA C C 1
ATOM 8922 O O . ALA C 1 205 ? -34.196 6.324 31.874 1.00 34.50 205 ALA C O 1
ATOM 8924 N N . GLY C 1 206 ? -36.169 7.361 31.570 1.00 33.47 206 GLY C N 1
ATOM 8925 C CA . GLY C 1 206 ? -35.919 7.605 30.173 1.00 29.56 206 GLY C CA 1
ATOM 8926 C C . GLY C 1 206 ? -36.449 6.538 29.252 1.00 30.02 206 GLY C C 1
ATOM 8927 O O . GLY C 1 206 ? -36.108 6.540 28.063 1.00 33.30 206 GLY C O 1
ATOM 8928 N N . LEU C 1 207 ? -37.260 5.621 29.754 1.00 31.65 207 LEU C N 1
ATOM 8929 C CA . LEU C 1 207 ? -37.865 4.648 28.870 1.00 31.51 207 LEU C CA 1
ATOM 8930 C C . LEU C 1 207 ? -38.693 5.390 27.827 1.00 34.70 207 LEU C C 1
ATOM 8931 O O . LEU C 1 207 ? -39.529 6.227 28.189 1.00 30.74 207 LEU C O 1
ATOM 8936 N N . PRO C 1 208 ? -38.477 5.140 26.540 1.00 38.35 208 PRO C N 1
ATOM 8937 C CA . PRO C 1 208 ? -39.270 5.833 25.519 1.00 29.05 208 PRO C CA 1
ATOM 8938 C C . PRO C 1 208 ? -40.756 5.556 25.696 1.00 36.51 208 PRO C C 1
ATOM 8939 O O . PRO C 1 208 ? -41.164 4.533 26.258 1.00 33.48 208 PRO C O 1
ATOM 8943 N N . LYS C 1 209 ? -41.568 6.501 25.222 1.00 36.01 209 LYS C N 1
ATOM 8944 C CA . LYS C 1 209 ? -43.012 6.349 25.293 1.00 34.84 209 LYS C CA 1
ATOM 8945 C C . LYS C 1 209 ? -43.444 5.070 24.573 1.00 35.67 209 LYS C C 1
ATOM 8946 O O . LYS C 1 209 ? -42.858 4.677 23.559 1.00 32.34 209 LYS C O 1
ATOM 8952 N N . GLY C 1 210 ? -44.474 4.412 25.109 1.00 33.52 210 GLY C N 1
ATOM 8953 C CA . GLY C 1 210 ? -45.046 3.225 24.494 1.00 32.63 210 GLY C CA 1
ATOM 8954 C C . GLY C 1 210 ? -44.298 1.932 24.730 1.00 34.55 210 GLY C C 1
ATOM 8955 O O . GLY C 1 210 ? -44.831 0.860 24.412 1.00 33.71 210 GLY C O 1
ATOM 8956 N N . VAL C 1 211 ? -43.097 1.985 25.296 1.00 33.29 211 VAL C N 1
ATOM 8957 C CA . VAL C 1 211 ? -42.335 0.766 25.527 1.00 29.91 211 VAL C CA 1
ATOM 8958 C C . VAL C 1 211 ? -42.893 0.006 26.723 1.00 34.68 211 VAL C C 1
ATOM 8959 O O . VAL C 1 211 ? -42.852 -1.230 26.765 1.00 33.18 211 VAL C O 1
ATOM 8963 N N . PHE C 1 212 ? -43.431 0.714 27.702 1.00 31.68 212 PHE C N 1
ATOM 8964 C CA . PHE C 1 212 ? -44.036 0.087 28.863 1.00 28.94 212 PHE C CA 1
ATOM 8965 C C . PHE C 1 212 ? -45.400 0.727 29.039 1.00 33.64 212 PHE C C 1
ATOM 8966 O O . PHE C 1 212 ? -45.497 1.895 29.437 1.00 34.39 212 PHE C O 1
ATOM 8974 N N . ASN C 1 213 ? -46.444 -0.035 28.747 1.00 33.66 213 ASN C N 1
ATOM 8975 C CA . ASN C 1 213 ? -47.809 0.430 28.886 1.00 30.45 213 ASN C CA 1
ATOM 8976 C C . ASN C 1 213 ? -48.499 -0.425 29.923 1.00 30.42 213 ASN C C 1
ATOM 8977 O O . ASN C 1 213 ? -48.324 -1.646 29.949 1.00 30.72 213 ASN C O 1
ATOM 8982 N N . VAL C 1 214 ? -49.267 0.225 30.788 1.00 33.98 214 VAL C N 1
ATOM 8983 C CA . VAL C 1 214 ? -50.019 -0.460 31.827 1.00 30.14 214 VAL C CA 1
ATOM 8984 C C . VAL C 1 214 ? -51.483 -0.213 31.551 1.00 38.13 214 VAL C C 1
ATOM 8985 O O . VAL C 1 214 ? -51.944 0.937 31.552 1.00 34.64 214 VAL C O 1
ATOM 8989 N N . VAL C 1 215 ? -52.191 -1.286 31.262 1.00 30.14 215 VAL C N 1
ATOM 8990 C CA . VAL C 1 215 ? -53.627 -1.291 31.097 1.00 35.24 215 VAL C CA 1
ATOM 8991 C C . VAL C 1 215 ? -54.152 -2.052 32.296 1.00 35.67 215 VAL C C 1
ATOM 8992 O O . VAL C 1 215 ? -54.048 -3.281 32.361 1.00 35.79 215 VAL C O 1
ATOM 8996 N N . THR C 1 216 ? -54.655 -1.322 33.274 1.00 35.42 216 THR C N 1
ATOM 8997 C CA . THR C 1 216 ? -55.151 -1.955 34.478 1.00 36.29 216 THR C CA 1
ATOM 8998 C C . THR C 1 216 ? -56.558 -2.482 34.260 1.00 35.61 216 THR C C 1
ATOM 8999 O O . THR C 1 216 ? -57.294 -2.002 33.396 1.00 37.52 216 THR C O 1
ATOM 9003 N N . GLY C 1 217 ? -56.925 -3.479 35.041 1.00 38.56 217 GLY C N 1
ATOM 9004 C CA . GLY C 1 217 ? -58.245 -4.057 34.916 1.00 42.81 217 GLY C CA 1
ATOM 9005 C C . GLY C 1 217 ? -58.234 -5.540 35.223 1.00 42.80 217 GLY C C 1
ATOM 9006 O O . GLY C 1 217 ? -57.248 -6.097 35.705 1.00 43.44 217 GLY C O 1
ATOM 9007 N N . THR C 1 218 ? -59.364 -6.166 34.909 1.00 44.02 218 THR C N 1
ATOM 9008 C CA . THR C 1 218 ? -59.608 -7.554 35.258 1.00 43.95 218 THR C CA 1
ATOM 9009 C C . THR C 1 218 ? -58.999 -8.487 34.222 1.00 38.02 218 THR C C 1
ATOM 9010 O O . THR C 1 218 ? -58.859 -8.146 33.047 1.00 34.82 218 THR C O 1
ATOM 9014 N N . GLY C 1 219 ? -58.655 -9.690 34.671 1.00 43.66 219 GLY C N 1
ATOM 9015 C CA . GLY C 1 219 ? -58.242 -10.709 33.731 1.00 43.73 219 GLY C CA 1
ATOM 9016 C C . GLY C 1 219 ? -59.323 -11.016 32.719 1.00 49.10 219 GLY C C 1
ATOM 9017 O O . GLY C 1 219 ? -59.024 -11.342 31.566 1.00 44.67 219 GLY C O 1
ATOM 9018 N N . ARG C 1 220 ? -60.588 -10.867 33.118 1.00 62.25 220 ARG C N 1
ATOM 9019 C CA . ARG C 1 220 ? -61.713 -11.212 32.208 1.00 64.99 220 ARG C CA 1
ATOM 9020 C C . ARG C 1 220 ? -61.748 -10.230 31.045 1.00 62.82 220 ARG C C 1
ATOM 9021 O O . ARG C 1 220 ? -62.047 -10.659 29.926 1.00 68.99 220 ARG C O 1
ATOM 9029 N N . THR C 1 221 ? -61.445 -8.966 31.305 1.00 45.78 221 THR C N 1
ATOM 9030 C CA . THR C 1 221 ? -61.545 -7.988 30.234 1.00 47.24 221 THR C CA 1
ATOM 9031 C C . THR C 1 221 ? -60.193 -7.761 29.583 1.00 46.06 221 THR C C 1
ATOM 9032 O O . THR C 1 221 ? -59.995 -8.051 28.400 1.00 40.97 221 THR C O 1
ATOM 9036 N N . VAL C 1 222 ? -59.275 -7.183 30.347 1.00 41.43 222 VAL C N 1
ATOM 9037 C CA . VAL C 1 222 ? -57.992 -6.801 29.785 1.00 41.17 222 VAL C CA 1
ATOM 9038 C C . VAL C 1 222 ? -57.107 -8.024 29.558 1.00 39.59 222 VAL C C 1
ATOM 9039 O O . VAL C 1 222 ? -56.528 -8.192 28.479 1.00 38.42 222 VAL C O 1
ATOM 9043 N N . GLY C 1 223 ? -56.988 -8.894 30.562 1.00 36.80 223 GLY C N 1
ATOM 9044 C CA . GLY C 1 223 ? -56.125 -10.052 30.410 1.00 35.61 223 GLY C CA 1
ATOM 9045 C C . GLY C 1 223 ? -56.536 -10.910 29.232 1.00 43.07 223 GLY C C 1
ATOM 9046 O O . GLY C 1 223 ? -55.731 -11.194 28.336 1.00 40.45 223 GLY C O 1
ATOM 9047 N N . GLN C 1 224 ? -57.813 -11.288 29.187 1.00 41.97 224 GLN C N 1
ATOM 9048 C CA . GLN C 1 224 ? -58.285 -12.112 28.086 1.00 40.94 224 GLN C CA 1
ATOM 9049 C C . GLN C 1 224 ? -58.045 -11.419 26.755 1.00 38.57 224 GLN C C 1
ATOM 9050 O O . GLN C 1 224 ? -57.682 -12.066 25.769 1.00 39.69 224 GLN C O 1
ATOM 9056 N N . ALA C 1 225 ? -58.248 -10.103 26.703 1.00 39.83 225 ALA C N 1
ATOM 9057 C CA . ALA C 1 225 ? -57.968 -9.383 25.471 1.00 36.02 225 ALA C CA 1
ATOM 9058 C C . ALA C 1 225 ? -56.481 -9.412 25.147 1.00 36.94 225 ALA C C 1
ATOM 9059 O O . ALA C 1 225 ? -56.103 -9.477 23.970 1.00 36.65 225 ALA C O 1
ATOM 9061 N N . MET C 1 226 ? -55.620 -9.381 26.168 1.00 36.41 226 MET C N 1
ATOM 9062 C CA . MET C 1 226 ? -54.196 -9.492 25.899 1.00 36.18 226 MET C CA 1
ATOM 9063 C C . MET C 1 226 ? -53.870 -10.851 25.315 1.00 33.83 226 MET C C 1
ATOM 9064 O O . MET C 1 226 ? -53.260 -10.944 24.245 1.00 33.86 226 MET C O 1
ATOM 9069 N N . THR C 1 227 ? -54.336 -11.912 25.970 1.00 31.65 227 THR C N 1
ATOM 9070 C CA . THR C 1 227 ? -53.998 -13.255 25.521 1.00 35.33 227 THR C CA 1
ATOM 9071 C C . THR C 1 227 ? -54.560 -13.525 24.142 1.00 35.27 227 THR C C 1
ATOM 9072 O O . THR C 1 227 ? -53.960 -14.272 23.359 1.00 39.23 227 THR C O 1
ATOM 9076 N N . GLU C 1 228 ? -55.677 -12.901 23.806 1.00 36.12 228 GLU C N 1
ATOM 9077 C CA . GLU C 1 228 ? -56.254 -13.094 22.485 1.00 42.20 228 GLU C CA 1
ATOM 9078 C C . GLU C 1 228 ? -55.755 -12.083 21.464 1.00 38.58 228 GLU C C 1
ATOM 9079 O O . GLU C 1 228 ? -56.185 -12.134 20.309 1.00 37.85 228 GLU C O 1
ATOM 9085 N N . HIS C 1 229 ? -54.883 -11.160 21.852 1.00 34.37 229 HIS C N 1
ATOM 9086 C CA . HIS C 1 229 ? -54.630 -10.022 20.990 1.00 28.25 229 HIS C CA 1
ATOM 9087 C C . HIS C 1 229 ? -53.875 -10.432 19.736 1.00 36.96 229 HIS C C 1
ATOM 9088 O O . HIS C 1 229 ? -52.866 -11.144 19.798 1.00 36.32 229 HIS C O 1
ATOM 9095 N N . GLN C 1 230 ? -54.344 -9.923 18.589 1.00 34.56 230 GLN C N 1
ATOM 9096 C CA . GLN C 1 230 ? -53.774 -10.290 17.297 1.00 36.68 230 GLN C CA 1
ATOM 9097 C C . GLN C 1 230 ? -52.399 -9.673 17.089 1.00 36.88 230 GLN C C 1
ATOM 9098 O O . GLN C 1 230 ? -51.724 -10.004 16.104 1.00 33.11 230 GLN C O 1
ATOM 9104 N N . ASP C 1 231 ? -51.988 -8.763 17.977 1.00 33.51 231 ASP C N 1
ATOM 9105 C CA . ASP C 1 231 ? -50.763 -7.997 17.798 1.00 36.36 231 ASP C CA 1
ATOM 9106 C C . ASP C 1 231 ? -49.851 -8.029 19.019 1.00 31.01 231 ASP C C 1
ATOM 9107 O O . ASP C 1 231 ? -48.878 -7.267 19.072 1.00 33.62 231 ASP C O 1
ATOM 9112 N N . ILE C 1 232 ? -50.139 -8.863 20.002 1.00 29.93 232 ILE C N 1
ATOM 9113 C CA . ILE C 1 232 ? -49.189 -9.140 21.067 1.00 30.22 232 ILE C CA 1
ATOM 9114 C C . ILE C 1 232 ? -48.406 -10.378 20.648 1.00 32.31 232 ILE C C 1
ATOM 9115 O O . ILE C 1 232 ? -48.983 -11.454 20.452 1.00 37.33 232 ILE C O 1
ATOM 9120 N N . ASP C 1 233 ? -47.094 -10.221 20.482 1.00 33.69 233 ASP C N 1
ATOM 9121 C CA . ASP C 1 233 ? -46.270 -11.280 19.903 1.00 27.61 233 ASP C CA 1
ATOM 9122 C C . ASP C 1 233 ? -45.920 -12.354 20.908 1.00 28.47 233 ASP C C 1
ATOM 9123 O O . ASP C 1 233 ? -45.681 -13.508 20.536 1.00 29.08 233 ASP C O 1
ATOM 9128 N N . MET C 1 234 ? -45.886 -11.986 22.178 1.00 30.45 234 MET C N 1
ATOM 9129 C CA . MET C 1 234 ? -45.567 -12.901 23.249 1.00 31.02 234 MET C CA 1
ATOM 9130 C C . MET C 1 234 ? -46.264 -12.405 24.493 1.00 27.77 234 MET C C 1
ATOM 9131 O O . MET C 1 234 ? -46.437 -11.201 24.688 1.00 31.11 234 MET C O 1
ATOM 9136 N N . LEU C 1 235 ? -46.656 -13.337 25.340 1.00 26.46 235 LEU C N 1
ATOM 9137 C CA . LEU C 1 235 ? -47.298 -12.964 26.579 1.00 29.41 235 LEU C CA 1
ATOM 9138 C C . LEU C 1 235 ? -46.595 -13.663 27.718 1.00 28.91 235 LEU C C 1
ATOM 9139 O O . LEU C 1 235 ? -46.511 -14.891 27.752 1.00 33.04 235 LEU C O 1
ATOM 9144 N N . SER C 1 236 ? -46.087 -12.872 28.635 1.00 36.55 236 SER C N 1
ATOM 9145 C CA . SER C 1 236 ? -45.664 -13.379 29.919 1.00 30.46 236 SER C CA 1
ATOM 9146 C C . SER C 1 236 ? -46.893 -13.454 30.805 1.00 34.47 236 SER C C 1
ATOM 9147 O O . SER C 1 236 ? -47.530 -12.432 31.084 1.00 34.96 236 SER C O 1
ATOM 9150 N N . PHE C 1 237 ? -47.258 -14.661 31.204 1.00 33.42 237 PHE C N 1
ATOM 9151 C CA . PHE C 1 237 ? -48.326 -14.843 32.161 1.00 37.18 237 PHE C CA 1
ATOM 9152 C C . PHE C 1 237 ? -47.742 -15.462 33.415 1.00 37.78 237 PHE C C 1
ATOM 9153 O O . PHE C 1 237 ? -47.042 -16.479 33.355 1.00 40.90 237 PHE C O 1
ATOM 9161 N N . THR C 1 238 ? -48.029 -14.844 34.542 1.00 34.41 238 THR C N 1
ATOM 9162 C CA . THR C 1 238 ? -47.700 -15.392 35.842 1.00 34.32 238 THR C CA 1
ATOM 9163 C C . THR C 1 238 ? -49.001 -15.407 36.625 1.00 40.38 238 THR C C 1
ATOM 9164 O O . THR C 1 238 ? -49.680 -14.377 36.731 1.00 37.60 238 THR C O 1
ATOM 9168 N N . GLY C 1 239 ? -49.396 -16.584 37.082 1.00 37.51 239 GLY C N 1
ATOM 9169 C CA . GLY C 1 239 ? -50.698 -16.732 37.699 1.00 42.53 239 GLY C CA 1
ATOM 9170 C C . GLY C 1 239 ? -51.078 -18.201 37.745 1.00 43.81 239 GLY C C 1
ATOM 9171 O O . GLY C 1 239 ? -50.218 -19.076 37.692 1.00 42.29 239 GLY C O 1
ATOM 9172 N N . SER C 1 240 ? -52.376 -18.444 37.867 1.00 43.05 240 SER C N 1
ATOM 9173 C CA . SER C 1 240 ? -52.835 -19.806 38.076 1.00 41.08 240 SER C CA 1
ATOM 9174 C C . SER C 1 240 ? -52.594 -20.637 36.827 1.00 37.68 240 SER C C 1
ATOM 9175 O O . SER C 1 240 ? -52.575 -20.126 35.705 1.00 39.66 240 SER C O 1
ATOM 9178 N N . THR C 1 241 ? -52.400 -21.938 37.035 1.00 37.54 241 THR C N 1
ATOM 9179 C CA . THR C 1 241 ? -52.341 -22.845 35.897 1.00 35.61 241 THR C CA 1
ATOM 9180 C C . THR C 1 241 ? -53.640 -22.776 35.106 1.00 38.50 241 THR C C 1
ATOM 9181 O O . THR C 1 241 ? -53.628 -22.788 33.865 1.00 37.14 241 THR C O 1
ATOM 9185 N N . GLY C 1 242 ? -54.767 -22.626 35.805 1.00 36.51 242 GLY C N 1
ATOM 9186 C CA . GLY C 1 242 ? -56.037 -22.514 35.110 1.00 31.19 242 GLY C CA 1
ATOM 9187 C C . GLY C 1 242 ? -56.044 -21.377 34.110 1.00 36.11 242 GLY C C 1
ATOM 9188 O O . GLY C 1 242 ? -56.374 -21.563 32.934 1.00 41.09 242 GLY C O 1
ATOM 9189 N N . VAL C 1 243 ? -55.624 -20.191 34.544 1.00 38.70 243 VAL C N 1
ATOM 9190 C CA . VAL C 1 243 ? -55.637 -19.062 33.623 1.00 37.73 243 VAL C CA 1
ATOM 9191 C C . VAL C 1 243 ? -54.531 -19.208 32.588 1.00 36.86 243 VAL C C 1
ATOM 9192 O O . VAL C 1 243 ? -54.686 -18.782 31.432 1.00 39.93 243 VAL C O 1
ATOM 9196 N N . GLY C 1 244 ? -53.414 -19.834 32.965 1.00 37.31 244 GLY C N 1
ATOM 9197 C CA . GLY C 1 244 ? -52.396 -20.161 31.976 1.00 34.17 244 GLY C CA 1
ATOM 9198 C C . GLY C 1 244 ? -52.956 -20.950 30.807 1.00 36.11 244 GLY C C 1
ATOM 9199 O O . GLY C 1 244 ? -52.656 -20.663 29.643 1.00 36.47 244 GLY C O 1
ATOM 9200 N N . LYS C 1 245 ? -53.781 -21.962 31.099 1.00 34.77 245 LYS C N 1
ATOM 9201 C CA . LYS C 1 245 ? -54.415 -22.711 30.016 1.00 36.72 245 LYS C CA 1
ATOM 9202 C C . LYS C 1 245 ? -55.306 -21.795 29.194 1.00 37.80 245 LYS C C 1
ATOM 9203 O O . LYS C 1 245 ? -55.336 -21.880 27.959 1.00 36.46 245 LYS C O 1
ATOM 9209 N N . SER C 1 246 ? -56.012 -20.879 29.860 1.00 38.02 246 SER C N 1
ATOM 9210 C CA . SER C 1 246 ? -56.806 -19.917 29.112 1.00 37.03 246 SER C CA 1
ATOM 9211 C C . SER C 1 246 ? -55.907 -19.074 28.208 1.00 35.04 246 SER C C 1
ATOM 9212 O O . SER C 1 246 ? -56.250 -18.828 27.047 1.00 38.63 246 SER C O 1
ATOM 9215 N N . CYS C 1 247 ? -54.733 -18.649 28.708 1.00 35.70 247 CYS C N 1
ATOM 9216 C CA . CYS C 1 247 ? -53.764 -17.983 27.829 1.00 36.49 247 CYS C CA 1
ATOM 9217 C C . CYS C 1 247 ? -53.386 -18.874 26.658 1.00 32.54 247 CYS C C 1
ATOM 9218 O O . CYS C 1 247 ? -53.268 -18.406 25.517 1.00 34.24 247 CYS C O 1
ATOM 9221 N N . ILE C 1 248 ? -53.162 -20.162 26.930 1.00 34.55 248 ILE C N 1
ATOM 9222 C CA . ILE C 1 248 ? -52.748 -21.089 25.880 1.00 31.57 248 ILE C CA 1
ATOM 9223 C C . ILE C 1 248 ? -53.832 -21.210 24.823 1.00 34.64 248 ILE C C 1
ATOM 9224 O O . ILE C 1 248 ? -53.568 -21.097 23.617 1.00 33.65 248 ILE C O 1
ATOM 9229 N N . HIS C 1 249 ? -55.066 -21.454 25.261 1.00 33.57 249 HIS C N 1
ATOM 9230 C CA . HIS C 1 249 ? -56.194 -21.434 24.342 1.00 35.88 249 HIS C CA 1
ATOM 9231 C C . HIS C 1 249 ? -56.231 -20.129 23.571 1.00 34.95 249 HIS C C 1
ATOM 9232 O O . HIS C 1 249 ? -56.372 -20.116 22.342 1.00 34.80 249 HIS C O 1
ATOM 9239 N N . ALA C 1 250 ? -56.080 -19.013 24.279 1.00 33.13 250 ALA C N 1
ATOM 9240 C CA . ALA C 1 250 ? -56.175 -17.723 23.608 1.00 36.58 250 ALA C CA 1
ATOM 9241 C C . ALA C 1 250 ? -55.063 -17.564 22.580 1.00 37.64 250 ALA C C 1
ATOM 9242 O O . ALA C 1 250 ? -55.273 -16.974 21.511 1.00 35.52 250 ALA C O 1
ATOM 9244 N N . ALA C 1 251 ? -53.873 -18.092 22.880 1.00 31.11 251 ALA C N 1
ATOM 9245 C CA . ALA C 1 251 ? -52.793 -18.055 21.895 1.00 35.56 251 ALA C CA 1
ATOM 9246 C C . ALA C 1 251 ? -53.161 -18.857 20.656 1.00 32.66 251 ALA C C 1
ATOM 9247 O O . ALA C 1 251 ? -52.993 -18.387 19.525 1.00 34.26 251 ALA C O 1
ATOM 9249 N N . ALA C 1 252 ? -53.685 -20.070 20.848 1.00 35.22 252 ALA C N 1
ATOM 9250 C CA . ALA C 1 252 ? -54.066 -20.878 19.691 1.00 38.29 252 ALA C CA 1
ATOM 9251 C C . ALA C 1 252 ? -55.143 -20.188 18.863 1.00 35.23 252 ALA C C 1
ATOM 9252 O O . ALA C 1 252 ? -55.093 -20.207 17.627 1.00 36.13 252 ALA C O 1
ATOM 9254 N N . ASP C 1 253 ? -56.084 -19.516 19.527 1.00 36.04 253 ASP C N 1
ATOM 9255 C CA . ASP C 1 253 ? -57.236 -18.912 18.868 1.00 38.23 253 ASP C CA 1
ATOM 9256 C C . ASP C 1 253 ? -56.943 -17.545 18.273 1.00 40.05 253 ASP C C 1
ATOM 9257 O O . ASP C 1 253 ? -57.808 -16.984 17.586 1.00 40.66 253 ASP C O 1
ATOM 9262 N N . SER C 1 254 ? -55.771 -16.981 18.545 1.00 38.12 254 SER C N 1
ATOM 9263 C CA . SER C 1 254 ? -55.411 -15.691 17.978 1.00 33.57 254 SER C CA 1
ATOM 9264 C C . SER C 1 254 ? -54.232 -15.819 17.026 1.00 36.99 254 SER C C 1
ATOM 9265 O O . SER C 1 254 ? -54.369 -16.368 15.922 1.00 32.88 254 SER C O 1
ATOM 9268 N N . ASN C 1 255 ? -53.062 -15.328 17.453 1.00 32.06 255 ASN C N 1
ATOM 9269 C CA . ASN C 1 255 ? -51.935 -15.125 16.549 1.00 31.75 255 ASN C CA 1
ATOM 9270 C C . ASN C 1 255 ? -50.765 -16.056 16.835 1.00 32.12 255 ASN C C 1
ATOM 9271 O O . ASN C 1 255 ? -49.681 -15.854 16.288 1.00 34.92 255 ASN C O 1
ATOM 9276 N N . LEU C 1 256 ? -50.974 -17.085 17.650 1.00 32.14 256 LEU C N 1
ATOM 9277 C CA . LEU C 1 256 ? -49.929 -18.025 18.030 1.00 36.95 256 LEU C CA 1
ATOM 9278 C C . LEU C 1 256 ? -48.836 -17.343 18.838 1.00 36.78 256 LEU C C 1
ATOM 9279 O O . LEU C 1 256 ? -47.668 -17.730 18.761 1.00 34.80 256 LEU C O 1
ATOM 9284 N N . LYS C 1 257 ? -49.189 -16.297 19.578 1.00 35.21 257 LYS C N 1
ATOM 9285 C CA . LYS C 1 257 ? -48.202 -15.634 20.413 1.00 33.79 257 LYS C CA 1
ATOM 9286 C C . LYS C 1 257 ? -47.511 -16.658 21.307 1.00 36.69 257 LYS C C 1
ATOM 9287 O O . LYS C 1 257 ? -48.143 -17.591 21.813 1.00 33.43 257 LYS C O 1
ATOM 9293 N N . LYS C 1 258 ? -46.201 -16.492 21.475 1.00 30.28 258 LYS C N 1
ATOM 9294 C CA . LYS C 1 258 ? -45.476 -17.307 22.433 1.00 35.69 258 LYS C CA 1
ATOM 9295 C C . LYS C 1 258 ? -45.976 -16.984 23.833 1.00 36.03 258 LYS C C 1
ATOM 9296 O O . LYS C 1 258 ? -46.450 -15.874 24.112 1.00 34.88 258 LYS C O 1
ATOM 9302 N N . LEU C 1 259 ? -45.876 -17.967 24.719 1.00 31.17 259 LEU C N 1
ATOM 9303 C CA . LEU C 1 259 ? -46.321 -17.808 26.093 1.00 29.12 259 LEU C CA 1
ATOM 9304 C C . LEU C 1 259 ? -45.183 -18.198 27.010 1.00 32.24 259 LEU C C 1
ATOM 9305 O O . LEU C 1 259 ? -44.633 -19.298 26.889 1.00 32.53 259 LEU C O 1
ATOM 9310 N N . GLY C 1 260 ? -44.785 -17.267 27.867 1.00 32.78 260 GLY C N 1
ATOM 9311 C CA . GLY C 1 260 ? -43.963 -17.576 29.011 1.00 30.01 260 GLY C CA 1
ATOM 9312 C C . GLY C 1 260 ? -44.884 -17.654 30.207 1.00 33.94 260 GLY C C 1
ATOM 9313 O O . GLY C 1 260 ? -45.350 -16.633 30.723 1.00 31.80 260 GLY C O 1
ATOM 9314 N N . LEU C 1 261 ? -45.171 -18.872 30.638 1.00 34.37 261 LEU C N 1
ATOM 9315 C CA . LEU C 1 261 ? -46.158 -19.131 31.667 1.00 31.70 261 LEU C CA 1
ATOM 9316 C C . LEU C 1 261 ? -45.437 -19.494 32.944 1.00 31.92 261 LEU C C 1
ATOM 9317 O O . LEU C 1 261 ? -44.560 -20.360 32.936 1.00 32.64 261 LEU C O 1
ATOM 9322 N N . GLU C 1 262 ? -45.769 -18.792 34.014 1.00 35.58 262 GLU C N 1
ATOM 9323 C CA . GLU C 1 262 ? -45.289 -19.089 35.354 1.00 36.03 262 GLU C CA 1
ATOM 9324 C C . GLU C 1 262 ? -46.552 -19.358 36.150 1.00 36.37 262 GLU C C 1
ATOM 9325 O O . GLU C 1 262 ? -47.257 -18.428 36.544 1.00 35.32 262 GLU C O 1
ATOM 9331 N N . LEU C 1 263 ? -46.845 -20.639 36.359 1.00 40.12 263 LEU C N 1
ATOM 9332 C CA . LEU C 1 263 ? -48.154 -21.104 36.767 1.00 35.84 263 LEU C CA 1
ATOM 9333 C C . LEU C 1 263 ? -48.113 -21.567 38.225 1.00 37.37 263 LEU C C 1
ATOM 9334 O O . LEU C 1 263 ? -47.284 -21.075 39.012 1.00 37.25 263 LEU C O 1
ATOM 9339 N N . GLY C 1 264 ? -48.999 -22.490 38.585 1.00 39.85 264 GLY C N 1
ATOM 9340 C CA . GLY C 1 264 ? -49.120 -22.923 39.957 1.00 37.27 264 GLY C CA 1
ATOM 9341 C C . GLY C 1 264 ? -47.973 -23.815 40.366 1.00 34.18 264 GLY C C 1
ATOM 9342 O O . GLY C 1 264 ? -47.092 -24.172 39.589 1.00 36.86 264 GLY C O 1
ATOM 9343 N N . GLY C 1 265 ? -48.000 -24.192 41.627 1.00 36.69 265 GLY C N 1
ATOM 9344 C CA . GLY C 1 265 ? -47.012 -25.109 42.150 1.00 39.39 265 GLY C CA 1
ATOM 9345 C C . GLY C 1 265 ? -47.566 -25.745 43.399 1.00 38.88 265 GLY C C 1
ATOM 9346 O O . GLY C 1 265 ? -48.499 -25.228 44.023 1.00 37.66 265 GLY C O 1
ATOM 9347 N N . LYS C 1 266 ? -47.003 -26.898 43.738 1.00 33.16 266 LYS C N 1
ATOM 9348 C CA . LYS C 1 266 ? -47.276 -27.580 44.991 1.00 40.14 266 LYS C CA 1
ATOM 9349 C C . LYS C 1 266 ? -45.925 -28.136 45.434 1.00 37.64 266 LYS C C 1
ATOM 9350 O O . LYS C 1 266 ? -45.640 -29.331 45.341 1.00 38.10 266 LYS C O 1
ATOM 9356 N N . ASN C 1 267 ? -45.078 -27.249 45.920 1.00 35.57 267 ASN C N 1
ATOM 9357 C CA . ASN C 1 267 ? -43.657 -27.562 45.875 1.00 37.47 267 ASN C CA 1
ATOM 9358 C C . ASN C 1 267 ? -43.221 -28.398 47.069 1.00 37.20 267 ASN C C 1
ATOM 9359 O O . ASN C 1 267 ? -43.559 -28.086 48.212 1.00 38.99 267 ASN C O 1
ATOM 9364 N N . PRO C 1 268 ? -42.423 -29.428 46.824 1.00 36.12 268 PRO C N 1
ATOM 9365 C CA . PRO C 1 268 ? -41.901 -30.230 47.924 1.00 33.57 268 PRO C CA 1
ATOM 9366 C C . PRO C 1 268 ? -40.716 -29.533 48.558 1.00 36.10 268 PRO C C 1
ATOM 9367 O O . PRO C 1 268 ? -39.948 -28.835 47.893 1.00 37.42 268 PRO C O 1
ATOM 9371 N N . ILE C 1 269 ? -40.603 -29.689 49.865 1.00 34.74 269 ILE C N 1
ATOM 9372 C CA . ILE C 1 269 ? -39.370 -29.430 50.573 1.00 34.28 269 ILE C CA 1
ATOM 9373 C C . ILE C 1 269 ? -39.005 -30.757 51.219 1.00 36.58 269 ILE C C 1
ATOM 9374 O O . ILE C 1 269 ? -39.725 -31.250 52.096 1.00 36.36 269 ILE C O 1
ATOM 9379 N N . VAL C 1 270 ? -37.931 -31.372 50.729 1.00 37.99 270 VAL C N 1
ATOM 9380 C CA . VAL C 1 270 ? -37.501 -32.692 51.173 1.00 33.23 270 VAL C CA 1
ATOM 9381 C C . VAL C 1 270 ? -36.498 -32.500 52.294 1.00 35.83 270 VAL C C 1
ATOM 9382 O O . VAL C 1 270 ? -35.450 -31.880 52.098 1.00 39.32 270 VAL C O 1
ATOM 9386 N N . VAL C 1 271 ? -36.822 -33.002 53.480 1.00 41.29 271 VAL C N 1
ATOM 9387 C CA . VAL C 1 271 ? -35.960 -32.840 54.644 1.00 38.09 271 VAL C CA 1
ATOM 9388 C C . VAL C 1 271 ? -35.471 -34.210 55.091 1.00 39.00 271 VAL C C 1
ATOM 9389 O O . VAL C 1 271 ? -36.277 -35.078 55.453 1.00 34.56 271 VAL C O 1
ATOM 9393 N N . PHE C 1 272 ? -34.156 -34.406 55.046 1.00 36.73 272 PHE C N 1
ATOM 9394 C CA . PHE C 1 272 ? -33.548 -35.636 55.516 1.00 37.98 272 PHE C CA 1
ATOM 9395 C C . PHE C 1 272 ? -33.107 -35.477 56.959 1.00 37.63 272 PHE C C 1
ATOM 9396 O O . PHE C 1 272 ? -32.819 -34.372 57.426 1.00 37.14 272 PHE C O 1
ATOM 9404 N N . ALA C 1 273 ? -33.060 -36.604 57.665 1.00 39.61 273 ALA C N 1
ATOM 9405 C CA . ALA C 1 273 ? -32.570 -36.591 59.035 1.00 37.33 273 ALA C CA 1
ATOM 9406 C C . ALA C 1 273 ? -31.151 -36.053 59.109 1.00 35.76 273 ALA C C 1
ATOM 9407 O O . ALA C 1 273 ? -30.779 -35.417 60.103 1.00 40.31 273 ALA C O 1
ATOM 9409 N N . ASP C 1 274 ? -30.343 -36.279 58.072 1.00 39.18 274 ASP C N 1
ATOM 9410 C CA . ASP C 1 274 ? -28.952 -35.844 58.132 1.00 41.31 274 ASP C CA 1
ATOM 9411 C C . ASP C 1 274 ? -28.786 -34.393 57.726 1.00 40.30 274 ASP C C 1
ATOM 9412 O O . ASP C 1 274 ? -27.654 -33.908 57.640 1.00 44.79 274 ASP C O 1
ATOM 9417 N N . SER C 1 275 ? -29.890 -33.685 57.527 1.00 37.03 275 SER C N 1
ATOM 9418 C CA . SER C 1 275 ? -29.828 -32.254 57.315 1.00 39.50 275 SER C CA 1
ATOM 9419 C C . SER C 1 275 ? -29.578 -31.540 58.637 1.00 38.01 275 SER C C 1
ATOM 9420 O O . SER C 1 275 ? -29.670 -32.125 59.718 1.00 40.50 275 SER C O 1
ATOM 9423 N N . ASN C 1 276 ? -29.224 -30.263 58.542 1.00 39.96 276 ASN C N 1
ATOM 9424 C CA . ASN C 1 276 ? -29.297 -29.401 59.712 1.00 39.52 276 ASN C CA 1
ATOM 9425 C C . ASN C 1 276 ? -30.778 -29.196 59.984 1.00 40.60 276 ASN C C 1
ATOM 9426 O O . ASN C 1 276 ? -31.429 -28.357 59.357 1.00 41.05 276 ASN C O 1
ATOM 9431 N N . LEU C 1 277 ? -31.321 -29.983 60.913 1.00 42.71 277 LEU C N 1
ATOM 9432 C CA . LEU C 1 277 ? -32.767 -30.027 61.078 1.00 39.85 277 LEU C CA 1
ATOM 9433 C C . LEU C 1 277 ? -33.327 -28.697 61.575 1.00 37.93 277 LEU C C 1
ATOM 9434 O O . LEU C 1 277 ? -34.444 -28.323 61.205 1.00 36.68 277 LEU C O 1
ATOM 9439 N N . GLU C 1 278 ? -32.581 -27.984 62.422 1.00 39.04 278 GLU C N 1
ATOM 9440 C CA . GLU C 1 278 ? -33.034 -26.678 62.881 1.00 43.35 278 GLU C CA 1
ATOM 9441 C C . GLU C 1 278 ? -33.124 -25.698 61.717 1.00 42.56 278 GLU C C 1
ATOM 9442 O O . GLU C 1 278 ? -34.135 -25.007 61.551 1.00 40.74 278 GLU C O 1
ATOM 9446 N N . ASP C 1 279 ? -32.087 -25.652 60.875 1.00 42.76 279 ASP C N 1
ATOM 9447 C CA . ASP C 1 279 ? -32.135 -24.801 59.688 1.00 39.91 279 ASP C CA 1
ATOM 9448 C C . ASP C 1 279 ? -33.300 -25.190 58.793 1.00 38.94 279 ASP C C 1
ATOM 9449 O O . ASP C 1 279 ? -34.074 -24.334 58.342 1.00 40.45 279 ASP C O 1
ATOM 9454 N N . ALA C 1 280 ? -33.454 -26.495 58.553 1.00 36.46 280 ALA C N 1
ATOM 9455 C CA . ALA C 1 280 ? -34.543 -26.985 57.721 1.00 36.12 280 ALA C CA 1
ATOM 9456 C C . ALA C 1 280 ? -35.897 -26.586 58.290 1.00 38.22 280 ALA C C 1
ATOM 9457 O O . ALA C 1 280 ? -36.810 -26.222 57.540 1.00 41.85 280 ALA C O 1
ATOM 9459 N N . ALA C 1 281 ? -36.051 -26.666 59.612 1.00 41.29 281 ALA C N 1
ATOM 9460 C CA . ALA C 1 281 ? -37.313 -26.282 60.236 1.00 43.58 281 ALA C CA 1
ATOM 9461 C C . ALA C 1 281 ? -37.601 -24.811 60.000 1.00 38.03 281 ALA C C 1
ATOM 9462 O O . ALA C 1 281 ? -38.710 -24.435 59.615 1.00 38.41 281 ALA C O 1
ATOM 9464 N N . ASP C 1 282 ? -36.599 -23.964 60.218 1.00 43.80 282 ASP C N 1
ATOM 9465 C CA . ASP C 1 282 ? -36.748 -22.546 59.914 1.00 45.76 282 ASP C CA 1
ATOM 9466 C C . ASP C 1 282 ? -37.095 -22.349 58.451 1.00 41.23 282 ASP C C 1
ATOM 9467 O O . ASP C 1 282 ? -38.042 -21.633 58.112 1.00 41.05 282 ASP C O 1
ATOM 9472 N N . ALA C 1 283 ? -36.372 -23.033 57.570 1.00 42.15 283 ALA C N 1
ATOM 9473 C CA . ALA C 1 283 ? -36.640 -22.901 56.147 1.00 39.98 283 ALA C CA 1
ATOM 9474 C C . ALA C 1 283 ? -38.019 -23.430 55.792 1.00 40.82 283 ALA C C 1
ATOM 9475 O O . ALA C 1 283 ? -38.721 -22.840 54.961 1.00 37.95 283 ALA C O 1
ATOM 9477 N N . VAL C 1 284 ? -38.435 -24.531 56.419 1.00 41.59 284 VAL C N 1
ATOM 9478 C CA . VAL C 1 284 ? -39.764 -25.065 56.143 1.00 37.52 284 VAL C CA 1
ATOM 9479 C C . VAL C 1 284 ? -40.825 -24.073 56.603 1.00 37.92 284 VAL C C 1
ATOM 9480 O O . VAL C 1 284 ? -41.762 -23.743 55.864 1.00 38.22 284 VAL C O 1
ATOM 9484 N N . ALA C 1 285 ? -40.684 -23.570 57.826 1.00 39.87 285 ALA C N 1
ATOM 9485 C CA . ALA C 1 285 ? -41.594 -22.536 58.299 1.00 40.11 285 ALA C CA 1
ATOM 9486 C C . ALA C 1 285 ? -41.582 -21.330 57.367 1.00 38.16 285 ALA C C 1
ATOM 9487 O O . ALA C 1 285 ? -42.638 -20.873 56.918 1.00 40.06 285 ALA C O 1
ATOM 9489 N N . PHE C 1 286 ? -40.388 -20.827 57.028 1.00 38.01 286 PHE C N 1
ATOM 9490 C CA . PHE C 1 286 ? -40.284 -19.708 56.088 1.00 38.84 286 PHE C CA 1
ATOM 9491 C C . PHE C 1 286 ? -40.881 -20.063 54.735 1.00 36.61 286 PHE C C 1
ATOM 9492 O O . PHE C 1 286 ? -41.614 -19.272 54.137 1.00 33.71 286 PHE C O 1
ATOM 9500 N N . GLY C 1 287 ? -40.517 -21.225 54.206 1.00 37.80 287 GLY C N 1
ATOM 9501 C CA . GLY C 1 287 ? -40.930 -21.572 52.863 1.00 37.57 287 GLY C CA 1
ATOM 9502 C C . GLY C 1 287 ? -42.432 -21.634 52.698 1.00 39.83 287 GLY C C 1
ATOM 9503 O O . GLY C 1 287 ? -42.949 -21.364 51.611 1.00 38.62 287 GLY C O 1
ATOM 9504 N N . ILE C 1 288 ? -43.154 -22.013 53.758 1.00 36.75 288 ILE C N 1
ATOM 9505 C CA . ILE C 1 288 ? -44.611 -22.057 53.684 1.00 42.24 288 ILE C CA 1
ATOM 9506 C C . ILE C 1 288 ? -45.259 -20.787 54.232 1.00 37.30 288 ILE C C 1
ATOM 9507 O O . ILE C 1 288 ? -46.385 -20.458 53.828 1.00 41.61 288 ILE C O 1
ATOM 9512 N N . SER C 1 289 ? -44.574 -20.039 55.093 1.00 35.73 289 SER C N 1
ATOM 9513 C CA . SER C 1 289 ? -45.186 -18.847 55.670 1.00 45.61 289 SER C CA 1
ATOM 9514 C C . SER C 1 289 ? -44.814 -17.560 54.948 1.00 46.85 289 SER C C 1
ATOM 9515 O O . SER C 1 289 ? -45.595 -16.605 54.996 1.00 40.49 289 SER C O 1
ATOM 9518 N N . PHE C 1 290 ? -43.673 -17.518 54.259 1.00 36.99 290 PHE C N 1
ATOM 9519 C CA . PHE C 1 290 ? -43.293 -16.322 53.520 1.00 39.17 290 PHE C CA 1
ATOM 9520 C C . PHE C 1 290 ? -44.425 -15.866 52.613 1.00 32.33 290 PHE C C 1
ATOM 9521 O O . PHE C 1 290 ? -45.009 -16.664 51.878 1.00 35.39 290 PHE C O 1
ATOM 9529 N N . ASN C 1 291 ? -44.726 -14.569 52.662 1.00 38.06 291 ASN C N 1
ATOM 9530 C CA . ASN C 1 291 ? -45.848 -13.994 51.922 1.00 38.36 291 ASN C CA 1
ATOM 9531 C C . ASN C 1 291 ? -47.159 -14.653 52.324 1.00 36.78 291 ASN C C 1
ATOM 9532 O O . ASN C 1 291 ? -48.098 -14.715 51.528 1.00 35.95 291 ASN C O 1
ATOM 9537 N N . THR C 1 292 ? -47.208 -15.136 53.570 1.00 37.88 292 THR C N 1
ATOM 9538 C CA . THR C 1 292 ? -48.340 -15.892 54.106 1.00 41.07 292 THR C CA 1
ATOM 9539 C C . THR C 1 292 ? -48.721 -17.042 53.172 1.00 40.07 292 THR C C 1
ATOM 9540 O O . THR C 1 292 ? -49.898 -17.312 52.922 1.00 36.66 292 THR C O 1
ATOM 9544 N N . GLY C 1 293 ? -47.705 -17.729 52.640 1.00 41.37 293 GLY C N 1
ATOM 9545 C CA . GLY C 1 293 ? -47.938 -18.836 51.733 1.00 35.64 293 GLY C CA 1
ATOM 9546 C C . GLY C 1 293 ? -48.519 -18.466 50.388 1.00 40.51 293 GLY C C 1
ATOM 9547 O O . GLY C 1 293 ? -48.800 -19.366 49.588 1.00 44.63 293 GLY C O 1
ATOM 9548 N N . GLN C 1 294 ? -48.741 -17.178 50.116 1.00 37.19 294 GLN C N 1
ATOM 9549 C CA . GLN C 1 294 ? -49.233 -16.739 48.812 1.00 44.66 294 GLN C CA 1
ATOM 9550 C C . GLN C 1 294 ? -48.027 -16.616 47.885 1.00 44.30 294 GLN C C 1
ATOM 9551 O O . GLN C 1 294 ? -47.570 -15.531 47.514 1.00 41.74 294 GLN C O 1
ATOM 9557 N N . CYS C 1 295 ? -47.505 -17.781 47.530 1.00 40.43 295 CYS C N 1
ATOM 9558 C CA . CYS C 1 295 ? -46.204 -17.885 46.898 1.00 36.75 295 CYS C CA 1
ATOM 9559 C C . CYS C 1 295 ? -46.208 -19.143 46.051 1.00 41.68 295 CYS C C 1
ATOM 9560 O O . CYS C 1 295 ? -46.518 -20.227 46.551 1.00 42.85 295 CYS C O 1
ATOM 9563 N N . ALA C 1 296 ? -45.910 -18.997 44.765 1.00 39.13 296 ALA C N 1
ATOM 9564 C CA . ALA C 1 296 ? -45.944 -20.164 43.905 1.00 38.95 296 ALA C CA 1
ATOM 9565 C C . ALA C 1 296 ? -44.791 -21.106 44.199 1.00 38.31 296 ALA C C 1
ATOM 9566 O O . ALA C 1 296 ? -44.917 -22.312 43.983 1.00 37.67 296 ALA C O 1
ATOM 9568 N N . VAL C 1 297 ? -43.678 -20.580 44.711 1.00 36.31 297 VAL C N 1
ATOM 9569 C CA . VAL C 1 297 ? -42.525 -21.392 45.059 1.00 36.75 297 VAL C CA 1
ATOM 9570 C C . VAL C 1 297 ? -42.538 -21.773 46.530 1.00 39.17 297 VAL C C 1
ATOM 9571 O O . VAL C 1 297 ? -41.518 -22.239 47.063 1.00 35.24 297 VAL C O 1
ATOM 9575 N N . SER C 1 298 ? -43.661 -21.552 47.206 1.00 37.51 298 SER C N 1
ATOM 9576 C CA . SER C 1 298 ? -43.806 -21.956 48.595 1.00 39.72 298 SER C CA 1
ATOM 9577 C C . SER C 1 298 ? -43.625 -23.457 48.733 1.00 36.62 298 SER C C 1
ATOM 9578 O O . SER C 1 298 ? -44.069 -24.234 47.884 1.00 38.63 298 SER C O 1
ATOM 9581 N N . SER C 1 299 ? -42.984 -23.861 49.816 1.00 32.99 299 SER C N 1
ATOM 9582 C CA . SER C 1 299 ? -42.797 -25.277 50.102 1.00 35.45 299 SER C CA 1
ATOM 9583 C C . SER C 1 299 ? -44.088 -25.767 50.754 1.00 39.93 299 SER C C 1
ATOM 9584 O O . SER C 1 299 ? -44.262 -25.701 51.974 1.00 36.33 299 SER C O 1
ATOM 9587 N N . SER C 1 300 ? -45.027 -26.234 49.923 1.00 37.11 300 SER C N 1
ATOM 9588 C CA . SER C 1 300 ? -46.340 -26.608 50.434 1.00 40.27 300 SER C CA 1
ATOM 9589 C C . SER C 1 300 ? -46.372 -28.013 51.001 1.00 43.72 300 SER C C 1
ATOM 9590 O O . SER C 1 300 ? -47.199 -28.290 51.871 1.00 45.91 300 SER C O 1
ATOM 9593 N N . ARG C 1 301 ? -45.464 -28.884 50.574 1.00 40.46 301 ARG C N 1
ATOM 9594 C CA . ARG C 1 301 ? -45.462 -30.283 50.983 1.00 39.13 301 ARG C CA 1
ATOM 9595 C C . ARG C 1 301 ? -44.134 -30.595 51.645 1.00 40.08 301 ARG C C 1
ATOM 9596 O O . ARG C 1 301 ? -43.113 -30.749 50.968 1.00 42.26 301 ARG C O 1
ATOM 9604 N N . LEU C 1 302 ? -44.155 -30.676 52.969 1.00 40.03 302 LEU C N 1
ATOM 9605 C CA . LEU C 1 302 ? -42.993 -31.143 53.705 1.00 41.40 302 LEU C CA 1
ATOM 9606 C C . LEU C 1 302 ? -42.878 -32.653 53.530 1.00 44.90 302 LEU C C 1
ATOM 9607 O O . LEU C 1 302 ? -43.831 -33.397 53.797 1.00 42.06 302 LEU C O 1
ATOM 9612 N N . ILE C 1 303 ? -41.726 -33.096 53.037 1.00 41.36 303 ILE C N 1
ATOM 9613 C CA . ILE C 1 303 ? -41.445 -34.505 52.803 1.00 38.16 303 ILE C CA 1
ATOM 9614 C C . ILE C 1 303 ? -40.248 -34.827 53.678 1.00 36.44 303 ILE C C 1
ATOM 9615 O O . ILE C 1 303 ? -39.101 -34.565 53.303 1.00 39.80 303 ILE C O 1
ATOM 9620 N N . VAL C 1 304 ? -40.515 -35.358 54.864 1.00 34.95 304 VAL C N 1
ATOM 9621 C CA . VAL C 1 304 ? -39.534 -35.429 55.935 1.00 37.79 304 VAL C CA 1
ATOM 9622 C C . VAL C 1 304 ? -39.268 -36.887 56.272 1.00 42.44 304 VAL C C 1
ATOM 9623 O O . VAL C 1 304 ? -40.181 -37.719 56.272 1.00 43.95 304 VAL C O 1
ATOM 9627 N N . GLU C 1 305 ? -38.001 -37.199 56.517 1.00 43.85 305 GLU C N 1
ATOM 9628 C CA . GLU C 1 305 ? -37.615 -38.567 56.824 1.00 46.52 305 GLU C CA 1
ATOM 9629 C C . GLU C 1 305 ? -38.301 -39.053 58.098 1.00 48.32 305 GLU C C 1
ATOM 9630 O O . GLU C 1 305 ? -38.245 -38.396 59.144 1.00 45.95 305 GLU C O 1
ATOM 9636 N N . ARG C 1 306 ? -38.920 -40.233 58.004 1.00 51.18 306 ARG C N 1
ATOM 9637 C CA . ARG C 1 306 ? -39.753 -40.743 59.088 1.00 49.95 306 ARG C CA 1
ATOM 9638 C C . ARG C 1 306 ? -38.995 -40.755 60.406 1.00 45.69 306 ARG C C 1
ATOM 9639 O O . ARG C 1 306 ? -39.564 -40.450 61.458 1.00 51.21 306 ARG C O 1
ATOM 9647 N N . SER C 1 307 ? -37.693 -41.048 60.358 1.00 44.98 307 SER C N 1
ATOM 9648 C CA . SER C 1 307 ? -36.911 -41.177 61.583 1.00 44.96 307 SER C CA 1
ATOM 9649 C C . SER C 1 307 ? -36.878 -39.876 62.386 1.00 50.44 307 SER C C 1
ATOM 9650 O O . SER C 1 307 ? -36.610 -39.900 63.596 1.00 50.65 307 SER C O 1
ATOM 9653 N N . VAL C 1 308 ? -37.064 -38.729 61.732 1.00 48.91 308 VAL C N 1
ATOM 9654 C CA . VAL C 1 308 ? -37.122 -37.454 62.435 1.00 48.87 308 VAL C CA 1
ATOM 9655 C C . VAL C 1 308 ? -38.461 -36.761 62.241 1.00 47.61 308 VAL C C 1
ATOM 9656 O O . VAL C 1 308 ? -38.626 -35.620 62.658 1.00 53.35 308 VAL C O 1
ATOM 9660 N N . ALA C 1 309 ? -39.432 -37.449 61.642 1.00 47.96 309 ALA C N 1
ATOM 9661 C CA . ALA C 1 309 ? -40.632 -36.792 61.133 1.00 50.40 309 ALA C CA 1
ATOM 9662 C C . ALA C 1 309 ? -41.401 -36.049 62.219 1.00 54.87 309 ALA C C 1
ATOM 9663 O O . ALA C 1 309 ? -41.633 -34.839 62.098 1.00 53.37 309 ALA C O 1
ATOM 9665 N N . GLU C 1 310 ? -41.846 -36.745 63.274 1.00 59.17 310 GLU C N 1
ATOM 9666 C CA . GLU C 1 310 ? -42.663 -35.965 64.201 1.00 66.87 310 GLU C CA 1
ATOM 9667 C C . GLU C 1 310 ? -41.786 -35.056 65.054 1.00 63.82 310 GLU C C 1
ATOM 9668 O O . GLU C 1 310 ? -42.237 -33.979 65.464 1.00 58.77 310 GLU C O 1
ATOM 9674 N N . LYS C 1 311 ? -40.529 -35.446 65.309 1.00 58.49 311 LYS C N 1
ATOM 9675 C CA . LYS C 1 311 ? -39.631 -34.515 65.980 1.00 58.39 311 LYS C CA 1
ATOM 9676 C C . LYS C 1 311 ? -39.441 -33.266 65.132 1.00 62.19 311 LYS C C 1
ATOM 9677 O O . LYS C 1 311 ? -39.438 -32.144 65.657 1.00 60.08 311 LYS C O 1
ATOM 9683 N N . PHE C 1 312 ? -39.258 -33.442 63.817 1.00 60.08 312 PHE C N 1
ATOM 9684 C CA . PHE C 1 312 ? -39.079 -32.290 62.939 1.00 54.93 312 PHE C CA 1
ATOM 9685 C C . PHE C 1 312 ? -40.367 -31.489 62.827 1.00 55.25 312 PHE C C 1
ATOM 9686 O O . PHE C 1 312 ? -40.341 -30.253 62.883 1.00 55.43 312 PHE C O 1
ATOM 9694 N N . GLU C 1 313 ? -41.505 -32.175 62.672 1.00 53.29 313 GLU C N 1
ATOM 9695 C CA . GLU C 1 313 ? -42.789 -31.484 62.645 1.00 54.61 313 GLU C CA 1
ATOM 9696 C C . GLU C 1 313 ? -42.950 -30.596 63.867 1.00 53.79 313 GLU C C 1
ATOM 9697 O O . GLU C 1 313 ? -43.481 -29.486 63.770 1.00 56.06 313 GLU C O 1
ATOM 9703 N N . ARG C 1 314 ? -42.475 -31.061 65.022 1.00 58.76 314 ARG C N 1
ATOM 9704 C CA . ARG C 1 314 ? -42.514 -30.235 66.221 1.00 59.93 314 ARG C CA 1
ATOM 9705 C C . ARG C 1 314 ? -41.657 -28.988 66.057 1.00 57.97 314 ARG C C 1
ATOM 9706 O O . ARG C 1 314 ? -42.082 -27.882 66.405 1.00 61.01 314 ARG C O 1
ATOM 9714 N N . LEU C 1 315 ? -40.442 -29.148 65.517 1.00 56.00 315 LEU C N 1
ATOM 9715 C CA . LEU C 1 315 ? -39.594 -27.989 65.268 1.00 54.67 315 LEU C CA 1
ATOM 9716 C C . LEU C 1 315 ? -40.288 -27.008 64.336 1.00 50.64 315 LEU C C 1
ATOM 9717 O O . LEU C 1 315 ? -40.235 -25.793 64.549 1.00 55.76 315 LEU C O 1
ATOM 9722 N N . VAL C 1 316 ? -40.960 -27.522 63.308 1.00 47.16 316 VAL C N 1
ATOM 9723 C CA . VAL C 1 316 ? -41.713 -26.658 62.416 1.00 47.92 316 VAL C CA 1
ATOM 9724 C C . VAL C 1 316 ? -42.870 -26.028 63.168 1.00 55.69 316 VAL C C 1
ATOM 9725 O O . VAL C 1 316 ? -43.111 -24.825 63.060 1.00 56.74 316 VAL C O 1
ATOM 9729 N N . VAL C 1 317 ? -43.571 -26.823 63.977 1.00 56.33 317 VAL C N 1
ATOM 9730 C CA . VAL C 1 317 ? -44.636 -26.286 64.817 1.00 58.13 317 VAL C CA 1
ATOM 9731 C C . VAL C 1 317 ? -44.096 -25.184 65.701 1.00 56.25 317 VAL C C 1
ATOM 9732 O O . VAL C 1 317 ? -44.645 -24.076 65.763 1.00 55.78 317 VAL C O 1
ATOM 9736 N N . ALA C 1 318 ? -43.003 -25.472 66.395 1.00 53.35 318 ALA C N 1
ATOM 9737 C CA . ALA C 1 318 ? -42.441 -24.471 67.282 1.00 50.70 318 ALA C CA 1
ATOM 9738 C C . ALA C 1 318 ? -42.099 -23.196 66.520 1.00 55.76 318 ALA C C 1
ATOM 9739 O O . ALA C 1 318 ? -42.382 -22.091 66.993 1.00 54.32 318 ALA C O 1
ATOM 9741 N N . LYS C 1 319 ? -41.541 -23.326 65.326 1.00 55.45 319 LYS C N 1
ATOM 9742 C CA . LYS C 1 319 ? -41.100 -22.110 64.603 1.00 58.17 319 LYS C CA 1
ATOM 9743 C C . LYS C 1 319 ? -42.320 -21.453 63.961 1.00 51.62 319 LYS C C 1
ATOM 9744 O O . LYS C 1 319 ? -42.398 -20.223 63.960 1.00 49.39 319 LYS C O 1
ATOM 9750 N N . MET C 1 320 ? -43.243 -22.267 63.474 1.00 49.34 320 MET C N 1
ATOM 9751 C CA . MET C 1 320 ? -44.426 -21.728 62.806 1.00 51.57 320 MET C CA 1
ATOM 9752 C C . MET C 1 320 ? -45.226 -20.906 63.810 1.00 53.87 320 MET C C 1
ATOM 9753 O O . MET C 1 320 ? -45.863 -19.905 63.465 1.00 54.24 320 MET C O 1
ATOM 9758 N N . GLU C 1 321 ? -45.162 -21.259 65.091 1.00 59.90 321 GLU C N 1
ATOM 9759 C CA . GLU C 1 321 ? -45.997 -20.551 66.099 1.00 63.15 321 GLU C CA 1
ATOM 9760 C C . GLU C 1 321 ? -45.266 -19.304 66.595 1.00 57.92 321 GLU C C 1
ATOM 9761 O O . GLU C 1 321 ? -45.912 -18.473 67.247 1.00 59.09 321 GLU C O 1
ATOM 9767 N N . LYS C 1 322 ? -43.985 -19.174 66.268 1.00 55.32 322 LYS C N 1
ATOM 9768 C CA . LYS C 1 322 ? -43.205 -18.015 66.668 1.00 54.01 322 LYS C CA 1
ATOM 9769 C C . LYS C 1 322 ? -43.138 -16.964 65.551 1.00 48.87 322 LYS C C 1
ATOM 9770 O O . LYS C 1 322 ? -42.546 -15.904 65.742 1.00 50.34 322 LYS C O 1
ATOM 9776 N N . ILE C 1 323 ? -43.749 -17.225 64.395 1.00 50.11 323 ILE C N 1
ATOM 9777 C CA . ILE C 1 323 ? -43.739 -16.261 63.293 1.00 53.19 323 ILE C CA 1
ATOM 9778 C C . ILE C 1 323 ? -44.616 -15.058 63.617 1.00 51.64 323 ILE C C 1
ATOM 9779 O O . ILE C 1 323 ? -45.831 -15.185 63.821 1.00 48.59 323 ILE C O 1
ATOM 9784 N N . ARG C 1 324 ? -44.020 -13.870 63.568 1.00 53.79 324 ARG C N 1
ATOM 9785 C CA . ARG C 1 324 ? -44.721 -12.639 63.927 1.00 53.33 324 ARG C CA 1
ATOM 9786 C C . ARG C 1 324 ? -45.780 -12.309 62.876 1.00 51.42 324 ARG C C 1
ATOM 9787 O O . ARG C 1 324 ? -45.456 -11.918 61.750 1.00 52.96 324 ARG C O 1
ATOM 9795 N N . VAL C 1 325 ? -47.052 -12.483 63.231 1.00 53.84 325 VAL C N 1
ATOM 9796 C CA . VAL C 1 325 ? -48.168 -12.071 62.386 1.00 52.83 325 VAL C CA 1
ATOM 9797 C C . VAL C 1 325 ? -48.634 -10.713 62.880 1.00 56.89 325 VAL C C 1
ATOM 9798 O O . VAL C 1 325 ? -48.602 -10.447 64.089 1.00 62.62 325 VAL C O 1
ATOM 9802 N N . GLY C 1 326 ? -49.048 -9.841 61.966 1.00 54.66 326 GLY C N 1
ATOM 9803 C CA . GLY C 1 326 ? -49.505 -8.535 62.410 1.00 63.49 326 GLY C CA 1
ATOM 9804 C C . GLY C 1 326 ? -49.599 -7.531 61.279 1.00 54.37 326 GLY C C 1
ATOM 9805 O O . GLY C 1 326 ? -49.613 -7.896 60.102 1.00 50.54 326 GLY C O 1
ATOM 9806 N N . ASP C 1 327 ? -49.696 -6.259 61.674 1.00 55.62 327 ASP C N 1
ATOM 9807 C CA . ASP C 1 327 ? -49.790 -5.151 60.732 1.00 56.68 327 ASP C CA 1
ATOM 9808 C C . ASP C 1 327 ? -48.599 -5.186 59.788 1.00 51.11 327 ASP C C 1
ATOM 9809 O O . ASP C 1 327 ? -47.449 -5.157 60.255 1.00 52.55 327 ASP C O 1
ATOM 9814 N N . PRO C 1 328 ? -48.814 -5.272 58.477 1.00 46.00 328 PRO C N 1
ATOM 9815 C CA . PRO C 1 328 ? -47.668 -5.345 57.563 1.00 50.36 328 PRO C CA 1
ATOM 9816 C C . PRO C 1 328 ? -46.750 -4.151 57.682 1.00 48.17 328 PRO C C 1
ATOM 9817 O O . PRO C 1 328 ? -45.573 -4.258 57.322 1.00 44.14 328 PRO C O 1
ATOM 9821 N N . PHE C 1 329 ? -47.240 -3.027 58.202 1.00 47.46 329 PHE C N 1
ATOM 9822 C CA . PHE C 1 329 ? -46.395 -1.861 58.389 1.00 47.40 329 PHE C CA 1
ATOM 9823 C C . PHE C 1 329 ? -45.559 -1.928 59.654 1.00 50.65 329 PHE C C 1
ATOM 9824 O O . PHE C 1 329 ? -44.670 -1.087 59.824 1.00 48.99 329 PHE C O 1
ATOM 9832 N N . ASP C 1 330 ? -45.830 -2.876 60.544 1.00 47.79 330 ASP C N 1
ATOM 9833 C CA . ASP C 1 330 ? -44.900 -3.170 61.628 1.00 52.66 330 ASP C CA 1
ATOM 9834 C C . ASP C 1 330 ? -43.631 -3.761 61.038 1.00 54.38 330 ASP C C 1
ATOM 9835 O O . ASP C 1 330 ? -43.695 -4.844 60.442 1.00 56.86 330 ASP C O 1
ATOM 9840 N N . PRO C 1 331 ? -42.468 -3.114 61.171 1.00 53.79 331 PRO C N 1
ATOM 9841 C CA . PRO C 1 331 ? -41.251 -3.696 60.580 1.00 57.28 331 PRO C CA 1
ATOM 9842 C C . PRO C 1 331 ? -40.915 -5.063 61.143 1.00 55.63 331 PRO C C 1
ATOM 9843 O O . PRO C 1 331 ? -40.150 -5.799 60.514 1.00 56.65 331 PRO C O 1
ATOM 9847 N N . GLU C 1 332 ? -41.458 -5.421 62.309 1.00 55.44 332 GLU C N 1
ATOM 9848 C CA . GLU C 1 332 ? -41.223 -6.735 62.892 1.00 57.44 332 GLU C CA 1
ATOM 9849 C C . GLU C 1 332 ? -42.154 -7.799 62.332 1.00 56.58 332 GLU C C 1
ATOM 9850 O O . GLU C 1 332 ? -41.850 -8.992 62.447 1.00 53.81 332 GLU C O 1
ATOM 9856 N N . THR C 1 333 ? -43.267 -7.394 61.727 1.00 53.91 333 THR C N 1
ATOM 9857 C CA . THR C 1 333 ? -44.207 -8.348 61.160 1.00 53.74 333 THR C CA 1
ATOM 9858 C C . THR C 1 333 ? -43.537 -9.183 60.075 1.00 51.53 333 THR C C 1
ATOM 9859 O O . THR C 1 333 ? -42.913 -8.647 59.158 1.00 52.48 333 THR C O 1
ATOM 9863 N N . GLN C 1 334 ? -43.692 -10.499 60.173 1.00 49.55 334 GLN C N 1
ATOM 9864 C CA . GLN C 1 334 ? -43.112 -11.428 59.219 1.00 45.12 334 GLN C CA 1
ATOM 9865 C C . GLN C 1 334 ? -44.108 -11.939 58.195 1.00 46.47 334 GLN C C 1
ATOM 9866 O O . GLN C 1 334 ? -43.715 -12.210 57.057 1.00 51.83 334 GLN C O 1
ATOM 9872 N N . ILE C 1 335 ? -45.386 -12.066 58.545 1.00 46.06 335 ILE C N 1
ATOM 9873 C CA . ILE C 1 335 ? -46.405 -12.425 57.570 1.00 48.20 335 ILE C CA 1
ATOM 9874 C C . ILE C 1 335 ? -47.496 -11.375 57.602 1.00 44.82 335 ILE C C 1
ATOM 9875 O O . ILE C 1 335 ? -47.878 -10.887 58.670 1.00 49.94 335 ILE C O 1
ATOM 9880 N N . GLY C 1 336 ? -47.985 -11.023 56.424 1.00 44.83 336 GLY C N 1
ATOM 9881 C CA . GLY C 1 336 ? -49.005 -10.022 56.276 1.00 43.10 336 GLY C CA 1
ATOM 9882 C C . GLY C 1 336 ? -50.346 -10.632 55.941 1.00 45.56 336 GLY C C 1
ATOM 9883 O O . GLY C 1 336 ? -50.618 -11.808 56.214 1.00 43.54 336 GLY C O 1
ATOM 9884 N N . ALA C 1 337 ? -51.193 -9.822 55.323 1.00 47.25 337 ALA C N 1
ATOM 9885 C CA . ALA C 1 337 ? -52.564 -10.219 55.094 1.00 45.38 337 ALA C CA 1
ATOM 9886 C C . ALA C 1 337 ? -52.666 -11.125 53.883 1.00 47.56 337 ALA C C 1
ATOM 9887 O O . ALA C 1 337 ? -51.841 -11.075 52.966 1.00 48.41 337 ALA C O 1
ATOM 9889 N N . ILE C 1 338 ? -53.703 -11.959 53.880 1.00 43.46 338 ILE C N 1
ATOM 9890 C CA . ILE C 1 338 ? -54.105 -12.590 52.639 1.00 41.04 338 ILE C CA 1
ATOM 9891 C C . ILE C 1 338 ? -54.653 -11.503 51.733 1.00 44.07 338 ILE C C 1
ATOM 9892 O O . ILE C 1 338 ? -55.416 -10.634 52.170 1.00 47.75 338 ILE C O 1
ATOM 9897 N N . THR C 1 339 ? -54.235 -11.522 50.475 1.00 43.71 339 THR C N 1
ATOM 9898 C CA . THR C 1 339 ? -54.429 -10.357 49.630 1.00 43.75 339 THR C CA 1
ATOM 9899 C C . THR C 1 339 ? -55.884 -10.192 49.225 1.00 44.74 339 THR C C 1
ATOM 9900 O O . THR C 1 339 ? -56.392 -9.067 49.194 1.00 44.59 339 THR C O 1
ATOM 9904 N N . THR C 1 340 ? -56.574 -11.288 48.920 1.00 44.24 340 THR C N 1
ATOM 9905 C CA . THR C 1 340 ? -57.950 -11.208 48.468 1.00 42.16 340 THR C CA 1
ATOM 9906 C C . THR C 1 340 ? -58.858 -12.070 49.335 1.00 48.94 340 THR C C 1
ATOM 9907 O O . THR C 1 340 ? -58.426 -13.050 49.949 1.00 45.97 340 THR C O 1
ATOM 9911 N N . GLU C 1 341 ? -60.142 -11.698 49.364 1.00 51.86 341 GLU C N 1
ATOM 9912 C CA . GLU C 1 341 ? -61.121 -12.502 50.088 1.00 49.94 341 GLU C CA 1
ATOM 9913 C C . GLU C 1 341 ? -61.265 -13.883 49.462 1.00 49.70 341 GLU C C 1
ATOM 9914 O O . GLU C 1 341 ? -61.337 -14.893 50.175 1.00 47.87 341 GLU C O 1
ATOM 9920 N N . ALA C 1 342 ? -61.296 -13.944 48.128 1.00 44.90 342 ALA C N 1
ATOM 9921 C CA . ALA C 1 342 ? -61.397 -15.223 47.438 1.00 43.60 342 ALA C CA 1
ATOM 9922 C C . ALA C 1 342 ? -60.270 -16.158 47.856 1.00 51.09 342 ALA C C 1
ATOM 9923 O O . ALA C 1 342 ? -60.510 -17.327 48.178 1.00 53.32 342 ALA C O 1
ATOM 9925 N N . GLN C 1 343 ? -59.029 -15.657 47.877 1.00 51.29 343 GLN C N 1
ATOM 9926 C CA . GLN C 1 343 ? -57.919 -16.504 48.308 1.00 52.68 343 GLN C CA 1
ATOM 9927 C C . GLN C 1 343 ? -58.027 -16.846 49.784 1.00 51.08 343 GLN C C 1
ATOM 9928 O O . GLN C 1 343 ? -57.731 -17.978 50.186 1.00 49.40 343 GLN C O 1
ATOM 9934 N N . ASN C 1 344 ? -58.429 -15.875 50.607 1.00 48.03 344 ASN C N 1
ATOM 9935 C CA . ASN C 1 344 ? -58.637 -16.147 52.025 1.00 51.18 344 ASN C CA 1
ATOM 9936 C C . ASN C 1 344 ? -59.667 -17.253 52.215 1.00 52.72 344 ASN C C 1
ATOM 9937 O O . ASN C 1 344 ? -59.448 -18.197 52.982 1.00 48.61 344 ASN C O 1
ATOM 9942 N N . LYS C 1 345 ? -60.789 -17.167 51.497 1.00 47.60 345 LYS C N 1
ATOM 9943 C CA . LYS C 1 345 ? -61.792 -18.222 51.574 1.00 53.13 345 LYS C CA 1
ATOM 9944 C C . LYS C 1 345 ? -61.203 -19.556 51.127 1.00 55.50 345 LYS C C 1
ATOM 9945 O O . LYS C 1 345 ? -61.360 -20.578 51.806 1.00 53.06 345 LYS C O 1
ATOM 9951 N N . THR C 1 346 ? -60.479 -19.545 50.004 1.00 52.77 346 THR C N 1
ATOM 9952 C CA . THR C 1 346 ? -59.840 -20.747 49.483 1.00 47.36 346 THR C CA 1
ATOM 9953 C C . THR C 1 346 ? -58.947 -21.408 50.522 1.00 48.51 346 THR C C 1
ATOM 9954 O O . THR C 1 346 ? -59.029 -22.620 50.747 1.00 47.20 346 THR C O 1
ATOM 9958 N N . ILE C 1 347 ? -58.085 -20.620 51.166 1.00 47.73 347 ILE C N 1
ATOM 9959 C CA . ILE C 1 347 ? -57.167 -21.171 52.159 1.00 51.17 347 ILE C CA 1
ATOM 9960 C C . ILE C 1 347 ? -57.939 -21.753 53.336 1.00 53.22 347 ILE C C 1
ATOM 9961 O O . ILE C 1 347 ? -57.680 -22.882 53.774 1.00 54.89 347 ILE C O 1
ATOM 9966 N N . LEU C 1 348 ? -58.873 -20.973 53.891 1.00 52.72 348 LEU C N 1
ATOM 9967 C CA . LEU C 1 348 ? -59.710 -21.468 54.980 1.00 53.68 348 LEU C CA 1
ATOM 9968 C C . LEU C 1 348 ? -60.506 -22.695 54.554 1.00 51.04 348 LEU C C 1
ATOM 9969 O O . LEU C 1 348 ? -60.622 -23.664 55.311 1.00 55.17 348 LEU C O 1
ATOM 9974 N N . ASP C 1 349 ? -61.069 -22.665 53.347 1.00 49.32 349 ASP C N 1
ATOM 9975 C CA . ASP C 1 349 ? -61.754 -23.836 52.822 1.00 53.04 349 ASP C CA 1
ATOM 9976 C C . ASP C 1 349 ? -60.818 -25.030 52.775 1.00 58.69 349 ASP C C 1
ATOM 9977 O O . ASP C 1 349 ? -61.202 -26.147 53.141 1.00 61.54 349 ASP C O 1
ATOM 9982 N N . TYR C 1 350 ? -59.577 -24.812 52.332 1.00 55.72 350 TYR C N 1
ATOM 9983 C CA . TYR C 1 350 ? -58.641 -25.923 52.241 1.00 57.11 350 TYR C CA 1
ATOM 9984 C C . TYR C 1 350 ? -58.257 -26.431 53.619 1.00 56.12 350 TYR C C 1
ATOM 9985 O O . TYR C 1 350 ? -58.083 -27.640 53.806 1.00 61.33 350 TYR C O 1
ATOM 9994 N N . ILE C 1 351 ? -58.129 -25.535 54.601 1.00 53.91 351 ILE C N 1
ATOM 9995 C CA . ILE C 1 351 ? -57.941 -25.994 55.975 1.00 57.18 351 ILE C CA 1
ATOM 9996 C C . ILE C 1 351 ? -59.151 -26.805 56.424 1.00 64.45 351 ILE C C 1
ATOM 9997 O O . ILE C 1 351 ? -59.018 -27.837 57.092 1.00 63.35 351 ILE C O 1
ATOM 10002 N N . ALA C 1 352 ? -60.352 -26.355 56.073 1.00 60.18 352 ALA C N 1
ATOM 10003 C CA . ALA C 1 352 ? -61.537 -27.159 56.368 1.00 64.11 352 ALA C CA 1
ATOM 10004 C C . ALA C 1 352 ? -61.506 -28.532 55.700 1.00 63.93 352 ALA C C 1
ATOM 10005 O O . ALA C 1 352 ? -61.693 -29.554 56.372 1.00 66.19 352 ALA C O 1
ATOM 10007 N N . LYS C 1 353 ? -61.245 -28.569 54.399 1.00 64.43 353 LYS C N 1
ATOM 10008 C CA . LYS C 1 353 ? -61.149 -29.863 53.687 1.00 61.10 353 LYS C CA 1
ATOM 10009 C C . LYS C 1 353 ? -60.095 -30.706 54.387 1.00 60.79 353 LYS C C 1
ATOM 10010 O O . LYS C 1 353 ? -60.362 -31.873 54.680 1.00 66.26 353 LYS C O 1
ATOM 10016 N N . GLY C 1 354 ? -58.941 -30.110 54.636 1.00 59.31 354 GLY C N 1
ATOM 10017 C CA . GLY C 1 354 ? -57.851 -30.854 55.278 1.00 65.02 354 GLY C CA 1
ATOM 10018 C C . GLY C 1 354 ? -58.312 -31.551 56.539 1.00 67.23 354 GLY C C 1
ATOM 10019 O O . GLY C 1 354 ? -58.118 -32.754 56.702 1.00 67.09 354 GLY C O 1
ATOM 10020 N N . LYS C 1 355 ? -59.044 -30.815 57.361 1.00 66.60 355 LYS C N 1
ATOM 10021 C CA . LYS C 1 355 ? -59.587 -31.398 58.606 1.00 66.21 355 LYS C CA 1
ATOM 10022 C C . LYS C 1 355 ? -60.647 -32.446 58.245 1.00 63.23 355 LYS C C 1
ATOM 10023 O O . LYS C 1 355 ? -60.668 -33.493 58.894 1.00 64.69 355 LYS C O 1
ATOM 10029 N N . GLU C 1 357 ? -60.832 -34.344 55.658 1.00 72.52 357 GLU C N 1
ATOM 10030 C CA . GLU C 1 357 ? -60.255 -35.549 55.021 1.00 66.52 357 GLU C CA 1
ATOM 10031 C C . GLU C 1 357 ? -59.448 -36.312 56.066 1.00 63.26 357 GLU C C 1
ATOM 10032 O O . GLU C 1 357 ? -58.888 -37.354 55.713 1.00 68.81 357 GLU C O 1
ATOM 10038 N N . GLY C 1 358 ? -59.405 -35.819 57.301 1.00 59.18 358 GLY C N 1
ATOM 10039 C CA . GLY C 1 358 ? -58.710 -36.577 58.315 1.00 57.49 358 GLY C CA 1
ATOM 10040 C C . GLY C 1 358 ? -57.267 -36.200 58.556 1.00 63.15 358 GLY C C 1
ATOM 10041 O O . GLY C 1 358 ? -56.599 -36.869 59.355 1.00 53.72 358 GLY C O 1
ATOM 10042 N N . ALA C 1 359 ? -56.762 -35.153 57.912 1.00 65.45 359 ALA C N 1
ATOM 10043 C CA . ALA C 1 359 ? -55.400 -34.722 58.190 1.00 61.28 359 ALA C CA 1
ATOM 10044 C C . ALA C 1 359 ? -55.305 -34.168 59.604 1.00 55.88 359 ALA C C 1
ATOM 10045 O O . ALA C 1 359 ? -56.229 -33.523 60.107 1.00 62.20 359 ALA C O 1
ATOM 10047 N N . LYS C 1 360 ? -54.163 -34.398 60.236 1.00 52.90 360 LYS C N 1
ATOM 10048 C CA . LYS C 1 360 ? -53.958 -33.999 61.621 1.00 58.71 360 LYS C CA 1
ATOM 10049 C C . LYS C 1 360 ? -53.441 -32.566 61.662 1.00 60.53 360 LYS C C 1
ATOM 10050 O O . LYS C 1 360 ? -52.373 -32.269 61.118 1.00 58.85 360 LYS C O 1
ATOM 10056 N N . LEU C 1 361 ? -54.203 -31.682 62.300 1.00 61.88 361 LEU C N 1
ATOM 10057 C CA . LEU C 1 361 ? -53.773 -30.304 62.498 1.00 59.57 361 LEU C CA 1
ATOM 10058 C C . LEU C 1 361 ? -52.679 -30.259 63.557 1.00 55.46 361 LEU C C 1
ATOM 10059 O O . LEU C 1 361 ? -52.872 -30.737 64.679 1.00 62.54 361 LEU C O 1
ATOM 10064 N N . LEU C 1 362 ? -51.510 -29.744 63.187 1.00 52.63 362 LEU C N 1
ATOM 10065 C CA . LEU C 1 362 ? -50.434 -29.520 64.142 1.00 53.39 362 LEU C CA 1
ATOM 10066 C C . LEU C 1 362 ? -50.269 -28.054 64.524 1.00 57.95 362 LEU C C 1
ATOM 10067 O O . LEU C 1 362 ? -49.773 -27.764 65.620 1.00 51.92 362 LEU C O 1
ATOM 10072 N N . CYS C 1 363 ? -50.679 -27.131 63.751 1.00 57.59 363 CYS C N 1
ATOM 10073 C CA . CYS C 1 363 ? -50.609 -25.710 64.159 1.00 55.56 363 CYS C CA 1
ATOM 10074 C C . CYS C 1 363 ? -51.483 -24.878 63.232 1.00 56.39 363 CYS C C 1
ATOM 10075 O O . CYS C 1 363 ? -51.758 -25.328 62.116 1.00 57.31 363 CYS C O 1
ATOM 10078 N N . GLY C 1 364 ? -51.883 -23.742 63.649 1.00 53.17 364 GLY C N 1
ATOM 10079 C CA . GLY C 1 364 ? -52.796 -22.883 62.925 1.00 52.89 364 GLY C CA 1
ATOM 10080 C C . GLY C 1 364 ? -54.156 -23.516 62.772 1.00 55.81 364 GLY C C 1
ATOM 10081 O O . GLY C 1 364 ? -54.750 -24.038 63.720 1.00 59.98 364 GLY C O 1
ATOM 10082 N N . GLY C 1 365 ? -54.635 -23.482 61.536 1.00 55.86 365 GLY C N 1
ATOM 10083 C CA . GLY C 1 365 ? -55.929 -23.977 61.165 1.00 57.45 365 GLY C CA 1
ATOM 10084 C C . GLY C 1 365 ? -56.986 -22.903 61.151 1.00 63.09 365 GLY C C 1
ATOM 10085 O O . GLY C 1 365 ? -58.095 -23.151 60.659 1.00 62.82 365 GLY C O 1
ATOM 10086 N N . GLY C 1 366 ? -56.663 -21.701 61.638 1.00 57.43 366 GLY C N 1
ATOM 10087 C CA . GLY C 1 366 ? -57.640 -20.634 61.680 1.00 59.61 366 GLY C CA 1
ATOM 10088 C C . GLY C 1 366 ? -57.064 -19.281 61.318 1.00 61.67 366 GLY C C 1
ATOM 10089 O O . GLY C 1 366 ? -55.849 -19.105 61.241 1.00 58.71 366 GLY C O 1
ATOM 10090 N N . ILE C 1 367 ? -57.971 -18.306 61.140 1.00 63.24 367 ILE C N 1
ATOM 10091 C CA . ILE C 1 367 ? -57.516 -16.933 60.885 1.00 60.04 367 ILE C CA 1
ATOM 10092 C C . ILE C 1 367 ? -56.923 -16.310 62.137 1.00 60.47 367 ILE C C 1
ATOM 10093 O O . ILE C 1 367 ? -57.144 -16.777 63.253 1.00 60.71 367 ILE C O 1
ATOM 10098 N N . VAL C 1 368 ? -56.121 -15.260 61.924 1.00 63.70 368 VAL C N 1
ATOM 10099 C CA . VAL C 1 368 ? -55.619 -14.418 63.001 1.00 61.85 368 VAL C CA 1
ATOM 10100 C C . VAL C 1 368 ? -56.447 -13.146 62.978 1.00 67.60 368 VAL C C 1
ATOM 10101 O O . VAL C 1 368 ? -56.451 -12.412 61.981 1.00 64.08 368 VAL C O 1
ATOM 10105 N N . ASP C 1 369 ? -57.224 -12.920 64.041 1.00 74.19 369 ASP C N 1
ATOM 10106 C CA . ASP C 1 369 ? -58.155 -11.761 64.044 1.00 74.77 369 ASP C CA 1
ATOM 10107 C C . ASP C 1 369 ? -57.531 -10.589 64.782 1.00 71.60 369 ASP C C 1
ATOM 10108 O O . ASP C 1 369 ? -57.593 -10.577 66.015 1.00 69.65 369 ASP C O 1
ATOM 10113 N N . PHE C 1 370 ? -56.949 -9.653 64.039 1.00 74.02 370 PHE C N 1
ATOM 10114 C CA . PHE C 1 370 ? -56.439 -8.423 64.682 1.00 75.72 370 PHE C CA 1
ATOM 10115 C C . PHE C 1 370 ? -57.623 -7.463 64.710 1.00 77.17 370 PHE C C 1
ATOM 10116 O O . PHE C 1 370 ? -57.487 -6.351 65.238 1.00 79.25 370 PHE C O 1
ATOM 10124 N N . GLY C 1 371 ? -58.752 -7.904 64.149 1.00 74.21 371 GLY C N 1
ATOM 10125 C CA . GLY C 1 371 ? -59.962 -7.067 64.107 1.00 75.39 371 GLY C CA 1
ATOM 10126 C C . GLY C 1 371 ? -60.201 -6.570 62.704 1.00 77.23 371 GLY C C 1
ATOM 10127 O O . GLY C 1 371 ? -61.368 -6.456 62.292 1.00 75.98 371 GLY C O 1
ATOM 10128 N N . LYS C 1 372 ? -59.118 -6.281 61.997 1.00 73.52 372 LYS C N 1
ATOM 10129 C CA . LYS C 1 372 ? -59.239 -5.791 60.611 1.00 70.47 372 LYS C CA 1
ATOM 10130 C C . LYS C 1 372 ? -58.384 -6.687 59.729 1.00 66.07 372 LYS C C 1
ATOM 10131 O O . LYS C 1 372 ? -57.646 -7.520 60.257 1.00 64.37 372 LYS C O 1
ATOM 10137 N N . GLY C 1 373 ? -58.488 -6.481 58.428 1.00 65.00 373 GLY C N 1
ATOM 10138 C CA . GLY C 1 373 ? -57.730 -7.325 57.515 1.00 62.04 373 GLY C CA 1
ATOM 10139 C C . GLY C 1 373 ? -58.040 -8.810 57.541 1.00 62.61 373 GLY C C 1
ATOM 10140 O O . GLY C 1 373 ? -58.933 -9.272 58.261 1.00 63.93 373 GLY C O 1
ATOM 10141 N N . GLN C 1 374 ? -57.292 -9.568 56.744 1.00 55.04 374 GLN C N 1
ATOM 10142 C CA . GLN C 1 374 ? -57.456 -11.013 56.629 1.00 57.23 374 GLN C CA 1
ATOM 10143 C C . GLN C 1 374 ? -56.113 -11.664 56.892 1.00 54.33 374 GLN C C 1
ATOM 10144 O O . GLN C 1 374 ? -55.219 -11.616 56.041 1.00 51.13 374 GLN C O 1
ATOM 10150 N N . TYR C 1 375 ? -55.975 -12.272 58.050 1.00 53.46 375 TYR C N 1
ATOM 10151 C CA . TYR C 1 375 ? -54.761 -12.975 58.397 1.00 56.29 375 TYR C CA 1
ATOM 10152 C C . TYR C 1 375 ? -55.106 -14.431 58.639 1.00 60.52 375 TYR C C 1
ATOM 10153 O O . TYR C 1 375 ? -56.211 -14.756 59.065 1.00 57.74 375 TYR C O 1
ATOM 10162 N N . ILE C 1 376 ? -54.168 -15.309 58.308 1.00 63.01 376 ILE C N 1
ATOM 10163 C CA . ILE C 1 376 ? -54.344 -16.742 58.482 1.00 57.68 376 ILE C CA 1
ATOM 10164 C C . ILE C 1 376 ? -53.107 -17.279 59.183 1.00 56.43 376 ILE C C 1
ATOM 10165 O O . ILE C 1 376 ? -51.977 -16.934 58.815 1.00 57.06 376 ILE C O 1
ATOM 10170 N N . GLN C 1 377 ? -53.325 -18.088 60.211 1.00 56.51 377 GLN C N 1
ATOM 10171 C CA . GLN C 1 377 ? -52.224 -18.639 60.976 1.00 53.58 377 GLN C CA 1
ATOM 10172 C C . GLN C 1 377 ? -51.377 -19.535 60.076 1.00 54.91 377 GLN C C 1
ATOM 10173 O O . GLN C 1 377 ? -51.914 -20.207 59.183 1.00 48.97 377 GLN C O 1
ATOM 10179 N N . PRO C 1 378 ? -50.058 -19.543 60.245 1.00 50.47 378 PRO C N 1
ATOM 10180 C CA . PRO C 1 378 ? -49.270 -20.618 59.638 1.00 54.19 378 PRO C CA 1
ATOM 10181 C C . PRO C 1 378 ? -49.779 -21.955 60.153 1.00 55.27 378 PRO C C 1
ATOM 10182 O O . PRO C 1 378 ? -49.826 -22.199 61.364 1.00 51.88 378 PRO C O 1
ATOM 10186 N N . THR C 1 379 ? -50.096 -22.847 59.215 1.00 51.45 379 THR C N 1
ATOM 10187 C CA . THR C 1 379 ? -50.847 -24.063 59.482 1.00 52.04 379 THR C CA 1
ATOM 10188 C C . THR C 1 379 ? -50.064 -25.274 58.993 1.00 54.25 379 THR C C 1
ATOM 10189 O O . THR C 1 379 ? -49.654 -25.328 57.829 1.00 51.55 379 THR C O 1
ATOM 10193 N N . LEU C 1 380 ? -49.890 -26.260 59.868 1.00 52.75 380 LEU C N 1
ATOM 10194 C CA . LEU C 1 380 ? -49.202 -27.494 59.518 1.00 55.82 380 LEU C CA 1
ATOM 10195 C C . LEU C 1 380 ? -50.147 -28.666 59.733 1.00 55.08 380 LEU C C 1
ATOM 10196 O O . LEU C 1 380 ? -50.665 -28.856 60.838 1.00 58.66 380 LEU C O 1
ATOM 10201 N N . PHE C 1 381 ? -50.365 -29.441 58.676 1.00 56.39 381 PHE C N 1
ATOM 10202 C CA . PHE C 1 381 ? -51.068 -30.714 58.741 1.00 57.26 381 PHE C CA 1
ATOM 10203 C C . PHE C 1 381 ? -50.080 -31.864 58.612 1.00 59.80 381 PHE C C 1
ATOM 10204 O O . PHE C 1 381 ? -49.214 -31.857 57.733 1.00 60.74 381 PHE C O 1
ATOM 10212 N N . THR C 1 382 ? -50.243 -32.870 59.449 1.00 60.93 382 THR C N 1
ATOM 10213 C CA . THR C 1 382 ? -49.556 -34.133 59.248 1.00 57.25 382 THR C CA 1
ATOM 10214 C C . THR C 1 382 ? -50.607 -35.221 59.039 1.00 60.87 382 THR C C 1
ATOM 10215 O O . THR C 1 382 ? -51.802 -34.930 58.894 1.00 59.51 382 THR C O 1
ATOM 10219 N N . ASP C 1 383 ? -50.151 -36.479 58.997 1.00 60.53 383 ASP C N 1
ATOM 10220 C CA . ASP C 1 383 ? -51.011 -37.608 58.629 1.00 60.47 383 ASP C CA 1
ATOM 10221 C C . ASP C 1 383 ? -51.756 -37.287 57.340 1.00 60.37 383 ASP C C 1
ATOM 10222 O O . ASP C 1 383 ? -52.960 -37.516 57.212 1.00 62.62 383 ASP C O 1
ATOM 10227 N N . VAL C 1 384 ? -51.036 -36.716 56.388 1.00 55.87 384 VAL C N 1
ATOM 10228 C CA . VAL C 1 384 ? -51.626 -36.299 55.128 1.00 58.52 384 VAL C CA 1
ATOM 10229 C C . VAL C 1 384 ? -51.487 -37.442 54.138 1.00 57.55 384 VAL C C 1
ATOM 10230 O O . VAL C 1 384 ? -50.396 -37.993 53.955 1.00 59.43 384 VAL C O 1
ATOM 10234 N N . LYS C 1 385 ? -52.600 -37.840 53.552 1.00 61.13 385 LYS C N 1
ATOM 10235 C CA . LYS C 1 385 ? -52.465 -38.889 52.560 1.00 62.72 385 LYS C CA 1
ATOM 10236 C C . LYS C 1 385 ? -52.413 -38.280 51.164 1.00 64.07 385 LYS C C 1
ATOM 10237 O O . LYS C 1 385 ? -53.099 -37.285 50.894 1.00 57.95 385 LYS C O 1
ATOM 10243 N N . PRO C 1 386 ? -51.619 -38.880 50.275 1.00 64.51 386 PRO C N 1
ATOM 10244 C CA . PRO C 1 386 ? -51.411 -38.304 48.936 1.00 64.58 386 PRO C CA 1
ATOM 10245 C C . PRO C 1 386 ? -52.675 -37.958 48.156 1.00 60.71 386 PRO C C 1
ATOM 10246 O O . PRO C 1 386 ? -52.618 -37.124 47.247 1.00 59.70 386 PRO C O 1
ATOM 10250 N N . SER C 1 387 ? -53.805 -38.590 48.465 1.00 60.85 387 SER C N 1
ATOM 10251 C CA . SER C 1 387 ? -55.040 -38.295 47.745 1.00 64.02 387 SER C CA 1
ATOM 10252 C C . SER C 1 387 ? -55.819 -37.118 48.330 1.00 65.01 387 SER C C 1
ATOM 10253 O O . SER C 1 387 ? -56.763 -36.641 47.690 1.00 61.16 387 SER C O 1
ATOM 10256 N N . MET C 1 388 ? -55.454 -36.638 49.515 1.00 59.28 388 MET C N 1
ATOM 10257 C CA . MET C 1 388 ? -56.173 -35.532 50.123 1.00 61.16 388 MET C CA 1
ATOM 10258 C C . MET C 1 388 ? -56.008 -34.259 49.302 1.00 62.17 388 MET C C 1
ATOM 10259 O O . MET C 1 388 ? -55.057 -34.095 48.529 1.00 60.44 388 MET C O 1
ATOM 10264 N N . GLY C 1 389 ? -56.981 -33.360 49.458 1.00 67.21 389 GLY C N 1
ATOM 10265 C CA . GLY C 1 389 ? -56.919 -32.088 48.758 1.00 58.70 389 GLY C CA 1
ATOM 10266 C C . GLY C 1 389 ? -55.712 -31.260 49.154 1.00 50.62 389 GLY C C 1
ATOM 10267 O O . GLY C 1 389 ? -55.007 -30.724 48.296 1.00 52.49 389 GLY C O 1
ATOM 10268 N N . ILE C 1 390 ? -55.455 -31.146 50.465 1.00 52.71 390 ILE C N 1
ATOM 10269 C CA . ILE C 1 390 ? -54.328 -30.341 50.939 1.00 51.06 390 ILE C CA 1
ATOM 10270 C C . ILE C 1 390 ? -53.003 -30.982 50.583 1.00 56.75 390 ILE C C 1
ATOM 10271 O O . ILE C 1 390 ? -51.977 -30.290 50.504 1.00 54.50 390 ILE C O 1
ATOM 10276 N N . ALA C 1 391 ? -52.995 -32.291 50.353 1.00 54.20 391 ALA C N 1
ATOM 10277 C CA . ALA C 1 391 ? -51.787 -32.908 49.849 1.00 54.46 391 ALA C CA 1
ATOM 10278 C C . ALA C 1 391 ? -51.515 -32.458 48.455 1.00 52.53 391 ALA C C 1
ATOM 10279 O O . ALA C 1 391 ? -50.346 -32.358 48.048 1.00 48.95 391 ALA C O 1
ATOM 10281 N N . ARG C 1 392 ? -52.516 -32.440 47.583 1.00 48.50 392 ARG C N 1
ATOM 10282 C CA . ARG C 1 392 ? -52.200 -32.261 46.141 1.00 49.29 392 ARG C CA 1
ATOM 10283 C C . ARG C 1 392 ? -52.472 -30.871 45.584 1.00 53.60 392 ARG C C 1
ATOM 10284 O O . ARG C 1 392 ? -51.695 -30.396 44.755 1.00 54.59 392 ARG C O 1
ATOM 10292 N N . ASP C 1 393 ? -53.534 -30.243 46.028 1.00 53.18 393 ASP C N 1
ATOM 10293 C CA . ASP C 1 393 ? -53.965 -28.953 45.452 1.00 50.32 393 ASP C CA 1
ATOM 10294 C C . ASP C 1 393 ? -53.186 -27.779 46.016 1.00 45.58 393 ASP C C 1
ATOM 10295 O O . ASP C 1 393 ? -52.913 -27.736 47.216 1.00 39.01 393 ASP C O 1
ATOM 10300 N N . GLU C 1 394 ? -52.907 -26.781 45.168 1.00 42.84 394 GLU C N 1
ATOM 10301 C CA . GLU C 1 394 ? -52.225 -25.572 45.642 1.00 41.44 394 GLU C CA 1
ATOM 10302 C C . GLU C 1 394 ? -53.153 -24.700 46.493 1.00 43.94 394 GLU C C 1
ATOM 10303 O O . GLU C 1 394 ? -54.086 -24.075 45.979 1.00 41.06 394 GLU C O 1
ATOM 10309 N N . ILE C 1 395 ? -52.828 -24.579 47.782 1.00 41.74 395 ILE C N 1
ATOM 10310 C CA . ILE C 1 395 ? -53.640 -23.791 48.701 1.00 42.46 395 ILE C CA 1
ATOM 10311 C C . ILE C 1 395 ? -53.315 -22.309 48.583 1.00 47.17 395 ILE C C 1
ATOM 10312 O O . ILE C 1 395 ? -54.198 -21.457 48.773 1.00 43.34 395 ILE C O 1
ATOM 10317 N N . PHE C 1 396 ? -52.069 -21.975 48.238 1.00 42.14 396 PHE C N 1
ATOM 10318 C CA . PHE C 1 396 ? -51.629 -20.582 48.157 1.00 39.21 396 PHE C CA 1
ATOM 10319 C C . PHE C 1 396 ? -51.873 -19.857 49.471 1.00 42.30 396 PHE C C 1
ATOM 10320 O O . PHE C 1 396 ? -52.279 -18.695 49.497 1.00 42.34 396 PHE C O 1
ATOM 10328 N N . GLY C 1 397 ? -51.634 -20.554 50.571 1.00 36.55 397 GLY C N 1
ATOM 10329 C CA . GLY C 1 397 ? -51.719 -19.962 51.876 1.00 36.25 397 GLY C CA 1
ATOM 10330 C C . GLY C 1 397 ? -50.677 -20.607 52.749 1.00 35.82 397 GLY C C 1
ATOM 10331 O O . GLY C 1 397 ? -49.983 -21.528 52.322 1.00 39.53 397 GLY C O 1
ATOM 10332 N N . PRO C 1 398 ? -50.553 -20.175 53.980 1.00 36.59 398 PRO C N 1
ATOM 10333 C CA . PRO C 1 398 ? -49.501 -20.682 54.849 1.00 39.48 398 PRO C CA 1
ATOM 10334 C C . PRO C 1 398 ? -49.817 -22.065 55.415 1.00 47.93 398 PRO C C 1
ATOM 10335 O O . PRO C 1 398 ? -49.714 -22.311 56.610 1.00 47.87 398 PRO C O 1
ATOM 10339 N N . VAL C 1 399 ? -50.152 -22.994 54.523 1.00 43.42 399 VAL C N 1
ATOM 10340 C CA . VAL C 1 399 ? -50.690 -24.284 54.919 1.00 47.72 399 VAL C CA 1
ATOM 10341 C C . VAL C 1 399 ? -49.732 -25.362 54.446 1.00 48.36 399 VAL C C 1
ATOM 10342 O O . VAL C 1 399 ? -49.670 -25.675 53.247 1.00 37.43 399 VAL C O 1
ATOM 10346 N N . LEU C 1 400 ? -49.035 -25.967 55.401 1.00 48.32 400 LEU C N 1
ATOM 10347 C CA . LEU C 1 400 ? -48.028 -26.977 55.135 1.00 45.69 400 LEU C CA 1
ATOM 10348 C C . LEU C 1 400 ? -48.638 -28.359 55.324 1.00 52.51 400 LEU C C 1
ATOM 10349 O O . LEU C 1 400 ? -49.277 -28.627 56.350 1.00 54.89 400 LEU C O 1
ATOM 10354 N N . ALA C 1 401 ? -48.449 -29.224 54.329 1.00 51.76 401 ALA C N 1
ATOM 10355 C CA . ALA C 1 401 ? -48.841 -30.624 54.398 1.00 47.74 401 ALA C CA 1
ATOM 10356 C C . ALA C 1 401 ? -47.585 -31.458 54.574 1.00 49.85 401 ALA C C 1
ATOM 10357 O O . ALA C 1 401 ? -46.631 -31.319 53.802 1.00 48.28 401 ALA C O 1
ATOM 10359 N N . SER C 1 402 ? -47.568 -32.294 55.602 1.00 50.65 402 SER C N 1
ATOM 10360 C CA . SER C 1 402 ? -46.388 -33.074 55.935 1.00 46.81 402 SER C CA 1
ATOM 10361 C C . SER C 1 402 ? -46.563 -34.520 55.494 1.00 53.23 402 SER C C 1
ATOM 10362 O O . SER C 1 402 ? -47.602 -35.141 55.752 1.00 51.63 402 SER C O 1
ATOM 10365 N N . PHE C 1 403 ? -45.542 -35.048 54.831 1.00 49.39 403 PHE C N 1
ATOM 10366 C CA . PHE C 1 403 ? -45.503 -36.433 54.397 1.00 46.12 403 PHE C CA 1
ATOM 10367 C C . PHE C 1 403 ? -44.201 -37.034 54.890 1.00 46.12 403 PHE C C 1
ATOM 10368 O O . PHE C 1 403 ? -43.188 -36.338 55.006 1.00 49.29 403 PHE C O 1
ATOM 10376 N N . HIS C 1 404 ? -44.235 -38.314 55.228 1.00 45.46 404 HIS C N 1
ATOM 10377 C CA . HIS C 1 404 ? -43.046 -38.983 55.731 1.00 46.38 404 HIS C CA 1
ATOM 10378 C C . HIS C 1 404 ? -42.520 -39.958 54.688 1.00 44.57 404 HIS C C 1
ATOM 10379 O O . HIS C 1 404 ? -43.263 -40.421 53.814 1.00 45.21 404 HIS C O 1
ATOM 10386 N N . PHE C 1 405 ? -41.213 -40.203 54.747 1.00 43.47 405 PHE C N 1
ATOM 10387 C CA . PHE C 1 405 ? -40.563 -41.136 53.839 1.00 48.03 405 PHE C CA 1
ATOM 10388 C C . PHE C 1 405 ? -39.420 -41.825 54.563 1.00 44.38 405 PHE C C 1
ATOM 10389 O O . PHE C 1 405 ? -38.878 -41.312 55.545 1.00 43.80 405 PHE C O 1
ATOM 10397 N N . ASP C 1 406 ? -39.034 -42.988 54.051 1.00 45.36 406 ASP C N 1
ATOM 10398 C CA . ASP C 1 406 ? -37.879 -43.695 54.593 1.00 47.98 406 ASP C CA 1
ATOM 10399 C C . ASP C 1 406 ? -36.677 -43.694 53.673 1.00 42.13 406 ASP C C 1
ATOM 10400 O O . ASP C 1 406 ? -35.545 -43.703 54.158 1.00 44.23 406 ASP C O 1
ATOM 10405 N N . THR C 1 407 ? -36.901 -43.710 52.363 1.00 45.86 407 THR C N 1
ATOM 10406 C CA . THR C 1 407 ? -35.836 -43.827 51.383 1.00 43.98 407 THR C CA 1
ATOM 10407 C C . THR C 1 407 ? -35.818 -42.602 50.485 1.00 44.01 407 THR C C 1
ATOM 10408 O O . THR C 1 407 ? -36.852 -41.963 50.254 1.00 41.16 407 THR C O 1
ATOM 10412 N N . VAL C 1 408 ? -34.630 -42.324 49.941 1.00 43.60 408 VAL C N 1
ATOM 10413 C CA . VAL C 1 408 ? -34.483 -41.266 48.947 1.00 42.08 408 VAL C CA 1
ATOM 10414 C C . VAL C 1 408 ? -35.474 -41.467 47.810 1.00 36.03 408 VAL C C 1
ATOM 10415 O O . VAL C 1 408 ? -36.170 -40.533 47.401 1.00 40.17 408 VAL C O 1
ATOM 10419 N N . ASP C 1 409 ? -35.581 -42.702 47.310 1.00 41.10 409 ASP C N 1
ATOM 10420 C CA . ASP C 1 409 ? -36.520 -42.992 46.228 1.00 39.97 409 ASP C CA 1
ATOM 10421 C C . ASP C 1 409 ? -37.937 -42.580 46.605 1.00 40.22 409 ASP C C 1
ATOM 10422 O O . ASP C 1 409 ? -38.656 -41.990 45.792 1.00 40.99 409 ASP C O 1
ATOM 10427 N N . GLU C 1 410 ? -38.352 -42.883 47.839 1.00 40.41 410 GLU C N 1
ATOM 10428 C CA . GLU C 1 410 ? -39.686 -42.504 48.293 1.00 42.54 410 GLU C CA 1
ATOM 10429 C C . GLU C 1 410 ? -39.850 -40.995 48.301 1.00 36.92 410 GLU C C 1
ATOM 10430 O O . GLU C 1 410 ? -40.846 -40.467 47.800 1.00 35.82 410 GLU C O 1
ATOM 10436 N N . ALA C 1 411 ? -38.876 -40.287 48.884 1.00 37.69 411 ALA C N 1
ATOM 10437 C CA . ALA C 1 411 ? -38.931 -38.830 48.938 1.00 36.97 411 ALA C CA 1
ATOM 10438 C C . ALA C 1 411 ? -39.066 -38.249 47.545 1.00 33.35 411 ALA C C 1
ATOM 10439 O O . ALA C 1 411 ? -39.891 -37.362 47.302 1.00 35.60 411 ALA C O 1
ATOM 10441 N N . ILE C 1 412 ? -38.306 -38.778 46.599 1.00 35.96 412 ILE C N 1
ATOM 10442 C CA . ILE C 1 412 ? -38.378 -38.243 45.250 1.00 38.42 412 ILE C CA 1
ATOM 10443 C C . ILE C 1 412 ? -39.728 -38.564 44.633 1.00 38.52 412 ILE C C 1
ATOM 10444 O O . ILE C 1 412 ? -40.332 -37.722 43.951 1.00 38.26 412 ILE C O 1
ATOM 10449 N N . ALA C 1 413 ? -40.248 -39.771 44.893 1.00 38.05 413 ALA C N 1
ATOM 10450 C CA . ALA C 1 413 ? -41.553 -40.137 44.349 1.00 36.74 413 ALA C CA 1
ATOM 10451 C C . ALA C 1 413 ? -42.648 -39.265 44.937 1.00 38.61 413 ALA C C 1
ATOM 10452 O O . ALA C 1 413 ? -43.534 -38.792 44.213 1.00 37.01 413 ALA C O 1
ATOM 10454 N N . ILE C 1 414 ? -42.605 -39.051 46.252 1.00 34.89 414 ILE C N 1
ATOM 10455 C CA . ILE C 1 414 ? -43.556 -38.144 46.878 1.00 38.34 414 ILE C CA 1
ATOM 10456 C C . ILE C 1 414 ? -43.381 -36.745 46.305 1.00 40.33 414 ILE C C 1
ATOM 10457 O O . ILE C 1 414 ? -44.355 -36.092 45.901 1.00 41.57 414 ILE C O 1
ATOM 10462 N N . ALA C 1 415 ? -42.128 -36.278 46.227 1.00 35.53 415 ALA C N 1
ATOM 10463 C CA . ALA C 1 415 ? -41.864 -34.946 45.688 1.00 38.25 415 ALA C CA 1
ATOM 10464 C C . ALA C 1 415 ? -42.407 -34.801 44.273 1.00 36.13 415 ALA C C 1
ATOM 10465 O O . ALA C 1 415 ? -43.012 -33.779 43.932 1.00 37.56 415 ALA C O 1
ATOM 10467 N N . ASN C 1 416 ? -42.226 -35.826 43.444 1.00 36.54 416 ASN C N 1
ATOM 10468 C CA . ASN C 1 416 ? -42.681 -35.776 42.063 1.00 36.08 416 ASN C CA 1
ATOM 10469 C C . ASN C 1 416 ? -44.167 -36.062 41.917 1.00 38.80 416 ASN C C 1
ATOM 10470 O O . ASN C 1 416 ? -44.700 -35.924 40.809 1.00 39.02 416 ASN C O 1
ATOM 10475 N N . ASP C 1 417 ? -44.844 -36.465 42.997 1.00 41.02 417 ASP C N 1
ATOM 10476 C CA . ASP C 1 417 ? -46.262 -36.824 42.942 1.00 40.64 417 ASP C CA 1
ATOM 10477 C C . ASP C 1 417 ? -47.109 -35.551 42.944 1.00 43.92 417 ASP C C 1
ATOM 10478 O O . ASP C 1 417 ? -47.795 -35.204 43.911 1.00 40.47 417 ASP C O 1
ATOM 10483 N N . THR C 1 418 ? -47.056 -34.857 41.813 1.00 42.38 418 THR C N 1
ATOM 10484 C CA . THR C 1 418 ? -47.814 -33.634 41.603 1.00 37.95 418 THR C CA 1
ATOM 10485 C C . THR C 1 418 ? -47.847 -33.365 40.113 1.00 34.09 418 THR C C 1
ATOM 10486 O O . THR C 1 418 ? -46.923 -33.737 39.383 1.00 39.09 418 THR C O 1
ATOM 10490 N N . VAL C 1 419 ? -48.919 -32.715 39.663 1.00 35.76 419 VAL C N 1
ATOM 10491 C CA . VAL C 1 419 ? -48.945 -32.228 38.291 1.00 35.75 419 VAL C CA 1
ATOM 10492 C C . VAL C 1 419 ? -48.022 -31.035 38.111 1.00 36.17 419 VAL C C 1
ATOM 10493 O O . VAL C 1 419 ? -47.710 -30.655 36.973 1.00 35.70 419 VAL C O 1
ATOM 10497 N N . TYR C 1 420 ? -47.581 -30.435 39.211 1.00 35.07 420 TYR C N 1
ATOM 10498 C CA . TYR C 1 420 ? -46.774 -29.231 39.150 1.00 37.15 420 TYR C CA 1
ATOM 10499 C C . TYR C 1 420 ? -45.289 -29.584 39.127 1.00 38.22 420 TYR C C 1
ATOM 10500 O O . TYR C 1 420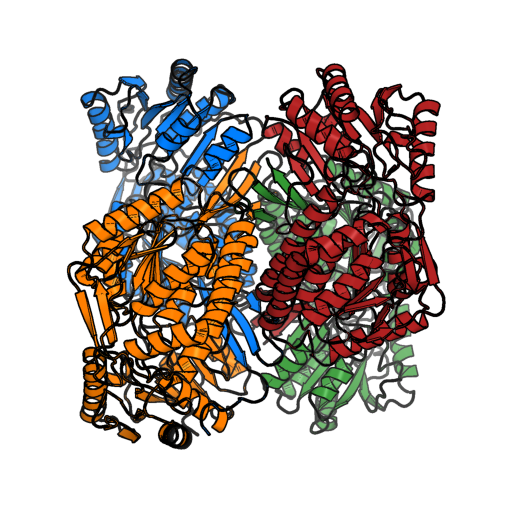 ? -44.889 -30.751 39.176 1.00 34.43 420 TYR C O 1
ATOM 10509 N N . GLY C 1 421 ? -44.456 -28.558 39.061 1.00 37.15 421 GLY C N 1
ATOM 10510 C CA . GLY C 1 421 ? -43.028 -28.779 39.054 1.00 33.59 421 GLY C CA 1
ATOM 10511 C C . GLY C 1 421 ? -42.309 -27.454 39.084 1.00 36.57 421 GLY C C 1
ATOM 10512 O O . GLY C 1 421 ? -41.325 -27.239 38.367 1.00 35.89 421 GLY C O 1
ATOM 10513 N N . LEU C 1 422 ? -42.809 -26.548 39.920 1.00 34.94 422 LEU C N 1
ATOM 10514 C CA . LEU C 1 422 ? -42.246 -25.210 39.952 1.00 36.50 422 LEU C CA 1
ATOM 10515 C C . LEU C 1 422 ? -40.951 -25.197 40.731 1.00 34.59 422 LEU C C 1
ATOM 10516 O O . LEU C 1 422 ? -39.901 -24.821 40.206 1.00 35.43 422 LEU C O 1
ATOM 10521 N N . ALA C 1 423 ? -41.012 -25.626 41.981 1.00 34.95 423 ALA C N 1
ATOM 10522 C CA . ALA C 1 423 ? -39.908 -25.441 42.893 1.00 36.91 423 ALA C CA 1
ATOM 10523 C C . ALA C 1 423 ? -39.773 -26.672 43.768 1.00 37.05 423 ALA C C 1
ATOM 10524 O O . ALA C 1 423 ? -40.705 -27.460 43.938 1.00 36.82 423 ALA C O 1
ATOM 10526 N N . ALA C 1 424 ? -38.595 -26.820 44.336 1.00 33.86 424 ALA C N 1
ATOM 10527 C CA . ALA C 1 424 ? -38.388 -27.907 45.264 1.00 35.72 424 ALA C CA 1
ATOM 10528 C C . ALA C 1 424 ? -37.231 -27.514 46.146 1.00 31.35 424 ALA C C 1
ATOM 10529 O O . ALA C 1 424 ? -36.394 -26.693 45.773 1.00 34.54 424 ALA C O 1
ATOM 10531 N N . SER C 1 425 ? -37.225 -28.077 47.334 1.00 33.14 425 SER C N 1
ATOM 10532 C CA . SER C 1 425 ? -36.202 -27.793 48.310 1.00 33.40 425 SER C CA 1
ATOM 10533 C C . SER C 1 425 ? -35.796 -29.127 48.901 1.00 33.38 425 SER C C 1
ATOM 10534 O O . SER C 1 425 ? -36.650 -29.980 49.146 1.00 34.37 425 SER C O 1
ATOM 10537 N N . VAL C 1 426 ? -34.496 -29.337 49.056 1.00 28.89 426 VAL C N 1
ATOM 10538 C CA . VAL C 1 426 ? -33.984 -30.549 49.676 1.00 31.54 426 VAL C CA 1
ATOM 10539 C C . VAL C 1 426 ? -33.039 -30.135 50.785 1.00 33.22 426 VAL C C 1
ATOM 10540 O O . VAL C 1 426 ? -32.237 -29.209 50.616 1.00 30.56 426 VAL C O 1
ATOM 10544 N N . TRP C 1 427 ? -33.185 -30.772 51.939 1.00 35.64 427 TRP C N 1
ATOM 10545 C CA . TRP C 1 427 ? -32.369 -30.484 53.108 1.00 30.67 427 TRP C CA 1
ATOM 10546 C C . TRP C 1 427 ? -31.651 -31.769 53.481 1.00 36.55 427 TRP C C 1
ATOM 10547 O O . TRP C 1 427 ? -32.283 -32.758 53.874 1.00 35.21 427 TRP C O 1
ATOM 10558 N N . SER C 1 428 ? -30.333 -31.749 53.333 1.00 35.38 428 SER C N 1
ATOM 10559 C CA . SER C 1 428 ? -29.489 -32.887 53.635 1.00 32.81 428 SER C CA 1
ATOM 10560 C C . SER C 1 428 ? -28.055 -32.411 53.577 1.00 34.40 428 SER C C 1
ATOM 10561 O O . SER C 1 428 ? -27.698 -31.631 52.694 1.00 38.07 428 SER C O 1
ATOM 10564 N N . LYS C 1 429 ? -27.250 -32.843 54.536 1.00 35.22 429 LYS C N 1
ATOM 10565 C CA . LYS C 1 429 ? -25.823 -32.616 54.416 1.00 35.91 429 LYS C CA 1
ATOM 10566 C C . LYS C 1 429 ? -25.184 -33.652 53.509 1.00 36.15 429 LYS C C 1
ATOM 10567 O O . LYS C 1 429 ? -24.015 -33.508 53.137 1.00 31.07 429 LYS C O 1
ATOM 10573 N N . ASP C 1 430 ? -25.940 -34.677 53.132 1.00 29.83 430 ASP C N 1
ATOM 10574 C CA . ASP C 1 430 ? -25.408 -35.742 52.305 1.00 33.56 430 ASP C CA 1
ATOM 10575 C C . ASP C 1 430 ? -25.451 -35.316 50.842 1.00 32.30 430 ASP C C 1
ATOM 10576 O O . ASP C 1 430 ? -26.529 -35.103 50.280 1.00 30.01 430 ASP C O 1
ATOM 10581 N N . ILE C 1 431 ? -24.271 -35.210 50.231 1.00 31.58 431 ILE C N 1
ATOM 10582 C CA . ILE C 1 431 ? -24.182 -34.762 48.848 1.00 33.87 431 ILE C CA 1
ATOM 10583 C C . ILE C 1 431 ? -24.936 -35.711 47.926 1.00 33.57 431 ILE C C 1
ATOM 10584 O O . ILE C 1 431 ? -25.580 -35.278 46.968 1.00 34.28 431 ILE C O 1
ATOM 10589 N N . ASP C 1 432 ? -24.885 -37.015 48.203 1.00 33.22 432 ASP C N 1
ATOM 10590 C CA . ASP C 1 432 ? -25.561 -37.969 47.328 1.00 32.37 432 ASP C CA 1
ATOM 10591 C C . ASP C 1 432 ? -27.065 -37.799 47.404 1.00 31.65 432 ASP C C 1
ATOM 10592 O O . ASP C 1 432 ? -27.757 -37.800 46.381 1.00 35.94 432 ASP C O 1
ATOM 10597 N N . LYS C 1 433 ? -27.584 -37.653 48.618 1.00 34.49 433 LYS C N 1
ATOM 10598 C CA . LYS C 1 433 ? -29.005 -37.400 48.790 1.00 34.89 433 LYS C CA 1
ATOM 10599 C C . LYS C 1 433 ? -29.396 -36.075 48.157 1.00 33.23 433 LYS C C 1
ATOM 10600 O O . LYS C 1 433 ? -30.412 -35.984 47.460 1.00 34.92 433 LYS C O 1
ATOM 10606 N N . ALA C 1 434 ? -28.600 -35.030 48.396 1.00 37.83 434 ALA C N 1
ATOM 10607 C CA . ALA C 1 434 ? -28.902 -33.722 47.821 1.00 32.07 434 ALA C CA 1
ATOM 10608 C C . ALA C 1 434 ? -28.966 -33.784 46.299 1.00 31.54 434 ALA C C 1
ATOM 10609 O O . ALA C 1 434 ? -29.950 -33.343 45.691 1.00 34.48 434 ALA C O 1
ATOM 10611 N N . LEU C 1 435 ? -27.944 -34.363 45.663 1.00 31.83 435 LEU C N 1
ATOM 10612 C CA . LEU C 1 435 ? -27.930 -34.410 44.201 1.00 35.27 435 LEU C CA 1
ATOM 10613 C C . LEU C 1 435 ? -28.986 -35.357 43.656 1.00 30.82 435 LEU C C 1
ATOM 10614 O O . LEU C 1 435 ? -29.584 -35.080 42.614 1.00 32.90 435 LEU C O 1
ATOM 10619 N N . ALA C 1 436 ? -29.209 -36.495 44.313 1.00 32.92 436 ALA C N 1
ATOM 10620 C CA . ALA C 1 436 ? -30.237 -37.406 43.820 1.00 32.75 436 ALA C CA 1
ATOM 10621 C C . ALA C 1 436 ? -31.587 -36.708 43.803 1.00 28.92 436 ALA C C 1
ATOM 10622 O O . ALA C 1 436 ? -32.268 -36.669 42.775 1.00 33.74 436 ALA C O 1
ATOM 10624 N N . VAL C 1 437 ? -31.957 -36.088 44.920 1.00 32.36 437 VAL C N 1
ATOM 10625 C CA . VAL C 1 437 ? -33.231 -35.380 44.984 1.00 33.07 437 VAL C CA 1
ATOM 10626 C C . VAL C 1 437 ? -33.238 -34.237 43.979 1.00 32.89 437 VAL C C 1
ATOM 10627 O O . VAL C 1 437 ? -34.210 -34.028 43.244 1.00 33.43 437 VAL C O 1
ATOM 10631 N N . THR C 1 438 ? -32.143 -33.479 43.936 1.00 34.08 438 THR C N 1
ATOM 10632 C CA . THR C 1 438 ? -32.070 -32.344 43.028 1.00 33.06 438 THR C CA 1
ATOM 10633 C C . THR C 1 438 ? -32.237 -32.781 41.582 1.00 29.01 438 THR C C 1
ATOM 10634 O O . THR C 1 438 ? -32.988 -32.159 40.819 1.00 29.54 438 THR C O 1
ATOM 10638 N N . ARG C 1 439 ? -31.556 -33.857 41.189 1.00 30.25 439 ARG C N 1
ATOM 10639 C CA . ARG C 1 439 ? -31.558 -34.294 39.796 1.00 30.00 439 ARG C CA 1
ATOM 10640 C C . ARG C 1 439 ? -32.829 -35.043 39.410 1.00 32.68 439 ARG C C 1
ATOM 10641 O O . ARG C 1 439 ? -33.194 -35.070 38.229 1.00 33.36 439 ARG C O 1
ATOM 10649 N N . ARG C 1 440 ? -33.521 -35.641 40.371 1.00 35.17 440 ARG C N 1
ATOM 10650 C CA . ARG C 1 440 ? -34.628 -36.517 40.049 1.00 32.36 440 ARG C CA 1
ATOM 10651 C C . ARG C 1 440 ? -35.990 -35.924 40.370 1.00 33.10 440 ARG C C 1
ATOM 10652 O O . ARG C 1 440 ? -36.998 -36.465 39.909 1.00 36.41 440 ARG C O 1
ATOM 10660 N N . VAL C 1 441 ? -36.055 -34.819 41.102 1.00 32.45 441 VAL C N 1
ATOM 10661 C CA . VAL C 1 441 ? -37.331 -34.164 41.361 1.00 34.69 441 VAL C CA 1
ATOM 10662 C C . VAL C 1 441 ? -37.553 -33.149 40.254 1.00 35.41 441 VAL C C 1
ATOM 10663 O O . VAL C 1 441 ? -36.712 -32.273 40.015 1.00 36.42 441 VAL C O 1
ATOM 10667 N N . ARG C 1 442 ? -38.692 -33.261 39.582 1.00 35.74 442 ARG C N 1
ATOM 10668 C CA . ARG C 1 442 ? -38.973 -32.480 38.385 1.00 36.13 442 ARG C CA 1
ATOM 10669 C C . ARG C 1 442 ? -39.494 -31.107 38.794 1.00 36.09 442 ARG C C 1
ATOM 10670 O O . ARG C 1 442 ? -40.681 -30.791 38.687 1.00 31.64 442 ARG C O 1
ATOM 10678 N N . ALA C 1 443 ? -38.566 -30.251 39.210 1.00 36.60 443 ALA C N 1
ATOM 10679 C CA . ALA C 1 443 ? -38.905 -28.892 39.601 1.00 35.51 443 ALA C CA 1
ATOM 10680 C C . ALA C 1 443 ? -37.926 -27.931 38.951 1.00 36.97 443 ALA C C 1
ATOM 10681 O O . ALA C 1 443 ? -36.721 -28.203 38.889 1.00 31.43 443 ALA C O 1
ATOM 10683 N N . GLY C 1 444 ? -38.448 -26.793 38.478 1.00 32.84 444 GLY C N 1
ATOM 10684 C CA . GLY C 1 444 ? -37.596 -25.875 37.751 1.00 32.14 444 GLY C CA 1
ATOM 10685 C C . GLY C 1 444 ? -36.712 -25.026 38.631 1.00 34.08 444 GLY C C 1
ATOM 10686 O O . GLY C 1 444 ? -35.668 -24.551 38.169 1.00 31.53 444 GLY C O 1
ATOM 10687 N N . ARG C 1 445 ? -37.097 -24.839 39.890 1.00 28.86 445 ARG C N 1
ATOM 10688 C CA . ARG C 1 445 ? -36.343 -24.037 40.837 1.00 29.56 445 ARG C CA 1
ATOM 10689 C C . ARG C 1 445 ? -36.050 -24.932 42.024 1.00 34.38 445 ARG C C 1
ATOM 10690 O O . ARG C 1 445 ? -36.966 -25.331 42.751 1.00 36.70 445 ARG C O 1
ATOM 10698 N N . PHE C 1 446 ? -34.784 -25.251 42.226 1.00 34.49 446 PHE C N 1
ATOM 10699 C CA . PHE C 1 446 ? -34.397 -26.158 43.287 1.00 33.64 446 PHE C CA 1
ATOM 10700 C C . PHE C 1 446 ? -33.544 -25.424 44.302 1.00 32.30 446 PHE C C 1
ATOM 10701 O O . PHE C 1 446 ? -32.729 -24.563 43.948 1.00 34.05 446 PHE C O 1
ATOM 10709 N N . TRP C 1 447 ? -33.778 -25.729 45.565 1.00 28.95 447 TRP C N 1
ATOM 10710 C CA . TRP C 1 447 ? -32.970 -25.195 46.642 1.00 33.98 447 TRP C CA 1
ATOM 10711 C C . TRP C 1 447 ? -32.406 -26.346 47.456 1.00 35.79 447 TRP C C 1
ATOM 10712 O O . TRP C 1 447 ? -33.140 -27.252 47.863 1.00 37.04 447 TRP C O 1
ATOM 10723 N N . VAL C 1 448 ? -31.101 -26.316 47.679 1.00 35.12 448 VAL C N 1
ATOM 10724 C CA . VAL C 1 448 ? -30.430 -27.321 48.478 1.00 31.70 448 VAL C CA 1
ATOM 10725 C C . VAL C 1 448 ? -29.943 -26.645 49.745 1.00 35.08 448 VAL C C 1
ATOM 10726 O O . VAL C 1 448 ? -29.137 -25.703 49.688 1.00 32.74 448 VAL C O 1
ATOM 10730 N N . ASN C 1 449 ? -30.464 -27.110 50.886 1.00 35.75 449 ASN C N 1
ATOM 10731 C CA . ASN C 1 449 ? -30.124 -26.563 52.195 1.00 30.79 449 ASN C CA 1
ATOM 10732 C C . ASN C 1 449 ? -30.343 -25.058 52.211 1.00 34.89 449 ASN C C 1
ATOM 10733 O O . ASN C 1 449 ? -29.641 -24.300 52.892 1.00 36.65 449 ASN C O 1
ATOM 10738 N N . THR C 1 450 ? -31.342 -24.629 51.458 1.00 31.05 450 THR C N 1
ATOM 10739 C CA . THR C 1 450 ? -31.763 -23.242 51.446 1.00 37.87 450 THR C CA 1
ATOM 10740 C C . THR C 1 450 ? -33.191 -23.214 50.932 1.00 36.57 450 THR C C 1
ATOM 10741 O O . THR C 1 450 ? -33.757 -24.242 50.548 1.00 35.91 450 THR C O 1
ATOM 10745 N N . ILE C 1 451 ? -33.760 -22.020 50.905 1.00 34.22 451 ILE C N 1
ATOM 10746 C CA . ILE C 1 451 ? -35.088 -21.823 50.347 1.00 39.95 451 ILE C CA 1
ATOM 10747 C C . ILE C 1 451 ? -35.157 -20.398 49.819 1.00 35.83 451 ILE C C 1
ATOM 10748 O O . ILE C 1 451 ? -34.722 -19.460 50.491 1.00 39.62 451 ILE C O 1
ATOM 10753 N N . MET C 1 452 ? -35.664 -20.251 48.595 1.00 37.20 452 MET C N 1
ATOM 10754 C CA . MET C 1 452 ? -35.958 -18.951 47.992 1.00 38.30 452 MET C CA 1
ATOM 10755 C C . MET C 1 452 ? -34.768 -17.997 48.081 1.00 38.85 452 MET C C 1
ATOM 10756 O O . MET C 1 452 ? -34.910 -16.834 48.462 1.00 45.15 452 MET C O 1
ATOM 10761 N N . SER C 1 453 ? -33.579 -18.489 47.713 1.00 40.10 453 SER C N 1
ATOM 10762 C CA . SER C 1 453 ? -32.352 -17.716 47.896 1.00 44.56 453 SER C CA 1
ATOM 10763 C C . SER C 1 453 ? -31.649 -17.275 46.616 1.00 49.27 453 SER C C 1
ATOM 10764 O O . SER C 1 453 ? -30.708 -16.469 46.694 1.00 55.94 453 SER C O 1
ATOM 10767 N N . GLY C 1 454 ? -32.042 -17.776 45.454 1.00 43.32 454 GLY C N 1
ATOM 10768 C CA . GLY C 1 454 ? -31.352 -17.391 44.225 1.00 45.61 454 GLY C CA 1
ATOM 10769 C C . GLY C 1 454 ? -31.755 -16.009 43.719 1.00 41.03 454 GLY C C 1
ATOM 10770 O O . GLY C 1 454 ? -32.928 -15.631 43.731 1.00 49.07 454 GLY C O 1
ATOM 10771 N N . GLY C 1 455 ? -30.761 -15.245 43.272 1.00 37.57 455 GLY C N 1
ATOM 10772 C CA . GLY C 1 455 ? -31.038 -13.961 42.672 1.00 33.32 455 GLY C CA 1
ATOM 10773 C C . GLY C 1 455 ? -31.360 -14.105 41.197 1.00 32.16 455 GLY C C 1
ATOM 10774 O O . GLY C 1 455 ? -31.472 -15.217 40.667 1.00 32.74 455 GLY C O 1
ATOM 10775 N N . PRO C 1 456 ? -31.490 -12.988 40.485 1.00 32.25 456 PRO C N 1
ATOM 10776 C CA . PRO C 1 456 ? -31.938 -13.053 39.091 1.00 31.22 456 PRO C CA 1
ATOM 10777 C C . PRO C 1 456 ? -30.875 -13.508 38.104 1.00 28.96 456 PRO C C 1
ATOM 10778 O O . PRO C 1 456 ? -31.131 -13.471 36.899 1.00 31.43 456 PRO C O 1
ATOM 10782 N N . GLU C 1 457 ? -29.704 -13.953 38.576 1.00 31.42 457 GLU C N 1
ATOM 10783 C CA . GLU C 1 457 ? -28.698 -14.486 37.662 1.00 29.59 457 GLU C CA 1
ATOM 10784 C C . GLU C 1 457 ? -29.197 -15.745 36.988 1.00 28.72 457 GLU C C 1
ATOM 10785 O O . GLU C 1 457 ? -28.778 -16.066 35.871 1.00 33.51 457 GLU C O 1
ATOM 10791 N N . THR C 1 458 ? -30.074 -16.460 37.641 1.00 31.66 458 THR C N 1
ATOM 10792 C CA . THR C 1 458 ? -30.464 -17.752 37.146 1.00 28.90 458 THR C CA 1
ATOM 10793 C C . THR C 1 458 ? -31.872 -17.697 36.590 1.00 27.80 458 THR C C 1
ATOM 10794 O O . THR C 1 458 ? -32.701 -16.907 37.054 1.00 29.68 458 THR C O 1
ATOM 10798 N N . PRO C 1 459 ? -32.166 -18.505 35.580 1.00 29.19 459 PRO C N 1
ATOM 10799 C CA . PRO C 1 459 ? -33.532 -18.561 35.071 1.00 32.24 459 PRO C CA 1
ATOM 10800 C C . PRO C 1 459 ? -34.439 -19.198 36.106 1.00 30.84 459 PRO C C 1
ATOM 10801 O O . PRO C 1 459 ? -34.014 -20.000 36.945 1.00 33.19 459 PRO C O 1
ATOM 10805 N N . LEU C 1 460 ? -35.695 -18.814 36.054 1.00 31.46 460 LEU C N 1
ATOM 10806 C CA . LEU C 1 460 ? -36.688 -19.384 36.934 1.00 31.60 460 LEU C CA 1
ATOM 10807 C C . LEU C 1 460 ? -37.871 -19.824 36.095 1.00 35.62 460 LEU C C 1
ATOM 10808 O O . LEU C 1 460 ? -38.197 -19.212 35.072 1.00 34.87 460 LEU C O 1
ATOM 10813 N N . GLY C 1 461 ? -38.517 -20.880 36.545 1.00 32.73 461 GLY C N 1
ATOM 10814 C CA . GLY C 1 461 ? -39.658 -21.405 35.827 1.00 35.06 461 GLY C CA 1
ATOM 10815 C C . GLY C 1 461 ? -39.973 -22.790 36.337 1.00 36.01 461 GLY C C 1
ATOM 10816 O O . GLY C 1 461 ? -39.360 -23.292 37.288 1.00 32.23 461 GLY C O 1
ATOM 10817 N N . GLY C 1 462 ? -40.950 -23.400 35.686 1.00 32.98 462 GLY C N 1
ATOM 10818 C CA . GLY C 1 462 ? -41.429 -24.662 36.191 1.00 32.21 462 GLY C CA 1
ATOM 10819 C C . GLY C 1 462 ? -41.321 -25.802 35.214 1.00 32.84 462 GLY C C 1
ATOM 10820 O O . GLY C 1 462 ? -41.143 -25.600 34.008 1.00 33.51 462 GLY C O 1
ATOM 10821 N N . PHE C 1 463 ? -41.412 -27.010 35.752 1.00 35.70 463 PHE C N 1
ATOM 10822 C CA . PHE C 1 463 ? -41.690 -28.206 34.982 1.00 33.70 463 PHE C CA 1
ATOM 10823 C C . PHE C 1 463 ? -43.192 -28.390 34.872 1.00 33.83 463 PHE C C 1
ATOM 10824 O O . PHE C 1 463 ? -43.970 -27.782 35.605 1.00 35.08 463 PHE C O 1
ATOM 10832 N N . LYS C 1 464 ? -43.586 -29.298 33.987 1.00 36.47 464 LYS C N 1
ATOM 10833 C CA . LYS C 1 464 ? -44.930 -29.882 33.947 1.00 36.58 464 LYS C CA 1
ATOM 10834 C C . LYS C 1 464 ? -45.941 -28.739 33.898 1.00 37.57 464 LYS C C 1
ATOM 10835 O O . LYS C 1 464 ? -45.813 -27.856 33.038 1.00 35.54 464 LYS C O 1
ATOM 10841 N N . GLN C 1 465 ? -46.953 -28.732 34.758 1.00 33.80 465 GLN C N 1
ATOM 10842 C CA . GLN C 1 465 ? -48.023 -27.754 34.681 1.00 38.66 465 GLN C CA 1
ATOM 10843 C C . GLN C 1 465 ? -47.696 -26.480 35.434 1.00 36.64 465 GLN C C 1
ATOM 10844 O O . GLN C 1 465 ? -48.570 -25.626 35.601 1.00 36.05 465 GLN C O 1
ATOM 10850 N N . SER C 1 466 ? -46.456 -26.325 35.883 1.00 40.60 466 SER C N 1
ATOM 10851 C CA . SER C 1 466 ? -46.051 -25.109 36.571 1.00 37.30 466 SER C CA 1
ATOM 10852 C C . SER C 1 466 ? -45.591 -24.021 35.619 1.00 34.82 466 SER C C 1
ATOM 10853 O O . SER C 1 466 ? -45.227 -22.935 36.078 1.00 34.74 466 SER C O 1
ATOM 10856 N N . GLY C 1 467 ? -45.548 -24.291 34.328 1.00 33.60 467 GLY C N 1
ATOM 10857 C CA . GLY C 1 467 ? -45.376 -23.216 33.373 1.00 35.88 467 GLY C CA 1
ATOM 10858 C C . GLY C 1 467 ? -44.623 -23.648 32.132 1.00 36.73 467 GLY C C 1
ATOM 10859 O O . GLY C 1 467 ? -44.300 -24.818 31.932 1.00 35.64 467 GLY C O 1
ATOM 10860 N N . TRP C 1 468 ? -44.409 -22.659 31.267 1.00 34.61 468 TRP C N 1
ATOM 10861 C CA . TRP C 1 468 ? -43.624 -22.770 30.053 1.00 32.49 468 TRP C CA 1
ATOM 10862 C C . TRP C 1 468 ? -42.574 -21.679 30.080 1.00 35.00 468 TRP C C 1
ATOM 10863 O O . TRP C 1 468 ? -42.856 -20.561 30.511 1.00 30.08 468 TRP C O 1
ATOM 10874 N N . GLY C 1 469 ? -41.370 -22.003 29.614 1.00 37.55 469 GLY C N 1
ATOM 10875 C CA . GLY C 1 469 ? -40.323 -21.015 29.513 1.00 29.00 469 GLY C CA 1
ATOM 10876 C C . GLY C 1 469 ? -39.678 -20.742 30.857 1.00 32.10 469 GLY C C 1
ATOM 10877 O O . GLY C 1 469 ? -40.041 -21.294 31.897 1.00 30.61 469 GLY C O 1
ATOM 10878 N N . ARG C 1 470 ? -38.683 -19.885 30.784 1.00 34.43 470 ARG C N 1
ATOM 10879 C CA . ARG C 1 470 ? -37.975 -19.506 32.008 1.00 34.69 470 ARG C CA 1
ATOM 10880 C C . ARG C 1 470 ? -37.998 -17.988 32.062 1.00 33.76 470 ARG C C 1
ATOM 10881 O O . ARG C 1 470 ? -38.102 -17.348 31.019 1.00 35.11 470 ARG C O 1
ATOM 10889 N N . GLU C 1 471 ? -37.933 -17.456 33.260 1.00 31.70 471 GLU C N 1
ATOM 10890 C CA . GLU C 1 471 ? -37.861 -16.001 33.412 1.00 32.12 471 GLU C CA 1
ATOM 10891 C C . GLU C 1 471 ? -36.543 -15.723 34.106 1.00 39.32 471 GLU C C 1
ATOM 10892 O O . GLU C 1 471 ? -35.947 -16.664 34.637 1.00 50.36 471 GLU C O 1
ATOM 10898 N N . ALA C 1 472 ? -36.081 -14.484 34.067 1.00 33.38 472 ALA C N 1
ATOM 10899 C CA . ALA C 1 472 ? -34.847 -14.075 34.770 1.00 31.36 472 ALA C CA 1
ATOM 10900 C C . ALA C 1 472 ? -33.603 -14.713 34.148 1.00 30.59 472 ALA C C 1
ATOM 10901 O O . ALA C 1 472 ? -33.729 -15.576 33.285 1.00 30.09 472 ALA C O 1
ATOM 10903 N N . GLY C 1 473 ? -32.437 -14.269 34.595 1.00 33.27 473 GLY C N 1
ATOM 10904 C CA . GLY C 1 473 ? -31.195 -14.725 33.961 1.00 33.29 473 GLY C CA 1
ATOM 10905 C C . GLY C 1 473 ? -31.116 -14.220 32.538 1.00 30.89 473 GLY C C 1
ATOM 10906 O O . GLY C 1 473 ? -32.004 -13.473 32.127 1.00 31.96 473 GLY C O 1
ATOM 10907 N N . LEU C 1 474 ? -30.061 -14.589 31.824 1.00 31.25 474 LEU C N 1
ATOM 10908 C CA . LEU C 1 474 ? -30.006 -14.236 30.395 1.00 32.17 474 LEU C CA 1
ATOM 10909 C C . LEU C 1 474 ? -31.064 -15.096 29.710 1.00 34.43 474 LEU C C 1
ATOM 10910 O O . LEU C 1 474 ? -31.634 -14.634 28.726 1.00 31.39 474 LEU C O 1
ATOM 10915 N N . TYR C 1 475 ? -31.336 -16.282 30.265 1.00 34.36 475 TYR C N 1
ATOM 10916 C CA . TYR C 1 475 ? -32.394 -17.064 29.626 1.00 37.83 475 TYR C CA 1
ATOM 10917 C C . TYR C 1 475 ? -33.667 -16.254 29.493 1.00 31.48 475 TYR C C 1
ATOM 10918 O O . TYR C 1 475 ? -34.291 -16.225 28.427 1.00 32.54 475 TYR C O 1
ATOM 10927 N N . GLY C 1 476 ? -34.076 -15.602 30.585 1.00 31.47 476 GLY C N 1
ATOM 10928 C CA . GLY C 1 476 ? -35.327 -14.868 30.576 1.00 30.74 476 GLY C CA 1
ATOM 10929 C C . GLY C 1 476 ? -35.337 -13.736 29.578 1.00 32.81 476 GLY C C 1
ATOM 10930 O O . GLY C 1 476 ? -36.363 -13.458 28.955 1.00 36.60 476 GLY C O 1
ATOM 10931 N N . VAL C 1 477 ? -34.188 -13.100 29.372 1.00 30.56 477 VAL C N 1
ATOM 10932 C CA . VAL C 1 477 ? -34.085 -12.143 28.289 1.00 27.43 477 VAL C CA 1
ATOM 10933 C C . VAL C 1 477 ? -34.222 -12.858 26.955 1.00 30.79 477 VAL C C 1
ATOM 10934 O O . VAL C 1 477 ? -34.946 -12.407 26.062 1.00 32.02 477 VAL C O 1
ATOM 10938 N N . GLU C 1 478 ? -33.568 -14.008 26.816 1.00 28.20 478 GLU C N 1
ATOM 10939 C CA . GLU C 1 478 ? -33.652 -14.746 25.562 1.00 33.96 478 GLU C CA 1
ATOM 10940 C C . GLU C 1 478 ? -35.060 -15.254 25.289 1.00 29.17 478 GLU C C 1
ATOM 10941 O O . GLU C 1 478 ? -35.453 -15.362 24.125 1.00 31.00 478 GLU C O 1
ATOM 10947 N N . GLU C 1 479 ? -35.836 -15.544 26.335 1.00 28.58 479 GLU C N 1
ATOM 10948 C CA . GLU C 1 479 ? -37.178 -16.081 26.130 1.00 31.66 479 GLU C CA 1
ATOM 10949 C C . GLU C 1 479 ? -38.042 -15.131 25.323 1.00 30.48 479 GLU C C 1
ATOM 10950 O O . GLU C 1 479 ? -38.927 -15.572 24.594 1.00 31.82 479 GLU C O 1
ATOM 10956 N N . TYR C 1 480 ? -37.784 -13.832 25.412 1.00 28.61 480 TYR C N 1
ATOM 10957 C CA . TYR C 1 480 ? -38.592 -12.858 24.697 1.00 31.31 480 TYR C CA 1
ATOM 10958 C C . TYR C 1 480 ? -37.914 -12.393 23.434 1.00 29.67 480 TYR C C 1
ATOM 10959 O O . TYR C 1 480 ? -38.290 -11.361 22.869 1.00 28.74 480 TYR C O 1
ATOM 10968 N N . THR C 1 481 ? -36.950 -13.167 22.959 1.00 27.93 481 THR C N 1
ATOM 10969 C CA . THR C 1 481 ? -36.345 -12.966 21.659 1.00 27.64 481 THR C CA 1
ATOM 10970 C C . THR C 1 481 ? -36.756 -14.084 20.712 1.00 27.76 481 THR C C 1
ATOM 10971 O O . THR C 1 481 ? -37.053 -15.209 21.123 1.00 29.93 481 THR C O 1
ATOM 10975 N N . GLN C 1 482 ? -36.723 -13.777 19.433 1.00 27.71 482 GLN C N 1
ATOM 10976 C CA . GLN C 1 482 ? -36.871 -14.799 18.422 1.00 29.34 482 GLN C CA 1
ATOM 10977 C C . GLN C 1 482 ? -35.493 -15.151 17.897 1.00 32.35 482 GLN C C 1
ATOM 10978 O O . GLN C 1 482 ? -34.619 -14.287 17.774 1.00 33.00 482 GLN C O 1
ATOM 10984 N N . ILE C 1 483 ? -35.302 -16.427 17.621 1.00 26.83 483 ILE C N 1
ATOM 10985 C CA . ILE C 1 483 ? -34.051 -16.924 17.089 1.00 27.23 483 ILE C CA 1
ATOM 10986 C C . ILE C 1 483 ? -34.158 -16.926 15.573 1.00 27.55 483 ILE C C 1
ATOM 10987 O O . ILE C 1 483 ? -35.085 -17.507 14.996 1.00 28.97 483 ILE C O 1
ATOM 10992 N N . LYS C 1 484 ? -33.218 -16.273 14.926 1.00 24.23 484 LYS C N 1
ATOM 10993 C CA . LYS C 1 484 ? -33.222 -16.179 13.481 1.00 30.44 484 LYS C CA 1
ATOM 10994 C C . LYS C 1 484 ? -31.915 -16.778 12.983 1.00 28.97 484 LYS C C 1
ATOM 10995 O O . LYS C 1 484 ? -30.840 -16.210 13.197 1.00 24.57 484 LYS C O 1
ATOM 11001 N N . SER C 1 485 ? -32.007 -17.937 12.353 1.00 26.91 485 SER C N 1
ATOM 11002 C CA . SER C 1 485 ? -30.843 -18.521 11.715 1.00 31.08 485 SER C CA 1
ATOM 11003 C C . SER C 1 485 ? -30.614 -17.825 10.391 1.00 29.82 485 SER C C 1
ATOM 11004 O O . SER C 1 485 ? -31.562 -17.440 9.702 1.00 29.82 485 SER C O 1
ATOM 11007 N N . VAL C 1 486 ? -29.351 -17.600 10.071 1.00 28.70 486 VAL C N 1
ATOM 11008 C CA . VAL C 1 486 ? -28.968 -16.923 8.846 1.00 29.18 486 VAL C CA 1
ATOM 11009 C C . VAL C 1 486 ? -27.849 -17.720 8.219 1.00 29.31 486 VAL C C 1
ATOM 11010 O O . VAL C 1 486 ? -26.822 -17.965 8.863 1.00 31.60 486 VAL C O 1
ATOM 11014 N N . HIS C 1 487 ? -28.034 -18.115 6.972 1.00 30.47 487 HIS C N 1
ATOM 11015 C CA . HIS C 1 487 ? -26.976 -18.740 6.207 1.00 26.79 487 HIS C CA 1
ATOM 11016 C C . HIS C 1 487 ? -26.674 -17.854 5.015 1.00 30.00 487 HIS C C 1
ATOM 11017 O O . HIS C 1 487 ? -27.591 -17.355 4.351 1.00 30.37 487 HIS C O 1
ATOM 11024 N N . ILE C 1 488 ? -25.397 -17.563 4.821 1.00 26.83 488 ILE C N 1
ATOM 11025 C CA . ILE C 1 488 ? -24.951 -16.714 3.730 1.00 32.34 488 ILE C CA 1
ATOM 11026 C C . ILE C 1 488 ? -24.063 -17.532 2.805 1.00 32.37 488 ILE C C 1
ATOM 11027 O O . ILE C 1 488 ? -23.142 -18.217 3.266 1.00 32.79 488 ILE C O 1
ATOM 11032 N N . GLU C 1 489 ? -24.414 -17.528 1.522 1.00 34.21 489 GLU C N 1
ATOM 11033 C CA . GLU C 1 489 ? -23.606 -18.013 0.412 1.00 37.83 489 GLU C CA 1
ATOM 11034 C C . GLU C 1 489 ? -23.613 -19.523 0.272 1.00 40.63 489 GLU C C 1
ATOM 11035 O O . GLU C 1 489 ? -23.708 -20.053 -0.843 1.00 49.55 489 GLU C O 1
ATOM 11041 N N . SER D 1 9 ? -39.096 -53.059 -9.496 1.00 38.11 9 SER D N 1
ATOM 11042 C CA . SER D 1 9 ? -38.737 -51.953 -8.617 1.00 43.36 9 SER D CA 1
ATOM 11043 C C . SER D 1 9 ? -39.977 -51.395 -7.882 1.00 43.22 9 SER D C 1
ATOM 11044 O O . SER D 1 9 ? -39.865 -50.984 -6.728 1.00 43.23 9 SER D O 1
ATOM 11047 N N . LEU D 1 10 ? -41.153 -51.378 -8.500 1.00 37.64 10 LEU D N 1
ATOM 11048 C CA . LEU D 1 10 ? -42.262 -51.004 -7.620 1.00 41.56 10 LEU D CA 1
ATOM 11049 C C . LEU D 1 10 ? -42.742 -52.237 -6.850 1.00 43.06 10 LEU D C 1
ATOM 11050 O O . LEU D 1 10 ? -42.651 -53.358 -7.354 1.00 46.39 10 LEU D O 1
ATOM 11055 N N . PRO D 1 11 ? -43.272 -52.069 -5.637 1.00 38.48 11 PRO D N 1
ATOM 11056 C CA . PRO D 1 11 ? -43.664 -53.248 -4.852 1.00 41.15 11 PRO D CA 1
ATOM 11057 C C . PRO D 1 11 ? -44.809 -54.004 -5.510 1.00 45.17 11 PRO D C 1
ATOM 11058 O O . PRO D 1 11 ? -45.835 -53.422 -5.878 1.00 41.59 11 PRO D O 1
ATOM 11062 N N . LEU D 1 12 ? -44.636 -55.324 -5.616 1.00 39.56 12 LEU D N 1
ATOM 11063 C CA . LEU D 1 12 ? -45.664 -56.158 -6.224 1.00 37.09 12 LEU D CA 1
ATOM 11064 C C . LEU D 1 12 ? -46.955 -56.101 -5.427 1.00 39.56 12 LEU D C 1
ATOM 11065 O O . LEU D 1 12 ? -48.045 -55.955 -5.992 1.00 40.40 12 LEU D O 1
ATOM 11070 N N . LYS D 1 13 ? -46.843 -56.186 -4.114 1.00 38.07 13 LYS D N 1
ATOM 11071 C CA . LYS D 1 13 ? -47.923 -56.023 -3.164 1.00 38.11 13 LYS D CA 1
ATOM 11072 C C . LYS D 1 13 ? -47.487 -54.978 -2.151 1.00 39.01 13 LYS D C 1
ATOM 11073 O O . LYS D 1 13 ? -46.289 -54.839 -1.879 1.00 37.67 13 LYS D O 1
ATOM 11079 N N . PRO D 1 14 ? -48.421 -54.191 -1.624 1.00 38.82 14 PRO D N 1
ATOM 11080 C CA . PRO D 1 14 ? -48.035 -53.146 -0.675 1.00 33.37 14 PRO D CA 1
ATOM 11081 C C . PRO D 1 14 ? -47.300 -53.769 0.493 1.00 35.14 14 PRO D C 1
ATOM 11082 O O . PRO D 1 14 ? -47.618 -54.876 0.930 1.00 29.57 14 PRO D O 1
ATOM 11086 N N . ARG D 1 15 ? -46.262 -53.090 0.949 1.00 31.48 15 ARG D N 1
ATOM 11087 C CA . ARG D 1 15 ? -45.530 -53.614 2.083 1.00 36.21 15 ARG D CA 1
ATOM 11088 C C . ARG D 1 15 ? -46.368 -53.377 3.317 1.00 33.39 15 ARG D C 1
ATOM 11089 O O . ARG D 1 15 ? -46.788 -52.252 3.576 1.00 35.72 15 ARG D O 1
ATOM 11097 N N . GLU D 1 16 ? -46.685 -54.437 4.036 1.00 35.14 16 GLU D N 1
ATOM 11098 C CA . GLU D 1 16 ? -47.440 -54.280 5.257 1.00 35.46 16 GLU D CA 1
ATOM 11099 C C . GLU D 1 16 ? -46.445 -54.065 6.385 1.00 37.89 16 GLU D C 1
ATOM 11100 O O . GLU D 1 16 ? -45.581 -54.911 6.630 1.00 38.85 16 GLU D O 1
ATOM 11106 N N . PHE D 1 17 ? -46.545 -52.927 7.040 1.00 33.72 17 PHE D N 1
ATOM 11107 C CA . PHE D 1 17 ? -45.700 -52.632 8.178 1.00 38.77 17 PHE D CA 1
ATOM 11108 C C . PHE D 1 17 ? -46.451 -52.935 9.452 1.00 35.18 17 PHE D C 1
ATOM 11109 O O . PHE D 1 17 ? -47.681 -52.979 9.482 1.00 38.27 17 PHE D O 1
ATOM 11117 N N . GLY D 1 18 ? -45.691 -53.146 10.508 1.00 29.52 18 GLY D N 1
ATOM 11118 C CA . GLY D 1 18 ? -46.223 -53.071 11.842 1.00 31.15 18 GLY D CA 1
ATOM 11119 C C . GLY D 1 18 ? -45.948 -51.688 12.396 1.00 32.47 18 GLY D C 1
ATOM 11120 O O . GLY D 1 18 ? -45.274 -50.859 11.793 1.00 36.16 18 GLY D O 1
ATOM 11121 N N . PHE D 1 19 ? -46.508 -51.422 13.556 1.00 33.89 19 PHE D N 1
ATOM 11122 C CA . PHE D 1 19 ? -46.068 -50.249 14.279 1.00 33.09 19 PHE D CA 1
ATOM 11123 C C . PHE D 1 19 ? -45.098 -50.697 15.359 1.00 32.50 19 PHE D C 1
ATOM 11124 O O . PHE D 1 19 ? -44.873 -51.888 15.576 1.00 35.44 19 PHE D O 1
ATOM 11132 N N . PHE D 1 20 ? -44.495 -49.732 16.024 1.00 29.46 20 PHE D N 1
ATOM 11133 C CA . PHE D 1 20 ? -43.319 -50.011 16.824 1.00 29.28 20 PHE D CA 1
ATOM 11134 C C . PHE D 1 20 ? -43.552 -49.480 18.224 1.00 32.30 20 PHE D C 1
ATOM 11135 O O . PHE D 1 20 ? -43.569 -48.264 18.444 1.00 30.87 20 PHE D O 1
ATOM 11143 N N . ILE D 1 21 ? -43.720 -50.400 19.166 1.00 32.49 21 ILE D N 1
ATOM 11144 C CA . ILE D 1 21 ? -43.925 -50.065 20.564 1.00 36.50 21 ILE D CA 1
ATOM 11145 C C . ILE D 1 21 ? -42.985 -50.924 21.385 1.00 35.90 21 ILE D C 1
ATOM 11146 O O . ILE D 1 21 ? -42.933 -52.146 21.201 1.00 36.18 21 ILE D O 1
ATOM 11151 N N . ASP D 1 22 ? -42.233 -50.284 22.272 1.00 32.34 22 ASP D N 1
ATOM 11152 C CA . ASP D 1 22 ? -41.402 -50.997 23.230 1.00 33.86 22 ASP D CA 1
ATOM 11153 C C . ASP D 1 22 ? -40.465 -51.993 22.543 1.00 34.62 22 ASP D C 1
ATOM 11154 O O . ASP D 1 22 ? -40.328 -53.141 22.956 1.00 36.92 22 ASP D O 1
ATOM 11159 N N . GLY D 1 23 ? -39.821 -51.543 21.475 1.00 33.86 23 GLY D N 1
ATOM 11160 C CA . GLY D 1 23 ? -38.872 -52.366 20.767 1.00 34.53 23 GLY D CA 1
ATOM 11161 C C . GLY D 1 23 ? -39.463 -53.491 19.947 1.00 38.94 23 GLY D C 1
ATOM 11162 O O . GLY D 1 23 ? -38.709 -54.199 19.272 1.00 44.63 23 GLY D O 1
ATOM 11163 N N . GLU D 1 24 ? -40.782 -53.648 19.938 1.00 40.23 24 GLU D N 1
ATOM 11164 C CA . GLU D 1 24 ? -41.447 -54.763 19.282 1.00 38.04 24 GLU D CA 1
ATOM 11165 C C . GLU D 1 24 ? -42.251 -54.264 18.095 1.00 42.12 24 GLU D C 1
ATOM 11166 O O . GLU D 1 24 ? -42.993 -53.279 18.206 1.00 38.08 24 GLU D O 1
ATOM 11172 N N . TRP D 1 25 ? -42.119 -54.957 16.971 1.00 40.18 25 TRP D N 1
ATOM 11173 C CA . TRP D 1 25 ? -43.022 -54.727 15.859 1.00 36.68 25 TRP D CA 1
ATOM 11174 C C . TRP D 1 25 ? -44.388 -55.303 16.189 1.00 38.20 25 TRP D C 1
ATOM 11175 O O . TRP D 1 25 ? -44.502 -56.412 16.723 1.00 40.77 25 TRP D O 1
ATOM 11186 N N . ARG D 1 26 ? -45.420 -54.512 15.930 1.00 38.06 26 ARG D N 1
ATOM 11187 C CA . ARG D 1 26 ? -46.787 -54.853 16.283 1.00 38.61 26 ARG D CA 1
ATOM 11188 C C . ARG D 1 26 ? -47.595 -54.886 15.003 1.00 38.87 26 ARG D C 1
ATOM 11189 O O . ARG D 1 26 ? -47.640 -53.891 14.272 1.00 35.19 26 ARG D O 1
ATOM 11197 N N . ALA D 1 27 ? -48.240 -56.018 14.741 1.00 35.55 27 ALA D N 1
ATOM 11198 C CA . ALA D 1 27 ? -49.112 -56.105 13.585 1.00 34.81 27 ALA D CA 1
ATOM 11199 C C . ALA D 1 27 ? -50.268 -55.133 13.756 1.00 38.53 27 ALA D C 1
ATOM 11200 O O . ALA D 1 27 ? -50.805 -54.971 14.862 1.00 34.52 27 ALA D O 1
ATOM 11202 N N . GLY D 1 28 ? -50.642 -54.470 12.657 1.00 32.91 28 GLY D N 1
ATOM 11203 C CA . GLY D 1 28 ? -51.839 -53.665 12.690 1.00 42.74 28 GLY D CA 1
ATOM 11204 C C . GLY D 1 28 ? -53.101 -54.516 12.651 1.00 46.87 28 GLY D C 1
ATOM 11205 O O . GLY D 1 28 ? -53.097 -55.675 12.234 1.00 39.07 28 GLY D O 1
ATOM 11206 N N . LYS D 1 29 ? -54.197 -53.909 13.113 1.00 53.30 29 LYS D N 1
ATOM 11207 C CA . LYS D 1 29 ? -55.545 -54.447 12.957 1.00 52.33 29 LYS D CA 1
ATOM 11208 C C . LYS D 1 29 ? -56.295 -53.701 11.862 1.00 51.23 29 LYS D C 1
ATOM 11209 O O . LYS D 1 29 ? -56.752 -54.300 10.886 1.00 54.91 29 LYS D O 1
ATOM 11215 N N . ASP D 1 30 ? -56.387 -52.386 11.991 1.00 51.92 30 ASP D N 1
ATOM 11216 C CA . ASP D 1 30 ? -56.876 -51.540 10.920 1.00 48.13 30 ASP D CA 1
ATOM 11217 C C . ASP D 1 30 ? -55.671 -51.072 10.133 1.00 45.37 30 ASP D C 1
ATOM 11218 O O . ASP D 1 30 ? -54.571 -50.949 10.672 1.00 45.77 30 ASP D O 1
ATOM 11223 N N . PHE D 1 31 ? -55.860 -50.865 8.850 1.00 41.50 31 PHE D N 1
ATOM 11224 C CA . PHE D 1 31 ? -54.732 -50.495 8.024 1.00 41.08 31 PHE D CA 1
ATOM 11225 C C . PHE D 1 31 ? -55.116 -49.332 7.135 1.00 46.45 31 PHE D C 1
ATOM 11226 O O . PHE D 1 31 ? -56.237 -49.270 6.622 1.00 42.14 31 PHE D O 1
ATOM 11234 N N . PHE D 1 32 ? -54.189 -48.389 7.005 1.00 44.58 32 PHE D N 1
ATOM 11235 C CA . PHE D 1 32 ? -54.239 -47.399 5.949 1.00 43.77 32 PHE D CA 1
ATOM 11236 C C . PHE D 1 32 ? -53.459 -47.948 4.762 1.00 42.02 32 PHE D C 1
ATOM 11237 O O . PHE D 1 32 ? -52.311 -48.386 4.905 1.00 42.25 32 PHE D O 1
ATOM 11245 N N . ASP D 1 33 ? -54.086 -47.933 3.601 1.00 39.96 33 ASP D N 1
ATOM 11246 C CA . ASP D 1 33 ? -53.465 -48.408 2.380 1.00 39.99 33 ASP D CA 1
ATOM 11247 C C . ASP D 1 33 ? -52.922 -47.209 1.631 1.00 36.00 33 ASP D C 1
ATOM 11248 O O . ASP D 1 33 ? -53.682 -46.323 1.231 1.00 41.09 33 ASP D O 1
ATOM 11253 N N . ARG D 1 34 ? -51.615 -47.171 1.459 1.00 34.46 34 ARG D N 1
ATOM 11254 C CA . ARG D 1 34 ? -50.963 -46.050 0.815 1.00 33.71 34 ARG D CA 1
ATOM 11255 C C . ARG D 1 34 ? -50.517 -46.469 -0.571 1.00 32.81 34 ARG D C 1
ATOM 11256 O O . ARG D 1 34 ? -49.796 -47.460 -0.729 1.00 34.27 34 ARG D O 1
ATOM 11264 N N . SER D 1 35 ? -50.926 -45.704 -1.566 1.00 33.41 35 SER D N 1
ATOM 11265 C CA . SER D 1 35 ? -50.437 -45.898 -2.917 1.00 34.21 35 SER D CA 1
ATOM 11266 C C . SER D 1 35 ? -49.396 -44.835 -3.232 1.00 29.03 35 SER D C 1
ATOM 11267 O O . SER D 1 35 ? -49.463 -43.711 -2.736 1.00 32.85 35 SER D O 1
ATOM 11270 N N . SER D 1 36 ? -48.431 -45.204 -4.056 1.00 35.62 36 SER D N 1
ATOM 11271 C CA . SER D 1 36 ? -47.435 -44.256 -4.513 1.00 35.39 36 SER D CA 1
ATOM 11272 C C . SER D 1 36 ? -48.120 -43.040 -5.129 1.00 40.59 36 SER D C 1
ATOM 11273 O O . SER D 1 36 ? -48.847 -43.182 -6.125 1.00 40.00 36 SER D O 1
ATOM 11276 N N . PRO D 1 37 ? -47.904 -41.838 -4.590 1.00 41.00 37 PRO D N 1
ATOM 11277 C CA . PRO D 1 37 ? -48.519 -40.648 -5.196 1.00 42.11 37 PRO D CA 1
ATOM 11278 C C . PRO D 1 37 ? -48.024 -40.396 -6.591 1.00 42.00 37 PRO D C 1
ATOM 11279 O O . PRO D 1 37 ? -48.681 -39.664 -7.338 1.00 42.34 37 PRO D O 1
ATOM 11283 N N . ALA D 1 38 ? -46.864 -40.949 -6.949 1.00 37.71 38 ALA D N 1
ATOM 11284 C CA . ALA D 1 38 ? -46.317 -40.797 -8.285 1.00 43.48 38 ALA D CA 1
ATOM 11285 C C . ALA D 1 38 ? -46.752 -41.889 -9.252 1.00 45.98 38 ALA D C 1
ATOM 11286 O O . ALA D 1 38 ? -46.760 -41.651 -10.467 1.00 43.91 38 ALA D O 1
ATOM 11288 N N . HIS D 1 39 ? -47.122 -43.071 -8.750 1.00 39.42 39 HIS D N 1
ATOM 11289 C CA . HIS D 1 39 ? -47.353 -44.217 -9.609 1.00 44.15 39 HIS D CA 1
ATOM 11290 C C . HIS D 1 39 ? -48.731 -44.833 -9.482 1.00 45.33 39 HIS D C 1
ATOM 11291 O O . HIS D 1 39 ? -49.060 -45.702 -10.293 1.00 47.29 39 HIS D O 1
ATOM 11298 N N . ASP D 1 40 ? -49.534 -44.418 -8.499 1.00 44.02 40 ASP D N 1
ATOM 11299 C CA . ASP D 1 40 ? -50.864 -44.979 -8.244 1.00 50.29 40 ASP D CA 1
ATOM 11300 C C . ASP D 1 40 ? -50.851 -46.507 -8.285 1.00 49.91 40 ASP D C 1
ATOM 11301 O O . ASP D 1 40 ? -51.678 -47.155 -8.932 1.00 51.52 40 ASP D O 1
ATOM 11306 N N . VAL D 1 41 ? -49.869 -47.081 -7.603 1.00 46.62 41 VAL D N 1
ATOM 11307 C CA . VAL D 1 41 ? -49.835 -48.517 -7.371 1.00 43.93 41 VAL D CA 1
ATOM 11308 C C . VAL D 1 41 ? -49.791 -48.654 -5.857 1.00 43.50 41 VAL D C 1
ATOM 11309 O O . VAL D 1 41 ? -49.214 -47.795 -5.173 1.00 44.91 41 VAL D O 1
ATOM 11313 N N . PRO D 1 42 ? -50.450 -49.650 -5.288 1.00 45.00 42 PRO D N 1
ATOM 11314 C CA . PRO D 1 42 ? -50.338 -49.861 -3.848 1.00 38.86 42 PRO D CA 1
ATOM 11315 C C . PRO D 1 42 ? -48.881 -50.027 -3.462 1.00 39.98 42 PRO D C 1
ATOM 11316 O O . PRO D 1 42 ? -48.088 -50.667 -4.163 1.00 36.49 42 PRO D O 1
ATOM 11320 N N . VAL D 1 43 ? -48.518 -49.363 -2.375 1.00 36.29 43 VAL D N 1
ATOM 11321 C CA . VAL D 1 43 ? -47.120 -49.285 -2.009 1.00 35.51 43 VAL D CA 1
ATOM 11322 C C . VAL D 1 43 ? -46.903 -49.774 -0.579 1.00 34.04 43 VAL D C 1
ATOM 11323 O O . VAL D 1 43 ? -45.943 -50.499 -0.295 1.00 34.60 43 VAL D O 1
ATOM 11327 N N . THR D 1 44 ? -47.798 -49.412 0.332 1.00 32.09 44 THR D N 1
ATOM 11328 C CA . THR D 1 44 ? -47.638 -49.824 1.715 1.00 29.40 44 THR D CA 1
ATOM 11329 C C . THR D 1 44 ? -49.008 -50.046 2.326 1.00 32.71 44 THR D C 1
ATOM 11330 O O . THR D 1 44 ? -50.022 -49.536 1.841 1.00 35.92 44 THR D O 1
ATOM 11334 N N . ARG D 1 45 ? -49.010 -50.796 3.420 1.00 31.47 45 ARG D N 1
ATOM 11335 C CA . ARG D 1 45 ? -50.168 -50.988 4.279 1.00 35.09 45 ARG D CA 1
ATOM 11336 C C . ARG D 1 45 ? -49.643 -50.653 5.662 1.00 38.01 45 ARG D C 1
ATOM 11337 O O . ARG D 1 45 ? -48.671 -51.270 6.116 1.00 35.24 45 ARG D O 1
ATOM 11345 N N . ILE D 1 46 ? -50.223 -49.644 6.287 1.00 33.69 46 ILE D N 1
ATOM 11346 C CA . ILE D 1 46 ? -49.672 -49.027 7.484 1.00 33.93 46 ILE D CA 1
ATOM 11347 C C . ILE D 1 46 ? -50.692 -49.186 8.596 1.00 35.80 46 ILE D C 1
ATOM 11348 O O . ILE D 1 46 ? -51.851 -48.823 8.413 1.00 38.95 46 ILE D O 1
ATOM 11353 N N . PRO D 1 47 ? -50.312 -49.700 9.762 1.00 34.43 47 PRO D N 1
ATOM 11354 C CA . PRO D 1 47 ? -51.283 -49.821 10.844 1.00 35.29 47 PRO D CA 1
ATOM 11355 C C . PRO D 1 47 ? -51.925 -48.476 11.120 1.00 37.23 47 PRO D C 1
ATOM 11356 O O . PRO D 1 47 ? -51.252 -47.447 11.204 1.00 35.64 47 PRO D O 1
ATOM 11360 N N . ARG D 1 48 ? -53.243 -48.493 11.198 1.00 31.71 48 ARG D N 1
ATOM 11361 C CA . ARG D 1 48 ? -54.016 -47.368 11.695 1.00 35.84 48 ARG D CA 1
ATOM 11362 C C . ARG D 1 48 ? -54.195 -47.662 13.170 1.00 36.50 48 ARG D C 1
ATOM 11363 O O . ARG D 1 48 ? -55.069 -48.434 13.562 1.00 36.54 48 ARG D O 1
ATOM 11371 N N . CYS D 1 49 ? -53.340 -47.077 13.994 1.00 36.26 49 CYS D N 1
ATOM 11372 C CA . CYS D 1 49 ? -53.385 -47.482 15.377 1.00 34.45 49 CYS D CA 1
ATOM 11373 C C . CYS D 1 49 ? -54.497 -46.782 16.119 1.00 36.38 49 CYS D C 1
ATOM 11374 O O . CYS D 1 49 ? -55.113 -45.820 15.650 1.00 34.92 49 CYS D O 1
ATOM 11377 N N . THR D 1 50 ? -54.685 -47.277 17.332 1.00 37.70 50 THR D N 1
ATOM 11378 C CA . THR D 1 50 ? -55.750 -46.749 18.187 1.00 37.55 50 THR D CA 1
ATOM 11379 C C . THR D 1 50 ? -55.163 -45.826 19.232 1.00 39.62 50 THR D C 1
ATOM 11380 O O . THR D 1 50 ? -53.939 -45.686 19.284 1.00 43.44 50 THR D O 1
ATOM 11384 N N . ARG D 1 51 ? -56.033 -45.261 20.048 1.00 41.54 51 ARG D N 1
ATOM 11385 C CA . ARG D 1 51 ? -55.582 -44.409 21.154 1.00 46.56 51 ARG D CA 1
ATOM 11386 C C . ARG D 1 51 ? -55.030 -45.333 22.234 1.00 40.38 51 ARG D C 1
ATOM 11387 O O . ARG D 1 51 ? -54.192 -44.885 23.010 1.00 43.36 51 ARG D O 1
ATOM 11395 N N . GLU D 1 52 ? -55.495 -46.575 22.256 1.00 41.82 52 GLU D N 1
ATOM 11396 C CA . GLU D 1 52 ? -54.968 -47.560 23.230 1.00 38.23 52 GLU D CA 1
ATOM 11397 C C . GLU D 1 52 ? -53.553 -47.907 22.787 1.00 37.78 52 GLU D C 1
ATOM 11398 O O . GLU D 1 52 ? -52.674 -47.980 23.646 1.00 38.70 52 GLU D O 1
ATOM 11404 N N . ASP D 1 53 ? -53.365 -48.133 21.491 1.00 32.09 53 ASP D N 1
ATOM 11405 C CA . ASP D 1 53 ? -51.993 -48.316 21.026 1.00 38.75 53 ASP D CA 1
ATOM 11406 C C . ASP D 1 53 ? -51.129 -47.134 21.433 1.00 40.44 53 ASP D C 1
ATOM 11407 O O . ASP D 1 53 ? -50.027 -47.297 21.975 1.00 37.20 53 ASP D O 1
ATOM 11412 N N . LEU D 1 54 ? -51.649 -45.933 21.232 1.00 40.48 54 LEU D N 1
ATOM 11413 C CA . LEU D 1 54 ? -50.829 -44.758 21.576 1.00 38.88 54 LEU D CA 1
ATOM 11414 C C . LEU D 1 54 ? -50.545 -44.783 23.075 1.00 35.63 54 LEU D C 1
ATOM 11415 O O . LEU D 1 54 ? -49.407 -44.512 23.455 1.00 36.54 54 LEU D O 1
ATOM 11420 N N . ASP D 1 55 ? -51.564 -45.071 23.875 1.00 34.97 55 ASP D N 1
ATOM 11421 C CA . ASP D 1 55 ? -51.325 -45.140 25.312 1.00 36.88 55 ASP D CA 1
ATOM 11422 C C . ASP D 1 55 ? -50.235 -46.143 25.626 1.00 33.29 55 ASP D C 1
ATOM 11423 O O . ASP D 1 55 ? -49.387 -45.905 26.494 1.00 34.80 55 ASP D O 1
ATOM 11428 N N . GLU D 1 56 ? -50.252 -47.280 24.935 1.00 38.39 56 GLU D N 1
ATOM 11429 C CA . GLU D 1 56 ? -49.244 -48.297 25.177 1.00 36.38 56 GLU D CA 1
ATOM 11430 C C . GLU D 1 56 ? -47.866 -47.758 24.856 1.00 34.87 56 GLU D C 1
ATOM 11431 O O . GLU D 1 56 ? -46.920 -47.940 25.627 1.00 35.41 56 GLU D O 1
ATOM 11437 N N . ALA D 1 57 ? -47.745 -47.083 23.716 1.00 31.74 57 ALA D N 1
ATOM 11438 C CA . ALA D 1 57 ? -46.463 -46.520 23.329 1.00 38.69 57 ALA D CA 1
ATOM 11439 C C . ALA D 1 57 ? -46.004 -45.475 24.329 1.00 34.84 57 ALA D C 1
ATOM 11440 O O . ALA D 1 57 ? -44.837 -45.460 24.733 1.00 35.17 57 ALA D O 1
ATOM 11442 N N . VAL D 1 58 ? -46.911 -44.603 24.755 1.00 33.59 58 VAL D N 1
ATOM 11443 C CA . VAL D 1 58 ? -46.536 -43.627 25.764 1.00 34.31 58 VAL D CA 1
ATOM 11444 C C . VAL D 1 58 ? -46.077 -44.338 27.022 1.00 34.69 58 VAL D C 1
ATOM 11445 O O . VAL D 1 58 ? -45.049 -43.987 27.610 1.00 36.90 58 VAL D O 1
ATOM 11449 N N . ALA D 1 59 ? -46.797 -45.386 27.424 1.00 34.26 59 ALA D N 1
ATOM 11450 C CA . ALA D 1 59 ? -46.408 -46.117 28.623 1.00 37.64 59 ALA D CA 1
ATOM 11451 C C . ALA D 1 59 ? -45.014 -46.694 28.471 1.00 34.86 59 ALA D C 1
ATOM 11452 O O . ALA D 1 59 ? -44.200 -46.615 29.397 1.00 34.44 59 ALA D O 1
ATOM 11454 N N . ALA D 1 60 ? -44.714 -47.249 27.295 1.00 33.39 60 ALA D N 1
ATOM 11455 C CA . ALA D 1 60 ? -43.378 -47.769 27.036 1.00 34.15 60 ALA D CA 1
ATOM 11456 C C . ALA D 1 60 ? -42.338 -46.656 27.092 1.00 31.28 60 ALA D C 1
ATOM 11457 O O . ALA D 1 60 ? -41.285 -46.814 27.717 1.00 31.11 60 ALA D O 1
ATOM 11459 N N . ALA D 1 61 ? -42.623 -45.520 26.448 1.00 30.99 61 ALA D N 1
ATOM 11460 C CA . ALA D 1 61 ? -41.699 -44.386 26.485 1.00 34.74 61 ALA D CA 1
ATOM 11461 C C . ALA D 1 61 ? -41.542 -43.848 27.902 1.00 30.92 61 ALA D C 1
ATOM 11462 O O . ALA D 1 61 ? -40.442 -43.466 28.316 1.00 36.05 61 ALA D O 1
ATOM 11464 N N . ARG D 1 62 ? -42.637 -43.797 28.653 1.00 33.67 62 ARG D N 1
ATOM 11465 C CA . ARG D 1 62 ? -42.556 -43.416 30.056 1.00 34.20 62 ARG D CA 1
ATOM 11466 C C . ARG D 1 62 ? -41.683 -44.399 30.811 1.00 34.27 62 ARG D C 1
ATOM 11467 O O . ARG D 1 62 ? -40.774 -44.009 31.552 1.00 35.18 62 ARG D O 1
ATOM 11475 N N . ARG D 1 63 ? -41.965 -45.690 30.637 1.00 33.55 63 ARG D N 1
ATOM 11476 C CA . ARG D 1 63 ? -41.146 -46.746 31.216 1.00 35.27 63 ARG D CA 1
ATOM 11477 C C . ARG D 1 63 ? -39.686 -46.577 30.816 1.00 29.32 63 ARG D C 1
ATOM 11478 O O . ARG D 1 63 ? -38.795 -46.559 31.665 1.00 27.89 63 ARG D O 1
ATOM 11484 N N . ALA D 1 64 ? -39.422 -46.448 29.518 1.00 28.86 64 ALA D N 1
ATOM 11485 C CA . ALA D 1 64 ? -38.038 -46.337 29.083 1.00 29.76 64 ALA D CA 1
ATOM 11486 C C . ALA D 1 64 ? -37.382 -45.066 29.620 1.00 35.36 64 ALA D C 1
ATOM 11487 O O . ALA D 1 64 ? -36.158 -45.027 29.810 1.00 31.91 64 ALA D O 1
ATOM 11489 N N . PHE D 1 65 ? -38.171 -44.017 29.863 1.00 32.96 65 PHE D N 1
ATOM 11490 C CA . PHE D 1 65 ? -37.585 -42.790 30.370 1.00 32.03 65 PHE D CA 1
ATOM 11491 C C . PHE D 1 65 ? -37.313 -42.876 31.857 1.00 33.45 65 PHE D C 1
ATOM 11492 O O . PHE D 1 65 ? -36.290 -42.373 32.326 1.00 36.74 65 PHE D O 1
ATOM 11500 N N . GLU D 1 66 ? -38.243 -43.458 32.620 1.00 37.99 66 GLU D N 1
ATOM 11501 C CA . GLU D 1 66 ? -38.099 -43.479 34.068 1.00 38.10 66 GLU D CA 1
ATOM 11502 C C . GLU D 1 66 ? -37.138 -44.558 34.541 1.00 34.77 66 GLU D C 1
ATOM 11503 O O . GLU D 1 66 ? -36.535 -44.408 35.605 1.00 35.82 66 GLU D O 1
ATOM 11509 N N . ASN D 1 67 ? -36.977 -45.650 33.797 1.00 34.68 67 ASN D N 1
ATOM 11510 C CA . ASN D 1 67 ? -36.107 -46.693 34.322 1.00 32.24 67 ASN D CA 1
ATOM 11511 C C . ASN D 1 67 ? -34.634 -46.397 34.070 1.00 35.05 67 ASN D C 1
ATOM 11512 O O . ASN D 1 67 ? -33.784 -47.234 34.386 1.00 38.45 67 ASN D O 1
ATOM 11517 N N . GLY D 1 68 ? -34.319 -45.226 33.518 1.00 38.61 68 GLY D N 1
ATOM 11518 C CA . GLY D 1 68 ? -32.958 -44.818 33.264 1.00 35.65 68 GLY D CA 1
ATOM 11519 C C . GLY D 1 68 ? -32.298 -45.499 32.090 1.00 36.33 68 GLY D C 1
ATOM 11520 O O . GLY D 1 68 ? -31.112 -45.253 31.850 1.00 38.71 68 GLY D O 1
ATOM 11521 N N . SER D 1 69 ? -33.023 -46.329 31.333 1.00 31.23 69 SER D N 1
ATOM 11522 C CA . SER D 1 69 ? -32.386 -47.052 30.237 1.00 33.14 69 SER D CA 1
ATOM 11523 C C . SER D 1 69 ? -31.909 -46.131 29.126 1.00 32.50 69 SER D C 1
ATOM 11524 O O . SER D 1 69 ? -31.149 -46.568 28.258 1.00 31.99 69 SER D O 1
ATOM 11527 N N . TRP D 1 70 ? -32.331 -44.877 29.123 1.00 28.36 70 TRP D N 1
ATOM 11528 C CA . TRP D 1 70 ? -31.911 -44.000 28.047 1.00 29.05 70 TRP D CA 1
ATOM 11529 C C . TRP D 1 70 ? -31.453 -42.685 28.646 1.00 28.17 70 TRP D C 1
ATOM 11530 O O . TRP D 1 70 ? -30.321 -42.254 28.412 1.00 29.96 70 TRP D O 1
ATOM 11541 N N . ALA D 1 71 ? -32.329 -42.050 29.431 1.00 31.36 71 ALA D N 1
ATOM 11542 C CA . ALA D 1 71 ? -31.976 -40.795 30.074 1.00 27.09 71 ALA D CA 1
ATOM 11543 C C . ALA D 1 71 ? -30.927 -40.997 31.156 1.00 27.62 71 ALA D C 1
ATOM 11544 O O . ALA D 1 71 ? -30.167 -40.072 31.462 1.00 31.76 71 ALA D O 1
ATOM 11546 N N . GLY D 1 72 ? -30.884 -42.178 31.761 1.00 31.00 72 GLY D N 1
ATOM 11547 C CA . GLY D 1 72 ? -29.889 -42.463 32.771 1.00 32.97 72 GLY D CA 1
ATOM 11548 C C . GLY D 1 72 ? -28.535 -42.843 32.226 1.00 32.38 72 GLY D C 1
ATOM 11549 O O . GLY D 1 72 ? -27.565 -42.885 32.982 1.00 33.37 72 GLY D O 1
ATOM 11550 N N . LEU D 1 73 ? -28.447 -43.123 30.932 1.00 30.93 73 LEU D N 1
ATOM 11551 C CA . LEU D 1 73 ? -27.165 -43.422 30.327 1.00 29.20 73 LEU D CA 1
ATOM 11552 C C . LEU D 1 73 ? -26.291 -42.178 30.306 1.00 29.28 73 LEU D C 1
ATOM 11553 O O . LEU D 1 73 ? -26.765 -41.042 30.395 1.00 34.79 73 LEU D O 1
ATOM 11558 N N . ALA D 1 74 ? -24.993 -42.404 30.175 1.00 29.84 74 ALA D N 1
ATOM 11559 C CA . ALA D 1 74 ? -24.105 -41.315 29.821 1.00 29.94 74 ALA D CA 1
ATOM 11560 C C . ALA D 1 74 ? -24.460 -40.803 28.436 1.00 29.49 74 ALA D C 1
ATOM 11561 O O . ALA D 1 74 ? -24.916 -41.555 27.570 1.00 29.25 74 ALA D O 1
ATOM 11563 N N . ALA D 1 75 ? -24.266 -39.501 28.238 1.00 29.98 75 ALA D N 1
ATOM 11564 C CA . ALA D 1 75 ? -24.385 -38.937 26.897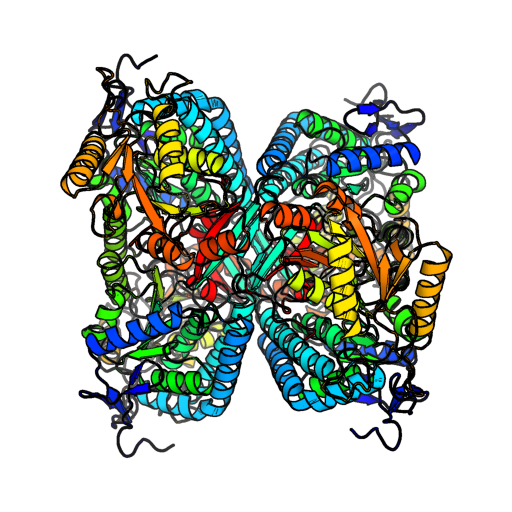 1.00 28.85 75 ALA D CA 1
ATOM 11565 C C . ALA D 1 75 ? -23.589 -39.760 25.899 1.00 31.02 75 ALA D C 1
ATOM 11566 O O . ALA D 1 75 ? -24.050 -40.014 24.782 1.00 32.14 75 ALA D O 1
ATOM 11568 N N . ALA D 1 76 ? -22.407 -40.231 26.311 1.00 28.26 76 ALA D N 1
ATOM 11569 C CA . ALA D 1 76 ? -21.586 -41.041 25.421 1.00 29.99 76 ALA D CA 1
ATOM 11570 C C . ALA D 1 76 ? -22.383 -42.205 24.849 1.00 28.45 76 ALA D C 1
ATOM 11571 O O . ALA D 1 76 ? -22.224 -42.561 23.675 1.00 27.50 76 ALA D O 1
ATOM 11573 N N . ASP D 1 77 ? -23.256 -42.791 25.659 1.00 26.87 77 ASP D N 1
ATOM 11574 C CA . ASP D 1 77 ? -24.010 -43.990 25.214 1.00 27.51 77 ASP D CA 1
ATOM 11575 C C . ASP D 1 77 ? -25.131 -43.576 24.260 1.00 27.50 77 ASP D C 1
ATOM 11576 O O . ASP D 1 77 ? -25.335 -44.271 23.272 1.00 26.15 77 ASP D O 1
ATOM 11581 N N . ARG D 1 78 ? -25.809 -42.474 24.558 1.00 28.96 78 ARG D N 1
ATOM 11582 C CA . ARG D 1 78 ? -26.799 -41.990 23.605 1.00 28.82 78 ARG D CA 1
ATOM 11583 C C . ARG D 1 78 ? -26.124 -41.576 22.310 1.00 26.40 78 ARG D C 1
ATOM 11584 O O . ARG D 1 78 ? -26.620 -41.887 21.218 1.00 29.23 78 ARG D O 1
ATOM 11592 N N . ALA D 1 79 ? -24.981 -40.891 22.414 1.00 24.36 79 ALA D N 1
ATOM 11593 C CA . ALA D 1 79 ? -24.231 -40.554 21.217 1.00 28.82 79 ALA D CA 1
ATOM 11594 C C . ALA D 1 79 ? -23.840 -41.812 20.450 1.00 31.41 79 ALA D C 1
ATOM 11595 O O . ALA D 1 79 ? -23.924 -41.838 19.215 1.00 32.20 79 ALA D O 1
ATOM 11597 N N . ALA D 1 80 ? -23.429 -42.871 21.160 1.00 24.30 80 ALA D N 1
ATOM 11598 C CA . ALA D 1 80 ? -23.031 -44.097 20.477 1.00 28.72 80 ALA D CA 1
ATOM 11599 C C . ALA D 1 80 ? -24.164 -44.607 19.608 1.00 29.91 80 ALA D C 1
ATOM 11600 O O . ALA D 1 80 ? -23.964 -44.936 18.435 1.00 29.66 80 ALA D O 1
ATOM 11602 N N . VAL D 1 81 ? -25.367 -44.672 20.181 1.00 26.05 81 VAL D N 1
ATOM 11603 C CA . VAL D 1 81 ? -26.536 -45.135 19.446 1.00 27.29 81 VAL D CA 1
ATOM 11604 C C . VAL D 1 81 ? -26.848 -44.191 18.294 1.00 28.23 81 VAL D C 1
ATOM 11605 O O . VAL D 1 81 ? -27.082 -44.619 17.158 1.00 32.27 81 VAL D O 1
ATOM 11609 N N . LEU D 1 82 ? -26.858 -42.890 18.569 1.00 29.89 82 LEU D N 1
ATOM 11610 C CA . LEU D 1 82 ? -27.147 -41.932 17.510 1.00 27.25 82 LEU D CA 1
ATOM 11611 C C . LEU D 1 82 ? -26.118 -42.025 16.389 1.00 30.52 82 LEU D C 1
ATOM 11612 O O . LEU D 1 82 ? -26.480 -42.053 15.206 1.00 28.68 82 LEU D O 1
ATOM 11617 N N . LEU D 1 83 ? -24.832 -42.129 16.747 1.00 28.08 83 LEU D N 1
ATOM 11618 C CA . LEU D 1 83 ? -23.790 -42.267 15.739 1.00 28.97 83 LEU D CA 1
ATOM 11619 C C . LEU D 1 83 ? -23.927 -43.578 14.995 1.00 30.17 83 LEU D C 1
ATOM 11620 O O . LEU D 1 83 ? -23.677 -43.643 13.788 1.00 29.40 83 LEU D O 1
ATOM 11625 N N . LYS D 1 84 ? -24.275 -44.646 15.703 1.00 30.13 84 LYS D N 1
ATOM 11626 C CA . LYS D 1 84 ? -24.491 -45.901 15.004 1.00 29.52 84 LYS D CA 1
ATOM 11627 C C . LYS D 1 84 ? -25.706 -45.798 14.085 1.00 32.70 84 LYS D C 1
ATOM 11628 O O . LYS D 1 84 ? -25.650 -46.233 12.928 1.00 30.26 84 LYS D O 1
ATOM 11634 N N . ALA D 1 85 ? -26.799 -45.182 14.565 1.00 30.54 85 ALA D N 1
ATOM 11635 C CA . ALA D 1 85 ? -27.958 -44.969 13.696 1.00 29.95 85 ALA D CA 1
ATOM 11636 C C . ALA D 1 85 ? -27.560 -44.192 12.452 1.00 31.27 85 ALA D C 1
ATOM 11637 O O . ALA D 1 85 ? -27.935 -44.561 11.334 1.00 30.80 85 ALA D O 1
ATOM 11639 N N . ALA D 1 86 ? -26.773 -43.126 12.630 1.00 33.28 86 ALA D N 1
ATOM 11640 C CA . ALA D 1 86 ? -26.251 -42.378 11.495 1.00 31.83 86 ALA D CA 1
ATOM 11641 C C . ALA D 1 86 ? -25.521 -43.298 10.533 1.00 34.16 86 ALA D C 1
ATOM 11642 O O . ALA D 1 86 ? -25.629 -43.145 9.310 1.00 30.33 86 ALA D O 1
ATOM 11644 N N . GLY D 1 87 ? -24.742 -44.238 11.074 1.00 31.36 87 GLY D N 1
ATOM 11645 C CA . GLY D 1 87 ? -24.068 -45.207 10.230 1.00 25.31 87 GLY D CA 1
ATOM 11646 C C . GLY D 1 87 ? -25.038 -46.100 9.485 1.00 32.60 87 GLY D C 1
ATOM 11647 O O . GLY D 1 87 ? -24.857 -46.371 8.298 1.00 37.74 87 GLY D O 1
ATOM 11648 N N . LEU D 1 88 ? -26.075 -46.578 10.178 1.00 28.66 88 LEU D N 1
ATOM 11649 C CA . LEU D 1 88 ? -27.082 -47.407 9.531 1.00 33.61 88 LEU D CA 1
ATOM 11650 C C . LEU D 1 88 ? -27.860 -46.612 8.496 1.00 34.38 88 LEU D C 1
ATOM 11651 O O . LEU D 1 88 ? -28.217 -47.145 7.440 1.00 36.94 88 LEU D O 1
ATOM 11656 N N . LEU D 1 89 ? -28.119 -45.333 8.776 1.00 32.86 89 LEU D N 1
ATOM 11657 C CA . LEU D 1 89 ? -28.749 -44.476 7.784 1.00 31.88 89 LEU D CA 1
ATOM 11658 C C . LEU D 1 89 ? -27.966 -44.499 6.486 1.00 35.63 89 LEU D C 1
ATOM 11659 O O . LEU D 1 89 ? -28.544 -44.666 5.409 1.00 33.24 89 LEU D O 1
ATOM 11664 N N . ARG D 1 90 ? -26.648 -44.339 6.579 1.00 34.82 90 ARG D N 1
ATOM 11665 C CA . ARG D 1 90 ? -25.800 -44.389 5.365 1.00 39.67 90 ARG D CA 1
ATOM 11666 C C . ARG D 1 90 ? -25.950 -45.754 4.680 1.00 32.83 90 ARG D C 1
ATOM 11667 O O . ARG D 1 90 ? -26.157 -45.776 3.468 1.00 33.36 90 ARG D O 1
ATOM 11675 N N . GLU D 1 91 ? -25.836 -46.837 5.441 1.00 30.96 91 GLU D N 1
ATOM 11676 C CA . GLU D 1 91 ? -25.945 -48.161 4.836 1.00 34.16 91 GLU D CA 1
ATOM 11677 C C . GLU D 1 91 ? -27.299 -48.346 4.178 1.00 36.39 91 GLU D C 1
ATOM 11678 O O . GLU D 1 91 ? -27.399 -48.893 3.074 1.00 33.39 91 GLU D O 1
ATOM 11684 N N . ARG D 1 92 ? -28.344 -47.843 4.815 1.00 32.58 92 ARG D N 1
ATOM 11685 C CA . ARG D 1 92 ? -29.698 -48.091 4.371 1.00 36.15 92 ARG D CA 1
ATOM 11686 C C . ARG D 1 92 ? -30.247 -46.936 3.561 1.00 33.48 92 ARG D C 1
ATOM 11687 O O . ARG D 1 92 ? -31.442 -46.914 3.271 1.00 38.18 92 ARG D O 1
ATOM 11695 N N . ARG D 1 93 ? -29.384 -45.991 3.177 1.00 36.05 93 ARG D N 1
ATOM 11696 C CA . ARG D 1 93 ? -29.759 -44.838 2.365 1.00 37.97 93 ARG D CA 1
ATOM 11697 C C . ARG D 1 93 ? -30.706 -45.225 1.230 1.00 35.46 93 ARG D C 1
ATOM 11698 O O . ARG D 1 93 ? -31.808 -44.684 1.112 1.00 32.20 93 ARG D O 1
ATOM 11706 N N . ASP D 1 94 ? -30.283 -46.176 0.393 1.00 33.37 94 ASP D N 1
ATOM 11707 C CA . ASP D 1 94 ? -31.070 -46.523 -0.785 1.00 35.10 94 ASP D CA 1
ATOM 11708 C C . ASP D 1 94 ? -32.433 -47.064 -0.394 1.00 35.14 94 ASP D C 1
ATOM 11709 O O . ASP D 1 94 ? -33.452 -46.692 -0.987 1.00 37.32 94 ASP D O 1
ATOM 11714 N N . ASP D 1 95 ? -32.472 -47.913 0.631 1.00 31.86 95 ASP D N 1
ATOM 11715 C CA . ASP D 1 95 ? -33.730 -48.497 1.065 1.00 32.16 95 ASP D CA 1
ATOM 11716 C C . ASP D 1 95 ? -34.657 -47.436 1.634 1.00 34.52 95 ASP D C 1
ATOM 11717 O O . ASP D 1 95 ? -35.845 -47.400 1.301 1.00 33.52 95 ASP D O 1
ATOM 11722 N N . ILE D 1 96 ? -34.132 -46.578 2.516 1.00 34.13 96 ILE D N 1
ATOM 11723 C CA . ILE D 1 96 ? -34.931 -45.492 3.075 1.00 32.30 96 ILE D CA 1
ATOM 11724 C C . ILE D 1 96 ? -35.484 -44.618 1.960 1.00 30.49 96 ILE D C 1
ATOM 11725 O O . ILE D 1 96 ? -36.679 -44.313 1.927 1.00 29.69 96 ILE D O 1
ATOM 11730 N N . ALA D 1 97 ? -34.617 -44.204 1.028 1.00 29.57 97 ALA D N 1
ATOM 11731 C CA . ALA D 1 97 ? -35.040 -43.306 -0.042 1.00 32.98 97 ALA D CA 1
ATOM 11732 C C . ALA D 1 97 ? -36.106 -43.959 -0.899 1.00 35.75 97 ALA D C 1
ATOM 11733 O O . ALA D 1 97 ? -37.114 -43.330 -1.236 1.00 36.20 97 ALA D O 1
ATOM 11735 N N . TYR D 1 98 ? -35.925 -45.246 -1.191 1.00 32.80 98 TYR D N 1
ATOM 11736 C CA . TYR D 1 98 ? -36.880 -45.990 -1.996 1.00 36.33 98 TYR D CA 1
ATOM 11737 C C . TYR D 1 98 ? -38.271 -45.937 -1.382 1.00 32.55 98 TYR D C 1
ATOM 11738 O O . TYR D 1 98 ? -39.247 -45.586 -2.056 1.00 36.76 98 TYR D O 1
ATOM 11747 N N . TRP D 1 99 ? -38.387 -46.277 -0.102 1.00 31.23 99 TRP D N 1
ATOM 11748 C CA . TRP D 1 99 ? -39.690 -46.183 0.537 1.00 31.18 99 TRP D CA 1
ATOM 11749 C C . TRP D 1 99 ? -40.132 -44.746 0.686 1.00 31.82 99 TRP D C 1
ATOM 11750 O O . TRP D 1 99 ? -41.329 -44.462 0.600 1.00 33.76 99 TRP D O 1
ATOM 11761 N N . GLU D 1 100 ? -39.189 -43.832 0.915 1.00 30.31 100 GLU D N 1
ATOM 11762 C CA . GLU D 1 100 ? -39.540 -42.424 1.016 1.00 31.61 100 GLU D CA 1
ATOM 11763 C C . GLU D 1 100 ? -40.159 -41.944 -0.280 1.00 31.90 100 GLU D C 1
ATOM 11764 O O . GLU D 1 100 ? -41.232 -41.328 -0.291 1.00 32.16 100 GLU D O 1
ATOM 11770 N N . VAL D 1 101 ? -39.504 -42.256 -1.391 1.00 33.49 101 VAL D N 1
ATOM 11771 C CA . VAL D 1 101 ? -40.033 -41.884 -2.691 1.00 36.81 101 VAL D CA 1
ATOM 11772 C C . VAL D 1 101 ? -41.404 -42.508 -2.892 1.00 34.91 101 VAL D C 1
ATOM 11773 O O . VAL D 1 101 ? -42.363 -41.829 -3.268 1.00 38.10 101 VAL D O 1
ATOM 11777 N N . LEU D 1 102 ? -41.526 -43.801 -2.592 1.00 34.39 102 LEU D N 1
ATOM 11778 C CA . LEU D 1 102 ? -42.778 -44.504 -2.840 1.00 31.40 102 LEU D CA 1
ATOM 11779 C C . LEU D 1 102 ? -43.944 -43.842 -2.133 1.00 34.57 102 LEU D C 1
ATOM 11780 O O . LEU D 1 102 ? -45.023 -43.687 -2.714 1.00 35.29 102 LEU D O 1
ATOM 11785 N N . GLU D 1 103 ? -43.758 -43.456 -0.880 1.00 31.20 103 GLU D N 1
ATOM 11786 C CA . GLU D 1 103 ? -44.881 -42.929 -0.127 1.00 31.16 103 GLU D CA 1
ATOM 11787 C C . GLU D 1 103 ? -45.047 -41.431 -0.279 1.00 35.03 103 GLU D C 1
ATOM 11788 O O . GLU D 1 103 ? -46.147 -40.913 -0.069 1.00 34.53 103 GLU D O 1
ATOM 11794 N N . ASN D 1 104 ? -43.992 -40.727 -0.639 1.00 34.63 104 ASN D N 1
ATOM 11795 C CA . ASN D 1 104 ? -44.038 -39.280 -0.692 1.00 34.43 104 ASN D CA 1
ATOM 11796 C C . ASN D 1 104 ? -44.084 -38.760 -2.110 1.00 33.49 104 ASN D C 1
ATOM 11797 O O . ASN D 1 104 ? -44.748 -37.761 -2.370 1.00 34.21 104 ASN D O 1
ATOM 11802 N N . GLY D 1 105 ? -43.387 -39.420 -3.026 1.00 33.67 105 GLY D N 1
ATOM 11803 C CA . GLY D 1 105 ? -43.337 -38.989 -4.400 1.00 36.80 105 GLY D CA 1
ATOM 11804 C C . GLY D 1 105 ? -42.177 -38.094 -4.748 1.00 35.22 105 GLY D C 1
ATOM 11805 O O . GLY D 1 105 ? -42.027 -37.740 -5.924 1.00 35.68 105 GLY D O 1
ATOM 11806 N N . LYS D 1 106 ? -41.353 -37.711 -3.775 1.00 32.02 106 LYS D N 1
ATOM 11807 C CA . LYS D 1 106 ? -40.227 -36.850 -4.080 1.00 32.42 106 LYS D CA 1
ATOM 11808 C C . LYS D 1 106 ? -39.224 -37.608 -4.939 1.00 32.28 106 LYS D C 1
ATOM 11809 O O . LYS D 1 106 ? -39.200 -38.838 -4.940 1.00 36.45 106 LYS D O 1
ATOM 11815 N N . PRO D 1 107 ? -38.400 -36.896 -5.700 1.00 34.17 107 PRO D N 1
ATOM 11816 C CA . PRO D 1 107 ? -37.400 -37.579 -6.527 1.00 30.51 107 PRO D CA 1
ATOM 11817 C C . PRO D 1 107 ? -36.430 -38.398 -5.679 1.00 36.78 107 PRO D C 1
ATOM 11818 O O . PRO D 1 107 ? -36.146 -38.071 -4.523 1.00 32.87 107 PRO D O 1
ATOM 11822 N N . ILE D 1 108 ? -35.944 -39.497 -6.268 1.00 37.29 108 ILE D N 1
ATOM 11823 C CA . ILE D 1 108 ? -35.008 -40.375 -5.570 1.00 39.97 108 ILE D CA 1
ATOM 11824 C C . ILE D 1 108 ? -33.721 -39.629 -5.245 1.00 40.46 108 ILE D C 1
ATOM 11825 O O . ILE D 1 108 ? -33.158 -39.778 -4.155 1.00 40.76 108 ILE D O 1
ATOM 11830 N N . SER D 1 109 ? -33.257 -38.785 -6.168 1.00 40.05 109 SER D N 1
ATOM 11831 C CA . SER D 1 109 ? -32.038 -38.024 -5.927 1.00 42.55 109 SER D CA 1
ATOM 11832 C C . SER D 1 109 ? -32.189 -37.112 -4.717 1.00 42.28 109 SER D C 1
ATOM 11833 O O . SER D 1 109 ? -31.285 -37.019 -3.882 1.00 45.39 109 SER D O 1
ATOM 11836 N N . GLN D 1 110 ? -33.321 -36.418 -4.616 1.00 39.59 110 GLN D N 1
ATOM 11837 C CA . GLN D 1 110 ? -33.589 -35.595 -3.445 1.00 40.78 110 GLN D CA 1
ATOM 11838 C C . GLN D 1 110 ? -33.723 -36.446 -2.185 1.00 38.45 110 GLN D C 1
ATOM 11839 O O . GLN D 1 110 ? -33.174 -36.105 -1.132 1.00 39.37 110 GLN D O 1
ATOM 11845 N N . ALA D 1 111 ? -34.495 -37.528 -2.261 1.00 32.66 111 ALA D N 1
ATOM 11846 C CA . ALA D 1 111 ? -34.660 -38.404 -1.109 1.00 36.55 111 ALA D CA 1
ATOM 11847 C C . ALA D 1 111 ? -33.316 -38.906 -0.609 1.00 40.10 111 ALA D C 1
ATOM 11848 O O . ALA D 1 111 ? -33.076 -38.954 0.602 1.00 40.51 111 ALA D O 1
ATOM 11850 N N . LYS D 1 112 ? -32.426 -39.288 -1.530 1.00 41.66 112 LYS D N 1
ATOM 11851 C CA . LYS D 1 112 ? -31.092 -39.725 -1.134 1.00 39.92 112 LYS D CA 1
ATOM 11852 C C . LYS D 1 112 ? -30.319 -38.575 -0.510 1.00 42.01 112 LYS D C 1
ATOM 11853 O O . LYS D 1 112 ? -29.677 -38.741 0.534 1.00 41.33 112 LYS D O 1
ATOM 11859 N N . GLY D 1 113 ? -30.391 -37.394 -1.125 1.00 39.86 113 GLY D N 1
ATOM 11860 C CA . GLY D 1 113 ? -29.716 -36.234 -0.568 1.00 36.26 113 GLY D CA 1
ATOM 11861 C C . GLY D 1 113 ? -30.290 -35.799 0.761 1.00 39.47 113 GLY D C 1
ATOM 11862 O O . GLY D 1 113 ? -29.556 -35.336 1.638 1.00 44.06 113 GLY D O 1
ATOM 11863 N N . GLU D 1 114 ? -31.606 -35.947 0.937 1.00 38.73 114 GLU D N 1
ATOM 11864 C CA . GLU D 1 114 ? -32.214 -35.674 2.235 1.00 34.19 114 GLU D CA 1
ATOM 11865 C C . GLU D 1 114 ? -31.642 -36.586 3.309 1.00 35.30 114 GLU D C 1
ATOM 11866 O O . GLU D 1 114 ? -31.514 -36.194 4.474 1.00 31.97 114 GLU D O 1
ATOM 11872 N N . ILE D 1 115 ? -31.344 -37.830 2.946 1.00 37.66 115 ILE D N 1
ATOM 11873 C CA . ILE D 1 115 ? -30.785 -38.756 3.917 1.00 32.59 115 ILE D CA 1
ATOM 11874 C C . ILE D 1 115 ? -29.412 -38.275 4.382 1.00 32.68 115 ILE D C 1
ATOM 11875 O O . ILE D 1 115 ? -29.052 -38.460 5.551 1.00 31.91 115 ILE D O 1
ATOM 11880 N N . ASP D 1 116 ? -28.641 -37.615 3.503 1.00 32.90 116 ASP D N 1
ATOM 11881 C CA . ASP D 1 116 ? -27.370 -37.030 3.939 1.00 35.43 116 ASP D CA 1
ATOM 11882 C C . ASP D 1 116 ? -27.590 -36.044 5.075 1.00 32.83 116 ASP D C 1
ATOM 11883 O O . ASP D 1 116 ? -26.874 -36.064 6.084 1.00 32.24 116 ASP D O 1
ATOM 11888 N N . HIS D 1 117 ? -28.584 -35.167 4.924 1.00 28.03 117 HIS D N 1
ATOM 11889 C CA . HIS D 1 117 ? -28.926 -34.260 6.009 1.00 30.76 117 HIS D CA 1
ATOM 11890 C C . HIS D 1 117 ? -29.382 -35.031 7.240 1.00 29.46 117 HIS D C 1
ATOM 11891 O O . HIS D 1 117 ? -29.052 -34.662 8.370 1.00 27.08 117 HIS D O 1
ATOM 11898 N N . CYS D 1 118 ? -30.160 -36.095 7.037 1.00 30.28 118 CYS D N 1
ATOM 11899 C CA . CYS D 1 118 ? -30.589 -36.928 8.153 1.00 29.34 118 CYS D CA 1
ATOM 11900 C C . CYS D 1 118 ? -29.396 -37.476 8.913 1.00 28.60 118 CYS D C 1
ATOM 11901 O O . CYS D 1 118 ? -29.401 -37.510 10.146 1.00 27.52 118 CYS D O 1
ATOM 11904 N N . ILE D 1 119 ? -28.374 -37.932 8.189 1.00 28.65 119 ILE D N 1
ATOM 11905 C CA . ILE D 1 119 ? -27.166 -38.426 8.833 1.00 30.80 119 ILE D CA 1
ATOM 11906 C C . ILE D 1 119 ? -26.489 -37.293 9.589 1.00 28.23 119 ILE D C 1
ATOM 11907 O O . ILE D 1 119 ? -26.106 -37.437 10.754 1.00 27.41 119 ILE D O 1
ATOM 11912 N N . ALA D 1 120 ? -26.365 -36.132 8.943 1.00 30.36 120 ALA D N 1
ATOM 11913 C CA . ALA D 1 120 ? -25.815 -34.970 9.631 1.00 30.86 120 ALA D CA 1
ATOM 11914 C C . ALA D 1 120 ? -26.605 -34.677 10.893 1.00 29.22 120 ALA D C 1
ATOM 11915 O O . ALA D 1 120 ? -26.024 -34.396 11.948 1.00 28.39 120 ALA D O 1
ATOM 11917 N N . CYS D 1 121 ? -27.932 -34.790 10.814 1.00 27.03 121 CYS D N 1
ATOM 11918 C CA . CYS D 1 121 ? -28.764 -34.561 11.987 1.00 27.53 121 CYS D CA 1
ATOM 11919 C C . CYS D 1 121 ? -28.436 -35.551 13.094 1.00 26.41 121 CYS D C 1
ATOM 11920 O O . CYS D 1 121 ? -28.294 -35.165 14.259 1.00 28.94 121 CYS D O 1
ATOM 11923 N N . PHE D 1 122 ? -28.316 -36.837 12.756 1.00 23.86 122 PHE D N 1
ATOM 11924 C CA . PHE D 1 122 ? -27.971 -37.805 13.791 1.00 28.81 122 PHE D CA 1
ATOM 11925 C C . PHE D 1 122 ? -26.579 -37.529 14.350 1.00 25.88 122 PHE D C 1
ATOM 11926 O O . PHE D 1 122 ? -26.372 -37.575 15.568 1.00 27.18 122 PHE D O 1
ATOM 11934 N N . GLU D 1 123 ? -25.628 -37.200 13.478 1.00 25.72 123 GLU D N 1
ATOM 11935 C CA . GLU D 1 123 ? -24.278 -36.874 13.931 1.00 27.85 123 GLU D CA 1
ATOM 11936 C C . GLU D 1 123 ? -24.298 -35.647 14.825 1.00 28.85 123 GLU D C 1
ATOM 11937 O O . GLU D 1 123 ? -23.713 -35.636 15.914 1.00 27.79 123 GLU D O 1
ATOM 11943 N N . MET D 1 124 ? -24.979 -34.599 14.371 1.00 29.28 124 MET D N 1
ATOM 11944 C CA . MET D 1 124 ? -25.110 -33.395 15.167 1.00 24.37 124 MET D CA 1
ATOM 11945 C C . MET D 1 124 ? -25.741 -33.696 16.520 1.00 23.76 124 MET D C 1
ATOM 11946 O O . MET D 1 124 ? -25.251 -33.238 17.557 1.00 25.65 124 MET D O 1
ATOM 11951 N N . ALA D 1 125 ? -26.841 -34.460 16.532 1.00 25.47 125 ALA D N 1
ATOM 11952 C CA . ALA D 1 125 ? -27.492 -34.783 17.801 1.00 22.64 125 ALA D CA 1
ATOM 11953 C C . ALA D 1 125 ? -26.579 -35.609 18.684 1.00 26.03 125 ALA D C 1
ATOM 11954 O O . ALA D 1 125 ? -26.569 -35.440 19.910 1.00 26.54 125 ALA D O 1
ATOM 11956 N N . ALA D 1 126 ? -25.847 -36.548 18.085 1.00 24.06 126 ALA D N 1
ATOM 11957 C CA . ALA D 1 126 ? -24.884 -37.312 18.858 1.00 26.45 126 ALA D CA 1
ATOM 11958 C C . ALA D 1 126 ? -23.876 -36.372 19.492 1.00 28.41 126 ALA D C 1
ATOM 11959 O O . ALA D 1 126 ? -23.599 -36.458 20.694 1.00 28.96 126 ALA D O 1
ATOM 11961 N N . GLY D 1 127 ? -23.357 -35.428 18.701 1.00 28.47 127 GLY D N 1
ATOM 11962 C CA . GLY D 1 127 ? -22.468 -34.424 19.258 1.00 25.76 127 GLY D CA 1
ATOM 11963 C C . GLY D 1 127 ? -23.143 -33.624 20.349 1.00 28.39 127 GLY D C 1
ATOM 11964 O O . GLY D 1 127 ? -22.616 -33.486 21.460 1.00 27.97 127 GLY D O 1
ATOM 11965 N N . ALA D 1 128 ? -24.351 -33.141 20.072 1.00 26.49 128 ALA D N 1
ATOM 11966 C CA . ALA D 1 128 ? -25.046 -32.329 21.060 1.00 28.91 128 ALA D CA 1
ATOM 11967 C C . ALA D 1 128 ? -25.353 -33.117 22.320 1.00 25.87 128 ALA D C 1
ATOM 11968 O O . ALA D 1 128 ? -25.363 -32.542 23.411 1.00 28.22 128 ALA D O 1
ATOM 11970 N N . ALA D 1 129 ? -25.609 -34.423 22.197 1.00 23.73 129 ALA D N 1
ATOM 11971 C CA . ALA D 1 129 ? -25.868 -35.230 23.387 1.00 26.26 129 ALA D CA 1
ATOM 11972 C C . ALA D 1 129 ? -24.768 -35.024 24.418 1.00 29.12 129 ALA D C 1
ATOM 11973 O O . ALA D 1 129 ? -25.043 -34.882 25.614 1.00 24.18 129 ALA D O 1
ATOM 11975 N N . ARG D 1 130 ? -23.515 -34.977 23.955 1.00 26.91 130 ARG D N 1
ATOM 11976 C CA . ARG D 1 130 ? -22.374 -34.760 24.833 1.00 28.54 130 ARG D CA 1
ATOM 11977 C C . ARG D 1 130 ? -22.253 -33.303 25.258 1.00 28.83 130 ARG D C 1
ATOM 11978 O O . ARG D 1 130 ? -21.841 -33.014 26.386 1.00 32.10 130 ARG D O 1
ATOM 11986 N N . MET D 1 131 ? -22.617 -32.371 24.398 1.00 25.39 131 MET D N 1
ATOM 11987 C CA . MET D 1 131 ? -22.360 -30.955 24.755 1.00 30.41 131 MET D CA 1
ATOM 11988 C C . MET D 1 131 ? -23.504 -30.383 25.589 1.00 27.44 131 MET D C 1
ATOM 11989 O O . MET D 1 131 ? -23.282 -29.372 26.242 1.00 32.30 131 MET D O 1
ATOM 11994 N N . LEU D 1 132 ? -24.651 -31.052 25.584 1.00 29.63 132 LEU D N 1
ATOM 11995 C CA . LEU D 1 132 ? -25.803 -30.573 26.328 1.00 26.64 132 LEU D CA 1
ATOM 11996 C C . LEU D 1 132 ? -25.407 -30.226 27.753 1.00 24.86 132 LEU D C 1
ATOM 11997 O O . LEU D 1 132 ? -24.969 -31.083 28.522 1.00 25.06 132 LEU D O 1
ATOM 12002 N N . HIS D 1 133 ? -25.558 -28.962 28.105 1.00 25.85 133 HIS D N 1
ATOM 12003 C CA . HIS D 1 133 ? -25.003 -28.494 29.355 1.00 29.69 133 HIS D CA 1
ATOM 12004 C C . HIS D 1 133 ? -25.866 -27.366 29.885 1.00 28.75 133 HIS D C 1
ATOM 12005 O O . HIS D 1 133 ? -26.531 -26.659 29.128 1.00 26.34 133 HIS D O 1
ATOM 12012 N N . GLY D 1 134 ? -25.804 -27.171 31.191 1.00 27.78 134 GLY D N 1
ATOM 12013 C CA . GLY D 1 134 ? -26.426 -26.008 31.771 1.00 26.57 134 GLY D CA 1
ATOM 12014 C C . GLY D 1 134 ? -25.336 -25.085 32.252 1.00 26.36 134 GLY D C 1
ATOM 12015 O O . GLY D 1 134 ? -24.244 -25.054 31.674 1.00 24.69 134 GLY D O 1
ATOM 12016 N N . ASP D 1 135 ? -25.603 -24.354 33.322 1.00 26.52 135 ASP D N 1
ATOM 12017 C CA . ASP D 1 135 ? -24.691 -23.335 33.810 1.00 26.96 135 ASP D CA 1
ATOM 12018 C C . ASP D 1 135 ? -24.337 -23.593 35.260 1.00 27.04 135 ASP D C 1
ATOM 12019 O O . ASP D 1 135 ? -25.138 -24.130 36.028 1.00 27.66 135 ASP D O 1
ATOM 12024 N N . THR D 1 136 ? -23.137 -23.176 35.634 1.00 28.82 136 THR D N 1
ATOM 12025 C CA . THR D 1 136 ? -22.777 -23.033 37.034 1.00 26.91 136 THR D CA 1
ATOM 12026 C C . THR D 1 136 ? -22.647 -21.550 37.332 1.00 28.49 136 THR D C 1
ATOM 12027 O O . THR D 1 136 ? -22.107 -20.785 36.524 1.00 24.58 136 THR D O 1
ATOM 12031 N N . PHE D 1 137 ? -23.164 -21.144 38.478 1.00 26.62 137 PHE D N 1
ATOM 12032 C CA . PHE D 1 137 ? -23.009 -19.773 38.917 1.00 25.94 137 PHE D CA 1
ATOM 12033 C C . PHE D 1 137 ? -22.195 -19.870 40.186 1.00 27.24 137 PHE D C 1
ATOM 12034 O O . PHE D 1 137 ? -22.722 -20.054 41.286 1.00 27.23 137 PHE D O 1
ATOM 12042 N N . ASN D 1 138 ? -20.881 -19.842 39.978 1.00 28.42 138 ASN D N 1
ATOM 12043 C CA . ASN D 1 138 ? -19.878 -19.847 41.025 1.00 24.89 138 ASN D CA 1
ATOM 12044 C C . ASN D 1 138 ? -19.597 -18.442 41.515 1.00 23.97 138 ASN D C 1
ATOM 12045 O O . ASN D 1 138 ? -18.690 -18.231 42.328 1.00 23.54 138 ASN D O 1
ATOM 12050 N N . ASN D 1 139 ? -20.388 -17.487 41.038 1.00 28.16 139 ASN D N 1
ATOM 12051 C CA . ASN D 1 139 ? -20.212 -16.066 41.267 1.00 25.65 139 ASN D CA 1
ATOM 12052 C C . ASN D 1 139 ? -21.246 -15.517 42.238 1.00 25.77 139 ASN D C 1
ATOM 12053 O O . ASN D 1 139 ? -21.409 -14.299 42.334 1.00 25.19 139 ASN D O 1
ATOM 12058 N N . LEU D 1 140 ? -21.953 -16.379 42.955 1.00 24.10 140 LEU D N 1
ATOM 12059 C CA . LEU D 1 140 ? -23.062 -15.909 43.772 1.00 27.15 140 LEU D CA 1
ATOM 12060 C C . LEU D 1 140 ? -22.644 -15.639 45.203 1.00 25.00 140 LEU D C 1
ATOM 12061 O O . LEU D 1 140 ? -23.460 -15.158 45.978 1.00 33.37 140 LEU D O 1
ATOM 12066 N N . GLY D 1 141 ? -21.385 -15.895 45.549 1.00 27.83 141 GLY D N 1
ATOM 12067 C CA . GLY D 1 141 ? -20.878 -15.674 46.889 1.00 32.17 141 GLY D CA 1
ATOM 12068 C C . GLY D 1 141 ? -20.296 -16.941 47.485 1.00 34.45 141 GLY D C 1
ATOM 12069 O O . GLY D 1 141 ? -20.560 -18.049 46.993 1.00 30.06 141 GLY D O 1
ATOM 12070 N N . GLU D 1 142 ? -19.481 -16.794 48.533 1.00 38.12 142 GLU D N 1
ATOM 12071 C CA . GLU D 1 142 ? -18.863 -17.970 49.139 1.00 39.23 142 GLU D CA 1
ATOM 12072 C C . GLU D 1 142 ? -19.924 -18.929 49.674 1.00 39.04 142 GLU D C 1
ATOM 12073 O O . GLU D 1 142 ? -19.755 -20.147 49.581 1.00 34.17 142 GLU D O 1
ATOM 12079 N N . GLY D 1 143 ? -21.024 -18.409 50.219 1.00 35.40 143 GLY D N 1
ATOM 12080 C CA . GLY D 1 143 ? -22.019 -19.257 50.835 1.00 36.49 143 GLY D CA 1
ATOM 12081 C C . GLY D 1 143 ? -23.201 -19.628 49.964 1.00 38.40 143 GLY D C 1
ATOM 12082 O O . GLY D 1 143 ? -24.157 -20.228 50.470 1.00 45.27 143 GLY D O 1
ATOM 12083 N N . LEU D 1 144 ? -23.180 -19.297 48.680 1.00 33.33 144 LEU D N 1
ATOM 12084 C CA . LEU D 1 144 ? -24.286 -19.641 47.798 1.00 35.87 144 LEU D CA 1
ATOM 12085 C C . LEU D 1 144 ? -23.729 -20.131 46.471 1.00 33.29 144 LEU D C 1
ATOM 12086 O O . LEU D 1 144 ? -23.065 -19.375 45.756 1.00 34.56 144 LEU D O 1
ATOM 12091 N N . PHE D 1 145 ? -23.986 -21.389 46.145 1.00 34.44 145 PHE D N 1
ATOM 12092 C CA . PHE D 1 145 ? -23.611 -21.947 44.855 1.00 33.67 145 PHE D CA 1
ATOM 12093 C C . PHE D 1 145 ? -24.861 -22.138 44.021 1.00 31.07 145 PHE D C 1
ATOM 12094 O O . PHE D 1 145 ? -25.835 -22.732 44.485 1.00 33.25 145 PHE D O 1
ATOM 12102 N N . GLY D 1 146 ? -24.821 -21.664 42.790 1.00 30.23 146 GLY D N 1
ATOM 12103 C CA . GLY D 1 146 ? -25.958 -21.751 41.889 1.00 24.06 146 GLY D CA 1
ATOM 12104 C C . GLY D 1 146 ? -25.615 -22.620 40.697 1.00 25.97 146 GLY D C 1
ATOM 12105 O O . GLY D 1 146 ? -24.487 -22.602 40.209 1.00 27.94 146 GLY D O 1
ATOM 12106 N N . MET D 1 147 ? -26.604 -23.354 40.223 1.00 27.96 147 MET D N 1
ATOM 12107 C CA . MET D 1 147 ? -26.438 -24.218 39.076 1.00 27.08 147 MET D CA 1
ATOM 12108 C C . MET D 1 147 ? -27.672 -24.134 38.209 1.00 29.33 147 MET D C 1
ATOM 12109 O O . MET D 1 147 ? -28.769 -23.863 38.690 1.00 33.49 147 MET D O 1
ATOM 12114 N N . VAL D 1 148 ? -27.500 -24.409 36.933 1.00 26.74 148 VAL D N 1
ATOM 12115 C CA . VAL D 1 148 ? -28.627 -24.557 36.050 1.00 28.70 148 VAL D CA 1
ATOM 12116 C C . VAL D 1 148 ? -28.404 -25.884 35.371 1.00 25.98 148 VAL D C 1
ATOM 12117 O O . VAL D 1 148 ? -27.423 -26.049 34.634 1.00 28.49 148 VAL D O 1
ATOM 12121 N N . LEU D 1 149 ? -29.278 -26.838 35.655 1.00 26.28 149 LEU D N 1
ATOM 12122 C CA . LEU D 1 149 ? -29.246 -28.150 35.043 1.00 27.34 149 LEU D CA 1
ATOM 12123 C C . LEU D 1 149 ? -30.200 -28.171 33.872 1.00 28.62 149 LEU D C 1
ATOM 12124 O O . LEU D 1 149 ? -31.239 -27.506 33.874 1.00 28.99 149 LEU D O 1
ATOM 12129 N N . ARG D 1 150 ? -29.821 -28.929 32.862 1.00 27.63 150 ARG D N 1
ATOM 12130 C CA . ARG D 1 150 ? -30.722 -29.317 31.799 1.00 27.41 150 ARG D CA 1
ATOM 12131 C C . ARG D 1 150 ? -30.974 -30.802 31.928 1.00 28.18 150 ARG D C 1
ATOM 12132 O O . ARG D 1 150 ? -30.056 -31.573 32.221 1.00 30.32 150 ARG D O 1
ATOM 12140 N N . GLU D 1 151 ? -32.218 -31.200 31.719 1.00 29.34 151 GLU D N 1
ATOM 12141 C CA . GLU D 1 151 ? -32.540 -32.606 31.809 1.00 30.71 151 GLU D CA 1
ATOM 12142 C C . GLU D 1 151 ? -33.602 -32.919 30.772 1.00 28.00 151 GLU D C 1
ATOM 12143 O O . GLU D 1 151 ? -34.448 -32.071 30.474 1.00 29.16 151 GLU D O 1
ATOM 12149 N N . PRO D 1 152 ? -33.568 -34.112 30.195 1.00 28.94 152 PRO D N 1
ATOM 12150 C CA . PRO D 1 152 ? -34.595 -34.477 29.219 1.00 27.46 152 PRO D CA 1
ATOM 12151 C C . PRO D 1 152 ? -35.974 -34.250 29.818 1.00 26.58 152 PRO D C 1
ATOM 12152 O O . PRO D 1 152 ? -36.237 -34.594 30.974 1.00 30.19 152 PRO D O 1
ATOM 12156 N N . ILE D 1 153 ? -36.849 -33.616 29.039 1.00 26.53 153 ILE D N 1
ATOM 12157 C CA . ILE D 1 153 ? -38.160 -33.260 29.579 1.00 32.45 153 ILE D CA 1
ATOM 12158 C C . ILE D 1 153 ? -38.960 -34.512 29.918 1.00 30.82 153 ILE D C 1
ATOM 12159 O O . ILE D 1 153 ? -39.800 -34.497 30.823 1.00 35.71 153 ILE D O 1
ATOM 12164 N N . GLY D 1 154 ? -38.671 -35.622 29.245 1.00 31.77 154 GLY D N 1
ATOM 12165 C CA . GLY D 1 154 ? -39.332 -36.878 29.508 1.00 28.82 154 GLY D CA 1
ATOM 12166 C C . GLY D 1 154 ? -39.843 -37.498 28.231 1.00 30.03 154 GLY D C 1
ATOM 12167 O O . GLY D 1 154 ? -39.079 -37.686 27.273 1.00 30.05 154 GLY D O 1
ATOM 12168 N N . VAL D 1 155 ? -41.132 -37.825 28.205 1.00 29.56 155 VAL D N 1
ATOM 12169 C CA . VAL D 1 155 ? -41.741 -38.470 27.048 1.00 26.96 155 VAL D CA 1
ATOM 12170 C C . VAL D 1 155 ? -42.141 -37.392 26.063 1.00 29.92 155 VAL D C 1
ATOM 12171 O O . VAL D 1 155 ? -42.905 -36.481 26.394 1.00 32.05 155 VAL D O 1
ATOM 12175 N N . VAL D 1 156 ? -41.629 -37.495 24.852 1.00 30.33 156 VAL D N 1
ATOM 12176 C CA . VAL D 1 156 ? -41.864 -36.503 23.827 1.00 29.23 156 VAL D CA 1
ATOM 12177 C C . VAL D 1 156 ? -42.701 -37.127 22.726 1.00 30.81 156 VAL D C 1
ATOM 12178 O O . VAL D 1 156 ? -42.350 -38.186 22.183 1.00 29.14 156 VAL D O 1
ATOM 12182 N N . GLY D 1 157 ? -43.822 -36.483 22.418 1.00 29.59 157 GLY D N 1
ATOM 12183 C CA . GLY D 1 157 ? -44.571 -36.846 21.237 1.00 28.48 157 GLY D CA 1
ATOM 12184 C C . GLY D 1 157 ? -43.962 -36.180 20.022 1.00 29.90 157 GLY D C 1
ATOM 12185 O O . GLY D 1 157 ? -43.463 -35.058 20.085 1.00 35.81 157 GLY D O 1
ATOM 12186 N N . LEU D 1 158 ? -43.971 -36.899 18.911 1.00 29.30 158 LEU D N 1
ATOM 12187 C CA . LEU D 1 158 ? -43.407 -36.398 17.665 1.00 27.94 158 LEU D CA 1
ATOM 12188 C C . LEU D 1 158 ? -44.420 -36.680 16.566 1.00 28.59 158 LEU D C 1
ATOM 12189 O O . LEU D 1 158 ? -44.706 -37.840 16.252 1.00 31.04 158 LEU D O 1
ATOM 12194 N N . ILE D 1 159 ? -44.992 -35.624 16.018 1.00 25.91 159 ILE D N 1
ATOM 12195 C CA . ILE D 1 159 ? -45.920 -35.718 14.909 1.00 29.70 159 ILE D CA 1
ATOM 12196 C C . ILE D 1 159 ? -45.282 -35.008 13.736 1.00 28.70 159 ILE D C 1
ATOM 12197 O O . ILE D 1 159 ? -44.841 -33.859 13.859 1.00 28.43 159 ILE D O 1
ATOM 12202 N N . THR D 1 160 ? -45.220 -35.694 12.614 1.00 32.21 160 THR D N 1
ATOM 12203 C CA . THR D 1 160 ? -44.484 -35.224 11.457 1.00 34.32 160 THR D CA 1
ATOM 12204 C C . THR D 1 160 ? -45.388 -35.211 10.239 1.00 32.71 160 THR D C 1
ATOM 12205 O O . THR D 1 160 ? -46.398 -35.925 10.188 1.00 31.17 160 THR D O 1
ATOM 12209 N N . PRO D 1 161 ? -45.059 -34.399 9.246 1.00 35.60 161 PRO D N 1
ATOM 12210 C CA . PRO D 1 161 ? -45.927 -34.284 8.075 1.00 34.10 161 PRO D CA 1
ATOM 12211 C C . PRO D 1 161 ? -45.445 -35.194 6.968 1.00 35.40 161 PRO D C 1
ATOM 12212 O O . PRO D 1 161 ? -44.440 -35.902 7.123 1.00 33.58 161 PRO D O 1
ATOM 12216 N N . TRP D 1 162 ? -46.130 -35.150 5.834 1.00 33.38 162 TRP D N 1
ATOM 12217 C CA . TRP D 1 162 ? -45.799 -36.041 4.741 1.00 33.48 162 TRP D CA 1
ATOM 12218 C C . TRP D 1 162 ? -44.832 -35.432 3.750 1.00 30.41 162 TRP D C 1
ATOM 12219 O O . TRP D 1 162 ? -44.378 -36.137 2.840 1.00 31.07 162 TRP D O 1
ATOM 12230 N N . ASN D 1 163 ? -44.487 -34.155 3.895 1.00 29.93 163 ASN D N 1
ATOM 12231 C CA . ASN D 1 163 ? -43.703 -33.552 2.828 1.00 26.94 163 ASN D CA 1
ATOM 12232 C C . ASN D 1 163 ? -42.238 -33.945 2.913 1.00 29.04 163 ASN D C 1
ATOM 12233 O O . ASN D 1 163 ? -41.581 -34.140 1.882 1.00 31.95 163 ASN D O 1
ATOM 12238 N N . PHE D 1 164 ? -41.697 -34.038 4.119 1.00 30.97 164 PHE D N 1
ATOM 12239 C CA . PHE D 1 164 ? -40.337 -34.531 4.343 1.00 34.58 164 PHE D CA 1
ATOM 12240 C C . PHE D 1 164 ? -40.401 -35.558 5.460 1.00 32.36 164 PHE D C 1
ATOM 12241 O O . PHE D 1 164 ? -39.943 -35.313 6.581 1.00 33.58 164 PHE D O 1
ATOM 12249 N N . PRO D 1 165 ? -41.021 -36.704 5.195 1.00 30.67 165 PRO D N 1
ATOM 12250 C CA . PRO D 1 165 ? -41.290 -37.655 6.283 1.00 30.05 165 PRO D CA 1
ATOM 12251 C C . PRO D 1 165 ? -40.026 -38.075 7.005 1.00 32.48 165 PRO D C 1
ATOM 12252 O O . PRO D 1 165 ? -39.932 -37.949 8.235 1.00 30.07 165 PRO D O 1
ATOM 12256 N N . PHE D 1 166 ? -39.026 -38.536 6.258 1.00 29.08 166 PHE D N 1
ATOM 12257 C CA . PHE D 1 166 ? -37.822 -39.003 6.912 1.00 31.25 166 PHE D CA 1
ATOM 12258 C C . PHE D 1 166 ? -36.966 -37.847 7.405 1.00 32.66 166 PHE D C 1
ATOM 12259 O O . PHE D 1 166 ? -36.432 -37.895 8.523 1.00 30.04 166 PHE D O 1
ATOM 12267 N N . MET D 1 167 ? -36.838 -36.797 6.599 1.00 32.20 167 MET D N 1
ATOM 12268 C CA . MET D 1 167 ? -35.925 -35.726 6.967 1.00 32.02 167 MET D CA 1
ATOM 12269 C C . MET D 1 167 ? -36.408 -34.988 8.199 1.00 34.08 167 MET D C 1
ATOM 12270 O O . MET D 1 167 ? -35.634 -34.762 9.138 1.00 36.20 167 MET D O 1
ATOM 12275 N N . ILE D 1 168 ? -37.687 -34.610 8.225 1.00 33.27 168 ILE D N 1
ATOM 12276 C CA . ILE D 1 168 ? -38.194 -33.892 9.387 1.00 33.07 168 ILE D CA 1
ATOM 12277 C C . ILE D 1 168 ? -38.110 -34.774 10.619 1.00 32.16 168 ILE D C 1
ATOM 12278 O O . ILE D 1 168 ? -37.709 -34.321 11.697 1.00 31.60 168 ILE D O 1
ATOM 12283 N N . LEU D 1 169 ? -38.441 -36.056 10.467 1.00 31.78 169 LEU D N 1
ATOM 12284 C CA . LEU D 1 169 ? -38.244 -37.004 11.557 1.00 31.97 169 LEU D CA 1
ATOM 12285 C C . LEU D 1 169 ? -36.811 -36.949 12.062 1.00 31.30 169 LEU D C 1
ATOM 12286 O O . LEU D 1 169 ? -36.562 -36.813 13.265 1.00 28.32 169 LEU D O 1
ATOM 12291 N N . CYS D 1 170 ? -35.850 -37.014 11.142 1.00 28.77 170 CYS D N 1
ATOM 12292 C CA . CYS D 1 170 ? -34.461 -36.996 11.561 1.00 31.96 170 CYS D CA 1
ATOM 12293 C C . CYS D 1 170 ? -34.036 -35.613 11.988 1.00 32.11 170 CYS D C 1
ATOM 12294 O O . CYS D 1 170 ? -32.999 -35.472 12.630 1.00 28.28 170 CYS D O 1
ATOM 12297 N N . GLU D 1 171 ? -34.813 -34.596 11.644 1.00 30.72 171 GLU D N 1
ATOM 12298 C CA . GLU D 1 171 ? -34.573 -33.257 12.134 1.00 31.38 171 GLU D CA 1
ATOM 12299 C C . GLU D 1 171 ? -35.246 -33.010 13.473 1.00 34.19 171 GLU D C 1
ATOM 12300 O O . GLU D 1 171 ? -35.288 -31.863 13.933 1.00 32.13 171 GLU D O 1
ATOM 12306 N N . ARG D 1 172 ? -35.811 -34.053 14.079 1.00 31.14 172 ARG D N 1
ATOM 12307 C CA . ARG D 1 172 ? -36.435 -33.945 15.390 1.00 33.52 172 ARG D CA 1
ATOM 12308 C C . ARG D 1 172 ? -35.988 -35.081 16.294 1.00 30.61 172 ARG D C 1
ATOM 12309 O O . ARG D 1 172 ? -35.391 -34.846 17.350 1.00 34.40 172 ARG D O 1
ATOM 12317 N N . ALA D 1 173 ? -36.307 -36.310 15.895 1.00 30.84 173 ALA D N 1
ATOM 12318 C CA . ALA D 1 173 ? -36.087 -37.478 16.748 1.00 32.76 173 ALA D CA 1
ATOM 12319 C C . ALA D 1 173 ? -34.684 -37.543 17.343 1.00 25.49 173 ALA D C 1
ATOM 12320 O O . ALA D 1 173 ? -34.568 -37.656 18.572 1.00 25.23 173 ALA D O 1
ATOM 12322 N N . PRO D 1 174 ? -33.599 -37.477 16.570 1.00 25.79 174 PRO D N 1
ATOM 12323 C CA . PRO D 1 174 ? -32.277 -37.589 17.217 1.00 27.06 174 PRO D CA 1
ATOM 12324 C C . PRO D 1 174 ? -32.001 -36.456 18.194 1.00 29.59 174 PRO D C 1
ATOM 12325 O O . PRO D 1 174 ? -31.465 -36.698 19.283 1.00 25.69 174 PRO D O 1
ATOM 12329 N N . PHE D 1 175 ? -32.419 -35.233 17.861 1.00 25.06 175 PHE D N 1
ATOM 12330 C CA . PHE D 1 175 ? -32.218 -34.116 18.776 1.00 32.09 175 PHE D CA 1
ATOM 12331 C C . PHE D 1 175 ? -33.006 -34.322 20.053 1.00 30.43 175 PHE D C 1
ATOM 12332 O O . PHE D 1 175 ? -32.535 -33.993 21.149 1.00 27.55 175 PHE D O 1
ATOM 12340 N N . ILE D 1 176 ? -34.215 -34.865 19.925 1.00 30.37 176 ILE D N 1
ATOM 12341 C CA . ILE D 1 176 ? -35.010 -35.176 21.096 1.00 25.45 176 ILE D CA 1
ATOM 12342 C C . ILE D 1 176 ? -34.348 -36.296 21.881 1.00 27.94 176 ILE D C 1
ATOM 12343 O O . ILE D 1 176 ? -34.173 -36.198 23.099 1.00 25.28 176 ILE D O 1
ATOM 12348 N N . LEU D 1 177 ? -33.938 -37.361 21.179 1.00 26.40 177 LEU D N 1
ATOM 12349 C CA . LEU D 1 177 ? -33.319 -38.505 21.838 1.00 27.16 177 LEU D CA 1
ATOM 12350 C C . LEU D 1 177 ? -32.028 -38.103 22.519 1.00 28.65 177 LEU D C 1
ATOM 12351 O O . LEU D 1 177 ? -31.694 -38.644 23.580 1.00 26.99 177 LEU D O 1
ATOM 12356 N N . ALA D 1 178 ? -31.321 -37.124 21.944 1.00 29.09 178 ALA D N 1
ATOM 12357 C CA . ALA D 1 178 ? -29.986 -36.772 22.415 1.00 29.10 178 ALA D CA 1
ATOM 12358 C C . ALA D 1 178 ? -29.970 -36.453 23.908 1.00 28.06 178 ALA D C 1
ATOM 12359 O O . ALA D 1 178 ? -29.025 -36.810 24.614 1.00 26.72 178 ALA D O 1
ATOM 12361 N N . SER D 1 179 ? -31.002 -35.767 24.405 1.00 26.43 179 SER D N 1
ATOM 12362 C CA . SER D 1 179 ? -31.014 -35.379 25.806 1.00 23.89 179 SER D CA 1
ATOM 12363 C C . SER D 1 179 ? -31.343 -36.530 26.729 1.00 28.76 179 SER D C 1
ATOM 12364 O O . SER D 1 179 ? -31.117 -36.425 27.937 1.00 29.10 179 SER D O 1
ATOM 12367 N N . GLY D 1 180 ? -31.867 -37.624 26.191 1.00 28.90 180 GLY D N 1
ATOM 12368 C CA . GLY D 1 180 ? -32.386 -38.689 27.012 1.00 25.73 180 GLY D CA 1
ATOM 12369 C C . GLY D 1 180 ? -33.889 -38.771 27.000 1.00 27.02 180 GLY D C 1
ATOM 12370 O O . GLY D 1 180 ? -34.453 -39.584 27.741 1.00 28.99 180 GLY D O 1
ATOM 12371 N N . CYS D 1 181 ? -34.556 -37.928 26.212 1.00 27.16 181 CYS D N 1
ATOM 12372 C CA . CYS D 1 181 ? -35.989 -38.058 26.032 1.00 25.25 181 CYS D CA 1
ATOM 12373 C C . CYS D 1 181 ? -36.297 -39.361 25.328 1.00 26.92 181 CYS D C 1
ATOM 12374 O O . CYS D 1 181 ? -35.493 -39.883 24.549 1.00 28.42 181 CYS D O 1
ATOM 12377 N N . THR D 1 182 ? -37.485 -39.866 25.588 1.00 29.72 182 THR D N 1
ATOM 12378 C CA . THR D 1 182 ? -38.045 -40.960 24.822 1.00 30.66 182 THR D CA 1
ATOM 12379 C C . THR D 1 182 ? -39.097 -40.405 23.870 1.00 31.44 182 THR D C 1
ATOM 12380 O O . THR D 1 182 ? -39.633 -39.308 24.058 1.00 28.24 182 THR D O 1
ATOM 12384 N N . LEU D 1 183 ? -39.412 -41.190 22.854 1.00 30.33 183 LEU D N 1
ATOM 12385 C CA . LEU D 1 183 ? -40.206 -40.698 21.749 1.00 28.73 183 LEU D CA 1
ATOM 12386 C C . LEU D 1 183 ? -41.403 -41.594 21.528 1.00 32.83 183 LEU D C 1
ATOM 12387 O O . LEU D 1 183 ? -41.287 -42.826 21.564 1.00 31.05 183 LEU D O 1
ATOM 12392 N N . VAL D 1 184 ? -42.551 -40.956 21.309 1.00 32.36 184 VAL D N 1
ATOM 12393 C CA . VAL D 1 184 ? -43.686 -41.581 20.647 1.00 29.43 184 VAL D CA 1
ATOM 12394 C C . VAL D 1 184 ? -43.927 -40.786 19.379 1.00 28.97 184 VAL D C 1
ATOM 12395 O O . VAL D 1 184 ? -44.185 -39.575 19.436 1.00 30.56 184 VAL D O 1
ATOM 12399 N N . VAL D 1 185 ? -43.828 -41.453 18.242 1.00 24.38 185 VAL D N 1
ATOM 12400 C CA . VAL D 1 185 ? -43.817 -40.794 16.948 1.00 26.82 185 VAL D CA 1
ATOM 12401 C C . VAL D 1 185 ? -45.058 -41.217 16.180 1.00 33.54 185 VAL D C 1
ATOM 12402 O O . VAL D 1 185 ? -45.335 -42.415 16.047 1.00 32.46 185 VAL D O 1
ATOM 12406 N N . LYS D 1 186 ? -45.792 -40.241 15.663 1.00 32.28 186 LYS D N 1
ATOM 12407 C CA . LYS D 1 186 ? -46.818 -40.515 14.661 1.00 32.93 186 LYS D CA 1
ATOM 12408 C C . LYS D 1 186 ? -46.411 -39.809 13.383 1.00 30.72 186 LYS D C 1
ATOM 12409 O O . LYS D 1 186 ? -46.564 -38.584 13.267 1.00 31.90 186 LYS D O 1
ATOM 12415 N N . PRO D 1 187 ? -45.894 -40.521 12.398 1.00 33.55 187 PRO D N 1
ATOM 12416 C CA . PRO D 1 187 ? -45.609 -39.883 11.116 1.00 33.93 187 PRO D CA 1
ATOM 12417 C C . PRO D 1 187 ? -46.910 -39.610 10.384 1.00 33.12 187 PRO D C 1
ATOM 12418 O O . PRO D 1 187 ? -47.997 -40.003 10.813 1.00 33.59 187 PRO D O 1
ATOM 12422 N N . ALA D 1 188 ? -46.804 -38.889 9.279 1.00 36.71 188 ALA D N 1
ATOM 12423 C CA . ALA D 1 188 ? -47.988 -38.692 8.466 1.00 34.41 188 ALA D CA 1
ATOM 12424 C C . ALA D 1 188 ? -48.487 -40.057 8.015 1.00 37.26 188 ALA D C 1
ATOM 12425 O O . ALA D 1 188 ? -47.706 -40.902 7.568 1.00 35.00 188 ALA D O 1
ATOM 12427 N N . GLU D 1 189 ? -49.793 -40.271 8.153 1.00 33.77 189 GLU D N 1
ATOM 12428 C CA . GLU D 1 189 ? -50.390 -41.533 7.745 1.00 36.81 189 GLU D CA 1
ATOM 12429 C C . GLU D 1 189 ? -49.981 -41.915 6.329 1.00 31.32 189 GLU D C 1
ATOM 12430 O O . GLU D 1 189 ? -49.736 -43.090 6.039 1.00 36.09 189 GLU D O 1
ATOM 12436 N N . VAL D 1 190 ? -49.878 -40.927 5.439 1.00 32.68 190 VAL D N 1
ATOM 12437 C CA . VAL D 1 190 ? -49.547 -41.189 4.041 1.00 31.32 190 VAL D CA 1
ATOM 12438 C C . VAL D 1 190 ? -48.076 -41.491 3.841 1.00 32.94 190 VAL D C 1
ATOM 12439 O O . VAL D 1 190 ? -47.679 -41.957 2.764 1.00 32.32 190 VAL D O 1
ATOM 12442 N N . THR D 1 191 ? -47.243 -41.213 4.841 1.00 30.72 191 THR D N 1
ATOM 12443 C CA . THR D 1 191 ? -45.801 -41.387 4.718 1.00 33.19 191 THR D CA 1
ATOM 12444 C C . THR D 1 191 ? -45.238 -41.910 6.035 1.00 34.06 191 THR D C 1
ATOM 12445 O O . THR D 1 191 ? -44.437 -41.263 6.699 1.00 33.57 191 THR D O 1
ATOM 12449 N N . SER D 1 192 ? -45.694 -43.089 6.441 1.00 32.54 192 SER D N 1
ATOM 12450 C CA . SER D 1 192 ? -45.213 -43.680 7.676 1.00 31.22 192 SER D CA 1
ATOM 12451 C C . SER D 1 192 ? -44.052 -44.637 7.465 1.00 29.96 192 SER D C 1
ATOM 12452 O O . SER D 1 192 ? -43.333 -44.927 8.428 1.00 31.32 192 SER D O 1
ATOM 12455 N N . ALA D 1 193 ? -43.847 -45.115 6.233 1.00 26.32 193 ALA D N 1
ATOM 12456 C CA . ALA D 1 193 ? -42.909 -46.204 5.988 1.00 30.51 193 ALA D CA 1
ATOM 12457 C C . ALA D 1 193 ? -41.531 -45.908 6.565 1.00 33.62 193 ALA D C 1
ATOM 12458 O O . ALA D 1 193 ? -41.028 -46.649 7.416 1.00 29.57 193 ALA D O 1
ATOM 12460 N N . THR D 1 194 ? -40.913 -44.808 6.119 1.00 31.27 194 THR D N 1
ATOM 12461 C CA . THR D 1 194 ? -39.529 -44.543 6.489 1.00 32.70 194 THR D CA 1
ATOM 12462 C C . THR D 1 194 ? -39.376 -44.213 7.965 1.00 28.46 194 THR D C 1
ATOM 12463 O O . THR D 1 194 ? -38.278 -44.359 8.503 1.00 32.69 194 THR D O 1
ATOM 12467 N N . THR D 1 195 ? -40.440 -43.751 8.612 1.00 26.61 195 THR D N 1
ATOM 12468 C CA . THR D 1 195 ? -40.417 -43.564 10.055 1.00 29.78 195 THR D CA 1
ATOM 12469 C C . THR D 1 195 ? -40.355 -44.901 10.773 1.00 31.39 195 THR D C 1
ATOM 12470 O O . THR D 1 195 ? -39.657 -45.041 11.781 1.00 35.79 195 THR D O 1
ATOM 12474 N N . LEU D 1 196 ? -41.100 -45.890 10.280 1.00 35.15 196 LEU D N 1
ATOM 12475 C CA . LEU D 1 196 ? -40.970 -47.243 10.807 1.00 33.05 196 LEU D CA 1
ATOM 12476 C C . LEU D 1 196 ? -39.593 -47.802 10.513 1.00 31.81 196 LEU D C 1
ATOM 12477 O O . LEU D 1 196 ? -39.007 -48.508 11.344 1.00 28.70 196 LEU D O 1
ATOM 12482 N N . LEU D 1 197 ? -39.047 -47.463 9.344 1.00 30.42 197 LEU D N 1
ATOM 12483 C CA . LEU D 1 197 ? -37.688 -47.866 9.024 1.00 27.66 197 LEU D CA 1
ATOM 12484 C C . LEU D 1 197 ? -36.692 -47.244 9.997 1.00 35.97 197 LEU D C 1
ATOM 12485 O O . LEU D 1 197 ? -35.700 -47.884 10.374 1.00 35.89 197 LEU D O 1
ATOM 12490 N N . LEU D 1 198 ? -36.935 -45.994 10.417 1.00 32.90 198 LEU D N 1
ATOM 12491 C CA . LEU D 1 198 ? -36.061 -45.395 11.422 1.00 31.84 198 LEU D CA 1
ATOM 12492 C C . LEU D 1 198 ? -36.166 -46.133 12.750 1.00 32.51 198 LEU D C 1
ATOM 12493 O O . LEU D 1 198 ? -35.163 -46.284 13.458 1.00 29.44 198 LEU D O 1
ATOM 12498 N N . ALA D 1 199 ? -37.383 -46.572 13.125 1.00 30.60 199 ALA D N 1
ATOM 12499 C CA . ALA D 1 199 ? -37.526 -47.339 14.363 1.00 30.92 199 ALA D CA 1
ATOM 12500 C C . ALA D 1 199 ? -36.656 -48.585 14.319 1.00 31.40 199 ALA D C 1
ATOM 12501 O O . ALA D 1 199 ? -35.969 -48.913 15.294 1.00 30.39 199 ALA D O 1
ATOM 12503 N N . GLU D 1 200 ? -36.658 -49.269 13.175 1.00 31.81 200 GLU D N 1
ATOM 12504 C CA . GLU D 1 200 ? -35.804 -50.427 12.974 1.00 34.41 200 GLU D CA 1
ATOM 12505 C C . GLU D 1 200 ? -34.336 -50.032 13.034 1.00 35.51 200 GLU D C 1
ATOM 12506 O O . GLU D 1 200 ? -33.529 -50.691 13.700 1.00 31.27 200 GLU D O 1
ATOM 12512 N N . ILE D 1 201 ? -33.976 -48.951 12.334 1.00 34.57 201 ILE D N 1
ATOM 12513 C CA . ILE D 1 201 ? -32.601 -48.477 12.344 1.00 32.80 201 ILE D CA 1
ATOM 12514 C C . ILE D 1 201 ? -32.165 -48.182 13.767 1.00 33.05 201 ILE D C 1
ATOM 12515 O O . ILE D 1 201 ? -31.063 -48.545 14.193 1.00 30.29 201 ILE D O 1
ATOM 12520 N N . LEU D 1 202 ? -33.028 -47.511 14.518 1.00 33.23 202 LEU D N 1
ATOM 12521 C CA . LEU D 1 202 ? -32.697 -47.179 15.890 1.00 30.17 202 LEU D CA 1
ATOM 12522 C C . LEU D 1 202 ? -32.567 -48.435 16.728 1.00 33.13 202 LEU D C 1
ATOM 12523 O O . LEU D 1 202 ? -31.684 -48.521 17.592 1.00 32.35 202 LEU D O 1
ATOM 12528 N N . ALA D 1 203 ? -33.452 -49.416 16.508 1.00 30.33 203 ALA D N 1
ATOM 12529 C CA . ALA D 1 203 ? -33.314 -50.678 17.228 1.00 33.04 203 ALA D CA 1
ATOM 12530 C C . ALA D 1 203 ? -32.000 -51.367 16.880 1.00 30.02 203 ALA D C 1
ATOM 12531 O O . ALA D 1 203 ? -31.303 -51.858 17.768 1.00 30.28 203 ALA D O 1
ATOM 12533 N N . ASP D 1 204 ? -31.647 -51.414 15.593 1.00 26.56 204 ASP D N 1
ATOM 12534 C CA . ASP D 1 204 ? -30.395 -52.053 15.206 1.00 30.37 204 ASP D CA 1
ATOM 12535 C C . ASP D 1 204 ? -29.187 -51.290 15.727 1.00 33.03 204 ASP D C 1
ATOM 12536 O O . ASP D 1 204 ? -28.131 -51.890 15.977 1.00 30.99 204 ASP D O 1
ATOM 12541 N N . ALA D 1 205 ? -29.331 -49.977 15.897 1.00 31.38 205 ALA D N 1
ATOM 12542 C CA . ALA D 1 205 ? -28.291 -49.134 16.447 1.00 29.69 205 ALA D CA 1
ATOM 12543 C C . ALA D 1 205 ? -28.166 -49.290 17.960 1.00 28.14 205 ALA D C 1
ATOM 12544 O O . ALA D 1 205 ? -27.335 -48.621 18.571 1.00 29.27 205 ALA D O 1
ATOM 12546 N N . GLY D 1 206 ? -29.002 -50.113 18.583 1.00 29.35 206 GLY D N 1
ATOM 12547 C CA . GLY D 1 206 ? -28.921 -50.338 20.006 1.00 30.04 206 GLY D CA 1
ATOM 12548 C C . GLY D 1 206 ? -29.774 -49.427 20.852 1.00 30.97 206 GLY D C 1
ATOM 12549 O O . GLY D 1 206 ? -29.607 -49.419 22.074 1.00 33.24 206 GLY D O 1
ATOM 12550 N N . LEU D 1 207 ? -30.664 -48.654 20.252 1.00 29.24 207 LEU D N 1
ATOM 12551 C CA . LEU D 1 207 ? -31.558 -47.828 21.038 1.00 27.67 207 LEU D CA 1
ATOM 12552 C C . LEU D 1 207 ? -32.383 -48.719 21.959 1.00 30.84 207 LEU D C 1
ATOM 12553 O O . LEU D 1 207 ? -32.952 -49.717 21.500 1.00 32.31 207 LEU D O 1
ATOM 12558 N N . PRO D 1 208 ? -32.426 -48.438 23.255 1.00 32.05 208 PRO D N 1
ATOM 12559 C CA . PRO D 1 208 ? -33.209 -49.289 24.152 1.00 29.59 208 PRO D CA 1
ATOM 12560 C C . PRO D 1 208 ? -34.682 -49.297 23.760 1.00 33.87 208 PRO D C 1
ATOM 12561 O O . PRO D 1 208 ? -35.199 -48.343 23.170 1.00 28.90 208 PRO D O 1
ATOM 12565 N N . LYS D 1 209 ? -35.349 -50.401 24.097 1.00 33.15 209 LYS D N 1
ATOM 12566 C CA . LYS D 1 209 ? -36.769 -50.553 23.818 1.00 33.20 209 LYS D CA 1
ATOM 12567 C C . LYS D 1 209 ? -37.568 -49.430 24.470 1.00 33.56 209 LYS D C 1
ATOM 12568 O O . LYS D 1 209 ? -37.249 -48.958 25.564 1.00 29.79 209 LYS D O 1
ATOM 12574 N N . GLY D 1 210 ? -38.629 -49.004 23.791 1.00 31.11 210 GLY D N 1
ATOM 12575 C CA . GLY D 1 210 ? -39.478 -47.986 24.349 1.00 31.24 210 GLY D CA 1
ATOM 12576 C C . GLY D 1 210 ? -38.964 -46.578 24.204 1.00 31.94 210 GLY D C 1
ATOM 12577 O O . GLY D 1 210 ? -39.707 -45.638 24.484 1.00 31.83 210 GLY D O 1
ATOM 12578 N N . VAL D 1 211 ? -37.725 -46.394 23.756 1.00 33.74 211 VAL D N 1
ATOM 12579 C CA . VAL D 1 211 ? -37.206 -45.041 23.622 1.00 31.84 211 VAL D CA 1
ATOM 12580 C C . VAL D 1 211 ? -37.747 -44.382 22.370 1.00 32.01 211 VAL D C 1
ATOM 12581 O O . VAL D 1 211 ? -37.942 -43.160 22.340 1.00 29.62 211 VAL D O 1
ATOM 12585 N N . PHE D 1 212 ? -37.981 -45.161 21.319 1.00 31.49 212 PHE D N 1
ATOM 12586 C CA . PHE D 1 212 ? -38.518 -44.652 20.062 1.00 31.85 212 PHE D CA 1
ATOM 12587 C C . PHE D 1 212 ? -39.661 -45.557 19.664 1.00 32.04 212 PHE D C 1
ATOM 12588 O O . PHE D 1 212 ? -39.435 -46.703 19.267 1.00 33.17 212 PHE D O 1
ATOM 12596 N N . ASN D 1 213 ? -40.871 -45.051 19.776 1.00 30.71 213 ASN D N 1
ATOM 12597 C CA . ASN D 1 213 ? -42.065 -45.794 19.433 1.00 30.55 213 ASN D CA 1
ATOM 12598 C C . ASN D 1 213 ? -42.760 -45.072 18.301 1.00 32.24 213 ASN D C 1
ATOM 12599 O O . ASN D 1 213 ? -42.864 -43.841 18.317 1.00 32.50 213 ASN D O 1
ATOM 12604 N N . VAL D 1 214 ? -43.230 -45.835 17.320 1.00 30.18 214 VAL D N 1
ATOM 12605 C CA . VAL D 1 214 ? -43.954 -45.273 16.191 1.00 27.41 214 VAL D CA 1
ATOM 12606 C C . VAL D 1 214 ? -45.355 -45.831 16.264 1.00 30.29 214 VAL D C 1
ATOM 12607 O O . VAL D 1 214 ? -45.561 -47.038 16.093 1.00 30.07 214 VAL D O 1
ATOM 12611 N N . VAL D 1 215 ? -46.315 -44.955 16.497 1.00 36.31 215 VAL D N 1
ATOM 12612 C CA . VAL D 1 215 ? -47.724 -45.296 16.483 1.00 29.58 215 VAL D CA 1
ATOM 12613 C C . VAL D 1 215 ? -48.272 -44.676 15.217 1.00 29.60 215 VAL D C 1
ATOM 12614 O O . VAL D 1 215 ? -48.529 -43.472 15.168 1.00 35.15 215 VAL D O 1
ATOM 12618 N N . THR D 1 216 ? -48.458 -45.493 14.195 1.00 34.73 216 THR D N 1
ATOM 12619 C CA . THR D 1 216 ? -48.972 -44.977 12.944 1.00 33.78 216 THR D CA 1
ATOM 12620 C C . THR D 1 216 ? -50.483 -44.816 13.032 1.00 34.72 216 THR D C 1
ATOM 12621 O O . THR D 1 216 ? -51.155 -45.434 13.862 1.00 32.87 216 THR D O 1
ATOM 12625 N N . GLY D 1 217 ? -51.010 -43.939 12.201 1.00 34.09 217 GLY D N 1
ATOM 12626 C CA . GLY D 1 217 ? -52.428 -43.671 12.215 1.00 33.80 217 GLY D CA 1
ATOM 12627 C C . GLY D 1 217 ? -52.682 -42.229 11.852 1.00 37.52 217 GLY D C 1
ATOM 12628 O O . GLY D 1 217 ? -51.804 -41.534 11.353 1.00 40.82 217 GLY D O 1
ATOM 12629 N N . THR D 1 218 ? -53.918 -41.809 12.071 1.00 33.78 218 THR D N 1
ATOM 12630 C CA . THR D 1 218 ? -54.349 -40.481 11.665 1.00 38.60 218 THR D CA 1
ATOM 12631 C C . THR D 1 218 ? -54.027 -39.449 12.739 1.00 35.50 218 THR D C 1
ATOM 12632 O O . THR D 1 218 ? -53.995 -39.752 13.936 1.00 32.86 218 THR D O 1
ATOM 12636 N N . GLY D 1 219 ? -53.839 -38.205 12.306 1.00 34.97 219 GLY D N 1
ATOM 12637 C CA . GLY D 1 219 ? -53.700 -37.133 13.275 1.00 36.28 219 GLY D CA 1
ATOM 12638 C C . GLY D 1 219 ? -54.922 -36.974 14.156 1.00 34.56 219 GLY D C 1
ATOM 12639 O O . GLY D 1 219 ? -54.801 -36.650 15.345 1.00 35.19 219 GLY D O 1
ATOM 12640 N N . ARG D 1 220 ? -56.104 -37.266 13.616 1.00 35.71 220 ARG D N 1
ATOM 12641 C CA . ARG D 1 220 ? -57.323 -37.058 14.382 1.00 37.04 220 ARG D CA 1
ATOM 12642 C C . ARG D 1 220 ? -57.534 -38.151 15.413 1.00 35.65 220 ARG D C 1
ATOM 12643 O O . ARG D 1 220 ? -58.258 -37.941 16.392 1.00 40.24 220 ARG D O 1
ATOM 12651 N N . THR D 1 221 ? -56.900 -39.309 15.225 1.00 38.10 221 THR D N 1
ATOM 12652 C CA . THR D 1 221 ? -56.953 -40.389 16.208 1.00 41.05 221 THR D CA 1
ATOM 12653 C C . THR D 1 221 ? -55.664 -40.424 17.017 1.00 36.45 221 THR D C 1
ATOM 12654 O O . THR D 1 221 ? -55.664 -40.147 18.219 1.00 39.11 221 THR D O 1
ATOM 12658 N N . VAL D 1 222 ? -54.561 -40.787 16.372 1.00 35.82 222 VAL D N 1
ATOM 12659 C CA . VAL D 1 222 ? -53.300 -40.912 17.094 1.00 37.74 222 VAL D CA 1
ATOM 12660 C C . VAL D 1 222 ? -52.747 -39.544 17.461 1.00 33.60 222 VAL D C 1
ATOM 12661 O O . VAL D 1 222 ? -52.344 -39.302 18.605 1.00 35.26 222 VAL D O 1
ATOM 12665 N N . GLY D 1 223 ? -52.705 -38.634 16.491 1.00 33.19 223 GLY D N 1
ATOM 12666 C CA . GLY D 1 223 ? -52.134 -37.326 16.757 1.00 39.96 223 GLY D CA 1
ATOM 12667 C C . GLY D 1 223 ? -52.839 -36.602 17.886 1.00 36.22 223 GLY D C 1
ATOM 12668 O O . GLY D 1 223 ? -52.199 -36.114 18.821 1.00 37.93 223 GLY D O 1
ATOM 12669 N N . GLN D 1 224 ? -54.172 -36.523 17.810 1.00 39.73 224 GLN D N 1
ATOM 12670 C CA . GLN D 1 224 ? -54.936 -35.814 18.836 1.00 41.07 224 GLN D CA 1
ATOM 12671 C C . GLN D 1 224 ? -54.709 -36.413 20.210 1.00 36.68 224 GLN D C 1
ATOM 12672 O O . GLN D 1 224 ? -54.630 -35.688 21.201 1.00 37.66 224 GLN D O 1
ATOM 12678 N N . ALA D 1 225 ? -54.645 -37.738 20.297 1.00 38.39 225 ALA D N 1
ATOM 12679 C CA . ALA D 1 225 ? -54.365 -38.360 21.580 1.00 39.93 225 ALA D CA 1
ATOM 12680 C C . ALA D 1 225 ? -52.974 -38.045 22.077 1.00 35.70 225 ALA D C 1
ATOM 12681 O O . ALA D 1 225 ? -52.757 -38.012 23.292 1.00 34.26 225 ALA D O 1
ATOM 12683 N N . MET D 1 226 ? -52.008 -37.893 21.164 1.00 34.74 226 MET D N 1
ATOM 12684 C CA . MET D 1 226 ? -50.680 -37.481 21.595 1.00 32.73 226 MET D CA 1
ATOM 12685 C C . MET D 1 226 ? -50.731 -36.076 22.161 1.00 29.37 226 MET D C 1
ATOM 12686 O O . MET D 1 226 ? -50.296 -35.835 23.289 1.00 33.14 226 MET D O 1
ATOM 12691 N N . THR D 1 227 ? -51.337 -35.150 21.421 1.00 29.55 227 THR D N 1
ATOM 12692 C CA . THR D 1 227 ? -51.384 -33.778 21.898 1.00 32.66 227 THR D CA 1
ATOM 12693 C C . THR D 1 227 ? -52.200 -33.662 23.183 1.00 35.76 227 THR D C 1
ATOM 12694 O O . THR D 1 227 ? -51.846 -32.881 24.074 1.00 31.64 227 THR D O 1
ATOM 12698 N N . GLU D 1 228 ? -53.229 -34.489 23.339 1.00 35.14 228 GLU D N 1
ATOM 12699 C CA . GLU D 1 228 ? -54.049 -34.481 24.542 1.00 35.05 228 GLU D CA 1
ATOM 12700 C C . GLU D 1 228 ? -53.530 -35.399 25.629 1.00 32.92 228 GLU D C 1
ATOM 12701 O O . GLU D 1 228 ? -54.175 -35.511 26.677 1.00 37.47 228 GLU D O 1
ATOM 12707 N N . HIS D 1 229 ? -52.420 -36.091 25.406 1.00 33.39 229 HIS D N 1
ATOM 12708 C CA . HIS D 1 229 ? -52.049 -37.147 26.329 1.00 34.25 229 HIS D CA 1
ATOM 12709 C C . HIS D 1 229 ? -51.617 -36.590 27.675 1.00 38.83 229 HIS D C 1
ATOM 12710 O O . HIS D 1 229 ? -50.914 -35.579 27.760 1.00 36.19 229 HIS D O 1
ATOM 12717 N N . GLN D 1 230 ? -51.986 -37.279 28.744 1.00 36.34 230 GLN D N 1
ATOM 12718 C CA . GLN D 1 230 ? -51.677 -36.765 30.099 1.00 39.56 230 GLN D CA 1
ATOM 12719 C C . GLN D 1 230 ? -50.252 -37.138 30.498 1.00 36.71 230 GLN D C 1
ATOM 12720 O O . GLN D 1 230 ? -49.807 -36.687 31.546 1.00 38.90 230 GLN D O 1
ATOM 12726 N N . ASP D 1 231 ? -49.580 -37.936 29.680 1.00 33.30 231 ASP D N 1
ATOM 12727 C CA . ASP D 1 231 ? -48.250 -38.380 30.066 1.00 35.01 231 ASP D CA 1
ATOM 12728 C C . ASP D 1 231 ? -47.207 -38.089 28.990 1.00 33.60 231 ASP D C 1
ATOM 12729 O O . ASP D 1 231 ? -46.082 -38.594 29.079 1.00 31.79 231 ASP D O 1
ATOM 12734 N N . ILE D 1 232 ? -47.542 -37.297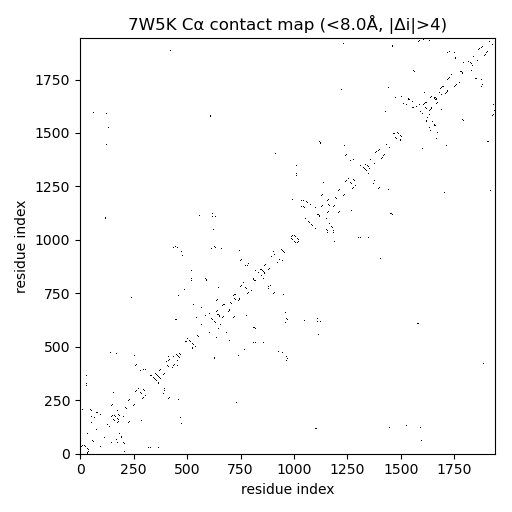 27.978 1.00 32.86 232 ILE D N 1
ATOM 12735 C CA . ILE D 1 232 ? -46.546 -36.763 27.061 1.00 29.53 232 ILE D CA 1
ATOM 12736 C C . ILE D 1 232 ? -46.127 -35.389 27.575 1.00 32.58 232 ILE D C 1
ATOM 12737 O O . ILE D 1 232 ? -46.954 -34.483 27.732 1.00 33.47 232 ILE D O 1
ATOM 12742 N N . ASP D 1 233 ? -44.841 -35.250 27.883 1.00 29.44 233 ASP D N 1
ATOM 12743 C CA . ASP D 1 233 ? -44.360 -34.048 28.545 1.00 30.58 233 ASP D CA 1
ATOM 12744 C C . ASP D 1 233 ? -44.140 -32.915 27.565 1.00 29.85 233 ASP D C 1
ATOM 12745 O O . ASP D 1 233 ? -44.170 -31.746 27.949 1.00 31.92 233 ASP D O 1
ATOM 12750 N N . MET D 1 234 ? -43.878 -33.252 26.317 1.00 29.28 234 MET D N 1
ATOM 12751 C CA . MET D 1 234 ? -43.670 -32.265 25.280 1.00 32.38 234 MET D CA 1
ATOM 12752 C C . MET D 1 234 ? -43.984 -32.945 23.966 1.00 26.17 234 MET D C 1
ATOM 12753 O O . MET D 1 234 ? -43.802 -34.153 23.821 1.00 28.73 234 MET D O 1
ATOM 12758 N N . LEU D 1 235 ? -44.470 -32.167 23.019 1.00 28.48 235 LEU D N 1
ATOM 12759 C CA . LEU D 1 235 ? -44.797 -32.695 21.708 1.00 29.05 235 LEU D CA 1
ATOM 12760 C C . LEU D 1 235 ? -44.127 -31.830 20.662 1.00 29.25 235 LEU D C 1
ATOM 12761 O O . LEU D 1 235 ? -44.305 -30.610 20.657 1.00 33.37 235 LEU D O 1
ATOM 12766 N N . SER D 1 236 ? -43.317 -32.459 19.820 1.00 29.69 236 SER D N 1
ATOM 12767 C CA . SER D 1 236 ? -42.834 -31.821 18.612 1.00 29.14 236 SER D CA 1
ATOM 12768 C C . SER D 1 236 ? -43.874 -32.009 17.525 1.00 34.46 236 SER D C 1
ATOM 12769 O O . SER D 1 236 ? -44.132 -33.141 17.085 1.00 28.44 236 SER D O 1
ATOM 12772 N N . PHE D 1 237 ? -44.464 -30.909 17.079 1.00 31.87 237 PHE D N 1
ATOM 12773 C CA . PHE D 1 237 ? -45.412 -30.976 15.988 1.00 31.85 237 PHE D CA 1
ATOM 12774 C C . PHE D 1 237 ? -44.861 -30.207 14.807 1.00 31.47 237 PHE D C 1
ATOM 12775 O O . PHE D 1 237 ? -44.464 -29.042 14.942 1.00 32.34 237 PHE D O 1
ATOM 12783 N N . THR D 1 238 ? -44.843 -30.872 13.658 1.00 28.83 238 THR D N 1
ATOM 12784 C CA . THR D 1 238 ? -44.497 -30.252 12.394 1.00 31.09 238 THR D CA 1
ATOM 12785 C C . THR D 1 238 ? -45.627 -30.533 11.418 1.00 35.91 238 THR D C 1
ATOM 12786 O O . THR D 1 238 ? -45.963 -31.697 11.163 1.00 32.52 238 THR D O 1
ATOM 12790 N N . GLY D 1 239 ? -46.219 -29.467 10.902 1.00 33.55 239 GLY D N 1
ATOM 12791 C CA . GLY D 1 239 ? -47.404 -29.573 10.081 1.00 38.34 239 GLY D CA 1
ATOM 12792 C C . GLY D 1 239 ? -48.085 -28.218 9.981 1.00 41.05 239 GLY D C 1
ATOM 12793 O O . GLY D 1 239 ? -47.461 -27.177 10.172 1.00 40.71 239 GLY D O 1
ATOM 12794 N N . SER D 1 240 ? -49.370 -28.267 9.666 1.00 41.44 240 SER D N 1
ATOM 12795 C CA . SER D 1 240 ? -50.105 -27.050 9.359 1.00 44.47 240 SER D CA 1
ATOM 12796 C C . SER D 1 240 ? -50.270 -26.174 10.596 1.00 38.46 240 SER D C 1
ATOM 12797 O O . SER D 1 240 ? -50.296 -26.646 11.740 1.00 35.06 240 SER D O 1
ATOM 12800 N N . THR D 1 241 ? -50.383 -24.875 10.350 1.00 37.18 241 THR D N 1
ATOM 12801 C CA . THR D 1 241 ? -50.688 -23.957 11.435 1.00 37.12 241 THR D CA 1
ATOM 12802 C C . THR D 1 241 ? -52.025 -24.292 12.078 1.00 33.95 241 THR D C 1
ATOM 12803 O O . THR D 1 241 ? -52.162 -24.229 13.305 1.00 36.86 241 THR D O 1
ATOM 12807 N N . GLY D 1 242 ? -53.012 -24.693 11.275 1.00 39.34 242 GLY D N 1
ATOM 12808 C CA . GLY D 1 242 ? -54.294 -25.075 11.843 1.00 34.37 242 GLY D CA 1
ATOM 12809 C C . GLY D 1 242 ? -54.161 -26.205 12.844 1.00 36.80 242 GLY D C 1
ATOM 12810 O O . GLY D 1 242 ? -54.674 -26.134 13.968 1.00 35.58 242 GLY D O 1
ATOM 12811 N N . VAL D 1 243 ? -53.451 -27.263 12.457 1.00 37.04 243 VAL D N 1
ATOM 12812 C CA . VAL D 1 243 ? -53.296 -28.377 13.380 1.00 35.24 243 VAL D CA 1
ATOM 12813 C C . VAL D 1 243 ? -52.351 -28.016 14.514 1.00 34.64 243 VAL D C 1
ATOM 12814 O O . VAL D 1 243 ? -52.565 -28.435 15.661 1.00 32.28 243 VAL D O 1
ATOM 12818 N N . GLY D 1 244 ? -51.330 -27.196 14.239 1.00 31.24 244 GLY D N 1
ATOM 12819 C CA . GLY D 1 244 ? -50.501 -26.701 15.323 1.00 33.92 244 GLY D CA 1
ATOM 12820 C C . GLY D 1 244 ? -51.335 -26.062 16.411 1.00 31.98 244 GLY D C 1
ATOM 12821 O O . GLY D 1 244 ? -51.159 -26.347 17.597 1.00 38.33 244 GLY D O 1
ATOM 12822 N N . LYS D 1 245 ? -52.300 -25.230 16.013 1.00 34.21 245 LYS D N 1
ATOM 12823 C CA . LYS D 1 245 ? -53.200 -24.598 16.977 1.00 37.16 245 LYS D CA 1
ATOM 12824 C C . LYS D 1 245 ? -54.003 -25.634 17.764 1.00 34.29 245 LYS D C 1
ATOM 12825 O O . LYS D 1 245 ? -54.169 -25.510 18.984 1.00 36.78 245 LYS D O 1
ATOM 12831 N N . SER D 1 246 ? -54.449 -26.697 17.098 1.00 33.55 246 SER D N 1
ATOM 12832 C CA . SER D 1 246 ? -55.129 -27.771 17.815 1.00 34.53 246 SER D CA 1
ATOM 12833 C C . SER D 1 246 ? -54.216 -28.393 18.871 1.00 34.70 246 SER D C 1
ATOM 12834 O O . SER D 1 246 ? -54.649 -28.650 20.001 1.00 33.30 246 SER D O 1
ATOM 12837 N N . CYS D 1 247 ? -52.935 -28.602 18.539 1.00 31.94 247 CYS D N 1
ATOM 12838 C CA . CYS D 1 247 ? -51.985 -29.081 19.543 1.00 32.22 247 CYS D CA 1
ATOM 12839 C C . CYS D 1 247 ? -51.946 -28.149 20.743 1.00 33.36 247 CYS D C 1
ATOM 12840 O O . CYS D 1 247 ? -51.843 -28.599 21.892 1.00 33.43 247 CYS D O 1
ATOM 12843 N N . ILE D 1 248 ? -51.980 -26.840 20.488 1.00 34.28 248 ILE D N 1
ATOM 12844 C CA . ILE D 1 248 ? -51.914 -25.870 21.574 1.00 35.16 248 ILE D CA 1
ATOM 12845 C C . ILE D 1 248 ? -53.124 -26.021 22.482 1.00 36.73 248 ILE D C 1
ATOM 12846 O O . ILE D 1 248 ? -52.994 -26.168 23.706 1.00 34.13 248 ILE D O 1
ATOM 12851 N N . HIS D 1 249 ? -54.320 -26.026 21.883 1.00 36.38 249 HIS D N 1
ATOM 12852 C CA . HIS D 1 249 ? -55.538 -26.301 22.637 1.00 34.95 249 HIS D CA 1
ATOM 12853 C C . HIS D 1 249 ? -55.407 -27.598 23.413 1.00 36.25 249 HIS D C 1
ATOM 12854 O O . HIS D 1 249 ? -55.702 -27.655 24.616 1.00 38.08 249 HIS D O 1
ATOM 12861 N N . ALA D 1 250 ? -54.932 -28.648 22.739 1.00 31.74 250 ALA D N 1
ATOM 12862 C CA . ALA D 1 250 ? -54.832 -29.949 23.388 1.00 34.64 250 ALA D CA 1
ATOM 12863 C C . ALA D 1 250 ? -53.835 -29.908 24.543 1.00 35.81 250 ALA D C 1
ATOM 12864 O O . ALA D 1 250 ? -54.056 -30.535 25.586 1.00 36.10 250 ALA D O 1
ATOM 12866 N N . ALA D 1 251 ? -52.740 -29.158 24.390 1.00 32.42 251 ALA D N 1
ATOM 12867 C CA . ALA D 1 251 ? -51.813 -29.005 25.505 1.00 33.05 251 ALA D CA 1
ATOM 12868 C C . ALA D 1 251 ? -52.486 -28.298 26.677 1.00 33.70 251 ALA D C 1
ATOM 12869 O O . ALA D 1 251 ? -52.353 -28.726 27.831 1.00 35.39 251 ALA D O 1
ATOM 12871 N N . ALA D 1 252 ? -53.211 -27.205 26.403 1.00 32.50 252 ALA D N 1
ATOM 12872 C CA . ALA D 1 252 ? -53.912 -26.503 27.478 1.00 37.09 252 ALA D CA 1
ATOM 12873 C C . ALA D 1 252 ? -54.925 -27.410 28.154 1.00 37.12 252 ALA D C 1
ATOM 12874 O O . ALA D 1 252 ? -55.126 -27.341 29.372 1.00 37.48 252 ALA D O 1
ATOM 12876 N N . ASP D 1 253 ? -55.584 -28.255 27.375 1.00 36.67 253 ASP D N 1
ATOM 12877 C CA . ASP D 1 253 ? -56.636 -29.098 27.913 1.00 38.04 253 ASP D CA 1
ATOM 12878 C C . ASP D 1 253 ? -56.117 -30.385 28.529 1.00 41.14 253 ASP D C 1
ATOM 12879 O O . ASP D 1 253 ? -56.887 -31.084 29.198 1.00 47.77 253 ASP D O 1
ATOM 12884 N N . SER D 1 254 ? -54.838 -30.700 28.351 1.00 36.65 254 SER D N 1
ATOM 12885 C CA . SER D 1 254 ? -54.309 -31.915 28.950 1.00 36.94 254 SER D CA 1
ATOM 12886 C C . SER D 1 254 ? -53.355 -31.541 30.071 1.00 37.91 254 SER D C 1
ATOM 12887 O O . SER D 1 254 ? -53.789 -31.059 31.120 1.00 40.27 254 SER D O 1
ATOM 12890 N N . ASN D 1 255 ? -52.056 -31.727 29.850 1.00 35.24 255 ASN D N 1
ATOM 12891 C CA . ASN D 1 255 ? -51.067 -31.705 30.921 1.00 34.55 255 ASN D CA 1
ATOM 12892 C C . ASN D 1 255 ? -50.109 -30.530 30.806 1.00 34.65 255 ASN D C 1
ATOM 12893 O O . ASN D 1 255 ? -49.040 -30.556 31.416 1.00 36.88 255 ASN D O 1
ATOM 12898 N N . LEU D 1 256 ? -50.446 -29.533 29.990 1.00 32.03 256 LEU D N 1
ATOM 12899 C CA . LEU D 1 256 ? -49.594 -28.372 29.764 1.00 36.23 256 LEU D CA 1
ATOM 12900 C C . LEU D 1 256 ? -48.286 -28.768 29.097 1.00 38.17 256 LEU D C 1
ATOM 12901 O O . LEU D 1 256 ? -47.243 -28.140 29.320 1.00 32.48 256 LEU D O 1
ATOM 12906 N N . LYS D 1 257 ? -48.320 -29.840 28.314 1.00 37.04 257 LYS D N 1
ATOM 12907 C CA . LYS D 1 257 ? -47.117 -30.290 27.638 1.00 33.86 257 LYS D CA 1
ATOM 12908 C C . LYS D 1 257 ? -46.507 -29.154 26.832 1.00 35.00 257 LYS D C 1
ATOM 12909 O O . LYS D 1 257 ? -47.217 -28.343 26.231 1.00 35.31 257 LYS D O 1
ATOM 12915 N N . LYS D 1 258 ? -45.187 -29.118 26.843 1.00 32.09 258 LYS D N 1
ATOM 12916 C CA . LYS D 1 258 ? -44.503 -28.124 26.001 1.00 35.59 258 LYS D CA 1
ATOM 12917 C C . LYS D 1 258 ? -44.761 -28.506 24.549 1.00 34.94 258 LYS D C 1
ATOM 12918 O O . LYS D 1 258 ? -45.018 -29.679 24.274 1.00 32.86 258 LYS D O 1
ATOM 12924 N N . LEU D 1 259 ? -44.704 -27.527 23.669 1.00 34.96 259 LEU D N 1
ATOM 12925 C CA . LEU D 1 259 ? -44.964 -27.745 22.255 1.00 30.22 259 LEU D CA 1
ATOM 12926 C C . LEU D 1 259 ? -43.821 -27.151 21.455 1.00 31.38 259 LEU D C 1
ATOM 12927 O O . LEU D 1 259 ? -43.547 -25.952 21.562 1.00 30.51 259 LEU D O 1
ATOM 12932 N N . GLY D 1 260 ? -43.166 -27.987 20.661 1.00 31.08 260 GLY D N 1
ATOM 12933 C CA . GLY D 1 260 ? -42.278 -27.532 19.618 1.00 28.00 260 GLY D CA 1
ATOM 12934 C C . GLY D 1 260 ? -43.067 -27.541 18.320 1.00 31.62 260 GLY D C 1
ATOM 12935 O O . GLY D 1 260 ? -43.373 -28.607 17.776 1.00 29.00 260 GLY D O 1
ATOM 12936 N N . LEU D 1 261 ? -43.441 -26.363 17.843 1.00 28.08 261 LEU D N 1
ATOM 12937 C CA . LEU D 1 261 ? -44.340 -26.229 16.710 1.00 32.67 261 LEU D CA 1
ATOM 12938 C C . LEU D 1 261 ? -43.549 -25.771 15.501 1.00 31.37 261 LEU D C 1
ATOM 12939 O O . LEU D 1 261 ? -42.860 -24.750 15.554 1.00 31.38 261 LEU D O 1
ATOM 12944 N N . GLU D 1 262 ? -43.635 -26.535 14.429 1.00 30.32 262 GLU D N 1
ATOM 12945 C CA . GLU D 1 262 ? -43.070 -26.155 13.147 1.00 33.24 262 GLU D CA 1
ATOM 12946 C C . GLU D 1 262 ? -44.267 -26.120 12.210 1.00 38.41 262 GLU D C 1
ATOM 12947 O O . GLU D 1 262 ? -44.765 -27.171 11.795 1.00 34.52 262 GLU D O 1
ATOM 12953 N N . LEU D 1 263 ? -44.769 -24.916 11.938 1.00 32.81 263 LEU D N 1
ATOM 12954 C CA . LEU D 1 263 ? -46.069 -24.739 11.319 1.00 33.09 263 LEU D CA 1
ATOM 12955 C C . LEU D 1 263 ? -45.903 -24.205 9.896 1.00 36.87 263 LEU D C 1
ATOM 12956 O O . LEU D 1 263 ? -44.870 -24.460 9.250 1.00 37.01 263 LEU D O 1
ATOM 12961 N N . GLY D 1 264 ? -46.900 -23.473 9.415 1.00 34.67 264 GLY D N 1
ATOM 12962 C CA . GLY D 1 264 ? -46.911 -23.042 8.041 1.00 35.12 264 GLY D CA 1
ATOM 12963 C C . GLY D 1 264 ? -45.923 -21.934 7.762 1.00 33.18 264 GLY D C 1
ATOM 12964 O O . GLY D 1 264 ? -45.204 -21.437 8.626 1.00 36.36 264 GLY D O 1
ATOM 12965 N N . GLY D 1 265 ? -45.884 -21.553 6.505 1.00 28.18 265 GLY D N 1
ATOM 12966 C CA . GLY D 1 265 ? -45.079 -20.427 6.106 1.00 30.62 265 GLY D CA 1
ATOM 12967 C C . GLY D 1 265 ? -45.579 -19.877 4.795 1.00 34.71 265 GLY D C 1
ATOM 12968 O O . GLY D 1 265 ? -46.243 -20.566 4.011 1.00 35.21 265 GLY D O 1
ATOM 12969 N N . LYS D 1 266 ? -45.239 -18.624 4.562 1.00 28.73 266 LYS D N 1
ATOM 12970 C CA . LYS D 1 266 ? -45.469 -17.981 3.277 1.00 32.99 266 LYS D CA 1
ATOM 12971 C C . LYS D 1 266 ? -44.210 -17.173 3.035 1.00 33.44 266 LYS D C 1
ATOM 12972 O O . LYS D 1 266 ? -44.185 -15.960 3.239 1.00 37.19 266 LYS D O 1
ATOM 12978 N N . ASN D 1 267 ? -43.161 -17.860 2.644 1.00 32.14 267 ASN D N 1
ATOM 12979 C CA . ASN D 1 267 ? -41.839 -17.302 2.837 1.00 32.96 267 ASN D CA 1
ATOM 12980 C C . ASN D 1 267 ? -41.469 -16.370 1.698 1.00 34.96 267 ASN D C 1
ATOM 12981 O O . ASN D 1 267 ? -41.640 -16.729 0.528 1.00 33.80 267 ASN D O 1
ATOM 12986 N N . PRO D 1 268 ? -40.933 -15.196 2.015 1.00 33.64 268 PRO D N 1
ATOM 12987 C CA . PRO D 1 268 ? -40.474 -14.275 0.980 1.00 33.66 268 PRO D CA 1
ATOM 12988 C C . PRO D 1 268 ? -39.084 -14.653 0.507 1.00 35.23 268 PRO D C 1
ATOM 12989 O O . PRO D 1 268 ? -38.254 -15.158 1.267 1.00 33.64 268 PRO D O 1
ATOM 12993 N N . ILE D 1 269 ? -38.841 -14.423 -0.774 1.00 30.56 269 ILE D N 1
ATOM 12994 C CA . ILE D 1 269 ? -37.487 -14.373 -1.297 1.00 32.04 269 ILE D CA 1
ATOM 12995 C C . ILE D 1 269 ? -37.332 -12.988 -1.906 1.00 36.10 269 ILE D C 1
ATOM 12996 O O . ILE D 1 269 ? -38.004 -12.645 -2.889 1.00 33.83 269 ILE D O 1
ATOM 13001 N N . VAL D 1 270 ? -36.517 -12.161 -1.271 1.00 33.35 270 VAL D N 1
ATOM 13002 C CA . VAL D 1 270 ? -36.348 -10.781 -1.692 1.00 32.34 270 VAL D CA 1
ATOM 13003 C C . VAL D 1 270 ? -35.161 -10.737 -2.640 1.00 33.50 270 VAL D C 1
ATOM 13004 O O . VAL D 1 270 ? -34.044 -11.119 -2.271 1.00 33.45 270 VAL D O 1
ATOM 13008 N N . VAL D 1 271 ? -35.412 -10.323 -3.876 1.00 33.24 271 VAL D N 1
ATOM 13009 C CA . VAL D 1 271 ? -34.391 -10.280 -4.912 1.00 33.27 271 VAL D CA 1
ATOM 13010 C C . VAL D 1 271 ? -34.165 -8.825 -5.271 1.00 33.41 271 VAL D C 1
ATOM 13011 O O . VAL D 1 271 ? -35.085 -8.139 -5.736 1.00 34.30 271 VAL D O 1
ATOM 13015 N N . PHE D 1 272 ? -32.950 -8.355 -5.030 1.00 30.79 272 PHE D N 1
ATOM 13016 C CA . PHE D 1 272 ? -32.548 -7.005 -5.362 1.00 35.87 272 PHE D CA 1
ATOM 13017 C C . PHE D 1 272 ? -31.889 -6.983 -6.730 1.00 34.76 272 PHE D C 1
ATOM 13018 O O . PHE D 1 272 ? -31.335 -7.983 -7.196 1.00 34.20 272 PHE D O 1
ATOM 13026 N N . ALA D 1 273 ? -31.972 -5.823 -7.377 1.00 34.95 273 ALA D N 1
ATOM 13027 C CA . ALA D 1 273 ? -31.334 -5.659 -8.674 1.00 38.18 273 ALA D CA 1
ATOM 13028 C C . ALA D 1 273 ? -29.840 -5.916 -8.595 1.00 38.60 273 ALA D C 1
ATOM 13029 O O . ALA D 1 273 ? -29.248 -6.441 -9.549 1.00 40.81 273 ALA D O 1
ATOM 13031 N N . ASP D 1 274 ? -29.209 -5.582 -7.467 1.00 36.96 274 ASP D N 1
ATOM 13032 C CA . ASP D 1 274 ? -27.767 -5.750 -7.360 1.00 38.05 274 ASP D CA 1
ATOM 13033 C C . ASP D 1 274 ? -27.369 -7.155 -6.916 1.00 39.39 274 ASP D C 1
ATOM 13034 O O . ASP D 1 274 ? -26.189 -7.391 -6.637 1.00 40.82 274 ASP D O 1
ATOM 13039 N N . SER D 1 275 ? -28.317 -8.086 -6.860 1.00 34.62 275 SER D N 1
ATOM 13040 C CA . SER D 1 275 ? -27.992 -9.481 -6.628 1.00 38.56 275 SER D CA 1
ATOM 13041 C C . SER D 1 275 ? -27.436 -10.107 -7.904 1.00 38.76 275 SER D C 1
ATOM 13042 O O . SER D 1 275 ? -27.506 -9.529 -8.985 1.00 38.07 275 SER D O 1
ATOM 13045 N N . ASN D 1 276 ? -26.848 -11.295 -7.774 1.00 39.03 276 ASN D N 1
ATOM 13046 C CA . ASN D 1 276 ? -26.579 -12.105 -8.958 1.00 39.64 276 ASN D CA 1
ATOM 13047 C C . ASN D 1 276 ? -27.908 -12.666 -9.436 1.00 41.38 276 ASN D C 1
ATOM 13048 O O . ASN D 1 276 ? -28.395 -13.677 -8.921 1.00 40.53 276 ASN D O 1
ATOM 13053 N N . LEU D 1 277 ? -28.491 -12.019 -10.443 1.00 42.59 277 LEU D N 1
ATOM 13054 C CA . LEU D 1 277 ? -29.877 -12.306 -10.787 1.00 40.84 277 LEU D CA 1
ATOM 13055 C C . LEU D 1 277 ? -30.049 -13.733 -11.296 1.00 39.91 277 LEU D C 1
ATOM 13056 O O . LEU D 1 277 ? -31.045 -14.391 -10.965 1.00 35.87 277 LEU D O 1
ATOM 13061 N N . GLU D 1 278 ? -29.088 -14.249 -12.070 1.00 35.95 278 GLU D N 1
ATOM 13062 C CA . GLU D 1 278 ? -29.218 -15.640 -12.488 1.00 44.09 278 GLU D CA 1
ATOM 13063 C C . GLU D 1 278 ? -29.136 -16.573 -11.298 1.00 41.85 278 GLU D C 1
ATOM 13064 O O . GLU D 1 278 ? -29.920 -17.521 -11.202 1.00 37.26 278 GLU D O 1
ATOM 13070 N N . ASP D 1 279 ? -28.189 -16.324 -10.384 1.00 39.01 279 ASP D N 1
ATOM 13071 C CA . ASP D 1 279 ? -28.108 -17.148 -9.184 1.00 37.41 279 ASP D CA 1
ATOM 13072 C C . ASP D 1 279 ? -29.419 -17.083 -8.421 1.00 37.88 279 ASP D C 1
ATOM 13073 O O . ASP D 1 279 ? -29.989 -18.118 -8.052 1.00 34.12 279 ASP D O 1
ATOM 13078 N N . ALA D 1 280 ? -29.931 -15.864 -8.208 1.00 33.48 280 ALA D N 1
ATOM 13079 C CA . ALA D 1 280 ? -31.198 -15.703 -7.507 1.00 34.03 280 ALA D CA 1
ATOM 13080 C C . ALA D 1 280 ? -32.341 -16.372 -8.265 1.00 33.45 280 ALA D C 1
ATOM 13081 O O . ALA D 1 280 ? -33.227 -16.976 -7.652 1.00 35.21 280 ALA D O 1
ATOM 13083 N N . ALA D 1 281 ? -32.353 -16.255 -9.595 1.00 33.91 281 ALA D N 1
ATOM 13084 C CA . ALA D 1 281 ? -33.414 -16.880 -10.378 1.00 38.08 281 ALA D CA 1
ATOM 13085 C C . ALA D 1 281 ? -33.395 -18.387 -10.200 1.00 35.96 281 ALA D C 1
ATOM 13086 O O . ALA D 1 281 ? -34.440 -19.012 -9.971 1.00 35.87 281 ALA D O 1
ATOM 13088 N N . ASP D 1 282 ? -32.205 -18.985 -10.286 1.00 37.49 282 ASP D N 1
ATOM 13089 C CA . ASP D 1 282 ? -32.067 -20.409 -10.009 1.00 36.07 282 ASP D CA 1
ATOM 13090 C C . ASP D 1 282 ? -32.538 -20.725 -8.602 1.00 35.80 282 ASP D C 1
ATOM 13091 O O . ASP D 1 282 ? -33.308 -21.666 -8.386 1.00 36.34 282 ASP D O 1
ATOM 13096 N N . ALA D 1 283 ? -32.104 -19.921 -7.630 1.00 35.89 283 ALA D N 1
ATOM 13097 C CA . ALA D 1 283 ? -32.516 -20.141 -6.253 1.00 33.70 283 ALA D CA 1
ATOM 13098 C C . ALA D 1 283 ? -34.011 -19.923 -6.092 1.00 31.19 283 ALA D C 1
ATOM 13099 O O . ALA D 1 283 ? -34.666 -20.629 -5.317 1.00 34.26 283 ALA D O 1
ATOM 13101 N N . VAL D 1 284 ? -34.566 -18.931 -6.793 1.00 33.97 284 VAL D N 1
ATOM 13102 C CA . VAL D 1 284 ? -36.000 -18.692 -6.704 1.00 34.96 284 VAL D CA 1
ATOM 13103 C C . VAL D 1 284 ? -36.768 -19.869 -7.291 1.00 33.97 284 VAL D C 1
ATOM 13104 O O . VAL D 1 284 ? -37.670 -20.427 -6.653 1.00 33.96 284 VAL D O 1
ATOM 13108 N N . ALA D 1 285 ? -36.388 -20.298 -8.496 1.00 34.06 285 ALA D N 1
ATOM 13109 C CA . ALA D 1 285 ? -37.030 -21.465 -9.092 1.00 38.14 285 ALA D CA 1
ATOM 13110 C C . ALA D 1 285 ? -36.927 -22.670 -8.165 1.00 38.70 285 ALA D C 1
ATOM 13111 O O . ALA D 1 285 ? -37.930 -23.326 -7.861 1.00 34.51 285 ALA D O 1
ATOM 13113 N N . PHE D 1 286 ? -35.718 -22.945 -7.668 1.00 36.90 286 PHE D N 1
ATOM 13114 C CA . PHE D 1 286 ? -35.539 -24.026 -6.706 1.00 36.03 286 PHE D CA 1
ATOM 13115 C C . PHE D 1 286 ? -36.385 -23.805 -5.457 1.00 35.04 286 PHE D C 1
ATOM 13116 O O . PHE D 1 286 ? -37.095 -24.708 -5.004 1.00 35.77 286 PHE D O 1
ATOM 13124 N N . GLY D 1 287 ? -36.325 -22.603 -4.883 1.00 35.57 287 GLY D N 1
ATOM 13125 C CA . GLY D 1 287 ? -36.965 -22.384 -3.596 1.00 36.82 287 GLY D CA 1
ATOM 13126 C C . GLY D 1 287 ? -38.451 -22.673 -3.612 1.00 37.78 287 GLY D C 1
ATOM 13127 O O . GLY D 1 287 ? -39.027 -23.081 -2.597 1.00 36.24 287 GLY D O 1
ATOM 13128 N N . ILE D 1 288 ? -39.096 -22.464 -4.755 1.00 34.77 288 ILE D N 1
ATOM 13129 C CA . ILE D 1 288 ? -40.517 -22.744 -4.872 1.00 39.50 288 ILE D CA 1
ATOM 13130 C C . ILE D 1 288 ? -40.784 -24.118 -5.478 1.00 37.49 288 ILE D C 1
ATOM 13131 O O . ILE D 1 288 ? -41.861 -24.685 -5.242 1.00 37.89 288 ILE D O 1
ATOM 13136 N N . SER D 1 289 ? -39.831 -24.685 -6.213 1.00 34.13 289 SER D N 1
ATOM 13137 C CA . SER D 1 289 ? -40.051 -25.963 -6.873 1.00 37.45 289 SER D CA 1
ATOM 13138 C C . SER D 1 289 ? -39.515 -27.149 -6.090 1.00 38.08 289 SER D C 1
ATOM 13139 O O . SER D 1 289 ? -39.978 -28.268 -6.319 1.00 42.10 289 SER D O 1
ATOM 13142 N N . PHE D 1 290 ? -38.549 -26.937 -5.196 1.00 38.83 290 PHE D N 1
ATOM 13143 C CA . PHE D 1 290 ? -38.036 -28.018 -4.359 1.00 36.53 290 PHE D CA 1
ATOM 13144 C C . PHE D 1 290 ? -39.184 -28.728 -3.655 1.00 32.81 290 PHE D C 1
ATOM 13145 O O . PHE D 1 290 ? -40.085 -28.087 -3.105 1.00 29.71 290 PHE D O 1
ATOM 13153 N N . ASN D 1 291 ? -39.158 -30.058 -3.703 1.00 35.72 291 ASN D N 1
ATOM 13154 C CA . ASN D 1 291 ? -40.244 -30.877 -3.167 1.00 33.03 291 ASN D CA 1
ATOM 13155 C C . ASN D 1 291 ? -41.575 -30.548 -3.830 1.00 30.98 291 ASN D C 1
ATOM 13156 O O . ASN D 1 291 ? -42.638 -30.708 -3.220 1.00 32.11 291 ASN D O 1
ATOM 13161 N N . THR D 1 292 ? -41.523 -30.076 -5.078 1.00 38.87 292 THR D N 1
ATOM 13162 C CA . THR D 1 292 ? -42.706 -29.572 -5.782 1.00 38.77 292 THR D CA 1
ATOM 13163 C C . THR D 1 292 ? -43.470 -28.569 -4.912 1.00 39.04 292 THR D C 1
ATOM 13164 O O . THR D 1 292 ? -44.700 -28.616 -4.789 1.00 36.39 292 THR D O 1
ATOM 13168 N N . GLY D 1 293 ? -42.718 -27.677 -4.258 1.00 38.24 293 GLY D N 1
ATOM 13169 C CA . GLY D 1 293 ? -43.302 -26.650 -3.422 1.00 36.39 293 GLY D CA 1
ATOM 13170 C C . GLY D 1 293 ? -43.977 -27.135 -2.163 1.00 37.94 293 GLY D C 1
ATOM 13171 O O . GLY D 1 293 ? -44.526 -26.312 -1.421 1.00 36.52 293 GLY D O 1
ATOM 13172 N N . GLN D 1 294 ? -43.967 -28.440 -1.898 1.00 38.12 294 GLN D N 1
ATOM 13173 C CA . GLN D 1 294 ? -44.547 -28.986 -0.675 1.00 37.09 294 GLN D CA 1
ATOM 13174 C C . GLN D 1 294 ? -43.497 -28.875 0.425 1.00 36.42 294 GLN D C 1
ATOM 13175 O O . GLN D 1 294 ? -42.899 -29.847 0.889 1.00 35.94 294 GLN D O 1
ATOM 13181 N N . CYS D 1 295 ? -43.270 -27.638 0.828 1.00 33.58 295 CYS D N 1
ATOM 13182 C CA . CYS D 1 295 ? -42.120 -27.316 1.649 1.00 34.74 295 CYS D CA 1
ATOM 13183 C C . CYS D 1 295 ? -42.468 -26.069 2.438 1.00 34.38 295 CYS D C 1
ATOM 13184 O O . CYS D 1 295 ? -42.859 -25.054 1.855 1.00 35.45 295 CYS D O 1
ATOM 13187 N N . ALA D 1 296 ? -42.361 -26.152 3.757 1.00 35.95 296 ALA D N 1
ATOM 13188 C CA . ALA D 1 296 ? -42.754 -25.016 4.568 1.00 37.72 296 ALA D CA 1
ATOM 13189 C C . ALA D 1 296 ? -41.788 -23.850 4.441 1.00 32.02 296 ALA D C 1
ATOM 13190 O O . ALA D 1 296 ? -42.172 -22.712 4.718 1.00 33.87 296 ALA D O 1
ATOM 13192 N N . VAL D 1 297 ? -40.541 -24.113 4.066 1.00 31.09 297 VAL D N 1
ATOM 13193 C CA . VAL D 1 297 ? -39.553 -23.060 3.890 1.00 32.58 297 VAL D CA 1
ATOM 13194 C C . VAL D 1 297 ? -39.444 -22.630 2.429 1.00 35.99 297 VAL D C 1
ATOM 13195 O O . VAL D 1 297 ? -38.549 -21.850 2.081 1.00 39.26 297 VAL D O 1
ATOM 13199 N N . SER D 1 298 ? -40.361 -23.094 1.571 1.00 33.36 298 SER D N 1
ATOM 13200 C CA . SER D 1 298 ? -40.347 -22.710 0.165 1.00 35.69 298 SER D CA 1
ATOM 13201 C C . SER D 1 298 ? -40.517 -21.206 0.022 1.00 37.59 298 SER D C 1
ATOM 13202 O O . SER D 1 298 ? -41.257 -20.570 0.779 1.00 33.66 298 SER D O 1
ATOM 13205 N N . SER D 1 299 ? -39.789 -20.630 -0.933 1.00 36.54 299 SER D N 1
ATOM 13206 C CA . SER D 1 299 ? -39.875 -19.196 -1.183 1.00 37.25 299 SER D CA 1
ATOM 13207 C C . SER D 1 299 ? -41.064 -18.984 -2.110 1.00 38.18 299 SER D C 1
ATOM 13208 O O . SER D 1 299 ? -40.932 -18.967 -3.335 1.00 34.90 299 SER D O 1
ATOM 13211 N N . SER D 1 300 ? -42.248 -18.841 -1.503 1.00 34.75 300 SER D N 1
ATOM 13212 C CA . SER D 1 300 ? -43.500 -18.742 -2.241 1.00 39.12 300 SER D CA 1
ATOM 13213 C C . SER D 1 300 ? -43.824 -17.319 -2.672 1.00 39.74 300 SER D C 1
ATOM 13214 O O . SER D 1 300 ? -44.735 -17.122 -3.490 1.00 37.99 300 SER D O 1
ATOM 13217 N N . ARG D 1 301 ? -43.144 -16.326 -2.097 1.00 38.44 301 ARG D N 1
ATOM 13218 C CA . ARG D 1 301 ? -43.382 -14.923 -2.415 1.00 33.32 301 ARG D CA 1
ATOM 13219 C C . ARG D 1 301 ? -42.087 -14.330 -2.951 1.00 34.99 301 ARG D C 1
ATOM 13220 O O . ARG D 1 301 ? -41.161 -14.034 -2.188 1.00 39.06 301 ARG D O 1
ATOM 13228 N N . LEU D 1 302 ? -42.009 -14.189 -4.268 1.00 35.40 302 LEU D N 1
ATOM 13229 C CA . LEU D 1 302 ? -40.909 -13.467 -4.884 1.00 34.71 302 LEU D CA 1
ATOM 13230 C C . LEU D 1 302 ? -41.150 -11.987 -4.659 1.00 35.20 302 LEU D C 1
ATOM 13231 O O . LEU D 1 302 ? -42.200 -11.464 -5.034 1.00 35.47 302 LEU D O 1
ATOM 13236 N N . ILE D 1 303 ? -40.211 -11.326 -4.010 1.00 33.13 303 ILE D N 1
ATOM 13237 C CA . ILE D 1 303 ? -40.297 -9.898 -3.754 1.00 34.05 303 ILE D CA 1
ATOM 13238 C C . ILE D 1 303 ? -39.067 -9.308 -4.412 1.00 34.96 303 ILE D C 1
ATOM 13239 O O . ILE D 1 303 ? -37.976 -9.309 -3.832 1.00 34.33 303 ILE D O 1
ATOM 13244 N N . VAL D 1 304 ? -39.239 -8.836 -5.642 1.00 33.60 304 VAL D N 1
ATOM 13245 C CA . VAL D 1 304 ? -38.133 -8.517 -6.526 1.00 31.19 304 VAL D CA 1
ATOM 13246 C C . VAL D 1 304 ? -38.179 -7.029 -6.835 1.00 35.43 304 VAL D C 1
ATOM 13247 O O . VAL D 1 304 ? -39.256 -6.432 -6.951 1.00 34.09 304 VAL D O 1
ATOM 13251 N N . GLU D 1 305 ? -37.000 -6.423 -6.893 1.00 36.32 305 GLU D N 1
ATOM 13252 C CA . GLU D 1 305 ? -36.894 -5.002 -7.160 1.00 37.16 305 GLU D CA 1
ATOM 13253 C C . GLU D 1 305 ? -37.497 -4.671 -8.519 1.00 37.69 305 GLU D C 1
ATOM 13254 O O . GLU D 1 305 ? -37.170 -5.308 -9.527 1.00 36.24 305 GLU D O 1
ATOM 13260 N N . ARG D 1 306 ? -38.368 -3.655 -8.536 1.00 33.43 306 ARG D N 1
ATOM 13261 C CA . ARG D 1 306 ? -39.148 -3.333 -9.728 1.00 34.60 306 ARG D CA 1
ATOM 13262 C C . ARG D 1 306 ? -38.257 -3.123 -10.945 1.00 35.40 306 ARG D C 1
ATOM 13263 O O . ARG D 1 306 ? -38.607 -3.524 -12.056 1.00 42.49 306 ARG D O 1
ATOM 13271 N N . SER D 1 307 ? -37.076 -2.541 -10.743 1.00 35.74 307 SER D N 1
ATOM 13272 C CA . SER D 1 307 ? -36.191 -2.216 -11.857 1.00 37.65 307 SER D CA 1
ATOM 13273 C C . SER D 1 307 ? -35.759 -3.453 -12.630 1.00 40.47 307 SER D C 1
ATOM 13274 O O . SER D 1 307 ? -35.421 -3.357 -13.817 1.00 40.73 307 SER D O 1
ATOM 13277 N N . VAL D 1 308 ? -35.719 -4.615 -11.979 1.00 41.68 308 VAL D N 1
ATOM 13278 C CA . VAL D 1 308 ? -35.380 -5.855 -12.664 1.00 40.53 308 VAL D CA 1
ATOM 13279 C C . VAL D 1 308 ? -36.512 -6.870 -12.609 1.00 39.80 308 VAL D C 1
ATOM 13280 O O . VAL D 1 308 ? -36.322 -8.012 -13.016 1.00 44.11 308 VAL D O 1
ATOM 13284 N N . ALA D 1 309 ? -37.695 -6.468 -12.139 1.00 35.57 309 ALA D N 1
ATOM 13285 C CA . ALA D 1 309 ? -38.701 -7.452 -11.765 1.00 40.15 309 ALA D CA 1
ATOM 13286 C C . ALA D 1 309 ? -39.076 -8.332 -12.968 1.00 46.65 309 ALA D C 1
ATOM 13287 O O . ALA D 1 309 ? -38.848 -9.544 -12.968 1.00 44.84 309 ALA D O 1
ATOM 13289 N N . GLU D 1 310 ? -39.521 -7.678 -14.039 1.00 48.18 310 GLU D N 1
ATOM 13290 C CA . GLU D 1 310 ? -39.955 -8.385 -15.267 1.00 52.65 310 GLU D CA 1
ATOM 13291 C C . GLU D 1 310 ? -38.776 -9.100 -15.912 1.00 46.93 310 GLU D C 1
ATOM 13292 O O . GLU D 1 310 ? -38.965 -10.222 -16.379 1.00 49.84 310 GLU D O 1
ATOM 13298 N N . LYS D 1 311 ? -37.607 -8.472 -15.929 1.00 47.30 311 LYS D N 1
ATOM 13299 C CA . LYS D 1 311 ? -36.495 -9.234 -16.497 1.00 47.19 311 LYS D CA 1
ATOM 13300 C C . LYS D 1 311 ? -36.264 -10.489 -15.657 1.00 47.81 311 LYS D C 1
ATOM 13301 O O . LYS D 1 311 ? -36.107 -11.588 -16.194 1.00 44.38 311 LYS D O 1
ATOM 13307 N N . PHE D 1 312 ? -36.270 -10.340 -14.327 1.00 47.57 312 PHE D N 1
ATOM 13308 C CA . PHE D 1 312 ? -35.985 -11.458 -13.430 1.00 46.04 312 PHE D CA 1
ATOM 13309 C C . PHE D 1 312 ? -37.082 -12.512 -13.474 1.00 40.38 312 PHE D C 1
ATOM 13310 O O . PHE D 1 312 ? -36.788 -13.708 -13.433 1.00 44.24 312 PHE D O 1
ATOM 13318 N N . GLU D 1 313 ? -38.348 -12.094 -13.497 1.00 44.02 313 GLU D N 1
ATOM 13319 C CA . GLU D 1 313 ? -39.435 -13.063 -13.633 1.00 47.16 313 GLU D CA 1
ATOM 13320 C C . GLU D 1 313 ? -39.243 -13.938 -14.867 1.00 45.76 313 GLU D C 1
ATOM 13321 O O . GLU D 1 313 ? -39.453 -15.154 -14.813 1.00 45.08 313 GLU D O 1
ATOM 13327 N N . ARG D 1 314 ? -38.784 -13.349 -15.973 1.00 44.58 314 ARG D N 1
ATOM 13328 C CA . ARG D 1 314 ? -38.543 -14.146 -17.170 1.00 47.09 314 ARG D CA 1
ATOM 13329 C C . ARG D 1 314 ? -37.451 -15.174 -16.938 1.00 46.77 314 ARG D C 1
ATOM 13330 O O . ARG D 1 314 ? -37.561 -16.321 -17.391 1.00 45.04 314 ARG D O 1
ATOM 13338 N N . LEU D 1 315 ? -36.369 -14.774 -16.264 1.00 49.59 315 LEU D N 1
ATOM 13339 C CA . LEU D 1 315 ? -35.355 -15.748 -15.887 1.00 46.84 315 LEU D CA 1
ATOM 13340 C C . LEU D 1 315 ? -35.971 -16.848 -15.034 1.00 41.07 315 LEU D C 1
ATOM 13341 O O . LEU D 1 315 ? -35.671 -18.031 -15.221 1.00 40.77 315 LEU D O 1
ATOM 13346 N N . VAL D 1 316 ? -36.870 -16.484 -14.117 1.00 37.82 316 VAL D N 1
ATOM 13347 C CA . VAL D 1 316 ? -37.491 -17.511 -13.292 1.00 44.72 316 VAL D CA 1
ATOM 13348 C C . VAL D 1 316 ? -38.349 -18.420 -14.154 1.00 46.29 316 VAL D C 1
ATOM 13349 O O . VAL D 1 316 ? -38.255 -19.651 -14.058 1.00 47.77 316 VAL D O 1
ATOM 13353 N N . VAL D 1 317 ? -39.130 -17.834 -15.072 1.00 44.05 317 VAL D N 1
ATOM 13354 C CA . VAL D 1 317 ? -39.932 -18.641 -15.990 1.00 45.45 317 VAL D CA 1
ATOM 13355 C C . VAL D 1 317 ? -39.040 -19.617 -16.743 1.00 43.94 317 VAL D C 1
ATOM 13356 O O . VAL D 1 317 ? -39.321 -20.820 -16.806 1.00 43.42 317 VAL D O 1
ATOM 13360 N N . ALA D 1 318 ? -37.947 -19.108 -17.319 1.00 40.99 318 ALA D N 1
ATOM 13361 C CA . ALA D 1 318 ? -36.997 -19.962 -18.027 1.00 43.93 318 ALA D CA 1
ATOM 13362 C C . ALA D 1 318 ? -36.448 -21.063 -17.127 1.00 47.59 318 ALA D C 1
ATOM 13363 O O . ALA D 1 318 ? -36.246 -22.197 -17.578 1.00 48.47 318 ALA D O 1
ATOM 13365 N N . LYS D 1 319 ? -36.159 -20.737 -15.860 1.00 46.08 319 LYS D N 1
ATOM 13366 C CA . LYS D 1 319 ? -35.642 -21.748 -14.937 1.00 46.12 319 LYS D CA 1
ATOM 13367 C C . LYS D 1 319 ? -36.707 -22.785 -14.601 1.00 46.60 319 LYS D C 1
ATOM 13368 O O . LYS D 1 319 ? -36.420 -23.987 -14.556 1.00 47.00 319 LYS D O 1
ATOM 13374 N N . MET D 1 320 ? -37.936 -22.341 -14.347 1.00 41.10 320 MET D N 1
ATOM 13375 C CA . MET D 1 320 ? -38.986 -23.282 -13.981 1.00 49.71 320 MET D CA 1
ATOM 13376 C C . MET D 1 320 ? -39.312 -24.236 -15.120 1.00 51.54 320 MET D C 1
ATOM 13377 O O . MET D 1 320 ? -39.568 -25.423 -14.892 1.00 47.83 320 MET D O 1
ATOM 13382 N N . GLU D 1 321 ? -39.303 -23.735 -16.353 1.00 53.84 321 GLU D N 1
ATOM 13383 C CA . GLU D 1 321 ? -39.631 -24.577 -17.493 1.00 51.99 321 GLU D CA 1
ATOM 13384 C C . GLU D 1 321 ? -38.546 -25.601 -17.790 1.00 51.22 321 GLU D C 1
ATOM 13385 O O . GLU D 1 321 ? -38.821 -26.577 -18.494 1.00 58.13 321 GLU D O 1
ATOM 13391 N N . LYS D 1 322 ? -37.335 -25.421 -17.268 1.00 52.43 322 LYS D N 1
ATOM 13392 C CA . LYS D 1 322 ? -36.306 -26.439 -17.432 1.00 51.49 322 LYS D CA 1
ATOM 13393 C C . LYS D 1 322 ? -36.273 -27.410 -16.264 1.00 49.33 322 LYS D C 1
ATOM 13394 O O . LYS D 1 322 ? -35.465 -28.347 -16.270 1.00 49.92 322 LYS D O 1
ATOM 13400 N N . ILE D 1 323 ? -37.131 -27.216 -15.267 1.00 45.56 323 ILE D N 1
ATOM 13401 C CA . ILE D 1 323 ? -37.137 -28.115 -14.124 1.00 51.28 323 ILE D CA 1
ATOM 13402 C C . ILE D 1 323 ? -37.668 -29.468 -14.576 1.00 49.57 323 ILE D C 1
ATOM 13403 O O . ILE D 1 323 ? -38.794 -29.576 -15.073 1.00 49.50 323 ILE D O 1
ATOM 13408 N N . ARG D 1 324 ? -36.850 -30.502 -14.420 1.00 54.38 324 ARG D N 1
ATOM 13409 C CA . ARG D 1 324 ? -37.216 -31.839 -14.877 1.00 52.12 324 ARG D CA 1
ATOM 13410 C C . ARG D 1 324 ? -38.266 -32.420 -13.942 1.00 50.20 324 ARG D C 1
ATOM 13411 O O . ARG D 1 324 ? -37.957 -32.796 -12.805 1.00 49.41 324 ARG D O 1
ATOM 13419 N N . VAL D 1 325 ? -39.508 -32.479 -14.413 1.00 50.76 325 VAL D N 1
ATOM 13420 C CA . VAL D 1 325 ? -40.598 -33.163 -13.726 1.00 48.28 325 VAL D CA 1
ATOM 13421 C C . VAL D 1 325 ? -40.708 -34.551 -14.343 1.00 51.27 325 VAL D C 1
ATOM 13422 O O . VAL D 1 325 ? -40.449 -34.730 -15.542 1.00 53.17 325 VAL D O 1
ATOM 13426 N N . GLY D 1 326 ? -41.026 -35.547 -13.527 1.00 46.99 326 GLY D N 1
ATOM 13427 C CA . GLY D 1 326 ? -41.134 -36.889 -14.056 1.00 52.28 326 GLY D CA 1
ATOM 13428 C C . GLY D 1 326 ? -41.148 -37.916 -12.947 1.00 48.55 326 GLY D C 1
ATOM 13429 O O . GLY D 1 326 ? -41.320 -37.588 -11.768 1.00 48.10 326 GLY D O 1
ATOM 13430 N N . ASP D 1 327 ? -40.962 -39.166 -13.355 1.00 48.50 327 ASP D N 1
ATOM 13431 C CA . ASP D 1 327 ? -40.966 -40.278 -12.417 1.00 47.21 327 ASP D CA 1
ATOM 13432 C C . ASP D 1 327 ? -39.912 -40.044 -11.339 1.00 44.56 327 ASP D C 1
ATOM 13433 O O . ASP D 1 327 ? -38.733 -39.842 -11.668 1.00 41.94 327 ASP D O 1
ATOM 13438 N N . PRO D 1 328 ? -40.291 -40.012 -10.062 1.00 39.50 328 PRO D N 1
ATOM 13439 C CA . PRO D 1 328 ? -39.303 -39.712 -9.017 1.00 42.44 328 PRO D CA 1
ATOM 13440 C C . PRO D 1 328 ? -38.154 -40.703 -8.965 1.00 44.03 328 PRO D C 1
ATOM 13441 O O . PRO D 1 328 ? -37.065 -40.344 -8.502 1.00 42.99 328 PRO D O 1
ATOM 13445 N N . PHE D 1 329 ? -38.325 -41.919 -9.470 1.00 42.69 329 PHE D N 1
ATOM 13446 C CA . PHE D 1 329 ? -37.191 -42.828 -9.450 1.00 41.25 329 PHE D CA 1
ATOM 13447 C C . PHE D 1 329 ? -36.216 -42.555 -10.579 1.00 42.99 329 PHE D C 1
ATOM 13448 O O . PHE D 1 329 ? -35.093 -43.067 -10.545 1.00 42.46 329 PHE D O 1
ATOM 13456 N N . ASP D 1 330 ? -36.590 -41.734 -11.542 1.00 43.31 330 ASP D N 1
ATOM 13457 C CA . ASP D 1 330 ? -35.607 -41.220 -12.476 1.00 47.62 330 ASP D CA 1
ATOM 13458 C C . ASP D 1 330 ? -34.636 -40.346 -11.693 1.00 46.82 330 ASP D C 1
ATOM 13459 O O . ASP D 1 330 ? -35.067 -39.355 -11.085 1.00 46.49 330 ASP D O 1
ATOM 13464 N N . PRO D 1 331 ? -33.347 -40.691 -11.632 1.00 50.70 331 PRO D N 1
ATOM 13465 C CA . PRO D 1 331 ? -32.404 -39.847 -10.878 1.00 52.54 331 PRO D CA 1
ATOM 13466 C C . PRO D 1 331 ? -32.287 -38.441 -11.437 1.00 52.61 331 PRO D C 1
ATOM 13467 O O . PRO D 1 331 ? -31.848 -37.532 -10.718 1.00 49.97 331 PRO D O 1
ATOM 13471 N N . GLU D 1 332 ? -32.701 -38.231 -12.685 1.00 50.19 332 GLU D N 1
ATOM 13472 C CA . GLU D 1 332 ? -32.662 -36.917 -13.295 1.00 49.85 332 GLU D CA 1
ATOM 13473 C C . GLU D 1 332 ? -33.849 -36.057 -12.894 1.00 47.45 332 GLU D C 1
ATOM 13474 O O . GLU D 1 332 ? -33.781 -34.831 -13.018 1.00 46.24 332 GLU D O 1
ATOM 13480 N N . THR D 1 333 ? -34.925 -36.671 -12.414 1.00 47.34 333 THR D N 1
ATOM 13481 C CA . THR D 1 333 ? -36.110 -35.928 -12.015 1.00 45.70 333 THR D CA 1
ATOM 13482 C C . THR D 1 333 ? -35.774 -34.951 -10.898 1.00 43.87 333 THR D C 1
ATOM 13483 O O . THR D 1 333 ? -35.120 -35.310 -9.916 1.00 42.61 333 THR D O 1
ATOM 13487 N N . GLN D 1 334 ? -36.214 -33.709 -11.055 1.00 40.67 334 GLN D N 1
ATOM 13488 C CA . GLN D 1 334 ? -35.880 -32.694 -10.075 1.00 41.88 334 GLN D CA 1
ATOM 13489 C C . GLN D 1 334 ? -37.006 -32.390 -9.113 1.00 39.26 334 GLN D C 1
ATOM 13490 O O . GLN D 1 334 ? -36.737 -32.106 -7.944 1.00 43.13 334 GLN D O 1
ATOM 13496 N N . ILE D 1 335 ? -38.256 -32.453 -9.555 1.00 42.27 335 ILE D N 1
ATOM 13497 C CA . ILE D 1 335 ? -39.393 -32.313 -8.659 1.00 39.64 335 ILE D CA 1
ATOM 13498 C C . ILE D 1 335 ? -40.321 -33.489 -8.894 1.00 39.36 335 ILE D C 1
ATOM 13499 O O . ILE D 1 335 ? -40.452 -33.973 -10.022 1.00 41.87 335 ILE D O 1
ATOM 13504 N N . GLY D 1 336 ? -40.915 -33.982 -7.817 1.00 39.43 336 GLY D N 1
ATOM 13505 C CA . GLY D 1 336 ? -41.736 -35.166 -7.895 1.00 36.60 336 GLY D CA 1
ATOM 13506 C C . GLY D 1 336 ? -43.216 -34.919 -7.789 1.00 37.54 336 GLY D C 1
ATOM 13507 O O . GLY D 1 336 ? -43.725 -33.842 -8.122 1.00 39.42 336 GLY D O 1
ATOM 13508 N N . ALA D 1 337 ? -43.919 -35.939 -7.323 1.00 36.23 337 ALA D N 1
ATOM 13509 C CA . ALA D 1 337 ? -45.368 -35.919 -7.319 1.00 41.70 337 ALA D CA 1
ATOM 13510 C C . ALA D 1 337 ? -45.886 -35.092 -6.154 1.00 38.90 337 ALA D C 1
ATOM 13511 O O . ALA D 1 337 ? -45.210 -34.921 -5.138 1.00 37.08 337 ALA D O 1
ATOM 13513 N N . ILE D 1 338 ? -47.096 -34.568 -6.313 1.00 38.80 338 ILE D N 1
ATOM 13514 C CA . ILE D 1 338 ? -47.822 -34.079 -5.158 1.00 40.36 338 ILE D CA 1
ATOM 13515 C C . ILE D 1 338 ? -48.167 -35.275 -4.291 1.00 42.54 338 ILE D C 1
ATOM 13516 O O . ILE D 1 338 ? -48.670 -36.294 -4.782 1.00 41.79 338 ILE D O 1
ATOM 13521 N N . THR D 1 339 ? -47.894 -35.158 -2.996 1.00 39.63 339 THR D N 1
ATOM 13522 C CA . THR D 1 339 ? -47.890 -36.342 -2.151 1.00 39.02 339 THR D CA 1
ATOM 13523 C C . THR D 1 339 ? -49.303 -36.829 -1.877 1.00 39.03 339 THR D C 1
ATOM 13524 O O . THR D 1 339 ? -49.556 -38.036 -1.889 1.00 40.93 339 THR D O 1
ATOM 13528 N N . THR D 1 340 ? -50.245 -35.910 -1.672 1.00 41.82 340 THR D N 1
ATOM 13529 C CA . THR D 1 340 ? -51.623 -36.275 -1.377 1.00 40.85 340 THR D CA 1
ATOM 13530 C C . THR D 1 340 ? -52.577 -35.635 -2.377 1.00 43.92 340 THR D C 1
ATOM 13531 O O . THR D 1 340 ? -52.289 -34.582 -2.962 1.00 44.83 340 THR D O 1
ATOM 13535 N N . GLU D 1 341 ? -53.729 -36.287 -2.550 1.00 45.10 341 GLU D N 1
ATOM 13536 C CA . GLU D 1 341 ? -54.759 -35.767 -3.438 1.00 42.58 341 GLU D CA 1
ATOM 13537 C C . GLU D 1 341 ? -55.321 -34.453 -2.912 1.00 43.26 341 GLU D C 1
ATOM 13538 O O . GLU D 1 341 ? -55.483 -33.488 -3.671 1.00 38.08 341 GLU D O 1
ATOM 13544 N N . ALA D 1 342 ? -55.583 -34.386 -1.606 1.00 38.17 342 ALA D N 1
ATOM 13545 C CA . ALA D 1 342 ? -56.072 -33.153 -1.010 1.00 39.74 342 ALA D CA 1
ATOM 13546 C C . ALA D 1 342 ? -55.136 -31.988 -1.321 1.00 41.65 342 ALA D C 1
ATOM 13547 O O . ALA D 1 342 ? -55.578 -30.909 -1.731 1.00 45.84 342 ALA D O 1
ATOM 13549 N N . GLN D 1 343 ? -53.832 -32.194 -1.149 1.00 44.83 343 GLN D N 1
ATOM 13550 C CA . GLN D 1 343 ? -52.884 -31.123 -1.439 1.00 42.37 343 GLN D CA 1
ATOM 13551 C C . GLN D 1 343 ? -52.847 -30.806 -2.923 1.00 42.90 343 GLN D C 1
ATOM 13552 O O . GLN D 1 343 ? -52.700 -29.640 -3.310 1.00 40.40 343 GLN D O 1
ATOM 13558 N N . ASN D 1 344 ? -52.933 -31.836 -3.766 1.00 43.78 344 ASN D N 1
ATOM 13559 C CA . ASN D 1 344 ? -52.988 -31.604 -5.205 1.00 44.76 344 ASN D CA 1
ATOM 13560 C C . ASN D 1 344 ? -54.176 -30.729 -5.569 1.00 43.66 344 ASN D C 1
ATOM 13561 O O . ASN D 1 344 ? -54.060 -29.814 -6.396 1.00 45.49 344 ASN D O 1
ATOM 13566 N N . LYS D 1 345 ? -55.339 -31.019 -4.992 1.00 40.96 345 LYS D N 1
ATOM 13567 C CA . LYS D 1 345 ? -56.490 -30.167 -5.250 1.00 50.59 345 LYS D CA 1
ATOM 13568 C C . LYS D 1 345 ? -56.225 -28.752 -4.757 1.00 43.88 345 LYS D C 1
ATOM 13569 O O . LYS D 1 345 ? -56.393 -27.780 -5.503 1.00 42.35 345 LYS D O 1
ATOM 13575 N N . THR D 1 346 ? -55.724 -28.635 -3.525 1.00 43.86 346 THR D N 1
ATOM 13576 C CA . THR D 1 346 ? -55.436 -27.334 -2.933 1.00 38.91 346 THR D CA 1
ATOM 13577 C C . THR D 1 346 ? -54.537 -26.501 -3.830 1.00 39.08 346 THR D C 1
ATOM 13578 O O . THR D 1 346 ? -54.816 -25.325 -4.092 1.00 37.52 346 THR D O 1
ATOM 13582 N N . ILE D 1 347 ? -53.449 -27.095 -4.314 1.00 38.89 347 ILE D N 1
ATOM 13583 C CA . ILE D 1 347 ? -52.540 -26.354 -5.178 1.00 39.15 347 ILE D CA 1
ATOM 13584 C C . ILE D 1 347 ? -53.260 -25.936 -6.449 1.00 42.48 347 ILE D C 1
ATOM 13585 O O . ILE D 1 347 ? -53.189 -24.776 -6.877 1.00 43.93 347 ILE D O 1
ATOM 13590 N N . LEU D 1 348 ? -53.938 -26.893 -7.087 1.00 43.17 348 LEU D N 1
ATOM 13591 C CA . LEU D 1 348 ? -54.680 -26.594 -8.305 1.00 43.81 348 LEU D CA 1
ATOM 13592 C C . LEU D 1 348 ? -55.739 -25.535 -8.053 1.00 40.06 348 LEU D C 1
ATOM 13593 O O . LEU D 1 348 ? -55.908 -24.626 -8.869 1.00 39.97 348 LEU D O 1
ATOM 13598 N N . ASP D 1 349 ? -56.449 -25.631 -6.921 1.00 34.70 349 ASP D N 1
ATOM 13599 C CA . ASP D 1 349 ? -57.436 -24.617 -6.567 1.00 35.78 349 ASP D CA 1
ATOM 13600 C C . ASP D 1 349 ? -56.806 -23.234 -6.484 1.00 45.55 349 ASP D C 1
ATOM 13601 O O . ASP D 1 349 ? -57.328 -22.265 -7.052 1.00 47.04 349 ASP D O 1
ATOM 13606 N N . TYR D 1 350 ? -55.655 -23.128 -5.805 1.00 40.62 350 TYR D N 1
ATOM 13607 C CA . TYR D 1 350 ? -55.029 -21.825 -5.620 1.00 37.91 350 TYR D CA 1
ATOM 13608 C C . TYR D 1 350 ? -54.542 -21.278 -6.939 1.00 43.26 350 TYR D C 1
ATOM 13609 O O . TYR D 1 350 ? -54.590 -20.064 -7.168 1.00 42.85 350 TYR D O 1
ATOM 13618 N N . ILE D 1 351 ? -54.067 -22.157 -7.817 1.00 41.54 351 ILE D N 1
ATOM 13619 C CA . ILE D 1 351 ? -53.755 -21.718 -9.166 1.00 43.66 351 ILE D CA 1
ATOM 13620 C C . ILE D 1 351 ? -55.013 -21.188 -9.833 1.00 48.39 351 ILE D C 1
ATOM 13621 O O . ILE D 1 351 ? -54.990 -20.135 -10.482 1.00 51.47 351 ILE D O 1
ATOM 13626 N N . ALA D 1 352 ? -56.133 -21.906 -9.675 1.00 46.92 352 ALA D N 1
ATOM 13627 C CA . ALA D 1 352 ? -57.415 -21.410 -10.164 1.00 47.46 352 ALA D CA 1
ATOM 13628 C C . ALA D 1 352 ? -57.759 -20.083 -9.500 1.00 47.31 352 ALA D C 1
ATOM 13629 O O . ALA D 1 352 ? -58.113 -19.110 -10.174 1.00 49.44 352 ALA D O 1
ATOM 13631 N N . LYS D 1 353 ? -57.643 -20.025 -8.171 1.00 46.22 353 LYS D N 1
ATOM 13632 C CA . LYS D 1 353 ? -57.890 -18.777 -7.457 1.00 50.47 353 LYS D CA 1
ATOM 13633 C C . LYS D 1 353 ? -56.948 -17.673 -7.931 1.00 49.11 353 LYS D C 1
ATOM 13634 O O . LYS D 1 353 ? -57.359 -16.516 -8.084 1.00 51.67 353 LYS D O 1
ATOM 13640 N N . GLY D 1 354 ? -55.678 -18.010 -8.159 1.00 45.24 354 GLY D N 1
ATOM 13641 C CA . GLY D 1 354 ? -54.732 -17.025 -8.665 1.00 51.47 354 GLY D CA 1
ATOM 13642 C C . GLY D 1 354 ? -55.191 -16.385 -9.959 1.00 49.30 354 GLY D C 1
ATOM 13643 O O . GLY D 1 354 ? -55.169 -15.161 -10.104 1.00 46.73 354 GLY D O 1
ATOM 13644 N N . LYS D 1 355 ? -55.599 -17.208 -10.926 1.00 55.14 355 LYS D N 1
ATOM 13645 C CA . LYS D 1 355 ? -56.126 -16.681 -12.181 1.00 53.63 355 LYS D CA 1
ATOM 13646 C C . LYS D 1 355 ? -57.417 -15.912 -11.939 1.00 49.30 355 LYS D C 1
ATOM 13647 O O . LYS D 1 355 ? -57.578 -14.783 -12.411 1.00 55.84 355 LYS D O 1
ATOM 13653 N N . ALA D 1 356 ? -58.327 -16.502 -11.158 1.00 49.45 356 ALA D N 1
ATOM 13654 C CA . ALA D 1 356 ? -59.645 -15.919 -10.920 1.00 52.96 356 ALA D CA 1
ATOM 13655 C C . ALA D 1 356 ? -59.563 -14.547 -10.270 1.00 54.60 356 ALA D C 1
ATOM 13656 O O . ALA D 1 356 ? -60.421 -13.687 -10.517 1.00 52.96 356 ALA D O 1
ATOM 13658 N N . GLU D 1 357 ? -58.565 -14.329 -9.426 1.00 52.56 357 GLU D N 1
ATOM 13659 C CA . GLU D 1 357 ? -58.392 -13.053 -8.753 1.00 50.98 357 GLU D CA 1
ATOM 13660 C C . GLU D 1 357 ? -57.591 -12.056 -9.579 1.00 50.08 357 GLU D C 1
ATOM 13661 O O . GLU D 1 357 ? -57.308 -10.959 -9.089 1.00 54.38 357 GLU D O 1
ATOM 13667 N N . GLY D 1 358 ? -57.202 -12.414 -10.804 1.00 50.52 358 GLY D N 1
ATOM 13668 C CA . GLY D 1 358 ? -56.586 -11.473 -11.714 1.00 48.62 358 GLY D CA 1
ATOM 13669 C C . GLY D 1 358 ? -55.074 -11.488 -11.757 1.00 53.13 358 GLY D C 1
ATOM 13670 O O . GLY D 1 358 ? -54.483 -10.640 -12.438 1.00 47.01 358 GLY D O 1
ATOM 13671 N N . ALA D 1 359 ? -54.426 -12.404 -11.045 1.00 51.27 359 ALA D N 1
ATOM 13672 C CA . ALA D 1 359 ? -52.979 -12.493 -11.132 1.00 51.73 359 ALA D CA 1
ATOM 13673 C C . ALA D 1 359 ? -52.578 -13.012 -12.506 1.00 47.68 359 ALA D C 1
ATOM 13674 O O . ALA D 1 359 ? -53.270 -13.834 -13.106 1.00 49.46 359 ALA D O 1
ATOM 13676 N N . LYS D 1 360 ? -51.451 -12.520 -13.009 1.00 45.82 360 LYS D N 1
ATOM 13677 C CA . LYS D 1 360 ? -50.985 -12.900 -14.335 1.00 46.70 360 LYS D CA 1
ATOM 13678 C C . LYS D 1 360 ? -50.110 -14.137 -14.209 1.00 50.77 360 LYS D C 1
ATOM 13679 O O . LYS D 1 360 ? -49.059 -14.100 -13.561 1.00 48.60 360 LYS D O 1
ATOM 13685 N N . LEU D 1 361 ? -50.552 -15.228 -14.822 1.00 48.97 361 LEU D N 1
ATOM 13686 C CA . LEU D 1 361 ? -49.780 -16.457 -14.884 1.00 44.34 361 LEU D CA 1
ATOM 13687 C C . LEU D 1 361 ? -48.672 -16.292 -15.916 1.00 47.59 361 LEU D C 1
ATOM 13688 O O . LEU D 1 361 ? -48.938 -15.965 -17.077 1.00 54.37 361 LEU D O 1
ATOM 13693 N N . LEU D 1 362 ? -47.427 -16.489 -15.498 1.00 44.07 362 LEU D N 1
ATOM 13694 C CA . LEU D 1 362 ? -46.311 -16.397 -16.427 1.00 44.60 362 LEU D CA 1
ATOM 13695 C C . LEU D 1 362 ? -45.814 -17.751 -16.903 1.00 45.01 362 LEU D C 1
ATOM 13696 O O . LEU D 1 362 ? -45.207 -17.834 -17.978 1.00 46.66 362 LEU D O 1
ATOM 13701 N N . CYS D 1 363 ? -45.997 -18.800 -16.109 1.00 42.93 363 CYS D N 1
ATOM 13702 C CA . CYS D 1 363 ? -45.566 -20.128 -16.514 1.00 47.18 363 CYS D CA 1
ATOM 13703 C C . CYS D 1 363 ? -46.272 -21.138 -15.629 1.00 47.04 363 CYS D C 1
ATOM 13704 O O . CYS D 1 363 ? -46.773 -20.801 -14.552 1.00 45.01 363 CYS D O 1
ATOM 13707 N N . GLY D 1 364 ? -46.293 -22.386 -16.093 1.00 45.39 364 GLY D N 1
ATOM 13708 C CA . GLY D 1 364 ? -46.962 -23.427 -15.334 1.00 46.62 364 GLY D CA 1
ATOM 13709 C C . GLY D 1 364 ? -48.455 -23.182 -15.313 1.00 47.29 364 GLY D C 1
ATOM 13710 O O . GLY D 1 364 ? -49.065 -22.860 -16.337 1.00 46.88 364 GLY D O 1
ATOM 13711 N N . GLY D 1 365 ? -49.061 -23.343 -14.136 1.00 49.98 365 GLY D N 1
ATOM 13712 C CA . GLY D 1 365 ? -50.483 -23.131 -13.966 1.00 45.70 365 GLY D CA 1
ATOM 13713 C C . GLY D 1 365 ? -51.354 -24.366 -14.083 1.00 48.53 365 GLY D C 1
ATOM 13714 O O . GLY D 1 365 ? -52.560 -24.277 -13.838 1.00 54.07 365 GLY D O 1
ATOM 13715 N N . GLY D 1 366 ? -50.792 -25.513 -14.450 1.00 51.76 366 GLY D N 1
ATOM 13716 C CA . GLY D 1 366 ? -51.569 -26.721 -14.619 1.00 52.75 366 GLY D CA 1
ATOM 13717 C C . GLY D 1 366 ? -50.807 -27.937 -14.132 1.00 54.90 366 GLY D C 1
ATOM 13718 O O . GLY D 1 366 ? -49.676 -27.840 -13.644 1.00 48.78 366 GLY D O 1
ATOM 13719 N N . ILE D 1 367 ? -51.470 -29.089 -14.240 1.00 54.00 367 ILE D N 1
ATOM 13720 C CA . ILE D 1 367 ? -50.807 -30.343 -13.924 1.00 51.22 367 ILE D CA 1
ATOM 13721 C C . ILE D 1 367 ? -49.777 -30.672 -15.001 1.00 53.77 367 ILE D C 1
ATOM 13722 O O . ILE D 1 367 ? -49.758 -30.092 -16.093 1.00 51.53 367 ILE D O 1
ATOM 13727 N N . VAL D 1 368 ? -48.877 -31.593 -14.665 1.00 54.57 368 VAL D N 1
ATOM 13728 C CA . VAL D 1 368 ? -48.066 -32.296 -15.650 1.00 54.19 368 VAL D CA 1
ATOM 13729 C C . VAL D 1 368 ? -48.667 -33.686 -15.791 1.00 62.73 368 VAL D C 1
ATOM 13730 O O . VAL D 1 368 ? -48.735 -34.445 -14.813 1.00 56.30 368 VAL D O 1
ATOM 13734 N N . ASP D 1 369 ? -49.127 -34.007 -16.998 1.00 66.95 369 ASP D N 1
ATOM 13735 C CA . ASP D 1 369 ? -49.906 -35.219 -17.238 1.00 68.14 369 ASP D CA 1
ATOM 13736 C C . ASP D 1 369 ? -48.952 -36.331 -17.655 1.00 68.35 369 ASP D C 1
ATOM 13737 O O . ASP D 1 369 ? -48.470 -36.366 -18.790 1.00 73.67 369 ASP D O 1
ATOM 13742 N N . PHE D 1 370 ? -48.668 -37.236 -16.723 1.00 67.70 370 PHE D N 1
ATOM 13743 C CA . PHE D 1 370 ? -47.911 -38.441 -17.017 1.00 69.84 370 PHE D CA 1
ATOM 13744 C C . PHE D 1 370 ? -48.788 -39.678 -17.149 1.00 70.32 370 PHE D C 1
ATOM 13745 O O . PHE D 1 370 ? -48.258 -40.789 -17.276 1.00 66.26 370 PHE D O 1
ATOM 13753 N N . GLY D 1 371 ? -50.102 -39.493 -17.081 1.00 68.99 371 GLY D N 1
ATOM 13754 C CA . GLY D 1 371 ? -51.031 -40.629 -17.177 1.00 66.84 371 GLY D CA 1
ATOM 13755 C C . GLY D 1 371 ? -51.027 -41.439 -15.903 1.00 67.83 371 GLY D C 1
ATOM 13756 O O . GLY D 1 371 ? -51.869 -42.333 -15.765 1.00 67.85 371 GLY D O 1
ATOM 13757 N N . LYS D 1 372 ? -50.108 -41.121 -15.000 1.00 72.29 372 LYS D N 1
ATOM 13758 C CA . LYS D 1 372 ? -49.984 -41.911 -13.752 1.00 66.66 372 LYS D CA 1
ATOM 13759 C C . LYS D 1 372 ? -50.295 -41.024 -12.549 1.00 65.02 372 LYS D C 1
ATOM 13760 O O . LYS D 1 372 ? -51.477 -40.762 -12.326 1.00 71.43 372 LYS D O 1
ATOM 13766 N N . GLY D 1 373 ? -49.280 -40.493 -11.878 1.00 57.90 373 GLY D N 1
ATOM 13767 C CA . GLY D 1 373 ? -49.505 -39.790 -10.604 1.00 56.47 373 GLY D CA 1
ATOM 13768 C C . GLY D 1 373 ? -50.034 -38.377 -10.664 1.00 60.49 373 GLY D C 1
ATOM 13769 O O . GLY D 1 373 ? -50.740 -38.042 -11.624 1.00 64.64 373 GLY D O 1
ATOM 13770 N N . GLN D 1 374 ? -49.694 -37.578 -9.653 1.00 57.71 374 GLN D N 1
ATOM 13771 C CA . GLN D 1 374 ? -50.240 -36.230 -9.543 1.00 52.40 374 GLN D CA 1
ATOM 13772 C C . GLN D 1 374 ? -49.050 -35.281 -9.519 1.00 53.25 374 GLN D C 1
ATOM 13773 O O . GLN D 1 374 ? -48.390 -35.127 -8.488 1.00 52.69 374 GLN D O 1
ATOM 13779 N N . TYR D 1 375 ? -48.792 -34.634 -10.652 1.00 54.40 375 TYR D N 1
ATOM 13780 C CA . TYR D 1 375 ? -47.692 -33.698 -10.800 1.00 49.05 375 TYR D CA 1
ATOM 13781 C C . TYR D 1 375 ? -48.234 -32.327 -11.168 1.00 55.03 375 TYR D C 1
ATOM 13782 O O . TYR D 1 375 ? -49.237 -32.209 -11.878 1.00 54.58 375 TYR D O 1
ATOM 13791 N N . ILE D 1 376 ? -47.551 -31.287 -10.693 1.00 50.53 376 ILE D N 1
ATOM 13792 C CA . ILE D 1 376 ? -47.981 -29.916 -10.915 1.00 48.33 376 ILE D CA 1
ATOM 13793 C C . ILE D 1 376 ? -46.799 -29.096 -11.410 1.00 46.63 376 ILE D C 1
ATOM 13794 O O . ILE D 1 376 ? -45.684 -29.225 -10.894 1.00 52.41 376 ILE D O 1
ATOM 13799 N N . GLN D 1 377 ? -47.035 -28.292 -12.440 1.00 49.55 377 GLN D N 1
ATOM 13800 C CA . GLN D 1 377 ? -45.981 -27.483 -13.025 1.00 47.70 377 GLN D CA 1
ATOM 13801 C C . GLN D 1 377 ? -45.471 -26.449 -12.024 1.00 43.49 377 GLN D C 1
ATOM 13802 O O . GLN D 1 377 ? -46.239 -25.918 -11.214 1.00 40.44 377 GLN D O 1
ATOM 13808 N N . PRO D 1 378 ? -44.180 -26.144 -12.053 1.00 42.44 378 PRO D N 1
ATOM 13809 C CA . PRO D 1 378 ? -43.719 -24.929 -11.380 1.00 46.50 378 PRO D CA 1
ATOM 13810 C C . PRO D 1 378 ? -44.482 -23.742 -11.950 1.00 48.33 378 PRO D C 1
ATOM 13811 O O . PRO D 1 378 ? -44.562 -23.556 -13.167 1.00 48.16 378 PRO D O 1
ATOM 13815 N N . THR D 1 379 ? -45.077 -22.961 -11.062 1.00 39.89 379 THR D N 1
ATOM 13816 C CA . THR D 1 379 ? -46.066 -21.975 -11.452 1.00 44.37 379 THR D CA 1
ATOM 13817 C C . THR D 1 379 ? -45.644 -20.613 -10.920 1.00 49.91 379 THR D C 1
ATOM 13818 O O . THR D 1 379 ? -45.332 -20.474 -9.731 1.00 44.83 379 THR D O 1
ATOM 13822 N N . LEU D 1 380 ? -45.619 -19.618 -11.802 1.00 42.32 380 LEU D N 1
ATOM 13823 C CA . LEU D 1 380 ? -45.268 -18.260 -11.423 1.00 45.50 380 LEU D CA 1
ATOM 13824 C C . LEU D 1 380 ? -46.405 -17.322 -11.794 1.00 44.50 380 LEU D C 1
ATOM 13825 O O . LEU D 1 380 ? -46.772 -17.219 -12.968 1.00 44.87 380 LEU D O 1
ATOM 13830 N N . PHE D 1 381 ? -46.936 -16.625 -10.799 1.00 42.97 381 PHE D N 1
ATOM 13831 C CA . PHE D 1 381 ? -47.850 -15.513 -10.998 1.00 47.74 381 PHE D CA 1
ATOM 13832 C C . PHE D 1 381 ? -47.119 -14.204 -10.734 1.00 46.95 381 PHE D C 1
ATOM 13833 O O . PHE D 1 381 ? -46.385 -14.081 -9.748 1.00 41.95 381 PHE D O 1
ATOM 13841 N N . THR D 1 382 ? -47.359 -13.219 -11.589 1.00 48.94 382 THR D N 1
ATOM 13842 C CA . THR D 1 382 ? -46.980 -11.842 -11.308 1.00 49.13 382 THR D CA 1
ATOM 13843 C C . THR D 1 382 ? -48.264 -11.021 -11.202 1.00 47.73 382 THR D C 1
ATOM 13844 O O . THR D 1 382 ? -49.370 -11.577 -11.223 1.00 46.87 382 THR D O 1
ATOM 13848 N N . ASP D 1 383 ? -48.114 -9.699 -11.062 1.00 44.60 383 ASP D N 1
ATOM 13849 C CA . ASP D 1 383 ? -49.248 -8.804 -10.798 1.00 46.49 383 ASP D CA 1
ATOM 13850 C C . ASP D 1 383 ? -50.100 -9.329 -9.645 1.00 44.28 383 ASP D C 1
ATOM 13851 O O . ASP D 1 383 ? -51.325 -9.371 -9.716 1.00 48.42 383 ASP D O 1
ATOM 13856 N N . VAL D 1 384 ? -49.430 -9.752 -8.581 1.00 47.70 384 VAL D N 1
ATOM 13857 C CA . VAL D 1 384 ? -50.084 -10.315 -7.407 1.00 44.74 384 VAL D CA 1
ATOM 13858 C C . VAL D 1 384 ? -50.334 -9.199 -6.402 1.00 45.98 384 VAL D C 1
ATOM 13859 O O . VAL D 1 384 ? -49.432 -8.425 -6.072 1.00 46.01 384 VAL D O 1
ATOM 13863 N N . LYS D 1 385 ? -51.580 -9.033 -6.000 1.00 48.45 385 LYS D N 1
ATOM 13864 C CA . LYS D 1 385 ? -51.909 -7.896 -5.116 1.00 51.30 385 LYS D CA 1
ATOM 13865 C C . LYS D 1 385 ? -51.949 -8.448 -3.702 1.00 54.43 385 LYS D C 1
ATOM 13866 O O . LYS D 1 385 ? -52.376 -9.602 -3.542 1.00 52.71 385 LYS D O 1
ATOM 13872 N N . PRO D 1 386 ? -51.473 -7.718 -2.676 1.00 54.82 386 PRO D N 1
ATOM 13873 C CA . PRO D 1 386 ? -51.399 -8.337 -1.349 1.00 50.49 386 PRO D CA 1
ATOM 13874 C C . PRO D 1 386 ? -52.675 -8.996 -0.855 1.00 51.13 386 PRO D C 1
ATOM 13875 O O . PRO D 1 386 ? -52.628 -9.854 0.021 1.00 53.91 386 PRO D O 1
ATOM 13879 N N . SER D 1 387 ? -53.820 -8.610 -1.396 1.00 51.21 387 SER D N 1
ATOM 13880 C CA . SER D 1 387 ? -55.085 -9.174 -0.936 1.00 56.29 387 SER D CA 1
ATOM 13881 C C . SER D 1 387 ? -55.434 -10.507 -1.595 1.00 51.34 387 SER D C 1
ATOM 13882 O O . SER D 1 387 ? -56.366 -11.185 -1.143 1.00 53.11 387 SER D O 1
ATOM 13885 N N . MET D 1 388 ? -54.734 -10.889 -2.659 1.00 49.59 388 MET D N 1
ATOM 13886 C CA . MET D 1 388 ? -55.044 -12.140 -3.338 1.00 47.36 388 MET D CA 1
ATOM 13887 C C . MET D 1 388 ? -54.727 -13.357 -2.463 1.00 49.54 388 MET D C 1
ATOM 13888 O O . MET D 1 388 ? -53.881 -13.307 -1.562 1.00 49.02 388 MET D O 1
ATOM 13893 N N . GLY D 1 389 ? -55.459 -14.451 -2.724 1.00 48.09 389 GLY D N 1
ATOM 13894 C CA . GLY D 1 389 ? -55.270 -15.684 -1.972 1.00 44.04 389 GLY D CA 1
ATOM 13895 C C . GLY D 1 389 ? -53.883 -16.268 -2.133 1.00 40.13 389 GLY D C 1
ATOM 13896 O O . GLY D 1 389 ? -53.251 -16.667 -1.150 1.00 44.94 389 GLY D O 1
ATOM 13897 N N . ILE D 1 390 ? -53.383 -16.311 -3.374 1.00 42.05 390 ILE D N 1
ATOM 13898 C CA . ILE D 1 390 ? -52.052 -16.862 -3.609 1.00 44.10 390 ILE D CA 1
ATOM 13899 C C . ILE D 1 390 ? -50.988 -15.972 -2.974 1.00 46.62 390 ILE D C 1
ATOM 13900 O O . ILE D 1 390 ? -49.887 -16.450 -2.680 1.00 42.87 390 ILE D O 1
ATOM 13905 N N . ALA D 1 391 ? -51.295 -14.700 -2.710 1.00 43.30 391 ALA D N 1
ATOM 13906 C CA . ALA D 1 391 ? -50.350 -13.853 -1.994 1.00 45.21 391 ALA D CA 1
ATOM 13907 C C . ALA D 1 391 ? -50.216 -14.244 -0.531 1.00 48.48 391 ALA D C 1
ATOM 13908 O O . ALA D 1 391 ? -49.141 -14.097 0.061 1.00 49.87 391 ALA D O 1
ATOM 13910 N N . ARG D 1 392 ? -51.327 -14.613 0.094 1.00 49.08 392 ARG D N 1
ATOM 13911 C CA . ARG D 1 392 ? -51.304 -14.816 1.563 1.00 44.00 392 ARG D CA 1
ATOM 13912 C C . ARG D 1 392 ? -51.422 -16.278 1.975 1.00 44.19 392 ARG D C 1
ATOM 13913 O O . ARG D 1 392 ? -50.769 -16.651 2.955 1.00 44.35 392 ARG D O 1
ATOM 13921 N N . ASP D 1 393 ? -52.266 -17.055 1.306 1.00 42.16 393 ASP D N 1
ATOM 13922 C CA . ASP D 1 393 ? -52.453 -18.409 1.764 1.00 43.18 393 ASP D CA 1
ATOM 13923 C C . ASP D 1 393 ? -51.232 -19.231 1.397 1.00 36.93 393 ASP D C 1
ATOM 13924 O O . ASP D 1 393 ? -50.611 -19.008 0.354 1.00 34.80 393 ASP D O 1
ATOM 13929 N N . GLU D 1 394 ? -50.851 -20.133 2.297 1.00 38.16 394 GLU D N 1
ATOM 13930 C CA . GLU D 1 394 ? -49.805 -21.095 1.984 1.00 38.68 394 GLU D CA 1
ATOM 13931 C C . GLU D 1 394 ? -50.348 -22.119 0.995 1.00 39.98 394 GLU D C 1
ATOM 13932 O O . GLU D 1 394 ? -51.264 -22.884 1.320 1.00 34.05 394 GLU D O 1
ATOM 13938 N N . ILE D 1 395 ? -49.779 -22.139 -0.211 1.00 35.59 395 ILE D N 1
ATOM 13939 C CA . ILE D 1 395 ? -50.269 -23.053 -1.232 1.00 41.55 395 ILE D CA 1
ATOM 13940 C C . ILE D 1 395 ? -49.684 -24.446 -1.052 1.00 42.36 395 ILE D C 1
ATOM 13941 O O . ILE D 1 395 ? -50.353 -25.446 -1.342 1.00 40.21 395 ILE D O 1
AT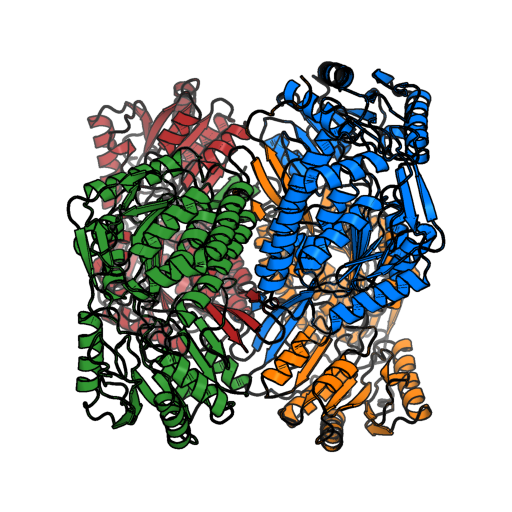OM 13946 N N . PHE D 1 396 ? -48.452 -24.538 -0.549 1.00 38.16 396 PHE D N 1
ATOM 13947 C CA . PHE D 1 396 ? -47.760 -25.817 -0.392 1.00 37.90 396 PHE D CA 1
ATOM 13948 C C . PHE D 1 396 ? -47.669 -26.565 -1.719 1.00 38.38 396 PHE D C 1
ATOM 13949 O O . PHE D 1 396 ? -47.835 -27.784 -1.788 1.00 35.77 396 PHE D O 1
ATOM 13957 N N . GLY D 1 397 ? -47.424 -25.814 -2.785 1.00 37.22 397 GLY D N 1
ATOM 13958 C CA . GLY D 1 397 ? -47.171 -26.364 -4.089 1.00 35.69 397 GLY D CA 1
ATOM 13959 C C . GLY D 1 397 ? -46.212 -25.452 -4.807 1.00 35.14 397 GLY D C 1
ATOM 13960 O O . GLY D 1 397 ? -45.859 -24.387 -4.301 1.00 40.29 397 GLY D O 1
ATOM 13961 N N . PRO D 1 398 ? -45.803 -25.825 -6.009 1.00 34.87 398 PRO D N 1
ATOM 13962 C CA . PRO D 1 398 ? -44.781 -25.062 -6.747 1.00 34.59 398 PRO D CA 1
ATOM 13963 C C . PRO D 1 398 ? -45.348 -23.807 -7.409 1.00 38.33 398 PRO D C 1
ATOM 13964 O O . PRO D 1 398 ? -45.236 -23.605 -8.622 1.00 41.18 398 PRO D O 1
ATOM 13968 N N . VAL D 1 399 ? -45.982 -22.958 -6.603 1.00 40.35 399 VAL D N 1
ATOM 13969 C CA . VAL D 1 399 ? -46.728 -21.796 -7.079 1.00 44.06 399 VAL D CA 1
ATOM 13970 C C . VAL D 1 399 ? -46.107 -20.536 -6.492 1.00 42.50 399 VAL D C 1
ATOM 13971 O O . VAL D 1 399 ? -46.292 -20.225 -5.307 1.00 36.73 399 VAL D O 1
ATOM 13975 N N . LEU D 1 400 ? -45.451 -19.769 -7.343 1.00 40.72 400 LEU D N 1
ATOM 13976 C CA . LEU D 1 400 ? -44.736 -18.573 -6.939 1.00 41.02 400 LEU D CA 1
ATOM 13977 C C . LEU D 1 400 ? -45.609 -17.351 -7.192 1.00 45.05 400 LEU D C 1
ATOM 13978 O O . LEU D 1 400 ? -46.190 -17.209 -8.274 1.00 44.28 400 LEU D O 1
ATOM 13983 N N . ALA D 1 401 ? -45.736 -16.504 -6.178 1.00 40.97 401 ALA D N 1
ATOM 13984 C CA . ALA D 1 401 ? -46.399 -15.214 -6.303 1.00 39.67 401 ALA D CA 1
ATOM 13985 C C . ALA D 1 401 ? -45.326 -14.135 -6.276 1.00 42.21 401 ALA D C 1
ATOM 13986 O O . ALA D 1 401 ? -44.573 -14.026 -5.300 1.00 38.64 401 ALA D O 1
ATOM 13988 N N . SER D 1 402 ? -45.281 -13.319 -7.321 1.00 40.96 402 SER D N 1
ATOM 13989 C CA . SER D 1 402 ? -44.235 -12.319 -7.471 1.00 38.61 402 SER D CA 1
ATOM 13990 C C . SER D 1 402 ? -44.781 -10.939 -7.131 1.00 42.70 402 SER D C 1
ATOM 13991 O O . SER D 1 402 ? -45.888 -10.576 -7.548 1.00 42.38 402 SER D O 1
ATOM 13994 N N . PHE D 1 403 ? -44.012 -10.195 -6.340 1.00 43.00 403 PHE D N 1
ATOM 13995 C CA . PHE D 1 403 ? -44.319 -8.835 -5.934 1.00 37.67 403 PHE D CA 1
ATOM 13996 C C . PHE D 1 403 ? -43.114 -7.967 -6.239 1.00 42.78 403 PHE D C 1
ATOM 13997 O O . PHE D 1 403 ? -41.970 -8.426 -6.156 1.00 42.93 403 PHE D O 1
ATOM 14005 N N . HIS D 1 404 ? -43.367 -6.725 -6.618 1.00 40.55 404 HIS D N 1
ATOM 14006 C CA . HIS D 1 404 ? -42.294 -5.813 -6.962 1.00 40.41 404 HIS D CA 1
ATOM 14007 C C . HIS D 1 404 ? -42.154 -4.768 -5.869 1.00 39.00 404 HIS D C 1
ATOM 14008 O O . HIS D 1 404 ? -43.108 -4.483 -5.138 1.00 40.22 404 HIS D O 1
ATOM 14015 N N . PHE D 1 405 ? -40.942 -4.231 -5.736 1.00 39.12 405 PHE D N 1
ATOM 14016 C CA . PHE D 1 405 ? -40.683 -3.187 -4.759 1.00 38.39 405 PHE D CA 1
ATOM 14017 C C . PHE D 1 405 ? -39.678 -2.198 -5.334 1.00 39.15 405 PHE D C 1
ATOM 14018 O O . PHE D 1 405 ? -38.900 -2.513 -6.240 1.00 36.66 405 PHE D O 1
ATOM 14026 N N . ASP D 1 406 ? -39.707 -0.985 -4.790 1.00 40.90 406 ASP D N 1
ATOM 14027 C CA . ASP D 1 406 ? -38.726 0.035 -5.125 1.00 43.03 406 ASP D CA 1
ATOM 14028 C C . ASP D 1 406 ? -37.734 0.276 -4.016 1.00 38.83 406 ASP D C 1
ATOM 14029 O O . ASP D 1 406 ? -36.598 0.656 -4.293 1.00 42.38 406 ASP D O 1
ATOM 14034 N N . THR D 1 407 ? -38.155 0.130 -2.771 1.00 34.62 407 THR D N 1
ATOM 14035 C CA . THR D 1 407 ? -37.312 0.472 -1.648 1.00 29.10 407 THR D CA 1
ATOM 14036 C C . THR D 1 407 ? -37.064 -0.747 -0.783 1.00 34.11 407 THR D C 1
ATOM 14037 O O . THR D 1 407 ? -37.834 -1.715 -0.783 1.00 32.86 407 THR D O 1
ATOM 14041 N N . VAL D 1 408 ? -35.939 -0.691 -0.066 1.00 37.74 408 VAL D N 1
ATOM 14042 C CA . VAL D 1 408 ? -35.659 -1.703 0.941 1.00 30.55 408 VAL D CA 1
ATOM 14043 C C . VAL D 1 408 ? -36.837 -1.799 1.896 1.00 31.95 408 VAL D C 1
ATOM 14044 O O . VAL D 1 408 ? -37.316 -2.900 2.206 1.00 32.91 408 VAL D O 1
ATOM 14048 N N . ASP D 1 409 ? -37.370 -0.642 2.320 1.00 30.78 409 ASP D N 1
ATOM 14049 C CA . ASP D 1 409 ? -38.527 -0.638 3.212 1.00 32.82 409 ASP D CA 1
ATOM 14050 C C . ASP D 1 409 ? -39.687 -1.417 2.615 1.00 32.21 409 ASP D C 1
ATOM 14051 O O . ASP D 1 409 ? -40.390 -2.138 3.335 1.00 34.42 409 ASP D O 1
ATOM 14056 N N . GLU D 1 410 ? -39.932 -1.239 1.310 1.00 30.37 410 GLU D N 1
ATOM 14057 C CA . GLU D 1 410 ? -41.025 -1.940 0.642 1.00 36.50 410 GLU D CA 1
ATOM 14058 C C . GLU D 1 410 ? -40.790 -3.437 0.637 1.00 33.56 410 GLU D C 1
ATOM 14059 O O . GLU D 1 410 ? -41.681 -4.217 0.988 1.00 31.67 410 GLU D O 1
ATOM 14065 N N . ALA D 1 411 ? -39.590 -3.853 0.223 1.00 32.96 411 ALA D N 1
ATOM 14066 C CA . ALA D 1 411 ? -39.266 -5.271 0.211 1.00 32.51 411 ALA D CA 1
ATOM 14067 C C . ALA D 1 411 ? -39.479 -5.867 1.589 1.00 31.35 411 ALA D C 1
ATOM 14068 O O . ALA D 1 411 ? -40.088 -6.931 1.729 1.00 33.23 411 ALA D O 1
ATOM 14070 N N . ILE D 1 412 ? -39.048 -5.150 2.625 1.00 31.93 412 ILE D N 1
ATOM 14071 C CA . ILE D 1 412 ? -39.170 -5.673 3.977 1.00 38.05 412 ILE D CA 1
ATOM 14072 C C . ILE D 1 412 ? -40.627 -5.701 4.410 1.00 35.21 412 ILE D C 1
ATOM 14073 O O . ILE D 1 412 ? -41.090 -6.678 5.013 1.00 31.84 412 ILE D O 1
ATOM 14078 N N . ALA D 1 413 ? -41.379 -4.640 4.089 1.00 35.06 413 ALA D N 1
ATOM 14079 C CA . ALA D 1 413 ? -42.788 -4.592 4.460 1.00 31.88 413 ALA D CA 1
ATOM 14080 C C . ALA D 1 413 ? -43.576 -5.672 3.736 1.00 33.26 413 ALA D C 1
ATOM 14081 O O . ALA D 1 413 ? -44.443 -6.322 4.334 1.00 31.83 413 ALA D O 1
ATOM 14083 N N . ILE D 1 414 ? -43.314 -5.858 2.442 1.00 31.30 414 ILE D N 1
ATOM 14084 C CA . ILE D 1 414 ? -43.939 -6.964 1.724 1.00 32.97 414 ILE D CA 1
ATOM 14085 C C . ILE D 1 414 ? -43.494 -8.293 2.323 1.00 35.71 414 ILE D C 1
ATOM 14086 O O . ILE D 1 414 ? -44.318 -9.165 2.621 1.00 33.21 414 ILE D O 1
ATOM 14091 N N . ALA D 1 415 ? -42.180 -8.454 2.540 1.00 32.03 415 ALA D N 1
ATOM 14092 C CA . ALA D 1 415 ? -41.691 -9.703 3.116 1.00 34.54 415 ALA D CA 1
ATOM 14093 C C . ALA D 1 415 ? -42.364 -9.989 4.447 1.00 33.18 415 ALA D C 1
ATOM 14094 O O . ALA D 1 415 ? -42.786 -11.120 4.706 1.00 36.04 415 ALA D O 1
ATOM 14096 N N . ASN D 1 416 ? -42.530 -8.971 5.280 1.00 34.52 416 ASN D N 1
ATOM 14097 C CA . ASN D 1 416 ? -43.160 -9.182 6.572 1.00 34.37 416 ASN D CA 1
ATOM 14098 C C . ASN D 1 416 ? -44.673 -9.249 6.488 1.00 38.03 416 ASN D C 1
ATOM 14099 O O . ASN D 1 416 ? -45.318 -9.556 7.494 1.00 36.25 416 ASN D O 1
ATOM 14104 N N . ASP D 1 417 ? -45.255 -8.966 5.324 1.00 40.29 417 ASP D N 1
ATOM 14105 C CA . ASP D 1 417 ? -46.710 -8.894 5.199 1.00 37.91 417 ASP D CA 1
ATOM 14106 C C . ASP D 1 417 ? -47.272 -10.311 5.120 1.00 36.80 417 ASP D C 1
ATOM 14107 O O . ASP D 1 417 ? -47.732 -10.799 4.083 1.00 41.84 417 ASP D O 1
ATOM 14112 N N . THR D 1 418 ? -47.231 -10.964 6.271 1.00 38.63 418 THR D N 1
ATOM 14113 C CA . THR D 1 418 ? -47.713 -12.320 6.417 1.00 33.71 418 THR D CA 1
ATOM 14114 C C . THR D 1 418 ? -47.920 -12.592 7.888 1.00 38.41 418 THR D C 1
ATOM 14115 O O . THR D 1 418 ? -47.259 -12.011 8.751 1.00 35.99 418 THR D O 1
ATOM 14119 N N . VAL D 1 419 ? -48.868 -13.481 8.153 1.00 35.52 419 VAL D N 1
ATOM 14120 C CA . VAL D 1 419 ? -49.086 -13.973 9.493 1.00 36.36 419 VAL D CA 1
ATOM 14121 C C . VAL D 1 419 ? -47.988 -14.950 9.895 1.00 36.97 419 VAL D C 1
ATOM 14122 O O . VAL D 1 419 ? -47.796 -15.226 11.085 1.00 37.51 419 VAL D O 1
ATOM 14126 N N . TYR D 1 420 ? -47.240 -15.452 8.920 1.00 34.34 420 TYR D N 1
ATOM 14127 C CA . TYR D 1 420 ? -46.221 -16.462 9.131 1.00 36.14 420 TYR D CA 1
ATOM 14128 C C . TYR D 1 420 ? -44.862 -15.805 9.340 1.00 38.46 420 TYR D C 1
ATOM 14129 O O . TYR D 1 420 ? -44.722 -14.578 9.330 1.00 39.46 420 TYR D O 1
ATOM 14138 N N . GLY D 1 421 ? -43.845 -16.631 9.533 1.00 33.83 421 GLY D N 1
ATOM 14139 C CA . GLY D 1 421 ? -42.512 -16.112 9.722 1.00 32.24 421 GLY D CA 1
ATOM 14140 C C . GLY D 1 421 ? -41.513 -17.234 9.841 1.00 33.01 421 GLY D C 1
ATOM 14141 O O . GLY D 1 421 ? -40.629 -17.209 10.707 1.00 34.16 421 GLY D O 1
ATOM 14142 N N . LEU D 1 422 ? -41.667 -18.241 8.986 1.00 30.09 422 LEU D N 1
ATOM 14143 C CA . LEU D 1 422 ? -40.800 -19.408 9.047 1.00 31.96 422 LEU D CA 1
ATOM 14144 C C . LEU D 1 422 ? -39.451 -19.124 8.404 1.00 33.25 422 LEU D C 1
ATOM 14145 O O . LEU D 1 422 ? -38.400 -19.293 9.031 1.00 30.85 422 LEU D O 1
ATOM 14150 N N . ALA D 1 423 ? -39.463 -18.696 7.151 1.00 28.05 423 ALA D N 1
ATOM 14151 C CA . ALA D 1 423 ? -38.239 -18.628 6.388 1.00 27.88 423 ALA D CA 1
ATOM 14152 C C . ALA D 1 423 ? -38.253 -17.378 5.537 1.00 32.36 423 ALA D C 1
ATOM 14153 O O . ALA D 1 423 ? -39.301 -16.799 5.244 1.00 32.39 423 ALA D O 1
ATOM 14155 N N . ALA D 1 424 ? -37.062 -16.975 5.136 1.00 32.71 424 ALA D N 1
ATOM 14156 C CA . ALA D 1 424 ? -36.940 -15.864 4.219 1.00 32.89 424 ALA D CA 1
ATOM 14157 C C . ALA D 1 424 ? -35.587 -15.968 3.555 1.00 30.85 424 ALA D C 1
ATOM 14158 O O . ALA D 1 424 ? -34.636 -16.514 4.121 1.00 32.62 424 ALA D O 1
ATOM 14160 N N . SER D 1 425 ? -35.519 -15.422 2.359 1.00 34.45 425 SER D N 1
ATOM 14161 C CA . SER D 1 425 ? -34.320 -15.426 1.554 1.00 30.76 425 SER D CA 1
ATOM 14162 C C . SER D 1 425 ? -34.180 -14.024 0.991 1.00 34.18 425 SER D C 1
ATOM 14163 O O . SER D 1 425 ? -35.168 -13.413 0.576 1.00 33.11 425 SER D O 1
ATOM 14166 N N . VAL D 1 426 ? -32.968 -13.494 1.036 1.00 31.75 426 VAL D N 1
ATOM 14167 C CA . VAL D 1 426 ? -32.676 -12.195 0.468 1.00 31.27 426 VAL D CA 1
ATOM 14168 C C . VAL D 1 426 ? -31.499 -12.352 -0.477 1.00 30.12 426 VAL D C 1
ATOM 14169 O O . VAL D 1 426 ? -30.501 -13.007 -0.151 1.00 30.46 426 VAL D O 1
ATOM 14173 N N . TRP D 1 427 ? -31.632 -11.775 -1.652 1.00 27.64 427 TRP D N 1
ATOM 14174 C CA . TRP D 1 427 ? -30.618 -11.848 -2.685 1.00 27.78 427 TRP D CA 1
ATOM 14175 C C . TRP D 1 427 ? -30.159 -10.435 -2.976 1.00 29.39 427 TRP D C 1
ATOM 14176 O O . TRP D 1 427 ? -30.958 -9.599 -3.409 1.00 31.98 427 TRP D O 1
ATOM 14187 N N . SER D 1 428 ? -28.891 -10.166 -2.686 1.00 32.00 428 SER D N 1
ATOM 14188 C CA . SER D 1 428 ? -28.267 -8.869 -2.890 1.00 32.22 428 SER D CA 1
ATOM 14189 C C . SER D 1 428 ? -26.771 -9.028 -2.704 1.00 35.15 428 SER D C 1
ATOM 14190 O O . SER D 1 428 ? -26.327 -9.730 -1.796 1.00 30.89 428 SER D O 1
ATOM 14193 N N . LYS D 1 429 ? -26.000 -8.384 -3.568 1.00 35.73 429 LYS D N 1
ATOM 14194 C CA . LYS D 1 429 ? -24.578 -8.301 -3.300 1.00 37.00 429 LYS D CA 1
ATOM 14195 C C . LYS D 1 429 ? -24.272 -7.212 -2.292 1.00 35.22 429 LYS D C 1
ATOM 14196 O O . LYS D 1 429 ? -23.141 -7.137 -1.801 1.00 37.69 429 LYS D O 1
ATOM 14202 N N . ASP D 1 430 ? -25.260 -6.386 -1.975 1.00 33.34 430 ASP D N 1
ATOM 14203 C CA . ASP D 1 430 ? -25.077 -5.272 -1.062 1.00 36.20 430 ASP D CA 1
ATOM 14204 C C . ASP D 1 430 ? -25.230 -5.741 0.375 1.00 32.19 430 ASP D C 1
ATOM 14205 O O . ASP D 1 430 ? -26.328 -6.121 0.801 1.00 30.07 430 ASP D O 1
ATOM 14210 N N . ILE D 1 431 ? -24.143 -5.657 1.139 1.00 31.90 431 ILE D N 1
ATOM 14211 C CA . ILE D 1 431 ? -24.166 -6.145 2.515 1.00 34.15 431 ILE D CA 1
ATOM 14212 C C . ILE D 1 431 ? -25.214 -5.398 3.333 1.00 28.40 431 ILE D C 1
ATOM 14213 O O . ILE D 1 431 ? -25.907 -5.990 4.168 1.00 31.56 431 ILE D O 1
ATOM 14218 N N . ASP D 1 432 ? -25.378 -4.102 3.082 1.00 34.29 432 ASP D N 1
ATOM 14219 C CA . ASP D 1 432 ? -26.362 -3.333 3.840 1.00 35.60 432 ASP D CA 1
ATOM 14220 C C . ASP D 1 432 ? -27.781 -3.800 3.541 1.00 31.84 432 ASP D C 1
ATOM 14221 O O . ASP D 1 432 ? -28.601 -3.956 4.456 1.00 34.19 432 ASP D O 1
ATOM 14226 N N . LYS D 1 433 ? -28.101 -4.016 2.269 1.00 33.23 433 LYS D N 1
ATOM 14227 C CA . LYS D 1 433 ? -29.424 -4.535 1.947 1.00 34.70 433 LYS D CA 1
ATOM 14228 C C . LYS D 1 433 ? -29.615 -5.919 2.547 1.00 31.47 433 LYS D C 1
ATOM 14229 O O . LYS D 1 433 ? -30.596 -6.169 3.262 1.00 33.05 433 LYS D O 1
ATOM 14235 N N . ALA D 1 434 ? -28.633 -6.798 2.346 1.00 28.92 434 ALA D N 1
ATOM 14236 C CA . ALA D 1 434 ? -28.722 -8.150 2.890 1.00 30.95 434 ALA D CA 1
ATOM 14237 C C . ALA D 1 434 ? -28.937 -8.109 4.395 1.00 34.10 434 ALA D C 1
ATOM 14238 O O . ALA D 1 434 ? -29.843 -8.765 4.926 1.00 32.00 434 ALA D O 1
ATOM 14240 N N . LEU D 1 435 ? -28.138 -7.301 5.098 1.00 29.22 435 LEU D N 1
ATOM 14241 C CA . LEU D 1 435 ? -28.269 -7.249 6.545 1.00 26.69 435 LEU D CA 1
ATOM 14242 C C . LEU D 1 435 ? -29.561 -6.569 6.958 1.00 30.32 435 LEU D C 1
ATOM 14243 O O . LEU D 1 435 ? -30.214 -7.006 7.910 1.00 33.15 435 LEU D O 1
ATOM 14248 N N . ALA D 1 436 ? -29.960 -5.504 6.255 1.00 32.95 436 ALA D N 1
ATOM 14249 C CA . ALA D 1 436 ? -31.201 -4.830 6.627 1.00 31.98 436 ALA D CA 1
ATOM 14250 C C . ALA D 1 436 ? -32.380 -5.784 6.517 1.00 31.44 436 ALA D C 1
ATOM 14251 O O . ALA D 1 436 ? -33.194 -5.898 7.442 1.00 33.26 436 ALA D O 1
ATOM 14253 N N . VAL D 1 437 ? -32.490 -6.476 5.384 1.00 28.15 437 VAL D N 1
ATOM 14254 C CA . VAL D 1 437 ? -33.596 -7.406 5.197 1.00 31.38 437 VAL D CA 1
ATOM 14255 C C . VAL D 1 437 ? -33.499 -8.533 6.209 1.00 30.58 437 VAL D C 1
ATOM 14256 O O . VAL D 1 437 ? -34.478 -8.863 6.891 1.00 29.09 437 VAL D O 1
ATOM 14260 N N . THR D 1 438 ? -32.293 -9.090 6.365 1.00 29.21 438 THR D N 1
ATOM 14261 C CA . THR D 1 438 ? -32.095 -10.203 7.277 1.00 27.48 438 THR D CA 1
ATOM 14262 C C . THR D 1 438 ? -32.544 -9.826 8.675 1.00 30.64 438 THR D C 1
ATOM 14263 O O . THR D 1 438 ? -33.280 -10.574 9.328 1.00 25.95 438 THR D O 1
ATOM 14267 N N . ARG D 1 439 ? -32.156 -8.634 9.128 1.00 26.83 439 ARG D N 1
ATOM 14268 C CA . ARG D 1 439 ? -32.446 -8.238 10.497 1.00 28.69 439 ARG D CA 1
ATOM 14269 C C . ARG D 1 439 ? -33.889 -7.800 10.687 1.00 30.45 439 ARG D C 1
ATOM 14270 O O . ARG D 1 439 ? -34.393 -7.836 11.815 1.00 29.04 439 ARG D O 1
ATOM 14278 N N . ARG D 1 440 ? -34.567 -7.387 9.619 1.00 29.00 440 ARG D N 1
ATOM 14279 C CA . ARG D 1 440 ? -35.882 -6.784 9.752 1.00 29.84 440 ARG D CA 1
ATOM 14280 C C . ARG D 1 440 ? -37.018 -7.640 9.237 1.00 31.40 440 ARG D C 1
ATOM 14281 O O . ARG D 1 440 ? -38.180 -7.320 9.508 1.00 33.67 440 ARG D O 1
ATOM 14289 N N . VAL D 1 441 ? -36.735 -8.705 8.515 1.00 29.05 441 VAL D N 1
ATOM 14290 C CA . VAL D 1 441 ? -37.793 -9.601 8.086 1.00 31.04 441 VAL D CA 1
ATOM 14291 C C . VAL D 1 441 ? -37.955 -10.670 9.160 1.00 33.95 441 VAL D C 1
ATOM 14292 O O . VAL D 1 441 ? -36.976 -11.307 9.578 1.00 28.84 441 VAL D O 1
ATOM 14296 N N . ARG D 1 442 ? -39.186 -10.824 9.645 1.00 27.11 442 ARG D N 1
ATOM 14297 C CA . ARG D 1 442 ? -39.477 -11.685 10.781 1.00 30.15 442 ARG D CA 1
ATOM 14298 C C . ARG D 1 442 ? -39.641 -13.121 10.296 1.00 33.95 442 ARG D C 1
ATOM 14299 O O . ARG D 1 442 ? -40.749 -13.634 10.114 1.00 33.92 442 ARG D O 1
ATOM 14307 N N . ALA D 1 443 ? -38.502 -13.776 10.072 1.00 29.45 443 ALA D N 1
ATOM 14308 C CA . ALA D 1 443 ? -38.464 -15.178 9.690 1.00 32.30 443 ALA D CA 1
ATOM 14309 C C . ALA D 1 443 ? -37.403 -15.877 10.525 1.00 32.24 443 ALA D C 1
ATOM 14310 O O . ALA D 1 443 ? -36.344 -15.309 10.795 1.00 32.01 443 ALA D O 1
ATOM 14312 N N . GLY D 1 444 ? -37.690 -17.108 10.939 1.00 31.11 444 GLY D N 1
ATOM 14313 C CA . GLY D 1 444 ? -36.776 -17.810 11.812 1.00 28.47 444 GLY D CA 1
ATOM 14314 C C . GLY D 1 444 ? -35.601 -18.429 11.102 1.00 29.29 444 GLY D C 1
ATOM 14315 O O . GLY D 1 444 ? -34.590 -18.725 11.745 1.00 30.04 444 GLY D O 1
ATOM 14316 N N . ARG D 1 445 ? -35.729 -18.666 9.801 1.00 28.02 445 ARG D N 1
ATOM 14317 C CA . ARG D 1 445 ? -34.678 -19.265 8.987 1.00 32.49 445 ARG D CA 1
ATOM 14318 C C . ARG D 1 445 ? -34.440 -18.322 7.829 1.00 33.86 445 ARG D C 1
ATOM 14319 O O . ARG D 1 445 ? -35.334 -18.119 7.001 1.00 34.44 445 ARG D O 1
ATOM 14327 N N . PHE D 1 446 ? -33.253 -17.730 7.783 1.00 30.60 446 PHE D N 1
ATOM 14328 C CA . PHE D 1 446 ? -32.938 -16.737 6.780 1.00 32.71 446 PHE D CA 1
ATOM 14329 C C . PHE D 1 446 ? -31.813 -17.230 5.894 1.00 29.01 446 PHE D C 1
ATOM 14330 O O . PHE D 1 446 ? -30.856 -17.841 6.363 1.00 32.47 446 PHE D O 1
ATOM 14338 N N . TRP D 1 447 ? -31.945 -16.962 4.607 1.00 34.56 447 TRP D N 1
ATOM 14339 C CA . TRP D 1 447 ? -30.920 -17.284 3.634 1.00 32.04 447 TRP D CA 1
ATOM 14340 C C . TRP D 1 447 ? -30.504 -16.006 2.935 1.00 31.25 447 TRP D C 1
ATOM 14341 O O . TRP D 1 447 ? -31.358 -15.225 2.511 1.00 33.06 447 TRP D O 1
ATOM 14352 N N . VAL D 1 448 ? -29.202 -15.759 2.886 1.00 30.32 448 VAL D N 1
ATOM 14353 C CA . VAL D 1 448 ? -28.651 -14.611 2.191 1.00 26.69 448 VAL D CA 1
ATOM 14354 C C . VAL D 1 448 ? -27.864 -15.154 1.014 1.00 31.02 448 VAL D C 1
ATOM 14355 O O . VAL D 1 448 ? -26.901 -15.914 1.198 1.00 27.84 448 VAL D O 1
ATOM 14359 N N . ASN D 1 449 ? -28.313 -14.813 -0.196 1.00 29.35 449 ASN D N 1
ATOM 14360 C CA . ASN D 1 449 ? -27.676 -15.269 -1.424 1.00 26.81 449 ASN D CA 1
ATOM 14361 C C . ASN D 1 449 ? -27.565 -16.788 -1.466 1.00 29.87 449 ASN D C 1
ATOM 14362 O O . ASN D 1 449 ? -26.596 -17.344 -1.993 1.00 33.92 449 ASN D O 1
ATOM 14367 N N . THR D 1 450 ? -28.559 -17.451 -0.881 1.00 29.64 450 THR D N 1
ATOM 14368 C CA . THR D 1 450 ? -28.774 -18.893 -0.945 1.00 32.68 450 THR D CA 1
ATOM 14369 C C . THR D 1 450 ? -30.225 -19.145 -0.616 1.00 33.50 450 THR D C 1
ATOM 14370 O O . THR D 1 450 ? -30.988 -18.223 -0.311 1.00 34.83 450 THR D O 1
ATOM 14374 N N . ILE D 1 451 ? -30.576 -20.424 -0.639 1.00 30.17 451 ILE D N 1
ATOM 14375 C CA . ILE D 1 451 ? -31.873 -20.915 -0.206 1.00 41.87 451 ILE D CA 1
ATOM 14376 C C . ILE D 1 451 ? -31.652 -22.355 0.242 1.00 33.56 451 ILE D C 1
ATOM 14377 O O . ILE D 1 451 ? -30.909 -23.090 -0.409 1.00 35.30 451 ILE D O 1
ATOM 14382 N N . MET D 1 452 ? -32.239 -22.738 1.389 1.00 35.48 452 MET D N 1
ATOM 14383 C CA . MET D 1 452 ? -32.246 -24.141 1.849 1.00 35.30 452 MET D CA 1
ATOM 14384 C C . MET D 1 452 ? -30.840 -24.743 1.921 1.00 36.89 452 MET D C 1
ATOM 14385 O O . MET D 1 452 ? -30.597 -25.857 1.455 1.00 39.84 452 MET D O 1
ATOM 14390 N N . SER D 1 453 ? -29.903 -23.998 2.535 1.00 39.76 453 SER D N 1
ATOM 14391 C CA . SER D 1 453 ? -28.491 -24.391 2.541 1.00 41.38 453 SER D CA 1
ATOM 14392 C C . SER D 1 453 ? -27.905 -24.760 3.901 1.00 45.25 453 SER D C 1
ATOM 14393 O O . SER D 1 453 ? -26.871 -25.446 3.940 1.00 54.10 453 SER D O 1
ATOM 14396 N N . GLY D 1 454 ? -28.507 -24.345 5.007 1.00 37.25 454 GLY D N 1
ATOM 14397 C CA . GLY D 1 454 ? -27.909 -24.646 6.304 1.00 38.90 454 GLY D CA 1
ATOM 14398 C C . GLY D 1 454 ? -28.065 -26.106 6.722 1.00 38.83 454 GLY D C 1
ATOM 14399 O O . GLY D 1 454 ? -29.089 -26.742 6.471 1.00 43.67 454 GLY D O 1
ATOM 14400 N N . GLY D 1 455 ? -27.014 -26.659 7.332 1.00 32.91 455 GLY D N 1
ATOM 14401 C CA . GLY D 1 455 ? -27.101 -27.978 7.917 1.00 29.79 455 GLY D CA 1
ATOM 14402 C C . GLY D 1 455 ? -27.656 -27.907 9.335 1.00 31.47 455 GLY D C 1
ATOM 14403 O O . GLY D 1 455 ? -28.092 -26.843 9.782 1.00 32.34 455 GLY D O 1
ATOM 14404 N N . PRO D 1 456 ? -27.622 -29.016 10.084 1.00 32.75 456 PRO D N 1
ATOM 14405 C CA . PRO D 1 456 ? -28.250 -29.055 11.414 1.00 32.38 456 PRO D CA 1
ATOM 14406 C C . PRO D 1 456 ? -27.451 -28.383 12.522 1.00 34.95 456 PRO D C 1
ATOM 14407 O O . PRO D 1 456 ? -27.829 -28.509 13.689 1.00 32.46 456 PRO D O 1
ATOM 14411 N N . GLU D 1 457 ? -26.357 -27.682 12.210 1.00 31.61 457 GLU D N 1
ATOM 14412 C CA . GLU D 1 457 ? -25.645 -26.951 13.254 1.00 29.06 457 GLU D CA 1
ATOM 14413 C C . GLU D 1 457 ? -26.521 -25.862 13.844 1.00 29.34 457 GLU D C 1
ATOM 14414 O O . GLU D 1 457 ? -26.359 -25.486 15.010 1.00 25.40 457 GLU D O 1
ATOM 14420 N N . THR D 1 458 ? -27.460 -25.363 13.064 1.00 30.55 458 THR D N 1
ATOM 14421 C CA . THR D 1 458 ? -28.215 -24.194 13.436 1.00 27.59 458 THR D CA 1
ATOM 14422 C C . THR D 1 458 ? -29.635 -24.559 13.831 1.00 30.46 458 THR D C 1
ATOM 14423 O O . THR D 1 458 ? -30.207 -25.535 13.327 1.00 31.26 458 THR D O 1
ATOM 14427 N N . PRO D 1 459 ? -30.228 -23.807 14.746 1.00 33.95 459 PRO D N 1
ATOM 14428 C CA . PRO D 1 459 ? -31.639 -24.026 15.053 1.00 33.04 459 PRO D CA 1
ATOM 14429 C C . PRO D 1 459 ? -32.490 -23.581 13.876 1.00 31.77 459 PRO D C 1
ATOM 14430 O O . PRO D 1 459 ? -32.110 -22.723 13.074 1.00 31.47 459 PRO D O 1
ATOM 14434 N N . LEU D 1 460 ? -33.635 -24.204 13.755 1.00 30.35 460 LEU D N 1
ATOM 14435 C CA . LEU D 1 460 ? -34.596 -23.821 12.752 1.00 30.58 460 LEU D CA 1
ATOM 14436 C C . LEU D 1 460 ? -35.946 -23.681 13.429 1.00 35.97 460 LEU D C 1
ATOM 14437 O O . LEU D 1 460 ? -36.245 -24.367 14.414 1.00 30.99 460 LEU D O 1
ATOM 14442 N N . GLY D 1 461 ? -36.752 -22.787 12.894 1.00 32.24 461 GLY D N 1
ATOM 14443 C CA . GLY D 1 461 ? -38.065 -22.545 13.444 1.00 29.80 461 GLY D CA 1
ATOM 14444 C C . GLY D 1 461 ? -38.589 -21.239 12.905 1.00 28.76 461 GLY D C 1
ATOM 14445 O O . GLY D 1 461 ? -37.971 -20.590 12.059 1.00 30.43 461 GLY D O 1
ATOM 14446 N N . GLY D 1 462 ? -39.756 -20.877 13.398 1.00 31.11 462 GLY D N 1
ATOM 14447 C CA . GLY D 1 462 ? -40.411 -19.728 12.834 1.00 30.31 462 GLY D CA 1
ATOM 14448 C C . GLY D 1 462 ? -40.707 -18.649 13.840 1.00 29.79 462 GLY D C 1
ATOM 14449 O O . GLY D 1 462 ? -40.669 -18.871 15.062 1.00 29.83 462 GLY D O 1
ATOM 14450 N N . PHE D 1 463 ? -40.974 -17.463 13.312 1.00 27.74 463 PHE D N 1
ATOM 14451 C CA . PHE D 1 463 ? -41.628 -16.398 14.045 1.00 30.76 463 PHE D CA 1
ATOM 14452 C C . PHE D 1 463 ? -43.139 -16.545 13.905 1.00 34.32 463 PHE D C 1
ATOM 14453 O O . PHE D 1 463 ? -43.644 -17.314 13.078 1.00 31.50 463 PHE D O 1
ATOM 14461 N N . LYS D 1 464 ? -43.860 -15.755 14.702 1.00 32.30 464 LYS D N 1
ATOM 14462 C CA . LYS D 1 464 ? -45.287 -15.481 14.498 1.00 33.25 464 LYS D CA 1
ATOM 14463 C C . LYS D 1 464 ? -46.032 -16.814 14.427 1.00 33.06 464 LYS D C 1
ATOM 14464 O O . LYS D 1 464 ? -45.825 -17.669 15.296 1.00 35.42 464 LYS D O 1
ATOM 14470 N N . GLN D 1 465 ? -46.897 -17.027 13.442 1.00 40.26 465 GLN D N 1
ATOM 14471 C CA . GLN D 1 465 ? -47.714 -18.227 13.372 1.00 40.72 465 GLN D CA 1
ATOM 14472 C C . GLN D 1 465 ? -47.016 -19.359 12.653 1.00 39.51 465 GLN D C 1
ATOM 14473 O O . GLN D 1 465 ? -47.655 -20.373 12.362 1.00 39.30 465 GLN D O 1
ATOM 14479 N N . SER D 1 466 ? -45.726 -19.206 12.353 1.00 36.18 466 SER D N 1
ATOM 14480 C CA . SER D 1 466 ? -44.980 -20.286 11.734 1.00 32.83 466 SER D CA 1
ATOM 14481 C C . SER D 1 466 ? -44.447 -21.275 12.755 1.00 31.05 466 SER D C 1
ATOM 14482 O O . SER D 1 466 ? -43.869 -22.292 12.364 1.00 32.03 466 SER D O 1
ATOM 14485 N N . GLY D 1 467 ? -44.610 -21.015 14.038 1.00 30.93 467 GLY D N 1
ATOM 14486 C CA . GLY D 1 467 ? -44.338 -22.052 15.009 1.00 29.58 467 GLY D CA 1
ATOM 14487 C C . GLY D 1 467 ? -43.814 -21.513 16.324 1.00 29.85 467 GLY D C 1
ATOM 14488 O O . GLY D 1 467 ? -43.713 -20.313 16.549 1.00 32.11 467 GLY D O 1
ATOM 14489 N N . TRP D 1 468 ? -43.514 -22.459 17.202 1.00 30.26 468 TRP D N 1
ATOM 14490 C CA . TRP D 1 468 ? -42.929 -22.248 18.515 1.00 28.24 468 TRP D CA 1
ATOM 14491 C C . TRP D 1 468 ? -41.669 -23.095 18.638 1.00 30.84 468 TRP D C 1
ATOM 14492 O O . TRP D 1 468 ? -41.647 -24.252 18.198 1.00 33.04 468 TRP D O 1
ATOM 14503 N N . GLY D 1 469 ? -40.638 -22.539 19.262 1.00 29.69 469 GLY D N 1
ATOM 14504 C CA . GLY D 1 469 ? -39.425 -23.285 19.517 1.00 30.48 469 GLY D CA 1
ATOM 14505 C C . GLY D 1 469 ? -38.514 -23.369 18.310 1.00 30.62 469 GLY D C 1
ATOM 14506 O O . GLY D 1 469 ? -38.797 -22.851 17.231 1.00 29.29 469 GLY D O 1
ATOM 14507 N N . ARG D 1 470 ? -37.380 -23.990 18.564 1.00 31.20 470 ARG D N 1
ATOM 14508 C CA . ARG D 1 470 ? -36.415 -24.191 17.477 1.00 30.16 470 ARG D CA 1
ATOM 14509 C C . ARG D 1 470 ? -36.051 -25.672 17.483 1.00 34.17 470 ARG D C 1
ATOM 14510 O O . ARG D 1 470 ? -36.232 -26.327 18.505 1.00 33.45 470 ARG D O 1
ATOM 14518 N N . GLU D 1 471 ? -35.583 -26.167 16.352 1.00 36.57 471 GLU D N 1
ATOM 14519 C CA . GLU D 1 471 ? -35.179 -27.578 16.236 1.00 35.34 471 GLU D CA 1
ATOM 14520 C C . GLU D 1 471 ? -33.793 -27.575 15.606 1.00 35.13 471 GLU D C 1
ATOM 14521 O O . GLU D 1 471 ? -33.439 -26.554 15.012 1.00 45.55 471 GLU D O 1
ATOM 14527 N N . ALA D 1 472 ? -33.063 -28.676 15.725 1.00 38.22 472 ALA D N 1
ATOM 14528 C CA . ALA D 1 472 ? -31.688 -28.768 15.185 1.00 29.36 472 ALA D CA 1
ATOM 14529 C C . ALA D 1 472 ? -30.770 -27.832 15.970 1.00 35.77 472 ALA D C 1
ATOM 14530 O O . ALA D 1 472 ? -31.259 -27.000 16.737 1.00 48.94 472 ALA D O 1
ATOM 14532 N N . GLY D 1 473 ? -29.475 -27.972 15.773 1.00 32.23 473 GLY D N 1
ATOM 14533 C CA . GLY D 1 473 ? -28.546 -27.211 16.615 1.00 33.01 473 GLY D CA 1
ATOM 14534 C C . GLY D 1 473 ? -28.545 -27.752 18.032 1.00 27.85 473 GLY D C 1
ATOM 14535 O O . GLY D 1 473 ? -29.359 -28.625 18.332 1.00 27.02 473 GLY D O 1
ATOM 14536 N N . LEU D 1 474 ? -27.635 -27.268 18.869 1.00 28.39 474 LEU D N 1
ATOM 14537 C CA . LEU D 1 474 ? -27.675 -27.661 20.288 1.00 28.70 474 LEU D CA 1
ATOM 14538 C C . LEU D 1 474 ? -28.964 -27.075 20.858 1.00 33.11 474 LEU D C 1
ATOM 14539 O O . LEU D 1 474 ? -29.546 -27.686 21.745 1.00 28.66 474 LEU D O 1
ATOM 14544 N N . TYR D 1 475 ? -29.380 -25.931 20.310 1.00 33.15 475 TYR D N 1
ATOM 14545 C CA . TYR D 1 475 ? -30.630 -25.351 20.790 1.00 35.06 475 TYR D CA 1
ATOM 14546 C C . TYR D 1 475 ? -31.774 -26.348 20.664 1.00 33.46 475 TYR D C 1
ATOM 14547 O O . TYR D 1 475 ? -32.573 -26.515 21.587 1.00 36.88 475 TYR D O 1
ATOM 14556 N N . GLY D 1 476 ? -31.879 -27.009 19.511 1.00 35.92 476 GLY D N 1
ATOM 14557 C CA . GLY D 1 476 ? -32.956 -27.958 19.312 1.00 31.05 476 GLY D CA 1
ATOM 14558 C C . GLY D 1 476 ? -32.915 -29.136 20.265 1.00 34.22 476 GLY D C 1
ATOM 14559 O O . GLY D 1 476 ? -33.961 -29.681 20.626 1.00 35.91 476 GLY D O 1
ATOM 14560 N N . VAL D 1 477 ? -31.716 -29.569 20.659 1.00 30.80 477 VAL D N 1
ATOM 14561 C CA . VAL D 1 477 ? -31.611 -30.552 21.731 1.00 29.80 477 VAL D CA 1
ATOM 14562 C C . VAL D 1 477 ? -32.059 -29.942 23.049 1.00 29.96 477 VAL D C 1
ATOM 14563 O O . VAL D 1 477 ? -32.772 -30.581 23.834 1.00 30.65 477 VAL D O 1
ATOM 14567 N N . GLU D 1 478 ? -31.670 -28.689 23.307 1.00 27.44 478 GLU D N 1
ATOM 14568 C CA . GLU D 1 478 ? -32.060 -28.049 24.558 1.00 29.93 478 GLU D CA 1
ATOM 14569 C C . GLU D 1 478 ? -33.563 -27.852 24.654 1.00 30.38 478 GLU D C 1
ATOM 14570 O O . GLU D 1 478 ? -34.108 -27.853 25.764 1.00 26.99 478 GLU D O 1
ATOM 14576 N N . GLU D 1 479 ? -34.243 -27.695 23.508 1.00 31.71 479 GLU D N 1
ATOM 14577 C CA . GLU D 1 479 ? -35.679 -27.429 23.505 1.00 33.28 479 GLU D CA 1
ATOM 14578 C C . GLU D 1 479 ? -36.454 -28.525 24.201 1.00 31.00 479 GLU D C 1
ATOM 14579 O O . GLU D 1 479 ? -37.542 -28.274 24.722 1.00 32.81 479 GLU D O 1
ATOM 14585 N N . TYR D 1 480 ? -35.926 -29.745 24.187 1.00 30.24 480 TYR D N 1
ATOM 14586 C CA . TYR D 1 480 ? -36.567 -30.898 24.796 1.00 33.22 480 TYR D CA 1
ATOM 14587 C C . TYR D 1 480 ? -35.958 -31.222 26.144 1.00 31.95 480 TYR D C 1
ATOM 14588 O O . TYR D 1 480 ? -36.079 -32.351 26.628 1.00 29.02 480 TYR D O 1
ATOM 14597 N N . THR D 1 481 ? -35.270 -30.259 26.735 1.00 27.25 481 THR D N 1
ATOM 14598 C CA . THR D 1 481 ? -34.810 -30.363 28.100 1.00 29.47 481 THR D CA 1
ATOM 14599 C C . THR D 1 481 ? -35.561 -29.360 28.961 1.00 29.26 481 THR D C 1
ATOM 14600 O O . THR D 1 481 ? -36.092 -28.355 28.484 1.00 30.98 481 THR D O 1
ATOM 14604 N N . GLN D 1 482 ? -35.626 -29.660 30.237 1.00 31.08 482 GLN D N 1
ATOM 14605 C CA . GLN D 1 482 ? -36.151 -28.716 31.192 1.00 30.30 482 GLN D CA 1
ATOM 14606 C C . GLN D 1 482 ? -34.984 -28.063 31.903 1.00 29.59 482 GLN D C 1
ATOM 14607 O O . GLN D 1 482 ? -33.967 -28.704 32.173 1.00 28.90 482 GLN D O 1
ATOM 14613 N N . ILE D 1 483 ? -35.129 -26.781 32.171 1.00 26.00 483 ILE D N 1
ATOM 14614 C CA . ILE D 1 483 ? -34.103 -26.022 32.850 1.00 29.11 483 ILE D CA 1
ATOM 14615 C C . ILE D 1 483 ? -34.423 -26.060 34.332 1.00 31.10 483 ILE D C 1
ATOM 14616 O O . ILE D 1 483 ? -35.528 -25.699 34.745 1.00 30.48 483 ILE D O 1
ATOM 14621 N N . LYS D 1 484 ? -33.466 -26.510 35.133 1.00 29.16 484 LYS D N 1
ATOM 14622 C CA . LYS D 1 484 ? -33.653 -26.633 36.569 1.00 27.79 484 LYS D CA 1
ATOM 14623 C C . LYS D 1 484 ? -32.585 -25.788 37.244 1.00 29.83 484 LYS D C 1
ATOM 14624 O O . LYS D 1 484 ? -31.393 -26.122 37.200 1.00 29.96 484 LYS D O 1
ATOM 14630 N N . SER D 1 485 ? -33.002 -24.679 37.834 1.00 29.93 485 SER D N 1
ATOM 14631 C CA . SER D 1 485 ? -32.080 -23.876 38.610 1.00 29.22 485 SER D CA 1
ATOM 14632 C C . SER D 1 485 ? -31.908 -24.524 39.966 1.00 28.52 485 SER D C 1
ATOM 14633 O O . SER D 1 485 ? -32.854 -25.074 40.536 1.00 33.15 485 SER D O 1
ATOM 14636 N N . VAL D 1 486 ? -30.686 -24.512 40.454 1.00 28.12 486 VAL D N 1
ATOM 14637 C CA . VAL D 1 486 ? -30.351 -25.127 41.724 1.00 27.49 486 VAL D CA 1
ATOM 14638 C C . VAL D 1 486 ? -29.531 -24.123 42.499 1.00 28.44 486 VAL D C 1
ATOM 14639 O O . VAL D 1 486 ? -28.546 -23.588 41.980 1.00 30.58 486 VAL D O 1
ATOM 14643 N N . HIS D 1 487 ? -29.966 -23.819 43.708 1.00 31.01 487 HIS D N 1
ATOM 14644 C CA . HIS D 1 487 ? -29.191 -22.984 44.605 1.00 32.09 487 HIS D CA 1
ATOM 14645 C C . HIS D 1 487 ? -28.856 -23.778 45.852 1.00 29.57 487 HIS D C 1
ATOM 14646 O O . HIS D 1 487 ? -29.738 -24.345 46.503 1.00 28.35 487 HIS D O 1
ATOM 14653 N N . ILE D 1 488 ? -27.572 -23.832 46.157 1.00 29.95 488 ILE D N 1
ATOM 14654 C CA . ILE D 1 488 ? -27.053 -24.548 47.302 1.00 31.70 488 ILE D CA 1
ATOM 14655 C C . ILE D 1 488 ? -26.455 -23.521 48.244 1.00 35.53 488 ILE D C 1
ATOM 14656 O O . ILE D 1 488 ? -25.597 -22.719 47.848 1.00 33.29 488 ILE D O 1
ATOM 14661 N N . GLU D 1 489 ? -26.918 -23.535 49.478 1.00 31.94 489 GLU D N 1
ATOM 14662 C CA . GLU D 1 489 ? -26.290 -22.767 50.517 1.00 38.65 489 GLU D CA 1
ATOM 14663 C C . GLU D 1 489 ? -25.430 -23.700 51.378 1.00 33.65 489 GLU D C 1
ATOM 14664 O O . GLU D 1 489 ? -24.243 -23.427 51.606 1.00 41.06 489 GLU D O 1
#

CATH classification: 3.40.605.10 (+1 more: 3.40.309.10)

Organism: Gluconobacter oxydans (NCBI:txid442)

Sequence (1943 aa):
VSLPLKPREFGFFIDGEWRAGKDFFDRSSPAHDVPVTRIPRCTREDLDEAVAAARRAFENGSWAGLAAADRAAVLLKAAGLLRERRDDIAYWEVLENGKPISQAKGEIDHCIACFEMAAGAARMLHGDTFNNLGEGLFGMVLREPIGVVGLITPWNFPFMILCERAPFILASGCTLVVKPAEVTSATTLLLAEILADAGLPKGVFNVVTGTGRTVGQAMTEHQDIDMLSFTGSTGVGKSCIHAAADSNLKKLGLELGGKNPIVVFADSNLEDAADAVAFGISFNTGQCAVSSSRLIVERSVAEKFERLVVAKMEKIRVGDPFDPETQIGAITTEAQNKTILDYIAKGKAEGAKLLCGGGIVDFGKGQYIQPTLFTDVKPSMGIARDEIFGPVLASFHFDTVDEAIAIANDTVYGLAASVWSKDIDKALAVTRRVRAGRFWVNTIMSGGPETPLGGFKQSGWGREAGLYGVEEYTQIKSVHIETGKRSHWISSLPLKPREFGFFIDGEWRAGKDFFDRSSPAHDVPVTRIPRCTREDLDEAVAAARRAFENGSWAGLAAADRAAVLLKAAGLLRERRDDIAYWEVLENGKPISQAKGEIDHCIACFEMAAGAARMLHGDTFNNLGEGLFGMVLREPIGVVGLITPWNFPFMILCERAPFILASGCTLVVKPAEVTSATTLLLAEILADAGLPKGVFNVVTGTGRTVGQAMTEHQDIDMLSFTGSTGVGKSCIHAAADSNLKKLGLELGGKNPIVVFADSNLEDAADAVAFGISFNTGQCAVSSSRLIVERSVAEKFERLVVAKMEKIRVGDPFDPETQIGAITTEAQNKTILDYIAKGKAEGAKLLCGGGIVDFGKGQYIQPTLFTDVKPSMGIARDEIFGPVLASFHFDTVDEAIAIANDTVYGLAASVWSKDIDKALAVTRRVRAGRFWVNTIMSGGPETPLGGFKQSGWGREAGLYGVEEYTQIKSVHIETGKRSHWISVSLPLKPREFGFFIDGEWRAGKDFFDRSSPAHDVPVTRIPRCTREDLDEAVAAARRAFENGSWAGLAAADRAAVLLKAAGLLRERRDDIAYWEVLENGKPISQAKGEIDHCIACFEMAAGAARMLHGDTFNNLGEGLFGMVLREPIGVVGLITPWNFPFMILCERAPFILASGCTLVVKPAEVTSATTLLLAEILADAGLPKGVFNVVTGTGRTVGQAMTEHQDIDMLSFTGSTGVGKSCIHAAADSNLKKLGLELGGKNPIVVFADSNLEDAADAVAFGISFNTGQCAVSSSRLIVERSVAEKFERLVVAKMEKIRVGDPFDPETQIGAITTEAQNKTILDYIAKGKEGAKLLCGGGIVDFGKGQYIQPTLFTDVKPSMGIARDEIFGPVLASFHFDTVDEAIAIANDTVYGLAASVWSKDIDKALAVTRRVRAGRFWVNTIMSGGPETPLGGFKQSGWGREAGLYGVEEYTQIKSVHIESLPLKPREFGFFIDGEWRAGKDFFDRSSPAHDVPVTRIPRCTREDLDEAVAAARRAFENGSWAGLAAADRAAVLLKAAGLLRERRDDIAYWEVLENGKPISQAKGEIDHCIACFEMAAGAARMLHGDTFNNLGEGLFGMVLREPIGVVGLITPWNFPFMILCERAPFILASGCTLVVKPAEVTSATTLLLAEILADAGLPKGVFNVVTGTGRTVGQAMTEHQDIDMLSFTGSTGVGKSCIHAAADSNLKKLGLELGGKNPIVVFADSNLEDAADAVAFGISFNTGQCAVSSSRLIVERSVAEKFERLVVAKMEKIRVGDPFDPETQIGAITTEAQNKTILDYIAKGKAEGAKLLCGGGIVDFGKGQYIQPTLFTDVKPSMGIARDEIFGPVLASFHFDTVDEAIAIANDTVYGLAASVWSKDIDKALAVTRRVRAGRFWVNTIMSGGPETPLGGFKQSGWGREAGLYGVEEYTQIKSVHIE

Radius of gyration: 34.63 Å; Cα contacts (8 Å, |Δi|>4): 5851; chains: 4; bounding box: 83×88×85 Å

Foldseek 3Di:
DDADPAAAEAFWAAQNDGHHADAWDFAFFLFFRHTHHIYHAFALVLLVRLLVLLQCCLVVLVQQVDQLLVLLQLLLQLLVVLLVCLQVLLVLLCGLFFWASLVSSVLSVLLSVLSNLLSVLLNVQAWAWCPPPDPFKTKIKGWAFLEEEEEEEESLNQQNVCSLALSLSRSRRYAYEYEYALSRCVSVSVSSVSSVVSVNGTSRYTYNYHHCVGSVLCQLQPQRHQEYEHEEALVVVVSSCVSCVNHHVRHYFYQHAAQFAEEEEPQFPLLLSLLQLLCLCCQSQNLDRQRNQEYEYAPVCQVVSLVSNQVNLVPQAEHRSHPSSHRYTARNDPVLLVLLLVLLVQCVVVPWAKDDWSAWDCPVGRTGGRQTETEPDDCPGCSNEPRSSGNYHYYHHDNDLVRSQCSRQSYQWAFEYEYGHPDPVSQVCSVVRHFHFYYHYSHGPDDHLLDWGHGPGSSGDFTTGRSRNSSSSIDMDMDMGGDDDDDDPPD/DADPAAAEFAWAAQNDGHHADQWDFAFQLFFRHTHHTYHAFFLVLLVRLLVLQQCCLVVLVQLVDQLQVLLQLLLQLLVVLVVCLQVLLVLLCRLFFWASLVSSVLSVLLSVLSNLLSVLLNVVAWAWCPPPDDFKTKTKGWAFLAEEEEEEESLNQQNVCSLALSLSSSRRHAYEYEYASSRCVSVVVSVVSSVVSVNGTSRYTYNYHHCVGNVLSQLLPQSHQAYEDEEALVVVVSSVVSCVNHHVRHYFYQHAAQAAEEEEPQFPLLLSLLQLLCLLCQSQNLDRQRNQEYEYAPVCQVVSLVSNQVNQVPQAEHRSHPSSHRYTARNDVVLLVLLLVLLVQCVVVPWDKDHWSAWDPPVGRTGGGQTETEPDDCPGCSNAPRSSGNYHYYHYDHDLVVSLCSSQSYQWAFEYEYGHPDPCSQVSSVVRRFHQHYHYSHGPDDHLLDWGFGPGSSGDFTTGRSRNSSRSIDIDMDMGGRDDDDDPPD/DDADPAAAEFAFAAQNDGHHAPQWDFAFQLFFRHTHHTYHAFFLVLLVRLLVLLQVCLVVLVQQVDQLQVLLLLLLQLLVVLVVCLQVLLVLLCGLQFFASLVSSVLSVLLSLLSNLLSVLLNVVAWDWCPPPDPFKTKIKGWAFLAEEEEEEESLNQQNVCSLALSLSRSRRHAYEYEYALSRCVSVVVSSVSSVVSVNGTSRYTYNYHHCVGNVLSQLQPQRHQAYEEEEALVVVVSSVVSLVNHNVRHYWYQHAAQAAAEEEPQFPLLLSLLQLLCLLCASQLLDRQRNAEYEYAPVCQVVSVVSNLVVLQVQADHRSHPSSHRYTARNDPVLLVLLLVLLVQCVCVWAKSDWSAWDPPPGRTGGRQTETEPDDCVGCSLAPRSSGNYHYYHYDHDLVRSLCSRQSYQWAFEYEYGHPDPVSQVSSVVRRQHQHYHYSHGPPDRLQDWGHTPGSSTDFTTGHSRNSSSSIDIDMDMGD/DADPAAAEFAWAAQNDGHHADQWDFAFQQFFRDTHHTYHAFFLVVLVRLLVLLQVCLVVLVQQVDQLLVLLLLLLQLLVVLVVCLQVLLVLLCGLFWWASLVSSVLSVLLSLLSNQLSVLLNVQAWDWCPPPDPFKTKTKGWAFLEEEEEEEESLNQRNVCSLALSLSSSRRHAYEYEYALSRCVSVSVSSVSSVVSVNGTSRYTYNYHHCVGNVLCQLLPQRHQAYEDEEALVVLVSSVVSCVNHNVHHYFYQHAAQAAEEAEPQFPLLLSLLQLLCLLCQSQNLDRQRNQEYEYAPVCQVVSVVSNQVNQVPQAEDRSHPSSHRYTARNDPVLLVLLLVLLVQCVVVPWAKDHWSAWDPPVGRTGGGQTETEPDDCVGCSLAPRSSGNHHYYHHDNDLVRSQCSRQSYQWAFEYEYGHPDPVSQVVSVVRRFHQYYHYSHGPDDRLLDWGHGPGSSTDATTGHSRNSSSSIDIDMDMGD

Nearest PDB structures (foldseek):
  7w5k-assembly1_D  TM=1.002E+00  e=0.000E+00  Gluconobacter oxydans
  7w5n-assembly1_C  TM=9.957E-01  e=4.124E-101  Gluconobacter oxydans
  3u4j-assembly1_D  TM=9.850E-01  e=8.656E-69  Sinorhizobium meliloti
  4v37-assembly2_D  TM=9.646E-01  e=5.128E-61  Spinacia oleracea
  4pz2-assembly1_C  TM=9.545E-01  e=3.598E-61  Zea mays